Protein AF-0000000080771230 (afdb_homodimer)

Solvent-accessible surface area (backbone atoms only — not comparable to full-atom values): 92214 Å² total; per-residue (Å²): 133,58,67,65,59,54,49,50,52,48,53,62,63,34,52,59,76,93,34,42,39,35,61,44,40,53,95,63,68,58,52,41,72,42,46,32,54,43,35,38,43,35,41,38,23,44,69,48,82,42,45,34,42,36,36,21,38,13,80,60,67,75,70,58,56,34,74,50,22,36,28,39,28,35,34,32,38,38,40,92,87,63,53,63,43,68,47,44,26,26,24,48,29,32,30,40,74,39,69,50,68,79,23,20,32,36,37,37,32,33,28,50,62,64,64,58,30,57,38,18,26,32,54,45,69,45,63,64,40,21,65,70,54,52,50,49,49,55,52,50,52,42,34,72,58,12,65,47,40,45,62,32,48,49,76,47,80,58,57,75,94,69,70,58,34,69,54,45,61,44,69,77,35,24,51,30,58,48,47,51,23,54,32,21,69,72,27,37,23,33,30,69,44,61,43,84,61,100,52,46,20,34,34,41,42,34,32,62,53,42,75,71,53,51,70,25,84,47,40,72,35,41,44,45,65,84,83,59,89,58,89,64,62,27,34,56,41,75,49,77,50,73,49,93,47,61,32,29,25,35,38,31,30,43,34,83,84,87,62,47,70,48,74,43,55,29,65,53,87,72,88,58,54,74,69,46,44,62,64,19,68,78,35,63,48,73,48,76,46,54,67,64,71,44,94,45,72,66,51,41,34,49,54,19,40,40,52,29,38,24,40,48,52,65,27,49,42,33,40,34,31,31,42,53,70,49,70,50,41,48,19,27,30,32,60,38,78,36,82,91,52,64,87,48,53,75,70,74,30,24,31,24,28,42,25,36,38,40,40,38,41,37,70,66,53,68,78,53,50,72,43,33,78,73,61,78,82,80,60,67,51,49,40,34,39,36,31,30,39,58,58,61,53,58,68,31,40,74,26,85,94,45,93,49,36,82,71,62,51,56,44,32,41,58,26,32,29,19,27,56,89,94,55,57,67,48,67,53,100,81,57,22,36,29,35,27,53,65,67,47,43,48,90,77,22,83,85,46,28,39,74,68,29,63,56,22,43,58,80,24,51,61,64,58,98,38,81,52,98,88,46,66,60,86,63,76,74,36,47,68,31,38,31,34,32,37,40,55,93,26,34,64,68,40,56,32,34,68,31,17,32,53,36,54,79,19,36,62,51,28,59,87,78,28,48,41,51,44,51,42,63,49,50,31,40,39,30,52,67,36,85,99,54,86,48,36,38,36,41,41,37,35,17,39,70,95,43,39,18,26,34,45,38,37,49,76,48,58,27,32,42,38,24,4,44,34,52,47,63,45,42,68,61,40,59,54,80,73,51,53,11,37,38,44,35,28,59,33,74,38,67,50,75,28,51,51,31,43,82,50,67,70,68,85,51,71,83,70,70,59,48,74,78,69,49,65,68,47,52,51,50,47,49,51,47,49,51,52,49,50,53,52,22,52,55,28,43,74,69,73,41,76,53,71,77,46,52,62,37,19,89,51,66,88,90,46,90,45,52,69,50,48,80,70,23,61,46,33,53,47,46,36,62,62,4,31,56,18,60,34,67,68,24,63,84,26,79,60,26,78,93,34,67,37,36,52,19,30,35,38,39,29,24,65,83,35,45,77,49,78,45,78,37,48,40,77,50,74,28,86,39,51,36,78,47,72,27,82,45,66,39,78,44,78,37,76,48,64,48,76,47,77,39,67,46,59,47,68,47,77,38,68,52,46,79,92,34,78,46,41,82,45,77,32,71,66,47,71,42,78,48,75,27,73,81,36,59,38,78,47,75,34,69,40,68,40,79,47,75,29,64,77,37,62,43,79,47,78,34,78,60,55,46,77,50,75,62,95,76,24,36,41,38,27,40,79,8,19,38,37,44,37,33,79,44,71,44,73,48,55,34,83,68,85,83,88,75,82,69,42,70,49,79,81,88,75,91,82,66,78,82,67,72,66,59,66,50,52,53,48,30,58,57,59,52,46,60,76,61,66,81,105,132,60,67,65,59,54,50,52,54,49,55,62,64,35,53,60,76,91,34,40,37,36,61,44,42,54,94,63,70,58,59,41,72,42,47,32,53,43,33,37,44,36,42,38,24,44,68,46,81,42,46,34,42,34,34,24,37,17,78,60,72,75,70,58,56,76,77,51,48,64,27,38,28,36,34,32,37,39,40,93,84,63,53,63,42,66,46,43,27,24,24,78,43,64,43,78,76,50,67,49,67,81,24,20,30,36,36,36,33,34,28,48,61,64,62,58,30,57,75,45,67,43,56,44,68,44,64,65,42,21,66,70,54,50,48,49,50,54,52,49,52,43,34,74,75,29,71,63,43,44,61,30,48,47,76,45,80,57,57,76,92,70,71,59,34,69,55,45,62,44,70,81,36,20,52,30,59,48,46,50,24,53,34,21,70,73,28,37,23,33,30,69,43,62,43,86,63,100,52,47,19,33,32,40,42,33,33,63,54,43,76,70,54,50,69,25,84,45,40,72,34,40,44,45,66,82,85,58,87,58,90,64,59,27,32,54,40,64,31,43,38,38,38,76,48,46,34,29,23,34,37,29,29,40,34,54,60,86,59,48,65,48,73,41,52,29,66,54,86,71,84,36,37,73,38,27,44,36,55,20,63,61,18,38,36,38,47,64,45,51,68,65,72,43,94,45,73,65,53,41,34,49,52,20,40,42,54,29,38,23,41,49,52,64,27,51,43,33,39,36,31,30,40,54,71,48,68,51,43,46,18,28,30,32,60,37,76,36,83,88,54,65,88,48,54,76,68,73,30,24,30,25,28,41,27,35,37,39,39,38,42,38,69,64,56,66,77,56,50,72,43,32,77,72,60,80,81,84,59,68,51,48,41,33,38,34,32,31,39,58,57,61,54,58,67,29,39,73,24,84,92,45,93,48,34,81,71,62,50,93,59,73,43,58,27,31,28,20,25,56,89,93,56,57,66,46,56,38,62,74,56,22,35,29,34,26,54,74,78,48,45,47,90,77,22,82,86,45,29,39,75,68,28,62,55,23,42,59,79,25,53,52,47,28,77,30,28,34,70,41,18,24,50,42,76,74,76,36,48,71,41,38,31,35,32,38,30,41,55,8,33,64,69,40,55,33,33,67,46,75,52,75,47,95,90,42,66,79,81,40,60,86,79,28,46,41,79,75,49,41,65,50,53,46,75,50,73,56,60,21,45,99,53,85,48,36,32,36,39,41,39,34,62,40,89,94,45,46,26,42,34,46,32,10,48,46,45,54,10,33,41,38,34,36,44,33,51,48,64,44,41,69,60,40,59,54,64,27,25,66,48,73,48,80,47,44,70,51,44,75,47,80,47,31,57,25,10,36,39,42,32,14,61,70,51,72,88,67,72,60,61,82,79,68,49,66,68,50,51,50,52,48,50,35,45,48,48,42,54,50,36,48,20,52,52,28,44,60,68,75,40,76,50,71,76,48,51,67,46,19,88,44,64,89,93,45,89,34,55,74,50,57,78,46,26,60,47,33,53,50,46,36,62,61,3,33,56,17,61,37,93,91,26,63,83,26,81,59,28,77,94,32,65,37,40,52,68,47,76,46,80,38,35,89,67,37,75,46,82,42,49,79,52,56,75,47,81,47,42,61,62,33,75,44,79,43,40,71,63,43,74,44,79,41,55,62,69,45,79,45,75,50,61,60,69,45,76,37,81,43,57,71,40,49,91,98,51,89,27,72,45,82,48,56,75,21,35,44,75,44,78,46,38,58,63,40,55,73,44,80,50,45,64,48,52,73,45,80,45,41,73,69,56,46,75,46,80,45,48,62,48,26,39,38,39,33,11,49,23,9,34,41,38,42,42,90,91,39,77,45,84,39,20,62,46,61,73,47,79,46,42,74,40,79,46,78,46,63,61,78,88,86,85,80,89,70,77,81,64,83,82,73,72,64,58,66,56,53,51,47,48,56,55,57,67,42,60,74,59,70,77,104

Radius of gyration: 58.77 Å; Cα contacts (8 Å, |Δi|>4): 4065; chains: 2; bounding box: 85×196×103 Å

pLDDT: mean 88.85, std 13.04, range [23.25, 98.5]

InterPro domains:
  IPR006531 Gp5/Type VI secretion system Vgr protein, OB-fold domain [PF04717] (426-502)
  IPR006533 Type VI secretion system, RhsGE-associated Vgr protein [TIGR01646] (37-555)
  IPR017847 Type VI secretion system, RhsGE-associated Vgr family subset [TIGR03361] (29-548)
  IPR018769 Type VI secretion system spike protein VgrG2, domain of unknown function DUF2345 [PF10106] (688-840)
  IPR028244 Putative type VI secretion system, Rhs element associated Vgr domain [PF13296] (529-636)
  IPR037026 Vgr protein, OB-fold domain superfamily [G3DSA:2.40.50.230] (400-505)
  IPR050708 Type VI secretion system VgrG/RHS [PTHR32305] (409-814)

Sequence (1744 aa):
MDLSSLLASFASAFNQDQRLLTLELGSGQVAAEQLLPQSLNGEEGVSQAYRYQLTCLSPDGAIELKTLLGQAARIGIADAQGQETIRCGVVSQARLMGSDGGFAQYGLTIEPPIALLRHRRTSRVFQDLSVPDIVQQIVHEHQAANPVFARAQTVEFKVGPAQPRSYCLQYREDDFSFIVRLLHEEGYAWRFEHVDGDAPQVKLAVFDDAYSLPPAEVERVRFHRSDATEEEDGLTDWSAARQIVPGNVALATFDYQPVSTQHTGDSSQIDQGPGGQALQSSLQDYDPQGLYYAGDAEQLSHYARLRQQAHDLQAKSFEGAGSIRGLTAGQWFRLDDHPAHEADSHEQREFVVTGQTLQVRNNLPTDLQSILPTDDQTDAPFTTRIQAQRHGIPLTPAYAGTEHAKPKSRGVQTATVVGPAGEEVHTDQHGRIKVQFHWQRPDEHPTIGAALDDKSSCWLRVAMPSAGAGWGHQFIPRIGQEVLVDFIEGDIDRPVITGVLYNGSHPTPDFSGAGSLPANKTLSGIKSKEHQGGGYNELLFDDTPGEVRAKLSSEPGKTQLNQGYLAHPRSNGKALPRGDGFELRTDHHGAIRAAHGLLLTTEAQNGASGKQLAREHAQSQLDAALSLSQALAETASGQLADAMETGPDEIGPDNAKAGKKTDGHLQHHVDALKAWEAGSNTDKDGKTAKDQAGQQPLLVLSAPAGIAALTEQSQTVSAGQNLNLVAQRDANHTTGRRWIHNVGQHISLFVAGVKDKVALKLIAAKGKVQVQAQSDAMELTADKDVTITSAKQTIHVNAKQEILLTSGGAYIRLKDGKIELHAPGTISIKGASHNFSGPDQMNPPLPRFPNTVCKQCMAQAFSQANPLVAAKMDLSSLLASFASAFNQDQRLLTLELGSGQVAAEQLLPQSLNGEEGVSQAYRYQLTCLSPDGAIELKTLLGQAARIGIADAQGQETIRCGVVSQARLMGSDGGFAQYGLTIEPPIALLRHRRTSRVFQDLSVPDIVQQIVHEHQAANPVFARAQTVEFKVGPAQPRSYCLQYREDDFSFIVRLLHEEGYAWRFEHVDGDAPQVKLAVFDDAYSLPPAEVERVRFHRSDATEEEDGLTDWSAARQIVPGNVALATFDYQPVSTQHTGDSSQIDQGPGGQALQSSLQDYDPQGLYYAGDAEQLSHYARLRQQAHDLQAKSFEGAGSIRGLTAGQWFRLDDHPAHEADSHEQREFVVTGQTLQVRNNLPTDLQSILPTDDQTDAPFTTRIQAQRHGIPLTPAYAGTEHAKPKSRGVQTATVVGPAGEEVHTDQHGRIKVQFHWQRPDEHPTIGAALDDKSSCWLRVAMPSAGAGWGHQFIPRIGQEVLVDFIEGDIDRPVITGVLYNGSHPTPDFSGAGSLPANKTLSGIKSKEHQGGGYNELLFDDTPGEVRAKLSSEPGKTQLNQGYLAHPRSNGKALPRGDGFELRTDHHGAIRAAHGLLLTTEAQNGASGKQLAREHAQSQLDAALSLSQALAETASGQLADAMETGPDEIGPDNAKAGKKTDGHLQHHVDALKAWEAGSNTDKDGKTAKDQAGQQPLLVLSAPAGIAALTEQSQTVSAGQNLNLVAQRDANHTTGRRWIHNVGQHISLFVAGVKDKVALKLIAAKGKVQVQAQSDAMELTADKDVTITSAKQTIHVNAKQEILLTSGGAYIRLKDGKIELHAPGTISIKGASHNFSGPDQMNPPLPRFPNTVCKQCMAQAFSQANPLVAAK

Secondary structure (DSSP, 8-state):
--HHHHHHHHHHHT--TT-SEEEEETTS-S-TTT-EEEEEEEEEETTEEEEEEEEEEES-TT--GGGTTT-EEEEEEE-TTSPEEEEEEEEEEEEEEEEETTEEEEEEEEE-GGGGGGG-EEEEEE-SB-HHHHHHHHHHHHHHH-HHHHHHEEEEEE----PPBS-EEEEEEEHHHHHHHHHHHTT-EEEEEEEESSSEEEEEEEE--GGGPPEEEEEEEEE--TT---SS-EEEEEEEEE----SEEEEEEEETTTTEEEEEEEE--S--HHHHHHHHTT-EEEEE--TT-SSSHHHHHHHHHHHHHHHHHTTEEEEEEE--TT--TT-EEEEES-GGGTTS-TGGGEEEEEEEEEEEE----HHHHTTS----TTS-SEEEEEEEEETTS--PPP-TTSTTSPPBP-SBEEEEEE-STT-S----TT--BEEEETT--GGG-SSSSSSSSTTSS--B-B--S-B-SS-B---PPPTT-EEEEEEGGGBTT-EEEEEEE--SSSPPP-GGG---TTTTTTEEEEE---TTSS--EEEEEE--TT--EEEEEETGGGEEEEEEEEESPPBTTB--EEEEEEEEEESS-EEEE-TT-EEEE----GGG-S-TT--HHHHHHHHHHHHHHHHHHHHHHHTTPPPP--SSS---STT-------TTSHHHHHHHHHTTTTTSTTSTT-TT-SSS-SS---EEEE-TT-EEEEESS-EEEEESS-EEEEESSEEEEEESSEEEEEESS-EEEEE---TTSEEEEEEESSS-EEEEESSS-EEEEESS-EEEEESSSEEEEEESSEEEEEETTEEEEEETTEEEEE-SSEEEEE-S-----S-----PPPP-------HHHHHHHHHHH-GGGTT-/--HHHHHHHHHHHT--TT-SEEEEETTS-S-GGG-EEEEEEEEEETTEEEEEEEEEEES-TT--HHHHTT-EEEEEEE-TTS-EEEEEEEEEEEEEEEEETTEEEEEEEEE-GGGGGGG-EEEEEE-SB-HHHHHHHHHHHHHHH-HHHHHHEEEEEE----PPBS-EEEEEEEHHHHHHHHHHHTT-EEEEEEEESSSEEEEEEEE--GGGPPEEEEEEEEE--TT---SS-EEEEEEEEEE---SEEEEEEEETTTTEEEEEEEE--S--HHHHHHHHTT-EEEEEE-TT-SSSHHHHHHHHHHHHHHHHTTTEEEEEEE--TT--TT-EEEEES-GGGTTS-TGGGEEEEEEEEEEEE----HHHHTTS----TTS-SEEEEEEEEETTS--PPP-TTSTTSPPBP-S-EEEEEE-STT-S----TT--BEEEETT--GGG-SSSSSSSSTTSS--BEE-BS-B-SS-EEE-PPPTT-EEEEEEBTTBTT-EEEEEEE--SSSPPP-GGG---TTTTTTEEEEE---TTSS--EEEEEE--TT--EEEEEETGGGEEEEEEEEESPPBTTB--EEEEEEEEE-SSEEEEEETT-EEEE----GGG-S-TT--HHHHHHHHHHHHHHHHHHHHHHHTTPPPP--SSS---STT-------SSSHHHHHHHHHTTTTTSTTSTT-TT-SSS-SS---EEEE-TT-EEEE-SS-EEEEESS-EEEEESS-EEEEESSEEEEEESSEEEEEE---TTS--EEEEESSSEEEEEESSS-EEEEESS-EEEEESSS-EEEEESSEEEEEETTEEEEEETTEEEEE-SS-EEEE-SEEEEES-----PPPP---S---HHHHHHHHHHH-TTSTT-

Organism: Chromobacterium violaceum (strain ATCC 12472 / DSM 30191 / JCM 1249 / CCUG 213 / NBRC 12614 / NCIMB 9131 / NCTC 9757 / MK) (NCBI:txid243365)

Nearest PDB structures (foldseek):
  6h3n-assembly1_B  TM=7.154E-01  e=3.822E-54  Pseudomonas aeruginosa PAO1
  7q5p-assembly1_C  TM=7.343E-01  e=1.032E-51  Pseudomonas protegens Pf-5
  4uhv-assembly2_A  TM=6.927E-01  e=1.692E-36  Pseudomonas aeruginosa PAO1
  7b5h-assembly1_AJ  TM=5.189E-01  e=2.537E-31  Nostoc sp. PCC 7120 = FACHB-418
  6sk0-assembly1_A  TM=9.429E-01  e=1.670E-17  Escherichia coli

Structure (mmCIF, N/CA/C/O backbone):
data_AF-0000000080771230-model_v1
#
loop_
_entity.id
_entity.type
_entity.pdbx_description
1 polymer 'Probable vgr related protein'
#
loop_
_atom_site.group_PDB
_atom_site.id
_atom_site.type_symbol
_atom_site.label_atom_id
_atom_site.label_alt_id
_atom_site.label_comp_id
_atom_site.label_asym_id
_atom_site.label_entity_id
_atom_site.label_seq_id
_atom_site.pdbx_PDB_ins_code
_atom_site.Cartn_x
_atom_site.Cartn_y
_atom_site.Cartn_z
_atom_site.occupancy
_atom_site.B_iso_or_equiv
_atom_site.auth_seq_id
_atom_site.auth_comp_id
_atom_site.auth_asym_id
_atom_site.auth_atom_id
_atom_site.pdbx_PDB_model_num
ATOM 1 N N . MET A 1 1 ? -15.328 -72.5 -50.25 1 31.7 1 MET A N 1
ATOM 2 C CA . MET A 1 1 ? -16.016 -71.938 -49.062 1 31.7 1 MET A CA 1
ATOM 3 C C . MET A 1 1 ? -16.438 -70.5 -49.25 1 31.7 1 MET A C 1
ATOM 5 O O . MET A 1 1 ? -15.602 -69.688 -49.562 1 31.7 1 MET A O 1
ATOM 9 N N . ASP A 1 2 ? -17.609 -70.312 -49.562 1 35.34 2 ASP A N 1
ATOM 10 C CA . ASP A 1 2 ? -18.25 -69.062 -50.062 1 35.34 2 ASP A CA 1
ATOM 11 C C . ASP A 1 2 ? -18.078 -67.938 -49.094 1 35.34 2 ASP A C 1
ATOM 13 O O . ASP A 1 2 ? -18.062 -68.125 -47.875 1 35.34 2 ASP A O 1
ATOM 17 N N . LEU A 1 3 ? -17.484 -66.75 -49.594 1 46.69 3 LEU A N 1
ATOM 18 C CA . LEU A 1 3 ? -17.203 -65.5 -48.906 1 46.69 3 LEU A CA 1
ATOM 19 C C . LEU A 1 3 ? -18.375 -65.125 -48 1 46.69 3 LEU A C 1
ATOM 21 O O . LEU A 1 3 ? -18.156 -64.625 -46.875 1 46.69 3 LEU A O 1
ATOM 25 N N . SER A 1 4 ? -19.562 -65.375 -48.531 1 46.81 4 SER A N 1
ATOM 26 C CA . SER A 1 4 ? -20.75 -65 -47.75 1 46.81 4 SER A CA 1
ATOM 27 C C . SER A 1 4 ? -20.859 -65.875 -46.5 1 46.81 4 SER A C 1
ATOM 29 O O . SER A 1 4 ? -21.234 -65.375 -45.438 1 46.81 4 SER A O 1
ATOM 31 N N . SER A 1 5 ? -20.609 -67.125 -46.594 1 49.16 5 SER A N 1
ATOM 32 C CA . SER A 1 5 ? -20.656 -68.062 -45.469 1 49.16 5 SER A CA 1
ATOM 33 C C . SER A 1 5 ? -19.531 -67.75 -44.469 1 49.16 5 SER A C 1
ATOM 35 O O . SER A 1 5 ? -19.688 -67.938 -43.281 1 49.16 5 SER A O 1
ATOM 37 N N . LEU A 1 6 ? -18.328 -67.312 -44.969 1 45.56 6 LEU A N 1
ATOM 38 C CA . LEU A 1 6 ? -17.219 -66.875 -44.125 1 45.56 6 LEU A CA 1
ATOM 39 C C . LEU A 1 6 ? -17.562 -65.562 -43.375 1 45.56 6 LEU A C 1
ATOM 41 O O . LEU A 1 6 ? -17.266 -65.438 -42.188 1 45.56 6 LEU A O 1
ATOM 45 N N . LEU A 1 7 ? -18.297 -64.688 -44.094 1 49.88 7 LEU A N 1
ATOM 46 C CA . LEU A 1 7 ? -18.703 -63.469 -43.469 1 49.88 7 LEU A CA 1
ATOM 47 C C . LEU A 1 7 ? -19.797 -63.719 -42.438 1 49.88 7 LEU A C 1
ATOM 49 O O . LEU A 1 7 ? -19.812 -63.094 -41.375 1 49.88 7 LEU A O 1
ATOM 53 N N . ALA A 1 8 ? -20.766 -64.625 -42.812 1 53.94 8 ALA A N 1
ATOM 54 C CA . ALA A 1 8 ? -21.828 -65 -41.875 1 53.94 8 ALA A CA 1
ATOM 55 C C . ALA A 1 8 ? -21.25 -65.75 -40.688 1 53.94 8 ALA A C 1
ATOM 57 O O . ALA A 1 8 ? -21.719 -65.562 -39.562 1 53.94 8 ALA A O 1
ATOM 58 N N . SER A 1 9 ? -20.297 -66.562 -40.906 1 51.59 9 SER A N 1
ATOM 59 C CA . SER A 1 9 ? -19.594 -67.25 -39.812 1 51.59 9 SER A CA 1
ATOM 60 C C . SER A 1 9 ? -18.828 -66.312 -38.938 1 51.59 9 SER A C 1
ATOM 62 O O . SER A 1 9 ? -18.766 -66.5 -37.719 1 51.59 9 SER A O 1
ATOM 64 N N . PHE A 1 10 ? -18.312 -65.25 -39.562 1 54.38 10 PHE A N 1
ATOM 65 C CA . PHE A 1 10 ? -17.641 -64.188 -38.812 1 54.38 10 PHE A CA 1
ATOM 66 C C . PHE A 1 10 ? -18.641 -63.375 -38.031 1 54.38 10 PHE A C 1
ATOM 68 O O . PHE A 1 10 ? -18.344 -62.938 -36.906 1 54.38 10 PHE A O 1
ATOM 75 N N . ALA A 1 11 ? -19.812 -63.156 -38.625 1 58.59 11 ALA A N 1
ATOM 76 C CA . ALA A 1 11 ? -20.828 -62.406 -37.906 1 58.59 11 ALA A CA 1
ATOM 77 C C . ALA A 1 11 ? -21.25 -63.125 -36.625 1 58.59 11 ALA A C 1
ATOM 79 O O . ALA A 1 11 ? -21.469 -62.5 -35.594 1 58.59 11 ALA A O 1
ATOM 80 N N . SER A 1 12 ? -21.422 -64.438 -36.719 1 60.47 12 SER A N 1
ATOM 81 C CA . SER A 1 12 ? -21.781 -65.25 -35.562 1 60.47 12 SER A CA 1
ATOM 82 C C . SER A 1 12 ? -20.656 -65.312 -34.562 1 60.47 12 SER A C 1
ATOM 84 O O . SER A 1 12 ? -20.906 -65.375 -33.344 1 60.47 12 SER A O 1
ATOM 86 N N . ALA A 1 13 ? -19.484 -65.062 -35.031 1 64.5 13 ALA A N 1
ATOM 87 C CA . ALA A 1 13 ? -18.312 -65.125 -34.156 1 64.5 13 ALA A CA 1
ATOM 88 C C . ALA A 1 13 ? -18.203 -63.875 -33.312 1 64.5 13 ALA A C 1
ATOM 90 O O . ALA A 1 13 ? -17.594 -63.875 -32.25 1 64.5 13 ALA A O 1
ATOM 91 N N . PHE A 1 14 ? -18.891 -62.844 -33.719 1 75.94 14 PHE A N 1
ATOM 92 C CA . PHE A 1 14 ? -18.781 -61.562 -33 1 75.94 14 PHE A CA 1
ATOM 93 C C . PHE A 1 14 ? -20 -61.344 -32.094 1 75.94 14 PHE A C 1
ATOM 95 O O . PHE A 1 14 ? -20.172 -60.25 -31.531 1 75.94 14 PHE A O 1
ATOM 102 N N . ASN A 1 15 ? -20.75 -62.438 -32.062 1 78.19 15 ASN A N 1
ATOM 103 C CA . ASN A 1 15 ? -21.859 -62.406 -31.109 1 78.19 15 ASN A CA 1
ATOM 104 C C . ASN A 1 15 ? -21.359 -62.438 -29.672 1 78.19 15 ASN A C 1
ATOM 106 O O . ASN A 1 15 ? -20.422 -63.156 -29.344 1 78.19 15 ASN A O 1
ATOM 110 N N . GLN A 1 16 ? -21.875 -61.562 -28.781 1 82.25 16 GLN A N 1
ATOM 111 C CA . GLN A 1 16 ? -21.391 -61.438 -27.406 1 82.25 16 GLN A CA 1
ATOM 112 C C . GLN A 1 16 ? -22.234 -62.312 -26.469 1 82.25 16 GLN A C 1
ATOM 114 O O . GLN A 1 16 ? -22.125 -62.156 -25.25 1 82.25 16 GLN A O 1
ATOM 119 N N . ASP A 1 17 ? -22.969 -63.219 -27.094 1 77.44 17 ASP A N 1
ATOM 120 C CA . ASP A 1 17 ? -23.797 -64.062 -26.266 1 77.44 17 ASP A CA 1
ATOM 121 C C . ASP A 1 17 ? -22.953 -65.062 -25.484 1 77.44 17 ASP A C 1
ATOM 123 O O . ASP A 1 17 ? -22.078 -65.75 -26.062 1 77.44 17 ASP A O 1
ATOM 127 N N . GLN A 1 18 ? -23.094 -65.188 -24.203 1 79.75 18 GLN A N 1
ATOM 128 C CA . GLN A 1 18 ? -22.453 -66.188 -23.297 1 79.75 18 GLN A CA 1
ATOM 129 C C . GLN A 1 18 ? -20.953 -65.875 -23.203 1 79.75 18 GLN A C 1
ATOM 131 O O . GLN A 1 18 ? -20.156 -66.812 -23.156 1 79.75 18 GLN A O 1
ATOM 136 N N . ARG A 1 19 ? -20.688 -64.625 -23.359 1 85.69 19 ARG A N 1
ATOM 137 C CA . ARG A 1 19 ? -19.281 -64.25 -23.203 1 85.69 19 ARG A CA 1
ATOM 138 C C . ARG A 1 19 ? -19 -63.75 -21.797 1 85.69 19 ARG A C 1
ATOM 140 O O . ARG A 1 19 ? -19.891 -63.219 -21.125 1 85.69 19 ARG A O 1
ATOM 147 N N . LEU A 1 20 ? -17.812 -63.938 -21.406 1 89 20 LEU A N 1
ATOM 148 C CA . LEU A 1 20 ? -17.375 -63.469 -20.094 1 89 20 LEU A CA 1
ATOM 149 C C . LEU A 1 20 ? -17.359 -61.938 -20.062 1 89 20 LEU A C 1
ATOM 151 O O . LEU A 1 20 ? -17.672 -61.344 -19.031 1 89 20 LEU A O 1
ATOM 155 N N . LEU A 1 21 ? -16.984 -61.344 -21.172 1 91.81 21 LEU A N 1
ATOM 156 C CA . LEU A 1 21 ? -16.891 -59.906 -21.312 1 91.81 21 LEU A CA 1
ATOM 157 C C . LEU A 1 21 ? -17.797 -59.406 -22.438 1 91.81 21 LEU A C 1
ATOM 159 O O . LEU A 1 21 ? -17.75 -59.906 -23.547 1 91.81 21 LEU A O 1
ATOM 163 N N . THR A 1 22 ? -18.625 -58.438 -22.094 1 91.12 22 THR A N 1
ATOM 164 C CA . THR A 1 22 ? -19.5 -57.844 -23.094 1 91.12 22 THR A CA 1
ATOM 165 C C . THR A 1 22 ? -19.344 -56.344 -23.094 1 91.12 22 THR A C 1
ATOM 167 O O . THR A 1 22 ? -18.938 -55.75 -22.094 1 91.12 22 THR A O 1
ATOM 170 N N . LEU A 1 23 ? -19.547 -55.688 -24.25 1 92.88 23 LEU A N 1
ATOM 171 C CA . LEU A 1 23 ? -19.422 -54.219 -24.406 1 92.88 23 LEU A CA 1
ATOM 172 C C . LEU A 1 23 ? -20.625 -53.656 -25.141 1 92.88 23 LEU A C 1
ATOM 174 O O . LEU A 1 23 ? -21.062 -54.219 -26.156 1 92.88 23 LEU A O 1
ATOM 178 N N . GLU A 1 24 ? -21.188 -52.688 -24.562 1 89.94 24 GLU A N 1
ATOM 179 C CA . GLU A 1 24 ? -22.188 -51.844 -25.234 1 89.94 24 GLU A CA 1
ATOM 180 C C . GLU A 1 24 ? -21.719 -50.406 -25.312 1 89.94 24 GLU A C 1
ATOM 182 O O . GLU A 1 24 ? -21.328 -49.781 -24.312 1 89.94 24 GLU A O 1
ATOM 187 N N . LEU A 1 25 ? -21.641 -49.875 -26.578 1 89.31 25 LEU A N 1
ATOM 188 C CA . LEU A 1 25 ? -21.234 -48.5 -26.797 1 89.31 25 LEU A CA 1
ATOM 189 C C . LEU A 1 25 ? -22.391 -47.656 -27.344 1 89.31 25 LEU A C 1
ATOM 191 O O . LEU A 1 25 ? -23.031 -48.062 -28.328 1 89.31 25 LEU A O 1
ATOM 195 N N . GLY A 1 26 ? -22.641 -46.438 -26.766 1 77.94 26 GLY A N 1
ATOM 196 C CA . GLY A 1 26 ? -23.625 -45.469 -27.25 1 77.94 26 GLY A CA 1
ATOM 197 C C . GLY A 1 26 ? -25.031 -46.031 -27.266 1 77.94 26 GLY A C 1
ATOM 198 O O . GLY A 1 26 ? -25.391 -46.875 -26.438 1 77.94 26 GLY A O 1
ATOM 199 N N . SER A 1 27 ? -26.156 -45.281 -27.938 1 63.34 27 SER A N 1
ATOM 200 C CA . SER A 1 27 ? -27.531 -45.75 -28.016 1 63.34 27 SER A CA 1
ATOM 201 C C . SER A 1 27 ? -27.656 -47 -28.891 1 63.34 27 SER A C 1
ATOM 203 O O . SER A 1 27 ? -28.719 -47.25 -29.469 1 63.34 27 SER A O 1
ATOM 205 N N . GLY A 1 28 ? -26.797 -47.75 -28.797 1 55.03 28 GLY A N 1
ATOM 206 C CA . GLY A 1 28 ? -26.938 -49.062 -29.406 1 55.03 28 GLY A CA 1
ATOM 207 C C . GLY A 1 28 ? -26.531 -49.094 -30.859 1 55.03 28 GLY A C 1
ATOM 208 O O . GLY A 1 28 ? -26.562 -50.156 -31.516 1 55.03 28 GLY A O 1
ATOM 209 N N . GLN A 1 29 ? -26.375 -47.781 -31.438 1 47 29 GLN A N 1
ATOM 210 C CA . GLN A 1 29 ? -26.234 -47.844 -32.875 1 47 29 GLN A CA 1
ATOM 211 C C . GLN A 1 29 ? -24.844 -48.281 -33.312 1 47 29 GLN A C 1
ATOM 213 O O . GLN A 1 29 ? -24.641 -48.781 -34.406 1 47 29 GLN A O 1
ATOM 218 N N . VAL A 1 30 ? -23.875 -47.688 -32.656 1 50.78 30 VAL A N 1
ATOM 219 C CA . VAL A 1 30 ? -22.578 -48.125 -33.156 1 50.78 30 VAL A CA 1
ATOM 220 C C . VAL A 1 30 ? -22.359 -49.594 -32.844 1 50.78 30 VAL A C 1
ATOM 222 O O . VAL A 1 30 ? -22.703 -50.062 -31.766 1 50.78 30 VAL A O 1
ATOM 225 N N . ALA A 1 31 ? -22.016 -50.406 -33.875 1 51.59 31 ALA A N 1
ATOM 226 C CA . ALA A 1 31 ? -22.078 -51.844 -34.156 1 51.59 31 ALA A CA 1
ATOM 227 C C . ALA A 1 31 ? -21.422 -52.656 -33 1 51.59 31 ALA A C 1
ATOM 229 O O . ALA A 1 31 ? -20.203 -52.688 -32.906 1 51.59 31 ALA A O 1
ATOM 230 N N . ALA A 1 32 ? -21.891 -52.562 -31.766 1 52 32 ALA A N 1
ATOM 231 C CA . ALA A 1 32 ? -21.594 -53.719 -30.906 1 52 32 ALA A CA 1
ATOM 232 C C . ALA A 1 32 ? -21.125 -54.906 -31.734 1 52 32 ALA A C 1
ATOM 234 O O . ALA A 1 32 ? -20.25 -55.688 -31.328 1 52 32 ALA A O 1
ATOM 235 N N . GLU A 1 33 ? -21.797 -54.844 -32.875 1 60.41 33 GLU A N 1
ATOM 236 C CA . GLU A 1 33 ? -21.547 -56.031 -33.688 1 60.41 33 GLU A CA 1
ATOM 237 C C . GLU A 1 33 ? -20.203 -55.938 -34.406 1 60.41 33 GLU A C 1
ATOM 239 O O . GLU A 1 33 ? -19.719 -56.906 -34.938 1 60.41 33 GLU A O 1
ATOM 244 N N . GLN A 1 34 ? -19.641 -54.625 -34 1 77.31 34 GLN A N 1
ATOM 245 C CA . GLN A 1 34 ? -18.406 -54.562 -34.75 1 77.31 34 GLN A CA 1
ATOM 246 C C . GLN A 1 34 ? -17.188 -54.688 -33.844 1 77.31 34 GLN A C 1
ATOM 248 O O . GLN A 1 34 ? -16.062 -54.938 -34.312 1 77.31 34 GLN A O 1
ATOM 253 N N . LEU A 1 35 ? -17.453 -54.469 -32.469 1 88.31 35 LEU A N 1
ATOM 254 C CA . LEU A 1 35 ? -16.328 -54.594 -31.531 1 88.31 35 LEU A CA 1
ATOM 255 C C . LEU A 1 35 ? -16.562 -55.75 -30.562 1 88.31 35 LEU A C 1
ATOM 257 O O . LEU A 1 35 ? -17.547 -55.75 -29.812 1 88.31 35 LEU A O 1
ATOM 261 N N . LEU A 1 36 ? -15.781 -56.688 -30.594 1 89.44 36 LEU A N 1
ATOM 262 C CA . LEU A 1 36 ? -15.828 -57.812 -29.656 1 89.44 36 LEU A CA 1
ATOM 263 C C . LEU A 1 36 ? -14.734 -57.688 -28.609 1 89.44 36 LEU A C 1
ATOM 265 O O . LEU A 1 36 ? -13.547 -57.719 -28.922 1 89.44 36 LEU A O 1
ATOM 269 N N . PRO A 1 37 ? -15.109 -57.531 -27.312 1 92.5 37 PRO A N 1
ATOM 270 C CA . PRO A 1 37 ? -14.086 -57.375 -26.266 1 92.5 37 PRO A CA 1
ATOM 271 C C . PRO A 1 37 ? -13.18 -58.625 -26.172 1 92.5 37 PRO A C 1
ATOM 273 O O . PRO A 1 37 ? -13.664 -59.75 -26.188 1 92.5 37 PRO A O 1
ATOM 276 N N . GLN A 1 38 ? -11.945 -58.344 -26.141 1 91.19 38 GLN A N 1
ATOM 277 C CA . GLN A 1 38 ? -10.953 -59.406 -26.016 1 91.19 38 GLN A CA 1
ATOM 278 C C . GLN A 1 38 ? -10.383 -59.469 -24.609 1 91.19 38 GLN A C 1
ATOM 280 O O . GLN A 1 38 ? -10.289 -60.562 -24.016 1 91.19 38 GLN A O 1
ATOM 285 N N . SER A 1 39 ? -9.984 -58.406 -24.125 1 93.94 39 SER A N 1
ATOM 286 C CA . SER A 1 39 ? -9.406 -58.344 -22.797 1 93.94 39 SER A CA 1
ATOM 287 C C . SER A 1 39 ? -9.703 -57 -22.109 1 93.94 39 SER A C 1
ATOM 289 O O . SER A 1 39 ? -9.977 -56 -22.781 1 93.94 39 SER A O 1
ATOM 291 N N . LEU A 1 40 ? -9.672 -57.062 -20.734 1 96.06 40 LEU A N 1
ATOM 292 C CA . LEU A 1 40 ? -9.938 -55.875 -19.906 1 96.06 40 LEU A CA 1
ATOM 293 C C . LEU A 1 40 ? -8.945 -55.781 -18.766 1 96.06 40 LEU A C 1
ATOM 295 O O . LEU A 1 40 ? -8.734 -56.781 -18.031 1 96.06 40 LEU A O 1
ATOM 299 N N . ASN A 1 41 ? -8.258 -54.719 -18.672 1 96.62 41 ASN A N 1
ATOM 300 C CA . ASN A 1 41 ? -7.48 -54.344 -17.484 1 96.62 41 ASN A CA 1
ATOM 301 C C . ASN A 1 41 ? -8.094 -53.156 -16.766 1 96.62 41 ASN A C 1
ATOM 303 O O . ASN A 1 41 ? -8.25 -52.062 -17.359 1 96.62 41 ASN A O 1
ATOM 307 N N . GLY A 1 42 ? -8.43 -53.312 -15.5 1 96.88 42 GLY A N 1
ATOM 308 C CA . GLY A 1 42 ? -9.125 -52.25 -14.781 1 96.88 42 GLY A CA 1
ATOM 309 C C . GLY A 1 42 ? -8.508 -51.938 -13.43 1 96.88 42 GLY A C 1
ATOM 310 O O . GLY A 1 42 ? -7.973 -52.844 -12.766 1 96.88 42 GLY A O 1
ATOM 311 N N . GLU A 1 43 ? -8.539 -50.688 -13.086 1 97.31 43 GLU A N 1
ATOM 312 C CA . GLU A 1 43 ? -8.188 -50.219 -11.75 1 97.31 43 GLU A CA 1
ATOM 313 C C . GLU A 1 43 ? -9.305 -49.375 -11.164 1 97.31 43 GLU A C 1
ATOM 315 O O . GLU A 1 43 ? -9.797 -48.438 -11.812 1 97.31 43 GLU A O 1
ATOM 320 N N . GLU A 1 44 ? -9.773 -49.656 -9.969 1 97.12 44 GLU A N 1
ATOM 321 C CA . GLU A 1 44 ? -10.805 -48.875 -9.273 1 97.12 44 GLU A CA 1
ATOM 322 C C . GLU A 1 44 ? -10.539 -48.844 -7.77 1 97.12 44 GLU A C 1
ATOM 324 O O . GLU A 1 44 ? -9.781 -49.656 -7.25 1 97.12 44 GLU A O 1
ATOM 329 N N . GLY A 1 45 ? -11.078 -47.875 -7.09 1 97.38 45 GLY A N 1
ATOM 330 C CA . GLY A 1 45 ? -10.859 -47.719 -5.66 1 97.38 45 GLY A CA 1
ATOM 331 C C . GLY A 1 45 ? -11.766 -46.688 -5.023 1 97.38 45 GLY A C 1
ATOM 332 O O . GLY A 1 45 ? -12.391 -45.906 -5.723 1 97.38 45 GLY A O 1
ATOM 333 N N . VAL A 1 46 ? -11.82 -46.781 -3.676 1 97.69 46 VAL A N 1
ATOM 334 C CA . VAL A 1 46 ? -12.492 -45.75 -2.904 1 97.69 46 VAL A CA 1
ATOM 335 C C . VAL A 1 46 ? -11.656 -44.469 -2.914 1 97.69 46 VAL A C 1
ATOM 337 O O . VAL A 1 46 ? -10.438 -44.531 -2.75 1 97.69 46 VAL A O 1
ATOM 340 N N . SER A 1 47 ? -12.328 -43.312 -3.123 1 97.44 47 SER A N 1
ATOM 341 C CA . SER A 1 47 ? -11.695 -42 -3.197 1 97.44 47 SER A CA 1
ATOM 342 C C . SER A 1 47 ? -10.656 -41.969 -4.312 1 97.44 47 SER A C 1
ATOM 344 O O . SER A 1 47 ? -9.602 -41.344 -4.152 1 97.44 47 SER A O 1
ATOM 346 N N . GLN A 1 48 ? -10.93 -42.688 -5.387 1 96.62 48 GLN A N 1
ATOM 347 C CA . GLN A 1 48 ? -10.094 -42.719 -6.582 1 96.62 48 GLN A CA 1
ATOM 348 C C . GLN A 1 48 ? -10.938 -42.969 -7.832 1 96.62 48 GLN A C 1
ATOM 350 O O . GLN A 1 48 ? -11.859 -43.781 -7.82 1 96.62 48 GLN A O 1
ATOM 355 N N . ALA A 1 49 ? -10.609 -42.219 -8.836 1 97.31 49 ALA A N 1
ATOM 356 C CA . ALA A 1 49 ? -11.297 -42.469 -10.102 1 97.31 49 ALA A CA 1
ATOM 357 C C . ALA A 1 49 ? -10.82 -43.75 -10.758 1 97.31 49 ALA A C 1
ATOM 359 O O . ALA A 1 49 ? -9.633 -44.062 -10.711 1 97.31 49 ALA A O 1
ATOM 360 N N . TYR A 1 50 ? -11.727 -44.531 -11.367 1 97.75 50 TYR A N 1
ATOM 361 C CA . TYR A 1 50 ? -11.344 -45.781 -12.016 1 97.75 50 TYR A CA 1
ATOM 362 C C . TYR A 1 50 ? -10.883 -45.531 -13.445 1 97.75 50 TYR A C 1
ATOM 364 O O . TYR A 1 50 ? -11.133 -44.438 -14.008 1 97.75 50 TYR A O 1
ATOM 372 N N . ARG A 1 51 ? -10.188 -46.469 -13.992 1 97.88 51 ARG A N 1
ATOM 373 C CA . ARG A 1 51 ? -9.703 -46.5 -15.367 1 97.88 51 ARG A CA 1
ATOM 374 C C . ARG A 1 51 ? -9.734 -47.906 -15.922 1 97.88 51 ARG A C 1
ATOM 376 O O . ARG A 1 51 ? -9.07 -48.812 -15.383 1 97.88 51 ARG A O 1
ATOM 383 N N . TYR A 1 52 ? -10.516 -48.156 -17.016 1 97.88 52 TYR A N 1
ATOM 384 C CA . TYR A 1 52 ? -10.625 -49.438 -17.672 1 97.88 52 TYR A CA 1
ATOM 385 C C . TYR A 1 52 ? -10.008 -49.406 -19.062 1 97.88 52 TYR A C 1
ATOM 387 O O . TYR A 1 52 ? -10.391 -48.594 -19.891 1 97.88 52 TYR A O 1
ATOM 395 N N . GLN A 1 53 ? -9.094 -50.25 -19.297 1 97.5 53 GLN A N 1
ATOM 396 C CA . GLN A 1 53 ? -8.508 -50.406 -20.625 1 97.5 53 GLN A CA 1
ATOM 397 C C . GLN A 1 53 ? -9.039 -51.656 -21.297 1 97.5 53 GLN A C 1
ATOM 399 O O . GLN A 1 53 ? -8.734 -52.781 -20.891 1 97.5 53 GLN A O 1
ATOM 404 N N . LEU A 1 54 ? -9.812 -51.469 -22.359 1 96.56 54 LEU A N 1
ATOM 405 C CA . LEU A 1 54 ? -10.492 -52.562 -23.062 1 96.56 54 LEU A CA 1
ATOM 406 C C . LEU A 1 54 ? -9.906 -52.75 -24.453 1 96.56 54 LEU A C 1
ATOM 408 O O . LEU A 1 54 ? -9.797 -51.812 -25.234 1 96.56 54 LEU A O 1
ATOM 412 N N . THR A 1 55 ? -9.461 -53.938 -24.719 1 94.19 55 THR A N 1
ATOM 413 C CA . THR A 1 55 ? -9.016 -54.312 -26.062 1 94.19 55 THR A CA 1
ATOM 414 C C . THR A 1 55 ? -10.117 -55.062 -26.812 1 94.19 55 THR A C 1
ATOM 416 O O . THR A 1 55 ? -10.672 -56.031 -26.297 1 94.19 55 THR A O 1
ATOM 419 N N . CYS A 1 56 ? -10.477 -54.656 -28 1 92.94 56 CYS A N 1
ATOM 420 C CA . CYS A 1 56 ? -11.555 -55.25 -28.781 1 92.94 56 CYS A CA 1
ATOM 421 C C . CYS A 1 56 ? -11.047 -55.719 -30.141 1 92.94 56 CYS A C 1
ATOM 423 O O . CYS A 1 56 ? -10.07 -55.156 -30.672 1 92.94 56 CYS A O 1
ATOM 425 N N . LEU A 1 57 ? -11.734 -56.656 -30.672 1 89.69 57 LEU A N 1
ATOM 426 C CA . LEU A 1 57 ? -11.492 -57.156 -32.031 1 89.69 57 LEU A CA 1
ATOM 427 C C . LEU A 1 57 ? -12.617 -56.719 -32.969 1 89.69 57 LEU A C 1
ATOM 429 O O . LEU A 1 57 ? -13.781 -56.719 -32.562 1 89.69 57 LEU A O 1
ATOM 433 N N . SER A 1 58 ? -12.188 -56.344 -34.094 1 89.06 58 SER A N 1
ATOM 434 C CA . SER A 1 58 ? -13.172 -55.969 -35.125 1 89.06 58 SER A CA 1
ATOM 435 C C . SER A 1 58 ? -12.781 -56.5 -36.5 1 89.06 58 SER A C 1
ATOM 437 O O . SER A 1 58 ? -11.602 -56.5 -36.844 1 89.06 58 SER A O 1
ATOM 439 N N . PRO A 1 59 ? -13.734 -56.938 -37.188 1 82.62 59 PRO A N 1
ATOM 440 C CA . PRO A 1 59 ? -13.445 -57.312 -38.594 1 82.62 59 PRO A CA 1
ATOM 441 C C . PRO A 1 59 ? -13.227 -56.094 -39.5 1 82.62 59 PRO A C 1
ATOM 443 O O . PRO A 1 59 ? -12.648 -56.219 -40.562 1 82.62 59 PRO A O 1
ATOM 446 N N . ASP A 1 60 ? -13.766 -55 -39 1 82.25 60 ASP A N 1
ATOM 447 C CA . ASP A 1 60 ? -13.609 -53.75 -39.75 1 82.25 60 ASP A CA 1
ATOM 448 C C . ASP A 1 60 ? -12.414 -52.969 -39.219 1 82.25 60 ASP A C 1
ATOM 450 O O . ASP A 1 60 ? -12.438 -52.469 -38.094 1 82.25 60 ASP A O 1
ATOM 454 N N . GLY A 1 61 ? -11.469 -52.875 -40 1 80 61 GLY A N 1
ATOM 455 C CA . GLY A 1 61 ? -10.305 -52.062 -39.625 1 80 61 GLY A CA 1
ATOM 456 C C . GLY A 1 61 ? -10.445 -50.594 -39.938 1 80 61 GLY A C 1
ATOM 457 O O . GLY A 1 61 ? -9.531 -49.812 -39.719 1 80 61 GLY A O 1
ATOM 458 N N . ALA A 1 62 ? -11.648 -50.188 -40.375 1 82.19 62 ALA A N 1
ATOM 459 C CA . ALA A 1 62 ? -11.812 -48.812 -40.875 1 82.19 62 ALA A CA 1
ATOM 460 C C . ALA A 1 62 ? -12.703 -48 -39.938 1 82.19 62 ALA A C 1
ATOM 462 O O . ALA A 1 62 ? -13.164 -46.906 -40.312 1 82.19 62 ALA A O 1
ATOM 463 N N . ILE A 1 63 ? -12.906 -48.562 -38.719 1 88.56 63 ILE A N 1
ATOM 464 C CA . ILE A 1 63 ? -13.68 -47.781 -37.75 1 88.56 63 ILE A CA 1
ATOM 465 C C . ILE A 1 63 ? -12.906 -46.531 -37.406 1 88.56 63 ILE A C 1
ATOM 467 O O . ILE A 1 63 ? -11.789 -46.594 -36.875 1 88.56 63 ILE A O 1
ATOM 471 N N . GLU A 1 64 ? -13.5 -45.344 -37.719 1 90.25 64 GLU A N 1
ATOM 472 C CA . GLU A 1 64 ? -12.836 -44.094 -37.375 1 90.25 64 GLU A CA 1
ATOM 473 C C . GLU A 1 64 ? -12.766 -43.875 -35.875 1 90.25 64 GLU A C 1
ATOM 475 O O . GLU A 1 64 ? -13.797 -43.906 -35.188 1 90.25 64 GLU A O 1
ATOM 480 N N . LEU A 1 65 ? -11.602 -43.688 -35.344 1 92.5 65 LEU A N 1
ATOM 481 C CA . LEU A 1 65 ? -11.375 -43.562 -33.906 1 92.5 65 LEU A CA 1
ATOM 482 C C . LEU A 1 65 ? -12.227 -42.438 -33.312 1 92.5 65 LEU A C 1
ATOM 484 O O . LEU A 1 65 ? -12.695 -42.531 -32.156 1 92.5 65 LEU A O 1
ATOM 488 N N . LYS A 1 66 ? -12.484 -41.281 -34 1 92.81 66 LYS A N 1
ATOM 489 C CA . LYS A 1 66 ? -13.234 -40.156 -33.5 1 92.81 66 LYS A CA 1
ATOM 490 C C . LYS A 1 66 ? -14.688 -40.531 -33.25 1 92.81 66 LYS A C 1
ATOM 492 O O . LYS A 1 66 ? -15.375 -39.844 -32.469 1 92.81 66 LYS A O 1
ATOM 497 N N . THR A 1 67 ? -15.195 -41.562 -33.875 1 92.12 67 THR A N 1
ATOM 498 C CA . THR A 1 67 ? -16.578 -42 -33.688 1 92.12 67 THR A CA 1
ATOM 499 C C . THR A 1 67 ? -16.734 -42.75 -32.375 1 92.12 67 THR A C 1
ATOM 501 O O . THR A 1 67 ? -17.844 -42.938 -31.891 1 92.12 67 THR A O 1
ATOM 504 N N . LEU A 1 68 ? -15.578 -43.156 -31.828 1 93.06 68 LEU A N 1
ATOM 505 C CA . LEU A 1 68 ? -15.609 -43.938 -30.578 1 93.06 68 LEU A CA 1
ATOM 506 C C . LEU A 1 68 ? -15.477 -43 -29.375 1 93.06 68 LEU A C 1
ATOM 508 O O . LEU A 1 68 ? -15.938 -43.344 -28.281 1 93.06 68 LEU A O 1
ATOM 512 N N . LEU A 1 69 ? -14.93 -41.875 -29.516 1 94.12 69 LEU A N 1
ATOM 513 C CA . LEU A 1 69 ? -14.68 -40.938 -28.422 1 94.12 69 LEU A CA 1
ATOM 514 C C . LEU A 1 69 ? -15.992 -40.375 -27.875 1 94.12 69 LEU A C 1
ATOM 516 O O . LEU A 1 69 ? -16.891 -40.031 -28.656 1 94.12 69 LEU A O 1
ATOM 520 N N . GLY A 1 70 ? -16.078 -40.344 -26.547 1 93.75 70 GLY A N 1
ATOM 521 C CA . GLY A 1 70 ? -17.219 -39.688 -25.922 1 93.75 70 GLY A CA 1
ATOM 522 C C . GLY A 1 70 ? -18.438 -40.594 -25.797 1 93.75 70 GLY A C 1
ATOM 523 O O . GLY A 1 70 ? -19.438 -40.25 -25.172 1 93.75 70 GLY A O 1
ATOM 524 N N . GLN A 1 71 ? -18.312 -41.781 -26.312 1 93.12 71 GLN A N 1
ATOM 525 C CA . GLN A 1 71 ? -19.438 -42.719 -26.234 1 93.12 71 GLN A CA 1
ATOM 526 C C . GLN A 1 71 ? -19.547 -43.312 -24.844 1 93.12 71 GLN A C 1
ATOM 528 O O . GLN A 1 71 ? -18.547 -43.594 -24.203 1 93.12 71 GLN A O 1
ATOM 533 N N . ALA A 1 72 ? -20.844 -43.344 -24.406 1 93.69 72 ALA A N 1
ATOM 534 C CA . ALA A 1 72 ? -21.094 -44.094 -23.156 1 93.69 72 ALA A CA 1
ATOM 535 C C . ALA A 1 72 ? -20.812 -45.562 -23.328 1 93.69 72 ALA A C 1
ATOM 537 O O . ALA A 1 72 ? -21.172 -46.156 -24.344 1 93.69 72 ALA A O 1
ATOM 538 N N . ALA A 1 73 ? -20.125 -46.125 -22.406 1 94.38 73 ALA A N 1
ATOM 539 C CA . ALA A 1 73 ? -19.734 -47.531 -22.469 1 94.38 73 ALA A CA 1
ATOM 540 C C . ALA A 1 73 ? -20.281 -48.312 -21.281 1 94.38 73 ALA A C 1
ATOM 542 O O . ALA A 1 73 ? -20.297 -47.812 -20.156 1 94.38 73 ALA A O 1
ATOM 543 N N . ARG A 1 74 ? -20.781 -49.469 -21.516 1 94.5 74 ARG A N 1
ATOM 544 C CA . ARG A 1 74 ? -21.203 -50.438 -20.516 1 94.5 74 ARG A CA 1
ATOM 545 C C . ARG A 1 74 ? -20.453 -51.75 -20.688 1 94.5 74 ARG A C 1
ATOM 547 O O . ARG A 1 74 ? -20.562 -52.406 -21.719 1 94.5 74 ARG A O 1
ATOM 554 N N . ILE A 1 75 ? -19.703 -52.125 -19.766 1 94.19 75 ILE A N 1
ATOM 555 C CA . ILE A 1 75 ? -18.969 -53.406 -19.766 1 94.19 75 ILE A CA 1
ATOM 556 C C . ILE A 1 75 ? -19.656 -54.406 -18.828 1 94.19 75 ILE A C 1
ATOM 558 O O . ILE A 1 75 ? -19.969 -54.062 -17.688 1 94.19 75 ILE A O 1
ATOM 562 N N . GLY A 1 76 ? -19.922 -55.469 -19.328 1 92.81 76 GLY A N 1
ATOM 563 C CA . GLY A 1 76 ? -20.453 -56.562 -18.5 1 92.81 76 GLY A CA 1
ATOM 564 C C . GLY A 1 76 ? -19.469 -57.656 -18.25 1 92.81 76 GLY A C 1
ATOM 565 O O . GLY A 1 76 ? -18.766 -58.094 -19.172 1 92.81 76 GLY A O 1
ATOM 566 N N . ILE A 1 77 ? -19.312 -58.062 -17.047 1 92.31 77 ILE A N 1
ATOM 567 C CA . ILE A 1 77 ? -18.484 -59.219 -16.672 1 92.31 77 ILE A CA 1
ATOM 568 C C . ILE A 1 77 ? -19.391 -60.312 -16.109 1 92.31 77 ILE A C 1
ATOM 570 O O . ILE A 1 77 ? -19.969 -60.156 -15.047 1 92.31 77 ILE A O 1
ATOM 574 N N . ALA A 1 78 ? -19.391 -61.375 -16.75 1 89.25 78 ALA A N 1
ATOM 575 C CA . ALA A 1 78 ? -20.297 -62.469 -16.375 1 89.25 78 ALA A CA 1
ATOM 576 C C . ALA A 1 78 ? -19.688 -63.344 -15.289 1 89.25 78 ALA A C 1
ATOM 578 O O . ALA A 1 78 ? -18.484 -63.625 -15.312 1 89.25 78 ALA A O 1
ATOM 579 N N . ASP A 1 79 ? -20.547 -63.625 -14.32 1 79.38 79 ASP A N 1
ATOM 580 C CA . ASP A 1 79 ? -20.109 -64.562 -13.32 1 79.38 79 ASP A CA 1
ATOM 581 C C . ASP A 1 79 ? -20.406 -66 -13.758 1 79.38 79 ASP A C 1
ATOM 583 O O . ASP A 1 79 ? -20.75 -66.25 -14.922 1 79.38 79 ASP A O 1
ATOM 587 N N . ALA A 1 80 ? -20.094 -67 -12.828 1 72.69 80 ALA A N 1
ATOM 588 C CA . ALA A 1 80 ? -20.266 -68.438 -13.148 1 72.69 80 ALA A CA 1
ATOM 589 C C . ALA A 1 80 ? -21.734 -68.75 -13.414 1 72.69 80 ALA A C 1
ATOM 591 O O . ALA A 1 80 ? -22.031 -69.688 -14.172 1 72.69 80 ALA A O 1
ATOM 592 N N . GLN A 1 81 ? -22.656 -68 -12.781 1 74 81 GLN A N 1
ATOM 593 C CA . GLN A 1 81 ? -24.078 -68.25 -12.93 1 74 81 GLN A CA 1
ATOM 594 C C . GLN A 1 81 ? -24.672 -67.438 -14.07 1 74 81 GLN A C 1
ATOM 596 O O . GLN A 1 81 ? -25.891 -67.5 -14.32 1 74 81 GLN A O 1
ATOM 601 N N . GLY A 1 82 ? -23.828 -66.688 -14.766 1 75.56 82 GLY A N 1
ATOM 602 C CA . GLY A 1 82 ? -24.297 -65.875 -15.914 1 75.56 82 GLY A CA 1
ATOM 603 C C . GLY A 1 82 ? -24.734 -64.5 -15.555 1 75.56 82 GLY A C 1
ATOM 604 O O . GLY A 1 82 ? -25.109 -63.719 -16.422 1 75.56 82 GLY A O 1
ATOM 605 N N . GLN A 1 83 ? -24.766 -64.188 -14.32 1 81.38 83 GLN A N 1
ATOM 606 C CA . GLN A 1 83 ? -25.094 -62.844 -13.906 1 81.38 83 GLN A CA 1
ATOM 607 C C . GLN A 1 83 ? -23.922 -61.906 -14.164 1 81.38 83 GLN A C 1
ATOM 609 O O . GLN A 1 83 ? -22.766 -62.25 -13.969 1 81.38 83 GLN A O 1
ATOM 614 N N . GLU A 1 84 ? -24.234 -60.688 -14.641 1 87.69 84 GLU A N 1
ATOM 615 C CA . GLU A 1 84 ? -23.188 -59.75 -15.031 1 87.69 84 GLU A CA 1
ATOM 616 C C . GLU A 1 84 ? -22.984 -58.688 -13.969 1 87.69 84 GLU A C 1
ATOM 618 O O . GLU A 1 84 ? -23.938 -58.156 -13.398 1 87.69 84 GLU A O 1
ATOM 623 N N . THR A 1 85 ? -21.781 -58.5 -13.633 1 90.12 85 THR A N 1
ATOM 624 C CA . THR A 1 85 ? -21.391 -57.281 -12.953 1 90.12 85 THR A CA 1
ATOM 625 C C . THR A 1 85 ? -21.031 -56.188 -13.961 1 90.12 85 THR A C 1
ATOM 627 O O . THR A 1 85 ? -20.234 -56.406 -14.875 1 90.12 85 THR A O 1
ATOM 630 N N . ILE A 1 86 ? -21.578 -55.031 -13.758 1 92.38 86 ILE A N 1
ATOM 631 C CA . ILE A 1 86 ? -21.5 -54 -14.805 1 92.38 86 ILE A CA 1
ATOM 632 C C . ILE A 1 86 ? -20.516 -52.906 -14.398 1 92.38 86 ILE A C 1
ATOM 634 O O . ILE A 1 86 ? -20.406 -52.594 -13.219 1 92.38 86 ILE A O 1
ATOM 638 N N . ARG A 1 87 ? -19.719 -52.438 -15.336 1 95.38 87 ARG A N 1
ATOM 639 C CA . ARG A 1 87 ? -18.906 -51.219 -15.266 1 95.38 87 ARG A CA 1
ATOM 640 C C . ARG A 1 87 ? -19.281 -50.25 -16.359 1 95.38 87 ARG A C 1
ATOM 642 O O . ARG A 1 87 ? -19.375 -50.625 -17.531 1 95.38 87 ARG A O 1
ATOM 649 N N . CYS A 1 88 ? -19.547 -49 -15.953 1 96 88 CYS A N 1
ATOM 650 C CA . CYS A 1 88 ? -19.953 -47.969 -16.906 1 96 88 CYS A CA 1
ATOM 651 C C . CYS A 1 88 ? -18.922 -46.844 -16.969 1 96 88 CYS A C 1
ATOM 653 O O . CYS A 1 88 ? -18.062 -46.75 -16.094 1 96 88 CYS A O 1
ATOM 655 N N . GLY A 1 89 ? -18.938 -46.031 -18 1 96.38 89 GLY A N 1
ATOM 656 C CA . GLY A 1 89 ? -18.094 -44.875 -18.203 1 96.38 89 GLY A CA 1
ATOM 657 C C . GLY A 1 89 ? -18.203 -44.281 -19.594 1 96.38 89 GLY A C 1
ATOM 658 O O . GLY A 1 89 ? -19.203 -44.5 -20.297 1 96.38 89 GLY A O 1
ATOM 659 N N . VAL A 1 90 ? -17.281 -43.469 -19.906 1 96.5 90 VAL A N 1
ATOM 660 C CA . VAL A 1 90 ? -17.203 -42.875 -21.25 1 96.5 90 VAL A CA 1
ATOM 661 C C . VAL A 1 90 ? -15.82 -43.156 -21.844 1 96.5 90 VAL A C 1
ATOM 663 O O . VAL A 1 90 ? -14.828 -43.281 -21.109 1 96.5 90 VAL A O 1
ATOM 666 N N . VAL A 1 91 ? -15.75 -43.312 -23.172 1 96.69 91 VAL A N 1
ATOM 667 C CA . VAL A 1 91 ? -14.484 -43.562 -23.859 1 96.69 91 VAL A CA 1
ATOM 668 C C . VAL A 1 91 ? -13.672 -42.25 -23.922 1 96.69 91 VAL A C 1
ATOM 670 O O . VAL A 1 91 ? -14.047 -41.312 -24.625 1 96.69 91 VAL A O 1
ATOM 673 N N . SER A 1 92 ? -12.586 -42.219 -23.203 1 97.12 92 SER A N 1
ATOM 674 C CA . SER A 1 92 ? -11.75 -41.031 -23.156 1 97.12 92 SER A CA 1
ATOM 675 C C . SER A 1 92 ? -10.57 -41.125 -24.125 1 97.12 92 SER A C 1
ATOM 677 O O . SER A 1 92 ? -9.945 -40.125 -24.453 1 97.12 92 SER A O 1
ATOM 679 N N . GLN A 1 93 ? -10.25 -42.344 -24.5 1 97.44 93 GLN A N 1
ATOM 680 C CA . GLN A 1 93 ? -9.18 -42.625 -25.469 1 97.44 93 GLN A CA 1
ATOM 681 C C . GLN A 1 93 ? -9.523 -43.812 -26.344 1 97.44 93 GLN A C 1
ATOM 683 O O . GLN A 1 93 ? -10.133 -44.781 -25.891 1 97.44 93 GLN A O 1
ATOM 688 N N . ALA A 1 94 ? -9.203 -43.75 -27.609 1 96.44 94 ALA A N 1
ATOM 689 C CA . ALA A 1 94 ? -9.352 -44.812 -28.578 1 96.44 94 ALA A CA 1
ATOM 690 C C . ALA A 1 94 ? -8.07 -45.031 -29.391 1 96.44 94 ALA A C 1
ATOM 692 O O . ALA A 1 94 ? -7.441 -44.031 -29.812 1 96.44 94 ALA A O 1
ATOM 693 N N . ARG A 1 95 ? -7.707 -46.25 -29.547 1 95.31 95 ARG A N 1
ATOM 694 C CA . ARG A 1 95 ? -6.48 -46.594 -30.25 1 95.31 95 ARG A CA 1
ATOM 695 C C . ARG A 1 95 ? -6.715 -47.719 -31.266 1 95.31 95 ARG A C 1
ATOM 697 O O . ARG A 1 95 ? -7.52 -48.594 -31.031 1 95.31 95 ARG A O 1
ATOM 704 N N . LEU A 1 96 ? -6.094 -47.625 -32.375 1 92.69 96 LEU A N 1
ATOM 705 C CA . LEU A 1 96 ? -5.988 -48.719 -33.312 1 92.69 96 LEU A CA 1
ATOM 706 C C . LEU A 1 96 ? -4.633 -49.406 -33.188 1 92.69 96 LEU A C 1
ATOM 708 O O . LEU A 1 96 ? -3.602 -48.812 -33.531 1 92.69 96 LEU A O 1
ATOM 712 N N . MET A 1 97 ? -4.527 -50.625 -32.594 1 83.44 97 MET A N 1
ATOM 713 C CA . MET A 1 97 ? -3.307 -51.312 -32.188 1 83.44 97 MET A CA 1
ATOM 714 C C . MET A 1 97 ? -2.879 -52.312 -33.25 1 83.44 97 MET A C 1
ATOM 716 O O . MET A 1 97 ? -2.141 -53.25 -32.938 1 83.44 97 MET A O 1
ATOM 720 N N . GLY A 1 98 ? -3.301 -52.25 -34.438 1 78 98 GLY A N 1
ATOM 721 C CA . GLY A 1 98 ? -2.852 -53.156 -35.469 1 78 98 GLY A CA 1
ATOM 722 C C . GLY A 1 98 ? -3.881 -54.25 -35.781 1 78 98 GLY A C 1
ATOM 723 O O . GLY A 1 98 ? -5.086 -54 -35.656 1 78 98 GLY A O 1
ATOM 724 N N . SER A 1 99 ? -3.344 -55.281 -36.531 1 75.19 99 SER A N 1
ATOM 725 C CA . SER A 1 99 ? -4.223 -56.375 -36.938 1 75.19 99 SER A CA 1
ATOM 726 C C . SER A 1 99 ? -3.732 -57.719 -36.375 1 75.19 99 SER A C 1
ATOM 728 O O . SER A 1 99 ? -2.525 -57.938 -36.25 1 75.19 99 SER A O 1
ATOM 730 N N . ASP A 1 100 ? -4.555 -58.344 -35.812 1 63.41 100 ASP A N 1
ATOM 731 C CA . ASP A 1 100 ? -4.281 -59.688 -35.312 1 63.41 100 ASP A CA 1
ATOM 732 C C . ASP A 1 100 ? -5.117 -60.75 -36.062 1 63.41 100 ASP A C 1
ATOM 734 O O . ASP A 1 100 ? -6.348 -60.75 -35.969 1 63.41 100 ASP A O 1
ATOM 738 N N . GLY A 1 101 ? -4.438 -61.688 -36.688 1 61.44 101 GLY A N 1
ATOM 739 C CA . GLY A 1 101 ? -5.113 -62.812 -37.344 1 61.44 101 GLY A CA 1
ATOM 740 C C . GLY A 1 101 ? -6.172 -62.344 -38.312 1 61.44 101 GLY A C 1
ATOM 741 O O . GLY A 1 101 ? -7.227 -62.969 -38.438 1 61.44 101 GLY A O 1
ATOM 742 N N . GLY A 1 102 ? -6.016 -61.188 -38.812 1 70.31 102 GLY A N 1
ATOM 743 C CA . GLY A 1 102 ? -6.957 -60.688 -39.812 1 70.31 102 GLY A CA 1
ATOM 744 C C . GLY A 1 102 ? -7.973 -59.719 -39.25 1 70.31 102 GLY A C 1
ATOM 745 O O . GLY A 1 102 ? -8.742 -59.094 -39.969 1 70.31 102 GLY A O 1
ATOM 746 N N . PHE A 1 103 ? -7.973 -59.625 -37.906 1 82.06 103 PHE A N 1
ATOM 747 C CA . PHE A 1 103 ? -8.891 -58.688 -37.281 1 82.06 103 PHE A CA 1
ATOM 748 C C . PHE A 1 103 ? -8.148 -57.469 -36.75 1 82.06 103 PHE A C 1
ATOM 750 O O . PHE A 1 103 ? -7.016 -57.562 -36.281 1 82.06 103 PHE A O 1
ATOM 757 N N . ALA A 1 104 ? -8.875 -56.375 -36.875 1 87.5 104 ALA A N 1
ATOM 758 C CA . ALA A 1 104 ? -8.312 -55.156 -36.344 1 87.5 104 ALA A CA 1
ATOM 759 C C . ALA A 1 104 ? -8.484 -55.094 -34.812 1 87.5 104 ALA A C 1
ATOM 761 O O . ALA A 1 104 ? -9.523 -55.5 -34.281 1 87.5 104 ALA A O 1
ATOM 762 N N . GLN A 1 105 ? -7.492 -54.656 -34.125 1 90.19 105 GLN A N 1
ATOM 763 C CA . GLN A 1 105 ? -7.547 -54.5 -32.688 1 90.19 105 GLN A CA 1
ATOM 764 C C . GLN A 1 105 ? -7.727 -53.031 -32.281 1 90.19 105 GLN A C 1
ATOM 766 O O . GLN A 1 105 ? -6.945 -52.188 -32.688 1 90.19 105 GLN A O 1
ATOM 771 N N . TYR A 1 106 ? -8.797 -52.812 -31.484 1 92.69 106 TYR A N 1
ATOM 772 C CA . TYR A 1 106 ? -9.086 -51.469 -30.969 1 92.69 106 TYR A CA 1
ATOM 773 C C . TYR A 1 106 ? -8.922 -51.438 -29.453 1 92.69 106 TYR A C 1
ATOM 775 O O . TYR A 1 106 ? -9.383 -52.344 -28.75 1 92.69 106 TYR A O 1
ATOM 783 N N . GLY A 1 107 ? -8.109 -50.469 -29 1 95.12 107 GLY A N 1
ATOM 784 C CA . GLY A 1 107 ? -8.023 -50.219 -27.562 1 95.12 107 GLY A CA 1
ATOM 785 C C . GLY A 1 107 ? -8.883 -49.031 -27.125 1 95.12 107 GLY A C 1
ATOM 786 O O . GLY A 1 107 ? -8.82 -47.969 -27.719 1 95.12 107 GLY A O 1
ATOM 787 N N . LEU A 1 108 ? -9.734 -49.219 -26.094 1 96.5 108 LEU A N 1
ATOM 788 C CA . LEU A 1 108 ? -10.586 -48.188 -25.516 1 96.5 108 LEU A CA 1
ATOM 789 C C . LEU A 1 108 ? -10.25 -47.938 -24.047 1 96.5 108 LEU A C 1
ATOM 791 O O . LEU A 1 108 ? -10.094 -48.906 -23.281 1 96.5 108 LEU A O 1
ATOM 795 N N . THR A 1 109 ? -10.031 -46.719 -23.719 1 98 109 THR A N 1
ATOM 796 C CA . THR A 1 109 ? -9.945 -46.344 -22.312 1 98 109 THR A CA 1
ATOM 797 C C . THR A 1 109 ? -11.273 -45.75 -21.812 1 98 109 THR A C 1
ATOM 799 O O . THR A 1 109 ? -11.797 -44.812 -22.391 1 98 109 THR A O 1
ATOM 802 N N . ILE A 1 110 ? -11.844 -46.312 -20.766 1 97.62 110 ILE A N 1
ATOM 803 C CA . ILE A 1 110 ? -13.141 -45.938 -20.219 1 97.62 110 ILE A CA 1
ATOM 804 C C . ILE A 1 110 ? -12.961 -45.406 -18.812 1 97.62 110 ILE A C 1
ATOM 806 O O . ILE A 1 110 ? -12.375 -46.062 -17.953 1 97.62 110 ILE A O 1
ATOM 810 N N . GLU A 1 111 ? -13.43 -44.219 -18.578 1 97.88 111 GLU A N 1
ATOM 811 C CA . GLU A 1 111 ? -13.32 -43.5 -17.297 1 97.88 111 GLU A CA 1
ATOM 812 C C . GLU A 1 111 ? -14.641 -42.844 -16.906 1 97.88 111 GLU A C 1
ATOM 814 O O . GLU A 1 111 ? -15.523 -42.688 -17.75 1 97.88 111 GLU A O 1
ATOM 819 N N . PRO A 1 112 ? -14.773 -42.562 -15.602 1 97.88 112 PRO A N 1
ATOM 820 C CA . PRO A 1 112 ? -15.953 -41.781 -15.266 1 97.88 112 PRO A CA 1
ATOM 821 C C . PRO A 1 112 ? -15.867 -40.344 -15.82 1 97.88 112 PRO A C 1
ATOM 823 O O . PRO A 1 112 ? -14.797 -39.75 -15.797 1 97.88 112 PRO A O 1
ATOM 826 N N . PRO A 1 113 ? -16.969 -39.781 -16.297 1 96.94 113 PRO A N 1
ATOM 827 C CA . PRO A 1 113 ? -16.938 -38.438 -16.875 1 96.94 113 PRO A CA 1
ATOM 828 C C . PRO A 1 113 ? -16.344 -37.375 -15.914 1 96.94 113 PRO A C 1
ATOM 830 O O . PRO A 1 113 ? -15.656 -36.469 -16.344 1 96.94 113 PRO A O 1
ATOM 833 N N . ILE A 1 114 ? -16.547 -37.531 -14.625 1 97.75 114 ILE A N 1
ATOM 834 C CA . ILE A 1 114 ? -16.094 -36.531 -13.648 1 97.75 114 ILE A CA 1
ATOM 835 C C . ILE A 1 114 ? -14.562 -36.469 -13.641 1 97.75 114 ILE A C 1
ATOM 837 O O . ILE A 1 114 ? -13.977 -35.438 -13.383 1 97.75 114 ILE A O 1
ATOM 841 N N . ALA A 1 115 ? -13.891 -37.594 -13.898 1 97.62 115 ALA A N 1
ATOM 842 C CA . ALA A 1 115 ? -12.43 -37.594 -13.953 1 97.62 115 ALA A CA 1
ATOM 843 C C . ALA A 1 115 ? -11.906 -36.75 -15.094 1 97.62 115 ALA A C 1
ATOM 845 O O . ALA A 1 115 ? -10.789 -36.219 -15.031 1 97.62 115 ALA A O 1
ATOM 846 N N . LEU A 1 116 ? -12.648 -36.531 -16.109 1 97.31 116 LEU A N 1
ATOM 847 C CA . LEU A 1 116 ? -12.227 -35.781 -17.281 1 97.31 116 LEU A CA 1
ATOM 848 C C . LEU A 1 116 ? -12.305 -34.281 -17.016 1 97.31 116 LEU A C 1
ATOM 850 O O . LEU A 1 116 ? -11.789 -33.469 -17.797 1 97.31 116 LEU A O 1
ATOM 854 N N . LEU A 1 117 ? -12.898 -33.906 -15.844 1 97.75 117 LEU A N 1
ATOM 855 C CA . LEU A 1 117 ? -12.898 -32.469 -15.469 1 97.75 117 LEU A CA 1
ATOM 856 C C . LEU A 1 117 ? -11.492 -32 -15.133 1 97.75 117 LEU A C 1
ATOM 858 O O . LEU A 1 117 ? -11.281 -30.812 -14.891 1 97.75 117 LEU A O 1
ATOM 862 N N . ARG A 1 118 ? -10.492 -32.938 -15.195 1 96.94 118 ARG A N 1
ATOM 863 C CA . ARG A 1 118 ? -9.094 -32.562 -15.07 1 96.94 118 ARG A CA 1
ATOM 864 C C . ARG A 1 118 ? -8.656 -31.688 -16.234 1 96.94 118 ARG A C 1
ATOM 866 O O . ARG A 1 118 ? -7.648 -30.969 -16.141 1 96.94 118 ARG A O 1
ATOM 873 N N . HIS A 1 119 ? -9.453 -31.672 -17.297 1 96.44 119 HIS A N 1
ATOM 874 C CA . HIS A 1 119 ? -9.117 -30.891 -18.469 1 96.44 119 HIS A CA 1
ATOM 875 C C . HIS A 1 119 ? -9.75 -29.5 -18.406 1 96.44 119 HIS A C 1
ATOM 877 O O . HIS A 1 119 ? -9.531 -28.672 -19.297 1 96.44 119 HIS A O 1
ATOM 883 N N . ARG A 1 120 ? -10.555 -29.219 -17.391 1 97.25 120 ARG A N 1
ATOM 884 C CA . ARG A 1 120 ? -11.133 -27.891 -17.203 1 97.25 120 ARG A CA 1
ATOM 885 C C . ARG A 1 120 ? -10.461 -27.172 -16.031 1 97.25 120 ARG A C 1
ATOM 887 O O . ARG A 1 120 ? -10.805 -27.406 -14.875 1 97.25 120 ARG A O 1
ATOM 894 N N . ARG A 1 121 ? -9.664 -26.219 -16.344 1 96.12 121 ARG A N 1
ATOM 895 C CA . ARG A 1 121 ? -8.977 -25.391 -15.367 1 96.12 121 ARG A CA 1
ATOM 896 C C . ARG A 1 121 ? -9.586 -23.984 -15.289 1 96.12 121 ARG A C 1
ATOM 898 O O . ARG A 1 121 ? -9.938 -23.406 -16.312 1 96.12 121 ARG A O 1
ATOM 905 N N . THR A 1 122 ? -9.742 -23.531 -14.062 1 95.88 122 THR A N 1
ATOM 906 C CA . THR A 1 122 ? -10.344 -22.203 -13.922 1 95.88 122 THR A CA 1
ATOM 907 C C . THR A 1 122 ? -9.969 -21.578 -12.578 1 95.88 122 THR A C 1
ATOM 909 O O . THR A 1 122 ? -9.148 -22.141 -11.844 1 95.88 122 THR A O 1
ATOM 912 N N . SER A 1 123 ? -10.367 -20.344 -12.367 1 94.88 123 SER A N 1
ATOM 913 C CA . SER A 1 123 ? -10.305 -19.609 -11.109 1 94.88 123 SER A CA 1
ATOM 914 C C . SER A 1 123 ? -11.648 -18.969 -10.773 1 94.88 123 SER A C 1
ATOM 916 O O . SER A 1 123 ? -12.234 -18.266 -11.602 1 94.88 123 SER A O 1
ATOM 918 N N . ARG A 1 124 ? -12.156 -19.219 -9.633 1 95.19 124 ARG A N 1
ATOM 919 C CA . ARG A 1 124 ? -13.43 -18.625 -9.242 1 95.19 124 ARG A CA 1
ATOM 920 C C . ARG A 1 124 ? -13.578 -18.609 -7.727 1 95.19 124 ARG A C 1
ATOM 922 O O . ARG A 1 124 ? -12.867 -19.328 -7.02 1 95.19 124 ARG A O 1
ATOM 929 N N . VAL A 1 125 ? -14.461 -17.812 -7.234 1 94.88 125 VAL A N 1
ATOM 930 C CA . VAL A 1 125 ? -14.703 -17.625 -5.809 1 94.88 125 VAL A CA 1
ATOM 931 C C . VAL A 1 125 ? -16.078 -18.172 -5.445 1 94.88 125 VAL A C 1
ATOM 933 O O . VAL A 1 125 ? -17.047 -18 -6.199 1 94.88 125 VAL A O 1
ATOM 936 N N . PHE A 1 126 ? -16.141 -18.922 -4.371 1 95.75 126 PHE A N 1
ATOM 937 C CA . PHE A 1 126 ? -17.375 -19.344 -3.744 1 95.75 126 PHE A CA 1
ATOM 938 C C . PHE A 1 126 ? -17.547 -18.688 -2.377 1 95.75 126 PHE A C 1
ATOM 940 O O . PHE A 1 126 ? -16.578 -18.562 -1.62 1 95.75 126 PHE A O 1
ATOM 947 N N . GLN A 1 127 ? -18.719 -18.25 -2.102 1 93.88 127 GLN A N 1
ATOM 948 C CA . GLN A 1 127 ? -18.969 -17.609 -0.816 1 93.88 127 GLN A CA 1
ATOM 949 C C . GLN A 1 127 ? -20.203 -18.188 -0.142 1 93.88 127 GLN A C 1
ATOM 951 O O . GLN A 1 127 ? -21.219 -18.406 -0.797 1 93.88 127 GLN A O 1
ATOM 956 N N . ASP A 1 128 ? -20.094 -18.5 1.111 1 93.38 128 ASP A N 1
ATOM 957 C CA . ASP A 1 128 ? -21.172 -18.922 1.995 1 93.38 128 ASP A CA 1
ATOM 958 C C . ASP A 1 128 ? -21.844 -20.188 1.479 1 93.38 128 ASP A C 1
ATOM 960 O O . ASP A 1 128 ? -23.078 -20.281 1.442 1 93.38 128 ASP A O 1
ATOM 964 N N . LEU A 1 129 ? -21.062 -21.094 1.014 1 95.19 129 LEU A N 1
ATOM 965 C CA . LEU A 1 129 ? -21.516 -22.391 0.546 1 95.19 129 LEU A CA 1
ATOM 966 C C . LEU A 1 129 ? -20.766 -23.516 1.25 1 95.19 129 LEU A C 1
ATOM 968 O O . LEU A 1 129 ? -19.578 -23.391 1.553 1 95.19 129 LEU A O 1
ATOM 972 N N . SER A 1 130 ? -21.5 -24.547 1.503 1 96.38 130 SER A N 1
ATOM 973 C CA . SER A 1 130 ? -20.859 -25.75 2.033 1 96.38 130 SER A CA 1
ATOM 974 C C . SER A 1 130 ? -20.172 -26.531 0.93 1 96.38 130 SER A C 1
ATOM 976 O O . SER A 1 130 ? -20.406 -26.297 -0.256 1 96.38 130 SER A O 1
ATOM 978 N N . VAL A 1 131 ? -19.328 -27.422 1.312 1 96.94 131 VAL A N 1
ATOM 979 C CA . VAL A 1 131 ? -18.578 -28.219 0.339 1 96.94 131 VAL A CA 1
ATOM 980 C C . VAL A 1 131 ? -19.547 -29.031 -0.523 1 96.94 131 VAL A C 1
ATOM 982 O O . VAL A 1 131 ? -19.438 -29.031 -1.752 1 96.94 131 VAL A O 1
ATOM 985 N N . PRO A 1 132 ? -20.562 -29.719 0.025 1 98.06 132 PRO A N 1
ATOM 986 C CA . PRO A 1 132 ? -21.531 -30.406 -0.833 1 98.06 132 PRO A CA 1
ATOM 987 C C . PRO A 1 132 ? -22.234 -29.469 -1.815 1 98.06 132 PRO A C 1
ATOM 989 O O . PRO A 1 132 ? -22.422 -29.828 -2.982 1 98.06 132 PRO A O 1
ATOM 992 N N . ASP A 1 133 ? -22.531 -28.234 -1.308 1 97.19 133 ASP A N 1
ATOM 993 C CA . ASP A 1 133 ? -23.172 -27.266 -2.188 1 97.19 133 ASP A CA 1
ATOM 994 C C . ASP A 1 133 ? -22.266 -26.875 -3.342 1 97.19 133 ASP A C 1
ATOM 996 O O . ASP A 1 133 ? -22.703 -26.75 -4.484 1 97.19 133 ASP A O 1
ATOM 1000 N N . ILE A 1 134 ? -21 -26.656 -3.086 1 97.38 134 ILE A N 1
ATOM 1001 C CA . ILE A 1 134 ? -20.031 -26.25 -4.098 1 97.38 134 ILE A CA 1
ATOM 1002 C C . ILE A 1 134 ? -19.891 -27.359 -5.141 1 97.38 134 ILE A C 1
ATOM 1004 O O . ILE A 1 134 ? -19.953 -27.094 -6.344 1 97.38 134 ILE A O 1
ATOM 1008 N N . VAL A 1 135 ? -19.719 -28.609 -4.68 1 98.25 135 VAL A N 1
ATOM 1009 C CA . VAL A 1 135 ? -19.516 -29.75 -5.586 1 98.25 135 VAL A CA 1
ATOM 1010 C C . VAL A 1 135 ? -20.75 -29.938 -6.457 1 98.25 135 VAL A C 1
ATOM 1012 O O . VAL A 1 135 ? -20.656 -30.125 -7.668 1 98.25 135 VAL A O 1
ATOM 1015 N N . GLN A 1 136 ? -21.906 -29.844 -5.848 1 97.5 136 GLN A N 1
ATOM 1016 C CA . GLN A 1 136 ? -23.156 -29.984 -6.594 1 97.5 136 GLN A CA 1
ATOM 1017 C C . GLN A 1 136 ? -23.281 -28.875 -7.641 1 97.5 136 GLN A C 1
ATOM 1019 O O . GLN A 1 136 ? -23.734 -29.141 -8.758 1 97.5 136 GLN A O 1
ATOM 1024 N N . GLN A 1 137 ? -22.922 -27.688 -7.227 1 96 137 GLN A N 1
ATOM 1025 C CA . GLN A 1 137 ? -22.969 -26.578 -8.172 1 96 137 GLN A CA 1
ATOM 1026 C C . GLN A 1 137 ? -22.078 -26.859 -9.383 1 96 137 GLN A C 1
ATOM 1028 O O . GLN A 1 137 ? -22.484 -26.625 -10.523 1 96 137 GLN A O 1
ATOM 1033 N N . ILE A 1 138 ? -20.891 -27.312 -9.211 1 97.06 138 ILE A N 1
ATOM 1034 C CA . ILE A 1 138 ? -19.953 -27.609 -10.297 1 97.06 138 ILE A CA 1
ATOM 1035 C C . ILE A 1 138 ? -20.516 -28.703 -11.195 1 97.06 138 ILE A C 1
ATOM 1037 O O . ILE A 1 138 ? -20.5 -28.578 -12.422 1 97.06 138 ILE A O 1
ATOM 1041 N N . VAL A 1 139 ? -21.031 -29.766 -10.586 1 97.44 139 VAL A N 1
ATOM 1042 C CA . VAL A 1 139 ? -21.594 -30.875 -11.336 1 97.44 139 VAL A CA 1
ATOM 1043 C C . VAL A 1 139 ? -22.781 -30.391 -12.164 1 97.44 139 VAL A C 1
ATOM 1045 O O . VAL A 1 139 ? -22.891 -30.734 -13.344 1 97.44 139 VAL A O 1
ATOM 1048 N N . HIS A 1 140 ? -23.609 -29.578 -11.57 1 96.06 140 HIS A N 1
ATOM 1049 C CA . HIS A 1 140 ? -24.781 -29.047 -12.266 1 96.06 140 HIS A CA 1
ATOM 1050 C C . HIS A 1 140 ? -24.375 -28.188 -13.453 1 96.06 140 HIS A C 1
ATOM 1052 O O . HIS A 1 140 ? -25.016 -28.219 -14.508 1 96.06 140 HIS A O 1
ATOM 1058 N N . GLU A 1 141 ? -23.391 -27.406 -13.266 1 95.31 141 GLU A N 1
ATOM 1059 C CA . GLU A 1 141 ? -22.891 -26.562 -14.352 1 95.31 141 GLU A CA 1
ATOM 1060 C C . GLU A 1 141 ? -22.438 -27.406 -15.539 1 95.31 141 GLU A C 1
ATOM 1062 O O . GLU A 1 141 ? -22.734 -27.094 -16.688 1 95.31 141 GLU A O 1
ATOM 1067 N N . HIS A 1 142 ? -21.719 -28.484 -15.281 1 96.06 142 HIS A N 1
ATOM 1068 C CA . HIS A 1 142 ? -21.234 -29.359 -16.359 1 96.06 142 HIS A CA 1
ATOM 1069 C C . HIS A 1 142 ? -22.391 -30.141 -16.969 1 96.06 142 HIS A C 1
ATOM 1071 O O . HIS A 1 142 ? -22.391 -30.391 -18.188 1 96.06 142 HIS A O 1
ATOM 1077 N N . GLN A 1 143 ? -23.359 -30.5 -16.172 1 95.62 143 GLN A N 1
ATOM 1078 C CA . GLN A 1 143 ? -24.547 -31.188 -16.719 1 95.62 143 GLN A CA 1
ATOM 1079 C C . GLN A 1 143 ? -25.312 -30.266 -17.672 1 95.62 143 GLN A C 1
ATOM 1081 O O . GLN A 1 143 ? -25.844 -30.734 -18.688 1 95.62 143 GLN A O 1
ATOM 1086 N N . ALA A 1 144 ? -25.312 -29.031 -17.375 1 94.06 144 ALA A N 1
ATOM 1087 C CA . ALA A 1 144 ? -26.016 -28.062 -18.203 1 94.06 144 ALA A CA 1
ATOM 1088 C C . ALA A 1 144 ? -25.25 -27.781 -19.484 1 94.06 144 ALA A C 1
ATOM 1090 O O . ALA A 1 144 ? -25.859 -27.562 -20.531 1 94.06 144 ALA A O 1
ATOM 1091 N N . ALA A 1 145 ? -23.969 -27.859 -19.469 1 92.38 145 ALA A N 1
ATOM 1092 C CA . ALA A 1 145 ? -23.141 -27.391 -20.594 1 92.38 145 ALA A CA 1
ATOM 1093 C C . ALA A 1 145 ? -22.641 -28.562 -21.438 1 92.38 145 ALA A C 1
ATOM 1095 O O . ALA A 1 145 ? -22.219 -28.375 -22.578 1 92.38 145 ALA A O 1
ATOM 1096 N N . ASN A 1 146 ? -22.656 -29.781 -20.969 1 94.44 146 ASN A N 1
ATOM 1097 C CA . ASN A 1 146 ? -22.078 -30.969 -21.578 1 94.44 146 ASN A CA 1
ATOM 1098 C C . ASN A 1 146 ? -23.078 -32.125 -21.656 1 94.44 146 ASN A C 1
ATOM 1100 O O . ASN A 1 146 ? -23.297 -32.812 -20.672 1 94.44 146 ASN A O 1
ATOM 1104 N N . PRO A 1 147 ? -23.641 -32.406 -22.828 1 93.19 147 PRO A N 1
ATOM 1105 C CA . PRO A 1 147 ? -24.688 -33.438 -22.953 1 93.19 147 PRO A CA 1
ATOM 1106 C C . PRO A 1 147 ? -24.203 -34.812 -22.547 1 93.19 147 PRO A C 1
ATOM 1108 O O . PRO A 1 147 ? -24.984 -35.625 -22.016 1 93.19 147 PRO A O 1
ATOM 1111 N N . VAL A 1 148 ? -22.938 -35.125 -22.844 1 93.56 148 VAL A N 1
ATOM 1112 C CA . VAL A 1 148 ? -22.406 -36.438 -22.469 1 93.56 148 VAL A CA 1
ATOM 1113 C C . VAL A 1 148 ? -22.344 -36.562 -20.938 1 93.56 148 VAL A C 1
ATOM 1115 O O . VAL A 1 148 ? -22.734 -37.562 -20.375 1 93.56 148 VAL A O 1
ATOM 1118 N N . PHE A 1 149 ? -21.844 -35.5 -20.312 1 94.5 149 PHE A N 1
ATOM 1119 C CA . PHE A 1 149 ? -21.766 -35.438 -18.844 1 94.5 149 PHE A CA 1
ATOM 1120 C C . PHE A 1 149 ? -23.172 -35.531 -18.234 1 94.5 149 PHE A C 1
ATOM 1122 O O . PHE A 1 149 ? -23.375 -36.219 -17.234 1 94.5 149 PHE A O 1
ATOM 1129 N N . ALA A 1 150 ? -24.156 -34.781 -18.828 1 94.31 150 ALA A N 1
ATOM 1130 C CA . ALA A 1 150 ? -25.531 -34.75 -18.328 1 94.31 150 ALA A CA 1
ATOM 1131 C C . ALA A 1 150 ? -26.141 -36.156 -18.328 1 94.31 150 ALA A C 1
ATOM 1133 O O . ALA A 1 150 ? -26.875 -36.5 -17.391 1 94.31 150 ALA A O 1
ATOM 1134 N N . ARG A 1 151 ? -25.812 -36.938 -19.266 1 92.06 151 ARG A N 1
ATOM 1135 C CA . ARG A 1 151 ? -26.422 -38.25 -19.422 1 92.06 151 ARG A CA 1
ATOM 1136 C C . ARG A 1 151 ? -25.688 -39.281 -18.594 1 92.06 151 ARG A C 1
ATOM 1138 O O . ARG A 1 151 ? -26.297 -40.25 -18.125 1 92.06 151 ARG A O 1
ATOM 1145 N N . ALA A 1 152 ? -24.438 -39.062 -18.391 1 93.88 152 ALA A N 1
ATOM 1146 C CA . ALA A 1 152 ? -23.609 -40.188 -17.922 1 93.88 152 ALA A CA 1
ATOM 1147 C C . ALA A 1 152 ? -23.203 -40 -16.469 1 93.88 152 ALA A C 1
ATOM 1149 O O . ALA A 1 152 ? -22.734 -40.938 -15.828 1 93.88 152 ALA A O 1
ATOM 1150 N N . GLN A 1 153 ? -23.328 -38.844 -15.898 1 96 153 GLN A N 1
ATOM 1151 C CA . GLN A 1 153 ? -22.75 -38.594 -14.586 1 96 153 GLN A CA 1
ATOM 1152 C C . GLN A 1 153 ? -23.766 -37.969 -13.633 1 96 153 GLN A C 1
ATOM 1154 O O . GLN A 1 153 ? -24.422 -37 -13.953 1 96 153 GLN A O 1
ATOM 1159 N N . THR A 1 154 ? -23.906 -38.531 -12.391 1 95.31 154 THR A N 1
ATOM 1160 C CA . THR A 1 154 ? -24.672 -37.969 -11.289 1 95.31 154 THR A CA 1
ATOM 1161 C C . THR A 1 154 ? -23.875 -38.031 -9.992 1 95.31 154 THR A C 1
ATOM 1163 O O . THR A 1 154 ? -22.812 -38.625 -9.938 1 95.31 154 THR A O 1
ATOM 1166 N N . VAL A 1 155 ? -24.297 -37.281 -9.016 1 97.12 155 VAL A N 1
ATOM 1167 C CA . VAL A 1 155 ? -23.609 -37.25 -7.73 1 97.12 155 VAL A CA 1
ATOM 1168 C C . VAL A 1 155 ? -24.641 -37.312 -6.598 1 97.12 155 VAL A C 1
ATOM 1170 O O . VAL A 1 155 ? -25.734 -36.781 -6.711 1 97.12 155 VAL A O 1
ATOM 1173 N N . GLU A 1 156 ? -24.344 -38.031 -5.562 1 96.69 156 GLU A N 1
ATOM 1174 C CA . GLU A 1 156 ? -25.156 -38.156 -4.363 1 96.69 156 GLU A CA 1
ATOM 1175 C C . GLU A 1 156 ? -24.328 -38 -3.098 1 96.69 156 GLU A C 1
ATOM 1177 O O . GLU A 1 156 ? -23.234 -38.531 -2.996 1 96.69 156 GLU A O 1
ATOM 1182 N N . PHE A 1 157 ? -24.828 -37.219 -2.121 1 96.56 157 PHE A N 1
ATOM 1183 C CA . PHE A 1 157 ? -24.141 -37 -0.848 1 96.56 157 PHE A CA 1
ATOM 1184 C C . PHE A 1 157 ? -24.891 -37.688 0.288 1 96.56 157 PHE A C 1
ATOM 1186 O O . PHE A 1 157 ? -26.062 -37.406 0.533 1 96.56 157 PHE A O 1
ATOM 1193 N N . LYS A 1 158 ? -24.25 -38.562 0.886 1 95.12 158 LYS A N 1
ATOM 1194 C CA . LYS A 1 158 ? -24.719 -39.219 2.111 1 95.12 158 LYS A CA 1
ATOM 1195 C C . LYS A 1 158 ? -23.844 -38.844 3.303 1 95.12 158 LYS A C 1
ATOM 1197 O O . LYS A 1 158 ? -23.172 -39.688 3.881 1 95.12 158 LYS A O 1
ATOM 1202 N N . VAL A 1 159 ? -23.828 -37.625 3.637 1 95.44 159 VAL A N 1
ATOM 1203 C CA . VAL A 1 159 ? -22.953 -37.094 4.68 1 95.44 159 VAL A CA 1
ATOM 1204 C C . VAL A 1 159 ? -23.781 -36.281 5.676 1 95.44 159 VAL A C 1
ATOM 1206 O O . VAL A 1 159 ? -24.922 -35.938 5.398 1 95.44 159 VAL A O 1
ATOM 1209 N N . GLY A 1 160 ? -23.281 -36.062 6.863 1 90.31 160 GLY A N 1
ATOM 1210 C CA . GLY A 1 160 ? -23.938 -35.219 7.855 1 90.31 160 GLY A CA 1
ATOM 1211 C C . GLY A 1 160 ? -23.984 -33.75 7.461 1 90.31 160 GLY A C 1
ATOM 1212 O O . GLY A 1 160 ? -23.547 -33.375 6.367 1 90.31 160 GLY A O 1
ATOM 1213 N N . PRO A 1 161 ? -24.578 -33 8.359 1 90.38 161 PRO A N 1
ATOM 1214 C CA . PRO A 1 161 ? -24.688 -31.562 8.062 1 90.38 161 PRO A CA 1
ATOM 1215 C C . PRO A 1 161 ? -23.312 -30.891 7.887 1 90.38 161 PRO A C 1
ATOM 1217 O O . PRO A 1 161 ? -22.391 -31.172 8.648 1 90.38 161 PRO A O 1
ATOM 1220 N N . ALA A 1 162 ? -23.219 -30.141 6.816 1 91.69 162 ALA A N 1
ATOM 1221 C CA . ALA A 1 162 ? -21.984 -29.422 6.504 1 91.69 162 ALA A CA 1
ATOM 1222 C C . ALA A 1 162 ? -22.141 -27.938 6.773 1 91.69 162 ALA A C 1
ATOM 1224 O O . ALA A 1 162 ? -23.203 -27.359 6.547 1 91.69 162 ALA A O 1
ATOM 1225 N N . GLN A 1 163 ? -21.078 -27.344 7.297 1 90.56 163 GLN A N 1
ATOM 1226 C CA . GLN A 1 163 ? -21.078 -25.906 7.551 1 90.56 163 GLN A CA 1
ATOM 1227 C C . GLN A 1 163 ? -20.641 -25.141 6.312 1 90.56 163 GLN A C 1
ATOM 1229 O O . GLN A 1 163 ? -19.719 -25.547 5.605 1 90.56 163 GLN A O 1
ATOM 1234 N N . PRO A 1 164 ? -21.359 -24 6.043 1 93.38 164 PRO A N 1
ATOM 1235 C CA . PRO A 1 164 ? -20.938 -23.188 4.906 1 93.38 164 PRO A CA 1
ATOM 1236 C C . PRO A 1 164 ? -19.578 -22.5 5.141 1 93.38 164 PRO A C 1
ATOM 1238 O O . PRO A 1 164 ? -19.25 -22.156 6.273 1 93.38 164 PRO A O 1
ATOM 1241 N N . ARG A 1 165 ? -18.844 -22.422 4.09 1 92.5 165 ARG A N 1
ATOM 1242 C CA . ARG A 1 165 ? -17.609 -21.641 4.098 1 92.5 165 ARG A CA 1
ATOM 1243 C C . ARG A 1 165 ? -17.859 -20.203 3.65 1 92.5 165 ARG A C 1
ATOM 1245 O O . ARG A 1 165 ? -18.516 -19.969 2.639 1 92.5 165 ARG A O 1
ATOM 1252 N N . SER A 1 166 ? -17.359 -19.25 4.465 1 90.62 166 SER A N 1
ATOM 1253 C CA . SER A 1 166 ? -17.547 -17.844 4.113 1 90.62 166 SER A CA 1
ATOM 1254 C C . SER A 1 166 ? -16.844 -17.516 2.805 1 90.62 166 SER A C 1
ATOM 1256 O O . SER A 1 166 ? -17.297 -16.641 2.053 1 90.62 166 SER A O 1
ATOM 1258 N N . TYR A 1 167 ? -15.797 -18.141 2.555 1 92.94 167 TYR A N 1
ATOM 1259 C CA . TYR A 1 167 ? -14.984 -17.875 1.368 1 92.94 167 TYR A CA 1
ATOM 1260 C C . TYR A 1 167 ? -14.195 -19.109 0.964 1 92.94 167 TYR A C 1
ATOM 1262 O O . TYR A 1 167 ? -13.547 -19.75 1.803 1 92.94 167 TYR A O 1
ATOM 1270 N N . CYS A 1 168 ? -14.266 -19.516 -0.271 1 95.31 168 CYS A N 1
ATOM 1271 C CA . CYS A 1 168 ? -13.547 -20.656 -0.822 1 95.31 168 CYS A CA 1
ATOM 1272 C C . CYS A 1 168 ? -13.094 -20.375 -2.252 1 95.31 168 CYS A C 1
ATOM 1274 O O . CYS A 1 168 ? -13.922 -20.172 -3.139 1 95.31 168 CYS A O 1
ATOM 1276 N N . LEU A 1 169 ? -11.805 -20.484 -2.473 1 95.06 169 LEU A N 1
ATOM 1277 C CA . LEU A 1 169 ? -11.25 -20.094 -3.77 1 95.06 169 LEU A CA 1
ATOM 1278 C C . LEU A 1 169 ? -10.789 -21.328 -4.543 1 95.06 169 LEU A C 1
ATOM 1280 O O . LEU A 1 169 ? -10.164 -22.219 -3.975 1 95.06 169 LEU A O 1
ATOM 1284 N N . GLN A 1 170 ? -11.266 -21.516 -5.75 1 96.88 170 GLN A N 1
ATOM 1285 C CA . GLN A 1 170 ? -10.602 -22.312 -6.77 1 96.88 170 GLN A CA 1
ATOM 1286 C C . GLN A 1 170 ? -9.617 -21.484 -7.582 1 96.88 170 GLN A C 1
ATOM 1288 O O . GLN A 1 170 ? -10.023 -20.562 -8.297 1 96.88 170 GLN A O 1
ATOM 1293 N N . TYR A 1 171 ? -8.367 -21.797 -7.406 1 95.25 171 TYR A N 1
ATOM 1294 C CA . TYR A 1 171 ? -7.359 -20.938 -8.023 1 95.25 171 TYR A CA 1
ATOM 1295 C C . TYR A 1 171 ? -6.43 -21.75 -8.922 1 95.25 171 TYR A C 1
ATOM 1297 O O . TYR A 1 171 ? -5.559 -22.469 -8.43 1 95.25 171 TYR A O 1
ATOM 1305 N N . ARG A 1 172 ? -6.559 -21.516 -10.289 1 93.56 172 ARG A N 1
ATOM 1306 C CA . ARG A 1 172 ? -5.762 -22.234 -11.281 1 93.56 172 ARG A CA 1
ATOM 1307 C C . ARG A 1 172 ? -5.754 -23.734 -11.008 1 93.56 172 ARG A C 1
ATOM 1309 O O . ARG A 1 172 ? -4.691 -24.359 -10.977 1 93.56 172 ARG A O 1
ATOM 1316 N N . GLU A 1 173 ? -6.879 -24.188 -10.859 1 95.69 173 GLU A N 1
ATOM 1317 C CA . GLU A 1 173 ? -7.129 -25.578 -10.5 1 95.69 173 GLU A CA 1
ATOM 1318 C C . GLU A 1 173 ? -8.211 -26.188 -11.391 1 95.69 173 GLU A C 1
ATOM 1320 O O . GLU A 1 173 ? -9.203 -25.531 -11.703 1 95.69 173 GLU A O 1
ATOM 1325 N N . ASP A 1 174 ? -7.949 -27.406 -11.789 1 96.94 174 ASP A N 1
ATOM 1326 C CA . ASP A 1 174 ? -8.984 -28.078 -12.586 1 96.94 174 ASP A CA 1
ATOM 1327 C C . ASP A 1 174 ? -10.148 -28.531 -11.703 1 96.94 174 ASP A C 1
ATOM 1329 O O . ASP A 1 174 ? -9.977 -28.719 -10.5 1 96.94 174 ASP A O 1
ATOM 1333 N N . ASP A 1 175 ? -11.281 -28.672 -12.258 1 98.12 175 ASP A N 1
ATOM 1334 C CA . ASP A 1 175 ? -12.5 -28.938 -11.5 1 98.12 175 ASP A CA 1
ATOM 1335 C C . ASP A 1 175 ? -12.406 -30.281 -10.773 1 98.12 175 ASP A C 1
ATOM 1337 O O . ASP A 1 175 ? -12.914 -30.422 -9.656 1 98.12 175 ASP A O 1
ATOM 1341 N N . PHE A 1 176 ? -11.812 -31.281 -11.398 1 97.94 176 PHE A N 1
ATOM 1342 C CA . PHE A 1 176 ? -11.711 -32.562 -10.742 1 97.94 176 PHE A CA 1
ATOM 1343 C C . PHE A 1 176 ? -10.852 -32.5 -9.484 1 97.94 176 PHE A C 1
ATOM 1345 O O . PHE A 1 176 ? -11.266 -32.938 -8.414 1 97.94 176 PHE A O 1
ATOM 1352 N N . SER A 1 177 ? -9.633 -31.938 -9.609 1 97.81 177 SER A N 1
ATOM 1353 C CA . SER A 1 177 ? -8.734 -31.781 -8.469 1 97.81 177 SER A CA 1
ATOM 1354 C C . SER A 1 177 ? -9.367 -30.938 -7.371 1 97.81 177 SER A C 1
ATOM 1356 O O . SER A 1 177 ? -9.172 -31.188 -6.184 1 97.81 177 SER A O 1
ATOM 1358 N N . PHE A 1 178 ? -10.117 -29.922 -7.762 1 97.88 178 PHE A N 1
ATOM 1359 C CA . PHE A 1 178 ? -10.797 -29.062 -6.805 1 97.88 178 PHE A CA 1
ATOM 1360 C C . PHE A 1 178 ? -11.844 -29.844 -6.016 1 97.88 178 PHE A C 1
ATOM 1362 O O . PHE A 1 178 ? -11.898 -29.734 -4.789 1 97.88 178 PHE A O 1
ATOM 1369 N N . ILE A 1 179 ? -12.633 -30.562 -6.707 1 98.38 179 ILE A N 1
ATOM 1370 C CA . ILE A 1 179 ? -13.656 -31.375 -6.066 1 98.38 179 ILE A CA 1
ATOM 1371 C C . ILE A 1 179 ? -13 -32.375 -5.102 1 98.38 179 ILE A C 1
ATOM 1373 O O . ILE A 1 179 ? -13.414 -32.469 -3.945 1 98.38 179 ILE A O 1
ATOM 1377 N N . VAL A 1 180 ? -11.969 -33.062 -5.562 1 98 180 VAL A N 1
ATOM 1378 C CA . VAL A 1 180 ? -11.281 -34.062 -4.758 1 98 180 VAL A CA 1
ATOM 1379 C C . VAL A 1 180 ? -10.672 -33.406 -3.521 1 98 180 VAL A C 1
ATOM 1381 O O . VAL A 1 180 ? -10.789 -33.938 -2.41 1 98 180 VAL A O 1
ATOM 1384 N N . ARG A 1 181 ? -10.094 -32.281 -3.693 1 97.25 181 ARG A N 1
ATOM 1385 C CA . ARG A 1 181 ? -9.492 -31.547 -2.58 1 97.25 181 ARG A CA 1
ATOM 1386 C C . ARG A 1 181 ? -10.523 -31.234 -1.51 1 97.25 181 ARG A C 1
ATOM 1388 O O . ARG A 1 181 ? -10.289 -31.438 -0.32 1 97.25 181 ARG A O 1
ATOM 1395 N N . LEU A 1 182 ? -11.641 -30.672 -1.936 1 97.31 182 LEU A N 1
ATOM 1396 C CA . LEU A 1 182 ? -12.688 -30.281 -1.002 1 97.31 182 LEU A CA 1
ATOM 1397 C C . LEU A 1 182 ? -13.219 -31.484 -0.243 1 97.31 182 LEU A C 1
ATOM 1399 O O . LEU A 1 182 ? -13.422 -31.422 0.972 1 97.31 182 LEU A O 1
ATOM 1403 N N . LEU A 1 183 ? -13.422 -32.594 -0.969 1 97.94 183 LEU A N 1
ATOM 1404 C CA . LEU A 1 183 ? -13.93 -33.812 -0.33 1 97.94 183 LEU A CA 1
ATOM 1405 C C . LEU A 1 183 ? -12.922 -34.375 0.672 1 97.94 183 LEU A C 1
ATOM 1407 O O . LEU A 1 183 ? -13.289 -34.75 1.784 1 97.94 183 LEU A O 1
ATOM 1411 N N . HIS A 1 184 ? -11.672 -34.344 0.277 1 97.19 184 HIS A N 1
ATOM 1412 C CA . HIS A 1 184 ? -10.625 -34.844 1.171 1 97.19 184 HIS A CA 1
ATOM 1413 C C . HIS A 1 184 ? -10.492 -33.938 2.4 1 97.19 184 HIS A C 1
ATOM 1415 O O . HIS A 1 184 ? -10.32 -34.438 3.516 1 97.19 184 HIS A O 1
ATOM 1421 N N . GLU A 1 185 ? -10.57 -32.688 2.184 1 94.31 185 GLU A N 1
ATOM 1422 C CA . GLU A 1 185 ? -10.43 -31.734 3.279 1 94.31 185 GLU A CA 1
ATOM 1423 C C . GLU A 1 185 ? -11.516 -31.938 4.328 1 94.31 185 GLU A C 1
ATOM 1425 O O . GLU A 1 185 ? -11.266 -31.797 5.527 1 94.31 185 GLU A O 1
ATOM 1430 N N . GLU A 1 186 ? -12.719 -32.312 3.889 1 95.44 186 GLU A N 1
ATOM 1431 C CA . GLU A 1 186 ? -13.844 -32.5 4.805 1 95.44 186 GLU A CA 1
ATOM 1432 C C . GLU A 1 186 ? -13.93 -33.969 5.273 1 95.44 186 GLU A C 1
ATOM 1434 O O . GLU A 1 186 ? -14.844 -34.312 6.016 1 95.44 186 GLU A O 1
ATOM 1439 N N . GLY A 1 187 ? -13.008 -34.781 4.809 1 95.88 187 GLY A N 1
ATOM 1440 C CA . GLY A 1 187 ? -12.977 -36.156 5.227 1 95.88 187 GLY A CA 1
ATOM 1441 C C . GLY A 1 187 ? -14.07 -37 4.586 1 95.88 187 GLY A C 1
ATOM 1442 O O . GLY A 1 187 ? -14.461 -38.031 5.125 1 95.88 187 GLY A O 1
ATOM 1443 N N . TYR A 1 188 ? -14.602 -36.531 3.49 1 97.5 188 TYR A N 1
ATOM 1444 C CA . TYR A 1 188 ? -15.617 -37.281 2.766 1 97.5 188 TYR A CA 1
ATOM 1445 C C . TYR A 1 188 ? -14.977 -38.312 1.833 1 97.5 188 TYR A C 1
ATOM 1447 O O . TYR A 1 188 ? -14.266 -37.938 0.893 1 97.5 188 TYR A O 1
ATOM 1455 N N . ALA A 1 189 ? -15.234 -39.562 2.055 1 97.81 189 ALA A N 1
ATOM 1456 C CA . ALA A 1 189 ? -14.859 -40.594 1.083 1 97.81 189 ALA A CA 1
ATOM 1457 C C . ALA A 1 189 ? -15.906 -40.688 -0.022 1 97.81 189 ALA A C 1
ATOM 1459 O O . ALA A 1 189 ? -17.031 -40.188 0.117 1 97.81 189 ALA A O 1
ATOM 1460 N N . TRP A 1 190 ? -15.523 -41.219 -1.095 1 97.94 190 TRP A N 1
ATOM 1461 C CA . TRP A 1 190 ? -16.453 -41.344 -2.211 1 97.94 190 TRP A CA 1
ATOM 1462 C C . TRP A 1 190 ? -16.172 -42.625 -3.014 1 97.94 190 TRP A C 1
ATOM 1464 O O . TRP A 1 190 ? -15.062 -43.156 -2.992 1 97.94 190 TRP A O 1
ATOM 1474 N N . ARG A 1 191 ? -17.141 -43.188 -3.609 1 97.44 191 ARG A N 1
ATOM 1475 C CA . ARG A 1 191 ? -17.109 -44.375 -4.469 1 97.44 191 ARG A CA 1
ATOM 1476 C C . ARG A 1 191 ? -18.031 -44.188 -5.676 1 97.44 191 ARG A C 1
ATOM 1478 O O . ARG A 1 191 ? -18.859 -43.281 -5.699 1 97.44 191 ARG A O 1
ATOM 1485 N N . PHE A 1 192 ? -17.828 -45.031 -6.652 1 97.44 192 PHE A N 1
ATOM 1486 C CA . PHE A 1 192 ? -18.672 -44.969 -7.84 1 97.44 192 PHE A CA 1
ATOM 1487 C C . PHE A 1 192 ? -19.688 -46.094 -7.855 1 97.44 192 PHE A C 1
ATOM 1489 O O . PHE A 1 192 ? -19.375 -47.219 -7.465 1 97.44 192 PHE A O 1
ATOM 1496 N N . GLU A 1 193 ? -20.859 -45.781 -8.219 1 95.81 193 GLU A N 1
ATOM 1497 C CA . GLU A 1 193 ? -21.906 -46.75 -8.5 1 95.81 193 GLU A CA 1
ATOM 1498 C C . GLU A 1 193 ? -22.234 -46.781 -9.992 1 95.81 193 GLU A C 1
ATOM 1500 O O . GLU A 1 193 ? -22.453 -45.719 -10.609 1 95.81 193 GLU A O 1
ATOM 1505 N N . HIS A 1 194 ? -22.203 -47.969 -10.516 1 95.5 194 HIS A N 1
ATOM 1506 C CA . HIS A 1 194 ? -22.547 -48.156 -11.922 1 95.5 194 HIS A CA 1
ATOM 1507 C C . HIS A 1 194 ? -24.016 -48.531 -12.094 1 95.5 194 HIS A C 1
ATOM 1509 O O . HIS A 1 194 ? -24.484 -49.5 -11.523 1 95.5 194 HIS A O 1
ATOM 1515 N N . VAL A 1 195 ? -24.703 -47.719 -12.852 1 91.44 195 VAL A N 1
ATOM 1516 C CA . VAL A 1 195 ? -26.156 -47.875 -12.977 1 91.44 195 VAL A CA 1
ATOM 1517 C C . VAL A 1 195 ? -26.516 -48.188 -14.43 1 91.44 195 VAL A C 1
ATOM 1519 O O . VAL A 1 195 ? -26.141 -47.469 -15.344 1 91.44 195 VAL A O 1
ATOM 1522 N N . ASP A 1 196 ? -27.203 -49.281 -14.609 1 86.25 196 ASP A N 1
ATOM 1523 C CA . ASP A 1 196 ? -27.625 -49.75 -15.93 1 86.25 196 ASP A CA 1
ATOM 1524 C C . ASP A 1 196 ? -29.062 -49.344 -16.234 1 86.25 196 ASP A C 1
ATOM 1526 O O . ASP A 1 196 ? -29.984 -50.125 -16.094 1 86.25 196 ASP A O 1
ATOM 1530 N N . GLY A 1 197 ? -29.312 -48.094 -16.484 1 76.81 197 GLY A N 1
ATOM 1531 C CA . GLY A 1 197 ? -30.641 -47.656 -16.891 1 76.81 197 GLY A CA 1
ATOM 1532 C C . GLY A 1 197 ? -30.828 -47.562 -18.391 1 76.81 197 GLY A C 1
ATOM 1533 O O . GLY A 1 197 ? -30.328 -48.438 -19.125 1 76.81 197 GLY A O 1
ATOM 1534 N N . ASP A 1 198 ? -31.625 -46.625 -18.875 1 78.12 198 ASP A N 1
ATOM 1535 C CA . ASP A 1 198 ? -31.828 -46.406 -20.297 1 78.12 198 ASP A CA 1
ATOM 1536 C C . ASP A 1 198 ? -30.5 -46.125 -21 1 78.12 198 ASP A C 1
ATOM 1538 O O . ASP A 1 198 ? -30.266 -46.594 -22.109 1 78.12 198 ASP A O 1
ATOM 1542 N N . ALA A 1 199 ? -29.641 -45.469 -20.297 1 83.81 199 ALA A N 1
ATOM 1543 C CA . ALA A 1 199 ? -28.266 -45.219 -20.703 1 83.81 199 ALA A CA 1
ATOM 1544 C C . ALA A 1 199 ? -27.297 -45.531 -19.547 1 83.81 199 ALA A C 1
ATOM 1546 O O . ALA A 1 199 ? -27.656 -45.312 -18.375 1 83.81 199 ALA A O 1
ATOM 1547 N N . PRO A 1 200 ? -26.125 -46.125 -19.938 1 91.81 200 PRO A N 1
ATOM 1548 C CA . PRO A 1 200 ? -25.156 -46.344 -18.859 1 91.81 200 PRO A CA 1
ATOM 1549 C C . PRO A 1 200 ? -24.828 -45.062 -18.078 1 91.81 200 PRO A C 1
ATOM 1551 O O . PRO A 1 200 ? -24.562 -44.031 -18.672 1 91.81 200 PRO A O 1
ATOM 1554 N N . GLN A 1 201 ? -24.969 -45.156 -16.781 1 93.5 201 GLN A N 1
ATOM 1555 C CA . GLN A 1 201 ? -24.719 -44 -15.914 1 93.5 201 GLN A CA 1
ATOM 1556 C C . GLN A 1 201 ? -23.781 -44.375 -14.766 1 93.5 201 GLN A C 1
ATOM 1558 O O . GLN A 1 201 ? -23.719 -45.531 -14.359 1 93.5 201 GLN A O 1
ATOM 1563 N N . VAL A 1 202 ? -23.031 -43.375 -14.406 1 96.44 202 VAL A N 1
ATOM 1564 C CA . VAL A 1 202 ? -22.156 -43.5 -13.25 1 96.44 202 VAL A CA 1
ATOM 1565 C C . VAL A 1 202 ? -22.562 -42.5 -12.172 1 96.44 202 VAL A C 1
ATOM 1567 O O . VAL A 1 202 ? -22.75 -41.312 -12.445 1 96.44 202 VAL A O 1
ATOM 1570 N N . LYS A 1 203 ? -22.797 -42.938 -10.945 1 96.56 203 LYS A N 1
ATOM 1571 C CA . LYS A 1 203 ? -23.141 -42.094 -9.805 1 96.56 203 LYS A CA 1
ATOM 1572 C C . LYS A 1 203 ? -21.969 -42 -8.82 1 96.56 203 LYS A C 1
ATOM 1574 O O . LYS A 1 203 ? -21.453 -43.031 -8.383 1 96.56 203 LYS A O 1
ATOM 1579 N N . LEU A 1 204 ? -21.484 -40.812 -8.609 1 97.88 204 LEU A N 1
ATOM 1580 C CA . LEU A 1 204 ? -20.531 -40.594 -7.523 1 97.88 204 LEU A CA 1
ATOM 1581 C C . LEU A 1 204 ? -21.25 -40.5 -6.18 1 97.88 204 LEU A C 1
ATOM 1583 O O . LEU A 1 204 ? -22.016 -39.562 -5.938 1 97.88 204 LEU A O 1
ATOM 1587 N N . ALA A 1 205 ? -21.031 -41.469 -5.312 1 97.75 205 ALA A N 1
ATOM 1588 C CA . ALA A 1 205 ? -21.625 -41.5 -3.979 1 97.75 205 ALA A CA 1
ATOM 1589 C C . ALA A 1 205 ? -20.625 -41.062 -2.924 1 97.75 205 ALA A C 1
ATOM 1591 O O . ALA A 1 205 ? -19.625 -41.719 -2.68 1 97.75 205 ALA A O 1
ATOM 1592 N N . VAL A 1 206 ? -20.875 -39.938 -2.293 1 98.25 206 VAL A N 1
ATOM 1593 C CA . VAL A 1 206 ? -20.016 -39.375 -1.257 1 98.25 206 VAL A CA 1
ATOM 1594 C C . VAL A 1 206 ? -20.547 -39.75 0.121 1 98.25 206 VAL A C 1
ATOM 1596 O O . VAL A 1 206 ? -21.75 -39.625 0.378 1 98.25 206 VAL A O 1
ATOM 1599 N N . PHE A 1 207 ? -19.672 -40.25 1.005 1 97.44 207 PHE A N 1
ATOM 1600 C CA . PHE A 1 207 ? -20.125 -40.719 2.305 1 97.44 207 PHE A CA 1
ATOM 1601 C C . PHE A 1 207 ? -19.094 -40.406 3.387 1 97.44 207 PHE A C 1
ATOM 1603 O O . PHE A 1 207 ? -17.906 -40.219 3.088 1 97.44 207 PHE A O 1
ATOM 1610 N N . ASP A 1 208 ? -19.516 -40.344 4.668 1 94.88 208 ASP A N 1
ATOM 1611 C CA . ASP A 1 208 ? -18.609 -40.156 5.797 1 94.88 208 ASP A CA 1
ATOM 1612 C C . ASP A 1 208 ? -18.891 -41.156 6.902 1 94.88 208 ASP A C 1
ATOM 1614 O O . ASP A 1 208 ? -18.219 -41.156 7.938 1 94.88 208 ASP A O 1
ATOM 1618 N N . ASP A 1 209 ? -19.906 -42.031 6.605 1 94 209 ASP A N 1
ATOM 1619 C CA . ASP A 1 209 ? -20.25 -43.094 7.551 1 94 209 ASP A CA 1
ATOM 1620 C C . ASP A 1 209 ? -19.703 -44.438 7.074 1 94 209 ASP A C 1
ATOM 1622 O O . ASP A 1 209 ? -20.094 -44.906 6.008 1 94 209 ASP A O 1
ATOM 1626 N N . ALA A 1 210 ? -18.938 -45.031 7.941 1 91.56 210 ALA A N 1
ATOM 1627 C CA . ALA A 1 210 ? -18.297 -46.312 7.598 1 91.56 210 ALA A CA 1
ATOM 1628 C C . ALA A 1 210 ? -19.328 -47.406 7.426 1 91.56 210 ALA A C 1
ATOM 1630 O O . ALA A 1 210 ? -19.078 -48.406 6.738 1 91.56 210 ALA A O 1
ATOM 1631 N N . TYR A 1 211 ? -20.438 -47.219 7.957 1 92.75 211 TYR A N 1
ATOM 1632 C CA . TYR A 1 211 ? -21.438 -48.281 7.938 1 92.75 211 TYR A CA 1
ATOM 1633 C C . TYR A 1 211 ? -22.469 -48.031 6.828 1 92.75 211 TYR A C 1
ATOM 1635 O O . TYR A 1 211 ? -23.391 -48.844 6.641 1 92.75 211 TYR A O 1
ATOM 1643 N N . SER A 1 212 ? -22.234 -47.031 6.047 1 92.81 212 SER A N 1
ATOM 1644 C CA . SER A 1 212 ? -23.203 -46.719 4.996 1 92.81 212 SER A CA 1
ATOM 1645 C C . SER A 1 212 ? -22.906 -47.5 3.725 1 92.81 212 SER A C 1
ATOM 1647 O O . SER A 1 212 ? -23.703 -47.5 2.783 1 92.81 212 SER A O 1
ATOM 1649 N N . LEU A 1 213 ? -21.891 -48.25 3.676 1 95.12 213 LEU A N 1
ATOM 1650 C CA . LEU A 1 213 ? -21.484 -48.969 2.469 1 95.12 213 LEU A CA 1
ATOM 1651 C C . LEU A 1 213 ? -22.328 -50.219 2.25 1 95.12 213 LEU A C 1
ATOM 1653 O O . LEU A 1 213 ? -22.672 -50.906 3.205 1 95.12 213 LEU A O 1
ATOM 1657 N N . PRO A 1 214 ? -22.734 -50.469 1.06 1 94.75 214 PRO A N 1
ATOM 1658 C CA . PRO A 1 214 ? -23.562 -51.656 0.754 1 94.75 214 PRO A CA 1
ATOM 1659 C C . PRO A 1 214 ? -22.75 -52.938 0.686 1 94.75 214 PRO A C 1
ATOM 1661 O O . PRO A 1 214 ? -21.531 -52.906 0.458 1 94.75 214 PRO A O 1
ATOM 1664 N N . PRO A 1 215 ? -23.391 -54.125 0.897 1 94.44 215 PRO A N 1
ATOM 1665 C CA . PRO A 1 215 ? -22.703 -55.406 0.668 1 94.44 215 PRO A CA 1
ATOM 1666 C C . PRO A 1 215 ? -22.469 -55.688 -0.813 1 94.44 215 PRO A C 1
ATOM 1668 O O . PRO A 1 215 ? -23.234 -55.219 -1.665 1 94.44 215 PRO A O 1
ATOM 1671 N N . ALA A 1 216 ? -21.453 -56.375 -1.103 1 92.06 216 ALA A N 1
ATOM 1672 C CA . ALA A 1 216 ? -21.188 -56.812 -2.469 1 92.06 216 ALA A CA 1
ATOM 1673 C C . ALA A 1 216 ? -22.25 -57.812 -2.938 1 92.06 216 ALA A C 1
ATOM 1675 O O . ALA A 1 216 ? -22.984 -58.344 -2.125 1 92.06 216 ALA A O 1
ATOM 1676 N N . GLU A 1 217 ? -22.312 -57.875 -4.215 1 82.81 217 GLU A N 1
ATOM 1677 C CA . GLU A 1 217 ? -23.219 -58.875 -4.781 1 82.81 217 GLU A CA 1
ATOM 1678 C C . GLU A 1 217 ? -22.891 -60.25 -4.266 1 82.81 217 GLU A C 1
ATOM 1680 O O . GLU A 1 217 ? -23.781 -61.062 -3.986 1 82.81 217 GLU A O 1
ATOM 1685 N N . VAL A 1 218 ? -21.641 -60.5 -4.176 1 85.19 218 VAL A N 1
ATOM 1686 C CA . VAL A 1 218 ? -21.172 -61.719 -3.523 1 85.19 218 VAL A CA 1
ATOM 1687 C C . VAL A 1 218 ? -20.844 -61.406 -2.061 1 85.19 218 VAL A C 1
ATOM 1689 O O . VAL A 1 218 ? -19.703 -61.094 -1.729 1 85.19 218 VAL A O 1
ATOM 1692 N N . GLU A 1 219 ? -21.719 -61.594 -1.262 1 87.44 219 GLU A N 1
ATOM 1693 C CA . GLU A 1 219 ? -21.578 -61.219 0.14 1 87.44 219 GLU A CA 1
ATOM 1694 C C . GLU A 1 219 ? -20.594 -62.125 0.864 1 87.44 219 GLU A C 1
ATOM 1696 O O . GLU A 1 219 ? -19.875 -61.719 1.757 1 87.44 219 GLU A O 1
ATOM 1701 N N . ARG A 1 220 ? -20.703 -63.438 0.422 1 90.06 220 ARG A N 1
ATOM 1702 C CA . ARG A 1 220 ? -19.828 -64.438 1.034 1 90.06 220 ARG A CA 1
ATOM 1703 C C . ARG A 1 220 ? -18.75 -64.875 0.059 1 90.06 220 ARG A C 1
ATOM 1705 O O . ARG A 1 220 ? -19.047 -65.375 -1.025 1 90.06 220 ARG A O 1
ATOM 1712 N N . VAL A 1 221 ? -17.578 -64.625 0.497 1 91.75 221 VAL A N 1
ATOM 1713 C CA . VAL A 1 221 ? -16.422 -65.062 -0.317 1 91.75 221 VAL A CA 1
ATOM 1714 C C . VAL A 1 221 ? -15.617 -66.125 0.418 1 91.75 221 VAL A C 1
ATOM 1716 O O . VAL A 1 221 ? -15.219 -65.875 1.567 1 91.75 221 VAL A O 1
ATOM 1719 N N . ARG A 1 222 ? -15.383 -67.188 -0.239 1 90.12 222 ARG A N 1
ATOM 1720 C CA . ARG A 1 222 ? -14.633 -68.25 0.388 1 90.12 222 ARG A CA 1
ATOM 1721 C C . ARG A 1 222 ? -13.156 -68.188 0.036 1 90.12 222 ARG A C 1
ATOM 1723 O O . ARG A 1 222 ? -12.789 -67.75 -1.063 1 90.12 222 ARG A O 1
ATOM 1730 N N . PHE A 1 223 ? -12.359 -68.562 1.056 1 91.75 223 PHE A N 1
ATOM 1731 C CA . PHE A 1 223 ? -10.93 -68.75 0.812 1 91.75 223 PHE A CA 1
ATOM 1732 C C . PHE A 1 223 ? -10.602 -70.188 0.444 1 91.75 223 PHE A C 1
ATOM 1734 O O . PHE A 1 223 ? -11.047 -71.125 1.114 1 91.75 223 PHE A O 1
ATOM 1741 N N . HIS A 1 224 ? -10.023 -70.312 -0.787 1 83.56 224 HIS A N 1
ATOM 1742 C CA . HIS A 1 224 ? -9.648 -71.688 -1.155 1 83.56 224 HIS A CA 1
ATOM 1743 C C . HIS A 1 224 ? -8.203 -71.75 -1.631 1 83.56 224 HIS A C 1
ATOM 1745 O O . HIS A 1 224 ? -7.652 -70.75 -2.084 1 83.56 224 HIS A O 1
ATOM 1751 N N . ARG A 1 225 ? -7.449 -72.875 -1.371 1 69.88 225 ARG A N 1
ATOM 1752 C CA . ARG A 1 225 ? -6.078 -73.125 -1.82 1 69.88 225 ARG A CA 1
ATOM 1753 C C . ARG A 1 225 ? -6.043 -73.438 -3.309 1 69.88 225 ARG A C 1
ATOM 1755 O O . ARG A 1 225 ? -7.027 -73.938 -3.867 1 69.88 225 ARG A O 1
ATOM 1762 N N . SER A 1 226 ? -5.188 -72.812 -4.145 1 58.69 226 SER A N 1
ATOM 1763 C CA . SER A 1 226 ? -4.988 -72.812 -5.59 1 58.69 226 SER A CA 1
ATOM 1764 C C . SER A 1 226 ? -5.406 -74.188 -6.195 1 58.69 226 SER A C 1
ATOM 1766 O O . SER A 1 226 ? -5.863 -74.188 -7.34 1 58.69 226 SER A O 1
ATOM 1768 N N . ASP A 1 227 ? -5.227 -75.312 -5.516 1 52.28 227 ASP A N 1
ATOM 1769 C CA . ASP A 1 227 ? -5.316 -76.625 -6.168 1 52.28 227 ASP A CA 1
ATOM 1770 C C . ASP A 1 227 ? -6.773 -77.062 -6.305 1 52.28 227 ASP A C 1
ATOM 1772 O O . ASP A 1 227 ? -7.051 -78.125 -6.863 1 52.28 227 ASP A O 1
ATOM 1776 N N . ALA A 1 228 ? -7.766 -76.438 -5.734 1 50.44 228 ALA A N 1
ATOM 1777 C CA . ALA A 1 228 ? -9.102 -77 -5.742 1 50.44 228 ALA A CA 1
ATOM 1778 C C . ALA A 1 228 ? -9.914 -76.5 -6.934 1 50.44 228 ALA A C 1
ATOM 1780 O O . ALA A 1 228 ? -9.977 -75.312 -7.191 1 50.44 228 ALA A O 1
ATOM 1781 N N . THR A 1 229 ? -9.938 -77.188 -8.016 1 50.34 229 THR A N 1
ATOM 1782 C CA . THR A 1 229 ? -10.828 -76.938 -9.141 1 50.34 229 THR A CA 1
ATOM 1783 C C . THR A 1 229 ? -12.234 -76.562 -8.664 1 50.34 229 THR A C 1
ATOM 1785 O O . THR A 1 229 ? -13.078 -77.438 -8.461 1 50.34 229 THR A O 1
ATOM 1788 N N . GLU A 1 230 ? -12.391 -75.75 -7.797 1 56.41 230 GLU A N 1
ATOM 1789 C CA . GLU A 1 230 ? -13.734 -75.438 -7.285 1 56.41 230 GLU A CA 1
ATOM 1790 C C . GLU A 1 230 ? -14.516 -74.562 -8.219 1 56.41 230 GLU A C 1
ATOM 1792 O O . GLU A 1 230 ? -13.938 -73.75 -8.93 1 56.41 230 GLU A O 1
ATOM 1797 N N . GLU A 1 231 ? -15.742 -74.875 -8.57 1 59.91 231 GLU A N 1
ATOM 1798 C CA . GLU A 1 231 ? -16.734 -74.188 -9.422 1 59.91 231 GLU A CA 1
ATOM 1799 C C . GLU A 1 231 ? -17.047 -72.812 -8.938 1 59.91 231 GLU A C 1
ATOM 1801 O O . GLU A 1 231 ? -17.422 -71.938 -9.742 1 59.91 231 GLU A O 1
ATOM 1806 N N . GLU A 1 232 ? -16.703 -72.5 -7.66 1 69.38 232 GLU A N 1
ATOM 1807 C CA . GLU A 1 232 ? -17.156 -71.25 -7.129 1 69.38 232 GLU A CA 1
ATOM 1808 C C . GLU A 1 232 ? -16 -70.25 -7.094 1 69.38 232 GLU A C 1
ATOM 1810 O O . GLU A 1 232 ? -14.852 -70.625 -6.863 1 69.38 232 GLU A O 1
ATOM 1815 N N . ASP A 1 233 ? -16.328 -68.938 -7.391 1 82.06 233 ASP A N 1
ATOM 1816 C CA . ASP A 1 233 ? -15.391 -67.812 -7.289 1 82.06 233 ASP A CA 1
ATOM 1817 C C . ASP A 1 233 ? -14.891 -67.688 -5.855 1 82.06 233 ASP A C 1
ATOM 1819 O O . ASP A 1 233 ? -15.625 -67.938 -4.902 1 82.06 233 ASP A O 1
ATOM 1823 N N . GLY A 1 234 ? -13.594 -67.5 -5.629 1 86.06 234 GLY A N 1
ATOM 1824 C CA . GLY A 1 234 ? -13.047 -67.312 -4.293 1 86.06 234 GLY A CA 1
ATOM 1825 C C . GLY A 1 234 ? -11.695 -66.625 -4.293 1 86.06 234 GLY A C 1
ATOM 1826 O O . GLY A 1 234 ? -11.156 -66.312 -5.355 1 86.06 234 GLY A O 1
ATOM 1827 N N . LEU A 1 235 ? -11.195 -66.438 -3.037 1 92.06 235 LEU A N 1
ATOM 1828 C CA . LEU A 1 235 ? -9.867 -65.812 -2.852 1 92.06 235 LEU A CA 1
ATOM 1829 C C . LEU A 1 235 ? -8.828 -66.938 -2.623 1 92.06 235 LEU A C 1
ATOM 1831 O O . LEU A 1 235 ? -9.102 -67.938 -1.936 1 92.06 235 LEU A O 1
ATOM 1835 N N . THR A 1 236 ? -7.734 -66.75 -3.244 1 92.06 236 THR A N 1
ATOM 1836 C CA . THR A 1 236 ? -6.648 -67.75 -3.086 1 92.06 236 THR A CA 1
ATOM 1837 C C . THR A 1 236 ? -5.508 -67.125 -2.268 1 92.06 236 THR A C 1
ATOM 1839 O O . THR A 1 236 ? -4.625 -67.875 -1.802 1 92.06 236 THR A O 1
ATOM 1842 N N . ASP A 1 237 ? -5.484 -65.938 -2.186 1 93.62 237 ASP A N 1
ATOM 1843 C CA . ASP A 1 237 ? -4.492 -65.188 -1.386 1 93.62 237 ASP A CA 1
ATOM 1844 C C . ASP A 1 237 ? -5.156 -64.125 -0.495 1 93.62 237 ASP A C 1
ATOM 1846 O O . ASP A 1 237 ? -6.098 -63.469 -0.917 1 93.62 237 ASP A O 1
ATOM 1850 N N . TRP A 1 238 ? -4.785 -64.062 0.746 1 94.62 238 TRP A N 1
ATOM 1851 C CA . TRP A 1 238 ? -5.262 -63.094 1.726 1 94.62 238 TRP A CA 1
ATOM 1852 C C . TRP A 1 238 ? -4.176 -62.781 2.748 1 94.62 238 TRP A C 1
ATOM 1854 O O . TRP A 1 238 ? -3.633 -63.688 3.387 1 94.62 238 TRP A O 1
ATOM 1864 N N . SER A 1 239 ? -3.799 -61.594 2.787 1 95.38 239 SER A N 1
ATOM 1865 C CA . SER A 1 239 ? -2.736 -61.188 3.707 1 95.38 239 SER A CA 1
ATOM 1866 C C . SER A 1 239 ? -3.115 -59.938 4.48 1 95.38 239 SER A C 1
ATOM 1868 O O . SER A 1 239 ? -3.99 -59.188 4.055 1 95.38 239 SER A O 1
ATOM 1870 N N . ALA A 1 240 ? -2.607 -59.781 5.664 1 94.69 240 ALA A N 1
ATOM 1871 C CA . ALA A 1 240 ? -2.77 -58.625 6.52 1 94.69 240 ALA A CA 1
ATOM 1872 C C . ALA A 1 240 ? -1.429 -57.938 6.773 1 94.69 240 ALA A C 1
ATOM 1874 O O . ALA A 1 240 ? -0.388 -58.594 6.816 1 94.69 240 ALA A O 1
ATOM 1875 N N . ALA A 1 241 ? -1.464 -56.625 6.863 1 95.81 241 ALA A N 1
ATOM 1876 C CA . ALA A 1 241 ? -0.255 -55.875 7.152 1 95.81 241 ALA A CA 1
ATOM 1877 C C . ALA A 1 241 ? -0.535 -54.75 8.172 1 95.81 241 ALA A C 1
ATOM 1879 O O . ALA A 1 241 ? -1.622 -54.188 8.18 1 95.81 241 ALA A O 1
ATOM 1880 N N . ARG A 1 242 ? 0.375 -54.469 9.086 1 95.81 242 ARG A N 1
ATOM 1881 C CA . ARG A 1 242 ? 0.352 -53.375 10.039 1 95.81 242 ARG A CA 1
ATOM 1882 C C . ARG A 1 242 ? 1.62 -52.531 9.938 1 95.81 242 ARG A C 1
ATOM 1884 O O . ARG A 1 242 ? 2.682 -53.031 9.578 1 95.81 242 ARG A O 1
ATOM 1891 N N . GLN A 1 243 ? 1.551 -51.25 10.125 1 96.38 243 GLN A N 1
ATOM 1892 C CA . GLN A 1 243 ? 2.709 -50.375 10.117 1 96.38 243 GLN A CA 1
ATOM 1893 C C . GLN A 1 243 ? 2.539 -49.25 11.117 1 96.38 243 GLN A C 1
ATOM 1895 O O . GLN A 1 243 ? 1.42 -48.938 11.539 1 96.38 243 GLN A O 1
ATOM 1900 N N . ILE A 1 244 ? 3.684 -48.625 11.508 1 96.56 244 ILE A N 1
ATOM 1901 C CA . ILE A 1 244 ? 3.701 -47.5 12.438 1 96.56 244 ILE A CA 1
ATOM 1902 C C . ILE A 1 244 ? 3.188 -46.25 11.734 1 96.56 244 ILE A C 1
ATOM 1904 O O . ILE A 1 244 ? 3.543 -45.969 10.586 1 96.56 244 ILE A O 1
ATOM 1908 N N . VAL A 1 245 ? 2.305 -45.594 12.359 1 96.88 245 VAL A N 1
ATOM 1909 C CA . VAL A 1 245 ? 1.773 -44.312 11.93 1 96.88 245 VAL A CA 1
ATOM 1910 C C . VAL A 1 245 ? 1.811 -43.312 13.094 1 96.88 245 VAL A C 1
ATOM 1912 O O . VAL A 1 245 ? 2.09 -43.688 14.234 1 96.88 245 VAL A O 1
ATOM 1915 N N . PRO A 1 246 ? 1.575 -42 12.859 1 96.25 246 PRO A N 1
ATOM 1916 C CA . PRO A 1 246 ? 1.515 -41.062 13.984 1 96.25 246 PRO A CA 1
ATOM 1917 C C . PRO A 1 246 ? 0.482 -41.469 15.031 1 96.25 246 PRO A C 1
ATOM 1919 O O . PRO A 1 246 ? -0.632 -41.875 14.688 1 96.25 246 PRO A O 1
ATOM 1922 N N . GLY A 1 247 ? 0.93 -41.375 16.297 1 96.12 247 GLY A N 1
ATOM 1923 C CA . GLY A 1 247 ? 0.055 -41.781 17.391 1 96.12 247 GLY A CA 1
ATOM 1924 C C . GLY A 1 247 ? -0.981 -40.719 17.75 1 96.12 247 GLY A C 1
ATOM 1925 O O . GLY A 1 247 ? -1.996 -41.031 18.375 1 96.12 247 GLY A O 1
ATOM 1926 N N . ASN A 1 248 ? -0.63 -39.531 17.422 1 96.44 248 ASN A N 1
ATOM 1927 C CA . ASN A 1 248 ? -1.577 -38.438 17.672 1 96.44 248 ASN A CA 1
ATOM 1928 C C . ASN A 1 248 ? -1.362 -37.281 16.719 1 96.44 248 ASN A C 1
ATOM 1930 O O . ASN A 1 248 ? -0.284 -37.125 16.141 1 96.44 248 ASN A O 1
ATOM 1934 N N . VAL A 1 249 ? -2.465 -36.469 16.578 1 96.94 249 VAL A N 1
ATOM 1935 C CA . VAL A 1 249 ? -2.457 -35.25 15.742 1 96.94 249 VAL A CA 1
ATOM 1936 C C . VAL A 1 249 ? -2.785 -34.031 16.594 1 96.94 249 VAL A C 1
ATOM 1938 O O . VAL A 1 249 ? -3.58 -34.125 17.531 1 96.94 249 VAL A O 1
ATOM 1941 N N . ALA A 1 250 ? -2.016 -32.906 16.297 1 96.38 250 ALA A N 1
ATOM 1942 C CA . ALA A 1 250 ? -2.309 -31.625 16.922 1 96.38 250 ALA A CA 1
ATOM 1943 C C . ALA A 1 250 ? -2.436 -30.516 15.883 1 96.38 250 ALA A C 1
ATOM 1945 O O . ALA A 1 250 ? -1.601 -30.406 14.977 1 96.38 250 ALA A O 1
ATOM 1946 N N . LEU A 1 251 ? -3.521 -29.797 16 1 95.25 251 LEU A N 1
ATOM 1947 C CA . LEU A 1 251 ? -3.752 -28.656 15.117 1 95.25 251 LEU A CA 1
ATOM 1948 C C . LEU A 1 251 ? -3.867 -27.359 15.906 1 95.25 251 LEU A C 1
ATOM 1950 O O . LEU A 1 251 ? -4.234 -27.375 17.078 1 95.25 251 LEU A O 1
ATOM 1954 N N . ALA A 1 252 ? -3.416 -26.266 15.258 1 93.94 252 ALA A N 1
ATOM 1955 C CA . ALA A 1 252 ? -3.533 -24.938 15.852 1 93.94 252 ALA A CA 1
ATOM 1956 C C . ALA A 1 252 ? -3.977 -23.906 14.812 1 93.94 252 ALA A C 1
ATOM 1958 O O . ALA A 1 252 ? -3.676 -24.047 13.625 1 93.94 252 ALA A O 1
ATOM 1959 N N . THR A 1 253 ? -4.77 -22.953 15.305 1 93.12 253 THR A N 1
ATOM 1960 C CA . THR A 1 253 ? -5.18 -21.859 14.43 1 93.12 253 THR A CA 1
ATOM 1961 C C . THR A 1 253 ? -5.359 -20.562 15.234 1 93.12 253 THR A C 1
ATOM 1963 O O . THR A 1 253 ? -5.91 -20.578 16.328 1 93.12 253 THR A O 1
ATOM 1966 N N . PHE A 1 254 ? -4.773 -19.453 14.672 1 92.81 254 PHE A N 1
ATOM 1967 C CA . PHE A 1 254 ? -4.914 -18.141 15.281 1 92.81 254 PHE A CA 1
ATOM 1968 C C . PHE A 1 254 ? -6.125 -17.406 14.711 1 92.81 254 PHE A C 1
ATOM 1970 O O . PHE A 1 254 ? -6.387 -17.469 13.508 1 92.81 254 PHE A O 1
ATOM 1977 N N . ASP A 1 255 ? -6.824 -16.828 15.609 1 90.5 255 ASP A N 1
ATOM 1978 C CA . ASP A 1 255 ? -7.941 -15.969 15.234 1 90.5 255 ASP A CA 1
ATOM 1979 C C . ASP A 1 255 ? -7.707 -14.539 15.703 1 90.5 255 ASP A C 1
ATOM 1981 O O . ASP A 1 255 ? -7.512 -14.289 16.891 1 90.5 255 ASP A O 1
ATOM 1985 N N . TYR A 1 256 ? -7.805 -13.516 14.773 1 90.44 256 TYR A N 1
ATOM 1986 C CA . TYR A 1 256 ? -7.445 -12.133 15.078 1 90.44 256 TYR A CA 1
ATOM 1987 C C . TYR A 1 256 ? -8.594 -11.406 15.773 1 90.44 256 TYR A C 1
ATOM 1989 O O . TYR A 1 256 ? -8.414 -10.312 16.297 1 90.44 256 TYR A O 1
ATOM 1997 N N . GLN A 1 257 ? -9.805 -11.945 15.828 1 89.38 257 GLN A N 1
ATOM 1998 C CA . GLN A 1 257 ? -10.93 -11.281 16.484 1 89.38 257 GLN A CA 1
ATOM 1999 C C . GLN A 1 257 ? -10.867 -11.461 18 1 89.38 257 GLN A C 1
ATOM 2001 O O . GLN A 1 257 ? -10.695 -10.492 18.734 1 89.38 257 GLN A O 1
ATOM 2006 N N . PRO A 1 258 ? -10.852 -12.734 18.5 1 89.31 258 PRO A N 1
ATOM 2007 C CA . PRO A 1 258 ? -10.609 -12.914 19.938 1 89.31 258 PRO A CA 1
ATOM 2008 C C . PRO A 1 258 ? -9.133 -12.773 20.297 1 89.31 258 PRO A C 1
ATOM 2010 O O . PRO A 1 258 ? -8.789 -12.742 21.484 1 89.31 258 PRO A O 1
ATOM 2013 N N . VAL A 1 259 ? -8.305 -12.734 19.312 1 90.94 259 VAL A N 1
ATOM 2014 C CA . VAL A 1 259 ? -6.863 -12.586 19.469 1 90.94 259 VAL A CA 1
ATOM 2015 C C . VAL A 1 259 ? -6.309 -13.734 20.312 1 90.94 259 VAL A C 1
ATOM 2017 O O . VAL A 1 259 ? -5.652 -13.5 21.344 1 90.94 259 VAL A O 1
ATOM 2020 N N . SER A 1 260 ? -6.492 -14.961 19.844 1 91.94 260 SER A N 1
ATOM 2021 C CA . SER A 1 260 ? -6.035 -16.156 20.547 1 91.94 260 SER A CA 1
ATOM 2022 C C . SER A 1 260 ? -5.77 -17.312 19.594 1 91.94 260 SER A C 1
ATOM 2024 O O . SER A 1 260 ? -6.34 -17.359 18.5 1 91.94 260 SER A O 1
ATOM 2026 N N . THR A 1 261 ? -4.852 -18.125 20 1 91.69 261 THR A N 1
ATOM 2027 C CA . THR A 1 261 ? -4.559 -19.359 19.266 1 91.69 261 THR A CA 1
ATOM 2028 C C . THR A 1 261 ? -5.289 -20.547 19.875 1 91.69 261 THR A C 1
ATOM 2030 O O . THR A 1 261 ? -5.117 -20.844 21.062 1 91.69 261 THR A O 1
ATOM 2033 N N . GLN A 1 262 ? -6.117 -21.172 19.078 1 91.62 262 GLN A N 1
ATOM 2034 C CA . GLN A 1 262 ? -6.797 -22.391 19.516 1 91.62 262 GLN A CA 1
ATOM 2035 C C . GLN A 1 262 ? -5.949 -23.625 19.234 1 91.62 262 GLN A C 1
ATOM 2037 O O . GLN A 1 262 ? -5.312 -23.719 18.172 1 91.62 262 GLN A O 1
ATOM 2042 N N . HIS A 1 263 ? -5.906 -24.484 20.188 1 92.5 263 HIS A N 1
ATOM 2043 C CA . HIS A 1 263 ? -5.188 -25.75 20.078 1 92.5 263 HIS A CA 1
ATOM 2044 C C . HIS A 1 263 ? -6.117 -26.938 20.312 1 92.5 263 HIS A C 1
ATOM 2046 O O . HIS A 1 263 ? -6.992 -26.875 21.188 1 92.5 263 HIS A O 1
ATOM 2052 N N . THR A 1 264 ? -6 -27.922 19.438 1 93.94 264 THR A N 1
ATOM 2053 C CA . THR A 1 264 ? -6.73 -29.156 19.672 1 93.94 264 THR A CA 1
ATOM 2054 C C . THR A 1 264 ? -5.93 -30.359 19.172 1 93.94 264 THR A C 1
ATOM 2056 O O . THR A 1 264 ? -4.848 -30.188 18.594 1 93.94 264 THR A O 1
ATOM 2059 N N . GLY A 1 265 ? -6.453 -31.578 19.531 1 94.12 265 GLY A N 1
ATOM 2060 C CA . GLY A 1 265 ? -5.801 -32.812 19.094 1 94.12 265 GLY A CA 1
ATOM 2061 C C . GLY A 1 265 ? -6.707 -34 19.172 1 94.12 265 GLY A C 1
ATOM 2062 O O . GLY A 1 265 ? -7.852 -33.906 19.609 1 94.12 265 GLY A O 1
ATOM 2063 N N . ASP A 1 266 ? -6.207 -35.062 18.547 1 95.75 266 ASP A N 1
ATOM 2064 C CA . ASP A 1 266 ? -6.848 -36.375 18.594 1 95.75 266 ASP A CA 1
ATOM 2065 C C . ASP A 1 266 ? -5.809 -37.5 18.625 1 95.75 266 ASP A C 1
ATOM 2067 O O . ASP A 1 266 ? -4.691 -37.312 18.125 1 95.75 266 ASP A O 1
ATOM 2071 N N . SER A 1 267 ? -6.195 -38.594 19.266 1 95.69 267 SER A N 1
ATOM 2072 C CA . SER A 1 267 ? -5.281 -39.719 19.375 1 95.69 267 SER A CA 1
ATOM 2073 C C . SER A 1 267 ? -5.785 -40.938 18.578 1 95.69 267 SER A C 1
ATOM 2075 O O . SER A 1 267 ? -6.988 -41.062 18.344 1 95.69 267 SER A O 1
ATOM 2077 N N . SER A 1 268 ? -4.852 -41.719 18.141 1 95.31 268 SER A N 1
ATOM 2078 C CA . SER A 1 268 ? -5.191 -42.938 17.391 1 95.31 268 SER A CA 1
ATOM 2079 C C . SER A 1 268 ? -6.102 -43.844 18.203 1 95.31 268 SER A C 1
ATOM 2081 O O . SER A 1 268 ? -5.938 -43.969 19.406 1 95.31 268 SER A O 1
ATOM 2083 N N . GLN A 1 269 ? -7.023 -44.531 17.5 1 90.88 269 GLN A N 1
ATOM 2084 C CA . GLN A 1 269 ? -7.926 -45.469 18.141 1 90.88 269 GLN A CA 1
ATOM 2085 C C . GLN A 1 269 ? -7.559 -46.906 17.781 1 90.88 269 GLN A C 1
ATOM 2087 O O . GLN A 1 269 ? -8.266 -47.844 18.156 1 90.88 269 GLN A O 1
ATOM 2092 N N . ILE A 1 270 ? -6.508 -47.031 17.094 1 92.75 270 ILE A N 1
ATOM 2093 C CA . ILE A 1 270 ? -6.086 -48.344 16.641 1 92.75 270 ILE A CA 1
ATOM 2094 C C . ILE A 1 270 ? -5.129 -48.938 17.672 1 92.75 270 ILE A C 1
ATOM 2096 O O . ILE A 1 270 ? -4.148 -48.312 18.062 1 92.75 270 ILE A O 1
ATOM 2100 N N . ASP A 1 271 ? -5.43 -50.219 18.094 1 92.81 271 ASP A N 1
ATOM 2101 C CA . ASP A 1 271 ? -4.551 -50.938 19.016 1 92.81 271 ASP A CA 1
ATOM 2102 C C . ASP A 1 271 ? -3.359 -51.531 18.281 1 92.81 271 ASP A C 1
ATOM 2104 O O . ASP A 1 271 ? -3.518 -52.5 17.516 1 92.81 271 ASP A O 1
ATOM 2108 N N . GLN A 1 272 ? -2.178 -51.062 18.531 1 94.62 272 GLN A N 1
ATOM 2109 C CA . GLN A 1 272 ? -0.969 -51.5 17.844 1 94.62 272 GLN A CA 1
ATOM 2110 C C . GLN A 1 272 ? -0.093 -52.344 18.766 1 94.62 272 GLN A C 1
ATOM 2112 O O . GLN A 1 272 ? 1.108 -52.469 18.531 1 94.62 272 GLN A O 1
ATOM 2117 N N . GLY A 1 273 ? -0.677 -52.781 19.906 1 95.62 273 GLY A N 1
ATOM 2118 C CA . GLY A 1 273 ? 0.086 -53.562 20.875 1 95.62 273 GLY A CA 1
ATOM 2119 C C . GLY A 1 273 ? 0.968 -52.688 21.75 1 95.62 273 GLY A C 1
ATOM 2120 O O . GLY A 1 273 ? 1.194 -51.5 21.453 1 95.62 273 GLY A O 1
ATOM 2121 N N . PRO A 1 274 ? 1.473 -53.312 22.859 1 95.19 274 PRO A N 1
ATOM 2122 C CA . PRO A 1 274 ? 2.264 -52.531 23.812 1 95.19 274 PRO A CA 1
ATOM 2123 C C . PRO A 1 274 ? 3.521 -51.938 23.172 1 95.19 274 PRO A C 1
ATOM 2125 O O . PRO A 1 274 ? 3.854 -50.781 23.422 1 95.19 274 PRO A O 1
ATOM 2128 N N . GLY A 1 275 ? 4.219 -52.656 22.391 1 95.69 275 GLY A N 1
ATOM 2129 C CA . GLY A 1 275 ? 5.414 -52.156 21.719 1 95.69 275 GLY A CA 1
ATOM 2130 C C . GLY A 1 275 ? 5.121 -51.094 20.703 1 95.69 275 GLY A C 1
ATOM 2131 O O . GLY A 1 275 ? 5.816 -50.062 20.641 1 95.69 275 GLY A O 1
ATOM 2132 N N . GLY A 1 276 ? 4.066 -51.281 19.844 1 95.62 276 GLY A N 1
ATOM 2133 C CA . GLY A 1 276 ? 3.664 -50.281 18.844 1 95.62 276 GLY A CA 1
ATOM 2134 C C . GLY A 1 276 ? 3.18 -49 19.453 1 95.62 276 GLY A C 1
ATOM 2135 O O . GLY A 1 276 ? 3.531 -47.906 18.984 1 95.62 276 GLY A O 1
ATOM 2136 N N . GLN A 1 277 ? 2.436 -49.156 20.469 1 94.31 277 GLN A N 1
ATOM 2137 C CA . GLN A 1 277 ? 1.931 -47.969 21.172 1 94.31 277 GLN A CA 1
ATOM 2138 C C . GLN A 1 277 ? 3.066 -47.188 21.812 1 94.31 277 GLN A C 1
ATOM 2140 O O . GLN A 1 277 ? 3.072 -45.969 21.781 1 94.31 277 GLN A O 1
ATOM 2145 N N . ALA A 1 278 ? 4.012 -47.906 22.453 1 95.44 278 ALA A N 1
ATOM 2146 C CA . ALA A 1 278 ? 5.164 -47.219 23.062 1 95.44 278 ALA A CA 1
ATOM 2147 C C . ALA A 1 278 ? 5.973 -46.469 22.016 1 95.44 278 ALA A C 1
ATOM 2149 O O . ALA A 1 278 ? 6.387 -45.344 22.266 1 95.44 278 ALA A O 1
ATOM 2150 N N . LEU A 1 279 ? 6.066 -47.031 20.828 1 95.31 279 LEU A N 1
ATOM 2151 C CA . LEU A 1 279 ? 6.84 -46.438 19.75 1 95.31 279 LEU A CA 1
ATOM 2152 C C . LEU A 1 279 ? 6.125 -45.188 19.203 1 95.31 279 LEU A C 1
ATOM 2154 O O . LEU A 1 279 ? 6.766 -44.219 18.844 1 95.31 279 LEU A O 1
ATOM 2158 N N . GLN A 1 280 ? 4.855 -45.281 19.156 1 95.94 280 GLN A N 1
ATOM 2159 C CA . GLN A 1 280 ? 4.062 -44.219 18.578 1 95.94 280 GLN A CA 1
ATOM 2160 C C . GLN A 1 280 ? 3.77 -43.125 19.594 1 95.94 280 GLN A C 1
ATOM 2162 O O . GLN A 1 280 ? 3.236 -42.062 19.25 1 95.94 280 GLN A O 1
ATOM 2167 N N . SER A 1 281 ? 4.184 -43.312 20.828 1 93.81 281 SER A N 1
ATOM 2168 C CA . SER A 1 281 ? 3.764 -42.469 21.922 1 93.81 281 SER A CA 1
ATOM 2169 C C . SER A 1 281 ? 4.32 -41.031 21.766 1 93.81 281 SER A C 1
ATOM 2171 O O . SER A 1 281 ? 3.705 -40.062 22.219 1 93.81 281 SER A O 1
ATOM 2173 N N . SER A 1 282 ? 5.473 -40.906 21.062 1 94.94 282 SER A N 1
ATOM 2174 C CA . SER A 1 282 ? 6.078 -39.594 20.891 1 94.94 282 SER A CA 1
ATOM 2175 C C . SER A 1 282 ? 5.906 -39.062 19.469 1 94.94 282 SER A C 1
ATOM 2177 O O . SER A 1 282 ? 6.402 -38 19.125 1 94.94 282 SER A O 1
ATOM 2179 N N . LEU A 1 283 ? 5.238 -39.844 18.578 1 97.12 283 LEU A N 1
ATOM 2180 C CA . LEU A 1 283 ? 5.125 -39.469 17.172 1 97.12 283 LEU A CA 1
ATOM 2181 C C . LEU A 1 283 ? 3.844 -38.688 16.922 1 97.12 283 LEU A C 1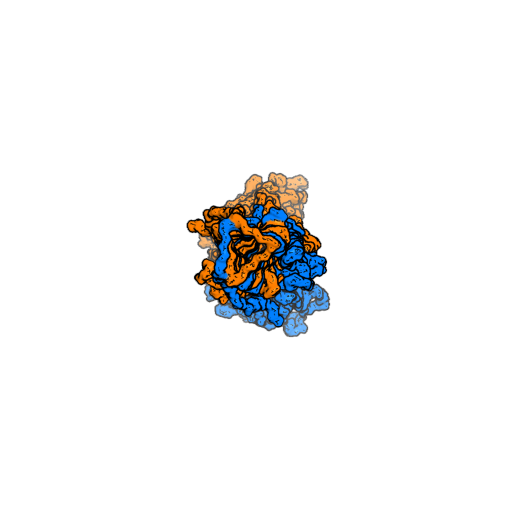
ATOM 2183 O O . LEU A 1 283 ? 2.846 -39.25 16.469 1 97.12 283 LEU A O 1
ATOM 2187 N N . GLN A 1 284 ? 3.994 -37.344 17.172 1 96.12 284 GLN A N 1
ATOM 2188 C CA . GLN A 1 284 ? 2.865 -36.438 16.984 1 96.12 284 GLN A CA 1
ATOM 2189 C C . GLN A 1 284 ? 2.979 -35.688 15.656 1 96.12 284 GLN A C 1
ATOM 2191 O O . GLN A 1 284 ? 4.062 -35.25 15.281 1 96.12 284 GLN A O 1
ATOM 2196 N N . ASP A 1 285 ? 1.912 -35.594 14.977 1 96.44 285 ASP A N 1
ATOM 2197 C CA . ASP A 1 285 ? 1.805 -34.75 13.789 1 96.44 285 ASP A CA 1
ATOM 2198 C C . ASP A 1 285 ? 1.177 -33.406 14.117 1 96.44 285 ASP A C 1
ATOM 2200 O O . ASP A 1 285 ? -0.047 -33.281 14.211 1 96.44 285 ASP A O 1
ATOM 2204 N N . TYR A 1 286 ? 2.096 -32.406 14.297 1 95.5 286 TYR A N 1
ATOM 2205 C CA . TYR A 1 286 ? 1.644 -31.062 14.617 1 95.5 286 TYR A CA 1
ATOM 2206 C C . TYR A 1 286 ? 1.605 -30.203 13.367 1 95.5 286 TYR A C 1
ATOM 2208 O O . TYR A 1 286 ? 2.586 -30.125 12.625 1 95.5 286 TYR A O 1
ATOM 2216 N N . ASP A 1 287 ? 0.502 -29.578 13.133 1 93 287 ASP A N 1
ATOM 2217 C CA . ASP A 1 287 ? 0.35 -28.703 11.977 1 93 287 ASP A CA 1
ATOM 2218 C C . ASP A 1 287 ? -0.407 -27.422 12.344 1 93 287 ASP A C 1
ATOM 2220 O O . ASP A 1 287 ? -1.622 -27.453 12.547 1 93 287 ASP A O 1
ATOM 2224 N N . PRO A 1 288 ? 0.312 -26.312 12.508 1 89.62 288 PRO A N 1
ATOM 2225 C CA . PRO A 1 288 ? -0.384 -25.047 12.688 1 89.62 288 PRO A CA 1
ATOM 2226 C C . PRO A 1 288 ? -1.037 -24.547 11.398 1 89.62 288 PRO A C 1
ATOM 2228 O O . PRO A 1 288 ? -0.347 -24.312 10.406 1 89.62 288 PRO A O 1
ATOM 2231 N N . GLN A 1 289 ? -2.346 -24.5 11.5 1 82.38 289 GLN A N 1
ATOM 2232 C CA . GLN A 1 289 ? -3.1 -24.078 10.32 1 82.38 289 GLN A CA 1
ATOM 2233 C C . GLN A 1 289 ? -3.176 -22.562 10.227 1 82.38 289 GLN A C 1
ATOM 2235 O O . GLN A 1 289 ? -2.881 -21.859 11.195 1 82.38 289 GLN A O 1
ATOM 2240 N N . GLY A 1 290 ? -3.229 -21.953 9.039 1 75.06 290 GLY A N 1
ATOM 2241 C CA . GLY A 1 290 ? -3.357 -20.516 8.844 1 75.06 290 GLY A CA 1
ATOM 2242 C C . GLY A 1 290 ? -4.512 -19.906 9.617 1 75.06 290 GLY A C 1
ATOM 2243 O O . GLY A 1 290 ? -5.105 -20.578 10.477 1 75.06 290 GLY A O 1
ATOM 2244 N N . LEU A 1 291 ? -4.824 -18.672 9.539 1 72.06 291 LEU A N 1
ATOM 2245 C CA . LEU A 1 291 ? -5.855 -17.922 10.242 1 72.06 291 LEU A CA 1
ATOM 2246 C C . LEU A 1 291 ? -7.246 -18.422 9.867 1 72.06 291 LEU A C 1
ATOM 2248 O O . LEU A 1 291 ? -7.508 -18.703 8.695 1 72.06 291 LEU A O 1
ATOM 2252 N N . TYR A 1 292 ? -8.102 -18.547 10.891 1 71.06 292 TYR A N 1
ATOM 2253 C CA . TYR A 1 292 ? -9.523 -18.781 10.695 1 71.06 292 TYR A CA 1
ATOM 2254 C C . TYR A 1 292 ? -9.766 -20.094 9.961 1 71.06 292 TYR A C 1
ATOM 2256 O O . TYR A 1 292 ? -10.602 -20.172 9.055 1 71.06 292 TYR A O 1
ATOM 2264 N N . TYR A 1 293 ? -9.008 -21.031 10.305 1 79.44 293 TYR A N 1
ATOM 2265 C CA . TYR A 1 293 ? -9.125 -22.344 9.664 1 79.44 293 TYR A CA 1
ATOM 2266 C C . TYR A 1 293 ? -10.422 -23.031 10.07 1 79.44 293 TYR A C 1
ATOM 2268 O O . TYR A 1 293 ? -11.055 -23.703 9.258 1 79.44 293 TYR A O 1
ATOM 2276 N N . ALA A 1 294 ? -10.758 -22.828 11.312 1 84.94 294 ALA A N 1
ATOM 2277 C CA . ALA A 1 294 ? -11.992 -23.391 11.852 1 84.94 294 ALA A CA 1
ATOM 2278 C C . ALA A 1 294 ? -12.875 -22.312 12.445 1 84.94 294 ALA A C 1
ATOM 2280 O O . ALA A 1 294 ? -12.375 -21.328 13.016 1 84.94 294 ALA A O 1
ATOM 2281 N N . GLY A 1 295 ? -14.148 -22.5 12.305 1 80.94 295 GLY A N 1
ATOM 2282 C CA . GLY A 1 295 ? -15.086 -21.516 12.828 1 80.94 295 GLY A CA 1
ATOM 2283 C C . GLY A 1 295 ? -15.148 -21.5 14.344 1 80.94 295 GLY A C 1
ATOM 2284 O O . GLY A 1 295 ? -15.453 -20.469 14.945 1 80.94 295 GLY A O 1
ATOM 2285 N N . ASP A 1 296 ? -14.945 -22.688 14.945 1 85.75 296 ASP A N 1
ATOM 2286 C CA . ASP A 1 296 ? -14.945 -22.828 16.406 1 85.75 296 ASP A CA 1
ATOM 2287 C C . ASP A 1 296 ? -14.094 -24.016 16.844 1 85.75 296 ASP A C 1
ATOM 2289 O O . ASP A 1 296 ? -13.469 -24.672 16.016 1 85.75 296 ASP A O 1
ATOM 2293 N N . ALA A 1 297 ? -14.07 -24.172 18.109 1 87.81 297 ALA A N 1
ATOM 2294 C CA . ALA A 1 297 ? -13.234 -25.203 18.703 1 87.81 297 ALA A CA 1
ATOM 2295 C C . ALA A 1 297 ? -13.719 -26.594 18.297 1 87.81 297 ALA A C 1
ATOM 2297 O O . ALA A 1 297 ? -12.922 -27.516 18.109 1 87.81 297 ALA A O 1
ATOM 2298 N N . GLU A 1 298 ? -14.961 -26.734 18.172 1 91.56 298 GLU A N 1
ATOM 2299 C CA . GLU A 1 298 ? -15.531 -28.016 17.797 1 91.56 298 GLU A CA 1
ATOM 2300 C C . GLU A 1 298 ? -15.133 -28.406 16.375 1 91.56 298 GLU A C 1
ATOM 2302 O O . GLU A 1 298 ? -14.812 -29.562 16.109 1 91.56 298 GLU A O 1
ATOM 2307 N N . GLN A 1 299 ? -15.211 -27.422 15.531 1 91.75 299 GLN A N 1
ATOM 2308 C CA . GLN A 1 299 ? -14.828 -27.688 14.148 1 91.75 299 GLN A CA 1
ATOM 2309 C C . GLN A 1 299 ? -13.344 -28.031 14.047 1 91.75 299 GLN A C 1
ATOM 2311 O O . GLN A 1 299 ? -12.953 -28.891 13.258 1 91.75 299 GLN A O 1
ATOM 2316 N N . LEU A 1 300 ? -12.539 -27.391 14.766 1 93.38 300 LEU A N 1
ATOM 2317 C CA . LEU A 1 300 ? -11.109 -27.688 14.766 1 93.38 300 LEU A CA 1
ATOM 2318 C C . LEU A 1 300 ? -10.852 -29.109 15.258 1 93.38 300 LEU A C 1
ATOM 2320 O O . LEU A 1 300 ? -10 -29.812 14.719 1 93.38 300 LEU A O 1
ATOM 2324 N N . SER A 1 301 ? -11.578 -29.453 16.328 1 94.94 301 SER A N 1
ATOM 2325 C CA . SER A 1 301 ? -11.461 -30.812 16.844 1 94.94 301 SER A CA 1
ATOM 2326 C C . SER A 1 301 ? -11.891 -31.844 15.805 1 94.94 301 SER A C 1
ATOM 2328 O O . SER A 1 301 ? -11.312 -32.906 15.719 1 94.94 301 SER A O 1
ATOM 2330 N N . HIS A 1 302 ? -12.922 -31.438 15.109 1 94.75 302 HIS A N 1
ATOM 2331 C CA . HIS A 1 302 ? -13.391 -32.312 14.031 1 94.75 302 HIS A CA 1
ATOM 2332 C C . HIS A 1 302 ? -12.297 -32.531 12.992 1 94.75 302 HIS A C 1
ATOM 2334 O O . HIS A 1 302 ? -12.062 -33.656 12.57 1 94.75 302 HIS A O 1
ATOM 2340 N N . TYR A 1 303 ? -11.602 -31.5 12.578 1 94.38 303 TYR A N 1
ATOM 2341 C CA . TYR A 1 303 ? -10.539 -31.625 11.586 1 94.38 303 TYR A CA 1
ATOM 2342 C C . TYR A 1 303 ? -9.367 -32.438 12.133 1 94.38 303 TYR A C 1
ATOM 2344 O O . TYR A 1 303 ? -8.719 -33.188 11.391 1 94.38 303 TYR A O 1
ATOM 2352 N N . ALA A 1 304 ? -9.07 -32.312 13.391 1 95.88 304 ALA A N 1
ATOM 2353 C CA . ALA A 1 304 ? -8.023 -33.094 14.008 1 95.88 304 ALA A CA 1
ATOM 2354 C C . ALA A 1 304 ? -8.383 -34.594 13.961 1 95.88 304 ALA A C 1
ATOM 2356 O O . ALA A 1 304 ? -7.523 -35.438 13.695 1 95.88 304 ALA A O 1
ATOM 2357 N N . ARG A 1 305 ? -9.625 -34.844 14.281 1 96.19 305 ARG A N 1
ATOM 2358 C CA . ARG A 1 305 ? -10.094 -36.219 14.227 1 96.19 305 ARG A CA 1
ATOM 2359 C C . ARG A 1 305 ? -9.969 -36.781 12.82 1 96.19 305 ARG A C 1
ATOM 2361 O O . ARG A 1 305 ? -9.539 -37.938 12.648 1 96.19 305 ARG A O 1
ATOM 2368 N N . LEU A 1 306 ? -10.375 -36.031 11.852 1 95.56 306 LEU A N 1
ATOM 2369 C CA . LEU A 1 306 ? -10.273 -36.469 10.469 1 95.56 306 LEU A CA 1
ATOM 2370 C C . LEU A 1 306 ? -8.828 -36.781 10.102 1 95.56 306 LEU A C 1
ATOM 2372 O O . LEU A 1 306 ? -8.547 -37.781 9.438 1 95.56 306 LEU A O 1
ATOM 2376 N N . ARG A 1 307 ? -7.945 -36 10.5 1 95.44 307 ARG A N 1
ATOM 2377 C CA . ARG A 1 307 ? -6.531 -36.219 10.203 1 95.44 307 ARG A CA 1
ATOM 2378 C C . ARG A 1 307 ? -6.023 -37.5 10.859 1 95.44 307 ARG A C 1
ATOM 2380 O O . ARG A 1 307 ? -5.273 -38.25 10.242 1 95.44 307 ARG A O 1
ATOM 2387 N N . GLN A 1 308 ? -6.387 -37.656 12.094 1 96.62 308 GLN A N 1
ATOM 2388 C CA . GLN A 1 308 ? -5.961 -38.875 12.789 1 96.62 308 GLN A CA 1
ATOM 2389 C C . GLN A 1 308 ? -6.547 -40.125 12.125 1 96.62 308 GLN A C 1
ATOM 2391 O O . GLN A 1 308 ? -5.871 -41.156 12.016 1 96.62 308 GLN A O 1
ATOM 2396 N N . GLN A 1 309 ? -7.797 -40 11.719 1 96.56 309 GLN A N 1
ATOM 2397 C CA . GLN A 1 309 ? -8.445 -41.125 11.047 1 96.56 309 GLN A CA 1
ATOM 2398 C C . GLN A 1 309 ? -7.715 -41.5 9.758 1 96.56 309 GLN A C 1
ATOM 2400 O O . GLN A 1 309 ? -7.59 -42.688 9.422 1 96.56 309 GLN A O 1
ATOM 2405 N N . ALA A 1 310 ? -7.281 -40.531 9.047 1 96.38 310 ALA A N 1
ATOM 2406 C CA . ALA A 1 310 ? -6.52 -40.781 7.82 1 96.38 310 ALA A CA 1
ATOM 2407 C C . ALA A 1 310 ? -5.227 -41.531 8.125 1 96.38 310 ALA A C 1
ATOM 2409 O O . ALA A 1 310 ? -4.828 -42.438 7.383 1 96.38 310 ALA A O 1
ATOM 2410 N N . HIS A 1 311 ? -4.582 -41.156 9.195 1 96.12 311 HIS A N 1
ATOM 2411 C CA . HIS A 1 311 ? -3.389 -41.875 9.625 1 96.12 311 HIS A CA 1
ATOM 2412 C C . HIS A 1 311 ? -3.729 -43.312 10.047 1 96.12 311 HIS A C 1
ATOM 2414 O O . HIS A 1 311 ? -3.018 -44.25 9.688 1 96.12 311 HIS A O 1
ATOM 2420 N N . ASP A 1 312 ? -4.777 -43.469 10.805 1 96.06 312 ASP A N 1
ATOM 2421 C CA . ASP A 1 312 ? -5.191 -44.75 11.32 1 96.06 312 ASP A CA 1
ATOM 2422 C C . ASP A 1 312 ? -5.504 -45.75 10.188 1 96.06 312 ASP A C 1
ATOM 2424 O O . ASP A 1 312 ? -5.281 -46.938 10.32 1 96.06 312 ASP A O 1
ATOM 2428 N N . LEU A 1 313 ? -6.066 -45.125 9.188 1 95.06 313 LEU A N 1
ATOM 2429 C CA . LEU A 1 313 ? -6.426 -45.969 8.039 1 95.06 313 LEU A CA 1
ATOM 2430 C C . LEU A 1 313 ? -5.199 -46.656 7.461 1 95.06 313 LEU A C 1
ATOM 2432 O O . LEU A 1 313 ? -5.312 -47.719 6.848 1 95.06 313 LEU A O 1
ATOM 2436 N N . GLN A 1 314 ? -4.035 -46.156 7.637 1 94.44 314 GLN A N 1
ATOM 2437 C CA . GLN A 1 314 ? -2.799 -46.719 7.102 1 94.44 314 GLN A CA 1
ATOM 2438 C C . GLN A 1 314 ? -2.184 -47.719 8.078 1 94.44 314 GLN A C 1
ATOM 2440 O O . GLN A 1 314 ? -1.261 -48.438 7.723 1 94.44 314 GLN A O 1
ATOM 2445 N N . ALA A 1 315 ? -2.703 -47.781 9.289 1 95.69 315 ALA A N 1
ATOM 2446 C CA . ALA A 1 315 ? -2.086 -48.562 10.352 1 95.69 315 ALA A CA 1
ATOM 2447 C C . ALA A 1 315 ? -2.26 -50.062 10.094 1 95.69 315 ALA A C 1
ATOM 2449 O O . ALA A 1 315 ? -1.376 -50.875 10.414 1 95.69 315 ALA A O 1
ATOM 2450 N N . LYS A 1 316 ? -3.352 -50.469 9.57 1 94.75 316 LYS A N 1
ATOM 2451 C CA . LYS A 1 316 ? -3.643 -51.875 9.266 1 94.75 316 LYS A CA 1
ATOM 2452 C C . LYS A 1 316 ? -4.395 -52 7.941 1 94.75 316 LYS A C 1
ATOM 2454 O O . LYS A 1 316 ? -5.332 -51.25 7.68 1 94.75 316 LYS A O 1
ATOM 2459 N N . SER A 1 317 ? -3.984 -52.844 7.09 1 94.19 317 SER A N 1
ATOM 2460 C CA . SER A 1 317 ? -4.633 -53.062 5.801 1 94.19 317 SER A CA 1
ATOM 2461 C C . SER A 1 317 ? -4.629 -54.531 5.43 1 94.19 317 SER A C 1
ATOM 2463 O O . SER A 1 317 ? -3.891 -55.312 6.016 1 94.19 317 SER A O 1
ATOM 2465 N N . PHE A 1 318 ? -5.5 -54.938 4.566 1 96.69 318 PHE A N 1
ATOM 2466 C CA . PHE A 1 318 ? -5.605 -56.312 4.055 1 96.69 318 PHE A CA 1
ATOM 2467 C C . PHE A 1 318 ? -5.484 -56.344 2.537 1 96.69 318 PHE A C 1
ATOM 2469 O O . PHE A 1 318 ? -5.863 -55.375 1.866 1 96.69 318 PHE A O 1
ATOM 2476 N N . GLU A 1 319 ? -4.895 -57.281 2.014 1 96.75 319 GLU A N 1
ATOM 2477 C CA . GLU A 1 319 ? -4.793 -57.5 0.575 1 96.75 319 GLU A CA 1
ATOM 2478 C C . GLU A 1 319 ? -5.203 -58.938 0.202 1 96.75 319 GLU A C 1
ATOM 2480 O O . GLU A 1 319 ? -4.965 -59.875 0.962 1 96.75 319 GLU A O 1
ATOM 2485 N N . GLY A 1 320 ? -5.832 -59.094 -0.897 1 95.81 320 GLY A N 1
ATOM 2486 C CA . GLY A 1 320 ? -6.254 -60.375 -1.403 1 95.81 320 GLY A CA 1
ATOM 2487 C C . GLY A 1 320 ? -6.156 -60.5 -2.914 1 95.81 320 GLY A C 1
ATOM 2488 O O . GLY A 1 320 ? -6.09 -59.469 -3.613 1 95.81 320 GLY A O 1
ATOM 2489 N N . ALA A 1 321 ? -6.066 -61.719 -3.354 1 94.88 321 ALA A N 1
ATOM 2490 C CA . ALA A 1 321 ? -6.062 -62 -4.785 1 94.88 321 ALA A CA 1
ATOM 2491 C C . ALA A 1 321 ? -6.82 -63.281 -5.094 1 94.88 321 ALA A C 1
ATOM 2493 O O . ALA A 1 321 ? -6.871 -64.188 -4.266 1 94.88 321 ALA A O 1
ATOM 2494 N N . GLY A 1 322 ? -7.492 -63.312 -6.152 1 92.06 322 GLY A N 1
ATOM 2495 C CA . GLY A 1 322 ? -8.227 -64.5 -6.582 1 92.06 322 GLY A CA 1
ATOM 2496 C C . GLY A 1 322 ? -9.094 -64.25 -7.801 1 92.06 322 GLY A C 1
ATOM 2497 O O . GLY A 1 322 ? -8.789 -63.375 -8.617 1 92.06 322 GLY A O 1
ATOM 2498 N N . SER A 1 323 ? -10.133 -65.125 -7.977 1 89.31 323 SER A N 1
ATOM 2499 C CA . SER A 1 323 ? -11.031 -65.062 -9.125 1 89.31 323 SER A CA 1
ATOM 2500 C C . SER A 1 323 ? -12.461 -64.75 -8.688 1 89.31 323 SER A C 1
ATOM 2502 O O . SER A 1 323 ? -13.359 -65.562 -8.922 1 89.31 323 SER A O 1
ATOM 2504 N N . ILE A 1 324 ? -12.656 -63.719 -8.086 1 88 324 ILE A N 1
ATOM 2505 C CA . ILE A 1 324 ? -13.992 -63.281 -7.668 1 88 324 ILE A CA 1
ATOM 2506 C C . ILE A 1 324 ? -14.5 -62.188 -8.57 1 88 324 ILE A C 1
ATOM 2508 O O . ILE A 1 324 ? -14.055 -61.031 -8.461 1 88 324 ILE A O 1
ATOM 2512 N N . ARG A 1 325 ? -15.523 -62.469 -9.312 1 89 325 ARG A N 1
ATOM 2513 C CA . ARG A 1 325 ? -16 -61.531 -10.32 1 89 325 ARG A CA 1
ATOM 2514 C C . ARG A 1 325 ? -17.031 -60.562 -9.742 1 89 325 ARG A C 1
ATOM 2516 O O . ARG A 1 325 ? -17.281 -59.5 -10.305 1 89 325 ARG A O 1
ATOM 2523 N N . GLY A 1 326 ? -17.516 -60.781 -8.562 1 87.12 326 GLY A N 1
ATOM 2524 C CA . GLY A 1 326 ? -18.641 -60.031 -8.047 1 87.12 326 GLY A CA 1
ATOM 2525 C C . GLY A 1 326 ? -18.25 -59 -7.02 1 87.12 326 GLY A C 1
ATOM 2526 O O . GLY A 1 326 ? -19.109 -58.469 -6.289 1 87.12 326 GLY A O 1
ATOM 2527 N N . LEU A 1 327 ? -16.984 -58.625 -6.926 1 89.69 327 LEU A N 1
ATOM 2528 C CA . LEU A 1 327 ? -16.547 -57.594 -5.996 1 89.69 327 LEU A CA 1
ATOM 2529 C C . LEU A 1 327 ? -16.344 -56.25 -6.715 1 89.69 327 LEU A C 1
ATOM 2531 O O . LEU A 1 327 ? -15.914 -56.219 -7.867 1 89.69 327 LEU A O 1
ATOM 2535 N N . THR A 1 328 ? -16.766 -55.188 -6.047 1 91.69 328 THR A N 1
ATOM 2536 C CA . THR A 1 328 ? -16.547 -53.812 -6.516 1 91.69 328 THR A CA 1
ATOM 2537 C C . THR A 1 328 ? -16.047 -52.938 -5.383 1 91.69 328 THR A C 1
ATOM 2539 O O . THR A 1 328 ? -16.453 -53.094 -4.23 1 91.69 328 THR A O 1
ATOM 2542 N N . ALA A 1 329 ? -15.172 -52.031 -5.742 1 95.5 329 ALA A N 1
ATOM 2543 C CA . ALA A 1 329 ? -14.641 -51.125 -4.742 1 95.5 329 ALA A CA 1
ATOM 2544 C C . ALA A 1 329 ? -15.758 -50.344 -4.047 1 95.5 329 ALA A C 1
ATOM 2546 O O . ALA A 1 329 ? -16.688 -49.844 -4.703 1 95.5 329 ALA A O 1
ATOM 2547 N N . GLY A 1 330 ? -15.711 -50.25 -2.732 1 95.5 330 GLY A N 1
ATOM 2548 C CA . GLY A 1 330 ? -16.703 -49.531 -1.947 1 95.5 330 GLY A CA 1
ATOM 2549 C C . GLY A 1 330 ? -17.812 -50.406 -1.417 1 95.5 330 GLY A C 1
ATOM 2550 O O . GLY A 1 330 ? -18.766 -49.938 -0.809 1 95.5 330 GLY A O 1
ATOM 2551 N N . GLN A 1 331 ? -17.719 -51.656 -1.616 1 95.5 331 GLN A N 1
ATOM 2552 C CA . GLN A 1 331 ? -18.641 -52.625 -1.064 1 95.5 331 GLN A CA 1
ATOM 2553 C C . GLN A 1 331 ? -17.938 -53.562 -0.093 1 95.5 331 GLN A C 1
ATOM 2555 O O . GLN A 1 331 ? -16.719 -53.719 -0.141 1 95.5 331 GLN A O 1
ATOM 2560 N N . TRP A 1 332 ? -18.703 -54.156 0.858 1 96.06 332 TRP A N 1
ATOM 2561 C CA . TRP A 1 332 ? -18.062 -55.062 1.803 1 96.06 332 TRP A CA 1
ATOM 2562 C C . TRP A 1 332 ? -18.484 -56.5 1.55 1 96.06 332 TRP A C 1
ATOM 2564 O O . TRP A 1 332 ? -19.531 -56.75 0.926 1 96.06 332 TRP A O 1
ATOM 2574 N N . PHE A 1 333 ? -17.688 -57.469 1.918 1 95.06 333 PHE A N 1
ATOM 2575 C CA . PHE A 1 333 ? -17.922 -58.906 1.838 1 95.06 333 PHE A CA 1
ATOM 2576 C C . PHE A 1 333 ? -17.453 -59.594 3.115 1 95.06 333 PHE A C 1
ATOM 2578 O O . PHE A 1 333 ? -16.719 -59.031 3.916 1 95.06 333 PHE A O 1
ATOM 2585 N N . ARG A 1 334 ? -18 -60.75 3.26 1 95.31 334 ARG A N 1
ATOM 2586 C CA . ARG A 1 334 ? -17.578 -61.594 4.395 1 95.31 334 ARG A CA 1
ATOM 2587 C C . ARG A 1 334 ? -16.625 -62.688 3.943 1 95.31 334 ARG A C 1
ATOM 2589 O O . ARG A 1 334 ? -16.938 -63.438 3.004 1 95.31 334 ARG A O 1
ATOM 2596 N N . LEU A 1 335 ? -15.523 -62.719 4.512 1 95.12 335 LEU A N 1
ATOM 2597 C CA . LEU A 1 335 ? -14.531 -63.75 4.188 1 95.12 335 LEU A CA 1
ATOM 2598 C C . LEU A 1 335 ? -14.75 -65 5.035 1 95.12 335 LEU A C 1
ATOM 2600 O O . LEU A 1 335 ? -14.703 -64.938 6.266 1 95.12 335 LEU A O 1
ATOM 2604 N N . ASP A 1 336 ? -14.945 -66.125 4.363 1 91.88 336 ASP A N 1
ATOM 2605 C CA . ASP A 1 336 ? -15.164 -67.375 5.066 1 91.88 336 ASP A CA 1
ATOM 2606 C C . ASP A 1 336 ? -14.047 -68.375 4.758 1 91.88 336 ASP A C 1
ATOM 2608 O O . ASP A 1 336 ? -13.406 -68.25 3.707 1 91.88 336 ASP A O 1
ATOM 2612 N N . ASP A 1 337 ? -13.789 -69.188 5.691 1 89.88 337 ASP A N 1
ATOM 2613 C CA . ASP A 1 337 ? -12.938 -70.375 5.555 1 89.88 337 ASP A CA 1
ATOM 2614 C C . ASP A 1 337 ? -11.461 -70 5.484 1 89.88 337 ASP A C 1
ATOM 2616 O O . ASP A 1 337 ? -10.656 -70.75 4.887 1 89.88 337 ASP A O 1
ATOM 2620 N N . HIS A 1 338 ? -11.195 -68.875 5.887 1 91.62 338 HIS A N 1
ATOM 2621 C CA . HIS A 1 338 ? -9.781 -68.562 6.047 1 91.62 338 HIS A CA 1
ATOM 2622 C C . HIS A 1 338 ? -9.281 -68.938 7.441 1 91.62 338 HIS A C 1
ATOM 2624 O O . HIS A 1 338 ? -9.891 -68.562 8.445 1 91.62 338 HIS A O 1
ATOM 2630 N N . PRO A 1 339 ? -8.109 -69.5 7.492 1 89.19 339 PRO A N 1
ATOM 2631 C CA . PRO A 1 339 ? -7.641 -70.062 8.773 1 89.19 339 PRO A CA 1
ATOM 2632 C C . PRO A 1 339 ? -7.387 -68.938 9.797 1 89.19 339 PRO A C 1
ATOM 2634 O O . PRO A 1 339 ? -7.641 -69.125 10.992 1 89.19 339 PRO A O 1
ATOM 2637 N N . ALA A 1 340 ? -6.953 -67.875 9.352 1 89.06 340 ALA A N 1
ATOM 2638 C CA . ALA A 1 340 ? -6.59 -66.75 10.258 1 89.06 340 ALA A CA 1
ATOM 2639 C C . ALA A 1 340 ? -7.832 -66.125 10.844 1 89.06 340 ALA A C 1
ATOM 2641 O O . ALA A 1 340 ? -7.754 -65.438 11.859 1 89.06 340 ALA A O 1
ATOM 2642 N N . HIS A 1 341 ? -9.031 -66.312 10.203 1 91.25 341 HIS A N 1
ATOM 2643 C CA . HIS A 1 341 ? -10.242 -65.625 10.633 1 91.25 341 HIS A CA 1
ATOM 2644 C C . HIS A 1 341 ? -11.289 -66.625 11.133 1 91.25 341 HIS A C 1
ATOM 2646 O O . HIS A 1 341 ? -12.453 -66.25 11.297 1 91.25 341 HIS A O 1
ATOM 2652 N N . GLU A 1 342 ? -10.906 -67.812 11.32 1 86 342 GLU A N 1
ATOM 2653 C CA . GLU A 1 342 ? -11.836 -68.875 11.711 1 86 342 GLU A CA 1
ATOM 2654 C C . GLU A 1 342 ? -12.445 -68.562 13.078 1 86 342 GLU A C 1
ATOM 2656 O O . GLU A 1 342 ? -13.617 -68.875 13.32 1 86 342 GLU A O 1
ATOM 2661 N N . ALA A 1 343 ? -11.641 -68 13.961 1 87.62 343 ALA A N 1
ATOM 2662 C CA . ALA A 1 343 ? -12.086 -67.75 15.328 1 87.62 343 ALA A CA 1
ATOM 2663 C C . ALA A 1 343 ? -12.797 -66.438 15.445 1 87.62 343 ALA A C 1
ATOM 2665 O O . ALA A 1 343 ? -13.367 -66.125 16.484 1 87.62 343 ALA A O 1
ATOM 2666 N N . ASP A 1 344 ? -12.82 -65.75 14.336 1 89.12 344 ASP A N 1
ATOM 2667 C CA . ASP A 1 344 ? -13.391 -64.375 14.375 1 89.12 344 ASP A CA 1
ATOM 2668 C C . ASP A 1 344 ? -14.914 -64.438 14.281 1 89.12 344 ASP A C 1
ATOM 2670 O O . ASP A 1 344 ? -15.477 -65.375 13.719 1 89.12 344 ASP A O 1
ATOM 2674 N N . SER A 1 345 ? -15.555 -63.438 14.891 1 90.81 345 SER A N 1
ATOM 2675 C CA . SER A 1 345 ? -17 -63.281 14.742 1 90.81 345 SER A CA 1
ATOM 2676 C C . SER A 1 345 ? -17.375 -62.906 13.312 1 90.81 345 SER A C 1
ATOM 2678 O O . SER A 1 345 ? -16.516 -62.5 12.523 1 90.81 345 SER A O 1
ATOM 2680 N N . HIS A 1 346 ? -18.625 -63.031 13.016 1 89.69 346 HIS A N 1
ATOM 2681 C CA . HIS A 1 346 ? -19.125 -62.719 11.688 1 89.69 346 HIS A CA 1
ATOM 2682 C C . HIS A 1 346 ? -18.797 -61.281 11.32 1 89.69 346 HIS A C 1
ATOM 2684 O O . HIS A 1 346 ? -18.375 -61 10.195 1 89.69 346 HIS A O 1
ATOM 2690 N N . GLU A 1 347 ? -18.875 -60.5 12.266 1 87.69 347 GLU A N 1
ATOM 2691 C CA . GLU A 1 347 ? -18.641 -59.062 12.039 1 87.69 347 GLU A CA 1
ATOM 2692 C C . GLU A 1 347 ? -17.172 -58.781 11.773 1 87.69 347 GLU A C 1
ATOM 2694 O O . GLU A 1 347 ? -16.844 -57.938 10.953 1 87.69 347 GLU A O 1
ATOM 2699 N N . GLN A 1 348 ? -16.312 -59.5 12.344 1 90.38 348 GLN A N 1
ATOM 2700 C CA . GLN A 1 348 ? -14.875 -59.312 12.219 1 90.38 348 GLN A CA 1
ATOM 2701 C C . GLN A 1 348 ? -14.352 -59.906 10.922 1 90.38 348 GLN A C 1
ATOM 2703 O O . GLN A 1 348 ? -13.195 -59.688 10.547 1 90.38 348 GLN A O 1
ATOM 2708 N N . ARG A 1 349 ? -15.25 -60.625 10.203 1 94.5 349 ARG A N 1
ATOM 2709 C CA . ARG A 1 349 ? -14.859 -61.219 8.938 1 94.5 349 ARG A CA 1
ATOM 2710 C C . ARG A 1 349 ? -15.406 -60.438 7.762 1 94.5 349 ARG A C 1
ATOM 2712 O O . ARG A 1 349 ? -15.312 -60.844 6.609 1 94.5 349 ARG A O 1
ATOM 2719 N N . GLU A 1 350 ? -16.016 -59.25 8.125 1 95.38 350 GLU A N 1
ATOM 2720 C CA . GLU A 1 350 ? -16.5 -58.375 7.082 1 95.38 350 GLU A CA 1
ATOM 2721 C C . GLU A 1 350 ? -15.445 -57.344 6.676 1 95.38 350 GLU A C 1
ATOM 2723 O O . GLU A 1 350 ? -14.898 -56.625 7.523 1 95.38 350 GLU A O 1
ATOM 2728 N N . PHE A 1 351 ? -15.141 -57.344 5.383 1 96.69 351 PHE A N 1
ATOM 2729 C CA . PHE A 1 351 ? -14.109 -56.438 4.852 1 96.69 351 PHE A CA 1
ATOM 2730 C C . PHE A 1 351 ? -14.656 -55.594 3.715 1 96.69 351 PHE A C 1
ATOM 2732 O O . PHE A 1 351 ? -15.461 -56.062 2.908 1 96.69 351 PHE A O 1
ATOM 2739 N N . VAL A 1 352 ? -14.273 -54.312 3.689 1 97.06 352 VAL A N 1
ATOM 2740 C CA . VAL A 1 352 ? -14.633 -53.375 2.609 1 97.06 352 VAL A CA 1
ATOM 2741 C C . VAL A 1 352 ? -13.531 -53.375 1.556 1 97.06 352 VAL A C 1
ATOM 2743 O O . VAL A 1 352 ? -12.344 -53.25 1.888 1 97.06 352 VAL A O 1
ATOM 2746 N N . VAL A 1 353 ? -13.891 -53.531 0.281 1 97.44 353 VAL A N 1
ATOM 2747 C CA . VAL A 1 353 ? -12.93 -53.375 -0.806 1 97.44 353 VAL A CA 1
ATOM 2748 C C . VAL A 1 353 ? -12.586 -51.906 -1.024 1 97.44 353 VAL A C 1
ATOM 2750 O O . VAL A 1 353 ? -13.43 -51.156 -1.495 1 97.44 353 VAL A O 1
ATOM 2753 N N . THR A 1 354 ? -11.336 -51.531 -0.737 1 97.56 354 THR A N 1
ATOM 2754 C CA . THR A 1 354 ? -10.93 -50.125 -0.876 1 97.56 354 THR A CA 1
ATOM 2755 C C . THR A 1 354 ? -10.203 -49.906 -2.197 1 97.56 354 THR A C 1
ATOM 2757 O O . THR A 1 354 ? -10.125 -48.781 -2.689 1 97.56 354 THR A O 1
ATOM 2760 N N . GLY A 1 355 ? -9.633 -50.906 -2.785 1 97.31 355 GLY A N 1
ATOM 2761 C CA . GLY A 1 355 ? -8.984 -50.906 -4.086 1 97.31 355 GLY A CA 1
ATOM 2762 C C . GLY A 1 355 ? -9.07 -52.219 -4.801 1 97.31 355 GLY A C 1
ATOM 2763 O O . GLY A 1 355 ? -9.039 -53.281 -4.16 1 97.31 355 GLY A O 1
ATOM 2764 N N . GLN A 1 356 ? -9.148 -52.188 -6.098 1 96.75 356 GLN A N 1
ATOM 2765 C CA . GLN A 1 356 ? -9.258 -53.406 -6.871 1 96.75 356 GLN A CA 1
ATOM 2766 C C . GLN A 1 356 ? -8.617 -53.25 -8.242 1 96.75 356 GLN A C 1
ATOM 2768 O O . GLN A 1 356 ? -8.797 -52.25 -8.914 1 96.75 356 GLN A O 1
ATOM 2773 N N . THR A 1 357 ? -7.77 -54.188 -8.617 1 96.81 357 THR A N 1
ATOM 2774 C CA . THR A 1 357 ? -7.297 -54.344 -9.992 1 96.81 357 THR A CA 1
ATOM 2775 C C . THR A 1 357 ? -7.879 -55.625 -10.609 1 96.81 357 THR A C 1
ATOM 2777 O O . THR A 1 357 ? -7.984 -56.656 -9.945 1 96.81 357 THR A O 1
ATOM 2780 N N . LEU A 1 358 ? -8.336 -55.562 -11.82 1 94.5 358 LEU A N 1
ATOM 2781 C CA . LEU A 1 358 ? -8.914 -56.719 -12.469 1 94.5 358 LEU A CA 1
ATOM 2782 C C . LEU A 1 358 ? -8.32 -56.938 -13.859 1 94.5 358 LEU A C 1
ATOM 2784 O O . LEU A 1 358 ? -8.039 -55.969 -14.562 1 94.5 358 LEU A O 1
ATOM 2788 N N . GLN A 1 359 ? -8.086 -58.125 -14.211 1 95 359 GLN A N 1
ATOM 2789 C CA . GLN A 1 359 ? -7.68 -58.562 -15.539 1 95 359 GLN A CA 1
ATOM 2790 C C . GLN A 1 359 ? -8.617 -59.656 -16.062 1 95 359 GLN A C 1
ATOM 2792 O O . GLN A 1 359 ? -8.789 -60.688 -15.43 1 95 359 GLN A O 1
ATOM 2797 N N . VAL A 1 360 ? -9.281 -59.375 -17.172 1 94.25 360 VAL A N 1
ATOM 2798 C CA . VAL A 1 360 ? -10.266 -60.281 -17.75 1 94.25 360 VAL A CA 1
ATOM 2799 C C . VAL A 1 360 ? -9.852 -60.656 -19.172 1 94.25 360 VAL A C 1
ATOM 2801 O O . VAL A 1 360 ? -9.43 -59.781 -19.938 1 94.25 360 VAL A O 1
ATOM 2804 N N . ARG A 1 361 ? -9.938 -61.875 -19.484 1 91.38 361 ARG A N 1
ATOM 2805 C CA . ARG A 1 361 ? -9.758 -62.375 -20.844 1 91.38 361 ARG A CA 1
ATOM 2806 C C . ARG A 1 361 ? -11.016 -63.094 -21.328 1 91.38 361 ARG A C 1
ATOM 2808 O O . ARG A 1 361 ? -11.445 -64.062 -20.734 1 91.38 361 ARG A O 1
ATOM 2815 N N . ASN A 1 362 ? -11.508 -62.594 -22.359 1 90.25 362 ASN A N 1
ATOM 2816 C CA . ASN A 1 362 ? -12.781 -63.125 -22.859 1 90.25 362 ASN A CA 1
ATOM 2817 C C . ASN A 1 362 ? -12.641 -64.5 -23.406 1 90.25 362 ASN A C 1
ATOM 2819 O O . ASN A 1 362 ? -11.562 -64.938 -23.844 1 90.25 362 ASN A O 1
ATOM 2823 N N . ASN A 1 363 ? -13.703 -65.312 -23.266 1 84.31 363 ASN A N 1
ATOM 2824 C CA . ASN A 1 363 ? -13.75 -66.688 -23.828 1 84.31 363 ASN A CA 1
ATOM 2825 C C . ASN A 1 363 ? -14.18 -66.688 -25.297 1 84.31 363 ASN A C 1
ATOM 2827 O O . ASN A 1 363 ? -15.305 -67 -25.609 1 84.31 363 ASN A O 1
ATOM 2831 N N . LEU A 1 364 ? -13.18 -66.375 -26.125 1 82 364 LEU A N 1
ATOM 2832 C CA . LEU A 1 364 ? -13.477 -66.188 -27.547 1 82 364 LEU A CA 1
ATOM 2833 C C . LEU A 1 364 ? -13.711 -67.562 -28.188 1 82 364 LEU A C 1
ATOM 2835 O O . LEU A 1 364 ? -13.219 -68.625 -27.703 1 82 364 LEU A O 1
ATOM 2839 N N . PRO A 1 365 ? -14.5 -67.562 -29.219 1 76.44 365 PRO A N 1
ATOM 2840 C CA . PRO A 1 365 ? -14.727 -68.812 -29.922 1 76.44 365 PRO A CA 1
ATOM 2841 C C . PRO A 1 365 ? -13.43 -69.5 -30.422 1 76.44 365 PRO A C 1
ATOM 2843 O O . PRO A 1 365 ? -12.477 -68.75 -30.75 1 76.44 365 PRO A O 1
ATOM 2846 N N . THR A 1 366 ? -13.383 -70.75 -30.422 1 72.19 366 THR A N 1
ATOM 2847 C CA . THR A 1 366 ? -12.211 -71.562 -30.766 1 72.19 366 THR A CA 1
ATOM 2848 C C . THR A 1 366 ? -11.68 -71.125 -32.156 1 72.19 366 THR A C 1
ATOM 2850 O O . THR A 1 366 ? -10.469 -71.125 -32.375 1 72.19 366 THR A O 1
ATOM 2853 N N . ASP A 1 367 ? -12.648 -70.812 -33 1 67.5 367 ASP A N 1
ATOM 2854 C CA . ASP A 1 367 ? -12.258 -70.438 -34.344 1 67.5 367 ASP A CA 1
ATOM 2855 C C . ASP A 1 367 ? -11.453 -69.188 -34.344 1 67.5 367 ASP A C 1
ATOM 2857 O O . ASP A 1 367 ? -10.539 -69 -35.156 1 67.5 367 ASP A O 1
ATOM 2861 N N . LEU A 1 368 ? -11.812 -68.375 -33.438 1 74.19 368 LEU A N 1
ATOM 2862 C CA . LEU A 1 368 ? -11.102 -67.062 -33.375 1 74.19 368 LEU A CA 1
ATOM 2863 C C . LEU A 1 368 ? -9.797 -67.25 -32.594 1 74.19 368 LEU A C 1
ATOM 2865 O O . LEU A 1 368 ? -8.789 -66.625 -32.906 1 74.19 368 LEU A O 1
ATOM 2869 N N . GLN A 1 369 ? -9.797 -68.062 -31.609 1 68.12 369 GLN A N 1
ATOM 2870 C CA . GLN A 1 369 ? -8.617 -68.25 -30.766 1 68.12 369 GLN A CA 1
ATOM 2871 C C . GLN A 1 369 ? -7.465 -68.875 -31.578 1 68.12 369 GLN A C 1
ATOM 2873 O O . GLN A 1 369 ? -6.297 -68.562 -31.281 1 68.12 369 GLN A O 1
ATOM 2878 N N . SER A 1 370 ? -7.898 -69.625 -32.5 1 63.38 370 SER A N 1
ATOM 2879 C CA . SER A 1 370 ? -6.887 -70.312 -33.312 1 63.38 370 SER A CA 1
ATOM 2880 C C . SER A 1 370 ? -6.141 -69.312 -34.188 1 63.38 370 SER A C 1
ATOM 2882 O O . SER A 1 370 ? -5.016 -69.562 -34.625 1 63.38 370 SER A O 1
ATOM 2884 N N . ILE A 1 371 ? -6.805 -68.188 -34.438 1 61.78 371 ILE A N 1
ATOM 2885 C CA . ILE A 1 371 ? -6.219 -67.25 -35.375 1 61.78 371 ILE A CA 1
ATOM 2886 C C . ILE A 1 371 ? -5.422 -66.188 -34.625 1 61.78 371 ILE A C 1
ATOM 2888 O O . ILE A 1 371 ? -4.488 -65.625 -35.156 1 61.78 371 ILE A O 1
ATOM 2892 N N . LEU A 1 372 ? -5.746 -66 -33.406 1 64.88 372 LEU A N 1
ATOM 2893 C CA . LEU A 1 372 ? -5.078 -65 -32.656 1 64.88 372 LEU A CA 1
ATOM 2894 C C . LEU A 1 372 ? -3.762 -65.5 -32.062 1 64.88 372 LEU A C 1
ATOM 2896 O O . LEU A 1 372 ? -3.648 -66.688 -31.734 1 64.88 372 LEU A O 1
ATOM 2900 N N . PRO A 1 373 ? -2.646 -64.688 -32.344 1 55.94 373 PRO A N 1
ATOM 2901 C CA . PRO A 1 373 ? -1.397 -65.125 -31.734 1 55.94 373 PRO A CA 1
ATOM 2902 C C . PRO A 1 373 ? -1.541 -65.5 -30.25 1 55.94 373 PRO A C 1
ATOM 2904 O O . PRO A 1 373 ? -2.297 -64.812 -29.547 1 55.94 373 PRO A O 1
ATOM 2907 N N . THR A 1 374 ? -1.48 -66.812 -30.031 1 50.84 374 THR A N 1
ATOM 2908 C CA . THR A 1 374 ? -1.684 -67.375 -28.719 1 50.84 374 THR A CA 1
ATOM 2909 C C . THR A 1 374 ? -0.922 -66.625 -27.641 1 50.84 374 THR A C 1
ATOM 2911 O O . THR A 1 374 ? 0.31 -66.562 -27.656 1 50.84 374 THR A O 1
ATOM 2914 N N . ASP A 1 375 ? -1.28 -65.5 -27.328 1 50.12 375 ASP A N 1
ATOM 2915 C CA . ASP A 1 375 ? -0.66 -65.25 -26.031 1 50.12 375 ASP A CA 1
ATOM 2916 C C . ASP A 1 375 ? -0.818 -66.438 -25.094 1 50.12 375 ASP A C 1
ATOM 2918 O O . ASP A 1 375 ? -1.646 -67.312 -25.344 1 50.12 375 ASP A O 1
ATOM 2922 N N . ASP A 1 376 ? -0.042 -66.5 -23.922 1 47.19 376 ASP A N 1
ATOM 2923 C CA . ASP A 1 376 ? 0.129 -67.562 -22.969 1 47.19 376 ASP A CA 1
ATOM 2924 C C . ASP A 1 376 ? -1.222 -68.125 -22.516 1 47.19 376 ASP A C 1
ATOM 2926 O O . ASP A 1 376 ? -2.031 -67.438 -21.922 1 47.19 376 ASP A O 1
ATOM 2930 N N . GLN A 1 377 ? -1.819 -69.062 -23.219 1 48.06 377 GLN A N 1
ATOM 2931 C CA . GLN A 1 377 ? -2.949 -69.938 -22.922 1 48.06 377 GLN A CA 1
ATOM 2932 C C . GLN A 1 377 ? -3.102 -70.188 -21.422 1 48.06 377 GLN A C 1
ATOM 2934 O O . GLN A 1 377 ? -4.117 -70.688 -20.969 1 48.06 377 GLN A O 1
ATOM 2939 N N . THR A 1 378 ? -2.094 -69.938 -20.688 1 50.97 378 THR A N 1
ATOM 2940 C CA . THR A 1 378 ? -2.086 -70.375 -19.297 1 50.97 378 THR A CA 1
ATOM 2941 C C . THR A 1 378 ? -2.73 -69.375 -18.391 1 50.97 378 THR A C 1
ATOM 2943 O O . THR A 1 378 ? -2.863 -69.562 -17.188 1 50.97 378 THR A O 1
ATOM 2946 N N . ASP A 1 379 ? -3.279 -68.25 -19.031 1 61 379 ASP A N 1
ATOM 2947 C CA . ASP A 1 379 ? -3.684 -67.188 -18.078 1 61 379 ASP A CA 1
ATOM 2948 C C . ASP A 1 379 ? -5.152 -67.375 -17.703 1 61 379 ASP A C 1
ATOM 2950 O O . ASP A 1 379 ? -5.98 -67.75 -18.531 1 61 379 ASP A O 1
ATOM 2954 N N . ALA A 1 380 ? -5.492 -67.312 -16.484 1 74.75 380 ALA A N 1
ATOM 2955 C CA . ALA A 1 380 ? -6.832 -67.375 -15.914 1 74.75 380 ALA A CA 1
ATOM 2956 C C . ALA A 1 380 ? -7.758 -66.312 -16.562 1 74.75 380 ALA A C 1
ATOM 2958 O O . ALA A 1 380 ? -7.336 -65.188 -16.875 1 74.75 380 ALA A O 1
ATOM 2959 N N . PRO A 1 381 ? -8.992 -66.75 -16.969 1 85.44 381 PRO A N 1
ATOM 2960 C CA . PRO A 1 381 ? -9.961 -65.875 -17.625 1 85.44 381 PRO A CA 1
ATOM 2961 C C . PRO A 1 381 ? -10.258 -64.625 -16.812 1 85.44 381 PRO A C 1
ATOM 2963 O O . PRO A 1 381 ? -10.562 -63.594 -17.375 1 85.44 381 PRO A O 1
ATOM 2966 N N . PHE A 1 382 ? -10.148 -64.812 -15.477 1 91.44 382 PHE A N 1
ATOM 2967 C CA . PHE A 1 382 ? -10.391 -63.656 -14.609 1 91.44 382 PHE A CA 1
ATOM 2968 C C . PHE A 1 382 ? -9.461 -63.688 -13.398 1 91.44 382 PHE A C 1
ATOM 2970 O O . PHE A 1 382 ? -9.352 -64.688 -12.719 1 91.44 382 PHE A O 1
ATOM 2977 N N . THR A 1 383 ? -8.766 -62.594 -13.164 1 92.31 383 THR A N 1
ATOM 2978 C CA . THR A 1 383 ? -7.953 -62.438 -11.969 1 92.31 383 THR A CA 1
ATOM 2979 C C . THR A 1 383 ? -8.148 -61.031 -11.367 1 92.31 383 THR A C 1
ATOM 2981 O O . THR A 1 383 ? -8.305 -60.062 -12.094 1 92.31 383 THR A O 1
ATOM 2984 N N . THR A 1 384 ? -8.195 -60.969 -10.031 1 93.88 384 THR A N 1
ATOM 2985 C CA . THR A 1 384 ? -8.352 -59.688 -9.352 1 93.88 384 THR A CA 1
ATOM 2986 C C . THR A 1 384 ? -7.445 -59.625 -8.125 1 93.88 384 THR A C 1
ATOM 2988 O O . THR A 1 384 ? -7.098 -60.656 -7.543 1 93.88 384 THR A O 1
ATOM 2991 N N . ARG A 1 385 ? -6.957 -58.531 -7.926 1 96.31 385 ARG A N 1
ATOM 2992 C CA . ARG A 1 385 ? -6.289 -58.156 -6.68 1 96.31 385 ARG A CA 1
ATOM 2993 C C . ARG A 1 385 ? -7.039 -57.062 -5.953 1 96.31 385 ARG A C 1
ATOM 2995 O O . ARG A 1 385 ? -7.488 -56.094 -6.578 1 96.31 385 ARG A O 1
ATOM 3002 N N . ILE A 1 386 ? -7.199 -57.219 -4.586 1 96.44 386 ILE A N 1
ATOM 3003 C CA . ILE A 1 386 ? -7.992 -56.25 -3.863 1 96.44 386 ILE A CA 1
ATOM 3004 C C . ILE A 1 386 ? -7.219 -55.75 -2.643 1 96.44 386 ILE A C 1
ATOM 3006 O O . ILE A 1 386 ? -6.383 -56.469 -2.098 1 96.44 386 ILE A O 1
ATOM 3010 N N . GLN A 1 387 ? -7.402 -54.562 -2.361 1 97.12 387 GLN A N 1
ATOM 3011 C CA . GLN A 1 387 ? -7.09 -53.969 -1.063 1 97.12 387 GLN A CA 1
ATOM 3012 C C . GLN A 1 387 ? -8.352 -53.781 -0.222 1 97.12 387 GLN A C 1
ATOM 3014 O O . GLN A 1 387 ? -9.414 -53.469 -0.749 1 97.12 387 GLN A O 1
ATOM 3019 N N . ALA A 1 388 ? -8.234 -54.062 1.067 1 97.06 388 ALA A N 1
ATOM 3020 C CA . ALA A 1 388 ? -9.453 -54.062 1.872 1 97.06 388 ALA A CA 1
ATOM 3021 C C . ALA A 1 388 ? -9.18 -53.5 3.268 1 97.06 388 ALA A C 1
ATOM 3023 O O . ALA A 1 388 ? -8.023 -53.406 3.693 1 97.06 388 ALA A O 1
ATOM 3024 N N . GLN A 1 389 ? -10.258 -53.125 3.846 1 96.38 389 GLN A N 1
ATOM 3025 C CA . GLN A 1 389 ? -10.328 -52.719 5.242 1 96.38 389 GLN A CA 1
ATOM 3026 C C . GLN A 1 389 ? -11.492 -53.375 5.961 1 96.38 389 GLN A C 1
ATOM 3028 O O . GLN A 1 389 ? -12.477 -53.781 5.324 1 96.38 389 GLN A O 1
ATOM 3033 N N . ARG A 1 390 ? -11.312 -53.531 7.297 1 95.06 390 ARG A N 1
ATOM 3034 C CA . ARG A 1 390 ? -12.438 -54.094 8.047 1 95.06 390 ARG A CA 1
ATOM 3035 C C . ARG A 1 390 ? -13.656 -53.188 7.977 1 95.06 390 ARG A C 1
ATOM 3037 O O . ARG A 1 390 ? -13.523 -51.938 8.039 1 95.06 390 ARG A O 1
ATOM 3044 N N . HIS A 1 391 ? -14.773 -53.812 7.84 1 95 391 HIS A N 1
ATOM 3045 C CA . HIS A 1 391 ? -16.031 -53.062 7.828 1 95 391 HIS A CA 1
ATOM 3046 C C . HIS A 1 391 ? -16.219 -52.281 9.125 1 95 391 HIS A C 1
ATOM 3048 O O . HIS A 1 391 ? -15.953 -52.812 10.211 1 95 391 HIS A O 1
ATOM 3054 N N . GLY A 1 392 ? -16.531 -51 9.039 1 92.19 392 GLY A N 1
ATOM 3055 C CA . GLY A 1 392 ? -16.766 -50.188 10.219 1 92.19 392 GLY A CA 1
ATOM 3056 C C . GLY A 1 392 ? -15.656 -49.188 10.484 1 92.19 392 GLY A C 1
ATOM 3057 O O . GLY A 1 392 ? -15.836 -48.219 11.25 1 92.19 392 GLY A O 1
ATOM 3058 N N . ILE A 1 393 ? -14.562 -49.438 9.914 1 93.56 393 ILE A N 1
ATOM 3059 C CA . ILE A 1 393 ? -13.461 -48.469 10.039 1 93.56 393 ILE A CA 1
ATOM 3060 C C . ILE A 1 393 ? -13.703 -47.281 9.109 1 93.56 393 ILE A C 1
ATOM 3062 O O . ILE A 1 393 ? -13.992 -47.469 7.922 1 93.56 393 ILE A O 1
ATOM 3066 N N . PRO A 1 394 ? -13.602 -46.031 9.672 1 94.81 394 PRO A N 1
ATOM 3067 C CA . PRO A 1 394 ? -13.766 -44.875 8.789 1 94.81 394 PRO A CA 1
ATOM 3068 C C . PRO A 1 394 ? -12.75 -44.875 7.648 1 94.81 394 PRO A C 1
ATOM 3070 O O . PRO A 1 394 ? -11.562 -45.125 7.871 1 94.81 394 PRO A O 1
ATOM 3073 N N . LEU A 1 395 ? -13.156 -44.562 6.418 1 97.12 395 LEU A N 1
ATOM 3074 C CA . LEU A 1 395 ? -12.297 -44.531 5.238 1 97.12 395 LEU A CA 1
ATOM 3075 C C . LEU A 1 395 ? -11.953 -43.094 4.879 1 97.12 395 LEU A C 1
ATOM 3077 O O . LEU A 1 395 ? -12.008 -42.688 3.709 1 97.12 395 LEU A O 1
ATOM 3081 N N . THR A 1 396 ? -11.633 -42.312 5.941 1 96.5 396 THR A N 1
ATOM 3082 C CA . THR A 1 396 ? -11.289 -40.906 5.742 1 96.5 396 THR A CA 1
ATOM 3083 C C . THR A 1 396 ? -10.07 -40.781 4.832 1 96.5 396 THR A C 1
ATOM 3085 O O . THR A 1 396 ? -8.992 -41.281 5.141 1 96.5 396 THR A O 1
ATOM 3088 N N . PRO A 1 397 ? -10.211 -40.062 3.67 1 96.69 397 PRO A N 1
ATOM 3089 C CA . PRO A 1 397 ? -9.07 -39.938 2.766 1 96.69 397 PRO A CA 1
ATOM 3090 C C . PRO A 1 397 ? -7.992 -39 3.32 1 96.69 397 PRO A C 1
ATOM 3092 O O . PRO A 1 397 ? -8.305 -38.031 4.043 1 96.69 397 PRO A O 1
ATOM 3095 N N . ALA A 1 398 ? -6.727 -39.25 2.91 1 94.5 398 ALA A N 1
ATOM 3096 C CA . ALA A 1 398 ? -5.629 -38.344 3.289 1 94.5 398 ALA A CA 1
ATOM 3097 C C . ALA A 1 398 ? -5.73 -37 2.572 1 94.5 398 ALA A C 1
ATOM 3099 O O . ALA A 1 398 ? -6.137 -36.969 1.409 1 94.5 398 ALA A O 1
ATOM 3100 N N . TYR A 1 399 ? -5.355 -35.969 3.264 1 93.25 399 TYR A N 1
ATOM 3101 C CA . TYR A 1 399 ? -5.453 -34.625 2.705 1 93.25 399 TYR A CA 1
ATOM 3102 C C . TYR A 1 399 ? -4.148 -33.844 2.889 1 93.25 399 TYR A C 1
ATOM 3104 O O . TYR A 1 399 ? -3.41 -33.625 1.926 1 93.25 399 TYR A O 1
ATOM 3112 N N . ALA A 1 400 ? -3.773 -33.594 4.109 1 87.62 400 ALA A N 1
ATOM 3113 C CA . ALA A 1 400 ? -2.604 -32.781 4.398 1 87.62 400 ALA A CA 1
ATOM 3114 C C . ALA A 1 400 ? -1.319 -33.469 3.947 1 87.62 400 ALA A C 1
ATOM 3116 O O . ALA A 1 400 ? -1.128 -34.656 4.195 1 87.62 400 ALA A O 1
ATOM 3117 N N . GLY A 1 401 ? -0.471 -32.719 3.234 1 86 401 GLY A N 1
ATOM 3118 C CA . GLY A 1 401 ? 0.82 -33.25 2.82 1 86 401 GLY A CA 1
ATOM 3119 C C . GLY A 1 401 ? 0.739 -34.125 1.591 1 86 401 GLY A C 1
ATOM 3120 O O . GLY A 1 401 ? 1.698 -34.812 1.256 1 86 401 GLY A O 1
ATOM 3121 N N . THR A 1 402 ? -0.418 -34.188 0.992 1 92.75 402 THR A N 1
ATOM 3122 C CA . THR A 1 402 ? -0.591 -35 -0.21 1 92.75 402 THR A CA 1
ATOM 3123 C C . THR A 1 402 ? -0.725 -34.094 -1.444 1 92.75 402 THR A C 1
ATOM 3125 O O . THR A 1 402 ? -0.702 -32.875 -1.338 1 92.75 402 THR A O 1
ATOM 3128 N N . GLU A 1 403 ? -0.822 -34.688 -2.594 1 89.5 403 GLU A N 1
ATOM 3129 C CA . GLU A 1 403 ? -1.001 -33.969 -3.85 1 89.5 403 GLU A CA 1
ATOM 3130 C C . GLU A 1 403 ? -2.387 -33.344 -3.928 1 89.5 403 GLU A C 1
ATOM 3132 O O . GLU A 1 403 ? -2.627 -32.469 -4.762 1 89.5 403 GLU A O 1
ATOM 3137 N N . HIS A 1 404 ? -3.264 -33.75 -3.012 1 92.19 404 HIS A N 1
ATOM 3138 C CA . HIS A 1 404 ? -4.633 -33.219 -3.041 1 92.19 404 HIS A CA 1
ATOM 3139 C C . HIS A 1 404 ? -4.793 -32.031 -2.133 1 92.19 404 HIS A C 1
ATOM 3141 O O . HIS A 1 404 ? -5.871 -31.422 -2.07 1 92.19 404 HIS A O 1
ATOM 3147 N N . ALA A 1 405 ? -3.66 -31.609 -1.51 1 92.38 405 ALA A N 1
ATOM 3148 C CA . ALA A 1 405 ? -3.73 -30.453 -0.62 1 92.38 405 ALA A CA 1
ATOM 3149 C C . ALA A 1 405 ? -4 -29.172 -1.403 1 92.38 405 ALA A C 1
ATOM 3151 O O . ALA A 1 405 ? -3.785 -29.125 -2.617 1 92.38 405 ALA A O 1
ATOM 3152 N N . LYS A 1 406 ? -4.555 -28.203 -0.723 1 92.12 406 LYS A N 1
ATOM 3153 C CA . LYS A 1 406 ? -4.902 -26.906 -1.312 1 92.12 406 LYS A CA 1
ATOM 3154 C C . LYS A 1 406 ? -3.68 -26.25 -1.947 1 92.12 406 LYS A C 1
ATOM 3156 O O . LYS A 1 406 ? -2.611 -26.188 -1.335 1 92.12 406 LYS A O 1
ATOM 3161 N N . PRO A 1 407 ? -3.855 -25.891 -3.279 1 93.44 407 PRO A N 1
ATOM 3162 C CA . PRO A 1 407 ? -2.738 -25.172 -3.9 1 93.44 407 PRO A CA 1
ATOM 3163 C C . PRO A 1 407 ? -2.414 -23.859 -3.193 1 93.44 407 PRO A C 1
ATOM 3165 O O . PRO A 1 407 ? -3.309 -23.219 -2.645 1 93.44 407 PRO A O 1
ATOM 3168 N N . LYS A 1 408 ? -1.122 -23.453 -3.229 1 92.31 408 LYS A N 1
ATOM 3169 C CA . LYS A 1 408 ? -0.674 -22.203 -2.605 1 92.31 408 LYS A CA 1
ATOM 3170 C C . LYS A 1 408 ? -0.67 -21.062 -3.609 1 92.31 408 LYS A C 1
ATOM 3172 O O . LYS A 1 408 ? -0.601 -21.281 -4.82 1 92.31 408 LYS A O 1
ATOM 3177 N N . SER A 1 409 ? -0.823 -19.859 -3.039 1 93.19 409 SER A N 1
ATOM 3178 C CA . SER A 1 409 ? -0.664 -18.688 -3.895 1 93.19 409 SER A CA 1
ATOM 3179 C C . SER A 1 409 ? 0.737 -18.641 -4.492 1 93.19 409 SER A C 1
ATOM 3181 O O . SER A 1 409 ? 1.713 -19.016 -3.842 1 93.19 409 SER A O 1
ATOM 3183 N N . ARG A 1 410 ? 0.819 -18.141 -5.68 1 90.5 410 ARG A N 1
ATOM 3184 C CA . ARG A 1 410 ? 2.104 -18.031 -6.367 1 90.5 410 ARG A CA 1
ATOM 3185 C C . ARG A 1 410 ? 2.828 -16.75 -5.984 1 90.5 410 ARG A C 1
ATOM 3187 O O . ARG A 1 410 ? 4.023 -16.609 -6.25 1 90.5 410 ARG A O 1
ATOM 3194 N N . GLY A 1 411 ? 2.209 -15.898 -5.359 1 92.69 411 GLY A N 1
ATOM 3195 C CA . GLY A 1 411 ? 2.717 -14.586 -4.992 1 92.69 411 GLY A CA 1
ATOM 3196 C C . GLY A 1 411 ? 1.619 -13.57 -4.754 1 92.69 411 GLY A C 1
ATOM 3197 O O . GLY A 1 411 ? 0.456 -13.93 -4.57 1 92.69 411 GLY A O 1
ATOM 3198 N N . VAL A 1 412 ? 2.045 -12.336 -4.742 1 95.06 412 VAL A N 1
ATOM 3199 C CA . VAL A 1 412 ? 1.068 -11.281 -4.52 1 95.06 412 VAL A CA 1
ATOM 3200 C C . VAL A 1 412 ? 0.232 -11.07 -5.777 1 95.06 412 VAL A C 1
ATOM 3202 O O . VAL A 1 412 ? 0.689 -11.352 -6.887 1 95.06 412 VAL A O 1
ATOM 3205 N N . GLN A 1 413 ? -0.957 -10.617 -5.582 1 95.69 413 GLN A N 1
ATOM 3206 C CA . GLN A 1 413 ? -1.883 -10.312 -6.664 1 95.69 413 GLN A CA 1
ATOM 3207 C C . GLN A 1 413 ? -2.428 -8.891 -6.535 1 95.69 413 GLN A C 1
ATOM 3209 O O . GLN A 1 413 ? -2.24 -8.242 -5.508 1 95.69 413 GLN A O 1
ATOM 3214 N N . THR A 1 414 ? -2.979 -8.391 -7.605 1 95.94 414 THR A N 1
ATOM 3215 C CA . THR A 1 414 ? -3.648 -7.098 -7.539 1 95.94 414 THR A CA 1
ATOM 3216 C C . THR A 1 414 ? -5.16 -7.266 -7.672 1 95.94 414 THR A C 1
ATOM 3218 O O . THR A 1 414 ? -5.633 -8.273 -8.211 1 95.94 414 THR A O 1
ATOM 3221 N N . ALA A 1 415 ? -5.879 -6.422 -7.133 1 97.31 415 ALA A N 1
ATOM 3222 C CA . ALA A 1 415 ? -7.336 -6.41 -7.148 1 97.31 415 ALA A CA 1
ATOM 3223 C C . ALA A 1 415 ? -7.879 -4.984 -7.078 1 97.31 415 ALA A C 1
ATOM 3225 O O . ALA A 1 415 ? -7.129 -4.047 -6.793 1 97.31 415 ALA A O 1
ATOM 3226 N N . THR A 1 416 ? -9.078 -4.785 -7.379 1 97.56 416 THR A N 1
ATOM 3227 C CA . THR A 1 416 ? -9.758 -3.496 -7.289 1 97.56 416 THR A CA 1
ATOM 3228 C C . THR A 1 416 ? -10.695 -3.461 -6.086 1 97.56 416 THR A C 1
ATOM 3230 O O . THR A 1 416 ? -11.461 -4.398 -5.867 1 97.56 416 THR A O 1
ATOM 3233 N N . VAL A 1 417 ? -10.602 -2.438 -5.316 1 98.25 417 VAL A N 1
ATOM 3234 C CA . VAL A 1 417 ? -11.5 -2.283 -4.18 1 98.25 417 VAL A CA 1
ATOM 3235 C C . VAL A 1 417 ? -12.938 -2.104 -4.68 1 98.25 417 VAL A C 1
ATOM 3237 O O . VAL A 1 417 ? -13.188 -1.308 -5.59 1 98.25 417 VAL A O 1
ATOM 3240 N N . VAL A 1 418 ? -13.867 -2.818 -4.012 1 97.94 418 VAL A N 1
ATOM 3241 C CA . VAL A 1 418 ? -15.25 -2.762 -4.453 1 97.94 418 VAL A CA 1
ATOM 3242 C C . VAL A 1 418 ? -16.172 -2.521 -3.256 1 97.94 418 VAL A C 1
ATOM 3244 O O . VAL A 1 418 ? -15.734 -2.617 -2.105 1 97.94 418 VAL A O 1
ATOM 3247 N N . GLY A 1 419 ? -17.359 -2.162 -3.451 1 96.69 419 GLY A N 1
ATOM 3248 C CA . GLY A 1 419 ? -18.422 -1.886 -2.482 1 96.69 419 GLY A CA 1
ATOM 3249 C C . GLY A 1 419 ? -19.766 -1.637 -3.123 1 96.69 419 GLY A C 1
ATOM 3250 O O . GLY A 1 419 ? -19.922 -1.782 -4.336 1 96.69 419 GLY A O 1
ATOM 3251 N N . PRO A 1 420 ? -20.766 -1.355 -2.295 1 96 420 PRO A N 1
ATOM 3252 C CA . PRO A 1 420 ? -22.109 -1.075 -2.832 1 96 420 PRO A CA 1
ATOM 3253 C C . PRO A 1 420 ? -22.125 0.123 -3.779 1 96 420 PRO A C 1
ATOM 3255 O O . PRO A 1 420 ? -21.297 1.029 -3.646 1 96 420 PRO A O 1
ATOM 3258 N N . ALA A 1 421 ? -23.078 0.127 -4.676 1 93.56 421 ALA A N 1
ATOM 3259 C CA . ALA A 1 421 ? -23.219 1.22 -5.637 1 93.56 421 ALA A CA 1
ATOM 3260 C C . ALA A 1 421 ? -23.438 2.551 -4.922 1 93.56 421 ALA A C 1
ATOM 3262 O O . ALA A 1 421 ? -24.188 2.619 -3.941 1 93.56 421 ALA A O 1
ATOM 3263 N N . GLY A 1 422 ? -22.797 3.555 -5.371 1 92.75 422 GLY A N 1
ATOM 3264 C CA . GLY A 1 422 ? -23 4.895 -4.852 1 92.75 422 GLY A CA 1
ATOM 3265 C C . GLY A 1 422 ? -22.094 5.219 -3.67 1 92.75 422 GLY A C 1
ATOM 3266 O O . GLY A 1 422 ? -22.047 6.367 -3.221 1 92.75 422 GLY A O 1
ATOM 3267 N N . GLU A 1 423 ? -21.406 4.254 -3.182 1 94 423 GLU A N 1
ATOM 3268 C CA . GLU A 1 423 ? -20.531 4.488 -2.043 1 94 423 GLU A CA 1
ATOM 3269 C C . GLU A 1 423 ? -19.094 4.707 -2.496 1 94 423 GLU A C 1
ATOM 3271 O O . GLU A 1 423 ? -18.688 4.223 -3.557 1 94 423 GLU A O 1
ATOM 3276 N N . GLU A 1 424 ? -18.375 5.484 -1.713 1 95.31 424 GLU A N 1
ATOM 3277 C CA . GLU A 1 424 ? -16.969 5.723 -2.006 1 95.31 424 GLU A CA 1
ATOM 3278 C C . GLU A 1 424 ? -16.062 4.945 -1.052 1 95.31 424 GLU A C 1
ATOM 3280 O O . GLU A 1 424 ? -14.938 4.59 -1.403 1 95.31 424 GLU A O 1
ATOM 3285 N N . VAL A 1 425 ? -16.531 4.723 0.114 1 96.19 425 VAL A N 1
ATOM 3286 C CA . VAL A 1 425 ? -15.797 3.939 1.105 1 96.19 425 VAL A CA 1
ATOM 3287 C C . VAL A 1 425 ? -16.703 2.855 1.68 1 96.19 425 VAL A C 1
ATOM 3289 O O . VAL A 1 425 ? -17.844 3.135 2.072 1 96.19 425 VAL A O 1
ATOM 3292 N N . HIS A 1 426 ? -16.297 1.669 1.638 1 96.94 426 HIS A N 1
ATOM 3293 C CA . HIS A 1 426 ? -17 0.527 2.219 1 96.94 426 HIS A CA 1
ATOM 3294 C C . HIS A 1 426 ? -16.094 -0.246 3.17 1 96.94 426 HIS A C 1
ATOM 3296 O O . HIS A 1 426 ? -15.117 -0.868 2.74 1 96.94 426 HIS A O 1
ATOM 3302 N N . THR A 1 427 ? -16.344 -0.138 4.457 1 97.62 427 THR A N 1
ATOM 3303 C CA . THR A 1 427 ? -15.5 -0.756 5.465 1 97.62 427 THR A CA 1
ATOM 3304 C C . THR A 1 427 ? -16.328 -1.257 6.641 1 97.62 427 THR A C 1
ATOM 3306 O O . THR A 1 427 ? -17.547 -1.051 6.684 1 97.62 427 THR A O 1
ATOM 3309 N N . ASP A 1 428 ? -15.742 -2.043 7.508 1 96.5 428 ASP A N 1
ATOM 3310 C CA . ASP A 1 428 ? -16.406 -2.539 8.711 1 96.5 428 ASP A CA 1
ATOM 3311 C C . ASP A 1 428 ? -15.672 -2.068 9.969 1 96.5 428 ASP A C 1
ATOM 3313 O O . ASP A 1 428 ? -14.844 -1.157 9.914 1 96.5 428 ASP A O 1
ATOM 3317 N N . GLN A 1 429 ? -16.047 -2.576 11.164 1 95.62 429 GLN A N 1
ATOM 3318 C CA . GLN A 1 429 ? -15.555 -2.123 12.453 1 95.62 429 GLN A CA 1
ATOM 3319 C C . GLN A 1 429 ? -14.055 -2.383 12.594 1 95.62 429 GLN A C 1
ATOM 3321 O O . GLN A 1 429 ? -13.383 -1.759 13.414 1 95.62 429 GLN A O 1
ATOM 3326 N N . HIS A 1 430 ? -13.492 -3.236 11.742 1 95 430 HIS A N 1
ATOM 3327 C CA . HIS A 1 430 ? -12.086 -3.592 11.812 1 95 430 HIS A CA 1
ATOM 3328 C C . HIS A 1 430 ? -11.289 -2.934 10.695 1 95 430 HIS A C 1
ATOM 3330 O O . HIS A 1 430 ? -10.102 -3.225 10.508 1 95 430 HIS A O 1
ATOM 3336 N N . GLY A 1 431 ? -11.938 -2.012 9.953 1 96.5 431 GLY A N 1
ATOM 3337 C CA . GLY A 1 431 ? -11.25 -1.332 8.867 1 96.5 431 GLY A CA 1
ATOM 3338 C C . GLY A 1 431 ? -10.984 -2.23 7.676 1 96.5 431 GLY A C 1
ATOM 3339 O O . GLY A 1 431 ? -10.047 -1.996 6.91 1 96.5 431 GLY A O 1
ATOM 3340 N N . ARG A 1 432 ? -11.852 -3.359 7.527 1 97.56 432 ARG A N 1
ATOM 3341 C CA . ARG A 1 432 ? -11.68 -4.27 6.402 1 97.56 432 ARG A CA 1
ATOM 3342 C C . ARG A 1 432 ? -12.391 -3.742 5.16 1 97.56 432 ARG A C 1
ATOM 3344 O O . ARG A 1 432 ? -13.25 -2.869 5.254 1 97.56 432 ARG A O 1
ATOM 3351 N N . ILE A 1 433 ? -11.883 -4.27 3.943 1 97.81 433 ILE A N 1
ATOM 3352 C CA . ILE A 1 433 ? -12.508 -3.861 2.689 1 97.81 433 ILE A CA 1
ATOM 3353 C C . ILE A 1 433 ? -12.781 -5.09 1.827 1 97.81 433 ILE A C 1
ATOM 3355 O O . ILE A 1 433 ? -12.398 -6.207 2.182 1 97.81 433 ILE A O 1
ATOM 3359 N N . LYS A 1 434 ? -13.523 -4.965 0.809 1 97.75 434 LYS A N 1
ATOM 3360 C CA . LYS A 1 434 ? -13.789 -6.004 -0.181 1 97.75 434 LYS A CA 1
ATOM 3361 C C . LYS A 1 434 ? -13.141 -5.664 -1.521 1 97.75 434 LYS A C 1
ATOM 3363 O O . LYS A 1 434 ? -12.961 -4.492 -1.852 1 97.75 434 LYS A O 1
ATOM 3368 N N . VAL A 1 435 ? -12.773 -6.676 -2.271 1 98 435 VAL A N 1
ATOM 3369 C CA . VAL A 1 435 ? -12.062 -6.445 -3.525 1 98 435 VAL A CA 1
ATOM 3370 C C . VAL A 1 435 ? -12.578 -7.406 -4.598 1 98 435 VAL A C 1
ATOM 3372 O O . VAL A 1 435 ? -13.328 -8.336 -4.293 1 98 435 VAL A O 1
ATOM 3375 N N . GLN A 1 436 ? -12.336 -7.188 -5.77 1 97 436 GLN A N 1
ATOM 3376 C CA . GLN A 1 436 ? -12.484 -8.102 -6.895 1 97 436 GLN A CA 1
ATOM 3377 C C . GLN A 1 436 ? -11.148 -8.336 -7.598 1 97 436 GLN A C 1
ATOM 3379 O O . GLN A 1 436 ? -10.531 -7.387 -8.102 1 97 436 GLN A O 1
ATOM 3384 N N . PHE A 1 437 ? -10.727 -9.602 -7.586 1 96.12 437 PHE A N 1
ATOM 3385 C CA . PHE A 1 437 ? -9.492 -9.93 -8.289 1 96.12 437 PHE A CA 1
ATOM 3386 C C . PHE A 1 437 ? -9.656 -9.742 -9.789 1 96.12 437 PHE A C 1
ATOM 3388 O O . PHE A 1 437 ? -10.766 -9.875 -10.32 1 96.12 437 PHE A O 1
ATOM 3395 N N . HIS A 1 438 ? -8.594 -9.461 -10.43 1 94.06 438 HIS A N 1
ATOM 3396 C CA . HIS A 1 438 ? -8.656 -9.094 -11.844 1 94.06 438 HIS A CA 1
ATOM 3397 C C . HIS A 1 438 ? -8.883 -10.312 -12.727 1 94.06 438 HIS A C 1
ATOM 3399 O O . HIS A 1 438 ? -9.234 -10.18 -13.898 1 94.06 438 HIS A O 1
ATOM 3405 N N . TRP A 1 439 ? -8.68 -11.484 -12.188 1 93.44 439 TRP A N 1
ATOM 3406 C CA . TRP A 1 439 ? -8.891 -12.703 -12.961 1 93.44 439 TRP A CA 1
ATOM 3407 C C . TRP A 1 439 ? -10.344 -13.148 -12.883 1 93.44 439 TRP A C 1
ATOM 3409 O O . TRP A 1 439 ? -10.758 -14.078 -13.594 1 93.44 439 TRP A O 1
ATOM 3419 N N . GLN A 1 440 ? -11.117 -12.594 -12 1 93.81 440 GLN A N 1
ATOM 3420 C CA . GLN A 1 440 ? -12.531 -12.961 -11.883 1 93.81 440 GLN A CA 1
ATOM 3421 C C . GLN A 1 440 ? -13.305 -12.57 -13.133 1 93.81 440 GLN A C 1
ATOM 3423 O O . GLN A 1 440 ? -13.18 -11.445 -13.625 1 93.81 440 GLN A O 1
ATOM 3428 N N . ARG A 1 441 ? -14.117 -13.492 -13.633 1 91.88 441 ARG A N 1
ATOM 3429 C CA . ARG A 1 441 ? -14.906 -13.242 -14.828 1 91.88 441 ARG A CA 1
ATOM 3430 C C . ARG A 1 441 ? -16.391 -13.492 -14.562 1 91.88 441 ARG A C 1
ATOM 3432 O O . ARG A 1 441 ? -16.75 -14.406 -13.82 1 91.88 441 ARG A O 1
ATOM 3439 N N . PRO A 1 442 ? -17.25 -12.82 -15.211 1 88.94 442 PRO A N 1
ATOM 3440 C CA . PRO A 1 442 ? -18.703 -12.953 -14.977 1 88.94 442 PRO A CA 1
ATOM 3441 C C . PRO A 1 442 ? -19.234 -14.32 -15.391 1 88.94 442 PRO A C 1
ATOM 3443 O O . PRO A 1 442 ? -20.172 -14.836 -14.766 1 88.94 442 PRO A O 1
ATOM 3446 N N . ASP A 1 443 ? -18.641 -14.922 -16.328 1 87.44 443 ASP A N 1
ATOM 3447 C CA . ASP A 1 443 ? -19.141 -16.203 -16.812 1 87.44 443 ASP A CA 1
ATOM 3448 C C . ASP A 1 443 ? -19 -17.297 -15.75 1 87.44 443 ASP A C 1
ATOM 3450 O O . ASP A 1 443 ? -19.766 -18.25 -15.727 1 87.44 443 ASP A O 1
ATOM 3454 N N . GLU A 1 444 ? -18.031 -17.125 -14.93 1 88.88 444 GLU A N 1
ATOM 3455 C CA . GLU A 1 444 ? -17.781 -18.094 -13.867 1 88.88 444 GLU A CA 1
ATOM 3456 C C . GLU A 1 444 ? -18.516 -17.703 -12.586 1 88.88 444 GLU A C 1
ATOM 3458 O O . GLU A 1 444 ? -18.562 -18.484 -11.633 1 88.88 444 GLU A O 1
ATOM 3463 N N . HIS A 1 445 ? -19.016 -16.469 -12.562 1 89.12 445 HIS A N 1
ATOM 3464 C CA . HIS A 1 445 ? -19.656 -15.898 -11.375 1 89.12 445 HIS A CA 1
ATOM 3465 C C . HIS A 1 445 ? -21.016 -15.297 -11.711 1 89.12 445 HIS A C 1
ATOM 3467 O O . HIS A 1 445 ? -21.203 -14.086 -11.594 1 89.12 445 HIS A O 1
ATOM 3473 N N . PRO A 1 446 ? -21.984 -16.109 -12.023 1 82.5 446 PRO A N 1
ATOM 3474 C CA . PRO A 1 446 ? -23.266 -15.586 -12.484 1 82.5 446 PRO A CA 1
ATOM 3475 C C . PRO A 1 446 ? -24.016 -14.828 -11.398 1 82.5 446 PRO A C 1
ATOM 3477 O O . PRO A 1 446 ? -24.812 -13.93 -11.703 1 82.5 446 PRO A O 1
ATOM 3480 N N . THR A 1 447 ? -23.844 -15.18 -10.188 1 83.75 447 THR A N 1
ATOM 3481 C CA . THR A 1 447 ? -24.656 -14.578 -9.133 1 83.75 447 THR A CA 1
ATOM 3482 C C . THR A 1 447 ? -23.812 -13.672 -8.242 1 83.75 447 THR A C 1
ATOM 3484 O O . THR A 1 447 ? -24.25 -12.594 -7.848 1 83.75 447 THR A O 1
ATOM 3487 N N . ILE A 1 448 ? -22.547 -14.094 -7.902 1 85.31 448 ILE A N 1
ATOM 3488 C CA . ILE A 1 448 ? -21.672 -13.328 -7.02 1 85.31 448 ILE A CA 1
ATOM 3489 C C . ILE A 1 448 ? -20.219 -13.477 -7.473 1 85.31 448 ILE A C 1
ATOM 3491 O O . ILE A 1 448 ? -19.859 -14.484 -8.07 1 85.31 448 ILE A O 1
ATOM 3495 N N . GLY A 1 449 ? -19.453 -12.375 -7.32 1 84.88 449 GLY A N 1
ATOM 3496 C CA . GLY A 1 449 ? -18.031 -12.609 -7.41 1 84.88 449 GLY A CA 1
ATOM 3497 C C . GLY A 1 449 ? -17.359 -11.781 -8.492 1 84.88 449 GLY A C 1
ATOM 3498 O O . GLY A 1 449 ? -16.141 -11.594 -8.461 1 84.88 449 GLY A O 1
ATOM 3499 N N . ALA A 1 450 ? -18.078 -11.219 -9.469 1 91.19 450 ALA A N 1
ATOM 3500 C CA . ALA A 1 450 ? -17.375 -10.555 -10.555 1 91.19 450 ALA A CA 1
ATOM 3501 C C . ALA A 1 450 ? -18.172 -9.359 -11.078 1 91.19 450 ALA A C 1
ATOM 3503 O O . ALA A 1 450 ? -18.125 -9.055 -12.273 1 91.19 450 ALA A O 1
ATOM 3504 N N . ALA A 1 451 ? -18.938 -8.688 -10.273 1 91.62 451 ALA A N 1
ATOM 3505 C CA . ALA A 1 451 ? -19.75 -7.555 -10.703 1 91.62 451 ALA A CA 1
ATOM 3506 C C . ALA A 1 451 ? -19.203 -6.238 -10.156 1 91.62 451 ALA A C 1
ATOM 3508 O O . ALA A 1 451 ? -19.906 -5.223 -10.156 1 91.62 451 ALA A O 1
ATOM 3509 N N . LEU A 1 452 ? -18.078 -6.27 -9.664 1 93.5 452 LEU A N 1
ATOM 3510 C CA . LEU A 1 452 ? -17.453 -5.098 -9.062 1 93.5 452 LEU A CA 1
ATOM 3511 C C . LEU A 1 452 ? -18.344 -4.512 -7.969 1 93.5 452 LEU A C 1
ATOM 3513 O O . LEU A 1 452 ? -18.578 -3.299 -7.926 1 93.5 452 LEU A O 1
ATOM 3517 N N . ASP A 1 453 ? -18.953 -5.383 -7.191 1 93.38 453 ASP A N 1
ATOM 3518 C CA . ASP A 1 453 ? -19.828 -4.969 -6.102 1 93.38 453 ASP A CA 1
ATOM 3519 C C . ASP A 1 453 ? -19.391 -5.59 -4.777 1 93.38 453 ASP A C 1
ATOM 3521 O O . ASP A 1 453 ? -18.281 -6.137 -4.676 1 93.38 453 ASP A O 1
ATOM 3525 N N . ASP A 1 454 ? -20.203 -5.434 -3.688 1 93.06 454 ASP A N 1
ATOM 3526 C CA . ASP A 1 454 ? -19.812 -5.82 -2.338 1 93.06 454 ASP A CA 1
ATOM 3527 C C . ASP A 1 454 ? -19.906 -7.332 -2.146 1 93.06 454 ASP A C 1
ATOM 3529 O O . ASP A 1 454 ? -19.703 -7.836 -1.043 1 93.06 454 ASP A O 1
ATOM 3533 N N . LYS A 1 455 ? -20.172 -8.094 -3.227 1 92.88 455 LYS A N 1
ATOM 3534 C CA . LYS A 1 455 ? -20.25 -9.555 -3.133 1 92.88 455 LYS A CA 1
ATOM 3535 C C . LYS A 1 455 ? -19.109 -10.219 -3.914 1 92.88 455 LYS A C 1
ATOM 3537 O O . LYS A 1 455 ? -19.156 -11.422 -4.156 1 92.88 455 LYS A O 1
ATOM 3542 N N . SER A 1 456 ? -18.156 -9.453 -4.297 1 93.5 456 SER A N 1
ATOM 3543 C CA . SER A 1 456 ? -17.094 -9.961 -5.156 1 93.5 456 SER A CA 1
ATOM 3544 C C . SER A 1 456 ? -16.047 -10.711 -4.348 1 93.5 456 SER A C 1
ATOM 3546 O O . SER A 1 456 ? -15.273 -11.5 -4.902 1 93.5 456 SER A O 1
ATOM 3548 N N . SER A 1 457 ? -15.938 -10.445 -3.078 1 92.94 457 SER A N 1
ATOM 3549 C CA . SER A 1 457 ? -14.992 -11.133 -2.205 1 92.94 457 SER A CA 1
ATOM 3550 C C . SER A 1 457 ? -15.453 -11.102 -0.753 1 92.94 457 SER A C 1
ATOM 3552 O O . SER A 1 457 ? -16.5 -10.531 -0.444 1 92.94 457 SER A O 1
ATOM 3554 N N . CYS A 1 458 ? -14.648 -11.773 0.089 1 93.19 458 CYS A N 1
ATOM 3555 C CA . CYS A 1 458 ? -14.789 -11.625 1.533 1 93.19 458 CYS A CA 1
ATOM 3556 C C . CYS A 1 458 ? -14.141 -10.336 2.018 1 93.19 458 CYS A C 1
ATOM 3558 O O . CYS A 1 458 ? -13.594 -9.57 1.217 1 93.19 458 CYS A O 1
ATOM 3560 N N . TRP A 1 459 ? -14.375 -10.055 3.311 1 95.25 459 TRP A N 1
ATOM 3561 C CA . TRP A 1 459 ? -13.711 -8.914 3.936 1 95.25 459 TRP A CA 1
ATOM 3562 C C . TRP A 1 459 ? -12.219 -9.172 4.082 1 95.25 459 TRP A C 1
ATOM 3564 O O . TRP A 1 459 ? -11.805 -10.234 4.551 1 95.25 459 TRP A O 1
ATOM 3574 N N . LEU A 1 460 ? -11.398 -8.281 3.613 1 97.38 460 LEU A N 1
ATOM 3575 C CA . LEU A 1 460 ? -9.953 -8.391 3.713 1 97.38 460 LEU A CA 1
ATOM 3576 C C . LEU A 1 460 ? -9.391 -7.355 4.68 1 97.38 460 LEU A C 1
ATOM 3578 O O . LEU A 1 460 ? -9.773 -6.184 4.637 1 97.38 460 LEU A O 1
ATOM 3582 N N . ARG A 1 461 ? -8.531 -7.746 5.57 1 96.81 461 ARG A N 1
ATOM 3583 C CA . ARG A 1 461 ? -7.816 -6.828 6.453 1 96.81 461 ARG A CA 1
ATOM 3584 C C . ARG A 1 461 ? -6.797 -6 5.672 1 96.81 461 ARG A C 1
ATOM 3586 O O . ARG A 1 461 ? -6.262 -6.461 4.664 1 96.81 461 ARG A O 1
ATOM 3593 N N . VAL A 1 462 ? -6.562 -4.789 6.094 1 97.38 462 VAL A N 1
ATOM 3594 C CA . VAL A 1 462 ? -5.66 -3.865 5.418 1 97.38 462 VAL A CA 1
ATOM 3595 C C . VAL A 1 462 ? -4.457 -3.57 6.309 1 97.38 462 VAL A C 1
ATOM 3597 O O . VAL A 1 462 ? -4.613 -3.139 7.453 1 97.38 462 VAL A O 1
ATOM 3600 N N . ALA A 1 463 ? -3.271 -3.785 5.793 1 96.25 463 ALA A N 1
ATOM 3601 C CA . ALA A 1 463 ? -2.047 -3.477 6.527 1 96.25 463 ALA A CA 1
ATOM 3602 C C . ALA A 1 463 ? -1.801 -1.972 6.574 1 96.25 463 ALA A C 1
ATOM 3604 O O . ALA A 1 463 ? -2.023 -1.268 5.586 1 96.25 463 ALA A O 1
ATOM 3605 N N . MET A 1 464 ? -1.397 -1.542 7.777 1 94.75 464 MET A N 1
ATOM 3606 C CA . MET A 1 464 ? -1.052 -0.144 8.016 1 94.75 464 MET A CA 1
ATOM 3607 C C . MET A 1 464 ? 0.371 -0.018 8.547 1 94.75 464 MET A C 1
ATOM 3609 O O . MET A 1 464 ? 0.907 -0.965 9.125 1 94.75 464 MET A O 1
ATOM 3613 N N . PRO A 1 465 ? 1.025 1.214 8.359 1 90.31 465 PRO A N 1
ATOM 3614 C CA . PRO A 1 465 ? 2.371 1.381 8.906 1 90.31 465 PRO A CA 1
ATOM 3615 C C . PRO A 1 465 ? 2.416 1.183 10.422 1 90.31 465 PRO A C 1
ATOM 3617 O O . PRO A 1 465 ? 3.41 0.684 10.953 1 90.31 465 PRO A O 1
ATOM 3620 N N . SER A 1 466 ? 1.39 1.591 11.109 1 92.69 466 SER A N 1
ATOM 3621 C CA . SER A 1 466 ? 1.229 1.376 12.539 1 92.69 466 SER A CA 1
ATOM 3622 C C . SER A 1 466 ? -0.229 1.111 12.898 1 92.69 466 SER A C 1
ATOM 3624 O O . SER A 1 466 ? -1.137 1.674 12.289 1 92.69 466 SER A O 1
ATOM 3626 N N . ALA A 1 467 ? -0.482 0.2 13.828 1 94.69 467 ALA A N 1
ATOM 3627 C CA . ALA A 1 467 ? -1.814 -0.19 14.281 1 94.69 467 ALA A CA 1
ATOM 3628 C C . ALA A 1 467 ? -1.812 -0.51 15.773 1 94.69 467 ALA A C 1
ATOM 3630 O O . ALA A 1 467 ? -1.642 -1.666 16.172 1 94.69 467 ALA A O 1
ATOM 3631 N N . GLY A 1 468 ? -1.986 0.486 16.641 1 94.88 468 GLY A N 1
ATOM 3632 C CA . GLY A 1 468 ? -2.066 0.306 18.078 1 94.88 468 GLY A CA 1
ATOM 3633 C C . GLY A 1 468 ? -3.492 0.281 18.609 1 94.88 468 GLY A C 1
ATOM 3634 O O . GLY A 1 468 ? -4.441 0.387 17.828 1 94.88 468 GLY A O 1
ATOM 3635 N N . ALA A 1 469 ? -3.682 0.037 19.922 1 95.81 469 ALA A N 1
ATOM 3636 C CA . ALA A 1 469 ? -5.004 0.002 20.531 1 95.81 469 ALA A CA 1
ATOM 3637 C C . ALA A 1 469 ? -5.637 1.392 20.562 1 95.81 469 ALA A C 1
ATOM 3639 O O . ALA A 1 469 ? -5.512 2.119 21.547 1 95.81 469 ALA A O 1
ATOM 3640 N N . GLY A 1 470 ? -6.227 1.712 19.531 1 94.75 470 GLY A N 1
ATOM 3641 C CA . GLY A 1 470 ? -6.902 2.996 19.438 1 94.75 470 GLY A CA 1
ATOM 3642 C C . GLY A 1 470 ? -6.023 4.09 18.859 1 94.75 470 GLY A C 1
ATOM 3643 O O . GLY A 1 470 ? -6.391 5.266 18.875 1 94.75 470 GLY A O 1
ATOM 3644 N N . TRP A 1 471 ? -4.879 3.826 18.484 1 93.81 471 TRP A N 1
ATOM 3645 C CA . TRP A 1 471 ? -3.986 4.785 17.844 1 93.81 471 TRP A CA 1
ATOM 3646 C C . TRP A 1 471 ? -3.23 4.137 16.688 1 93.81 471 TRP A C 1
ATOM 3648 O O . TRP A 1 471 ? -3.182 2.908 16.578 1 93.81 471 TRP A O 1
ATOM 3658 N N . GLY A 1 472 ? -2.684 4.852 15.836 1 95.5 472 GLY A N 1
ATOM 3659 C CA . GLY A 1 472 ? -1.993 4.391 14.641 1 95.5 472 GLY A CA 1
ATOM 3660 C C . GLY A 1 472 ? -2.438 5.113 13.383 1 95.5 472 GLY A C 1
ATOM 3661 O O . GLY A 1 472 ? -2.836 6.281 13.438 1 95.5 472 GLY A O 1
ATOM 3662 N N . HIS A 1 473 ? -2.217 4.449 12.25 1 95.5 473 HIS A N 1
ATOM 3663 C CA . HIS A 1 473 ? -2.578 5.008 10.953 1 95.5 473 HIS A CA 1
ATOM 3664 C C . HIS A 1 473 ? -3.928 4.48 10.484 1 95.5 473 HIS A C 1
ATOM 3666 O O . HIS A 1 473 ? -4.262 3.318 10.727 1 95.5 473 HIS A O 1
ATOM 3672 N N . GLN A 1 474 ? -4.742 5.258 9.898 1 95.12 474 GLN A N 1
ATOM 3673 C CA . GLN A 1 474 ? -5.988 4.848 9.266 1 95.12 474 GLN A CA 1
ATOM 3674 C C . GLN A 1 474 ? -6.168 5.531 7.914 1 95.12 474 GLN A C 1
ATOM 3676 O O . GLN A 1 474 ? -6.574 6.695 7.852 1 95.12 474 GLN A O 1
ATOM 3681 N N . PHE A 1 475 ? -5.871 4.879 6.871 1 96.06 475 PHE A N 1
ATOM 3682 C CA . PHE A 1 475 ? -6.074 5.277 5.484 1 96.06 475 PHE A CA 1
ATOM 3683 C C . PHE A 1 475 ? -6.797 4.18 4.707 1 96.06 475 PHE A C 1
ATOM 3685 O O . PHE A 1 475 ? -6.176 3.451 3.93 1 96.06 475 PHE A O 1
ATOM 3692 N N . ILE A 1 476 ? -8.078 4.051 4.871 1 97 476 ILE A N 1
ATOM 3693 C CA . ILE A 1 476 ? -8.875 2.975 4.293 1 97 476 ILE A CA 1
ATOM 3694 C C . ILE A 1 476 ? -8.945 3.139 2.775 1 97 476 ILE A C 1
ATOM 3696 O O . ILE A 1 476 ? -9.367 4.184 2.277 1 97 476 ILE A O 1
ATOM 3700 N N . PRO A 1 477 ? -8.484 2.148 2.041 1 97.31 477 PRO A N 1
ATOM 3701 C CA . PRO A 1 477 ? -8.602 2.248 0.585 1 97.31 477 PRO A CA 1
ATOM 3702 C C . PRO A 1 477 ? -10.047 2.424 0.12 1 97.31 477 PRO A C 1
ATOM 3704 O O . PRO A 1 477 ? -10.953 1.784 0.658 1 97.31 477 PRO A O 1
ATOM 3707 N N . ARG A 1 478 ? -10.258 3.281 -0.866 1 97.5 478 ARG A N 1
ATOM 3708 C CA . ARG A 1 478 ? -11.594 3.602 -1.352 1 97.5 478 ARG A CA 1
ATOM 3709 C C . ARG A 1 478 ? -11.961 2.742 -2.557 1 97.5 478 ARG A C 1
ATOM 3711 O O . ARG A 1 478 ? -11.086 2.164 -3.203 1 97.5 478 ARG A O 1
ATOM 3718 N N . ILE A 1 479 ? -13.273 2.633 -2.828 1 97.25 479 ILE A N 1
ATOM 3719 C CA . ILE A 1 479 ? -13.789 1.861 -3.951 1 97.25 479 ILE A CA 1
ATOM 3720 C C . ILE A 1 479 ? -13.164 2.357 -5.25 1 97.25 479 ILE A C 1
ATOM 3722 O O . ILE A 1 479 ? -13.07 3.564 -5.48 1 97.25 479 ILE A O 1
ATOM 3726 N N . GLY A 1 480 ? -12.648 1.436 -6.047 1 96.38 480 GLY A N 1
ATOM 3727 C CA . GLY A 1 480 ? -12.031 1.768 -7.324 1 96.38 480 GLY A CA 1
ATOM 3728 C C . GLY A 1 480 ? -10.516 1.705 -7.289 1 96.38 480 GLY A C 1
ATOM 3729 O O . GLY A 1 480 ? -9.875 1.542 -8.328 1 96.38 480 GLY A O 1
ATOM 3730 N N . GLN A 1 481 ? -9.938 1.851 -6.168 1 97.12 481 GLN A N 1
ATOM 3731 C CA . GLN A 1 481 ? -8.484 1.818 -6.047 1 97.12 481 GLN A CA 1
ATOM 3732 C C . GLN A 1 481 ? -7.945 0.409 -6.273 1 97.12 481 GLN A C 1
ATOM 3734 O O . GLN A 1 481 ? -8.625 -0.577 -5.984 1 97.12 481 GLN A O 1
ATOM 3739 N N . GLU A 1 482 ? -6.738 0.337 -6.871 1 97.56 482 GLU A N 1
ATOM 3740 C CA . GLU A 1 482 ? -6.023 -0.924 -7.035 1 97.56 482 GLU A CA 1
ATOM 3741 C C . GLU A 1 482 ? -5.18 -1.245 -5.805 1 97.56 482 GLU A C 1
ATOM 3743 O O . GLU A 1 482 ? -4.387 -0.415 -5.355 1 97.56 482 GLU A O 1
ATOM 3748 N N . VAL A 1 483 ? -5.34 -2.486 -5.273 1 97.94 483 VAL A N 1
ATOM 3749 C CA . VAL A 1 483 ? -4.633 -2.871 -4.059 1 97.94 483 VAL A CA 1
ATOM 3750 C C . VAL A 1 483 ? -3.736 -4.074 -4.34 1 97.94 483 VAL A C 1
ATOM 3752 O O . VAL A 1 483 ? -3.961 -4.812 -5.305 1 97.94 483 VAL A O 1
ATOM 3755 N N . LEU A 1 484 ? -2.693 -4.191 -3.609 1 97.44 484 LEU A N 1
ATOM 3756 C CA . LEU A 1 484 ? -1.82 -5.359 -3.592 1 97.44 484 LEU A CA 1
ATOM 3757 C C . LEU A 1 484 ? -2.279 -6.363 -2.539 1 97.44 484 LEU A C 1
ATOM 3759 O O . LEU A 1 484 ? -2.365 -6.035 -1.354 1 97.44 484 LEU A O 1
ATOM 3763 N N . VAL A 1 485 ? -2.572 -7.594 -2.959 1 97.5 485 VAL A N 1
ATOM 3764 C CA . VAL A 1 485 ? -3.125 -8.625 -2.088 1 97.5 485 VAL A CA 1
ATOM 3765 C C . VAL A 1 485 ? -2.1 -9.742 -1.896 1 97.5 485 VAL A C 1
ATOM 3767 O O . VAL A 1 485 ? -1.616 -10.32 -2.871 1 97.5 485 VAL A O 1
ATOM 3770 N N . ASP A 1 486 ? -1.721 -9.984 -0.67 1 96.56 486 ASP A N 1
ATOM 3771 C CA . ASP A 1 486 ? -0.918 -11.148 -0.291 1 96.56 486 ASP A CA 1
ATOM 3772 C C . ASP A 1 486 ? -1.78 -12.219 0.373 1 96.56 486 ASP A C 1
ATOM 3774 O O . ASP A 1 486 ? -2.984 -12.023 0.558 1 96.56 486 ASP A O 1
ATOM 3778 N N . PHE A 1 487 ? -1.206 -13.359 0.629 1 95.81 487 PHE A N 1
ATOM 3779 C CA . PHE A 1 487 ? -1.929 -14.492 1.202 1 95.81 487 PHE A CA 1
ATOM 3780 C C . PHE A 1 487 ? -1.187 -15.055 2.408 1 95.81 487 PHE A C 1
ATOM 3782 O O . PHE A 1 487 ? -0.023 -15.445 2.299 1 95.81 487 PHE A O 1
ATOM 3789 N N . ILE A 1 488 ? -1.898 -15.133 3.492 1 93.31 488 ILE A N 1
ATOM 3790 C CA . ILE A 1 488 ? -1.289 -15.594 4.734 1 93.31 488 ILE A CA 1
ATOM 3791 C C . ILE A 1 488 ? -0.871 -17.062 4.598 1 93.31 488 ILE A C 1
ATOM 3793 O O . ILE A 1 488 ? -1.705 -17.922 4.324 1 93.31 488 ILE A O 1
ATOM 3797 N N . GLU A 1 489 ? 0.404 -17.391 4.746 1 91.06 489 GLU A N 1
ATOM 3798 C CA . GLU A 1 489 ? 0.993 -18.719 4.621 1 91.06 489 GLU A CA 1
ATOM 3799 C C . GLU A 1 489 ? 0.768 -19.297 3.227 1 91.06 489 GLU A C 1
ATOM 3801 O O . GLU A 1 489 ? 0.771 -20.516 3.045 1 91.06 489 GLU A O 1
ATOM 3806 N N . GLY A 1 490 ? 0.446 -18.438 2.314 1 92.12 490 GLY A N 1
ATOM 3807 C CA . GLY A 1 490 ? 0.184 -18.875 0.955 1 92.12 490 GLY A CA 1
ATOM 3808 C C . GLY A 1 490 ? -1.194 -19.484 0.782 1 92.12 490 GLY A C 1
ATOM 3809 O O . GLY A 1 490 ? -1.501 -20.062 -0.27 1 92.12 490 GLY A O 1
ATOM 3810 N N . ASP A 1 491 ? -1.976 -19.422 1.82 1 94.25 491 ASP A N 1
ATOM 3811 C CA . ASP A 1 491 ? -3.34 -19.938 1.748 1 94.25 491 ASP A CA 1
ATOM 3812 C C . ASP A 1 491 ? -4.219 -19.031 0.881 1 94.25 491 ASP A C 1
ATOM 3814 O O . ASP A 1 491 ? -4.535 -17.906 1.268 1 94.25 491 ASP A O 1
ATOM 3818 N N . ILE A 1 492 ? -4.703 -19.531 -0.258 1 95.25 492 ILE A N 1
ATOM 3819 C CA . ILE A 1 492 ? -5.414 -18.75 -1.269 1 95.25 492 ILE A CA 1
ATOM 3820 C C . ILE A 1 492 ? -6.746 -18.266 -0.703 1 95.25 492 ILE A C 1
ATOM 3822 O O . ILE A 1 492 ? -7.379 -17.375 -1.27 1 95.25 492 ILE A O 1
ATOM 3826 N N . ASP A 1 493 ? -7.219 -18.812 0.433 1 95.19 493 ASP A N 1
ATOM 3827 C CA . ASP A 1 493 ? -8.484 -18.406 1.036 1 95.19 493 ASP A CA 1
ATOM 3828 C C . ASP A 1 493 ? -8.273 -17.312 2.082 1 95.19 493 ASP A C 1
ATOM 3830 O O . ASP A 1 493 ? -9.234 -16.844 2.693 1 95.19 493 ASP A O 1
ATOM 3834 N N . ARG A 1 494 ? -7.051 -16.953 2.332 1 94.69 494 ARG A N 1
ATOM 3835 C CA . ARG A 1 494 ? -6.758 -15.977 3.381 1 94.69 494 ARG A CA 1
ATOM 3836 C C . ARG A 1 494 ? -6.012 -14.773 2.818 1 94.69 494 ARG A C 1
ATOM 3838 O O . ARG A 1 494 ? -4.875 -14.5 3.209 1 94.69 494 ARG A O 1
ATOM 3845 N N . PRO A 1 495 ? -6.715 -14.008 1.994 1 95.88 495 PRO A N 1
ATOM 3846 C CA . PRO A 1 495 ? -6.086 -12.82 1.409 1 95.88 495 PRO A CA 1
ATOM 3847 C C . PRO A 1 495 ? -5.973 -11.664 2.398 1 95.88 495 PRO A C 1
ATOM 3849 O O . PRO A 1 495 ? -6.805 -11.531 3.299 1 95.88 495 PRO A O 1
ATOM 3852 N N . VAL A 1 496 ? -4.914 -10.812 2.266 1 97.12 496 VAL A N 1
ATOM 3853 C CA . VAL A 1 496 ? -4.664 -9.625 3.078 1 97.12 496 VAL A CA 1
ATOM 3854 C C . VAL A 1 496 ? -4.094 -8.508 2.205 1 97.12 496 VAL A C 1
ATOM 3856 O O . VAL A 1 496 ? -3.293 -8.766 1.302 1 97.12 496 VAL A O 1
ATOM 3859 N N . ILE A 1 497 ? -4.582 -7.293 2.432 1 97.88 497 ILE A N 1
ATOM 3860 C CA . ILE A 1 497 ? -4.09 -6.152 1.663 1 97.88 497 ILE A CA 1
ATOM 3861 C C . ILE A 1 497 ? -2.787 -5.645 2.271 1 97.88 497 ILE A C 1
ATOM 3863 O O . ILE A 1 497 ? -2.721 -5.367 3.473 1 97.88 497 ILE A O 1
ATOM 3867 N N . THR A 1 498 ? -1.749 -5.434 1.415 1 96.75 498 THR A N 1
ATOM 3868 C CA . THR A 1 498 ? -0.452 -5.016 1.938 1 96.75 498 THR A CA 1
ATOM 3869 C C . THR A 1 498 ? -0.078 -3.635 1.413 1 96.75 498 THR A C 1
ATOM 3871 O O . THR A 1 498 ? 0.882 -3.023 1.889 1 96.75 498 THR A O 1
ATOM 3874 N N . GLY A 1 499 ? -0.834 -3.135 0.446 1 96.5 499 GLY A N 1
ATOM 3875 C CA . GLY A 1 499 ? -0.554 -1.816 -0.102 1 96.5 499 GLY A CA 1
ATOM 3876 C C . GLY A 1 499 ? -1.536 -1.396 -1.179 1 96.5 499 GLY A C 1
ATOM 3877 O O . GLY A 1 499 ? -2.416 -2.172 -1.562 1 96.5 499 GLY A O 1
ATOM 3878 N N . VAL A 1 500 ? -1.447 -0.177 -1.584 1 97.12 500 VAL A N 1
ATOM 3879 C CA . VAL A 1 500 ? -2.275 0.389 -2.645 1 97.12 500 VAL A CA 1
ATOM 3880 C C . VAL A 1 500 ? -1.388 0.923 -3.766 1 97.12 500 VAL A C 1
ATOM 3882 O O . VAL A 1 500 ? -0.289 1.423 -3.51 1 97.12 500 VAL A O 1
ATOM 3885 N N . LEU A 1 501 ? -1.8 0.789 -5.012 1 97.12 501 LEU A N 1
ATOM 3886 C CA . LEU A 1 501 ? -0.962 1.151 -6.148 1 97.12 501 LEU A CA 1
ATOM 3887 C C . LEU A 1 501 ? -1.631 2.229 -6.996 1 97.12 501 LEU A C 1
ATOM 3889 O O . LEU A 1 501 ? -2.85 2.203 -7.188 1 97.12 501 LEU A O 1
ATOM 3893 N N . TYR A 1 502 ? -0.832 3.146 -7.43 1 96.94 502 TYR A N 1
ATOM 3894 C CA . TYR A 1 502 ? -1.284 4.062 -8.477 1 96.94 502 TYR A CA 1
ATOM 3895 C C . TYR A 1 502 ? -1.36 3.355 -9.82 1 96.94 502 TYR A C 1
ATOM 3897 O O . TYR A 1 502 ? -0.668 2.361 -10.047 1 96.94 502 TYR A O 1
ATOM 3905 N N . ASN A 1 503 ? -2.189 3.805 -10.664 1 95.44 503 ASN A N 1
ATOM 3906 C CA . ASN A 1 503 ? -2.352 3.273 -12.016 1 95.44 503 ASN A CA 1
ATOM 3907 C C . ASN A 1 503 ? -2.848 4.344 -12.984 1 95.44 503 ASN A C 1
ATOM 3909 O O . ASN A 1 503 ? -2.783 5.539 -12.68 1 95.44 503 ASN A O 1
ATOM 3913 N N . GLY A 1 504 ? -3.262 3.953 -14.203 1 94.44 504 GLY A N 1
ATOM 3914 C CA . GLY A 1 504 ? -3.656 4.91 -15.227 1 94.44 504 GLY A CA 1
ATOM 3915 C C . GLY A 1 504 ? -4.891 5.707 -14.852 1 94.44 504 GLY A C 1
ATOM 3916 O O . GLY A 1 504 ? -5.023 6.871 -15.234 1 94.44 504 GLY A O 1
ATOM 3917 N N . SER A 1 505 ? -5.812 5.133 -14.125 1 94.81 505 SER A N 1
ATOM 3918 C CA . SER A 1 505 ? -7.035 5.801 -13.695 1 94.81 505 SER A CA 1
ATOM 3919 C C . SER A 1 505 ? -6.832 6.531 -12.367 1 94.81 505 SER A C 1
ATOM 3921 O O . SER A 1 505 ? -7.574 7.461 -12.047 1 94.81 505 SER A O 1
ATOM 3923 N N . HIS A 1 506 ? -5.906 6.098 -11.664 1 95.38 506 HIS A N 1
ATOM 3924 C CA . HIS A 1 506 ? -5.535 6.707 -10.391 1 95.38 506 HIS A CA 1
ATOM 3925 C C . HIS A 1 506 ? -4.098 7.219 -10.422 1 95.38 506 HIS A C 1
ATOM 3927 O O . HIS A 1 506 ? -3.197 6.586 -9.867 1 95.38 506 HIS A O 1
ATOM 3933 N N . PRO A 1 507 ? -3.92 8.422 -10.984 1 95.62 507 PRO A N 1
ATOM 3934 C CA . PRO A 1 507 ? -2.572 8.992 -11.031 1 95.62 507 PRO A CA 1
ATOM 3935 C C . PRO A 1 507 ? -2.1 9.5 -9.672 1 95.62 507 PRO A C 1
ATOM 3937 O O . PRO A 1 507 ? -2.9 9.617 -8.742 1 95.62 507 PRO A O 1
ATOM 3940 N N . THR A 1 508 ? -0.814 9.805 -9.555 1 95.94 508 THR A N 1
ATOM 3941 C CA . THR A 1 508 ? -0.204 10.305 -8.328 1 95.94 508 THR A CA 1
ATOM 3942 C C . THR A 1 508 ? -0.802 11.648 -7.938 1 95.94 508 THR A C 1
ATOM 3944 O O . THR A 1 508 ? -1.437 12.32 -8.758 1 95.94 508 THR A O 1
ATOM 3947 N N . PRO A 1 509 ? -0.592 12.102 -6.703 1 95.75 509 PRO A N 1
ATOM 3948 C CA . PRO A 1 509 ? -1.235 13.32 -6.203 1 95.75 509 PRO A CA 1
ATOM 3949 C C . PRO A 1 509 ? -0.785 14.57 -6.949 1 95.75 509 PRO A C 1
ATOM 3951 O O . PRO A 1 509 ? 0.41 14.75 -7.199 1 95.75 509 PRO A O 1
ATOM 3954 N N . ASP A 1 510 ? -1.726 15.414 -7.301 1 95.06 510 ASP A N 1
ATOM 3955 C CA . ASP A 1 510 ? -1.453 16.781 -7.754 1 95.06 510 ASP A CA 1
ATOM 3956 C C . ASP A 1 510 ? -1.485 17.766 -6.59 1 95.06 510 ASP A C 1
ATOM 3958 O O . ASP A 1 510 ? -2.445 18.516 -6.438 1 95.06 510 ASP A O 1
ATOM 3962 N N . PHE A 1 511 ? -0.44 17.812 -5.863 1 95.06 511 PHE A N 1
ATOM 3963 C CA . PHE A 1 511 ? -0.374 18.641 -4.668 1 95.06 511 PHE A CA 1
ATOM 3964 C C . PHE A 1 511 ? -0.731 20.094 -4.992 1 95.06 511 PHE A C 1
ATOM 3966 O O . PHE A 1 511 ? -0.23 20.656 -5.969 1 95.06 511 PHE A O 1
ATOM 3973 N N . SER A 1 512 ? -1.608 20.672 -4.133 1 93.94 512 SER A N 1
ATOM 3974 C CA . SER A 1 512 ? -2.082 22.047 -4.246 1 93.94 512 SER A CA 1
ATOM 3975 C C . SER A 1 512 ? -2.781 22.281 -5.578 1 93.94 512 SER A C 1
ATOM 3977 O O . SER A 1 512 ? -2.895 23.422 -6.031 1 93.94 512 SER A O 1
ATOM 3979 N N . GLY A 1 513 ? -3.113 21.219 -6.297 1 91.94 513 GLY A N 1
ATOM 3980 C CA . GLY A 1 513 ? -3.889 21.266 -7.523 1 91.94 513 GLY A CA 1
ATOM 3981 C C . GLY A 1 513 ? -3.059 21.625 -8.742 1 91.94 513 GLY A C 1
ATOM 3982 O O . GLY A 1 513 ? -3.59 22.125 -9.734 1 91.94 513 GLY A O 1
ATOM 3983 N N . ALA A 1 514 ? -1.786 21.359 -8.609 1 91.62 514 ALA A N 1
ATOM 3984 C CA . ALA A 1 514 ? -0.937 21.797 -9.719 1 91.62 514 ALA A CA 1
ATOM 3985 C C . ALA A 1 514 ? 0.174 20.781 -9.984 1 91.62 514 ALA A C 1
ATOM 3987 O O . ALA A 1 514 ? 0.742 20.219 -9.047 1 91.62 514 ALA A O 1
ATOM 3988 N N . GLY A 1 515 ? 0.381 20.578 -11.281 1 89.56 515 GLY A N 1
ATOM 3989 C CA . GLY A 1 515 ? 1.538 19.812 -11.711 1 89.56 515 GLY A CA 1
ATOM 3990 C C . GLY A 1 515 ? 1.341 18.312 -11.586 1 89.56 515 GLY A C 1
ATOM 3991 O O . GLY A 1 515 ? 0.255 17.859 -11.227 1 89.56 515 GLY A O 1
ATOM 3992 N N . SER A 1 516 ? 2.471 17.625 -11.977 1 92.25 516 SER A N 1
ATOM 3993 C CA . SER A 1 516 ? 2.471 16.172 -11.977 1 92.25 516 SER A CA 1
ATOM 3994 C C . SER A 1 516 ? 3.893 15.617 -11.992 1 92.25 516 SER A C 1
ATOM 3996 O O . SER A 1 516 ? 4.855 16.375 -12.141 1 92.25 516 SER A O 1
ATOM 3998 N N . LEU A 1 517 ? 4.02 14.297 -11.656 1 93.94 517 LEU A N 1
ATOM 3999 C CA . LEU A 1 517 ? 5.289 13.609 -11.844 1 93.94 517 LEU A CA 1
ATOM 4000 C C . LEU A 1 517 ? 5.594 13.414 -13.32 1 93.94 517 LEU A C 1
ATOM 4002 O O . LEU A 1 517 ? 4.676 13.32 -14.141 1 93.94 517 LEU A O 1
ATOM 4006 N N . PRO A 1 518 ? 6.785 13.359 -13.789 1 94.81 518 PRO A N 1
ATOM 4007 C CA . PRO A 1 518 ? 7.977 13.359 -12.938 1 94.81 518 PRO A CA 1
ATOM 4008 C C . PRO A 1 518 ? 8.461 14.766 -12.602 1 94.81 518 PRO A C 1
ATOM 4010 O O . PRO A 1 518 ? 9.383 14.93 -11.797 1 94.81 518 PRO A O 1
ATOM 4013 N N . ALA A 1 519 ? 7.875 15.844 -13.133 1 94.69 519 ALA A N 1
ATOM 4014 C CA . ALA A 1 519 ? 8.383 17.203 -12.953 1 94.69 519 ALA A CA 1
ATOM 4015 C C . ALA A 1 519 ? 8.391 17.594 -11.477 1 94.69 519 ALA A C 1
ATOM 4017 O O . ALA A 1 519 ? 9.336 18.234 -11 1 94.69 519 ALA A O 1
ATOM 4018 N N . ASN A 1 520 ? 7.352 17.266 -10.742 1 95.56 520 ASN A N 1
ATOM 4019 C CA . ASN A 1 520 ? 7.227 17.594 -9.328 1 95.56 520 ASN A CA 1
ATOM 4020 C C . ASN A 1 520 ? 7.797 16.484 -8.445 1 95.56 520 ASN A C 1
ATOM 4022 O O . ASN A 1 520 ? 7.215 16.141 -7.418 1 95.56 520 ASN A O 1
ATOM 4026 N N . LYS A 1 521 ? 8.914 15.914 -8.828 1 95.06 521 LYS A N 1
ATOM 4027 C CA . LYS A 1 521 ? 9.516 14.773 -8.148 1 95.06 521 LYS A CA 1
ATOM 4028 C C . LYS A 1 521 ? 10.055 15.172 -6.773 1 95.06 521 LYS A C 1
ATOM 4030 O O . LYS A 1 521 ? 10.32 14.312 -5.934 1 95.06 521 LYS A O 1
ATOM 4035 N N . THR A 1 522 ? 10.219 16.453 -6.488 1 96.25 522 THR A N 1
ATOM 4036 C CA . THR A 1 522 ? 10.789 16.891 -5.219 1 96.25 522 THR A CA 1
ATOM 4037 C C . THR A 1 522 ? 9.695 17.031 -4.156 1 96.25 522 THR A C 1
ATOM 4039 O O . THR A 1 522 ? 9.992 17.281 -2.986 1 96.25 522 THR A O 1
ATOM 4042 N N . LEU A 1 523 ? 8.461 16.875 -4.559 1 96.81 523 LEU A N 1
ATOM 4043 C CA . LEU A 1 523 ? 7.336 17.016 -3.637 1 96.81 523 LEU A CA 1
ATOM 4044 C C . LEU A 1 523 ? 6.996 15.664 -2.998 1 96.81 523 LEU A C 1
ATOM 4046 O O . LEU A 1 523 ? 7.039 14.633 -3.664 1 96.81 523 LEU A O 1
ATOM 4050 N N . SER A 1 524 ? 6.742 15.703 -1.707 1 97.12 524 SER A N 1
ATOM 4051 C CA . SER A 1 524 ? 6.266 14.539 -0.963 1 97.12 524 SER A CA 1
ATOM 4052 C C . SER A 1 524 ? 5.199 14.93 0.053 1 97.12 524 SER A C 1
ATOM 4054 O O . SER A 1 524 ? 5.086 16.109 0.421 1 97.12 524 SER A O 1
ATOM 4056 N N . GLY A 1 525 ? 4.371 13.969 0.391 1 97.56 525 GLY A N 1
ATOM 4057 C CA . GLY A 1 525 ? 3.369 14.266 1.401 1 97.56 525 GLY A CA 1
ATOM 4058 C C . GLY A 1 525 ? 2.107 13.43 1.25 1 97.56 525 GLY A C 1
ATOM 4059 O O . GLY A 1 525 ? 2.16 12.297 0.77 1 97.56 525 GLY A O 1
ATOM 4060 N N . ILE A 1 526 ? 1.05 13.953 1.867 1 97.81 526 ILE A N 1
ATOM 4061 C CA . ILE A 1 526 ? -0.253 13.297 1.902 1 97.81 526 ILE A CA 1
ATOM 4062 C C . ILE A 1 526 ? -1.33 14.266 1.418 1 97.81 526 ILE A C 1
ATOM 4064 O O . ILE A 1 526 ? -1.423 15.398 1.904 1 97.81 526 ILE A O 1
ATOM 4068 N N . LYS A 1 527 ? -2.049 13.914 0.438 1 97.44 527 LYS A N 1
ATOM 4069 C CA . LYS A 1 527 ? -3.223 14.641 -0.032 1 97.44 527 LYS A CA 1
ATOM 4070 C C . LYS A 1 527 ? -4.488 13.805 0.117 1 97.44 527 LYS A C 1
ATOM 4072 O O . LYS A 1 527 ? -4.543 12.664 -0.347 1 97.44 527 LYS A O 1
ATOM 4077 N N . SER A 1 528 ? -5.445 14.32 0.836 1 96.94 528 SER A N 1
ATOM 4078 C CA . SER A 1 528 ? -6.715 13.617 1 1 96.94 528 SER A CA 1
ATOM 4079 C C . SER A 1 528 ? -7.73 14.062 -0.047 1 96.94 528 SER A C 1
ATOM 4081 O O . SER A 1 528 ? -7.406 14.836 -0.948 1 96.94 528 SER A O 1
ATOM 4083 N N . LYS A 1 529 ? -8.898 13.477 0.033 1 95.75 529 LYS A N 1
ATOM 4084 C CA . LYS A 1 529 ? -10.016 13.812 -0.838 1 95.75 529 LYS A CA 1
ATOM 4085 C C . LYS A 1 529 ? -11.336 13.797 -0.071 1 95.75 529 LYS A C 1
ATOM 4087 O O . LYS A 1 529 ? -11.617 12.852 0.667 1 95.75 529 LYS A O 1
ATOM 4092 N N . GLU A 1 530 ? -12.039 14.875 -0.231 1 96.06 530 GLU A N 1
ATOM 4093 C CA . GLU A 1 530 ? -13.375 14.945 0.359 1 96.06 530 GLU A CA 1
ATOM 4094 C C . GLU A 1 530 ? -14.258 13.805 -0.142 1 96.06 530 GLU A C 1
ATOM 4096 O O . GLU A 1 530 ? -14.266 13.5 -1.336 1 96.06 530 GLU A O 1
ATOM 4101 N N . HIS A 1 531 ? -14.938 13.148 0.886 1 93.81 531 HIS A N 1
ATOM 4102 C CA . HIS A 1 531 ? -15.867 12.086 0.512 1 93.81 531 HIS A CA 1
ATOM 4103 C C . HIS A 1 531 ? -16.984 12.617 -0.375 1 93.81 531 HIS A C 1
ATOM 4105 O O . HIS A 1 531 ? -17.734 13.516 0.031 1 93.81 531 HIS A O 1
ATOM 4111 N N . GLN A 1 532 ? -17.078 12.055 -1.58 1 93.62 532 GLN A N 1
ATOM 4112 C CA . GLN A 1 532 ? -18.109 12.406 -2.561 1 93.62 532 GLN A CA 1
ATOM 4113 C C . GLN A 1 532 ? -18.031 13.891 -2.914 1 93.62 532 GLN A C 1
ATOM 4115 O O . GLN A 1 532 ? -19.062 14.523 -3.156 1 93.62 532 GLN A O 1
ATOM 4120 N N . GLY A 1 533 ? -16.891 14.5 -2.783 1 93.25 533 GLY A N 1
ATOM 4121 C CA . GLY A 1 533 ? -16.688 15.898 -3.115 1 93.25 533 GLY A CA 1
ATOM 4122 C C . GLY A 1 533 ? -15.32 16.156 -3.732 1 93.25 533 GLY A C 1
ATOM 4123 O O . GLY A 1 533 ? -14.578 15.227 -4.027 1 93.25 533 GLY A O 1
ATOM 4124 N N . GLY A 1 534 ? -15.07 17.484 -3.947 1 92.12 534 GLY A N 1
ATOM 4125 C CA . GLY A 1 534 ? -13.844 17.844 -4.645 1 92.12 534 GLY A CA 1
ATOM 4126 C C . GLY A 1 534 ? -12.82 18.5 -3.746 1 92.12 534 GLY A C 1
ATOM 4127 O O . GLY A 1 534 ? -11.672 18.719 -4.152 1 92.12 534 GLY A O 1
ATOM 4128 N N . GLY A 1 535 ? -13.195 18.797 -2.488 1 95.44 535 GLY A N 1
ATOM 4129 C CA . GLY A 1 535 ? -12.266 19.406 -1.545 1 95.44 535 GLY A CA 1
ATOM 4130 C C . GLY A 1 535 ? -11.211 18.438 -1.051 1 95.44 535 GLY A C 1
ATOM 4131 O O . GLY A 1 535 ? -11.312 17.234 -1.278 1 95.44 535 GLY A O 1
ATOM 4132 N N . TYR A 1 536 ? -10.133 18.969 -0.45 1 96.75 536 TYR A N 1
ATOM 4133 C CA . TYR A 1 536 ? -9.07 18.109 0.048 1 96.75 536 TYR A CA 1
ATOM 4134 C C . TYR A 1 536 ? -8.273 18.797 1.15 1 96.75 536 TYR A C 1
ATOM 4136 O O . TYR A 1 536 ? -8.43 20 1.379 1 96.75 536 TYR A O 1
ATOM 4144 N N . ASN A 1 537 ? -7.594 18.047 1.951 1 97.69 537 ASN A N 1
ATOM 4145 C CA . ASN A 1 537 ? -6.543 18.469 2.871 1 97.69 537 ASN A CA 1
ATOM 4146 C C . ASN A 1 537 ? -5.168 18.016 2.391 1 97.69 537 ASN A C 1
ATOM 4148 O O . ASN A 1 537 ? -5.055 17.125 1.553 1 97.69 537 ASN A O 1
ATOM 4152 N N . GLU A 1 538 ? -4.207 18.766 2.873 1 96.62 538 GLU A N 1
ATOM 4153 C CA . GLU A 1 538 ? -2.891 18.406 2.35 1 96.62 538 GLU A CA 1
ATOM 4154 C C . GLU A 1 538 ? -1.797 18.672 3.381 1 96.62 538 GLU A C 1
ATOM 4156 O O . GLU A 1 538 ? -1.836 19.672 4.094 1 96.62 538 GLU A O 1
ATOM 4161 N N . LEU A 1 539 ? -0.914 17.75 3.621 1 97.62 539 LEU A N 1
ATOM 4162 C CA . LEU A 1 539 ? 0.408 17.906 4.219 1 97.62 539 LEU A CA 1
ATOM 4163 C C . LEU A 1 539 ? 1.5 17.781 3.162 1 97.62 539 LEU A C 1
ATOM 4165 O O . LEU A 1 539 ? 1.701 16.719 2.588 1 97.62 539 LEU A O 1
ATOM 4169 N N . LEU A 1 540 ? 2.193 18.828 2.846 1 97.69 540 LEU A N 1
ATOM 4170 C CA . LEU A 1 540 ? 3.117 18.875 1.717 1 97.69 540 LEU A CA 1
ATOM 4171 C C . LEU A 1 540 ? 4.527 19.219 2.182 1 97.69 540 LEU A C 1
ATOM 4173 O O . LEU A 1 540 ? 4.711 20.156 2.963 1 97.69 540 LEU A O 1
ATOM 4177 N N . PHE A 1 541 ? 5.512 18.484 1.806 1 98 541 PHE A N 1
ATOM 4178 C CA . PHE A 1 541 ? 6.934 18.781 1.931 1 98 541 PHE A CA 1
ATOM 4179 C C . PHE A 1 541 ? 7.555 19.047 0.564 1 98 541 PHE A C 1
ATOM 4181 O O . PHE A 1 541 ? 7.488 18.203 -0.329 1 98 541 PHE A O 1
ATOM 4188 N N . ASP A 1 542 ? 8.055 20.141 0.363 1 97.62 542 ASP A N 1
ATOM 4189 C CA . ASP A 1 542 ? 8.758 20.516 -0.854 1 97.62 542 ASP A CA 1
ATOM 4190 C C . ASP A 1 542 ? 10.266 20.594 -0.611 1 97.62 542 ASP A C 1
ATOM 4192 O O . ASP A 1 542 ? 10.742 21.484 0.098 1 97.62 542 ASP A O 1
ATOM 4196 N N . ASP A 1 543 ? 10.945 19.734 -1.211 1 97.44 543 ASP A N 1
ATOM 4197 C CA . ASP A 1 543 ? 12.383 19.609 -0.978 1 97.44 543 ASP A CA 1
ATOM 4198 C C . ASP A 1 543 ? 13.18 20.125 -2.176 1 97.44 543 ASP A C 1
ATOM 4200 O O . ASP A 1 543 ? 14.305 19.688 -2.418 1 97.44 543 ASP A O 1
ATOM 4204 N N . THR A 1 544 ? 12.625 20.953 -2.92 1 96.5 544 THR A N 1
ATOM 4205 C CA . THR A 1 544 ? 13.32 21.578 -4.047 1 96.5 544 THR A CA 1
ATOM 4206 C C . THR A 1 544 ? 14.547 22.344 -3.568 1 96.5 544 THR A C 1
ATOM 4208 O O . THR A 1 544 ? 14.492 23.047 -2.562 1 96.5 544 THR A O 1
ATOM 4211 N N . PRO A 1 545 ? 15.672 22.188 -4.309 1 95.19 545 PRO A N 1
ATOM 4212 C CA . PRO A 1 545 ? 16.922 22.844 -3.887 1 95.19 545 PRO A CA 1
ATOM 4213 C C . PRO A 1 545 ? 16.766 24.344 -3.705 1 95.19 545 PRO A C 1
ATOM 4215 O O . PRO A 1 545 ? 16.391 25.047 -4.645 1 95.19 545 PRO A O 1
ATOM 4218 N N . GLY A 1 546 ? 17.016 24.797 -2.5 1 95.31 546 GLY A N 1
ATOM 4219 C CA . GLY A 1 546 ? 16.969 26.219 -2.188 1 95.31 546 GLY A CA 1
ATOM 4220 C C . GLY A 1 546 ? 15.562 26.734 -1.936 1 95.31 546 GLY A C 1
ATOM 4221 O O . GLY A 1 546 ? 15.367 27.906 -1.64 1 95.31 546 GLY A O 1
ATOM 4222 N N . GLU A 1 547 ? 14.617 25.891 -2.102 1 97.12 547 GLU A N 1
ATOM 4223 C CA . GLU A 1 547 ? 13.219 26.281 -1.955 1 97.12 547 GLU A CA 1
ATOM 4224 C C . GLU A 1 547 ? 12.477 25.344 -1.005 1 97.12 547 GLU A C 1
ATOM 4226 O O . GLU A 1 547 ? 11.359 24.922 -1.294 1 97.12 547 GLU A O 1
ATOM 4231 N N . VAL A 1 548 ? 13.109 25.031 0.089 1 97.75 548 VAL A N 1
ATOM 4232 C CA . VAL A 1 548 ? 12.57 24.062 1.032 1 97.75 548 VAL A CA 1
ATOM 4233 C C . VAL A 1 548 ? 11.383 24.656 1.771 1 97.75 548 VAL A C 1
ATOM 4235 O O . VAL A 1 548 ? 11.461 25.781 2.289 1 97.75 548 VAL A O 1
ATOM 4238 N N . ARG A 1 549 ? 10.273 23.875 1.788 1 97.5 549 ARG A N 1
ATOM 4239 C CA . ARG A 1 549 ? 9.102 24.406 2.471 1 97.5 549 ARG A CA 1
ATOM 4240 C C . ARG A 1 549 ? 8.172 23.281 2.92 1 97.5 549 ARG A C 1
ATOM 4242 O O . ARG A 1 549 ? 8.211 22.188 2.363 1 97.5 549 ARG A O 1
ATOM 4249 N N . ALA A 1 550 ? 7.355 23.562 3.951 1 98 550 ALA A N 1
ATOM 4250 C CA . ALA A 1 550 ? 6.309 22.672 4.465 1 98 550 ALA A CA 1
ATOM 4251 C C . ALA A 1 550 ? 4.957 23.391 4.496 1 98 550 ALA A C 1
ATOM 4253 O O . ALA A 1 550 ? 4.887 24.578 4.785 1 98 550 ALA A O 1
ATOM 4254 N N . LYS A 1 551 ? 3.871 22.609 4.188 1 97.69 551 LYS A N 1
ATOM 4255 C CA . LYS A 1 551 ? 2.535 23.188 4.117 1 97.69 551 LYS A CA 1
ATOM 4256 C C . LYS A 1 551 ? 1.493 22.25 4.715 1 97.69 551 LYS A C 1
ATOM 4258 O O . LYS A 1 551 ? 1.507 21.047 4.441 1 97.69 551 LYS A O 1
ATOM 4263 N N . LEU A 1 552 ? 0.709 22.672 5.625 1 98.06 552 LEU A N 1
ATOM 4264 C CA . LEU A 1 552 ? -0.517 22.031 6.09 1 98.06 552 LEU A CA 1
ATOM 4265 C C . LEU A 1 552 ? -1.739 22.875 5.719 1 98.06 552 LEU A C 1
ATOM 4267 O O . LEU A 1 552 ? -1.83 24.047 6.086 1 98.06 552 LEU A O 1
ATOM 4271 N N . SER A 1 553 ? -2.697 22.281 5.004 1 97.62 553 SER A N 1
ATOM 4272 C CA . SER A 1 553 ? -3.775 23.125 4.504 1 97.62 553 SER A CA 1
ATOM 4273 C C . SER A 1 553 ? -5.082 22.359 4.387 1 97.62 553 SER A C 1
ATOM 4275 O O . SER A 1 553 ? -5.078 21.125 4.375 1 97.62 553 SER A O 1
ATOM 4277 N N . SER A 1 554 ? -6.141 23.062 4.387 1 97.5 554 SER A N 1
ATOM 4278 C CA . SER A 1 554 ? -7.5 22.625 4.094 1 97.5 554 SER A CA 1
ATOM 4279 C C . SER A 1 554 ? -8.164 23.531 3.066 1 97.5 554 SER A C 1
ATOM 4281 O O . SER A 1 554 ? -7.98 24.75 3.096 1 97.5 554 SER A O 1
ATOM 4283 N N . GLU A 1 555 ? -8.969 23.016 2.271 1 94.75 555 GLU A N 1
ATOM 4284 C CA . GLU A 1 555 ? -9.477 23.734 1.111 1 94.75 555 GLU A CA 1
ATOM 4285 C C . GLU A 1 555 ? -10.461 24.828 1.53 1 94.75 555 GLU A C 1
ATOM 4287 O O . GLU A 1 555 ? -10.453 25.922 0.972 1 94.75 555 GLU A O 1
ATOM 4292 N N . PRO A 1 556 ? -11.375 24.578 2.463 1 94 556 PRO A N 1
ATOM 4293 C CA . PRO A 1 556 ? -12.305 25.656 2.846 1 94 556 PRO A CA 1
ATOM 4294 C C . PRO A 1 556 ? -11.586 26.922 3.275 1 94 556 PRO A C 1
ATOM 4296 O O . PRO A 1 556 ? -10.742 26.891 4.168 1 94 556 PRO A O 1
ATOM 4299 N N . GLY A 1 557 ? -11.953 28 2.621 1 95.69 557 GLY A N 1
ATOM 4300 C CA . GLY A 1 557 ? -11.367 29.297 2.912 1 95.69 557 GLY A CA 1
ATOM 4301 C C . GLY A 1 557 ? -9.898 29.375 2.564 1 95.69 557 GLY A C 1
ATOM 4302 O O . GLY A 1 557 ? -9.195 30.297 3.006 1 95.69 557 GLY A O 1
ATOM 4303 N N . LYS A 1 558 ? -9.445 28.375 1.818 1 96.25 558 LYS A N 1
ATOM 4304 C CA . LYS A 1 558 ? -8.016 28.297 1.557 1 96.25 558 LYS A CA 1
ATOM 4305 C C . LYS A 1 558 ? -7.207 28.5 2.838 1 96.25 558 LYS A C 1
ATOM 4307 O O . LYS A 1 558 ? -6.297 29.328 2.881 1 96.25 558 LYS A O 1
ATOM 4312 N N . THR A 1 559 ? -7.605 27.781 3.814 1 97.75 559 THR A N 1
ATOM 4313 C CA . THR A 1 559 ? -6.961 27.891 5.121 1 97.75 559 THR A CA 1
ATOM 4314 C C . THR A 1 559 ? -5.633 27.125 5.133 1 97.75 559 THR A C 1
ATOM 4316 O O . THR A 1 559 ? -5.602 25.922 4.902 1 97.75 559 THR A O 1
ATOM 4319 N N . GLN A 1 560 ? -4.57 27.906 5.402 1 98 560 GLN A N 1
ATOM 4320 C CA . GLN A 1 560 ? -3.252 27.328 5.16 1 98 560 GLN A CA 1
ATOM 4321 C C . GLN A 1 560 ? -2.248 27.797 6.211 1 98 560 GLN A C 1
ATOM 4323 O O . GLN A 1 560 ? -2.283 28.953 6.645 1 98 560 GLN A O 1
ATOM 4328 N N . LEU A 1 561 ? -1.414 26.875 6.668 1 98.19 561 LEU A N 1
ATOM 4329 C CA . LEU A 1 561 ? -0.141 27.156 7.316 1 98.19 561 LEU A CA 1
ATOM 4330 C C . LEU A 1 561 ? 1.025 26.875 6.379 1 98.19 561 LEU A C 1
ATOM 4332 O O . LEU A 1 561 ? 1.256 25.719 6 1 98.19 561 LEU A O 1
ATOM 4336 N N . ASN A 1 562 ? 1.674 27.875 5.906 1 98 562 ASN A N 1
ATOM 4337 C CA . ASN A 1 562 ? 2.848 27.781 5.047 1 98 562 ASN A CA 1
ATOM 4338 C C . ASN A 1 562 ? 4.129 28.125 5.805 1 98 562 ASN A C 1
ATOM 4340 O O . ASN A 1 562 ? 4.168 29.094 6.559 1 98 562 ASN A O 1
ATOM 4344 N N . GLN A 1 563 ? 5.164 27.344 5.668 1 98.38 563 GLN A N 1
ATOM 4345 C CA . GLN A 1 563 ? 6.414 27.547 6.395 1 98.38 563 GLN A CA 1
ATOM 4346 C C . GLN A 1 563 ? 7.617 27.406 5.469 1 98.38 563 GLN A C 1
ATOM 4348 O O . GLN A 1 563 ? 7.645 26.531 4.602 1 98.38 563 GLN A O 1
ATOM 4353 N N . GLY A 1 564 ? 8.602 28.281 5.629 1 97.62 564 GLY A N 1
ATOM 4354 C CA . GLY A 1 564 ? 9.82 28.25 4.848 1 97.62 564 GLY A CA 1
ATOM 4355 C C . GLY A 1 564 ? 9.781 29.125 3.619 1 97.62 564 GLY A C 1
ATOM 4356 O O . GLY A 1 564 ? 9.516 30.328 3.725 1 97.62 564 GLY A O 1
ATOM 4357 N N . TYR A 1 565 ? 10.117 28.484 2.49 1 96.94 565 TYR A N 1
ATOM 4358 C CA . TYR A 1 565 ? 10.023 29.172 1.211 1 96.94 565 TYR A CA 1
ATOM 4359 C C . TYR A 1 565 ? 8.578 29.25 0.732 1 96.94 565 TYR A C 1
ATOM 4361 O O . TYR A 1 565 ? 8.055 28.281 0.167 1 96.94 565 TYR A O 1
ATOM 4369 N N . LEU A 1 566 ? 7.973 30.344 0.911 1 97.19 566 LEU A N 1
ATOM 4370 C CA . LEU A 1 566 ? 6.574 30.484 0.518 1 97.19 566 LEU A CA 1
ATOM 4371 C C . LEU A 1 566 ? 6.449 30.672 -0.99 1 97.19 566 LEU A C 1
ATOM 4373 O O . LEU A 1 566 ? 7.117 31.531 -1.57 1 97.19 566 LEU A O 1
ATOM 4377 N N . ALA A 1 567 ? 5.629 29.891 -1.594 1 95.94 567 ALA A N 1
ATOM 4378 C CA . ALA A 1 567 ? 5.48 29.969 -3.045 1 95.94 567 ALA A CA 1
ATOM 4379 C C . ALA A 1 567 ? 4.062 29.578 -3.471 1 95.94 567 ALA A C 1
ATOM 4381 O O . ALA A 1 567 ? 3.322 28.969 -2.703 1 95.94 567 ALA A O 1
ATOM 4382 N N . HIS A 1 568 ? 3.738 30.016 -4.703 1 95.19 568 HIS A N 1
ATOM 4383 C CA . HIS A 1 568 ? 2.557 29.469 -5.355 1 95.19 568 HIS A CA 1
ATOM 4384 C C . HIS A 1 568 ? 2.742 27.984 -5.66 1 95.19 568 HIS A C 1
ATOM 4386 O O . HIS A 1 568 ? 3.865 27.469 -5.645 1 95.19 568 HIS A O 1
ATOM 4392 N N . PRO A 1 569 ? 1.585 27.312 -5.863 1 94.88 569 PRO A N 1
ATOM 4393 C CA . PRO A 1 569 ? 1.701 25.875 -6.137 1 94.88 569 PRO A CA 1
ATOM 4394 C C . PRO A 1 569 ? 2.701 25.562 -7.25 1 94.88 569 PRO A C 1
ATOM 4396 O O . PRO A 1 569 ? 2.729 26.266 -8.273 1 94.88 569 PRO A O 1
ATOM 4399 N N . ARG A 1 570 ? 3.527 24.625 -6.996 1 94.5 570 ARG A N 1
ATOM 4400 C CA . ARG A 1 570 ? 4.551 24.25 -7.961 1 94.5 570 ARG A CA 1
ATOM 4401 C C . ARG A 1 570 ? 3.93 23.516 -9.156 1 94.5 570 ARG A C 1
ATOM 4403 O O . ARG A 1 570 ? 3.139 22.594 -8.984 1 94.5 570 ARG A O 1
ATOM 4410 N N . SER A 1 571 ? 4.297 23.984 -10.32 1 91.12 571 SER A N 1
ATOM 4411 C CA . SER A 1 571 ? 3.842 23.406 -11.578 1 91.12 571 SER A CA 1
ATOM 4412 C C . SER A 1 571 ? 5.012 23.141 -12.523 1 91.12 571 SER A C 1
ATOM 4414 O O . SER A 1 571 ? 5.797 24.031 -12.812 1 91.12 571 SER A O 1
ATOM 4416 N N . ASN A 1 572 ? 5.137 21.859 -12.922 1 88.75 572 ASN A N 1
ATOM 4417 C CA . ASN A 1 572 ? 6.195 21.422 -13.82 1 88.75 572 ASN A CA 1
ATOM 4418 C C . ASN A 1 572 ? 7.582 21.703 -13.25 1 88.75 572 ASN A C 1
ATOM 4420 O O . ASN A 1 572 ? 8.453 22.219 -13.953 1 88.75 572 ASN A O 1
ATOM 4424 N N . GLY A 1 573 ? 7.672 21.625 -12.047 1 92.56 573 GLY A N 1
ATOM 4425 C CA . GLY A 1 573 ? 8.953 21.75 -11.375 1 92.56 573 GLY A CA 1
ATOM 4426 C C . GLY A 1 573 ? 9.297 23.172 -10.984 1 92.56 573 GLY A C 1
ATOM 4427 O O . GLY A 1 573 ? 10.328 23.422 -10.367 1 92.56 573 GLY A O 1
ATOM 4428 N N . LYS A 1 574 ? 8.414 24.078 -11.25 1 94.5 574 LYS A N 1
ATOM 4429 C CA . LYS A 1 574 ? 8.695 25.469 -10.969 1 94.5 574 LYS A CA 1
ATOM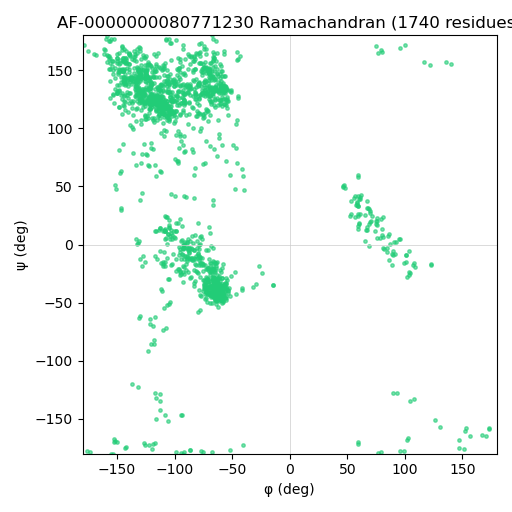 4430 C C . LYS A 1 574 ? 7.617 26.078 -10.07 1 94.5 574 LYS A C 1
ATOM 4432 O O . LYS A 1 574 ? 6.453 25.688 -10.133 1 94.5 574 LYS A O 1
ATOM 4437 N N . ALA A 1 575 ? 8.07 27 -9.211 1 94.94 575 ALA A N 1
ATOM 4438 C CA . ALA A 1 575 ? 7.145 27.688 -8.328 1 94.94 575 ALA A CA 1
ATOM 4439 C C . ALA A 1 575 ? 7.484 29.172 -8.242 1 94.94 575 ALA A C 1
ATOM 4441 O O . ALA A 1 575 ? 8.656 29.547 -8.188 1 94.94 575 ALA A O 1
ATOM 4442 N N . LEU A 1 576 ? 6.445 30.047 -8.273 1 95.81 576 LEU A N 1
ATOM 4443 C CA . LEU A 1 576 ? 6.613 31.484 -8.117 1 95.81 576 LEU A CA 1
ATOM 4444 C C . LEU A 1 576 ? 6.699 31.859 -6.641 1 95.81 576 LEU A C 1
ATOM 4446 O O . LEU A 1 576 ? 5.812 31.531 -5.855 1 95.81 576 LEU A O 1
ATOM 4450 N N . PRO A 1 577 ? 7.758 32.625 -6.281 1 95.69 577 PRO A N 1
ATOM 4451 C CA . PRO A 1 577 ? 7.93 32.969 -4.871 1 95.69 577 PRO A CA 1
ATOM 4452 C C . PRO A 1 577 ? 6.859 33.938 -4.363 1 95.69 577 PRO A C 1
ATOM 4454 O O . PRO A 1 577 ? 6.438 34.844 -5.098 1 95.69 577 PRO A O 1
ATOM 4457 N N . ARG A 1 578 ? 6.551 33.812 -3.047 1 96.12 578 ARG A N 1
ATOM 4458 C CA . ARG A 1 578 ? 5.57 34.656 -2.375 1 96.12 578 ARG A CA 1
ATOM 4459 C C . ARG A 1 578 ? 6.137 35.25 -1.087 1 96.12 578 ARG A C 1
ATOM 4461 O O . ARG A 1 578 ? 5.535 36.156 -0.484 1 96.12 578 ARG A O 1
ATOM 4468 N N . GLY A 1 579 ? 7.207 34.812 -0.628 1 96.12 579 GLY A N 1
ATOM 4469 C CA . GLY A 1 579 ? 7.801 35.281 0.613 1 96.12 579 GLY A CA 1
ATOM 4470 C C . GLY A 1 579 ? 8.625 34.25 1.319 1 96.12 579 GLY A C 1
ATOM 4471 O O . GLY A 1 579 ? 8.852 33.156 0.778 1 96.12 579 GLY A O 1
ATOM 4472 N N . ASP A 1 580 ? 9.156 34.625 2.564 1 96.44 580 ASP A N 1
ATOM 4473 C CA . ASP A 1 580 ? 9.945 33.719 3.408 1 96.44 580 ASP A CA 1
ATOM 4474 C C . ASP A 1 580 ? 9.5 33.812 4.867 1 96.44 580 ASP A C 1
ATOM 4476 O O . ASP A 1 580 ? 9.164 34.906 5.352 1 96.44 580 ASP A O 1
ATOM 4480 N N . GLY A 1 581 ? 9.609 32.688 5.551 1 97.69 581 GLY A N 1
ATOM 4481 C CA . GLY A 1 581 ? 9.133 32.594 6.926 1 97.69 581 GLY A CA 1
ATOM 4482 C C . GLY A 1 581 ? 7.832 31.828 7.066 1 97.69 581 GLY A C 1
ATOM 4483 O O . GLY A 1 581 ? 7.727 30.688 6.609 1 97.69 581 GLY A O 1
ATOM 4484 N N . PHE A 1 582 ? 6.84 32.375 7.871 1 97.69 582 PHE A N 1
ATOM 4485 C CA . PHE A 1 582 ? 5.59 31.641 7.98 1 97.69 582 PHE A CA 1
ATOM 4486 C C . PHE A 1 582 ? 4.402 32.5 7.598 1 97.69 582 PHE A C 1
ATOM 4488 O O . PHE A 1 582 ? 4.477 33.75 7.684 1 97.69 582 PHE A O 1
ATOM 4495 N N . GLU A 1 583 ? 3.396 31.875 7.062 1 98.06 583 GLU A N 1
ATOM 4496 C CA . GLU A 1 583 ? 2.09 32.5 6.832 1 98.06 583 GLU A CA 1
ATOM 4497 C C . GLU A 1 583 ? 0.963 31.594 7.324 1 98.06 583 GLU A C 1
ATOM 4499 O O . GLU A 1 583 ? 0.862 30.438 6.91 1 98.06 583 GLU A O 1
ATOM 4504 N N . LEU A 1 584 ? 0.219 32.031 8.266 1 97.94 584 LEU A N 1
ATOM 4505 C CA . LEU A 1 584 ? -1.059 31.438 8.656 1 97.94 584 LEU A CA 1
ATOM 4506 C C . LEU A 1 584 ? -2.223 32.25 8.078 1 97.94 584 LEU A C 1
ATOM 4508 O O . LEU A 1 584 ? -2.455 33.375 8.484 1 97.94 584 LEU A O 1
ATOM 4512 N N . ARG A 1 585 ? -3.006 31.641 7.102 1 97.5 585 ARG A N 1
ATOM 4513 C CA . ARG A 1 585 ? -3.965 32.469 6.383 1 97.5 585 ARG A CA 1
ATOM 4514 C C . ARG A 1 585 ? -5.277 31.734 6.156 1 97.5 585 ARG A C 1
ATOM 4516 O O . ARG A 1 585 ? -5.285 30.5 6.02 1 97.5 585 ARG A O 1
ATOM 4523 N N . THR A 1 586 ? -6.395 32.469 6.082 1 97.88 586 THR A N 1
ATOM 4524 C CA . THR A 1 586 ? -7.719 31.953 5.738 1 97.88 586 THR A CA 1
ATOM 4525 C C . THR A 1 586 ? -8.578 33.062 5.121 1 97.88 586 THR A C 1
ATOM 4527 O O . THR A 1 586 ? -8.391 34.219 5.418 1 97.88 586 THR A O 1
ATOM 4530 N N . ASP A 1 587 ? -9.383 32.719 4.254 1 96.81 587 ASP A N 1
ATOM 4531 C CA . ASP A 1 587 ? -10.375 33.656 3.725 1 96.81 587 ASP A CA 1
ATOM 4532 C C . ASP A 1 587 ? -11.57 33.781 4.66 1 96.81 587 ASP A C 1
ATOM 4534 O O . ASP A 1 587 ? -12.484 34.562 4.41 1 96.81 587 ASP A O 1
ATOM 4538 N N . HIS A 1 588 ? -11.547 33.125 5.793 1 96.62 588 HIS A N 1
ATOM 4539 C CA . HIS A 1 588 ? -12.602 33.156 6.801 1 96.62 588 HIS A CA 1
ATOM 4540 C C . HIS A 1 588 ? -12.094 33.781 8.102 1 96.62 588 HIS A C 1
ATOM 4542 O O . HIS A 1 588 ? -11.281 34.688 8.086 1 96.62 588 HIS A O 1
ATOM 4548 N N . HIS A 1 589 ? -12.695 33.312 9.234 1 96.06 589 HIS A N 1
ATOM 4549 C CA . HIS A 1 589 ? -12.289 33.875 10.516 1 96.06 589 HIS A CA 1
ATOM 4550 C C . HIS A 1 589 ? -11.055 33.188 11.062 1 96.06 589 HIS A C 1
ATOM 4552 O O . HIS A 1 589 ? -10.875 31.969 10.844 1 96.06 589 HIS A O 1
ATOM 4558 N N . GLY A 1 590 ? -10.195 34 11.656 1 96.69 590 GLY A N 1
ATOM 4559 C CA . GLY A 1 590 ? -9.086 33.438 12.414 1 96.69 590 GLY A CA 1
ATOM 4560 C C . GLY A 1 590 ? -9.164 33.719 13.898 1 96.69 590 GLY A C 1
ATOM 4561 O O . GLY A 1 590 ? -9.664 34.781 14.297 1 96.69 590 GLY A O 1
ATOM 4562 N N . ALA A 1 591 ? -8.75 32.781 14.688 1 96.94 591 ALA A N 1
ATOM 4563 C CA . ALA A 1 591 ? -8.656 33.031 16.125 1 96.94 591 ALA A CA 1
ATOM 4564 C C . ALA A 1 591 ? -7.387 32.406 16.703 1 96.94 591 ALA A C 1
ATOM 4566 O O . ALA A 1 591 ? -7.039 31.266 16.375 1 96.94 591 ALA A O 1
ATOM 4567 N N . ILE A 1 592 ? -6.602 33.188 17.484 1 96.5 592 ILE A N 1
ATOM 4568 C CA . ILE A 1 592 ? -5.496 32.688 18.297 1 96.5 592 ILE A CA 1
ATOM 4569 C C . ILE A 1 592 ? -5.812 32.875 19.781 1 96.5 592 ILE A C 1
ATOM 4571 O O . ILE A 1 592 ? -6.039 34 20.234 1 96.5 592 ILE A O 1
ATOM 4575 N N . ARG A 1 593 ? -5.84 31.812 20.562 1 96.44 593 ARG A N 1
ATOM 4576 C CA . ARG A 1 593 ? -6.258 31.828 21.969 1 96.44 593 ARG A CA 1
ATOM 4577 C C . ARG A 1 593 ? -5.215 31.172 22.859 1 96.44 593 ARG A C 1
ATOM 4579 O O . ARG A 1 593 ? -4.719 30.094 22.531 1 96.44 593 ARG A O 1
ATOM 4586 N N . ALA A 1 594 ? -4.836 31.812 23.906 1 96.5 594 ALA A N 1
ATOM 4587 C CA . ALA A 1 594 ? -3.916 31.281 24.906 1 96.5 594 ALA A CA 1
ATOM 4588 C C . ALA A 1 594 ? -4.344 31.672 26.312 1 96.5 594 ALA A C 1
ATOM 4590 O O . ALA A 1 594 ? -4.191 32.812 26.719 1 96.5 594 ALA A O 1
ATOM 4591 N N . ALA A 1 595 ? -4.727 30.734 27.125 1 94.81 595 ALA A N 1
ATOM 4592 C CA . ALA A 1 595 ? -5.371 30.984 28.422 1 94.81 595 ALA A CA 1
ATOM 4593 C C . ALA A 1 595 ? -4.383 31.578 29.422 1 94.81 595 ALA A C 1
ATOM 4595 O O . ALA A 1 595 ? -4.766 32.344 30.297 1 94.81 595 ALA A O 1
ATOM 4596 N N . HIS A 1 596 ? -3.094 31.281 29.328 1 95.12 596 HIS A N 1
ATOM 4597 C CA . HIS A 1 596 ? -2.109 31.75 30.312 1 95.12 596 HIS A CA 1
ATOM 4598 C C . HIS A 1 596 ? -1.295 32.906 29.766 1 95.12 596 HIS A C 1
ATOM 4600 O O . HIS A 1 596 ? -0.247 33.25 30.312 1 95.12 596 HIS A O 1
ATOM 4606 N N . GLY A 1 597 ? -1.776 33.438 28.641 1 96.38 597 GLY A N 1
ATOM 4607 C CA . GLY A 1 597 ? -1.135 34.625 28.094 1 96.38 597 GLY A CA 1
ATOM 4608 C C . GLY A 1 597 ? -0.625 34.438 26.688 1 96.38 597 GLY A C 1
ATOM 4609 O O . GLY A 1 597 ? -0.32 33.312 26.281 1 96.38 597 GLY A O 1
ATOM 4610 N N . LEU A 1 598 ? -0.49 35.5 25.891 1 97.25 598 LEU A N 1
ATOM 4611 C CA . LEU A 1 598 ? -0.067 35.5 24.5 1 97.25 598 LEU A CA 1
ATOM 4612 C C . LEU A 1 598 ? 1.025 36.531 24.266 1 97.25 598 LEU A C 1
ATOM 4614 O O . LEU A 1 598 ? 0.868 37.719 24.625 1 97.25 598 LEU A O 1
ATOM 4618 N N . LEU A 1 599 ? 2.115 36.062 23.797 1 97.19 599 LEU A N 1
ATOM 4619 C CA . LEU A 1 599 ? 3.223 36.938 23.438 1 97.19 599 LEU A CA 1
ATOM 4620 C C . LEU A 1 599 ? 3.342 37.094 21.922 1 97.19 599 LEU A C 1
ATOM 4622 O O . LEU A 1 599 ? 3.512 36.094 21.219 1 97.19 599 LEU A O 1
ATOM 4626 N N . LEU A 1 600 ? 3.104 38.219 21.359 1 96.94 600 LEU A N 1
ATOM 4627 C CA . LEU A 1 600 ? 3.408 38.594 19.984 1 96.94 600 LEU A CA 1
ATOM 4628 C C . LEU A 1 600 ? 4.66 39.438 19.906 1 96.94 600 LEU A C 1
ATOM 4630 O O . LEU A 1 600 ? 4.66 40.594 20.359 1 96.94 600 LEU A O 1
ATOM 4634 N N . THR A 1 601 ? 5.805 38.906 19.312 1 97.12 601 THR A N 1
ATOM 4635 C CA . THR A 1 601 ? 7.055 39.656 19.406 1 97.12 601 THR A CA 1
ATOM 4636 C C . THR A 1 601 ? 7.879 39.5 18.141 1 97.12 601 THR A C 1
ATOM 4638 O O . THR A 1 601 ? 7.746 38.469 17.438 1 97.12 601 THR A O 1
ATOM 4641 N N . THR A 1 602 ? 8.672 40.5 17.766 1 95.06 602 THR A N 1
ATOM 4642 C CA . THR A 1 602 ? 9.641 40.438 16.672 1 95.06 602 THR A CA 1
ATOM 4643 C C . THR A 1 602 ? 11.062 40.406 17.203 1 95.06 602 THR A C 1
ATOM 4645 O O . THR A 1 602 ? 12.016 40.688 16.469 1 95.06 602 THR A O 1
ATOM 4648 N N . GLU A 1 603 ? 11.109 40.188 18.578 1 93.44 603 GLU A N 1
ATOM 4649 C CA . GLU A 1 603 ? 12.43 40.031 19.172 1 93.44 603 GLU A CA 1
ATOM 4650 C C . GLU A 1 603 ? 13.102 38.75 18.688 1 93.44 603 GLU A C 1
ATOM 4652 O O . GLU A 1 603 ? 12.523 37.688 18.781 1 93.44 603 GLU A O 1
ATOM 4657 N N . ALA A 1 604 ? 14.312 38.906 18.25 1 92.31 604 ALA A N 1
ATOM 4658 C CA . ALA A 1 604 ? 14.984 37.75 17.625 1 92.31 604 ALA A CA 1
ATOM 4659 C C . ALA A 1 604 ? 15.414 36.719 18.672 1 92.31 604 ALA A C 1
ATOM 4661 O O . ALA A 1 604 ? 15.883 37.094 19.75 1 92.31 604 ALA A O 1
ATOM 4662 N N . GLN A 1 605 ? 15.133 35.5 18.422 1 91.06 605 GLN A N 1
ATOM 4663 C CA . GLN A 1 605 ? 15.703 34.312 19.062 1 91.06 605 GLN A CA 1
ATOM 4664 C C . GLN A 1 605 ? 16.281 33.375 18.016 1 91.06 605 GLN A C 1
ATOM 4666 O O . GLN A 1 605 ? 15.734 32.312 17.781 1 91.06 605 GLN A O 1
ATOM 4671 N N . ASN A 1 606 ? 17.422 33.719 17.547 1 90.19 606 ASN A N 1
ATOM 4672 C CA . ASN A 1 606 ? 17.984 33.062 16.375 1 90.19 606 ASN A CA 1
ATOM 4673 C C . ASN A 1 606 ? 18.234 31.578 16.656 1 90.19 606 ASN A C 1
ATOM 4675 O O . ASN A 1 606 ? 18.719 31.219 17.734 1 90.19 606 ASN A O 1
ATOM 4679 N N . GLY A 1 607 ? 17.797 30.797 15.734 1 89.56 607 GLY A N 1
ATOM 4680 C CA . GLY A 1 607 ? 17.984 29.359 15.805 1 89.56 607 GLY A CA 1
ATOM 4681 C C . GLY A 1 607 ? 17.078 28.688 16.812 1 89.56 607 GLY A C 1
ATOM 4682 O O . GLY A 1 607 ? 17.328 27.547 17.234 1 89.56 607 GLY A O 1
ATOM 4683 N N . ALA A 1 608 ? 16.156 29.391 17.266 1 87.62 608 ALA A N 1
ATOM 4684 C CA . ALA A 1 608 ? 15.219 28.891 18.266 1 87.62 608 ALA A CA 1
ATOM 4685 C C . ALA A 1 608 ? 15.953 28.516 19.562 1 87.62 608 ALA A C 1
ATOM 4687 O O . ALA A 1 608 ? 15.625 27.5 20.188 1 87.62 608 ALA A O 1
ATOM 4688 N N . SER A 1 609 ? 16.797 29.219 20 1 87.5 609 SER A N 1
ATOM 4689 C CA . SER A 1 609 ? 17.688 28.859 21.109 1 87.5 609 SER A CA 1
ATOM 4690 C C . SER A 1 609 ? 17.109 29.312 22.438 1 87.5 609 SER A C 1
ATOM 4692 O O . SER A 1 609 ? 17.516 28.812 23.5 1 87.5 609 SER A O 1
ATOM 4694 N N . GLY A 1 610 ? 16.25 30.172 22.516 1 90.94 610 GLY A N 1
ATOM 4695 C CA . GLY A 1 610 ? 15.758 30.703 23.781 1 90.94 610 GLY A CA 1
ATOM 4696 C C . GLY A 1 610 ? 14.453 30.062 24.219 1 90.94 610 GLY A C 1
ATOM 4697 O O . GLY A 1 610 ? 13.977 29.109 23.609 1 90.94 610 GLY A O 1
ATOM 4698 N N . LYS A 1 611 ? 13.977 30.594 25.406 1 93.75 611 LYS A N 1
ATOM 4699 C CA . LYS A 1 611 ? 12.695 30.141 25.953 1 93.75 611 LYS A CA 1
ATOM 4700 C C . LYS A 1 611 ? 11.523 30.703 25.141 1 93.75 611 LYS A C 1
ATOM 4702 O O . LYS A 1 611 ? 11.672 31.719 24.453 1 93.75 611 LYS A O 1
ATOM 4707 N N . GLN A 1 612 ? 10.422 30.047 25.219 1 94.06 612 GLN A N 1
ATOM 4708 C CA . GLN A 1 612 ? 9.195 30.453 24.547 1 94.06 612 GLN A CA 1
ATOM 4709 C C . GLN A 1 612 ? 8.828 31.906 24.891 1 94.06 612 GLN A C 1
ATOM 4711 O O . GLN A 1 612 ? 8.336 32.656 24.031 1 94.06 612 GLN A O 1
ATOM 4716 N N . LEU A 1 613 ? 9.008 32.188 26.156 1 94.44 613 LEU A N 1
ATOM 4717 C CA . LEU A 1 613 ? 8.539 33.469 26.625 1 94.44 613 LEU A CA 1
ATOM 4718 C C . LEU A 1 613 ? 9.703 34.438 26.891 1 94.44 613 LEU A C 1
ATOM 4720 O O . LEU A 1 613 ? 9.617 35.312 27.734 1 94.44 613 LEU A O 1
ATOM 4724 N N . ALA A 1 614 ? 10.812 34.156 26.219 1 93.44 614 ALA A N 1
ATOM 4725 C CA . ALA A 1 614 ? 11.891 35.156 26.281 1 93.44 614 ALA A CA 1
ATOM 4726 C C . ALA A 1 614 ? 11.398 36.531 25.844 1 93.44 614 ALA A C 1
ATOM 4728 O O . ALA A 1 614 ? 10.844 36.688 24.75 1 93.44 614 ALA A O 1
ATOM 4729 N N . ARG A 1 615 ? 11.586 37.531 26.766 1 94.06 615 ARG A N 1
ATOM 4730 C CA . ARG A 1 615 ? 11.008 38.844 26.547 1 94.06 615 ARG A CA 1
ATOM 4731 C C . ARG A 1 615 ? 11.828 39.938 27.234 1 94.06 615 ARG A C 1
ATOM 4733 O O . ARG A 1 615 ? 11.281 40.781 27.938 1 94.06 615 ARG A O 1
ATOM 4740 N N . GLU A 1 616 ? 12.984 39.938 27.016 1 92.38 616 GLU A N 1
ATOM 4741 C CA . GLU A 1 616 ? 13.875 40.875 27.719 1 92.38 616 GLU A CA 1
ATOM 4742 C C . GLU A 1 616 ? 13.617 42.312 27.281 1 92.38 616 GLU A C 1
ATOM 4744 O O . GLU A 1 616 ? 13.617 43.219 28.109 1 92.38 616 GLU A O 1
ATOM 4749 N N . HIS A 1 617 ? 13.445 42.5 26.016 1 93.12 617 HIS A N 1
ATOM 4750 C CA . HIS A 1 617 ? 13.195 43.844 25.516 1 93.12 617 HIS A CA 1
ATOM 4751 C C . HIS A 1 617 ? 11.867 44.375 26.031 1 93.12 617 HIS A C 1
ATOM 4753 O O . HIS A 1 617 ? 11.781 45.531 26.438 1 93.12 617 HIS A O 1
ATOM 4759 N N . ALA A 1 618 ? 10.883 43.562 26.016 1 95.19 618 ALA A N 1
ATOM 4760 C CA . ALA A 1 618 ? 9.578 43.969 26.531 1 95.19 618 ALA A CA 1
ATOM 4761 C C . ALA A 1 618 ? 9.656 44.375 28 1 95.19 618 ALA A C 1
ATOM 4763 O O . ALA A 1 618 ? 9.094 45.406 28.406 1 95.19 618 ALA A O 1
ATOM 4764 N N . GLN A 1 619 ? 10.312 43.531 28.797 1 94.62 619 GLN A N 1
ATOM 4765 C CA . GLN A 1 619 ? 10.453 43.812 30.219 1 94.62 619 GLN A CA 1
ATOM 4766 C C . GLN A 1 619 ? 11.203 45.125 30.453 1 94.62 619 GLN A C 1
ATOM 4768 O O . GLN A 1 619 ? 10.805 45.906 31.297 1 94.62 619 GLN A O 1
ATOM 4773 N N . SER A 1 620 ? 12.242 45.281 29.734 1 95.56 620 SER A N 1
ATOM 4774 C CA . SER A 1 620 ? 13.047 46.5 29.875 1 95.56 620 SER A CA 1
ATOM 4775 C C . SER A 1 620 ? 12.227 47.75 29.547 1 95.56 620 SER A C 1
ATOM 4777 O O . SER A 1 620 ? 12.344 48.75 30.219 1 95.56 620 SER A O 1
ATOM 4779 N N . GLN A 1 621 ? 11.484 47.656 28.484 1 94.81 621 GLN A N 1
ATOM 4780 C CA . GLN A 1 621 ? 10.664 48.812 28.078 1 94.81 621 GLN A CA 1
ATOM 4781 C C . GLN A 1 621 ? 9.594 49.125 29.125 1 94.81 621 GLN A C 1
ATOM 4783 O O . GLN A 1 621 ? 9.281 50.281 29.391 1 94.81 621 GLN A O 1
ATOM 4788 N N . LEU A 1 622 ? 8.977 48.188 29.656 1 94.75 622 LEU A N 1
ATOM 4789 C CA . LEU A 1 622 ? 7.953 48.375 30.672 1 94.75 622 LEU A CA 1
ATOM 4790 C C . LEU A 1 622 ? 8.562 48.938 31.953 1 94.75 622 LEU A C 1
ATOM 4792 O O . LEU A 1 622 ? 7.957 49.781 32.625 1 94.75 622 LEU A O 1
ATOM 4796 N N . ASP A 1 623 ? 9.781 48.469 32.312 1 94.19 623 ASP A N 1
ATOM 4797 C CA . ASP A 1 623 ? 10.516 49.031 33.469 1 94.19 623 ASP A CA 1
ATOM 4798 C C . ASP A 1 623 ? 10.82 50.5 33.25 1 94.19 623 ASP A C 1
ATOM 4800 O O . ASP A 1 623 ? 10.695 51.312 34.156 1 94.19 623 ASP A O 1
ATOM 4804 N N . ALA A 1 624 ? 11.273 50.781 32.094 1 94.81 624 ALA A N 1
ATOM 4805 C CA . ALA A 1 624 ? 11.586 52.156 31.781 1 94.81 624 ALA A CA 1
ATOM 4806 C C . ALA A 1 624 ? 10.336 53.031 31.859 1 94.81 624 ALA A C 1
ATOM 4808 O O . ALA A 1 624 ? 10.398 54.188 32.312 1 94.81 624 ALA A O 1
ATOM 4809 N N . ALA A 1 625 ? 9.258 52.562 31.359 1 95.19 625 ALA A N 1
ATOM 4810 C CA . ALA A 1 625 ? 8 53.281 31.422 1 95.19 625 ALA A CA 1
ATOM 4811 C C . ALA A 1 625 ? 7.59 53.562 32.875 1 95.19 625 ALA A C 1
ATOM 4813 O O . ALA A 1 625 ? 7.137 54.656 33.188 1 95.19 625 ALA A O 1
ATOM 4814 N N . LEU A 1 626 ? 7.703 52.562 33.719 1 93.38 626 LEU A N 1
ATOM 4815 C CA . LEU A 1 626 ? 7.375 52.688 35.125 1 93.38 626 LEU A CA 1
ATOM 4816 C C . LEU A 1 626 ? 8.273 53.75 35.781 1 93.38 626 LEU A C 1
ATOM 4818 O O . LEU A 1 626 ? 7.797 54.594 36.531 1 93.38 626 LEU A O 1
ATOM 4822 N N . SER A 1 627 ? 9.531 53.656 35.531 1 94.31 627 SER A N 1
ATOM 4823 C CA . SER A 1 627 ? 10.492 54.594 36.094 1 94.31 627 SER A CA 1
ATOM 4824 C C . SER A 1 627 ? 10.18 56.031 35.719 1 94.31 627 SER A C 1
ATOM 4826 O O . SER A 1 627 ? 10.219 56.938 36.562 1 94.31 627 SER A O 1
ATOM 4828 N N . LEU A 1 628 ? 9.953 56.25 34.469 1 93.25 628 LEU A N 1
ATOM 4829 C CA . LEU A 1 628 ? 9.633 57.594 34.031 1 93.25 628 LEU A CA 1
ATOM 4830 C C . LEU A 1 628 ? 8.344 58.094 34.656 1 93.25 628 LEU A C 1
ATOM 4832 O O . LEU A 1 628 ? 8.266 59.25 35.094 1 93.25 628 LEU A O 1
ATOM 4836 N N . SER A 1 629 ? 7.328 57.281 34.656 1 92.38 629 SER A N 1
ATOM 4837 C CA . SER A 1 629 ? 6.043 57.656 35.25 1 92.38 629 SER A CA 1
ATOM 4838 C C . SER A 1 629 ? 6.188 58 36.719 1 92.38 629 SER A C 1
ATOM 4840 O O . SER A 1 629 ? 5.578 58.969 37.188 1 92.38 629 SER A O 1
ATOM 4842 N N . GLN A 1 630 ? 7.012 57.219 37.438 1 89.5 630 GLN A N 1
ATOM 4843 C CA . GLN A 1 630 ? 7.234 57.5 38.844 1 89.5 630 GLN A CA 1
ATOM 4844 C C . GLN A 1 630 ? 8 58.781 39.062 1 89.5 630 GLN A C 1
ATOM 4846 O O . GLN A 1 630 ? 7.676 59.562 39.938 1 89.5 630 GLN A O 1
ATOM 4851 N N . ALA A 1 631 ? 9 59.031 38.281 1 91.06 631 ALA A N 1
ATOM 4852 C CA . ALA A 1 631 ? 9.805 60.25 38.406 1 91.06 631 ALA A CA 1
ATOM 4853 C C . ALA A 1 631 ? 8.945 61.469 38.188 1 91.06 631 ALA A C 1
ATOM 4855 O O . ALA A 1 631 ? 9.039 62.438 38.969 1 91.06 631 ALA A O 1
ATOM 4856 N N . LEU A 1 632 ? 8.172 61.469 37.219 1 90.31 632 LEU A N 1
ATOM 4857 C CA . LEU A 1 632 ? 7.355 62.656 36.906 1 90.31 632 LEU A CA 1
ATOM 4858 C C . LEU A 1 632 ? 6.215 62.781 37.906 1 90.31 632 LEU A C 1
ATOM 4860 O O . LEU A 1 632 ? 5.801 63.906 38.25 1 90.31 632 LEU A O 1
ATOM 4864 N N . ALA A 1 633 ? 5.691 61.656 38.375 1 87.12 633 ALA A N 1
ATOM 4865 C CA . ALA A 1 633 ? 4.66 61.688 39.406 1 87.12 633 ALA A CA 1
ATOM 4866 C C . ALA A 1 633 ? 5.188 62.312 40.688 1 87.12 633 ALA A C 1
ATOM 4868 O O . ALA A 1 633 ? 4.465 63.062 41.375 1 87.12 633 ALA A O 1
ATOM 4869 N N . GLU A 1 634 ? 6.359 62 41.031 1 86 634 GLU A N 1
ATOM 4870 C CA . GLU A 1 634 ? 6.98 62.594 42.188 1 86 634 GLU A CA 1
ATOM 4871 C C . GLU A 1 634 ? 7.141 64.125 42.031 1 86 634 GLU A C 1
ATOM 4873 O O . GLU A 1 634 ? 6.859 64.875 42.969 1 86 634 GLU A O 1
ATOM 4878 N N . THR A 1 635 ? 7.617 64.5 40.906 1 89.56 635 THR A N 1
ATOM 4879 C CA . THR A 1 635 ? 7.766 65.938 40.656 1 89.56 635 THR A CA 1
ATOM 4880 C C . THR A 1 635 ? 6.41 66.625 40.688 1 89.56 635 THR A C 1
ATOM 4882 O O . THR A 1 635 ? 6.301 67.75 41.25 1 89.56 635 THR A O 1
ATOM 4885 N N . ALA A 1 636 ? 5.434 66 40.125 1 89.75 636 ALA A N 1
ATOM 4886 C CA . ALA A 1 636 ? 4.09 66.562 40.125 1 89.75 636 ALA A CA 1
ATOM 4887 C C . ALA A 1 636 ? 3.545 66.688 41.562 1 89.75 636 ALA A C 1
ATOM 4889 O O . ALA A 1 636 ? 2.945 67.75 41.906 1 89.75 636 ALA A O 1
ATOM 4890 N N . SER A 1 637 ? 3.732 65.688 42.312 1 84.5 637 SER A N 1
ATOM 4891 C CA . SER A 1 637 ? 3.275 65.688 43.688 1 84.5 637 SER A CA 1
ATOM 4892 C C . SER A 1 637 ? 3.965 66.812 44.469 1 84.5 637 SER A C 1
ATOM 4894 O O . SER A 1 637 ? 3.34 67.438 45.312 1 84.5 637 SER A O 1
ATOM 4896 N N . GLY A 1 638 ? 5.164 66.938 44.312 1 85.56 638 GLY A N 1
ATOM 4897 C CA . GLY A 1 638 ? 5.91 68 44.969 1 85.56 638 GLY A CA 1
ATOM 4898 C C . GLY A 1 638 ? 5.414 69.438 44.625 1 85.56 638 GLY A C 1
ATOM 4899 O O . GLY A 1 638 ? 5.535 70.375 45.406 1 85.56 638 GLY A O 1
ATOM 4900 N N . GLN A 1 639 ? 4.883 69.562 43.469 1 89.38 639 GLN A N 1
ATOM 4901 C CA . GLN A 1 639 ? 4.391 70.875 43 1 89.38 639 GLN A CA 1
ATOM 4902 C C . GLN A 1 639 ? 2.881 71 43.188 1 89.38 639 GLN A C 1
ATOM 4904 O O . GLN A 1 639 ? 2.236 71.812 42.562 1 89.38 639 GLN A O 1
ATOM 4909 N N . LEU A 1 640 ? 2.225 70.062 43.938 1 83.94 640 LEU A N 1
ATOM 4910 C CA . LEU A 1 640 ? 0.824 70.062 44.344 1 83.94 640 LEU A CA 1
ATOM 4911 C C . LEU A 1 640 ? -0.088 69.812 43.156 1 83.94 640 LEU A C 1
ATOM 4913 O O . LEU A 1 640 ? -1.219 70.312 43.125 1 83.94 640 LEU A O 1
ATOM 4917 N N . ALA A 1 641 ? 0.456 69.25 42.125 1 88.19 641 ALA A N 1
ATOM 4918 C CA . ALA A 1 641 ? -0.381 68.688 41.062 1 88.19 641 ALA A CA 1
ATOM 4919 C C . ALA A 1 641 ? -0.881 67.312 41.406 1 88.19 641 ALA A C 1
ATOM 4921 O O . ALA A 1 641 ? -0.455 66.688 42.406 1 88.19 641 ALA A O 1
ATOM 4922 N N . ASP A 1 642 ? -1.885 66.812 40.688 1 85.56 642 ASP A N 1
ATOM 4923 C CA . ASP A 1 642 ? -2.354 65.5 40.938 1 85.56 642 ASP A CA 1
ATOM 4924 C C . ASP A 1 642 ? -1.308 64.438 40.5 1 85.56 642 ASP A C 1
ATOM 4926 O O . ASP A 1 642 ? -0.648 64.625 39.469 1 85.56 642 ASP A O 1
ATOM 4930 N N . ALA A 1 643 ? -1.104 63.5 41.312 1 78.5 643 ALA A N 1
ATOM 4931 C CA . ALA A 1 643 ? -0.081 62.5 41.031 1 78.5 643 ALA A CA 1
ATOM 4932 C C . ALA A 1 643 ? -0.702 61.219 40.438 1 78.5 643 ALA A C 1
ATOM 4934 O O . ALA A 1 643 ? -1.774 60.812 40.875 1 78.5 643 ALA A O 1
ATOM 4935 N N . MET A 1 644 ? -0.047 60.688 39.438 1 81.62 644 MET A N 1
ATOM 4936 C CA . MET A 1 644 ? -0.419 59.406 38.906 1 81.62 644 MET A CA 1
ATOM 4937 C C . MET A 1 644 ? -0.152 58.281 39.906 1 81.62 644 MET A C 1
ATOM 4939 O O . MET A 1 644 ? 0.875 58.281 40.594 1 81.62 644 MET A O 1
ATOM 4943 N N . GLU A 1 645 ? -1.138 57.406 40.031 1 78.94 645 GLU A N 1
ATOM 4944 C CA . GLU A 1 645 ? -0.955 56.25 40.906 1 78.94 645 GLU A CA 1
ATOM 4945 C C . GLU A 1 645 ? -0.316 55.094 40.125 1 78.94 645 GLU A C 1
ATOM 4947 O O . GLU A 1 645 ? -0.993 54.375 39.406 1 78.94 645 GLU A O 1
ATOM 4952 N N . THR A 1 646 ? 0.924 54.938 40.375 1 79.5 646 THR A N 1
ATOM 4953 C CA . THR A 1 646 ? 1.643 53.906 39.656 1 79.5 646 THR A CA 1
ATOM 4954 C C . THR A 1 646 ? 1.702 52.625 40.5 1 79.5 646 THR A C 1
ATOM 4956 O O . THR A 1 646 ? 2.09 51.562 40 1 79.5 646 THR A O 1
ATOM 4959 N N . GLY A 1 647 ? 1.183 52.5 41.781 1 74.31 647 GLY A N 1
ATOM 4960 C CA . GLY A 1 647 ? 1.267 51.375 42.688 1 74.31 647 GLY A CA 1
ATOM 4961 C C . GLY A 1 647 ? 2.408 51.5 43.688 1 74.31 647 GLY A C 1
ATOM 4962 O O . GLY A 1 647 ? 3.102 52.5 43.719 1 74.31 647 GLY A O 1
ATOM 4963 N N . PRO A 1 648 ? 2.66 50.438 44.625 1 71.88 648 PRO A N 1
ATOM 4964 C CA . PRO A 1 648 ? 1.828 49.25 44.844 1 71.88 648 PRO A CA 1
ATOM 4965 C C . PRO A 1 648 ? 0.599 49.531 45.688 1 71.88 648 PRO A C 1
ATOM 4967 O O . PRO A 1 648 ? -0.133 48.594 46.062 1 71.88 648 PRO A O 1
ATOM 4970 N N . ASP A 1 649 ? 0.535 50.75 46.031 1 63.5 649 ASP A N 1
ATOM 4971 C CA . ASP A 1 649 ? -0.516 51.062 47 1 63.5 649 ASP A CA 1
ATOM 4972 C C . ASP A 1 649 ? -1.886 51.094 46.312 1 63.5 649 ASP A C 1
ATOM 4974 O O . ASP A 1 649 ? -1.977 51.188 45.094 1 63.5 649 ASP A O 1
ATOM 4978 N N . GLU A 1 650 ? -2.992 50.75 47.156 1 59.97 650 GLU A N 1
ATOM 4979 C CA . GLU A 1 650 ? -4.371 50.75 46.656 1 59.97 650 GLU A CA 1
ATOM 4980 C C . GLU A 1 650 ? -4.734 52.125 46.062 1 59.97 650 GLU A C 1
ATOM 4982 O O . GLU A 1 650 ? -4.273 53.156 46.531 1 59.97 650 GLU A O 1
ATOM 4987 N N . ILE A 1 651 ? -5.363 52 44.812 1 56.59 651 ILE A N 1
ATOM 4988 C CA . ILE A 1 651 ? -5.871 53.188 44.156 1 56.59 651 ILE A CA 1
ATOM 4989 C C . ILE A 1 651 ? -6.953 53.844 45.031 1 56.59 651 ILE A C 1
ATOM 4991 O O . ILE A 1 651 ? -7.965 53.188 45.312 1 56.59 651 ILE A O 1
ATOM 4995 N N . GLY A 1 652 ? -6.637 54.75 45.875 1 55.97 652 GLY A N 1
ATOM 4996 C CA . GLY A 1 652 ? -7.566 55.469 46.719 1 55.97 652 GLY A CA 1
ATOM 4997 C C . GLY A 1 652 ? -8.07 56.781 46.125 1 55.97 652 GLY A C 1
ATOM 4998 O O . GLY A 1 652 ? -7.793 57.062 44.969 1 55.97 652 GLY A O 1
ATOM 4999 N N . PRO A 1 653 ? -9.047 57.375 46.781 1 53.34 653 PRO A N 1
ATOM 5000 C CA . PRO A 1 653 ? -9.453 58.688 46.312 1 53.34 653 PRO A CA 1
ATOM 5001 C C . PRO A 1 653 ? -8.273 59.625 46.031 1 53.34 653 PRO A C 1
ATOM 5003 O O . PRO A 1 653 ? -7.164 59.375 46.531 1 53.34 653 PRO A O 1
ATOM 5006 N N . ASP A 1 654 ? -8.344 60.625 45.281 1 49.69 654 ASP A N 1
ATOM 5007 C CA . ASP A 1 654 ? -7.305 61.594 44.938 1 49.69 654 ASP A CA 1
ATOM 5008 C C . ASP A 1 654 ? -6.539 62.031 46.188 1 49.69 654 ASP A C 1
ATOM 5010 O O . ASP A 1 654 ? -7.145 62.375 47.219 1 49.69 654 ASP A O 1
ATOM 5014 N N . ASN A 1 655 ? -5.254 62 46.312 1 47.5 655 ASN A N 1
ATOM 5015 C CA . ASN A 1 655 ? -4.328 62.438 47.344 1 47.5 655 ASN A CA 1
ATOM 5016 C C . ASN A 1 655 ? -4.465 61.562 48.594 1 47.5 655 ASN A C 1
ATOM 5018 O O . ASN A 1 655 ? -4.09 62 49.688 1 47.5 655 ASN A O 1
ATOM 5022 N N . ALA A 1 656 ? -5.312 60.656 48.594 1 50.16 656 ALA A N 1
ATOM 5023 C CA . ALA A 1 656 ? -5.496 59.875 49.812 1 50.16 656 ALA A CA 1
ATOM 5024 C C . ALA A 1 656 ? -4.293 58.969 50.094 1 50.16 656 ALA A C 1
ATOM 5026 O O . ALA A 1 656 ? -3.578 58.594 49.156 1 50.16 656 ALA A O 1
ATOM 5027 N N . LYS A 1 657 ? -3.959 58.875 51.406 1 47.31 657 LYS A N 1
ATOM 5028 C CA . LYS A 1 657 ? -2.906 58 51.875 1 47.31 657 LYS A CA 1
ATOM 5029 C C . LYS A 1 657 ? -3.199 56.562 51.5 1 47.31 657 LYS A C 1
ATOM 5031 O O . LYS A 1 657 ? -4.23 56 51.875 1 47.31 657 LYS A O 1
ATOM 5036 N N . ALA A 1 658 ? -2.932 55.969 50.438 1 46.56 658 ALA A N 1
ATOM 5037 C CA . ALA A 1 658 ? -3.307 54.844 49.594 1 46.56 658 ALA A CA 1
ATOM 5038 C C . ALA A 1 658 ? -2.908 53.5 50.25 1 46.56 658 ALA A C 1
ATOM 5040 O O . ALA A 1 658 ? -1.84 53.406 50.875 1 46.56 658 ALA A O 1
ATOM 5041 N N . GLY A 1 659 ? -3.936 52.812 50.75 1 46.12 659 GLY A N 1
ATOM 5042 C CA . GLY A 1 659 ? -3.678 51.438 51.156 1 46.12 659 GLY A CA 1
ATOM 5043 C C . GLY A 1 659 ? -3.113 50.562 50.031 1 46.12 659 GLY A C 1
ATOM 5044 O O . GLY A 1 659 ? -3.113 50.969 48.875 1 46.12 659 GLY A O 1
ATOM 5045 N N . LYS A 1 660 ? -2.543 49.406 50.281 1 46.34 660 LYS A N 1
ATOM 5046 C CA . LYS A 1 660 ? -1.668 48.562 49.5 1 46.34 660 LYS A CA 1
ATOM 5047 C C . LYS A 1 660 ? -2.471 47.75 48.5 1 46.34 660 LYS A C 1
ATOM 5049 O O . LYS A 1 660 ? -2.684 46.531 48.719 1 46.34 660 LYS A O 1
ATOM 5054 N N . LYS A 1 661 ? -3.652 47.938 48.062 1 53.34 661 LYS A N 1
ATOM 5055 C CA . LYS A 1 661 ? -4.188 46.938 47.188 1 53.34 661 LYS A CA 1
ATOM 5056 C C . LYS A 1 661 ? -3.641 47.094 45.75 1 53.34 661 LYS A C 1
ATOM 5058 O O . LYS A 1 661 ? -3.65 48.188 45.219 1 53.34 661 LYS A O 1
ATOM 5063 N N . THR A 1 662 ? -2.98 46 44.969 1 56.62 662 THR A N 1
ATOM 5064 C CA . THR A 1 662 ? -1.85 46 44.062 1 56.62 662 THR A CA 1
ATOM 5065 C C . THR A 1 662 ? -2.326 45.844 42.625 1 56.62 662 THR A C 1
ATOM 5067 O O . THR A 1 662 ? -1.527 45.938 41.688 1 56.62 662 THR A O 1
ATOM 5070 N N . ASP A 1 663 ? -3.711 45.469 42.156 1 63.53 663 ASP A N 1
ATOM 5071 C CA . ASP A 1 663 ? -3.844 45.094 40.75 1 63.53 663 ASP A CA 1
ATOM 5072 C C . ASP A 1 663 ? -4.273 46.281 39.906 1 63.53 663 ASP A C 1
ATOM 5074 O O . ASP A 1 663 ? -4.918 47.219 40.375 1 63.53 663 ASP A O 1
ATOM 5078 N N . GLY A 1 664 ? -3.875 46.344 38.688 1 65.12 664 GLY A N 1
ATOM 5079 C CA . GLY A 1 664 ? -4.402 47.281 37.719 1 65.12 664 GLY A CA 1
ATOM 5080 C C . GLY A 1 664 ? -3.488 48.5 37.5 1 65.12 664 GLY A C 1
ATOM 5081 O O . GLY A 1 664 ? -3.727 49.281 36.594 1 65.12 664 GLY A O 1
ATOM 5082 N N . HIS A 1 665 ? -2.447 48.531 38.438 1 80.06 665 HIS A N 1
ATOM 5083 C CA . HIS A 1 665 ? -1.509 49.625 38.25 1 80.06 665 HIS A CA 1
ATOM 5084 C C . HIS A 1 665 ? -0.382 49.219 37.281 1 80.06 665 HIS A C 1
ATOM 5086 O O . HIS A 1 665 ? -0.238 48.062 36.938 1 80.06 665 HIS A O 1
ATOM 5092 N N . LEU A 1 666 ? 0.302 50.312 36.812 1 87.94 666 LEU A N 1
ATOM 5093 C CA . LEU A 1 666 ? 1.453 50.094 35.938 1 87.94 666 LEU A CA 1
ATOM 5094 C C . LEU A 1 666 ? 2.484 49.219 36.625 1 87.94 666 LEU A C 1
ATOM 5096 O O . LEU A 1 666 ? 3.111 48.375 35.969 1 87.94 666 LEU A O 1
ATOM 5100 N N . GLN A 1 667 ? 2.676 49.344 37.906 1 88.31 667 GLN A N 1
ATOM 5101 C CA . GLN A 1 667 ? 3.609 48.5 38.625 1 88.31 667 GLN A CA 1
ATOM 5102 C C . GLN A 1 667 ? 3.145 47.031 38.625 1 88.31 667 GLN A C 1
ATOM 5104 O O . GLN A 1 667 ? 3.961 46.125 38.531 1 88.31 667 GLN A O 1
ATOM 5109 N N . HIS A 1 668 ? 1.896 46.875 38.844 1 87.38 668 HIS A N 1
ATOM 5110 C CA . HIS A 1 668 ? 1.352 45.5 38.75 1 87.38 668 HIS A CA 1
ATOM 5111 C C . HIS A 1 668 ? 1.682 44.875 37.375 1 87.38 668 HIS A C 1
ATOM 5113 O O . HIS A 1 668 ? 2.039 43.719 37.312 1 87.38 668 HIS A O 1
ATOM 5119 N N . HIS A 1 669 ? 1.472 45.625 36.344 1 90.81 669 HIS A N 1
ATOM 5120 C CA . HIS A 1 669 ? 1.771 45.156 35 1 90.81 669 HIS A CA 1
ATOM 5121 C C . HIS A 1 669 ? 3.232 44.719 34.906 1 90.81 669 HIS A C 1
ATOM 5123 O O . HIS A 1 669 ? 3.537 43.688 34.312 1 90.81 669 HIS A O 1
ATOM 5129 N N . VAL A 1 670 ? 4.145 45.469 35.406 1 92 670 VAL A N 1
ATOM 5130 C CA . VAL A 1 670 ? 5.582 45.219 35.375 1 92 670 VAL A CA 1
ATOM 5131 C C . VAL A 1 670 ? 5.879 43.906 36.156 1 92 670 VAL A C 1
ATOM 5133 O O . VAL A 1 670 ? 6.617 43.062 35.656 1 92 670 VAL A O 1
ATOM 5136 N N . ASP A 1 671 ? 5.328 43.781 37.281 1 91.06 671 ASP A N 1
ATOM 5137 C CA . ASP A 1 671 ? 5.578 42.625 38.125 1 91.06 671 ASP A CA 1
ATOM 5138 C C . ASP A 1 671 ? 4.945 41.344 37.531 1 91.06 671 ASP A C 1
ATOM 5140 O O . ASP A 1 671 ? 5.5 40.25 37.656 1 91.06 671 ASP A O 1
ATOM 5144 N N . ALA A 1 672 ? 3.732 41.5 37.031 1 92 672 ALA A N 1
ATOM 5145 C CA . ALA A 1 672 ? 3.064 40.375 36.375 1 92 672 ALA A CA 1
ATOM 5146 C C . ALA A 1 672 ? 3.887 39.844 35.219 1 92 672 ALA A C 1
ATOM 5148 O O . ALA A 1 672 ? 3.963 38.625 35 1 92 672 ALA A O 1
ATOM 5149 N N . LEU A 1 673 ? 4.438 40.719 34.438 1 94.19 673 LEU A N 1
ATOM 5150 C CA . LEU A 1 673 ? 5.262 40.312 33.281 1 94.19 673 LEU A CA 1
ATOM 5151 C C . LEU A 1 673 ? 6.52 39.594 33.781 1 94.19 673 LEU A C 1
ATOM 5153 O O . LEU A 1 673 ? 6.957 38.594 33.156 1 94.19 673 LEU A O 1
ATOM 5157 N N . LYS A 1 674 ? 7.086 40 34.781 1 92.19 674 LYS A N 1
ATOM 5158 C CA . LYS A 1 674 ? 8.281 39.375 35.344 1 92.19 674 LYS A CA 1
ATOM 5159 C C . LYS A 1 674 ? 7.977 37.969 35.844 1 92.19 674 LYS A C 1
ATOM 5161 O O . LYS A 1 674 ? 8.805 37.062 35.688 1 92.19 674 LYS A O 1
ATOM 5166 N N . ALA A 1 675 ? 6.867 37.781 36.375 1 92.94 675 ALA A N 1
ATOM 5167 C CA . ALA A 1 675 ? 6.488 36.5 36.969 1 92.94 675 ALA A CA 1
ATOM 5168 C C . ALA A 1 675 ? 5.836 35.594 35.938 1 92.94 675 ALA A C 1
ATOM 5170 O O . ALA A 1 675 ? 5.469 34.438 36.25 1 92.94 675 ALA A O 1
ATOM 5171 N N . TRP A 1 676 ? 5.746 36 34.844 1 93.44 676 TRP A N 1
ATOM 5172 C CA . TRP A 1 676 ? 4.867 35.406 33.844 1 93.44 676 TRP A CA 1
ATOM 5173 C C . TRP A 1 676 ? 5.172 33.938 33.625 1 93.44 676 TRP A C 1
ATOM 5175 O O . TRP A 1 676 ? 4.266 33.156 33.375 1 93.44 676 TRP A O 1
ATOM 5185 N N . GLU A 1 677 ? 6.363 33.5 33.688 1 91.94 677 GLU A N 1
ATOM 5186 C CA . GLU A 1 677 ? 6.805 32.125 33.406 1 91.94 677 GLU A CA 1
ATOM 5187 C C . GLU A 1 677 ? 6.609 31.219 34.594 1 91.94 677 GLU A C 1
ATOM 5189 O O . GLU A 1 677 ? 6.684 30 34.469 1 91.94 677 GLU A O 1
ATOM 5194 N N . ALA A 1 678 ? 6.352 31.766 35.688 1 92.81 678 ALA A N 1
ATOM 5195 C CA . ALA A 1 678 ? 6.215 30.969 36.906 1 92.81 678 ALA A CA 1
ATOM 5196 C C . ALA A 1 678 ? 5.094 29.953 36.781 1 92.81 678 ALA A C 1
ATOM 5198 O O . ALA A 1 678 ? 3.975 30.297 36.375 1 92.81 678 ALA A O 1
ATOM 5199 N N . GLY A 1 679 ? 5.457 28.656 37 1 90.69 679 GLY A N 1
ATOM 5200 C CA . GLY A 1 679 ? 4.488 27.578 36.906 1 90.69 679 GLY A CA 1
ATOM 5201 C C . GLY A 1 679 ? 4.586 26.828 35.594 1 90.69 679 GLY A C 1
ATOM 5202 O O . GLY A 1 679 ? 4.008 25.75 35.438 1 90.69 679 GLY A O 1
ATOM 5203 N N . SER A 1 680 ? 5.25 27.375 34.625 1 92.69 680 SER A N 1
ATOM 5204 C CA . SER A 1 680 ? 5.5 26.672 33.375 1 92.69 680 SER A CA 1
ATOM 5205 C C . SER A 1 680 ? 6.605 25.641 33.531 1 92.69 680 SER A C 1
ATOM 5207 O O . SER A 1 680 ? 7.152 25.469 34.625 1 92.69 680 SER A O 1
ATOM 5209 N N . ASN A 1 681 ? 6.941 24.984 32.469 1 92.62 681 ASN A N 1
ATOM 5210 C CA . ASN A 1 681 ? 7.934 23.922 32.531 1 92.62 681 ASN A CA 1
ATOM 5211 C C . ASN A 1 681 ? 9.352 24.484 32.656 1 92.62 681 ASN A C 1
ATOM 5213 O O . ASN A 1 681 ? 10.289 23.766 33 1 92.62 681 ASN A O 1
ATOM 5217 N N . THR A 1 682 ? 9.508 25.734 32.344 1 92.75 682 THR A N 1
ATOM 5218 C CA . THR A 1 682 ? 10.82 26.359 32.5 1 92.75 682 THR A CA 1
ATOM 5219 C C . THR A 1 682 ? 11 26.953 33.875 1 92.75 682 THR A C 1
ATOM 5221 O O . THR A 1 682 ? 12.117 27.297 34.281 1 92.75 682 THR A O 1
ATOM 5224 N N . ASP A 1 683 ? 9.969 27.062 34.625 1 92.81 683 ASP A N 1
ATOM 5225 C CA . ASP A 1 683 ? 9.984 27.594 35.969 1 92.81 683 ASP A CA 1
ATOM 5226 C C . ASP A 1 683 ? 8.93 26.906 36.844 1 92.81 683 ASP A C 1
ATOM 5228 O O . ASP A 1 683 ? 8.07 27.578 37.438 1 92.81 683 ASP A O 1
ATOM 5232 N N . LYS A 1 684 ? 9.078 25.625 37 1 89.5 684 LYS A N 1
ATOM 5233 C CA . LYS A 1 684 ? 8.086 24.797 37.656 1 89.5 684 LYS A CA 1
ATOM 5234 C C . LYS A 1 684 ? 7.934 25.188 39.125 1 89.5 684 LYS A C 1
ATOM 5236 O O . LYS A 1 684 ? 6.832 25.125 39.688 1 89.5 684 LYS A O 1
ATOM 5241 N N . ASP A 1 685 ? 9.008 25.672 39.75 1 88.44 685 ASP A N 1
ATOM 5242 C CA . ASP A 1 685 ? 9.016 26 41.188 1 88.44 685 ASP A CA 1
ATOM 5243 C C . ASP A 1 685 ? 8.586 27.438 41.406 1 88.44 685 ASP A C 1
ATOM 5245 O O . ASP A 1 685 ? 8.445 27.859 42.562 1 88.44 685 ASP A O 1
ATOM 5249 N N . GLY A 1 686 ? 8.336 28.172 40.344 1 87.56 686 GLY A N 1
ATOM 5250 C CA . GLY A 1 686 ? 7.859 29.547 40.469 1 87.56 686 GLY A CA 1
ATOM 5251 C C . GLY A 1 686 ? 8.883 30.484 41.062 1 87.56 686 GLY A C 1
ATOM 5252 O O . GLY A 1 686 ? 8.547 31.328 41.906 1 87.56 686 GLY A O 1
ATOM 5253 N N . LYS A 1 687 ? 10.156 30.312 40.719 1 87.25 687 LYS A N 1
ATOM 5254 C CA . LYS A 1 687 ? 11.25 31.094 41.312 1 87.25 687 LYS A CA 1
ATOM 5255 C C . LYS A 1 687 ? 11.141 32.562 40.906 1 87.25 687 LYS A C 1
ATOM 5257 O O . LYS A 1 687 ? 11.602 33.438 41.625 1 87.25 687 LYS A O 1
ATOM 5262 N N . THR A 1 688 ? 10.578 32.781 39.719 1 81.75 688 THR A N 1
ATOM 5263 C CA . THR A 1 688 ? 10.492 34.156 39.219 1 81.75 688 THR A CA 1
ATOM 5264 C C . THR A 1 688 ? 9.305 34.875 39.844 1 81.75 688 THR A C 1
ATOM 5266 O O . THR A 1 688 ? 9.203 36.094 39.75 1 81.75 688 THR A O 1
ATOM 5269 N N . ALA A 1 689 ? 8.375 34.062 40.406 1 80.94 689 ALA A N 1
ATOM 5270 C CA . ALA A 1 689 ? 7.18 34.656 41 1 80.94 689 ALA A CA 1
ATOM 5271 C C . ALA A 1 689 ? 7.465 35.156 42.406 1 80.94 689 ALA A C 1
ATOM 5273 O O . ALA A 1 689 ? 7.934 34.406 43.25 1 80.94 689 ALA A O 1
ATOM 5274 N N . LYS A 1 690 ? 7.516 36.344 42.75 1 79.38 690 LYS A N 1
ATOM 5275 C CA . LYS A 1 690 ? 7.684 36.875 44.094 1 79.38 690 LYS A CA 1
ATOM 5276 C C . LYS A 1 690 ? 6.371 37.469 44.594 1 79.38 690 LYS A C 1
ATOM 5278 O O . LYS A 1 690 ? 5.652 36.781 45.344 1 79.38 690 LYS A O 1
ATOM 5283 N N . ASP A 1 691 ? 5.984 38.531 44.094 1 72.12 691 ASP A N 1
ATOM 5284 C CA . ASP A 1 691 ? 4.824 39.25 44.594 1 72.12 691 ASP A CA 1
ATOM 5285 C C . ASP A 1 691 ? 3.598 39.031 43.719 1 72.12 691 ASP A C 1
ATOM 5287 O O . ASP A 1 691 ? 2.484 39.406 44.094 1 72.12 691 ASP A O 1
ATOM 5291 N N . GLN A 1 692 ? 3.746 38.375 42.531 1 81.44 692 GLN A N 1
ATOM 5292 C CA . GLN A 1 692 ? 2.646 38.156 41.625 1 81.44 692 GLN A CA 1
ATOM 5293 C C . GLN A 1 692 ? 2.584 36.688 41.156 1 81.44 692 GLN A C 1
ATOM 5295 O O . GLN A 1 692 ? 3.611 36.031 41.094 1 81.44 692 GLN A O 1
ATOM 5300 N N . ALA A 1 693 ? 1.323 36.344 40.906 1 85.94 693 ALA A N 1
ATOM 5301 C CA . ALA A 1 693 ? 1.117 35 40.406 1 85.94 693 ALA A CA 1
ATOM 5302 C C . ALA A 1 693 ? 1.646 34.844 38.969 1 85.94 693 ALA A C 1
ATOM 5304 O O . ALA A 1 693 ? 1.627 35.812 38.188 1 85.94 693 ALA A O 1
ATOM 5305 N N . GLY A 1 694 ? 2.061 33.719 38.656 1 89.94 694 GLY A N 1
ATOM 5306 C CA . GLY A 1 694 ? 2.496 33.438 37.312 1 89.94 694 GLY A CA 1
ATOM 5307 C C . GLY A 1 694 ? 1.349 33.094 36.375 1 89.94 694 GLY A C 1
ATOM 5308 O O . GLY A 1 694 ? 0.208 32.938 36.812 1 89.94 694 GLY A O 1
ATOM 5309 N N . GLN A 1 695 ? 1.659 33.219 35.125 1 91.88 695 GLN A N 1
ATOM 5310 C CA . GLN A 1 695 ? 0.772 32.75 34.062 1 91.88 695 GLN A CA 1
ATOM 5311 C C . GLN A 1 695 ? -0.51 33.562 34 1 91.88 695 GLN A C 1
ATOM 5313 O O . GLN A 1 695 ? -1.598 33.031 33.812 1 91.88 695 GLN A O 1
ATOM 5318 N N . GLN A 1 696 ? -0.404 34.75 34.344 1 92.75 696 GLN A N 1
ATOM 5319 C CA . GLN A 1 696 ? -1.556 35.625 34.188 1 92.75 696 GLN A CA 1
ATOM 5320 C C . GLN A 1 696 ? -1.899 35.844 32.719 1 92.75 696 GLN A C 1
ATOM 5322 O O . GLN A 1 696 ? -1.011 35.844 31.859 1 92.75 696 GLN A O 1
ATOM 5327 N N . PRO A 1 697 ? -3.176 35.969 32.375 1 95.31 697 PRO A N 1
ATOM 5328 C CA . PRO A 1 697 ? -3.605 36.062 30.984 1 95.31 697 PRO A CA 1
ATOM 5329 C C . PRO A 1 697 ? -3.318 37.438 30.375 1 95.31 697 PRO A C 1
ATOM 5331 O O . PRO A 1 697 ? -4.246 38.156 29.984 1 95.31 697 PRO A O 1
ATOM 5334 N N . LEU A 1 698 ? -2.105 37.719 30.188 1 96.38 698 LEU A N 1
ATOM 5335 C CA . LEU A 1 698 ? -1.632 38.969 29.594 1 96.38 698 LEU A CA 1
ATOM 5336 C C . LEU A 1 698 ? -1.483 38.844 28.094 1 96.38 698 LEU A C 1
ATOM 5338 O O . LEU A 1 698 ? -1.253 37.719 27.578 1 96.38 698 LEU A O 1
ATOM 5342 N N . LEU A 1 699 ? -1.73 39.875 27.422 1 97.25 699 LEU A N 1
ATOM 5343 C CA . LEU A 1 699 ? -1.378 40 26 1 97.25 699 LEU A CA 1
ATOM 5344 C C . LEU A 1 699 ? -0.284 41.031 25.797 1 97.25 699 LEU A C 1
ATOM 5346 O O . LEU A 1 699 ? -0.483 42.219 26.094 1 97.25 699 LEU A O 1
ATOM 5350 N N . VAL A 1 700 ? 0.84 40.594 25.359 1 97.31 700 VAL A N 1
ATOM 5351 C CA . VAL A 1 700 ? 1.989 41.469 25.234 1 97.31 700 VAL A CA 1
ATOM 5352 C C . VAL A 1 700 ? 2.42 41.562 23.781 1 97.31 700 VAL A C 1
ATOM 5354 O O . VAL A 1 700 ? 2.652 40.562 23.125 1 97.31 700 VAL A O 1
ATOM 5357 N N . LEU A 1 701 ? 2.438 42.781 23.25 1 97.25 701 LEU A N 1
ATOM 5358 C CA . LEU A 1 701 ? 3.033 43.094 21.953 1 97.25 701 LEU A CA 1
ATOM 5359 C C . LEU A 1 701 ? 4.398 43.75 22.125 1 97.25 701 LEU A C 1
ATOM 5361 O O . LEU A 1 701 ? 4.527 44.719 22.875 1 97.25 701 LEU A O 1
ATOM 5365 N N . SER A 1 702 ? 5.434 43.25 21.531 1 97 702 SER A N 1
ATOM 5366 C CA . SER A 1 702 ? 6.777 43.812 21.672 1 97 702 SER A CA 1
ATOM 5367 C C . SER A 1 702 ? 7.504 43.844 20.328 1 97 702 SER A C 1
ATOM 5369 O O . SER A 1 702 ? 7.613 42.812 19.656 1 97 702 SER A O 1
ATOM 5371 N N . ALA A 1 703 ? 7.965 45 19.891 1 96.75 703 ALA A N 1
ATOM 5372 C CA . ALA A 1 703 ? 8.703 45.156 18.641 1 96.75 703 ALA A CA 1
ATOM 5373 C C . ALA A 1 703 ? 9.773 46.25 18.766 1 96.75 703 ALA A C 1
ATOM 5375 O O . ALA A 1 703 ? 9.461 47.438 18.812 1 96.75 703 ALA A O 1
ATOM 5376 N N . PRO A 1 704 ? 11.023 45.844 18.719 1 94.12 704 PRO A N 1
ATOM 5377 C CA . PRO A 1 704 ? 12.109 46.812 18.953 1 94.12 704 PRO A CA 1
ATOM 5378 C C . PRO A 1 704 ? 12.133 47.938 17.922 1 94.12 704 PRO A C 1
ATOM 5380 O O . PRO A 1 704 ? 12.547 49.062 18.234 1 94.12 704 PRO A O 1
ATOM 5383 N N . ALA A 1 705 ? 11.672 47.656 16.734 1 95.69 705 ALA A N 1
ATOM 5384 C CA . ALA A 1 705 ? 11.828 48.656 15.656 1 95.69 705 ALA A CA 1
ATOM 5385 C C . ALA A 1 705 ? 10.57 49.5 15.5 1 95.69 705 ALA A C 1
ATOM 5387 O O . ALA A 1 705 ? 10.555 50.438 14.727 1 95.69 705 ALA A O 1
ATOM 5388 N N . GLY A 1 706 ? 9.531 49.125 16.172 1 96.06 706 GLY A N 1
ATOM 5389 C CA . GLY A 1 706 ? 8.32 49.938 16.094 1 96.06 706 GLY A CA 1
ATOM 5390 C C . GLY A 1 706 ? 7.051 49.125 16.016 1 96.06 706 GLY A C 1
ATOM 5391 O O . GLY A 1 706 ? 7.094 47.938 15.664 1 96.06 706 GLY A O 1
ATOM 5392 N N . ILE A 1 707 ? 5.898 49.75 16.453 1 96.81 707 ILE A N 1
ATOM 5393 C CA . ILE A 1 707 ? 4.574 49.125 16.344 1 96.81 707 ILE A CA 1
ATOM 5394 C C . ILE A 1 707 ? 3.625 50.094 15.617 1 96.81 707 ILE A C 1
ATOM 5396 O O . ILE A 1 707 ? 3.617 51.281 15.883 1 96.81 707 ILE A O 1
ATOM 5400 N N . ALA A 1 708 ? 2.91 49.562 14.578 1 96 708 ALA A N 1
ATOM 5401 C CA . ALA A 1 708 ? 1.883 50.344 13.906 1 96 708 ALA A CA 1
ATOM 5402 C C . ALA A 1 708 ? 0.542 49.625 13.914 1 96 708 ALA A C 1
ATOM 5404 O O . ALA A 1 708 ? 0.466 48.438 13.555 1 96 708 ALA A O 1
ATOM 5405 N N . ALA A 1 709 ? -0.503 50.281 14.484 1 95.88 709 ALA A N 1
ATOM 5406 C CA . ALA A 1 709 ? -1.89 49.812 14.391 1 95.88 709 ALA A CA 1
ATOM 5407 C C . ALA A 1 709 ? -2.715 50.75 13.516 1 95.88 709 ALA A C 1
ATOM 5409 O O . ALA A 1 709 ? -2.914 51.906 13.852 1 95.88 709 ALA A O 1
ATOM 5410 N N . LEU A 1 710 ? -3.176 50.25 12.32 1 95.25 710 LEU A N 1
ATOM 5411 C CA . LEU A 1 710 ? -3.754 51.094 11.281 1 95.25 710 LEU A CA 1
ATOM 5412 C C . LEU A 1 710 ? -5.113 50.562 10.844 1 95.25 710 LEU A C 1
ATOM 5414 O O . LEU A 1 710 ? -5.293 49.344 10.695 1 95.25 710 LEU A O 1
ATOM 5418 N N . THR A 1 711 ? -6.113 51.438 10.727 1 94.38 711 THR A N 1
ATOM 5419 C CA . THR A 1 711 ? -7.422 51.062 10.203 1 94.38 711 THR A CA 1
ATOM 5420 C C . THR A 1 711 ? -8.023 52.219 9.383 1 94.38 711 THR A C 1
ATOM 5422 O O . THR A 1 711 ? -7.711 53.375 9.617 1 94.38 711 THR A O 1
ATOM 5425 N N . GLU A 1 712 ? -8.828 51.875 8.359 1 90.31 712 GLU A N 1
ATOM 5426 C CA . GLU A 1 712 ? -9.539 52.875 7.562 1 90.31 712 GLU A CA 1
ATOM 5427 C C . GLU A 1 712 ? -10.773 53.375 8.297 1 90.31 712 GLU A C 1
ATOM 5429 O O . GLU A 1 712 ? -11.32 54.438 7.941 1 90.31 712 GLU A O 1
ATOM 5434 N N . GLN A 1 713 ? -11.078 52.719 9.336 1 89.38 713 GLN A N 1
ATOM 5435 C CA . GLN A 1 713 ? -12.273 53.094 10.07 1 89.38 713 GLN A CA 1
ATOM 5436 C C . GLN A 1 713 ? -11.93 53.594 11.477 1 89.38 713 GLN A C 1
ATOM 5438 O O . GLN A 1 713 ? -11.031 54.406 11.648 1 89.38 713 GLN A O 1
ATOM 5443 N N . SER A 1 714 ? -12.625 53.094 12.492 1 91 714 SER A N 1
ATOM 5444 C CA . SER A 1 714 ? -12.383 53.562 13.844 1 91 714 SER A CA 1
ATOM 5445 C C . SER A 1 714 ? -11.586 52.562 14.664 1 91 714 SER A C 1
ATOM 5447 O O . SER A 1 714 ? -11.641 51.375 14.406 1 91 714 SER A O 1
ATOM 5449 N N . GLN A 1 715 ? -10.805 53.094 15.508 1 94.25 715 GLN A N 1
ATOM 5450 C CA . GLN A 1 715 ? -10.047 52.312 16.484 1 94.25 715 GLN A CA 1
ATOM 5451 C C . GLN A 1 715 ? -10.469 52.656 17.906 1 94.25 715 GLN A C 1
ATOM 5453 O O . GLN A 1 715 ? -10.594 53.812 18.266 1 94.25 715 GLN A O 1
ATOM 5458 N N . THR A 1 716 ? -10.789 51.531 18.594 1 94.38 716 THR A N 1
ATOM 5459 C CA . THR A 1 716 ? -11.18 51.719 19.984 1 94.38 716 THR A CA 1
ATOM 5460 C C . THR A 1 716 ? -10.195 51.031 20.922 1 94.38 716 THR A C 1
ATOM 5462 O O . THR A 1 716 ? -9.906 49.844 20.75 1 94.38 716 THR A O 1
ATOM 5465 N N . VAL A 1 717 ? -9.625 51.812 21.812 1 94.94 717 VAL A N 1
ATOM 5466 C CA . VAL A 1 717 ? -8.812 51.281 22.906 1 94.94 717 VAL A CA 1
ATOM 5467 C C . VAL A 1 717 ? -9.555 51.469 24.234 1 94.94 717 VAL A C 1
ATOM 5469 O O . VAL A 1 717 ? -9.852 52.594 24.641 1 94.94 717 VAL A O 1
ATOM 5472 N N . SER A 1 718 ? -9.93 50.344 24.812 1 95 718 SER A N 1
ATOM 5473 C CA . SER A 1 718 ? -10.711 50.406 26.031 1 95 718 SER A CA 1
ATOM 5474 C C . SER A 1 718 ? -10.023 49.625 27.156 1 95 718 SER A C 1
ATOM 5476 O O . SER A 1 718 ? -9.516 48.531 26.922 1 95 718 SER A O 1
ATOM 5478 N N . ALA A 1 719 ? -9.938 50.219 28.344 1 93.5 719 ALA A N 1
ATOM 5479 C CA . ALA A 1 719 ? -9.383 49.562 29.531 1 93.5 719 ALA A CA 1
ATOM 5480 C C . ALA A 1 719 ? -10.391 49.562 30.672 1 93.5 719 ALA A C 1
ATOM 5482 O O . ALA A 1 719 ? -11.039 50.594 30.938 1 93.5 719 ALA A O 1
ATOM 5483 N N . GLY A 1 720 ? -10.555 48.438 31.281 1 89.56 720 GLY A N 1
ATOM 5484 C CA . GLY A 1 720 ? -11.469 48.312 32.406 1 89.56 720 GLY A CA 1
ATOM 5485 C C . GLY A 1 720 ? -10.992 49.062 33.656 1 89.56 720 GLY A C 1
ATOM 5486 O O . GLY A 1 720 ? -11.789 49.344 34.531 1 89.56 720 GLY A O 1
ATOM 5487 N N . GLN A 1 721 ? -9.758 49.312 33.75 1 89.19 721 GLN A N 1
ATOM 5488 C CA . GLN A 1 721 ? -9.195 50.125 34.844 1 89.19 721 GLN A CA 1
ATOM 5489 C C . GLN A 1 721 ? -8.43 51.312 34.312 1 89.19 721 GLN A C 1
ATOM 5491 O O . GLN A 1 721 ? -9.031 52.312 33.844 1 89.19 721 GLN A O 1
ATOM 5496 N N . ASN A 1 722 ? -7.059 51.125 34.094 1 90.88 722 ASN A N 1
ATOM 5497 C CA . ASN A 1 722 ? -6.266 52.281 33.719 1 90.88 722 ASN A CA 1
ATOM 5498 C C . ASN A 1 722 ? -5.758 52.156 32.281 1 90.88 722 ASN A C 1
ATOM 5500 O O . ASN A 1 722 ? -5.406 51.062 31.828 1 90.88 722 ASN A O 1
ATOM 5504 N N . LEU A 1 723 ? -5.828 53.25 31.562 1 93.69 723 LEU A N 1
ATOM 5505 C CA . LEU A 1 723 ? -5.145 53.406 30.281 1 93.69 723 LEU A CA 1
ATOM 5506 C C . LEU A 1 723 ? -3.893 54.25 30.438 1 93.69 723 LEU A C 1
ATOM 5508 O O . LEU A 1 723 ? -3.984 55.438 30.781 1 93.69 723 LEU A O 1
ATOM 5512 N N . ASN A 1 724 ? -2.791 53.625 30.297 1 93.38 724 ASN A N 1
ATOM 5513 C CA . ASN A 1 724 ? -1.521 54.312 30.453 1 93.38 724 ASN A CA 1
ATOM 5514 C C . ASN A 1 724 ? -0.826 54.531 29.109 1 93.38 724 ASN A C 1
ATOM 5516 O O . ASN A 1 724 ? -0.548 53.562 28.406 1 93.38 724 ASN A O 1
ATOM 5520 N N . LEU A 1 725 ? -0.62 55.75 28.719 1 94.88 725 LEU A N 1
ATOM 5521 C CA . LEU A 1 725 ? 0.164 56.094 27.531 1 94.88 725 LEU A CA 1
ATOM 5522 C C . LEU A 1 725 ? 1.489 56.719 27.938 1 94.88 725 LEU A C 1
ATOM 5524 O O . LEU A 1 725 ? 1.508 57.812 28.516 1 94.88 725 LEU A O 1
ATOM 5528 N N . VAL A 1 726 ? 2.578 56.031 27.688 1 95.19 726 VAL A N 1
ATOM 5529 C CA . VAL A 1 726 ? 3.881 56.5 28.141 1 95.19 726 VAL A CA 1
ATOM 5530 C C . VAL A 1 726 ? 4.824 56.656 26.953 1 95.19 726 VAL A C 1
ATOM 5532 O O . VAL A 1 726 ? 5.004 55.719 26.172 1 95.19 726 VAL A O 1
ATOM 5535 N N . ALA A 1 727 ? 5.383 57.812 26.703 1 95.81 727 ALA A N 1
ATOM 5536 C CA . ALA A 1 727 ? 6.418 58.094 25.703 1 95.81 727 ALA A CA 1
ATOM 5537 C C . ALA A 1 727 ? 7.699 58.594 26.375 1 95.81 727 ALA A C 1
ATOM 5539 O O . ALA A 1 727 ? 7.688 59.594 27.094 1 95.81 727 ALA A O 1
ATOM 5540 N N . GLN A 1 728 ? 8.773 57.906 26.125 1 93.81 728 GLN A N 1
ATOM 5541 C CA . GLN A 1 728 ? 10.047 58.281 26.734 1 93.81 728 GLN A CA 1
ATOM 5542 C C . GLN A 1 728 ? 10.508 59.656 26.203 1 93.81 728 GLN A C 1
ATOM 5544 O O . GLN A 1 728 ? 11.203 60.375 26.906 1 93.81 728 GLN A O 1
ATOM 5549 N N . ARG A 1 729 ? 10.094 59.906 25.016 1 94.81 729 ARG A N 1
ATOM 5550 C CA . ARG A 1 729 ? 10.523 61.156 24.438 1 94.81 729 ARG A CA 1
ATOM 5551 C C . ARG A 1 729 ? 9.336 62.062 24.141 1 94.81 729 ARG A C 1
ATOM 5553 O O . ARG A 1 729 ? 8.922 62.844 25.016 1 94.81 729 ARG A O 1
ATOM 5560 N N . ASP A 1 730 ? 8.648 61.938 22.953 1 94.44 730 ASP A N 1
ATOM 5561 C CA . ASP A 1 730 ? 7.59 62.875 22.562 1 94.44 730 ASP A CA 1
ATOM 5562 C C . ASP A 1 730 ? 6.27 62.125 22.344 1 94.44 730 ASP A C 1
ATOM 5564 O O . ASP A 1 730 ? 6.25 61 21.828 1 94.44 730 ASP A O 1
ATOM 5568 N N . ALA A 1 731 ? 5.184 62.688 22.859 1 95.12 731 ALA A N 1
ATOM 5569 C CA . ALA A 1 731 ? 3.826 62.281 22.516 1 95.12 731 ALA A CA 1
ATOM 5570 C C . ALA A 1 731 ? 3.184 63.25 21.547 1 95.12 731 ALA A C 1
ATOM 5572 O O . ALA A 1 731 ? 3.016 64.438 21.859 1 95.12 731 ALA A O 1
ATOM 5573 N N . ASN A 1 732 ? 2.896 62.812 20.344 1 94.38 732 ASN A N 1
ATOM 5574 C CA . ASN A 1 732 ? 2.314 63.656 19.297 1 94.38 732 ASN A CA 1
ATOM 5575 C C . ASN A 1 732 ? 0.9 63.188 18.938 1 94.38 732 ASN A C 1
ATOM 5577 O O . ASN A 1 732 ? 0.677 62.031 18.625 1 94.38 732 ASN A O 1
ATOM 5581 N N . HIS A 1 733 ? -0.043 64.125 19.109 1 94.75 733 HIS A N 1
ATOM 5582 C CA . HIS A 1 733 ? -1.428 63.844 18.734 1 94.75 733 HIS A CA 1
ATOM 5583 C C . HIS A 1 733 ? -1.866 64.75 17.594 1 94.75 733 HIS A C 1
ATOM 5585 O O . HIS A 1 733 ? -1.595 65.938 17.625 1 94.75 733 HIS A O 1
ATOM 5591 N N . THR A 1 734 ? -2.396 64.125 16.562 1 93.88 734 THR A N 1
ATOM 5592 C CA . THR A 1 734 ? -2.957 64.875 15.438 1 93.88 734 THR A CA 1
ATOM 5593 C C . THR A 1 734 ? -4.395 64.438 15.164 1 93.88 734 THR A C 1
ATOM 5595 O O . THR A 1 734 ? -4.664 63.25 15 1 93.88 734 THR A O 1
ATOM 5598 N N . THR A 1 735 ? -5.305 65.375 15.211 1 92.88 735 THR A N 1
ATOM 5599 C CA . THR A 1 735 ? -6.715 65.062 14.977 1 92.88 735 THR A CA 1
ATOM 5600 C C . THR A 1 735 ? -7.277 66 13.883 1 92.88 735 THR A C 1
ATOM 5602 O O . THR A 1 735 ? -7.148 67.188 13.953 1 92.88 735 THR A O 1
ATOM 5605 N N . GLY A 1 736 ? -7.934 65.438 12.93 1 86.94 736 GLY A N 1
ATOM 5606 C CA . GLY A 1 736 ? -8.43 66.188 11.781 1 86.94 736 GLY A CA 1
ATOM 5607 C C . GLY A 1 736 ? -9.555 67.125 12.133 1 86.94 736 GLY A C 1
ATOM 5608 O O . GLY A 1 736 ? -9.578 68.25 11.656 1 86.94 736 GLY A O 1
ATOM 5609 N N . ARG A 1 737 ? -10.5 66.688 13.008 1 87.25 737 ARG A N 1
ATOM 5610 C CA . ARG A 1 737 ? -11.68 67.5 13.227 1 87.25 737 ARG A CA 1
ATOM 5611 C C . ARG A 1 737 ? -11.773 67.938 14.68 1 87.25 737 ARG A C 1
ATOM 5613 O O . ARG A 1 737 ? -11.5 69.125 15 1 87.25 737 ARG A O 1
ATOM 5620 N N . ARG A 1 738 ? -12.047 67.062 15.648 1 89.69 738 ARG A N 1
ATOM 5621 C CA . ARG A 1 738 ? -12.289 67.438 17.031 1 89.69 738 ARG A CA 1
ATOM 5622 C C . ARG A 1 738 ? -11.539 66.5 18 1 89.69 738 ARG A C 1
ATOM 5624 O O . ARG A 1 738 ? -11.422 65.312 17.75 1 89.69 738 ARG A O 1
ATOM 5631 N N . TRP A 1 739 ? -11.094 67.188 19.031 1 93.31 739 TRP A N 1
ATOM 5632 C CA . TRP A 1 739 ? -10.594 66.438 20.188 1 93.31 739 TRP A CA 1
ATOM 5633 C C . TRP A 1 739 ? -11.469 66.688 21.406 1 93.31 739 TRP A C 1
ATOM 5635 O O . TRP A 1 739 ? -11.477 67.812 21.953 1 93.31 739 TRP A O 1
ATOM 5645 N N . ILE A 1 740 ? -12.242 65.688 21.75 1 91.94 740 ILE A N 1
ATOM 5646 C CA . ILE A 1 740 ? -13.18 65.812 22.859 1 91.94 740 ILE A CA 1
ATOM 5647 C C . ILE A 1 740 ? -12.734 64.875 24 1 91.94 740 ILE A C 1
ATOM 5649 O O . ILE A 1 740 ? -12.492 63.688 23.797 1 91.94 740 ILE A O 1
ATOM 5653 N N . HIS A 1 741 ? -12.523 65.438 25.141 1 93.12 741 HIS A N 1
ATOM 5654 C CA . HIS A 1 741 ? -12.195 64.625 26.328 1 93.12 741 HIS A CA 1
ATOM 5655 C C . HIS A 1 741 ? -13.172 64.938 27.453 1 93.12 741 HIS A C 1
ATOM 5657 O O . HIS A 1 741 ? -13.195 66.062 28 1 93.12 741 HIS A O 1
ATOM 5663 N N . ASN A 1 742 ? -14.031 64 27.703 1 92.31 742 ASN A N 1
ATOM 5664 C CA . ASN A 1 742 ? -14.977 64.062 28.797 1 92.31 742 ASN A CA 1
ATOM 5665 C C . ASN A 1 742 ? -14.516 63.25 30 1 92.31 742 ASN A C 1
ATOM 5667 O O . ASN A 1 742 ? -14.25 62.062 29.875 1 92.31 742 ASN A O 1
ATOM 5671 N N . VAL A 1 743 ? -14.398 63.875 31.156 1 93 743 VAL A N 1
ATOM 5672 C CA . VAL A 1 743 ? -13.828 63.25 32.344 1 93 743 VAL A CA 1
ATOM 5673 C C . VAL A 1 743 ? -14.812 63.344 33.5 1 93 743 VAL A C 1
ATOM 5675 O O . VAL A 1 743 ? -15.523 64.312 33.625 1 93 743 VAL A O 1
ATOM 5678 N N . GLY A 1 744 ? -14.875 62.344 34.312 1 89.06 744 GLY A N 1
ATOM 5679 C CA . GLY A 1 744 ? -15.812 62.281 35.438 1 89.06 744 GLY A CA 1
ATOM 5680 C C . GLY A 1 744 ? -15.43 63.188 36.594 1 89.06 744 GLY A C 1
ATOM 5681 O O . GLY A 1 744 ? -16.234 64 37.031 1 89.06 744 GLY A O 1
ATOM 5682 N N . GLN A 1 745 ? -14.141 63.188 37.031 1 86.88 745 GLN A N 1
ATOM 5683 C CA . GLN A 1 745 ? -13.805 63.844 38.281 1 86.88 745 GLN A CA 1
ATOM 5684 C C . GLN A 1 745 ? -12.844 65 38.062 1 86.88 745 GLN A C 1
ATOM 5686 O O . GLN A 1 745 ? -13.172 66.125 38.375 1 86.88 745 GLN A O 1
ATOM 5691 N N . HIS A 1 746 ? -11.688 64.812 37.594 1 89.5 746 HIS A N 1
ATOM 5692 C CA . HIS A 1 746 ? -10.75 65.938 37.469 1 89.5 746 HIS A CA 1
ATOM 5693 C C . HIS A 1 746 ? -9.812 65.75 36.281 1 89.5 746 HIS A C 1
ATOM 5695 O O . HIS A 1 746 ? -9.516 64.625 35.906 1 89.5 746 HIS A O 1
ATOM 5701 N N . ILE A 1 747 ? -9.344 66.75 35.688 1 92.94 747 ILE A N 1
ATOM 5702 C CA . ILE A 1 747 ? -8.266 66.875 34.719 1 92.94 747 ILE A CA 1
ATOM 5703 C C . ILE A 1 747 ? -7.07 67.562 35.344 1 92.94 747 ILE A C 1
ATOM 5705 O O . ILE A 1 747 ? -7.227 68.625 35.938 1 92.94 747 ILE A O 1
ATOM 5709 N N . SER A 1 748 ? -5.961 66.938 35.375 1 92.44 748 SER A N 1
ATOM 5710 C CA . SER A 1 748 ? -4.727 67.562 35.812 1 92.44 748 SER A CA 1
ATOM 5711 C C . SER A 1 748 ? -3.662 67.562 34.719 1 92.44 748 SER A C 1
ATOM 5713 O O . SER A 1 748 ? -3.244 66.438 34.281 1 92.44 748 SER A O 1
ATOM 5715 N N . LEU A 1 749 ? -3.326 68.688 34.125 1 93.31 749 LEU A N 1
ATOM 5716 C CA . LEU A 1 749 ? -2.221 68.812 33.188 1 93.31 749 LEU A CA 1
ATOM 5717 C C . LEU A 1 749 ? -1.024 69.5 33.844 1 93.31 749 LEU A C 1
ATOM 5719 O O . LEU A 1 749 ? -1.114 70.625 34.281 1 93.31 749 LEU A O 1
ATOM 5723 N N . PHE A 1 750 ? 0.084 68.75 33.938 1 92.62 750 PHE A N 1
ATOM 5724 C CA . PHE A 1 750 ? 1.273 69.25 34.625 1 92.62 750 PHE A CA 1
ATOM 5725 C C . PHE A 1 750 ? 2.488 69.188 33.719 1 92.62 750 PHE A C 1
ATOM 5727 O O . PHE A 1 750 ? 2.695 68.188 33 1 92.62 750 PHE A O 1
ATOM 5734 N N . VAL A 1 751 ? 3.277 70.25 33.719 1 94.25 751 VAL A N 1
ATOM 5735 C CA . VAL A 1 751 ? 4.547 70.25 32.969 1 94.25 751 VAL A CA 1
ATOM 5736 C C . VAL A 1 751 ? 5.668 70.688 33.938 1 94.25 751 VAL A C 1
ATOM 5738 O O . VAL A 1 751 ? 5.559 71.75 34.594 1 94.25 751 VAL A O 1
ATOM 5741 N N . ALA A 1 752 ? 6.68 69.938 34.125 1 92.31 752 ALA A N 1
ATOM 5742 C CA . ALA A 1 752 ? 7.848 70.312 34.906 1 92.31 752 ALA A CA 1
ATOM 5743 C C . ALA A 1 752 ? 8.484 71.562 34.344 1 92.31 752 ALA A C 1
ATOM 5745 O O . ALA A 1 752 ? 8.82 72.5 35.094 1 92.31 752 ALA A O 1
ATOM 5746 N N . GLY A 1 753 ? 8.625 71.688 33.156 1 90.69 753 GLY A N 1
ATOM 5747 C CA . GLY A 1 753 ? 9.008 72.875 32.406 1 90.69 753 GLY A CA 1
ATOM 5748 C C . GLY A 1 753 ? 10.484 73.188 32.531 1 90.69 753 GLY A C 1
ATOM 5749 O O . GLY A 1 753 ? 11.219 72.562 33.25 1 90.69 753 GLY A O 1
ATOM 5750 N N . VAL A 1 754 ? 10.875 74.125 31.734 1 89.44 754 VAL A N 1
ATOM 5751 C CA . VAL A 1 754 ? 12.227 74.688 31.719 1 89.44 754 VAL A CA 1
ATOM 5752 C C . VAL A 1 754 ? 12.164 76.188 32.062 1 89.44 754 VAL A C 1
ATOM 5754 O O . VAL A 1 754 ? 11.312 76.875 31.531 1 89.44 754 VAL A O 1
ATOM 5757 N N . LYS A 1 755 ? 13.156 76.688 32.906 1 86.62 755 LYS A N 1
ATOM 5758 C CA . LYS A 1 755 ? 13.18 78.062 33.344 1 86.62 755 LYS A CA 1
ATOM 5759 C C . LYS A 1 755 ? 13.266 79 32.188 1 86.62 755 LYS A C 1
ATOM 5761 O O . LYS A 1 755 ? 14.023 78.812 31.234 1 86.62 755 LYS A O 1
ATOM 5766 N N . ASP A 1 756 ? 12.57 80 32.125 1 84 756 ASP A N 1
ATOM 5767 C CA . ASP A 1 756 ? 12.562 81.188 31.234 1 84 756 ASP A CA 1
ATOM 5768 C C . ASP A 1 756 ? 12.094 80.75 29.828 1 84 756 ASP A C 1
ATOM 5770 O O . ASP A 1 756 ? 12.312 81.5 28.859 1 84 756 ASP A O 1
ATOM 5774 N N . LYS A 1 757 ? 11.438 79.625 29.75 1 90.38 757 LYS A N 1
ATOM 5775 C CA . LYS A 1 757 ? 10.812 79.188 28.5 1 90.38 757 LYS A CA 1
ATOM 5776 C C . LYS A 1 757 ? 9.297 79.062 28.656 1 90.38 757 LYS A C 1
ATOM 5778 O O . LYS A 1 757 ? 8.789 79 29.781 1 90.38 757 LYS A O 1
ATOM 5783 N N . VAL A 1 758 ? 8.609 79 27.469 1 88.88 758 VAL A N 1
ATOM 5784 C CA . VAL A 1 758 ? 7.176 78.75 27.547 1 88.88 758 VAL A CA 1
ATOM 5785 C C . VAL A 1 758 ? 6.934 77.25 27.75 1 88.88 758 VAL A C 1
ATOM 5787 O O . VAL A 1 758 ? 7.352 76.438 26.938 1 88.88 758 VAL A O 1
ATOM 5790 N N . ALA A 1 759 ? 6.406 76.938 28.844 1 91.62 759 ALA A N 1
ATOM 5791 C CA . ALA A 1 759 ? 6.207 75.5 29.219 1 91.62 759 ALA A CA 1
ATOM 5792 C C . ALA A 1 759 ? 4.828 75 28.797 1 91.62 759 ALA A C 1
ATOM 5794 O O . ALA A 1 759 ? 4.652 73.812 28.484 1 91.62 759 ALA A O 1
ATOM 5795 N N . LEU A 1 760 ? 3.738 75.812 28.781 1 93 760 LEU A N 1
ATOM 5796 C CA . LEU A 1 760 ? 2.373 75.5 28.375 1 93 760 LEU A CA 1
ATOM 5797 C C . LEU A 1 760 ? 1.835 76.5 27.391 1 93 760 LEU A C 1
ATOM 5799 O O . LEU A 1 760 ? 1.758 77.688 27.688 1 93 760 LEU A O 1
ATOM 5803 N N . LYS A 1 761 ? 1.573 76 26.234 1 92.94 761 LYS A N 1
ATOM 5804 C CA . LYS A 1 761 ? 1.046 76.875 25.188 1 92.94 761 LYS A CA 1
ATOM 5805 C C . LYS A 1 761 ? -0.312 76.375 24.703 1 92.94 761 LYS A C 1
ATOM 5807 O O . LYS A 1 761 ? -0.436 75.188 24.25 1 92.94 761 LYS A O 1
ATOM 5812 N N . LEU A 1 762 ? -1.424 77.188 24.812 1 93.88 762 LEU A N 1
ATOM 5813 C CA . LEU A 1 762 ? -2.756 76.938 24.281 1 93.88 762 LEU A CA 1
ATOM 5814 C C . LEU A 1 762 ? -3.15 78 23.281 1 93.88 762 LEU A C 1
ATOM 5816 O O . LEU A 1 762 ? -3.48 79.125 23.656 1 93.88 762 LEU A O 1
ATOM 5820 N N . ILE A 1 763 ? -3.17 77.688 22 1 92.62 763 ILE A N 1
ATOM 5821 C CA . ILE A 1 763 ? -3.352 78.688 20.953 1 92.62 763 ILE A CA 1
ATOM 5822 C C . ILE A 1 763 ? -4.527 78.312 20.062 1 92.62 763 ILE A C 1
ATOM 5824 O O . ILE A 1 763 ? -4.574 77.188 19.531 1 92.62 763 ILE A O 1
ATOM 5828 N N . ALA A 1 764 ? -5.527 79.125 19.922 1 93.12 764 ALA A N 1
ATOM 5829 C CA . ALA A 1 764 ? -6.555 79.062 18.891 1 93.12 764 ALA A CA 1
ATOM 5830 C C . ALA A 1 764 ? -6.281 80 17.766 1 93.12 764 ALA A C 1
ATOM 5832 O O . ALA A 1 764 ? -6.355 81.25 17.984 1 93.12 764 ALA A O 1
ATOM 5833 N N . ALA A 1 765 ? -5.957 79.5 16.703 1 90.06 765 ALA A N 1
ATOM 5834 C CA . ALA A 1 765 ? -5.664 80.375 15.57 1 90.06 765 ALA A CA 1
ATOM 5835 C C . ALA A 1 765 ? -6.906 81.188 15.133 1 90.06 765 ALA A C 1
ATOM 5837 O O . ALA A 1 765 ? -6.844 82.375 14.867 1 90.06 765 ALA A O 1
ATOM 5838 N N . LYS A 1 766 ? -7.918 80.375 15.031 1 88.81 766 LYS A N 1
ATOM 5839 C CA . LYS A 1 766 ? -9.227 80.938 14.75 1 88.81 766 LYS A CA 1
ATOM 5840 C C . LYS A 1 766 ? -10.258 80.5 15.773 1 88.81 766 LYS A C 1
ATOM 5842 O O . LYS A 1 766 ? -10.203 79.375 16.266 1 88.81 766 LYS A O 1
ATOM 5847 N N . GLY A 1 767 ? -11.156 81.375 16.047 1 88.38 767 GLY A N 1
ATOM 5848 C CA . GLY A 1 767 ? -12.25 81.062 16.953 1 88.38 767 GLY A CA 1
ATOM 5849 C C . GLY A 1 767 ? -12.016 81.5 18.375 1 88.38 767 GLY A C 1
ATOM 5850 O O . GLY A 1 767 ? -10.914 81.938 18.719 1 88.38 767 GLY A O 1
ATOM 5851 N N . LYS A 1 768 ? -13.094 81.438 19.234 1 92.12 768 LYS A N 1
ATOM 5852 C CA . LYS A 1 768 ? -13.078 81.938 20.609 1 92.12 768 LYS A CA 1
ATOM 5853 C C . LYS A 1 768 ? -12.477 80.875 21.547 1 92.12 768 LYS A C 1
ATOM 5855 O O . LYS A 1 768 ? -12.453 79.688 21.234 1 92.12 768 LYS A O 1
ATOM 5860 N N . VAL A 1 769 ? -11.844 81.375 22.625 1 93.44 769 VAL A N 1
ATOM 5861 C CA . VAL A 1 769 ? -11.422 80.5 23.75 1 93.44 769 VAL A CA 1
ATOM 5862 C C . VAL A 1 769 ? -12.344 80.75 24.938 1 93.44 769 VAL A C 1
ATOM 5864 O O . VAL A 1 769 ? -12.562 81.875 25.344 1 93.44 769 VAL A O 1
ATOM 5867 N N . GLN A 1 770 ? -12.906 79.688 25.328 1 92.94 770 GLN A N 1
ATOM 5868 C CA . GLN A 1 770 ? -13.82 79.75 26.453 1 92.94 770 GLN A CA 1
ATOM 5869 C C . GLN A 1 770 ? -13.383 78.875 27.594 1 92.94 770 GLN A C 1
ATOM 5871 O O . GLN A 1 770 ? -13.117 77.688 27.391 1 92.94 770 GLN A O 1
ATOM 5876 N N . VAL A 1 771 ? -13.234 79.438 28.812 1 93.38 771 VAL A N 1
ATOM 5877 C CA . VAL A 1 771 ? -12.961 78.688 30.031 1 93.38 771 VAL A CA 1
ATOM 5878 C C . VAL A 1 771 ? -14.031 78.938 31.078 1 93.38 771 VAL A C 1
ATOM 5880 O O . VAL A 1 771 ? -14.289 80.125 31.391 1 93.38 771 VAL A O 1
ATOM 5883 N N . GLN A 1 772 ? -14.625 77.938 31.625 1 92.81 772 GLN A N 1
ATOM 5884 C CA . GLN A 1 772 ? -15.75 78.125 32.531 1 92.81 772 GLN A CA 1
ATOM 5885 C C . GLN A 1 772 ? -15.625 77.312 33.781 1 92.81 772 GLN A C 1
ATOM 5887 O O . GLN A 1 772 ? -15.203 76.125 33.719 1 92.81 772 GLN A O 1
ATOM 5892 N N . ALA A 1 773 ? -15.898 77.812 35 1 93.38 773 ALA A N 1
ATOM 5893 C CA . ALA A 1 773 ? -16.234 77.125 36.219 1 93.38 773 ALA A CA 1
ATOM 5894 C C . ALA A 1 773 ? -17.703 77.375 36.594 1 93.38 773 ALA A C 1
ATOM 5896 O O . ALA A 1 773 ? -18.062 78.375 37.219 1 93.38 773 ALA A O 1
ATOM 5897 N N . GLN A 1 774 ? -18.422 76.438 36.375 1 90 774 GLN A N 1
ATOM 5898 C CA . GLN A 1 774 ? -19.859 76.688 36.281 1 90 774 GLN A CA 1
ATOM 5899 C C . GLN A 1 774 ? -20.531 76.562 37.656 1 90 774 GLN A C 1
ATOM 5901 O O . GLN A 1 774 ? -21.688 76.938 37.812 1 90 774 GLN A O 1
ATOM 5906 N N . SER A 1 775 ? -19.828 76 38.562 1 88.62 775 SER A N 1
ATOM 5907 C CA . SER A 1 775 ? -20.453 75.875 39.875 1 88.62 775 SER A CA 1
ATOM 5908 C C . SER A 1 775 ? -19.5 76.312 41 1 88.62 775 SER A C 1
ATOM 5910 O O . SER A 1 775 ? -19.797 76.188 42.156 1 88.62 775 SER A O 1
ATOM 5912 N N . ASP A 1 776 ? -18.359 76.812 40.625 1 90.69 776 ASP A N 1
ATOM 5913 C CA . ASP A 1 776 ? -17.359 77.125 41.656 1 90.69 776 ASP A CA 1
ATOM 5914 C C . ASP A 1 776 ? -16.453 78.25 41.156 1 90.69 776 ASP A C 1
ATOM 5916 O O . ASP A 1 776 ? -16.797 79 40.219 1 90.69 776 ASP A O 1
ATOM 5920 N N . ALA A 1 777 ? -15.289 78.5 41.875 1 93.44 777 ALA A N 1
ATOM 5921 C CA . ALA A 1 777 ? -14.406 79.625 41.656 1 93.44 777 ALA A CA 1
ATOM 5922 C C . ALA A 1 777 ? -13.312 79.312 40.656 1 93.44 777 ALA A C 1
ATOM 5924 O O . ALA A 1 777 ? -13.117 78.125 40.312 1 93.44 777 ALA A O 1
ATOM 5925 N N . MET A 1 778 ? -12.711 80.312 40.062 1 93.25 778 MET A N 1
ATOM 5926 C CA . MET A 1 778 ? -11.562 80.25 39.156 1 93.25 778 MET A CA 1
ATOM 5927 C C . MET A 1 778 ? -10.375 81 39.719 1 93.25 778 MET A C 1
ATOM 5929 O O . MET A 1 778 ? -10.531 82.062 40.25 1 93.25 778 MET A O 1
ATOM 5933 N N . GLU A 1 779 ? -9.289 80.312 39.719 1 93.31 779 GLU A N 1
ATOM 5934 C CA . GLU A 1 779 ? -8.062 80.938 40.188 1 93.31 779 GLU A CA 1
ATOM 5935 C C . GLU A 1 779 ? -6.969 80.875 39.125 1 93.31 779 GLU A C 1
ATOM 5937 O O . GLU A 1 779 ? -6.656 79.875 38.562 1 93.31 779 GLU A O 1
ATOM 5942 N N . LEU A 1 780 ? -6.402 82.062 38.781 1 94.5 780 LEU A N 1
ATOM 5943 C CA . LEU A 1 780 ? -5.23 82.25 37.938 1 94.5 780 LEU A CA 1
ATOM 5944 C C . LEU A 1 780 ? -4.066 82.812 38.688 1 94.5 780 LEU A C 1
ATOM 5946 O O . LEU A 1 780 ? -4.141 84 39.125 1 94.5 780 LEU A O 1
ATOM 5950 N N . THR A 1 781 ? -3.021 82.125 38.906 1 93.75 781 THR A N 1
ATOM 5951 C CA . THR A 1 781 ? -1.916 82.562 39.75 1 93.75 781 THR A CA 1
ATOM 5952 C C . THR A 1 781 ? -0.582 82.375 39.031 1 93.75 781 THR A C 1
ATOM 5954 O O . THR A 1 781 ? -0.347 81.312 38.438 1 93.75 781 THR A O 1
ATOM 5957 N N . ALA A 1 782 ? 0.327 83.375 39 1 94.5 782 ALA A N 1
ATOM 5958 C CA . ALA A 1 782 ? 1.695 83.312 38.5 1 94.5 782 ALA A CA 1
ATOM 5959 C C . ALA A 1 782 ? 2.697 83.75 39.562 1 94.5 782 ALA A C 1
ATOM 5961 O O . ALA A 1 782 ? 2.398 84.688 40.344 1 94.5 782 ALA A O 1
ATOM 5962 N N . ASP A 1 783 ? 3.844 83.125 39.594 1 92.62 783 ASP A N 1
ATOM 5963 C CA . ASP A 1 783 ? 4.91 83.625 40.5 1 92.62 783 ASP A CA 1
ATOM 5964 C C . ASP A 1 783 ? 5.461 84.938 40.062 1 92.62 783 ASP A C 1
ATOM 5966 O O . ASP A 1 783 ? 5.914 85.75 40.875 1 92.62 783 ASP A O 1
ATOM 5970 N N . LYS A 1 784 ? 5.48 85.188 38.781 1 93.94 784 LYS A N 1
ATOM 5971 C CA . LYS A 1 784 ? 5.938 86.438 38.219 1 93.94 784 LYS A CA 1
ATOM 5972 C C . LYS A 1 784 ? 4.781 87.188 37.594 1 93.94 784 LYS A C 1
ATOM 5974 O O . LYS A 1 784 ? 3.715 87.312 38.219 1 93.94 784 LYS A O 1
ATOM 5979 N N . ASP A 1 785 ? 4.953 87.75 36.344 1 91.75 785 ASP A N 1
ATOM 5980 C CA . ASP A 1 785 ? 3.984 88.688 35.781 1 91.75 785 ASP A CA 1
ATOM 5981 C C . ASP A 1 785 ? 2.773 87.938 35.219 1 91.75 785 ASP A C 1
ATOM 5983 O O . ASP A 1 785 ? 2.906 86.875 34.656 1 91.75 785 ASP A O 1
ATOM 5987 N N . VAL A 1 786 ? 1.578 88.562 35.469 1 93.56 786 VAL A N 1
ATOM 5988 C CA . VAL A 1 786 ? 0.368 88.188 34.719 1 93.56 786 VAL A CA 1
ATOM 5989 C C . VAL A 1 786 ? 0.027 89.25 33.719 1 93.56 786 VAL A C 1
ATOM 5991 O O . VAL A 1 786 ? -0.149 90.438 34.125 1 93.56 786 VAL A O 1
ATOM 5994 N N . THR A 1 787 ? 0.021 88.875 32.469 1 92.25 787 THR A N 1
ATOM 5995 C CA . THR A 1 787 ? -0.324 89.875 31.453 1 92.25 787 THR A CA 1
ATOM 5996 C C . THR A 1 787 ? -1.608 89.438 30.734 1 92.25 787 THR A C 1
ATOM 5998 O O . THR A 1 787 ? -1.713 88.312 30.219 1 92.25 787 THR A O 1
ATOM 6001 N N . ILE A 1 788 ? -2.645 90.312 30.812 1 93.62 788 ILE A N 1
ATOM 6002 C CA . ILE A 1 788 ? -3.895 90.188 30.078 1 93.62 788 ILE A CA 1
ATOM 6003 C C . ILE A 1 788 ? -4.02 91.25 29.016 1 93.62 788 ILE A C 1
ATOM 6005 O O . ILE A 1 788 ? -4.059 92.438 29.344 1 93.62 788 ILE A O 1
ATOM 6009 N N . THR A 1 789 ? -4.059 90.812 27.781 1 91.81 789 THR A N 1
ATOM 6010 C CA . THR A 1 789 ? -4.023 91.812 26.719 1 91.81 789 THR A CA 1
ATOM 6011 C C . THR A 1 789 ? -5.121 91.562 25.688 1 91.81 789 THR A C 1
ATOM 6013 O O . THR A 1 789 ? -5.316 90.438 25.266 1 91.81 789 THR A O 1
ATOM 6016 N N . SER A 1 790 ? -5.93 92.625 25.344 1 92.75 790 SER A N 1
ATOM 6017 C CA . SER A 1 790 ? -6.762 92.625 24.141 1 92.75 790 SER A CA 1
ATOM 6018 C C . SER A 1 790 ? -6.109 93.375 23.016 1 92.75 790 SER A C 1
ATOM 6020 O O . SER A 1 790 ? -6.023 94.625 23.094 1 92.75 790 SER A O 1
ATOM 6022 N N . ALA A 1 791 ? -5.789 92.812 22.062 1 88.06 791 ALA A N 1
ATOM 6023 C CA . ALA A 1 791 ? -4.926 93.375 21.062 1 88.06 791 ALA A CA 1
ATOM 6024 C C . ALA A 1 791 ? -5.719 94.375 20.156 1 88.06 791 ALA A C 1
ATOM 6026 O O . ALA A 1 791 ? -5.176 95.312 19.672 1 88.06 791 ALA A O 1
ATOM 6027 N N . LYS A 1 792 ? -7.012 94.125 20.047 1 88.75 792 LYS A N 1
ATOM 6028 C CA . LYS A 1 792 ? -7.711 94.875 19.047 1 88.75 792 LYS A CA 1
ATOM 6029 C C . LYS A 1 792 ? -8.969 95.562 19.625 1 88.75 792 LYS A C 1
ATOM 6031 O O . LYS A 1 792 ? -9.492 96.5 19.078 1 88.75 792 LYS A O 1
ATOM 6036 N N . GLN A 1 793 ? -9.406 95 20.844 1 92.44 793 GLN A N 1
ATOM 6037 C CA . GLN A 1 793 ? -10.727 95.5 21.25 1 92.44 793 GLN A CA 1
ATOM 6038 C C . GLN A 1 793 ? -10.758 95.812 22.734 1 92.44 793 GLN A C 1
ATOM 6040 O O . GLN A 1 793 ? -9.992 96.625 23.203 1 92.44 793 GLN A O 1
ATOM 6045 N N . THR A 1 794 ? -11.672 95.125 23.516 1 93.12 794 THR A N 1
ATOM 6046 C CA . THR A 1 794 ? -11.969 95.625 24.844 1 93.12 794 THR A CA 1
ATOM 6047 C C . THR A 1 794 ? -11.75 94.5 25.891 1 93.12 794 THR A C 1
ATOM 6049 O O . THR A 1 794 ? -11.68 93.312 25.547 1 93.12 794 THR A O 1
ATOM 6052 N N . ILE A 1 795 ? -11.477 94.812 27.094 1 93.44 795 ILE A N 1
ATOM 6053 C CA . ILE A 1 795 ? -11.484 93.938 28.266 1 93.44 795 ILE A CA 1
ATOM 6054 C C . ILE A 1 795 ? -12.641 94.312 29.188 1 93.44 795 ILE A C 1
ATOM 6056 O O . ILE A 1 795 ? -12.727 95.5 29.641 1 93.44 795 ILE A O 1
ATOM 6060 N N . HIS A 1 796 ? -13.477 93.375 29.312 1 92.88 796 HIS A N 1
ATOM 6061 C CA . HIS A 1 796 ? -14.594 93.562 30.219 1 92.88 796 HIS A CA 1
ATOM 6062 C C . HIS A 1 796 ? -14.445 92.75 31.469 1 92.88 796 HIS A C 1
ATOM 6064 O O . HIS A 1 796 ? -14.273 91.5 31.375 1 92.88 796 HIS A O 1
ATOM 6070 N N . VAL A 1 797 ? -14.43 93.375 32.625 1 93.88 797 VAL A N 1
ATOM 6071 C CA . VAL A 1 797 ? -14.445 92.688 33.906 1 93.88 797 VAL A CA 1
ATOM 6072 C C . VAL A 1 797 ? -15.742 92.938 34.656 1 93.88 797 VAL A C 1
ATOM 6074 O O . VAL A 1 797 ? -15.984 94.125 35.062 1 93.88 797 VAL A O 1
ATOM 6077 N N . ASN A 1 798 ? -16.531 92 34.75 1 91.81 798 ASN A N 1
ATOM 6078 C CA . ASN A 1 798 ? -17.844 92.125 35.406 1 91.81 798 ASN A CA 1
ATOM 6079 C C . ASN A 1 798 ? -17.984 91.188 36.594 1 91.81 798 ASN A C 1
ATOM 6081 O O . ASN A 1 798 ? -17.625 90 36.531 1 91.81 798 ASN A O 1
ATOM 6085 N N . ALA A 1 799 ? -18.375 91.75 37.781 1 92.88 799 ALA A N 1
ATOM 6086 C CA . ALA A 1 799 ? -18.625 90.938 38.969 1 92.88 799 ALA A CA 1
ATOM 6087 C C . ALA A 1 799 ? -19.953 91.312 39.625 1 92.88 799 ALA A C 1
ATOM 6089 O O . ALA A 1 799 ? -20.312 92.5 39.656 1 92.88 799 ALA A O 1
ATOM 6090 N N . LYS A 1 800 ? -20.641 90.438 40.125 1 89.5 800 LYS A N 1
ATOM 6091 C CA . LYS A 1 800 ? -21.938 90.688 40.719 1 89.5 800 LYS A CA 1
ATOM 6092 C C . LYS A 1 800 ? -21.797 91.375 42.062 1 89.5 800 LYS A C 1
ATOM 6094 O O . LYS A 1 800 ? -22.547 92.312 42.344 1 89.5 800 LYS A O 1
ATOM 6099 N N . GLN A 1 801 ? -20.797 91 42.781 1 91.06 801 GLN A N 1
ATOM 6100 C CA . GLN A 1 801 ? -20.734 91.5 44.156 1 91.06 801 GLN A CA 1
ATOM 6101 C C . GLN A 1 801 ? -19.656 92.562 44.312 1 91.06 801 GLN A C 1
ATOM 6103 O O . GLN A 1 801 ? -19.906 93.625 44.875 1 91.06 801 GLN A O 1
ATOM 6108 N N . GLU A 1 802 ? -18.469 92.125 43.844 1 93.06 802 GLU A N 1
ATOM 6109 C CA . GLU A 1 802 ? -17.344 93 44.156 1 93.06 802 GLU A CA 1
ATOM 6110 C C . GLU A 1 802 ? -16.203 92.812 43.188 1 93.06 802 GLU A C 1
ATOM 6112 O O . GLU A 1 802 ? -15.953 91.688 42.719 1 93.06 802 GLU A O 1
ATOM 6117 N N . ILE A 1 803 ? -15.508 94 42.781 1 93.88 803 ILE A N 1
ATOM 6118 C CA . ILE A 1 803 ? -14.188 93.938 42.156 1 93.88 803 ILE A CA 1
ATOM 6119 C C . ILE A 1 803 ? -13.172 94.625 43.094 1 93.88 803 ILE A C 1
ATOM 6121 O O . ILE A 1 803 ? -13.328 95.812 43.438 1 93.88 803 ILE A O 1
ATOM 6125 N N . LEU A 1 804 ? -12.227 93.812 43.438 1 93.38 804 LEU A N 1
ATOM 6126 C CA . LEU A 1 804 ? -11.188 94.375 44.312 1 93.38 804 LEU A CA 1
ATOM 6127 C C . LEU A 1 804 ? -9.812 94.25 43.688 1 93.38 804 LEU A C 1
ATOM 6129 O O . LEU A 1 804 ? -9.383 93.125 43.312 1 93.38 804 LEU A O 1
ATOM 6133 N N . LEU A 1 805 ? -9.195 95.312 43.406 1 92.62 805 LEU A N 1
ATOM 6134 C CA . LEU A 1 805 ? -7.82 95.438 42.906 1 92.62 805 LEU A CA 1
ATOM 6135 C C . LEU A 1 805 ? -6.883 95.875 44.031 1 92.62 805 LEU A C 1
ATOM 6137 O O . LEU A 1 805 ? -7.066 96.938 44.594 1 92.62 805 LEU A O 1
ATOM 6141 N N . THR A 1 806 ? -5.918 95.125 44.375 1 93.12 806 THR A N 1
ATOM 6142 C CA . THR A 1 806 ? -5.035 95.438 45.469 1 93.12 806 THR A CA 1
ATOM 6143 C C . THR A 1 806 ? -3.574 95.25 45.094 1 93.12 806 THR A C 1
ATOM 6145 O O . THR A 1 806 ? -3.234 94.312 44.375 1 93.12 806 THR A O 1
ATOM 6148 N N . SER A 1 807 ? -2.789 96.312 45.469 1 91.56 807 SER A N 1
ATOM 6149 C CA . SER A 1 807 ? -1.342 96.188 45.312 1 91.56 807 SER A CA 1
ATOM 6150 C C . SER A 1 807 ? -0.613 97.062 46.312 1 91.56 807 SER A C 1
ATOM 6152 O O . SER A 1 807 ? -0.881 98.312 46.406 1 91.56 807 SER A O 1
ATOM 6154 N N . GLY A 1 808 ? 0.275 96.625 47.219 1 88.06 808 GLY A N 1
ATOM 6155 C CA . GLY A 1 808 ? 1.089 97.375 48.156 1 88.06 808 GLY A CA 1
ATOM 6156 C C . GLY A 1 808 ? 0.268 98.188 49.156 1 88.06 808 GLY A C 1
ATOM 6157 O O . GLY A 1 808 ? 0.634 99.25 49.562 1 88.06 808 GLY A O 1
ATOM 6158 N N . GLY A 1 809 ? -0.816 97.812 49.406 1 84.06 809 GLY A N 1
ATOM 6159 C CA . GLY A 1 809 ? -1.65 98.438 50.406 1 84.06 809 GLY A CA 1
ATOM 6160 C C . GLY A 1 809 ? -2.727 99.312 49.812 1 84.06 809 GLY A C 1
ATOM 6161 O O . GLY A 1 809 ? -3.721 99.625 50.469 1 84.06 809 GLY A O 1
ATOM 6162 N N . ALA A 1 810 ? -2.531 99.812 48.688 1 90.94 810 ALA A N 1
ATOM 6163 C CA . ALA A 1 810 ? -3.555 100.562 47.969 1 90.94 810 ALA A CA 1
ATOM 6164 C C . ALA A 1 810 ? -4.613 99.625 47.375 1 90.94 810 ALA A C 1
ATOM 6166 O O . ALA A 1 810 ? -4.328 98.5 47.031 1 90.94 810 ALA A O 1
ATOM 6167 N N . TYR A 1 811 ? -5.883 100.188 47.312 1 92.69 811 TYR A N 1
ATOM 6168 C CA . TYR A 1 811 ? -6.895 99.312 46.688 1 92.69 811 TYR A CA 1
ATOM 6169 C C . TYR A 1 811 ? -7.965 100.188 46 1 92.69 811 TYR A C 1
ATOM 6171 O O . TYR A 1 811 ? -8.172 101.312 46.344 1 92.69 811 TYR A O 1
ATOM 6179 N N . ILE A 1 812 ? -8.57 99.5 45.031 1 93.38 812 ILE A N 1
ATOM 6180 C CA . ILE A 1 812 ? -9.789 100 44.375 1 93.38 812 ILE A CA 1
ATOM 6181 C C . ILE A 1 812 ? -10.898 99 44.562 1 93.38 812 ILE A C 1
ATOM 6183 O O . ILE A 1 812 ? -10.734 97.812 44.219 1 93.38 812 ILE A O 1
ATOM 6187 N N . ARG A 1 813 ? -11.938 99.5 45.156 1 94 813 ARG A N 1
ATOM 6188 C CA . ARG A 1 813 ? -13.047 98.562 45.438 1 94 813 ARG A CA 1
ATOM 6189 C C . ARG A 1 813 ? -14.344 99.062 44.812 1 94 813 ARG A C 1
ATOM 6191 O O . ARG A 1 813 ? -14.734 100.25 45.031 1 94 813 ARG A O 1
ATOM 6198 N N . LEU A 1 814 ? -14.883 98.25 44.031 1 94.19 814 LEU A N 1
ATOM 6199 C CA . LEU A 1 814 ? -16.234 98.438 43.5 1 94.19 814 LEU A CA 1
ATOM 6200 C C . LEU A 1 814 ? -17.234 97.5 44.188 1 94.19 814 LEU A C 1
ATOM 6202 O O . LEU A 1 814 ? -17.219 96.312 43.906 1 94.19 814 LEU A O 1
ATOM 6206 N N . LYS A 1 815 ? -18.016 98.188 45 1 92.69 815 LYS A N 1
ATOM 6207 C CA . LYS A 1 815 ? -18.953 97.375 45.75 1 92.69 815 LYS A CA 1
ATOM 6208 C C . LYS A 1 815 ? -20.234 98.125 46.062 1 92.69 815 LYS A C 1
ATOM 6210 O O . LYS A 1 815 ? -20.188 99.312 46.5 1 92.69 815 LYS A O 1
ATOM 6215 N N . ASP A 1 816 ? -21.375 97.5 45.812 1 87.38 816 ASP A N 1
ATOM 6216 C CA . ASP A 1 816 ? -22.688 98 46.156 1 87.38 816 ASP A CA 1
ATOM 6217 C C . ASP A 1 816 ? -22.891 99.438 45.594 1 87.38 816 ASP A C 1
ATOM 6219 O O . ASP A 1 816 ? -23.391 100.312 46.312 1 87.38 816 ASP A O 1
ATOM 6223 N N . GLY A 1 817 ? -22.344 99.562 44.438 1 87.56 817 GLY A N 1
ATOM 6224 C CA . GLY A 1 817 ? -22.547 100.875 43.75 1 87.56 817 GLY A CA 1
ATOM 6225 C C . GLY A 1 817 ? -21.625 101.938 44.25 1 87.56 817 GLY A C 1
ATOM 6226 O O . GLY A 1 817 ? -21.844 103.125 43.969 1 87.56 817 GLY A O 1
ATOM 6227 N N . LYS A 1 818 ? -20.688 101.562 44.938 1 93.56 818 LYS A N 1
ATOM 6228 C CA . LYS A 1 818 ? -19.703 102.562 45.469 1 93.56 818 LYS A CA 1
ATOM 6229 C C . LYS A 1 818 ? -18.312 102.25 44.969 1 93.56 818 LYS A C 1
ATOM 6231 O O . LYS A 1 818 ? -18.016 101.125 44.562 1 93.56 818 LYS A O 1
ATOM 6236 N N . ILE A 1 819 ? -17.5 103.312 44.906 1 94.81 819 ILE A N 1
ATOM 6237 C CA . ILE A 1 819 ? -16.094 103.125 44.531 1 94.81 819 ILE A CA 1
ATOM 6238 C C . ILE A 1 819 ? -15.188 103.688 45.625 1 94.81 819 ILE A C 1
ATOM 6240 O O . ILE A 1 819 ? -15.359 104.812 46.094 1 94.81 819 ILE A O 1
ATOM 6244 N N . GLU A 1 820 ? -14.32 102.812 46.031 1 93.56 820 GLU A N 1
ATOM 6245 C CA . GLU A 1 820 ? -13.305 103.25 47 1 93.56 820 GLU A CA 1
ATOM 6246 C C . GLU A 1 820 ? -11.922 103.25 46.375 1 93.56 820 GLU A C 1
ATOM 6248 O O . GLU A 1 820 ? -11.453 102.25 45.844 1 93.56 820 GLU A O 1
ATOM 6253 N N . LEU A 1 821 ? -11.328 104.438 46.312 1 94.94 821 LEU A N 1
ATOM 6254 C CA . LEU A 1 821 ? -9.938 104.562 45.906 1 94.94 821 LEU A CA 1
ATOM 6255 C C . LEU A 1 821 ? -9.07 105 47.062 1 94.94 821 LEU A C 1
ATOM 6257 O O . LEU A 1 821 ? -8.938 106.188 47.344 1 94.94 821 LEU A O 1
ATOM 6261 N N . HIS A 1 822 ? -8.477 104 47.688 1 94.25 822 HIS A N 1
ATOM 6262 C CA . HIS A 1 822 ? -7.758 104.312 48.938 1 94.25 822 HIS A CA 1
ATOM 6263 C C . HIS A 1 822 ? -6.289 103.875 48.812 1 94.25 822 HIS A C 1
ATOM 6265 O O . HIS A 1 822 ? -5.969 102.875 48.188 1 94.25 822 HIS A O 1
ATOM 6271 N N . ALA A 1 823 ? -5.398 104.75 49.25 1 92.81 823 ALA A N 1
ATOM 6272 C CA . ALA A 1 823 ? -3.969 104.5 49.25 1 92.81 823 ALA A CA 1
ATOM 6273 C C . ALA A 1 823 ? -3.291 105.062 50.5 1 92.81 823 ALA A C 1
ATOM 6275 O O . ALA A 1 823 ? -3.674 106.125 50.969 1 92.81 823 ALA A O 1
ATOM 6276 N N . PRO A 1 824 ? -2.348 104.375 51.031 1 91 824 PRO A N 1
ATOM 6277 C CA . PRO A 1 824 ? -1.571 104.938 52.125 1 91 824 PRO A CA 1
ATOM 6278 C C . PRO A 1 824 ? -0.707 106.125 51.688 1 91 824 PRO A C 1
ATOM 6280 O O . PRO A 1 824 ? -0.41 107 52.469 1 91 824 PRO A O 1
ATOM 6283 N N . GLY A 1 825 ? -0.522 106.125 50.5 1 91.75 825 GLY A N 1
ATOM 6284 C CA . GLY A 1 825 ? 0.307 107.188 49.969 1 91.75 825 GLY A CA 1
ATOM 6285 C C . GLY A 1 825 ? -0.491 108.25 49.219 1 91.75 825 GLY A C 1
ATOM 6286 O O . GLY A 1 825 ? -1.623 108.562 49.594 1 91.75 825 GLY A O 1
ATOM 6287 N N . THR A 1 826 ? 0.145 108.875 48.281 1 91.81 826 THR A N 1
ATOM 6288 C CA . THR A 1 826 ? -0.451 109.938 47.531 1 91.81 826 THR A CA 1
ATOM 6289 C C . THR A 1 826 ? -1.335 109.438 46.406 1 91.81 826 THR A C 1
ATOM 6291 O O . THR A 1 826 ? -0.976 108.438 45.719 1 91.81 826 THR A O 1
ATOM 6294 N N . ILE A 1 827 ? -2.527 109.938 46.344 1 90.44 827 ILE A N 1
ATOM 6295 C CA . ILE A 1 827 ? -3.377 109.75 45.156 1 90.44 827 ILE A CA 1
ATOM 6296 C C . ILE A 1 827 ? -3.215 110.875 44.188 1 90.44 827 ILE A C 1
ATOM 6298 O O . ILE A 1 827 ? -3.564 112.062 44.5 1 90.44 827 ILE A O 1
ATOM 6302 N N . SER A 1 828 ? -2.746 110.562 43.125 1 90.25 828 SER A N 1
ATOM 6303 C CA . SER A 1 828 ? -2.527 111.562 42.094 1 90.25 828 SER A CA 1
ATOM 6304 C C . SER A 1 828 ? -3.451 111.375 40.906 1 90.25 828 SER A C 1
ATOM 6306 O O . SER A 1 828 ? -3.461 110.25 40.312 1 90.25 828 SER A O 1
ATOM 6308 N N . ILE A 1 829 ? -4.289 112.375 40.562 1 88.94 829 ILE A N 1
ATOM 6309 C CA . ILE A 1 829 ? -5.191 112.312 39.406 1 88.94 829 ILE A CA 1
ATOM 6310 C C . ILE A 1 829 ? -4.812 113.375 38.406 1 88.94 829 ILE A C 1
ATOM 6312 O O . ILE A 1 829 ? -4.98 114.562 38.688 1 88.94 829 ILE A O 1
ATOM 6316 N N . LYS A 1 830 ? -4.449 113 37.406 1 88.19 830 LYS A N 1
ATOM 6317 C CA . LYS A 1 830 ? -4.016 113.938 36.375 1 88.19 830 LYS A CA 1
ATOM 6318 C C . LYS A 1 830 ? -4.941 113.875 35.156 1 88.19 830 LYS A C 1
ATOM 6320 O O . LYS A 1 830 ? -5.18 112.812 34.594 1 88.19 830 LYS A O 1
ATOM 6325 N N . GLY A 1 831 ? -5.504 115 34.812 1 87.25 831 GLY A N 1
ATOM 6326 C CA . GLY A 1 831 ? -6.395 115.125 33.656 1 87.25 831 GLY A CA 1
ATOM 6327 C C . GLY A 1 831 ? -6.477 116.562 33.094 1 87.25 831 GLY A C 1
ATOM 6328 O O . GLY A 1 831 ? -6.145 117.5 33.781 1 87.25 831 GLY A O 1
ATOM 6329 N N . ALA A 1 832 ? -6.734 116.562 31.797 1 86.38 832 ALA A N 1
ATOM 6330 C CA . ALA A 1 832 ? -6.914 117.875 31.156 1 86.38 832 ALA A CA 1
ATOM 6331 C C . ALA A 1 832 ? -8.039 118.625 31.828 1 86.38 832 ALA A C 1
ATOM 6333 O O . ALA A 1 832 ? -7.988 119.875 31.906 1 86.38 832 ALA A O 1
ATOM 6334 N N . SER A 1 833 ? -8.992 117.875 32.188 1 86.06 833 SER A N 1
ATOM 6335 C CA . SER A 1 833 ? -10.109 118.5 32.938 1 86.06 833 SER A CA 1
ATOM 6336 C C . SER A 1 833 ? -10.633 117.5 33.969 1 86.06 833 SER A C 1
ATOM 6338 O O . SER A 1 833 ? -10.5 116.25 33.812 1 86.06 833 SER A O 1
ATOM 6340 N N . HIS A 1 834 ? -11.148 117.938 35.094 1 86.56 834 HIS A N 1
ATOM 6341 C CA . HIS A 1 834 ? -11.773 117.125 36.156 1 86.56 834 HIS A CA 1
ATOM 6342 C C . HIS A 1 834 ? -13.242 117.5 36.344 1 86.56 834 HIS A C 1
ATOM 6344 O O . HIS A 1 834 ? -13.555 118.625 36.75 1 86.56 834 HIS A O 1
ATOM 6350 N N . ASN A 1 835 ? -14.031 116.75 36 1 86.38 835 ASN A N 1
ATOM 6351 C CA . ASN A 1 835 ? -15.469 117 36.125 1 86.38 835 ASN A CA 1
ATOM 6352 C C . ASN A 1 835 ? -16.109 116.188 37.25 1 86.38 835 ASN A C 1
ATOM 6354 O O . ASN A 1 835 ? -16.062 115 37.219 1 86.38 835 ASN A O 1
ATOM 6358 N N . PHE A 1 836 ? -16.703 116.75 38.281 1 86.44 836 PHE A N 1
ATOM 6359 C CA . PHE A 1 836 ? -17.438 116.125 39.375 1 86.44 836 PHE A CA 1
ATOM 6360 C C . PHE A 1 836 ? -18.922 116.375 39.25 1 86.44 836 PHE A C 1
ATOM 6362 O O . PHE A 1 836 ? -19.375 117.5 39.469 1 86.44 836 PHE A O 1
ATOM 6369 N N . SER A 1 837 ? -19.547 115.5 38.75 1 87.5 837 SER A N 1
ATOM 6370 C CA . SER A 1 837 ? -20.969 115.688 38.5 1 87.5 837 SER A CA 1
ATOM 6371 C C . SER A 1 837 ? -21.781 114.625 39.281 1 87.5 837 SER A C 1
ATOM 6373 O O . SER A 1 837 ? -21.234 113.875 40.094 1 87.5 837 SER A O 1
ATOM 6375 N N . GLY A 1 838 ? -23.203 114.625 39.062 1 83.44 838 GLY A N 1
ATOM 6376 C CA . GLY A 1 838 ? -24.109 113.75 39.812 1 83.44 838 GLY A CA 1
ATOM 6377 C C . GLY A 1 838 ? -23.906 112.25 39.5 1 83.44 838 GLY A C 1
ATOM 6378 O O . GLY A 1 838 ? -23.047 111.938 38.688 1 83.44 838 GLY A O 1
ATOM 6379 N N . PRO A 1 839 ? -24.688 111.375 40.219 1 86.19 839 PRO A N 1
ATOM 6380 C CA . PRO A 1 839 ? -24.5 109.938 40.156 1 86.19 839 PRO A CA 1
ATOM 6381 C C . PRO A 1 839 ? -24.828 109.375 38.781 1 86.19 839 PRO A C 1
ATOM 6383 O O . PRO A 1 839 ? -25.703 109.875 38.094 1 86.19 839 PRO A O 1
ATOM 6386 N N . ASP A 1 840 ? -24.203 108.25 38.25 1 88.44 840 ASP A N 1
ATOM 6387 C CA . ASP A 1 840 ? -24.438 107.438 37.062 1 88.44 840 ASP A CA 1
ATOM 6388 C C . ASP A 1 840 ? -24.219 106 37.344 1 88.44 840 ASP A C 1
ATOM 6390 O O . ASP A 1 840 ? -23.656 105.625 38.375 1 88.44 840 ASP A O 1
ATOM 6394 N N . GLN A 1 841 ? -24.953 105 36.562 1 86.94 841 GLN A N 1
ATOM 6395 C CA . GLN A 1 841 ? -24.859 103.562 36.812 1 86.94 841 GLN A CA 1
ATOM 6396 C C . GLN A 1 841 ? -24.812 102.812 35.5 1 86.94 841 GLN A C 1
ATOM 6398 O O . GLN A 1 841 ? -25.328 103.25 34.469 1 86.94 841 GLN A O 1
ATOM 6403 N N . MET A 1 842 ? -24.109 101.688 35.5 1 88.44 842 MET A N 1
ATOM 6404 C CA . MET A 1 842 ? -24.078 100.688 34.406 1 88.44 842 MET A CA 1
ATOM 6405 C C . MET A 1 842 ? -24.203 99.312 34.938 1 88.44 842 MET A C 1
ATOM 6407 O O . MET A 1 842 ? -23.5 98.875 35.844 1 88.44 842 MET A O 1
ATOM 6411 N N . ASN A 1 843 ? -25.219 98.5 34.344 1 85 843 ASN A N 1
ATOM 6412 C CA . ASN A 1 843 ? -25.438 97.125 34.75 1 85 843 ASN A CA 1
ATOM 6413 C C . ASN A 1 843 ? -25.406 96.188 33.562 1 85 843 ASN A C 1
ATOM 6415 O O . ASN A 1 843 ? -26.453 95.875 32.969 1 85 843 ASN A O 1
ATOM 6419 N N . PRO A 1 844 ? -24.172 95.688 33.156 1 86.19 844 PRO A N 1
ATOM 6420 C CA . PRO A 1 844 ? -24.125 94.75 32.062 1 86.19 844 PRO A CA 1
ATOM 6421 C C . PRO A 1 844 ? -24.719 93.375 32.469 1 86.19 844 PRO A C 1
ATOM 6423 O O . PRO A 1 844 ? -24.656 93 33.625 1 86.19 844 PRO A O 1
ATOM 6426 N N . PRO A 1 845 ? -25.281 92.625 31.453 1 84.19 845 PRO A N 1
ATOM 6427 C CA . PRO A 1 845 ? -25.844 91.312 31.766 1 84.19 845 PRO A CA 1
ATOM 6428 C C . PRO A 1 845 ? -24.766 90.25 32.094 1 84.19 845 PRO A C 1
ATOM 6430 O O . PRO A 1 845 ? -23.688 90.25 31.5 1 84.19 845 PRO A O 1
ATOM 6433 N N . LEU A 1 846 ? -25.031 89.562 33.188 1 85.81 846 LEU A N 1
ATOM 6434 C CA . LEU A 1 846 ? -24.125 88.5 33.594 1 85.81 846 LEU A CA 1
ATOM 6435 C C . LEU A 1 846 ? -24.594 87.125 33.031 1 85.81 846 LEU A C 1
ATOM 6437 O O . LEU A 1 846 ? -25.797 86.875 33 1 85.81 846 LEU A O 1
ATOM 6441 N N . PRO A 1 847 ? -23.656 86.312 32.531 1 83.5 847 PRO A N 1
ATOM 6442 C CA . PRO A 1 847 ? -24.031 85 32 1 83.5 847 PRO A CA 1
ATOM 6443 C C . PRO A 1 847 ? -24.656 84.062 33.062 1 83.5 847 PRO A C 1
ATOM 6445 O O . PRO A 1 847 ? -24.328 84.188 34.25 1 83.5 847 PRO A O 1
ATOM 6448 N N . ARG A 1 848 ? -25.781 83.062 32.719 1 83.31 848 ARG A N 1
ATOM 6449 C CA . ARG A 1 848 ? -26.422 82.125 33.594 1 83.31 848 ARG A CA 1
ATOM 6450 C C . ARG A 1 848 ? -25.984 80.688 33.219 1 83.31 848 ARG A C 1
ATOM 6452 O O . ARG A 1 848 ? -25.891 80.375 32.031 1 83.31 848 ARG A O 1
ATOM 6459 N N . PHE A 1 849 ? -25.391 80.125 34.219 1 84.88 849 PHE A N 1
ATOM 6460 C CA . PHE A 1 849 ? -25 78.75 34 1 84.88 849 PHE A CA 1
ATOM 6461 C C . PHE A 1 849 ? -26.172 77.812 34.219 1 84.88 849 PHE A C 1
ATOM 6463 O O . PHE A 1 849 ? -27.094 78.125 34.969 1 84.88 849 PHE A O 1
ATOM 6470 N N . PRO A 1 850 ? -26.312 76.688 33.375 1 77.19 850 PRO A N 1
ATOM 6471 C CA . PRO A 1 850 ? -27.406 75.688 33.531 1 77.19 850 PRO A CA 1
ATOM 6472 C C . PRO A 1 850 ? -27.422 75.062 34.906 1 77.19 850 PRO A C 1
ATOM 6474 O O . PRO A 1 850 ? -26.375 74.812 35.5 1 77.19 850 PRO A O 1
ATOM 6477 N N . ASN A 1 851 ? -28.5 75.125 35.75 1 66.31 851 ASN A N 1
ATOM 6478 C CA . ASN A 1 851 ? -28.594 74.562 37.094 1 66.31 851 ASN A CA 1
ATOM 6479 C C . ASN A 1 851 ? -28.656 73.062 37.094 1 66.31 851 ASN A C 1
ATOM 6481 O O . ASN A 1 851 ? -28.688 72.438 38.156 1 66.31 851 ASN A O 1
ATOM 6485 N N . THR A 1 852 ? -28.969 72.438 36.094 1 55.47 852 THR A N 1
ATOM 6486 C CA . THR A 1 852 ? -29.391 71 36.25 1 55.47 852 THR A CA 1
ATOM 6487 C C . THR A 1 852 ? -28.25 70.062 35.969 1 55.47 852 THR A C 1
ATOM 6489 O O . THR A 1 852 ? -27.812 69.938 34.844 1 55.47 852 THR A O 1
ATOM 6492 N N . VAL A 1 853 ? -27.281 69.938 36.719 1 54.22 853 VAL A N 1
ATOM 6493 C CA . VAL A 1 853 ? -26.406 68.75 36.531 1 54.22 853 VAL A CA 1
ATOM 6494 C C . VAL A 1 853 ? -27.172 67.5 36.781 1 54.22 853 VAL A C 1
ATOM 6496 O O . VAL A 1 853 ? -27.781 67.312 37.844 1 54.22 853 VAL A O 1
ATOM 6499 N N . CYS A 1 854 ? -27.5 66.75 35.844 1 49.75 854 CYS A N 1
ATOM 6500 C CA . CYS A 1 854 ? -28.203 65.5 36.062 1 49.75 854 CYS A CA 1
ATOM 6501 C C . CYS A 1 854 ? -27.328 64.5 36.812 1 49.75 854 CYS A C 1
ATOM 6503 O O . CYS A 1 854 ? -26.594 63.719 36.219 1 49.75 854 CYS A O 1
ATOM 6505 N N . LYS A 1 855 ? -27.234 64.562 38.125 1 49.94 855 LYS A N 1
ATOM 6506 C CA . LYS A 1 855 ? -26.516 63.719 39.062 1 49.94 855 LYS A CA 1
ATOM 6507 C C . LYS A 1 855 ? -26.859 62.25 38.844 1 49.94 855 LYS A C 1
ATOM 6509 O O . LYS A 1 855 ? -26 61.375 38.969 1 49.94 855 LYS A O 1
ATOM 6514 N N . GLN A 1 856 ? -28.109 62.062 38.688 1 48.31 856 GLN A N 1
ATOM 6515 C CA . GLN A 1 856 ? -28.562 60.688 38.531 1 48.31 856 GLN A CA 1
ATOM 6516 C C . GLN A 1 856 ? -27.953 60.031 37.312 1 48.31 856 GLN A C 1
ATOM 6518 O O . GLN A 1 856 ? -27.625 58.844 37.312 1 48.31 856 GLN A O 1
ATOM 6523 N N . CYS A 1 857 ? -27.703 60.688 36.375 1 47.38 857 CYS A N 1
ATOM 6524 C CA . CYS A 1 857 ? -27.141 60.156 35.125 1 47.38 857 CYS A CA 1
ATOM 6525 C C . CYS A 1 857 ? -25.688 59.75 35.344 1 47.38 857 CYS A C 1
ATOM 6527 O O . CYS A 1 857 ? -25.234 58.719 34.844 1 47.38 857 CYS A O 1
ATOM 6529 N N . MET A 1 858 ? -24.969 60.5 36.031 1 51 858 MET A N 1
ATOM 6530 C CA . MET A 1 858 ? -23.562 60.219 36.312 1 51 858 MET A CA 1
ATOM 6531 C C . MET A 1 858 ? -23.422 59 37.25 1 51 858 MET A C 1
ATOM 6533 O O . MET A 1 858 ? -22.578 58.156 37.031 1 51 858 MET A O 1
ATOM 6537 N N . ALA A 1 859 ? -24.188 59.094 38.312 1 51.03 859 ALA A N 1
ATOM 6538 C CA . ALA A 1 859 ? -24.172 57.969 39.25 1 51.03 859 ALA A CA 1
ATOM 6539 C C . ALA A 1 859 ? -24.562 56.656 38.562 1 51.03 859 ALA A C 1
ATOM 6541 O O . ALA A 1 859 ? -23.969 55.625 38.844 1 51.03 859 ALA A O 1
ATOM 6542 N N . GLN A 1 860 ? -25.516 56.688 37.812 1 47.03 860 GLN A N 1
ATOM 6543 C CA . GLN A 1 860 ? -25.953 55.5 37.125 1 47.03 860 GLN A CA 1
ATOM 6544 C C . GLN A 1 860 ? -24.906 55 36.125 1 47.03 860 GLN A C 1
ATOM 6546 O O . GLN A 1 860 ? -24.688 53.812 35.969 1 47.03 860 GLN A O 1
ATOM 6551 N N . ALA A 1 861 ? -24.25 55.844 35.531 1 47.66 861 ALA A N 1
ATOM 6552 C CA . ALA A 1 861 ? -23.219 55.5 34.531 1 47.66 861 ALA A CA 1
ATOM 6553 C C . ALA A 1 861 ? -22.016 54.844 35.219 1 47.66 861 ALA A C 1
ATOM 6555 O O . ALA A 1 861 ? -21.469 53.875 34.719 1 47.66 861 ALA A O 1
ATOM 6556 N N . PHE A 1 862 ? -21.594 55.438 36.406 1 48.22 862 PHE A N 1
ATOM 6557 C CA . PHE A 1 862 ? -20.5 54.844 37.156 1 48.22 862 PHE A CA 1
ATOM 6558 C C . PHE A 1 862 ? -20.891 53.469 37.719 1 48.22 862 PHE A C 1
ATOM 6560 O O . PHE A 1 862 ? -20.078 52.562 37.781 1 48.22 862 PHE A O 1
ATOM 6567 N N . SER A 1 863 ? -22.125 53.469 38.281 1 47.28 863 SER A N 1
ATOM 6568 C CA . SER A 1 863 ? -22.578 52.188 38.844 1 47.28 863 SER A CA 1
ATOM 6569 C C . SER A 1 863 ? -22.719 51.125 37.75 1 47.28 863 SER A C 1
ATOM 6571 O O . SER A 1 863 ? -22.484 49.938 38.031 1 47.28 863 SER A O 1
ATOM 6573 N N . GLN A 1 864 ? -23.172 51.438 36.594 1 42.81 864 GLN A N 1
ATOM 6574 C CA . GLN A 1 864 ? -23.328 50.469 35.5 1 42.81 864 GLN A CA 1
ATOM 6575 C C . GLN A 1 864 ? -21.984 50.094 34.875 1 42.81 864 GLN A C 1
ATOM 6577 O O . GLN A 1 864 ? -21.875 49.125 34.156 1 42.81 864 GLN A O 1
ATOM 6582 N N . ALA A 1 865 ? -21.188 50.906 34.906 1 41.34 865 ALA A N 1
ATOM 6583 C CA . ALA A 1 865 ? -19.844 50.625 34.375 1 41.34 865 ALA A CA 1
ATOM 6584 C C . ALA A 1 865 ? -19.188 49.469 35.156 1 41.34 865 ALA A C 1
ATOM 6586 O O . ALA A 1 865 ? -18.188 48.906 34.719 1 41.34 865 ALA A O 1
ATOM 6587 N N . ASN A 1 866 ? -19.422 49.469 36.562 1 35.53 866 ASN A N 1
ATOM 6588 C CA . ASN A 1 866 ? -18.828 48.375 37.281 1 35.53 866 ASN A CA 1
ATOM 6589 C C . ASN A 1 866 ? -19.703 47.125 37.219 1 35.53 866 ASN A C 1
ATOM 6591 O O . ASN A 1 866 ? -20.547 46.906 38.094 1 35.53 866 ASN A O 1
ATOM 6595 N N . PRO A 1 867 ? -19.953 46.656 36.094 1 35.44 867 PRO A N 1
ATOM 6596 C CA . PRO A 1 867 ? -20.781 45.438 36.094 1 35.44 867 PRO A CA 1
ATOM 6597 C C . PRO A 1 867 ? -20.25 44.375 37.031 1 35.44 867 PRO A C 1
ATOM 6599 O O . PRO A 1 867 ? -20.906 43.344 37.25 1 35.44 867 PRO A O 1
ATOM 6602 N N . LEU A 1 868 ? -19 44.312 37.312 1 33.31 868 LEU A N 1
ATOM 6603 C CA . LEU A 1 868 ? -18.656 43.094 38.094 1 33.31 868 LEU A CA 1
ATOM 6604 C C . LEU A 1 868 ? -19.156 43.219 39.5 1 33.31 868 LEU A C 1
ATOM 6606 O O . LEU A 1 868 ? -18.828 42.375 40.344 1 33.31 868 LEU A O 1
ATOM 6610 N N . VAL A 1 869 ? -19.75 44.344 40.031 1 29.42 869 VAL A N 1
ATOM 6611 C CA . VAL A 1 869 ? -20.156 44.156 41.406 1 29.42 869 VAL A CA 1
ATOM 6612 C C . VAL A 1 869 ? -21.391 43.25 41.469 1 29.42 869 VAL A C 1
ATOM 6614 O O . VAL A 1 869 ? -21.734 42.75 42.562 1 29.42 869 VAL A O 1
ATOM 6617 N N . ALA A 1 870 ? -22.375 43.25 40.625 1 30.23 870 ALA A N 1
ATOM 6618 C CA . ALA A 1 870 ? -23.547 42.438 40.969 1 30.23 870 ALA A CA 1
ATOM 6619 C C . ALA A 1 870 ? -23.219 40.969 40.938 1 30.23 870 ALA A C 1
ATOM 6621 O O . ALA A 1 870 ? -24.078 40.125 41.156 1 30.23 870 ALA A O 1
ATOM 6622 N N . ALA A 1 871 ? -22.266 40.531 40.25 1 28.8 871 ALA A N 1
ATOM 6623 C CA . ALA A 1 871 ? -22.234 39.062 40.406 1 28.8 871 ALA A CA 1
ATOM 6624 C C . ALA A 1 871 ? -21.781 38.688 41.812 1 28.8 871 ALA A C 1
ATOM 6626 O O . ALA A 1 871 ? -21.453 37.531 42.094 1 28.8 871 ALA A O 1
ATOM 6627 N N . LYS A 1 872 ? -21.75 39.594 42.844 1 24.36 872 LYS A N 1
ATOM 6628 C CA . LYS A 1 872 ? -21.984 38.906 44.125 1 24.36 872 LYS A CA 1
ATOM 6629 C C . LYS A 1 872 ? -23.453 38.938 44.531 1 24.36 872 LYS A C 1
ATOM 6631 O O . LYS A 1 872 ? -24.094 40 44.438 1 24.36 872 LYS A O 1
ATOM 6636 N N . MET B 1 1 ? 51.75 -69.812 -32.719 1 32.38 1 MET B N 1
ATOM 6637 C CA . MET B 1 1 ? 51 -68.75 -33.375 1 32.38 1 MET B CA 1
ATOM 6638 C C . MET B 1 1 ? 51.438 -67.375 -32.844 1 32.38 1 MET B C 1
ATOM 6640 O O . MET B 1 1 ? 51.406 -67.125 -31.641 1 32.38 1 MET B O 1
ATOM 6644 N N . ASP B 1 2 ? 52.281 -66.75 -33.562 1 37 2 ASP B N 1
ATOM 6645 C CA . ASP B 1 2 ? 53.125 -65.625 -33.188 1 37 2 ASP B CA 1
ATOM 6646 C C . ASP B 1 2 ? 52.281 -64.438 -32.781 1 37 2 ASP B C 1
ATOM 6648 O O . ASP B 1 2 ? 51.188 -64.188 -33.312 1 37 2 ASP B O 1
ATOM 6652 N N . LEU B 1 3 ? 52.5 -63.906 -31.562 1 48.16 3 LEU B N 1
ATOM 6653 C CA . LEU B 1 3 ? 51.875 -62.75 -30.891 1 48.16 3 LEU B CA 1
ATOM 6654 C C . LEU B 1 3 ? 51.688 -61.594 -31.859 1 48.16 3 LEU B C 1
ATOM 6656 O O . LEU B 1 3 ? 50.656 -60.938 -31.828 1 48.16 3 LEU B O 1
ATOM 6660 N N . SER B 1 4 ? 52.656 -61.438 -32.719 1 47.88 4 SER B N 1
ATOM 6661 C CA . SER B 1 4 ? 52.562 -60.344 -33.656 1 47.88 4 SER B CA 1
ATOM 6662 C C . SER B 1 4 ? 51.406 -60.562 -34.656 1 47.88 4 SER B C 1
ATOM 6664 O O . SER B 1 4 ? 50.688 -59.625 -35.031 1 47.88 4 SER B O 1
ATOM 6666 N N . SER B 1 5 ? 51.25 -61.719 -35.188 1 50.16 5 SER B N 1
ATOM 6667 C CA . SER B 1 5 ? 50.188 -62.062 -36.094 1 50.16 5 SER B CA 1
ATOM 6668 C C . SER B 1 5 ? 48.812 -62 -35.438 1 50.16 5 SER B C 1
ATOM 6670 O O . SER B 1 5 ? 47.812 -61.656 -36.062 1 50.16 5 SER B O 1
ATOM 6672 N N . LEU B 1 6 ? 48.75 -62.312 -34.094 1 46.44 6 LEU B N 1
ATOM 6673 C CA . LEU B 1 6 ? 47.562 -62.188 -33.312 1 46.44 6 LEU B CA 1
ATOM 6674 C C . LEU B 1 6 ? 47.188 -60.719 -33.125 1 46.44 6 LEU B C 1
ATOM 6676 O O . LEU B 1 6 ? 46 -60.344 -33.219 1 46.44 6 LEU B O 1
ATOM 6680 N N . LEU B 1 7 ? 48.25 -59.906 -32.938 1 50.16 7 LEU B N 1
ATOM 6681 C CA . LEU B 1 7 ? 48 -58.469 -32.781 1 50.16 7 LEU B CA 1
ATOM 6682 C C . LEU B 1 7 ? 47.562 -57.844 -34.094 1 50.16 7 LEU B C 1
ATOM 6684 O O . LEU B 1 7 ? 46.688 -56.969 -34.125 1 50.16 7 LEU B O 1
ATOM 6688 N N . ALA B 1 8 ? 48.25 -58.25 -35.219 1 54.28 8 ALA B N 1
ATOM 6689 C CA . ALA B 1 8 ? 47.875 -57.781 -36.562 1 54.28 8 ALA B CA 1
ATOM 6690 C C . ALA B 1 8 ? 46.469 -58.25 -36.938 1 54.28 8 ALA B C 1
ATOM 6692 O O . ALA B 1 8 ? 45.719 -57.5 -37.562 1 54.28 8 ALA B O 1
ATOM 6693 N N . SER B 1 9 ? 46.125 -59.406 -36.594 1 51.88 9 SER B N 1
ATOM 6694 C CA . SER B 1 9 ? 44.781 -59.938 -36.812 1 51.88 9 SER B CA 1
ATOM 6695 C C . SER B 1 9 ? 43.75 -59.188 -36 1 51.88 9 SER B C 1
ATOM 6697 O O . SER B 1 9 ? 42.625 -58.969 -36.469 1 51.88 9 SER B O 1
ATOM 6699 N N . PHE B 1 10 ? 44.156 -58.75 -34.812 1 54.28 10 PHE B N 1
ATOM 6700 C CA . PHE B 1 10 ? 43.281 -57.938 -34 1 54.28 10 PHE B CA 1
ATOM 6701 C C . PHE B 1 10 ? 43.156 -56.531 -34.562 1 54.28 10 PHE B C 1
ATOM 6703 O O . PHE B 1 10 ? 42.062 -55.938 -34.5 1 54.28 10 PHE B O 1
ATOM 6710 N N . ALA B 1 11 ? 44.25 -56.031 -35.156 1 58.22 11 ALA B N 1
ATOM 6711 C CA . ALA B 1 11 ? 44.156 -54.688 -35.75 1 58.22 11 ALA B CA 1
ATOM 6712 C C . ALA B 1 11 ? 43.156 -54.688 -36.906 1 58.22 11 ALA B C 1
ATOM 6714 O O . ALA B 1 11 ? 42.438 -53.688 -37.094 1 58.22 11 ALA B O 1
ATOM 6715 N N . SER B 1 12 ? 43.156 -55.688 -37.688 1 59.75 12 SER B N 1
ATOM 6716 C CA . SER B 1 12 ? 42.219 -55.812 -38.812 1 59.75 12 SER B CA 1
ATOM 6717 C C . SER B 1 12 ? 40.781 -55.969 -38.312 1 59.75 12 SER B C 1
ATOM 6719 O O . SER B 1 12 ? 39.844 -55.531 -38.969 1 59.75 12 SER B O 1
ATOM 6721 N N . ALA B 1 13 ? 40.688 -56.5 -37.188 1 63.53 13 ALA B N 1
ATOM 6722 C CA . ALA B 1 13 ? 39.344 -56.75 -36.594 1 63.53 13 ALA B CA 1
ATOM 6723 C C . ALA B 1 13 ? 38.719 -55.469 -36.125 1 63.53 13 ALA B C 1
ATOM 6725 O O . ALA B 1 13 ? 37.469 -55.375 -36.031 1 63.53 13 ALA B O 1
ATOM 6726 N N . PHE B 1 14 ? 39.5 -54.469 -35.969 1 74.44 14 PHE B N 1
ATOM 6727 C CA . PHE B 1 14 ? 38.969 -53.219 -35.438 1 74.44 14 PHE B CA 1
ATOM 6728 C C . PHE B 1 14 ? 38.781 -52.188 -36.531 1 74.44 14 PHE B C 1
ATOM 6730 O O . PHE B 1 14 ? 38.469 -51.031 -36.25 1 74.44 14 PHE B O 1
ATOM 6737 N N . ASN B 1 15 ? 38.938 -52.75 -37.719 1 78.19 15 ASN B N 1
ATOM 6738 C CA . ASN B 1 15 ? 38.594 -51.906 -38.844 1 78.19 15 ASN B CA 1
ATOM 6739 C C . ASN B 1 15 ? 37.094 -51.656 -38.938 1 78.19 15 ASN B C 1
ATOM 6741 O O . ASN B 1 15 ? 36.281 -52.562 -38.75 1 78.19 15 ASN B O 1
ATOM 6745 N N . GLN B 1 16 ? 36.656 -50.375 -39.219 1 81.81 16 GLN B N 1
ATOM 6746 C CA . GLN B 1 16 ? 35.219 -50 -39.219 1 81.81 16 GLN B CA 1
ATOM 6747 C C . GLN B 1 16 ? 34.688 -50 -40.656 1 81.81 16 GLN B C 1
ATOM 6749 O O . GLN B 1 16 ? 33.594 -49.531 -40.906 1 81.81 16 GLN B O 1
ATOM 6754 N N . ASP B 1 17 ? 35.469 -50.688 -41.5 1 77.19 17 ASP B N 1
ATOM 6755 C CA . ASP B 1 17 ? 35.031 -50.75 -42.875 1 77.19 17 ASP B CA 1
ATOM 6756 C C . ASP B 1 17 ? 33.844 -51.688 -43.031 1 77.19 17 ASP B C 1
ATOM 6758 O O . ASP B 1 17 ? 33.844 -52.812 -42.531 1 77.19 17 ASP B O 1
ATOM 6762 N N . GLN B 1 18 ? 32.75 -51.281 -43.625 1 79.5 18 GLN B N 1
ATOM 6763 C CA . GLN B 1 18 ? 31.562 -52.031 -43.969 1 79.5 18 GLN B CA 1
ATOM 6764 C C . GLN B 1 18 ? 30.797 -52.469 -42.719 1 79.5 18 GLN B C 1
ATOM 6766 O O . GLN B 1 18 ? 30.297 -53.562 -42.625 1 79.5 18 GLN B O 1
ATOM 6771 N N . ARG B 1 19 ? 30.938 -51.594 -41.75 1 85.75 19 ARG B N 1
ATOM 6772 C CA . ARG B 1 19 ? 30.203 -51.844 -40.5 1 85.75 19 ARG B CA 1
ATOM 6773 C C . ARG B 1 19 ? 28.891 -51.062 -40.469 1 85.75 19 ARG B C 1
ATOM 6775 O O . ARG B 1 19 ? 28.781 -50 -41.094 1 85.75 19 ARG B O 1
ATOM 6782 N N . LEU B 1 20 ? 27.984 -51.594 -39.812 1 89.06 20 LEU B N 1
ATOM 6783 C CA . LEU B 1 20 ? 26.688 -50.938 -39.656 1 89.06 20 LEU B CA 1
ATOM 6784 C C . LEU B 1 20 ? 26.828 -49.688 -38.812 1 89.06 20 LEU B C 1
ATOM 6786 O O . LEU B 1 20 ? 26.141 -48.688 -39.062 1 89.06 20 LEU B O 1
ATOM 6790 N N . LEU B 1 21 ? 27.688 -49.781 -37.844 1 91.94 21 LEU B N 1
ATOM 6791 C CA . LEU B 1 21 ? 27.938 -48.656 -36.938 1 91.94 21 LEU B CA 1
ATOM 6792 C C . LEU B 1 21 ? 29.406 -48.25 -37 1 91.94 21 LEU B C 1
ATOM 6794 O O . LEU B 1 21 ? 30.297 -49.094 -36.875 1 91.94 21 LEU B O 1
ATOM 6798 N N . THR B 1 22 ? 29.594 -47 -37.188 1 91.31 22 THR B N 1
ATOM 6799 C CA . THR B 1 22 ? 30.938 -46.438 -37.188 1 91.31 22 THR B CA 1
ATOM 6800 C C . THR B 1 22 ? 31.062 -45.25 -36.219 1 91.31 22 THR B C 1
ATOM 6802 O O . THR B 1 22 ? 30.062 -44.625 -35.906 1 91.31 22 THR B O 1
ATOM 6805 N N . LEU B 1 23 ? 32.25 -45.031 -35.688 1 92.75 23 LEU B N 1
ATOM 6806 C CA . LEU B 1 23 ? 32.5 -43.969 -34.75 1 92.75 23 LEU B CA 1
ATOM 6807 C C . LEU B 1 23 ? 33.781 -43.188 -35.094 1 92.75 23 LEU B C 1
ATOM 6809 O O . LEU B 1 23 ? 34.812 -43.812 -35.406 1 92.75 23 LEU B O 1
ATOM 6813 N N . GLU B 1 24 ? 33.625 -41.938 -35.156 1 89.88 24 GLU B N 1
ATOM 6814 C CA . GLU B 1 24 ? 34.781 -41.062 -35.25 1 89.88 24 GLU B CA 1
ATOM 6815 C C . GLU B 1 24 ? 34.812 -40.094 -34.062 1 89.88 24 GLU B C 1
ATOM 6817 O O . GLU B 1 24 ? 33.844 -39.438 -33.75 1 89.88 24 GLU B O 1
ATOM 6822 N N . LEU B 1 25 ? 35.969 -40.125 -33.344 1 89.44 25 LEU B N 1
ATOM 6823 C CA . LEU B 1 25 ? 36.156 -39.219 -32.188 1 89.44 25 LEU B CA 1
ATOM 6824 C C . LEU B 1 25 ? 37.281 -38.219 -32.469 1 89.44 25 LEU B C 1
ATOM 6826 O O . LEU B 1 25 ? 38.375 -38.594 -32.875 1 89.44 25 LEU B O 1
ATOM 6830 N N . GLY B 1 26 ? 37.031 -36.906 -32.156 1 78 26 GLY B N 1
ATOM 6831 C CA . GLY B 1 26 ? 38.031 -35.844 -32.219 1 78 26 GLY B CA 1
ATOM 6832 C C . GLY B 1 26 ? 38.625 -35.688 -33.625 1 78 26 GLY B C 1
ATOM 6833 O O . GLY B 1 26 ? 37.938 -35.938 -34.625 1 78 26 GLY B O 1
ATOM 6834 N N . SER B 1 27 ? 39.781 -34.781 -33.844 1 65.12 27 SER B N 1
ATOM 6835 C CA . SER B 1 27 ? 40.469 -34.562 -35.125 1 65.12 27 SER B CA 1
ATOM 6836 C C . SER B 1 27 ? 41.188 -35.812 -35.594 1 65.12 27 SER B C 1
ATOM 6838 O O . SER B 1 27 ? 42.156 -35.719 -36.375 1 65.12 27 SER B O 1
ATOM 6840 N N . GLY B 1 28 ? 40.688 -36.812 -35.344 1 56.03 28 GLY B N 1
ATOM 6841 C CA . GLY B 1 28 ? 41.219 -38.031 -35.938 1 56.03 28 GLY B CA 1
ATOM 6842 C C . GLY B 1 28 ? 42.312 -38.688 -35.125 1 56.03 28 GLY B C 1
ATOM 6843 O O . GLY B 1 28 ? 42.844 -39.719 -35.5 1 56.03 28 GLY B O 1
ATOM 6844 N N . GLN B 1 29 ? 42.938 -37.812 -34.125 1 47.44 29 GLN B N 1
ATOM 6845 C CA . GLN B 1 29 ? 44.125 -38.344 -33.531 1 47.44 29 GLN B CA 1
ATOM 6846 C C . GLN B 1 29 ? 43.812 -39.5 -32.562 1 47.44 29 GLN B C 1
ATOM 6848 O O . GLN B 1 29 ? 44.656 -40.312 -32.25 1 47.44 29 GLN B O 1
ATOM 6853 N N . VAL B 1 30 ? 42.875 -39.25 -31.703 1 50.09 30 VAL B N 1
ATOM 6854 C CA . VAL B 1 30 ? 42.688 -40.344 -30.766 1 50.09 30 VAL B CA 1
ATOM 6855 C C . VAL B 1 30 ? 42.219 -41.594 -31.516 1 50.09 30 VAL B C 1
ATOM 6857 O O . VAL B 1 30 ? 41.438 -41.5 -32.469 1 50.09 30 VAL B O 1
ATOM 6860 N N . ALA B 1 31 ? 42.906 -42.75 -31.359 1 49.66 31 ALA B N 1
ATOM 6861 C CA . ALA B 1 31 ? 42.969 -44.031 -32.031 1 49.66 31 ALA B CA 1
ATOM 6862 C C . ALA B 1 31 ? 41.562 -44.594 -32.281 1 49.66 31 ALA B C 1
ATOM 6864 O O . ALA B 1 31 ? 40.969 -45.188 -31.406 1 49.66 31 ALA B O 1
ATOM 6865 N N . ALA B 1 32 ? 40.594 -43.844 -32.812 1 50.66 32 ALA B N 1
ATOM 6866 C CA . ALA B 1 32 ? 39.469 -44.469 -33.469 1 50.66 32 ALA B CA 1
ATOM 6867 C C . ALA B 1 32 ? 39.75 -45.938 -33.75 1 50.66 32 ALA B C 1
ATOM 6869 O O . ALA B 1 32 ? 38.844 -46.781 -33.656 1 50.66 32 ALA B O 1
ATOM 6870 N N . GLU B 1 33 ? 41.031 -46.062 -34.031 1 58.69 33 GLU B N 1
ATOM 6871 C CA . GLU B 1 33 ? 41.375 -47.438 -34.406 1 58.69 33 GLU B CA 1
ATOM 6872 C C . GLU B 1 33 ? 41.438 -48.344 -33.188 1 58.69 33 GLU B C 1
ATOM 6874 O O . GLU B 1 33 ? 41.562 -49.562 -33.344 1 58.69 33 GLU B O 1
ATOM 6879 N N . GLN B 1 34 ? 41 -47.5 -32.062 1 76.12 34 GLN B N 1
ATOM 6880 C CA . GLN B 1 34 ? 41.094 -48.375 -30.906 1 76.12 34 GLN B CA 1
ATOM 6881 C C . GLN B 1 34 ? 39.719 -48.719 -30.344 1 76.12 34 GLN B C 1
ATOM 6883 O O . GLN B 1 34 ? 39.594 -49.625 -29.516 1 76.12 34 GLN B O 1
ATOM 6888 N N . LEU B 1 35 ? 38.688 -47.844 -30.828 1 87.69 35 LEU B N 1
ATOM 6889 C CA . LEU B 1 35 ? 37.344 -48.156 -30.328 1 87.69 35 LEU B CA 1
ATOM 6890 C C . LEU B 1 35 ? 36.438 -48.625 -31.453 1 87.69 35 LEU B C 1
ATOM 6892 O O . LEU B 1 35 ? 36.219 -47.938 -32.438 1 87.69 35 LEU B O 1
ATOM 6896 N N . LEU B 1 36 ? 36 -49.812 -31.297 1 88.75 36 LEU B N 1
ATOM 6897 C CA . LEU B 1 36 ? 35.031 -50.375 -32.25 1 88.75 36 LEU B CA 1
ATOM 6898 C C . LEU B 1 36 ? 33.625 -50.375 -31.688 1 88.75 36 LEU B C 1
ATOM 6900 O O . LEU B 1 36 ? 33.344 -51.031 -30.688 1 88.75 36 LEU B O 1
ATOM 6904 N N . PRO B 1 37 ? 32.656 -49.594 -32.312 1 92.5 37 PRO B N 1
ATOM 6905 C CA . PRO B 1 37 ? 31.281 -49.594 -31.781 1 92.5 37 PRO B CA 1
ATOM 6906 C C . PRO B 1 37 ? 30.641 -50.969 -31.797 1 92.5 37 PRO B C 1
ATOM 6908 O O . PRO B 1 37 ? 30.719 -51.688 -32.781 1 92.5 37 PRO B O 1
ATOM 6911 N N . GLN B 1 38 ? 30.047 -51.312 -30.719 1 90.56 38 GLN B N 1
ATOM 6912 C CA . GLN B 1 38 ? 29.359 -52.562 -30.594 1 90.56 38 GLN B CA 1
ATOM 6913 C C . GLN B 1 38 ? 27.844 -52.375 -30.656 1 90.56 38 GLN B C 1
ATOM 6915 O O . GLN B 1 38 ? 27.156 -53.125 -31.375 1 90.56 38 GLN B O 1
ATOM 6920 N N . SER B 1 39 ? 27.375 -51.531 -29.906 1 93.56 39 SER B N 1
ATOM 6921 C CA . SER B 1 39 ? 25.938 -51.281 -29.875 1 93.56 39 SER B CA 1
ATOM 6922 C C . SER B 1 39 ? 25.641 -49.812 -29.578 1 93.56 39 SER B C 1
ATOM 6924 O O . SER B 1 39 ? 26.469 -49.094 -29.016 1 93.56 39 SER B O 1
ATOM 6926 N N . LEU B 1 40 ? 24.406 -49.406 -30.031 1 96.25 40 LEU B N 1
ATOM 6927 C CA . LEU B 1 40 ? 23.938 -48.031 -29.859 1 96.25 40 LEU B CA 1
ATOM 6928 C C . LEU B 1 40 ? 22.484 -48 -29.422 1 96.25 40 LEU B C 1
ATOM 6930 O O . LEU B 1 40 ? 21.625 -48.625 -30.047 1 96.25 40 LEU B O 1
ATOM 6934 N N . ASN B 1 41 ? 22.188 -47.406 -28.297 1 96.88 41 ASN B N 1
ATOM 6935 C CA . ASN B 1 41 ? 20.828 -47.031 -27.891 1 96.88 41 ASN B CA 1
ATOM 6936 C C . ASN B 1 41 ? 20.625 -45.5 -27.938 1 96.88 41 ASN B C 1
ATOM 6938 O O . ASN B 1 41 ? 21.344 -44.75 -27.266 1 96.88 41 ASN B O 1
ATOM 6942 N N . GLY B 1 42 ? 19.672 -45.094 -28.703 1 97.12 42 GLY B N 1
ATOM 6943 C CA . GLY B 1 42 ? 19.5 -43.656 -28.875 1 97.12 42 GLY B CA 1
ATOM 6944 C C . GLY B 1 42 ? 18.062 -43.219 -28.672 1 97.12 42 GLY B C 1
ATOM 6945 O O . GLY B 1 42 ? 17.125 -43.969 -28.969 1 97.12 42 GLY B O 1
ATOM 6946 N N . GLU B 1 43 ? 17.859 -42.062 -28.109 1 97.38 43 GLU B N 1
ATOM 6947 C CA . GLU B 1 43 ? 16.594 -41.344 -28 1 97.38 43 GLU B CA 1
ATOM 6948 C C . GLU B 1 43 ? 16.688 -39.938 -28.562 1 97.38 43 GLU B C 1
ATOM 6950 O O . GLU B 1 43 ? 17.609 -39.188 -28.219 1 97.38 43 GLU B O 1
ATOM 6955 N N . GLU B 1 44 ? 15.859 -39.562 -29.484 1 97.19 44 GLU B N 1
ATOM 6956 C CA . GLU B 1 44 ? 15.812 -38.25 -30.062 1 97.19 44 GLU B CA 1
ATOM 6957 C C . GLU B 1 44 ? 14.375 -37.812 -30.328 1 97.19 44 GLU B C 1
ATOM 6959 O O . GLU B 1 44 ? 13.469 -38.625 -30.375 1 97.19 44 GLU B O 1
ATOM 6964 N N . GLY B 1 45 ? 14.133 -36.531 -30.391 1 97.44 45 GLY B N 1
ATOM 6965 C CA . GLY B 1 45 ? 12.789 -36 -30.609 1 97.44 45 GLY B CA 1
ATOM 6966 C C . GLY B 1 45 ? 12.773 -34.5 -30.938 1 97.44 45 GLY B C 1
ATOM 6967 O O . GLY B 1 45 ? 13.781 -33.812 -30.75 1 97.44 45 GLY B O 1
ATOM 6968 N N . VAL B 1 46 ? 11.625 -34.062 -31.484 1 97.75 46 VAL B N 1
ATOM 6969 C CA . VAL B 1 46 ? 11.383 -32.625 -31.672 1 97.75 46 VAL B CA 1
ATOM 6970 C C . VAL B 1 46 ? 11.172 -31.969 -30.312 1 97.75 46 VAL B C 1
ATOM 6972 O O . VAL B 1 46 ? 10.461 -32.5 -29.453 1 97.75 46 VAL B O 1
ATOM 6975 N N . SER B 1 47 ? 11.805 -30.797 -30.109 1 97.5 47 SER B N 1
ATOM 6976 C CA . SER B 1 47 ? 11.742 -30.031 -28.859 1 97.5 47 SER B CA 1
ATOM 6977 C C . SER B 1 47 ? 12.25 -30.844 -27.688 1 97.5 47 SER B C 1
ATOM 6979 O O . SER B 1 47 ? 11.695 -30.766 -26.578 1 97.5 47 SER B O 1
ATOM 6981 N N . GLN B 1 48 ? 13.219 -31.688 -27.969 1 96.75 48 GLN B N 1
ATOM 6982 C CA . GLN B 1 48 ? 13.875 -32.531 -26.969 1 96.75 48 GLN B CA 1
ATOM 6983 C C . GLN B 1 48 ? 15.336 -32.781 -27.344 1 96.75 48 GLN B C 1
ATOM 6985 O O . GLN B 1 48 ? 15.656 -33.031 -28.5 1 96.75 48 GLN B O 1
ATOM 6990 N N . ALA B 1 49 ? 16.172 -32.688 -26.328 1 97.62 49 ALA B N 1
ATOM 6991 C CA . ALA B 1 49 ? 17.578 -33 -26.562 1 97.62 49 ALA B CA 1
ATOM 6992 C C . ALA B 1 49 ? 17.781 -34.531 -26.703 1 97.62 49 ALA B C 1
ATOM 6994 O O . ALA B 1 49 ? 17.156 -35.312 -25.984 1 97.62 49 ALA B O 1
ATOM 6995 N N . TYR B 1 50 ? 18.641 -34.938 -27.641 1 97.88 50 TYR B N 1
ATOM 6996 C CA . TYR B 1 50 ? 18.875 -36.344 -27.828 1 97.88 50 TYR B CA 1
ATOM 6997 C C . TYR B 1 50 ? 19.953 -36.875 -26.875 1 97.88 50 TYR B C 1
ATOM 6999 O O . TYR B 1 50 ? 20.688 -36.062 -26.281 1 97.88 50 TYR B O 1
ATOM 7007 N N . ARG B 1 51 ? 19.969 -38.156 -26.734 1 98 51 ARG B N 1
ATOM 7008 C CA . ARG B 1 51 ? 20.953 -38.875 -25.938 1 98 51 ARG B CA 1
ATOM 7009 C C . ARG B 1 51 ? 21.281 -40.219 -26.578 1 98 51 ARG B C 1
ATOM 7011 O O . ARG B 1 51 ? 20.391 -41.062 -26.734 1 98 51 ARG B O 1
ATOM 7018 N N . TYR B 1 52 ? 22.609 -40.438 -26.938 1 98 52 TYR B N 1
ATOM 7019 C CA . TYR B 1 52 ? 23.078 -41.688 -27.516 1 98 52 TYR B CA 1
ATOM 7020 C C . TYR B 1 52 ? 24.016 -42.438 -26.562 1 98 52 TYR B C 1
ATOM 7022 O O . TYR B 1 52 ? 25.016 -41.844 -26.125 1 98 52 TYR B O 1
ATOM 7030 N N . GLN B 1 53 ? 23.672 -43.594 -26.312 1 97.81 53 GLN B N 1
ATOM 7031 C CA . GLN B 1 53 ? 24.547 -44.469 -25.531 1 97.81 53 GLN B CA 1
ATOM 7032 C C . GLN B 1 53 ? 25.234 -45.469 -26.422 1 97.81 53 GLN B C 1
ATOM 7034 O O . GLN B 1 53 ? 24.609 -46.406 -26.922 1 97.81 53 GLN B O 1
ATOM 7039 N N . LEU B 1 54 ? 26.562 -45.344 -26.531 1 96.75 54 LEU B N 1
ATOM 7040 C CA . LEU B 1 54 ? 27.359 -46.156 -27.422 1 96.75 54 LEU B CA 1
ATOM 7041 C C . LEU B 1 54 ? 28.281 -47.062 -26.625 1 96.75 54 LEU B C 1
ATOM 7043 O O . LEU B 1 54 ? 29.031 -46.594 -25.766 1 96.75 54 LEU B O 1
ATOM 7047 N N . THR B 1 55 ? 28.188 -48.312 -26.922 1 93.81 55 THR B N 1
ATOM 7048 C CA . THR B 1 55 ? 29.109 -49.281 -26.359 1 93.81 55 THR B CA 1
ATOM 7049 C C . THR B 1 55 ? 30.188 -49.656 -27.375 1 93.81 55 THR B C 1
ATOM 7051 O O . THR B 1 55 ? 29.875 -50.031 -28.5 1 93.81 55 THR B O 1
ATOM 7054 N N . CYS B 1 56 ? 31.453 -49.562 -26.984 1 92.38 56 CYS B N 1
ATOM 7055 C CA . CYS B 1 56 ? 32.562 -49.812 -27.875 1 92.38 56 CYS B CA 1
ATOM 7056 C C . CYS B 1 56 ? 33.469 -50.906 -27.281 1 92.38 56 CYS B C 1
ATOM 7058 O O . CYS B 1 56 ? 33.531 -51.062 -26.062 1 92.38 56 CYS B O 1
ATOM 7060 N N . LEU B 1 57 ? 34.125 -51.531 -28.203 1 88.75 57 LEU B N 1
ATOM 7061 C CA . LEU B 1 57 ? 35.156 -52.5 -27.828 1 88.75 57 LEU B CA 1
ATOM 7062 C C . LEU B 1 57 ? 36.562 -51.969 -28.156 1 88.75 57 LEU B C 1
ATOM 7064 O O . LEU B 1 57 ? 36.75 -51.312 -29.172 1 88.75 57 LEU B O 1
ATOM 7068 N N . SER B 1 58 ? 37.438 -52.281 -27.219 1 88.5 58 SER B N 1
ATOM 7069 C CA . SER B 1 58 ? 38.812 -51.906 -27.438 1 88.5 58 SER B CA 1
ATOM 7070 C C . SER B 1 58 ? 39.781 -53 -26.953 1 88.5 58 SER B C 1
ATOM 7072 O O . SER B 1 58 ? 39.531 -53.625 -25.922 1 88.5 58 SER B O 1
ATOM 7074 N N . PRO B 1 59 ? 40.844 -53.156 -27.688 1 82.31 59 PRO B N 1
ATOM 7075 C CA . PRO B 1 59 ? 41.875 -54.062 -27.188 1 82.31 59 PRO B CA 1
ATOM 7076 C C . PRO B 1 59 ? 42.688 -53.438 -26.062 1 82.31 59 PRO B C 1
ATOM 7078 O O . PRO B 1 59 ? 43.344 -54.188 -25.312 1 82.31 59 PRO B O 1
ATOM 7081 N N . ASP B 1 60 ? 42.656 -52.188 -26.062 1 82.94 60 ASP B N 1
ATOM 7082 C CA . ASP B 1 60 ? 43.375 -51.469 -25.016 1 82.94 60 ASP B CA 1
ATOM 7083 C C . ASP B 1 60 ? 42.469 -51.156 -23.828 1 82.94 60 ASP B C 1
ATOM 7085 O O . ASP B 1 60 ? 41.562 -50.312 -23.938 1 82.94 60 ASP B O 1
ATOM 7089 N N . GLY B 1 61 ? 42.75 -51.719 -22.797 1 83 61 GLY B N 1
ATOM 7090 C CA . GLY B 1 61 ? 41.969 -51.469 -21.594 1 83 61 GLY B CA 1
ATOM 7091 C C . GLY B 1 61 ? 42.5 -50.281 -20.781 1 83 61 GLY B C 1
ATOM 7092 O O . GLY B 1 61 ? 41.938 -49.969 -19.734 1 83 61 GLY B O 1
ATOM 7093 N N . ALA B 1 62 ? 43.469 -49.625 -21.281 1 86.38 62 ALA B N 1
ATOM 7094 C CA . ALA B 1 62 ? 44.125 -48.594 -20.484 1 86.38 62 ALA B CA 1
ATOM 7095 C C . ALA B 1 62 ? 43.812 -47.188 -21.016 1 86.38 62 ALA B C 1
ATOM 7097 O O . ALA B 1 62 ? 44.469 -46.219 -20.641 1 86.38 62 ALA B O 1
ATOM 7098 N N . ILE B 1 63 ? 42.812 -47.188 -21.922 1 89.5 63 ILE B N 1
ATOM 7099 C CA . ILE B 1 63 ? 42.438 -45.875 -22.391 1 89.5 63 ILE B CA 1
ATOM 7100 C C . ILE B 1 63 ? 41.906 -45.031 -21.219 1 89.5 63 ILE B C 1
ATOM 7102 O O . ILE B 1 63 ? 40.906 -45.406 -20.578 1 89.5 63 ILE B O 1
ATOM 7106 N N . GLU B 1 64 ? 42.531 -43.875 -20.891 1 92.38 64 GLU B N 1
ATOM 7107 C CA . GLU B 1 64 ? 42.094 -43.031 -19.797 1 92.38 64 GLU B CA 1
ATOM 7108 C C . GLU B 1 64 ? 40.75 -42.375 -20.125 1 92.38 64 GLU B C 1
ATOM 7110 O O . GLU B 1 64 ? 40.625 -41.656 -21.125 1 92.38 64 GLU B O 1
ATOM 7115 N N . LEU B 1 65 ? 39.781 -42.562 -19.312 1 93.56 65 LEU B N 1
ATOM 7116 C CA . LEU B 1 65 ? 38.406 -42.094 -19.547 1 93.56 65 LEU B CA 1
ATOM 7117 C C . LEU B 1 65 ? 38.406 -40.562 -19.781 1 93.56 65 LEU B C 1
ATOM 7119 O O . LEU B 1 65 ? 37.625 -40.062 -20.578 1 93.56 65 LEU B O 1
ATOM 7123 N N . LYS B 1 66 ? 39.281 -39.75 -19.172 1 94.75 66 LYS B N 1
ATOM 7124 C CA . LYS B 1 66 ? 39.344 -38.281 -19.281 1 94.75 66 LYS B CA 1
ATOM 7125 C C . LYS B 1 66 ? 39.719 -37.844 -20.688 1 94.75 66 LYS B C 1
ATOM 7127 O O . LYS B 1 66 ? 39.438 -36.719 -21.094 1 94.75 66 LYS B O 1
ATOM 7132 N N . THR B 1 67 ? 40.406 -38.75 -21.438 1 92.12 67 THR B N 1
ATOM 7133 C CA . THR B 1 67 ? 40.844 -38.406 -22.781 1 92.12 67 THR B CA 1
ATOM 7134 C C . THR B 1 67 ? 39.656 -38.5 -23.766 1 92.12 67 THR B C 1
ATOM 7136 O O . THR B 1 67 ? 39.719 -37.969 -24.875 1 92.12 67 THR B O 1
ATOM 7139 N N . LEU B 1 68 ? 38.594 -39.188 -23.281 1 92.94 68 LEU B N 1
ATOM 7140 C CA . LEU B 1 68 ? 37.438 -39.375 -24.141 1 92.94 68 LEU B CA 1
ATOM 7141 C C . LEU B 1 68 ? 36.438 -38.25 -23.938 1 92.94 68 LEU B C 1
ATOM 7143 O O . LEU B 1 68 ? 35.656 -37.938 -24.844 1 92.94 68 LEU B O 1
ATOM 7147 N N . LEU B 1 69 ? 36.438 -37.625 -22.797 1 94.88 69 LEU B N 1
ATOM 7148 C CA . LEU B 1 69 ? 35.469 -36.594 -22.453 1 94.88 69 LEU B CA 1
ATOM 7149 C C . LEU B 1 69 ? 35.656 -35.344 -23.312 1 94.88 69 LEU B C 1
ATOM 7151 O O . LEU B 1 69 ? 36.781 -34.938 -23.547 1 94.88 69 LEU B O 1
ATOM 7155 N N . GLY B 1 70 ? 34.469 -34.812 -23.812 1 94.19 70 GLY B N 1
ATOM 7156 C CA . GLY B 1 70 ? 34.531 -33.562 -24.531 1 94.19 70 GLY B CA 1
ATOM 7157 C C . GLY B 1 70 ? 34.875 -33.719 -26 1 94.19 70 GLY B C 1
ATOM 7158 O O . GLY B 1 70 ? 34.781 -32.75 -26.766 1 94.19 70 GLY B O 1
ATOM 7159 N N . GLN B 1 71 ? 35.188 -34.875 -26.375 1 92.75 71 GLN B N 1
ATOM 7160 C CA . GLN B 1 71 ? 35.5 -35.094 -27.766 1 92.75 71 GLN B CA 1
ATOM 7161 C C . GLN B 1 71 ? 34.281 -35.062 -28.656 1 92.75 71 GLN B C 1
ATOM 7163 O O . GLN B 1 71 ? 33.188 -35.531 -28.25 1 92.75 71 GLN B O 1
ATOM 7168 N N . ALA B 1 72 ? 34.469 -34.344 -29.812 1 93.88 72 ALA B N 1
ATOM 7169 C CA . ALA B 1 72 ? 33.406 -34.406 -30.812 1 93.88 72 ALA B CA 1
ATOM 7170 C C . ALA B 1 72 ? 33.25 -35.812 -31.375 1 93.88 72 ALA B C 1
ATOM 7172 O O . ALA B 1 72 ? 34.25 -36.5 -31.625 1 93.88 72 ALA B O 1
ATOM 7173 N N . ALA B 1 73 ? 32.062 -36.25 -31.453 1 94.12 73 ALA B N 1
ATOM 7174 C CA . ALA B 1 73 ? 31.766 -37.594 -31.906 1 94.12 73 ALA B CA 1
ATOM 7175 C C . ALA B 1 73 ? 30.875 -37.594 -33.156 1 94.12 73 ALA B C 1
ATOM 7177 O O . ALA B 1 73 ? 29.953 -36.781 -33.25 1 94.12 73 ALA B O 1
ATOM 7178 N N . ARG B 1 74 ? 31.188 -38.406 -34.062 1 94.31 74 ARG B N 1
ATOM 7179 C CA . ARG B 1 74 ? 30.375 -38.688 -35.25 1 94.31 74 ARG B CA 1
ATOM 7180 C C . ARG B 1 74 ? 30.016 -40.156 -35.344 1 94.31 74 ARG B C 1
ATOM 7182 O O . ARG B 1 74 ? 30.906 -41.031 -35.469 1 94.31 74 ARG B O 1
ATOM 7189 N N . ILE B 1 75 ? 28.797 -40.469 -35.281 1 94 75 ILE B N 1
ATOM 7190 C CA . ILE B 1 75 ? 28.312 -41.844 -35.438 1 94 75 ILE B CA 1
ATOM 7191 C C . ILE B 1 75 ? 27.688 -42.031 -36.812 1 94 75 ILE B C 1
ATOM 7193 O O . ILE B 1 75 ? 26.844 -41.219 -37.25 1 94 75 ILE B O 1
ATOM 7197 N N . GLY B 1 76 ? 28.109 -43 -37.406 1 92.5 76 GLY B N 1
ATOM 7198 C CA . GLY B 1 76 ? 27.5 -43.344 -38.688 1 92.5 76 GLY B CA 1
ATOM 7199 C C . GLY B 1 76 ? 26.703 -44.656 -38.625 1 92.5 76 GLY B C 1
ATOM 7200 O O . GLY B 1 76 ? 27.141 -45.625 -38.031 1 92.5 76 GLY B O 1
ATOM 7201 N N . ILE B 1 77 ? 25.531 -44.594 -39.125 1 92.19 77 ILE B N 1
ATOM 7202 C CA . ILE B 1 77 ? 24.672 -45.781 -39.25 1 92.19 77 ILE B CA 1
ATOM 7203 C C . ILE B 1 77 ? 24.469 -46.094 -40.75 1 92.19 77 ILE B C 1
ATOM 7205 O O . ILE B 1 77 ? 23.797 -45.344 -41.438 1 92.19 77 ILE B O 1
ATOM 7209 N N . ALA B 1 78 ? 24.875 -47.188 -41.125 1 89.31 78 ALA B N 1
ATOM 7210 C CA . ALA B 1 78 ? 24.844 -47.531 -42.531 1 89.31 78 ALA B CA 1
ATOM 7211 C C . ALA B 1 78 ? 23.5 -48.156 -42.906 1 89.31 78 ALA B C 1
ATOM 7213 O O . ALA B 1 78 ? 22.922 -48.938 -42.156 1 89.31 78 ALA B O 1
ATOM 7214 N N . ASP B 1 79 ? 23.016 -47.656 -44.031 1 79 79 ASP B N 1
ATOM 7215 C CA . ASP B 1 79 ? 21.812 -48.312 -44.562 1 79 79 ASP B CA 1
ATOM 7216 C C . ASP B 1 79 ? 22.172 -49.5 -45.438 1 79 79 ASP B C 1
ATOM 7218 O O . ASP B 1 79 ? 23.328 -49.938 -45.469 1 79 79 ASP B O 1
ATOM 7222 N N . ALA B 1 80 ? 21.094 -50.125 -46.031 1 72.12 80 ALA B N 1
ATOM 7223 C CA . ALA B 1 80 ? 21.281 -51.344 -46.844 1 72.12 80 ALA B CA 1
ATOM 7224 C C . ALA B 1 80 ? 22.156 -51.031 -48.062 1 72.12 80 ALA B C 1
ATOM 7226 O O . ALA B 1 80 ? 22.844 -51.938 -48.562 1 72.12 80 ALA B O 1
ATOM 7227 N N . GLN B 1 81 ? 22.109 -49.781 -48.531 1 73.88 81 GLN B N 1
ATOM 7228 C CA . GLN B 1 81 ? 22.859 -49.438 -49.719 1 73.88 81 GLN B CA 1
ATOM 7229 C C . GLN B 1 81 ? 24.234 -48.875 -49.375 1 73.88 81 GLN B C 1
ATOM 7231 O O . GLN B 1 81 ? 25 -48.5 -50.25 1 73.88 81 GLN B O 1
ATOM 7236 N N . GLY B 1 82 ? 24.547 -48.875 -48.094 1 74.94 82 GLY B N 1
ATOM 7237 C CA . GLY B 1 82 ? 25.859 -48.406 -47.656 1 74.94 82 GLY B CA 1
ATOM 7238 C C . GLY B 1 82 ? 25.906 -46.938 -47.312 1 74.94 82 GLY B C 1
ATOM 7239 O O . GLY B 1 82 ? 26.953 -46.438 -46.906 1 74.94 82 GLY B O 1
ATOM 7240 N N . GLN B 1 83 ? 24.875 -46.25 -47.594 1 81.06 83 GLN B N 1
ATOM 7241 C CA . GLN B 1 83 ? 24.828 -44.844 -47.219 1 81.06 83 GLN B CA 1
ATOM 7242 C C . GLN B 1 83 ? 24.625 -44.688 -45.719 1 81.06 83 GLN B C 1
ATOM 7244 O O . GLN B 1 83 ? 23.875 -45.438 -45.094 1 81.06 83 GLN B O 1
ATOM 7249 N N . GLU B 1 84 ? 25.312 -43.688 -45.156 1 87.38 84 GLU B N 1
ATOM 7250 C CA . GLU B 1 84 ? 25.281 -43.531 -43.719 1 87.38 84 GLU B CA 1
ATOM 7251 C C . GLU B 1 84 ? 24.375 -42.375 -43.281 1 87.38 84 GLU B C 1
ATOM 7253 O O . GLU B 1 84 ? 24.375 -41.344 -43.938 1 87.38 84 GLU B O 1
ATOM 7258 N N . THR B 1 85 ? 23.562 -42.656 -42.375 1 89.94 85 THR B N 1
ATOM 7259 C CA . THR B 1 85 ? 22.922 -41.562 -41.625 1 89.94 85 THR B CA 1
ATOM 7260 C C . THR B 1 85 ? 23.781 -41.188 -40.406 1 89.94 85 THR B C 1
ATOM 7262 O O . THR B 1 85 ? 24.188 -42.062 -39.625 1 89.94 85 THR B O 1
ATOM 7265 N N . ILE B 1 86 ? 24 -39.938 -40.281 1 92.25 86 ILE B N 1
ATOM 7266 C CA . ILE B 1 86 ? 25 -39.5 -39.312 1 92.25 86 ILE B CA 1
ATOM 7267 C C . ILE B 1 86 ? 24.328 -38.906 -38.094 1 92.25 86 ILE B C 1
ATOM 7269 O O . ILE B 1 86 ? 23.266 -38.281 -38.188 1 92.25 86 ILE B O 1
ATOM 7273 N N . ARG B 1 87 ? 24.859 -39.188 -36.906 1 95.38 87 ARG B N 1
ATOM 7274 C CA . ARG B 1 87 ? 24.562 -38.531 -35.625 1 95.38 87 ARG B CA 1
ATOM 7275 C C . ARG B 1 87 ? 25.828 -37.938 -35 1 95.38 87 ARG B C 1
ATOM 7277 O O . ARG B 1 87 ? 26.844 -38.625 -34.906 1 95.38 87 ARG B O 1
ATOM 7284 N N . CYS B 1 88 ? 25.734 -36.688 -34.688 1 96 88 CYS B N 1
ATOM 7285 C CA . CYS B 1 88 ? 26.875 -36 -34.125 1 96 88 CYS B CA 1
ATOM 7286 C C . CYS B 1 88 ? 26.609 -35.562 -32.688 1 96 88 CYS B C 1
ATOM 7288 O O . CYS B 1 88 ? 25.453 -35.562 -32.25 1 96 88 CYS B O 1
ATOM 7290 N N . GLY B 1 89 ? 27.641 -35.188 -31.906 1 96.62 89 GLY B N 1
ATOM 7291 C CA . GLY B 1 89 ? 27.578 -34.688 -30.547 1 96.62 89 GLY B CA 1
ATOM 7292 C C . GLY B 1 89 ? 28.922 -34.656 -29.844 1 96.62 89 GLY B C 1
ATOM 7293 O O . GLY B 1 89 ? 29.969 -34.594 -30.5 1 96.62 89 GLY B O 1
ATOM 7294 N N . VAL B 1 90 ? 28.828 -34.531 -28.594 1 96.94 90 VAL B N 1
ATOM 7295 C CA . VAL B 1 90 ? 30.047 -34.562 -27.781 1 96.94 90 VAL B CA 1
ATOM 7296 C C . VAL B 1 90 ? 29.906 -35.625 -26.688 1 96.94 90 VAL B C 1
ATOM 7298 O O . VAL B 1 90 ? 28.797 -35.906 -26.234 1 96.94 90 VAL B O 1
ATOM 7301 N N . VAL B 1 91 ? 31.031 -36.188 -26.328 1 96.88 91 VAL B N 1
ATOM 7302 C CA . VAL B 1 91 ? 31.016 -37.219 -25.266 1 96.88 91 VAL B CA 1
ATOM 7303 C C . VAL B 1 91 ? 30.844 -36.531 -23.906 1 96.88 91 VAL B C 1
ATOM 7305 O O . VAL B 1 91 ? 31.75 -35.844 -23.438 1 96.88 91 VAL B O 1
ATOM 7308 N N . SER B 1 92 ? 29.734 -36.719 -23.266 1 97.81 92 SER B N 1
ATOM 7309 C CA . SER B 1 92 ? 29.453 -36.125 -21.984 1 97.81 92 SER B CA 1
ATOM 7310 C C . SER B 1 92 ? 29.75 -37.062 -20.828 1 97.81 92 SER B C 1
ATOM 7312 O O . SER B 1 92 ? 29.906 -36.656 -19.688 1 97.81 92 SER B O 1
ATOM 7314 N N . GLN B 1 93 ? 29.781 -38.375 -21.156 1 97.94 93 GLN B N 1
ATOM 7315 C CA . GLN B 1 93 ? 30.094 -39.406 -20.172 1 97.94 93 GLN B CA 1
ATOM 7316 C C . GLN B 1 93 ? 30.891 -40.562 -20.797 1 97.94 93 GLN B C 1
ATOM 7318 O O . GLN B 1 93 ? 30.609 -40.938 -21.938 1 97.94 93 GLN B O 1
ATOM 7323 N N . ALA B 1 94 ? 31.906 -41.062 -20.109 1 96.44 94 ALA B N 1
ATOM 7324 C CA . ALA B 1 94 ? 32.688 -42.219 -20.5 1 96.44 94 ALA B CA 1
ATOM 7325 C C . ALA B 1 94 ? 32.781 -43.25 -19.359 1 96.44 94 ALA B C 1
ATOM 7327 O O . ALA B 1 94 ? 32.969 -42.844 -18.203 1 96.44 94 ALA B O 1
ATOM 7328 N N . ARG B 1 95 ? 32.531 -44.438 -19.688 1 95.88 95 ARG B N 1
ATOM 7329 C CA . ARG B 1 95 ? 32.594 -45.5 -18.688 1 95.88 95 ARG B CA 1
ATOM 7330 C C . ARG B 1 95 ? 33.438 -46.688 -19.188 1 95.88 95 ARG B C 1
ATOM 7332 O O . ARG B 1 95 ? 33.438 -47 -20.375 1 95.88 95 ARG B O 1
ATOM 7339 N N . LEU B 1 96 ? 34.125 -47.312 -18.297 1 93.56 96 LEU B N 1
ATOM 7340 C CA . LEU B 1 96 ? 34.75 -48.594 -18.531 1 93.56 96 LEU B CA 1
ATOM 7341 C C . LEU B 1 96 ? 33.906 -49.719 -17.938 1 93.56 96 LEU B C 1
ATOM 7343 O O . LEU B 1 96 ? 33.75 -49.812 -16.719 1 93.56 96 LEU B O 1
ATOM 7347 N N . MET B 1 97 ? 33.188 -50.5 -18.703 1 88.25 97 MET B N 1
ATOM 7348 C CA . MET B 1 97 ? 32.156 -51.469 -18.297 1 88.25 97 MET B CA 1
ATOM 7349 C C . MET B 1 97 ? 32.75 -52.875 -18.172 1 88.25 97 MET B C 1
ATOM 7351 O O . MET B 1 97 ? 32 -53.844 -18.25 1 88.25 97 MET B O 1
ATOM 7355 N N . GLY B 1 98 ? 34 -53.031 -18 1 81.81 98 GLY B N 1
ATOM 7356 C CA . GLY B 1 98 ? 34.562 -54.375 -17.812 1 81.81 98 GLY B CA 1
ATOM 7357 C C . GLY B 1 98 ? 35.219 -54.906 -19.062 1 81.81 98 GLY B C 1
ATOM 7358 O O . GLY B 1 98 ? 35.656 -54.156 -19.938 1 81.81 98 GLY B O 1
ATOM 7359 N N . SER B 1 99 ? 35.531 -56.188 -19.047 1 77.75 99 SER B N 1
ATOM 7360 C CA . SER B 1 99 ? 36.188 -56.875 -20.172 1 77.75 99 SER B CA 1
ATOM 7361 C C . SER B 1 99 ? 35.312 -58 -20.719 1 77.75 99 SER B C 1
ATOM 7363 O O . SER B 1 99 ? 34.625 -58.656 -19.969 1 77.75 99 SER B O 1
ATOM 7365 N N . ASP B 1 100 ? 35.094 -57.875 -21.953 1 66.69 100 ASP B N 1
ATOM 7366 C CA . ASP B 1 100 ? 34.375 -58.969 -22.625 1 66.69 100 ASP B CA 1
ATOM 7367 C C . ASP B 1 100 ? 35.312 -59.719 -23.578 1 66.69 100 ASP B C 1
ATOM 7369 O O . ASP B 1 100 ? 35.781 -59.188 -24.562 1 66.69 100 ASP B O 1
ATOM 7373 N N . GLY B 1 101 ? 35.469 -61.031 -23.406 1 66.19 101 GLY B N 1
ATOM 7374 C CA . GLY B 1 101 ? 36.25 -61.906 -24.281 1 66.19 101 GLY B CA 1
ATOM 7375 C C . GLY B 1 101 ? 37.656 -61.406 -24.516 1 66.19 101 GLY B C 1
ATOM 7376 O O . GLY B 1 101 ? 38.188 -61.531 -25.625 1 66.19 101 GLY B O 1
ATOM 7377 N N . GLY B 1 102 ? 38.219 -60.594 -23.594 1 73.31 102 GLY B N 1
ATOM 7378 C CA . GLY B 1 102 ? 39.594 -60.125 -23.703 1 73.31 102 GLY B CA 1
ATOM 7379 C C . GLY B 1 102 ? 39.688 -58.688 -24.172 1 73.31 102 GLY B C 1
ATOM 7380 O O . GLY B 1 102 ? 40.75 -58.094 -24.203 1 73.31 102 GLY B O 1
ATOM 7381 N N . PHE B 1 103 ? 38.469 -58.156 -24.516 1 83.81 103 PHE B N 1
ATOM 7382 C CA . PHE B 1 103 ? 38.469 -56.75 -24.922 1 83.81 103 PHE B CA 1
ATOM 7383 C C . PHE B 1 103 ? 37.812 -55.906 -23.859 1 83.81 103 PHE B C 1
ATOM 7385 O O . PHE B 1 103 ? 36.844 -56.312 -23.203 1 83.81 103 PHE B O 1
ATOM 7392 N N . ALA B 1 104 ? 38.312 -54.75 -23.734 1 89.06 104 ALA B N 1
ATOM 7393 C CA . ALA B 1 104 ? 37.719 -53.812 -22.828 1 89.06 104 ALA B CA 1
ATOM 7394 C C . ALA B 1 104 ? 36.5 -53.156 -23.438 1 89.06 104 ALA B C 1
ATOM 7396 O O . ALA B 1 104 ? 36.469 -52.844 -24.641 1 89.06 104 ALA B O 1
ATOM 7397 N N . GLN B 1 105 ? 35.469 -53.031 -22.672 1 91.5 105 GLN B N 1
ATOM 7398 C CA . GLN B 1 105 ? 34.25 -52.375 -23.125 1 91.5 105 GLN B CA 1
ATOM 7399 C C . GLN B 1 105 ? 34.156 -50.938 -22.594 1 91.5 105 GLN B C 1
ATOM 7401 O O . GLN B 1 105 ? 34.25 -50.719 -21.375 1 91.5 105 GLN B O 1
ATOM 7406 N N . TYR B 1 106 ? 34 -50.031 -23.547 1 93.06 106 TYR B N 1
ATOM 7407 C CA . TYR B 1 106 ? 33.844 -48.625 -23.188 1 93.06 106 TYR B CA 1
ATOM 7408 C C . TYR B 1 106 ? 32.438 -48.125 -23.547 1 93.06 106 TYR B C 1
ATOM 7410 O O . TYR B 1 106 ? 31.938 -48.406 -24.641 1 93.06 106 TYR B O 1
ATOM 7418 N N . GLY B 1 107 ? 31.734 -47.562 -22.562 1 95.44 107 GLY B N 1
ATOM 7419 C CA . GLY B 1 107 ? 30.469 -46.875 -22.812 1 95.44 107 GLY B CA 1
ATOM 7420 C C . GLY B 1 107 ? 30.609 -45.375 -22.953 1 95.44 107 GLY B C 1
ATOM 7421 O O . GLY B 1 107 ? 31.219 -44.719 -22.109 1 95.44 107 GLY B O 1
ATOM 7422 N N . LEU B 1 108 ? 30.109 -44.812 -24.062 1 96.88 108 LEU B N 1
ATOM 7423 C CA . LEU B 1 108 ? 30.125 -43.375 -24.297 1 96.88 108 LEU B CA 1
ATOM 7424 C C . LEU B 1 108 ? 28.719 -42.812 -24.406 1 96.88 108 LEU B C 1
ATOM 7426 O O . LEU B 1 108 ? 27.859 -43.406 -25.078 1 96.88 108 LEU B O 1
ATOM 7430 N N . THR B 1 109 ? 28.422 -41.781 -23.625 1 98.31 109 THR B N 1
ATOM 7431 C CA . THR B 1 109 ? 27.203 -41 -23.828 1 98.31 109 THR B CA 1
ATOM 7432 C C . THR B 1 109 ? 27.453 -39.781 -24.688 1 98.31 109 THR B C 1
ATOM 7434 O O . THR B 1 109 ? 28.312 -38.969 -24.359 1 98.31 109 THR B O 1
ATOM 7437 N N . ILE B 1 110 ? 26.781 -39.656 -25.781 1 97.88 110 ILE B N 1
ATOM 7438 C CA . ILE B 1 110 ? 26.938 -38.562 -26.734 1 97.88 110 ILE B CA 1
ATOM 7439 C C . ILE B 1 110 ? 25.688 -37.688 -26.75 1 97.88 110 ILE B C 1
ATOM 7441 O O . ILE B 1 110 ? 24.578 -38.188 -26.969 1 97.88 110 ILE B O 1
ATOM 7445 N N . GLU B 1 111 ? 25.797 -36.406 -26.484 1 98.19 111 GLU B N 1
ATOM 7446 C CA . GLU B 1 111 ? 24.703 -35.438 -26.422 1 98.19 111 GLU B CA 1
ATOM 7447 C C . GLU B 1 111 ? 25.047 -34.156 -27.188 1 98.19 111 GLU B C 1
ATOM 7449 O O . GLU B 1 111 ? 26.219 -33.938 -27.5 1 98.19 111 GLU B O 1
ATOM 7454 N N . PRO B 1 112 ? 24 -33.438 -27.578 1 98.06 112 PRO B N 1
ATOM 7455 C CA . PRO B 1 112 ? 24.344 -32.125 -28.141 1 98.06 112 PRO B CA 1
ATOM 7456 C C . PRO B 1 112 ? 24.984 -31.188 -27.109 1 98.06 112 PRO B C 1
ATOM 7458 O O . PRO B 1 112 ? 24.547 -31.156 -25.953 1 98.06 112 PRO B O 1
ATOM 7461 N N . PRO B 1 113 ? 25.969 -30.391 -27.5 1 97.62 113 PRO B N 1
ATOM 7462 C CA . PRO B 1 113 ? 26.625 -29.516 -26.547 1 97.62 113 PRO B CA 1
ATOM 7463 C C . PRO B 1 113 ? 25.656 -28.594 -25.812 1 97.62 113 PRO B C 1
ATOM 7465 O O . PRO B 1 113 ? 25.844 -28.281 -24.641 1 97.62 113 PRO B O 1
ATOM 7468 N N . ILE B 1 114 ? 24.594 -28.141 -26.453 1 98.19 114 ILE B N 1
ATOM 7469 C CA . ILE B 1 114 ? 23.641 -27.188 -25.859 1 98.19 114 ILE B CA 1
ATOM 7470 C C . ILE B 1 114 ? 22.953 -27.828 -24.672 1 98.19 114 ILE B C 1
ATOM 7472 O O . ILE B 1 114 ? 22.578 -27.141 -23.719 1 98.19 114 ILE B O 1
ATOM 7476 N N . ALA B 1 115 ? 22.703 -29.125 -24.656 1 98 115 ALA B N 1
ATOM 7477 C CA . ALA B 1 115 ? 22.078 -29.828 -23.547 1 98 115 ALA B CA 1
ATOM 7478 C C . ALA B 1 115 ? 22.953 -29.75 -22.281 1 98 115 ALA B C 1
ATOM 7480 O O . ALA B 1 115 ? 22.438 -29.797 -21.172 1 98 115 ALA B O 1
ATOM 7481 N N . LEU B 1 116 ? 24.203 -29.594 -22.406 1 97.88 116 LEU B N 1
ATOM 7482 C CA . LEU B 1 116 ? 25.141 -29.562 -21.297 1 97.88 116 LEU B CA 1
ATOM 7483 C C . LEU B 1 116 ? 25.094 -28.203 -20.594 1 97.88 116 LEU B C 1
ATOM 7485 O O . LEU B 1 116 ? 25.594 -28.062 -19.484 1 97.88 116 LEU B O 1
ATOM 7489 N N . LEU B 1 117 ? 24.422 -27.266 -21.25 1 98.12 117 LEU B N 1
ATOM 7490 C CA . LEU B 1 117 ? 24.266 -25.969 -20.594 1 98.12 117 LEU B CA 1
ATOM 7491 C C . LEU B 1 117 ? 23.375 -26.094 -19.359 1 98.12 117 LEU B C 1
ATOM 7493 O O . LEU B 1 117 ? 23.219 -25.125 -18.594 1 98.12 117 LEU B O 1
ATOM 7497 N N . ARG B 1 118 ? 22.828 -27.297 -19.078 1 97.69 118 ARG B N 1
ATOM 7498 C CA . ARG B 1 118 ? 22.109 -27.578 -17.844 1 97.69 118 ARG B CA 1
ATOM 7499 C C . ARG B 1 118 ? 23.016 -27.453 -16.641 1 97.69 118 ARG B C 1
ATOM 7501 O O . ARG B 1 118 ? 22.531 -27.281 -15.508 1 97.69 118 ARG B O 1
ATOM 7508 N N . HIS B 1 119 ? 24.312 -27.422 -16.891 1 97.5 119 HIS B N 1
ATOM 7509 C CA . HIS B 1 119 ? 25.281 -27.359 -15.797 1 97.5 119 HIS B CA 1
ATOM 7510 C C . HIS B 1 119 ? 25.672 -25.906 -15.492 1 97.5 119 HIS B C 1
ATOM 7512 O O . HIS B 1 119 ? 26.391 -25.656 -14.516 1 97.5 119 HIS B O 1
ATOM 7518 N N . ARG B 1 120 ? 25.25 -24.984 -16.297 1 97.31 120 ARG B N 1
ATOM 7519 C CA . ARG B 1 120 ? 25.516 -23.578 -16.016 1 97.31 120 ARG B CA 1
ATOM 7520 C C . ARG B 1 120 ? 24.266 -22.875 -15.5 1 97.31 120 ARG B C 1
ATOM 7522 O O . ARG B 1 120 ? 23.391 -22.5 -16.281 1 97.31 120 ARG B O 1
ATOM 7529 N N . ARG B 1 121 ? 24.297 -22.609 -14.195 1 96.75 121 ARG B N 1
ATOM 7530 C CA . ARG B 1 121 ? 23.203 -21.922 -13.531 1 96.75 121 ARG B CA 1
ATOM 7531 C C . ARG B 1 121 ? 23.594 -20.484 -13.188 1 96.75 121 ARG B C 1
ATOM 7533 O O . ARG B 1 121 ? 24.719 -20.234 -12.758 1 96.75 121 ARG B O 1
ATOM 7540 N N . THR B 1 122 ? 22.688 -19.547 -13.531 1 96.56 122 THR B N 1
ATOM 7541 C CA . THR B 1 122 ? 22.984 -18.141 -13.273 1 96.56 122 THR B CA 1
ATOM 7542 C C . THR B 1 122 ? 21.703 -17.344 -13.086 1 96.56 122 THR B C 1
ATOM 7544 O O . THR B 1 122 ? 20.609 -17.906 -13.047 1 96.56 122 THR B O 1
ATOM 7547 N N . SER B 1 123 ? 21.859 -16.078 -12.781 1 95.69 123 SER B N 1
ATOM 7548 C CA . SER B 1 123 ? 20.797 -15.07 -12.734 1 95.69 123 SER B CA 1
ATOM 7549 C C . SER B 1 123 ? 21.203 -13.812 -13.5 1 95.69 123 SER B C 1
ATOM 7551 O O . SER B 1 123 ? 22.281 -13.273 -13.289 1 95.69 123 SER B O 1
ATOM 7553 N N . ARG B 1 124 ? 20.406 -13.398 -14.422 1 95.38 124 ARG B N 1
ATOM 7554 C CA . ARG B 1 124 ? 20.719 -12.195 -15.188 1 95.38 124 ARG B CA 1
ATOM 7555 C C . ARG B 1 124 ? 19.453 -11.586 -15.789 1 95.38 124 ARG B C 1
ATOM 7557 O O . ARG B 1 124 ? 18.422 -12.258 -15.875 1 95.38 124 ARG B O 1
ATOM 7564 N N . VAL B 1 125 ? 19.531 -10.336 -16.188 1 94.94 125 VAL B N 1
ATOM 7565 C CA . VAL B 1 125 ? 18.406 -9.578 -16.734 1 94.94 125 VAL B CA 1
ATOM 7566 C C . VAL B 1 125 ? 18.656 -9.258 -18.203 1 94.94 125 VAL B C 1
ATOM 7568 O O . VAL B 1 125 ? 19.766 -8.93 -18.594 1 94.94 125 VAL B O 1
ATOM 7571 N N . PHE B 1 126 ? 17.625 -9.5 -19 1 95.69 126 PHE B N 1
ATOM 7572 C CA . PHE B 1 126 ? 17.594 -9.062 -20.391 1 95.69 126 PHE B CA 1
ATOM 7573 C C . PHE B 1 126 ? 16.547 -7.977 -20.594 1 95.69 126 PHE B C 1
ATOM 7575 O O . PHE B 1 126 ? 15.453 -8.055 -20.016 1 95.69 126 PHE B O 1
ATOM 7582 N N . GLN B 1 127 ? 16.844 -6.957 -21.344 1 94 127 GLN B N 1
ATOM 7583 C CA . GLN B 1 127 ? 15.891 -5.871 -21.578 1 94 127 GLN B CA 1
ATOM 7584 C C . GLN B 1 127 ? 15.805 -5.539 -23.062 1 94 127 GLN B C 1
ATOM 7586 O O . GLN B 1 127 ? 16.828 -5.484 -23.766 1 94 127 GLN B O 1
ATOM 7591 N N . ASP B 1 128 ? 14.602 -5.434 -23.562 1 93.56 128 ASP B N 1
ATOM 7592 C CA . ASP B 1 128 ? 14.266 -4.969 -24.906 1 93.56 128 ASP B CA 1
ATOM 7593 C C . ASP B 1 128 ? 14.883 -5.879 -25.969 1 93.56 128 ASP B C 1
ATOM 7595 O O . ASP B 1 128 ? 15.453 -5.398 -26.953 1 93.56 128 ASP B O 1
ATOM 7599 N N . LEU B 1 129 ? 14.828 -7.141 -25.719 1 95.31 129 LEU B N 1
ATOM 7600 C CA . LEU B 1 129 ? 15.297 -8.164 -26.656 1 95.31 129 LEU B CA 1
ATOM 7601 C C . LEU B 1 129 ? 14.203 -9.188 -26.938 1 95.31 129 LEU B C 1
ATOM 7603 O O . LEU B 1 129 ? 13.406 -9.516 -26.062 1 95.31 129 LEU B O 1
ATOM 7607 N N . SER B 1 130 ? 14.203 -9.602 -28.172 1 96.5 130 SER B N 1
ATOM 7608 C CA . SER B 1 130 ? 13.305 -10.695 -28.516 1 96.5 130 SER B CA 1
ATOM 7609 C C . SER B 1 130 ? 13.859 -12.039 -28.062 1 96.5 130 SER B C 1
ATOM 7611 O O . SER B 1 130 ? 15.047 -12.148 -27.734 1 96.5 130 SER B O 1
ATOM 7613 N N . VAL B 1 131 ? 13.039 -13.039 -28.047 1 97.12 131 VAL B N 1
ATOM 7614 C CA . VAL B 1 131 ? 13.461 -14.359 -27.609 1 97.12 131 VAL B CA 1
ATOM 7615 C C . VAL B 1 131 ? 14.57 -14.883 -28.531 1 97.12 131 VAL B C 1
ATOM 7617 O O . VAL B 1 131 ? 15.602 -15.367 -28.047 1 97.12 131 VAL B O 1
ATOM 7620 N N . PRO B 1 132 ? 14.477 -14.789 -29.844 1 98.25 132 PRO B N 1
ATOM 7621 C CA . PRO B 1 132 ? 15.594 -15.219 -30.688 1 98.25 132 PRO B CA 1
ATOM 7622 C C . PRO B 1 132 ? 16.891 -14.469 -30.391 1 98.25 132 PRO B C 1
ATOM 7624 O O . PRO B 1 132 ? 17.969 -15.078 -30.344 1 98.25 132 PRO B O 1
ATOM 7627 N N . ASP B 1 133 ? 16.734 -13.148 -30.094 1 97.25 133 ASP B N 1
ATOM 7628 C CA . ASP B 1 133 ? 17.922 -12.367 -29.766 1 97.25 133 ASP B CA 1
ATOM 7629 C C . ASP B 1 133 ? 18.562 -12.859 -28.469 1 97.25 133 ASP B C 1
ATOM 7631 O O . ASP B 1 133 ? 19.781 -12.938 -28.375 1 97.25 133 ASP B O 1
ATOM 7635 N N . ILE B 1 134 ? 17.766 -13.18 -27.484 1 97.5 134 ILE B N 1
ATOM 7636 C CA . ILE B 1 134 ? 18.266 -13.641 -26.188 1 97.5 134 ILE B CA 1
ATOM 7637 C C . ILE B 1 134 ? 18.984 -14.977 -26.359 1 97.5 134 ILE B C 1
ATOM 7639 O O . ILE B 1 134 ? 20.094 -15.148 -25.875 1 97.5 134 ILE B O 1
ATOM 7643 N N . VAL B 1 135 ? 18.359 -15.922 -27.062 1 98.38 135 VAL B N 1
ATOM 7644 C CA . VAL B 1 135 ? 18.938 -17.25 -27.25 1 98.38 135 VAL B CA 1
ATOM 7645 C C . VAL B 1 135 ? 20.25 -17.141 -28.031 1 98.38 135 VAL B C 1
ATOM 7647 O O . VAL B 1 135 ? 21.25 -17.781 -27.672 1 98.38 135 VAL B O 1
ATOM 7650 N N . GLN B 1 136 ? 20.266 -16.359 -29.047 1 97.62 136 GLN B N 1
ATOM 7651 C CA . GLN B 1 136 ? 21.484 -16.156 -29.828 1 97.62 136 GLN B CA 1
ATOM 7652 C C . GLN B 1 136 ? 22.594 -15.555 -28.984 1 97.62 136 GLN B C 1
ATOM 7654 O O . GLN B 1 136 ? 23.766 -15.938 -29.109 1 97.62 136 GLN B O 1
ATOM 7659 N N . GLN B 1 137 ? 22.156 -14.57 -28.188 1 96.06 137 GLN B N 1
ATOM 7660 C CA . GLN B 1 137 ? 23.156 -13.961 -27.297 1 96.06 137 GLN B CA 1
ATOM 7661 C C . GLN B 1 137 ? 23.781 -15.008 -26.391 1 96.06 137 GLN B C 1
ATOM 7663 O O . GLN B 1 137 ? 25 -15.016 -26.203 1 96.06 137 GLN B O 1
ATOM 7668 N N . ILE B 1 138 ? 23.047 -15.891 -25.797 1 97.06 138 ILE B N 1
ATOM 7669 C CA . ILE B 1 138 ? 23.547 -16.922 -24.891 1 97.06 138 ILE B CA 1
ATOM 7670 C C . ILE B 1 138 ? 24.469 -17.875 -25.656 1 97.06 138 ILE B C 1
ATOM 7672 O O . ILE B 1 138 ? 25.547 -18.203 -25.188 1 97.06 138 ILE B O 1
ATOM 7676 N N . VAL B 1 139 ? 24.047 -18.281 -26.828 1 97.69 139 VAL B N 1
ATOM 7677 C CA . VAL B 1 139 ? 24.828 -19.203 -27.641 1 97.69 139 VAL B CA 1
ATOM 7678 C C . VAL B 1 139 ? 26.156 -18.562 -28.031 1 97.69 139 VAL B C 1
ATOM 7680 O O . VAL B 1 139 ? 27.219 -19.188 -27.938 1 97.69 139 VAL B O 1
ATOM 7683 N N . HIS B 1 140 ? 26.125 -17.297 -28.391 1 96.38 140 HIS B N 1
ATOM 7684 C CA . HIS B 1 140 ? 27.344 -16.578 -28.766 1 96.38 140 HIS B CA 1
ATOM 7685 C C . HIS B 1 140 ? 28.297 -16.469 -27.594 1 96.38 140 HIS B C 1
ATOM 7687 O O . HIS B 1 140 ? 29.516 -16.562 -27.766 1 96.38 140 HIS B O 1
ATOM 7693 N N . GLU B 1 141 ? 27.766 -16.203 -26.469 1 95.56 141 GLU B N 1
ATOM 7694 C CA . GLU B 1 141 ? 28.594 -16.125 -25.281 1 95.56 141 GLU B CA 1
ATOM 7695 C C . GLU B 1 141 ? 29.328 -17.438 -25.016 1 95.56 141 GLU B C 1
ATOM 7697 O O . GLU B 1 141 ? 30.516 -17.438 -24.719 1 95.56 141 GLU B O 1
ATOM 7702 N N . HIS B 1 142 ? 28.641 -18.516 -25.141 1 96.94 142 HIS B N 1
ATOM 7703 C CA . HIS B 1 142 ? 29.266 -19.812 -24.938 1 96.94 142 HIS B CA 1
ATOM 7704 C C . HIS B 1 142 ? 30.25 -20.156 -26.062 1 96.94 142 HIS B C 1
ATOM 7706 O O . HIS B 1 142 ? 31.281 -20.781 -25.812 1 96.94 142 HIS B O 1
ATOM 7712 N N . GLN B 1 143 ? 29.938 -19.781 -27.25 1 96.5 143 GLN B N 1
ATOM 7713 C CA . GLN B 1 143 ? 30.875 -20 -28.359 1 96.5 143 GLN B CA 1
ATOM 7714 C C . GLN B 1 143 ? 32.156 -19.219 -28.141 1 96.5 143 GLN B C 1
ATOM 7716 O O . GLN B 1 143 ? 33.25 -19.719 -28.469 1 96.5 143 GLN B O 1
ATOM 7721 N N . ALA B 1 144 ? 32.031 -18.078 -27.578 1 95.06 144 ALA B N 1
ATOM 7722 C CA . ALA B 1 144 ? 33.188 -17.25 -27.328 1 95.06 144 ALA B CA 1
ATOM 7723 C C . ALA B 1 144 ? 34.031 -17.797 -26.172 1 95.06 144 ALA B C 1
ATOM 7725 O O . ALA B 1 144 ? 35.25 -17.719 -26.203 1 95.06 144 ALA B O 1
ATOM 7726 N N . ALA B 1 145 ? 33.438 -18.422 -25.234 1 94.5 145 ALA B N 1
ATOM 7727 C CA . ALA B 1 145 ? 34.125 -18.797 -24 1 94.5 145 ALA B CA 1
ATOM 7728 C C . ALA B 1 145 ? 34.5 -20.266 -24.016 1 94.5 145 ALA B C 1
ATOM 7730 O O . ALA B 1 145 ? 35.375 -20.703 -23.234 1 94.5 145 ALA B O 1
ATOM 7731 N N . ASN B 1 146 ? 33.938 -21.062 -24.859 1 96.06 146 ASN B N 1
ATOM 7732 C CA . ASN B 1 146 ? 34.094 -22.516 -24.875 1 96.06 146 ASN B CA 1
ATOM 7733 C C . ASN B 1 146 ? 34.469 -23.031 -26.266 1 96.06 146 ASN B C 1
ATOM 7735 O O . ASN B 1 146 ? 33.594 -23.188 -27.125 1 96.06 146 ASN B O 1
ATOM 7739 N N . PRO B 1 147 ? 35.688 -23.453 -26.469 1 94.94 147 PRO B N 1
ATOM 7740 C CA . PRO B 1 147 ? 36.156 -23.875 -27.797 1 94.94 147 PRO B CA 1
ATOM 7741 C C . PRO B 1 147 ? 35.406 -25.109 -28.312 1 94.94 147 PRO B C 1
ATOM 7743 O O . PRO B 1 147 ? 35.188 -25.234 -29.516 1 94.94 147 PRO B O 1
ATOM 7746 N N . VAL B 1 148 ? 35.094 -26.062 -27.438 1 94.44 148 VAL B N 1
ATOM 7747 C CA . VAL B 1 148 ? 34.344 -27.25 -27.844 1 94.44 148 VAL B CA 1
ATOM 7748 C C . VAL B 1 148 ? 32.969 -26.844 -28.344 1 94.44 148 VAL B C 1
ATOM 7750 O O . VAL B 1 148 ? 32.531 -27.312 -29.391 1 94.44 148 VAL B O 1
ATOM 7753 N N . PHE B 1 149 ? 32.281 -25.953 -27.578 1 95.88 149 PHE B N 1
ATOM 7754 C CA . PHE B 1 149 ? 30.969 -25.469 -27.953 1 95.88 149 PHE B CA 1
ATOM 7755 C C . PHE B 1 149 ? 31.031 -24.688 -29.266 1 95.88 149 PHE B C 1
ATOM 7757 O O . PHE B 1 149 ? 30.156 -24.828 -30.125 1 95.88 149 PHE B O 1
ATOM 7764 N N . ALA B 1 150 ? 32.094 -23.891 -29.453 1 95.25 150 ALA B N 1
ATOM 7765 C CA . ALA B 1 150 ? 32.25 -23.078 -30.641 1 95.25 150 ALA B CA 1
ATOM 7766 C C . ALA B 1 150 ? 32.375 -23.938 -31.891 1 95.25 150 ALA B C 1
ATOM 7768 O O . ALA B 1 150 ? 31.844 -23.594 -32.938 1 95.25 150 ALA B O 1
ATOM 7769 N N . ARG B 1 151 ? 33 -25.047 -31.734 1 92.25 151 ARG B N 1
ATOM 7770 C CA . ARG B 1 151 ? 33.25 -25.906 -32.875 1 92.25 151 ARG B CA 1
ATOM 7771 C C . ARG B 1 151 ? 32.062 -26.828 -33.156 1 92.25 151 ARG B C 1
ATOM 7773 O O . ARG B 1 151 ? 31.812 -27.188 -34.312 1 92.25 151 ARG B O 1
ATOM 7780 N N . ALA B 1 152 ? 31.344 -27.125 -32.156 1 93.94 152 ALA B N 1
ATOM 7781 C CA . ALA B 1 152 ? 30.438 -28.25 -32.281 1 93.94 152 ALA B CA 1
ATOM 7782 C C . ALA B 1 152 ? 28.984 -27.781 -32.312 1 93.94 152 ALA B C 1
ATOM 7784 O O . ALA B 1 152 ? 28.078 -28.547 -32.688 1 93.94 152 ALA B O 1
ATOM 7785 N N . GLN B 1 153 ? 28.688 -26.547 -31.938 1 96.12 153 GLN B N 1
ATOM 7786 C CA . GLN B 1 153 ? 27.281 -26.156 -31.766 1 96.12 153 GLN B CA 1
ATOM 7787 C C . GLN B 1 153 ? 26.984 -24.859 -32.531 1 96.12 153 GLN B C 1
ATOM 7789 O O . GLN B 1 153 ? 27.688 -23.859 -32.344 1 96.12 153 GLN B O 1
ATOM 7794 N N . THR B 1 154 ? 25.875 -24.859 -33.344 1 95.44 154 THR B N 1
ATOM 7795 C CA . THR B 1 154 ? 25.328 -23.672 -33.969 1 95.44 154 THR B CA 1
ATOM 7796 C C . THR B 1 154 ? 23.812 -23.609 -33.812 1 95.44 154 THR B C 1
ATOM 7798 O O . THR B 1 154 ? 23.203 -24.594 -33.344 1 95.44 154 THR B O 1
ATOM 7801 N N . VAL B 1 155 ? 23.219 -22.469 -34 1 97.19 155 VAL B N 1
ATOM 7802 C CA . VAL B 1 155 ? 21.781 -22.297 -33.875 1 97.19 155 VAL B CA 1
ATOM 7803 C C . VAL B 1 155 ? 21.234 -21.5 -35.062 1 97.19 155 VAL B C 1
ATOM 7805 O O . VAL B 1 155 ? 21.906 -20.594 -35.562 1 97.19 155 VAL B O 1
ATOM 7808 N N . GLU B 1 156 ? 20.109 -21.891 -35.562 1 96.88 156 GLU B N 1
ATOM 7809 C CA . GLU B 1 156 ? 19.422 -21.203 -36.656 1 96.88 156 GLU B CA 1
ATOM 7810 C C . GLU B 1 156 ? 17.938 -21 -36.344 1 96.88 156 GLU B C 1
ATOM 7812 O O . GLU B 1 156 ? 17.281 -21.906 -35.844 1 96.88 156 GLU B O 1
ATOM 7817 N N . PHE B 1 157 ? 17.391 -19.766 -36.594 1 96.75 157 PHE B N 1
ATOM 7818 C CA . PHE B 1 157 ? 15.992 -19.453 -36.344 1 96.75 157 PHE B CA 1
ATOM 7819 C C . PHE B 1 157 ? 15.25 -19.297 -37.688 1 96.75 157 PHE B C 1
ATOM 7821 O O . PHE B 1 157 ? 15.602 -18.422 -38.5 1 96.75 157 PHE B O 1
ATOM 7828 N N . LYS B 1 158 ? 14.328 -20.109 -37.906 1 95.25 158 LYS B N 1
ATOM 7829 C CA . LYS B 1 158 ? 13.391 -19.984 -39.031 1 95.25 158 LYS B CA 1
ATOM 7830 C C . LYS B 1 158 ? 11.984 -19.656 -38.531 1 95.25 158 LYS B C 1
ATOM 7832 O O . LYS B 1 158 ? 11.07 -20.469 -38.656 1 95.25 158 LYS B O 1
ATOM 7837 N N . VAL B 1 159 ? 11.797 -18.578 -37.906 1 95.62 159 VAL B N 1
ATOM 7838 C CA . VAL B 1 159 ? 10.547 -18.156 -37.281 1 95.62 159 VAL B CA 1
ATOM 7839 C C . VAL B 1 159 ? 10.141 -16.781 -37.781 1 95.62 159 VAL B C 1
ATOM 7841 O O . VAL B 1 159 ? 10.953 -16.062 -38.375 1 95.62 159 VAL B O 1
ATOM 7844 N N . GLY B 1 160 ? 8.914 -16.391 -37.656 1 90.44 160 GLY B N 1
ATOM 7845 C CA . GLY B 1 160 ? 8.438 -15.062 -38 1 90.44 160 GLY B CA 1
ATOM 7846 C C . GLY B 1 160 ? 8.984 -13.977 -37.094 1 90.44 160 GLY B C 1
ATOM 7847 O O . GLY B 1 160 ? 9.781 -14.25 -36.219 1 90.44 160 GLY B O 1
ATOM 7848 N N . PRO B 1 161 ? 8.523 -12.789 -37.406 1 90.62 161 PRO B N 1
ATOM 7849 C CA . PRO B 1 161 ? 9 -11.664 -36.594 1 90.62 161 PRO B CA 1
ATOM 7850 C C . PRO B 1 161 ? 8.617 -11.805 -35.125 1 90.62 161 PRO B C 1
ATOM 7852 O O . PRO B 1 161 ? 7.492 -12.195 -34.812 1 90.62 161 PRO B O 1
ATOM 7855 N N . ALA B 1 162 ? 9.609 -11.57 -34.312 1 92.19 162 ALA B N 1
ATOM 7856 C CA . ALA B 1 162 ? 9.414 -11.656 -32.844 1 92.19 162 ALA B CA 1
ATOM 7857 C C . ALA B 1 162 ? 9.414 -10.266 -32.219 1 92.19 162 ALA B C 1
ATOM 7859 O O . ALA B 1 162 ? 10.156 -9.383 -32.656 1 92.19 162 ALA B O 1
ATOM 7860 N N . GLN B 1 163 ? 8.562 -10.086 -31.266 1 90.75 163 GLN B N 1
ATOM 7861 C CA . GLN B 1 163 ? 8.5 -8.82 -30.531 1 90.75 163 GLN B CA 1
ATOM 7862 C C . GLN B 1 163 ? 9.484 -8.805 -29.359 1 90.75 163 GLN B C 1
ATOM 7864 O O . GLN B 1 163 ? 9.641 -9.812 -28.672 1 90.75 163 GLN B O 1
ATOM 7869 N N . PRO B 1 164 ? 10.18 -7.656 -29.219 1 93.69 164 PRO B N 1
ATOM 7870 C CA . PRO B 1 164 ? 11.086 -7.57 -28.062 1 93.69 164 PRO B CA 1
ATOM 7871 C C . PRO B 1 164 ? 10.336 -7.547 -26.734 1 93.69 164 PRO B C 1
ATOM 7873 O O . PRO B 1 164 ? 9.227 -7.02 -26.641 1 93.69 164 PRO B O 1
ATOM 7876 N N . ARG B 1 165 ? 10.93 -8.18 -25.766 1 92.75 165 ARG B N 1
ATOM 7877 C CA . ARG B 1 165 ? 10.445 -8.109 -24.391 1 92.75 165 ARG B CA 1
ATOM 7878 C C . ARG B 1 165 ? 11.125 -6.977 -23.625 1 92.75 165 ARG B C 1
ATOM 7880 O O . ARG B 1 165 ? 12.344 -6.828 -23.672 1 92.75 165 ARG B O 1
ATOM 7887 N N . SER B 1 166 ? 10.344 -6.133 -22.969 1 90.75 166 SER B N 1
ATOM 7888 C CA . SER B 1 166 ? 10.898 -5.016 -22.219 1 90.75 166 SER B CA 1
ATOM 7889 C C . SER B 1 166 ? 11.773 -5.508 -21.062 1 90.75 166 SER B C 1
ATOM 7891 O O . SER B 1 166 ? 12.742 -4.844 -20.688 1 90.75 166 SER B O 1
ATOM 7893 N N . TYR B 1 167 ? 11.414 -6.598 -20.531 1 93.06 167 TYR B N 1
ATOM 7894 C CA . TYR B 1 167 ? 12.125 -7.16 -19.391 1 93.06 167 TYR B CA 1
ATOM 7895 C C . TYR B 1 167 ? 11.977 -8.68 -19.344 1 93.06 167 TYR B C 1
ATOM 7897 O O . TYR B 1 167 ? 10.875 -9.203 -19.5 1 93.06 167 TYR B O 1
ATOM 7905 N N . CYS B 1 168 ? 13.047 -9.391 -19.219 1 95.56 168 CYS B N 1
ATOM 7906 C CA . CYS B 1 168 ? 13.07 -10.852 -19.141 1 95.56 168 CYS B CA 1
ATOM 7907 C C . CYS B 1 168 ? 14.164 -11.32 -18.172 1 95.56 168 CYS B C 1
ATOM 7909 O O . CYS B 1 168 ? 15.344 -11.047 -18.391 1 95.56 168 CYS B O 1
ATOM 7911 N N . LEU B 1 169 ? 13.758 -12.109 -17.156 1 95.25 169 LEU B N 1
ATOM 7912 C CA . LEU B 1 169 ? 14.703 -12.5 -16.109 1 95.25 169 LEU B CA 1
ATOM 7913 C C . LEU B 1 169 ? 15.031 -13.984 -16.203 1 95.25 169 LEU B C 1
ATOM 7915 O O . LEU B 1 169 ? 14.141 -14.812 -16.406 1 95.25 169 LEU B O 1
ATOM 7919 N N . GLN B 1 170 ? 16.266 -14.32 -16.25 1 97.12 170 GLN B N 1
ATOM 7920 C CA . GLN B 1 170 ? 16.781 -15.641 -15.883 1 97.12 170 GLN B CA 1
ATOM 7921 C C . GLN B 1 170 ? 17.141 -15.688 -14.406 1 97.12 170 GLN B C 1
ATOM 7923 O O . GLN B 1 170 ? 18.078 -15.016 -13.969 1 97.12 170 GLN B O 1
ATOM 7928 N N . TYR B 1 171 ? 16.406 -16.438 -13.656 1 96.25 171 TYR B N 1
ATOM 7929 C CA . TYR B 1 171 ? 16.609 -16.406 -12.211 1 96.25 171 TYR B CA 1
ATOM 7930 C C . TYR B 1 171 ? 16.859 -17.812 -11.664 1 96.25 171 TYR B C 1
ATOM 7932 O O . TYR B 1 171 ? 15.922 -18.609 -11.547 1 96.25 171 TYR B O 1
ATOM 7940 N N . ARG B 1 172 ? 18.078 -18.062 -11.203 1 96.12 172 ARG B N 1
ATOM 7941 C CA . ARG B 1 172 ? 18.5 -19.344 -10.664 1 96.12 172 ARG B CA 1
ATOM 7942 C C . ARG B 1 172 ? 18.094 -20.484 -11.602 1 96.12 172 ARG B C 1
ATOM 7944 O O . ARG B 1 172 ? 17.531 -21.5 -11.156 1 96.12 172 ARG B O 1
ATOM 7951 N N . GLU B 1 173 ? 18.391 -20.312 -12.773 1 97.06 173 GLU B N 1
ATOM 7952 C CA . GLU B 1 173 ? 18.031 -21.219 -13.859 1 97.06 173 GLU B CA 1
ATOM 7953 C C . GLU B 1 173 ? 19.234 -21.531 -14.734 1 97.06 173 GLU B C 1
ATOM 7955 O O . GLU B 1 173 ? 20.062 -20.656 -15 1 97.06 173 GLU B O 1
ATOM 7960 N N . ASP B 1 174 ? 19.344 -22.719 -15.117 1 97.81 174 ASP B N 1
ATOM 7961 C CA . ASP B 1 174 ? 20.453 -23.062 -16.016 1 97.81 174 ASP B CA 1
ATOM 7962 C C . ASP B 1 174 ? 20.156 -22.609 -17.438 1 97.81 174 ASP B C 1
ATOM 7964 O O . ASP B 1 174 ? 18.984 -22.453 -17.812 1 97.81 174 ASP B O 1
ATOM 7968 N N . ASP B 1 175 ? 21.156 -22.422 -18.188 1 98.31 175 ASP B N 1
ATOM 7969 C CA . ASP B 1 175 ? 21.016 -21.828 -19.516 1 98.31 175 ASP B CA 1
ATOM 7970 C C . ASP B 1 175 ? 20.172 -22.703 -20.422 1 98.31 175 ASP B C 1
ATOM 7972 O O . ASP B 1 175 ? 19.406 -22.203 -21.25 1 98.31 175 ASP B O 1
ATOM 7976 N N . PHE B 1 176 ? 20.344 -24.016 -20.359 1 98.12 176 PHE B N 1
ATOM 7977 C CA . PHE B 1 176 ? 19.562 -24.891 -21.219 1 98.12 176 PHE B CA 1
ATOM 7978 C C . PHE B 1 176 ? 18.078 -24.781 -20.922 1 98.12 176 PHE B C 1
ATOM 7980 O O . PHE B 1 176 ? 17.266 -24.594 -21.828 1 98.12 176 PHE B O 1
ATOM 7987 N N . SER B 1 177 ? 17.656 -24.953 -19.672 1 98.06 177 SER B N 1
ATOM 7988 C CA . SER B 1 177 ? 16.266 -24.844 -19.25 1 98.06 177 SER B CA 1
ATOM 7989 C C . SER B 1 177 ? 15.688 -23.484 -19.625 1 98.06 177 SER B C 1
ATOM 7991 O O . SER B 1 177 ? 14.523 -23.375 -20 1 98.06 177 SER B O 1
ATOM 7993 N N . PHE B 1 178 ? 16.562 -22.453 -19.469 1 97.94 178 PHE B N 1
ATOM 7994 C CA . PHE B 1 178 ? 16.125 -21.094 -19.812 1 97.94 178 PHE B CA 1
ATOM 7995 C C . PHE B 1 178 ? 15.82 -20.984 -21.297 1 97.94 178 PHE B C 1
ATOM 7997 O O . PHE B 1 178 ? 14.781 -20.438 -21.688 1 97.94 178 PHE B O 1
ATOM 8004 N N . ILE B 1 179 ? 16.688 -21.469 -22.078 1 98.44 179 ILE B N 1
ATOM 8005 C CA . ILE B 1 179 ? 16.484 -21.453 -23.531 1 98.44 179 ILE B CA 1
ATOM 8006 C C . ILE B 1 179 ? 15.227 -22.219 -23.891 1 98.44 179 ILE B C 1
ATOM 8008 O O . ILE B 1 179 ? 14.383 -21.719 -24.641 1 98.44 179 ILE B O 1
ATOM 8012 N N . VAL B 1 180 ? 15.062 -23.391 -23.359 1 98.12 180 VAL B N 1
ATOM 8013 C CA . VAL B 1 180 ? 13.914 -24.25 -23.656 1 98.12 180 VAL B CA 1
ATOM 8014 C C . VAL B 1 180 ? 12.633 -23.547 -23.219 1 98.12 180 VAL B C 1
ATOM 8016 O O . VAL B 1 180 ? 11.648 -23.531 -23.969 1 98.12 180 VAL B O 1
ATOM 8019 N N . ARG B 1 181 ? 12.641 -22.969 -22.078 1 97.31 181 ARG B N 1
ATOM 8020 C CA . ARG B 1 181 ? 11.469 -22.25 -21.562 1 97.31 181 ARG B CA 1
ATOM 8021 C C . ARG B 1 181 ? 11.047 -21.141 -22.516 1 97.31 181 ARG B C 1
ATOM 8023 O O . ARG B 1 181 ? 9.859 -21 -22.844 1 97.31 181 ARG B O 1
ATOM 8030 N N . LEU B 1 182 ? 11.992 -20.328 -22.938 1 97.44 182 LEU B N 1
ATOM 8031 C CA . LEU B 1 182 ? 11.703 -19.203 -23.812 1 97.44 182 LEU B CA 1
ATOM 8032 C C . LEU B 1 182 ? 11.133 -19.688 -25.141 1 97.44 182 LEU B C 1
ATOM 8034 O O . LEU B 1 182 ? 10.164 -19.109 -25.656 1 97.44 182 LEU B O 1
ATOM 8038 N N . LEU B 1 183 ? 11.758 -20.75 -25.688 1 98.06 183 LEU B N 1
ATOM 8039 C CA . LEU B 1 183 ? 11.281 -21.281 -26.953 1 98.06 183 LEU B CA 1
ATOM 8040 C C . LEU B 1 183 ? 9.867 -21.844 -26.812 1 98.06 183 LEU B C 1
ATOM 8042 O O . LEU B 1 183 ? 9.016 -21.609 -27.672 1 98.06 183 LEU B O 1
ATOM 8046 N N . HIS B 1 184 ? 9.617 -22.547 -25.719 1 97.31 184 HIS B N 1
ATOM 8047 C CA . HIS B 1 184 ? 8.289 -23.094 -25.469 1 97.31 184 HIS B CA 1
ATOM 8048 C C . HIS B 1 184 ? 7.258 -21.984 -25.281 1 97.31 184 HIS B C 1
ATOM 8050 O O . HIS B 1 184 ? 6.137 -22.078 -25.781 1 97.31 184 HIS B O 1
ATOM 8056 N N . GLU B 1 185 ? 7.613 -20.984 -24.578 1 94.56 185 GLU B N 1
ATOM 8057 C CA . GLU B 1 185 ? 6.699 -19.891 -24.281 1 94.56 185 GLU B CA 1
ATOM 8058 C C . GLU B 1 185 ? 6.254 -19.188 -25.562 1 94.56 185 GLU B C 1
ATOM 8060 O O . GLU B 1 185 ? 5.102 -18.766 -25.688 1 94.56 185 GLU B O 1
ATOM 8065 N N . GLU B 1 186 ? 7.168 -19.125 -26.547 1 95.56 186 GLU B N 1
ATOM 8066 C CA . GLU B 1 186 ? 6.855 -18.453 -27.812 1 95.56 186 GLU B CA 1
ATOM 8067 C C . GLU B 1 186 ? 6.305 -19.453 -28.844 1 95.56 186 GLU B C 1
ATOM 8069 O O . GLU B 1 186 ? 6.008 -19.078 -29.969 1 95.56 186 GLU B O 1
ATOM 8074 N N . GLY B 1 187 ? 6.211 -20.688 -28.438 1 95.81 187 GLY B N 1
ATOM 8075 C CA . GLY B 1 187 ? 5.656 -21.703 -29.328 1 95.81 187 GLY B CA 1
ATOM 8076 C C . GLY B 1 187 ? 6.621 -22.125 -30.406 1 95.81 187 GLY B C 1
ATOM 8077 O O . GLY B 1 187 ? 6.199 -22.609 -31.469 1 95.81 187 GLY B O 1
ATOM 8078 N N . TYR B 1 188 ? 7.875 -21.891 -30.203 1 97.62 188 TYR B N 1
ATOM 8079 C CA . TYR B 1 188 ? 8.883 -22.312 -31.172 1 97.62 188 TYR B CA 1
ATOM 8080 C C . TYR B 1 188 ? 9.297 -23.766 -30.938 1 97.62 188 TYR B C 1
ATOM 8082 O O . TYR B 1 188 ? 9.844 -24.109 -29.891 1 97.62 188 TYR B O 1
ATOM 8090 N N . ALA B 1 189 ? 9.055 -24.594 -31.922 1 97.88 189 ALA B N 1
ATOM 8091 C CA . ALA B 1 189 ? 9.609 -25.953 -31.891 1 97.88 189 ALA B CA 1
ATOM 8092 C C . ALA B 1 189 ? 11.047 -25.953 -32.406 1 97.88 189 ALA B C 1
ATOM 8094 O O . ALA B 1 189 ? 11.5 -24.984 -33.031 1 97.88 189 ALA B O 1
ATOM 8095 N N . TRP B 1 190 ? 11.758 -26.922 -32.031 1 98 190 TRP B N 1
ATOM 8096 C CA . TRP B 1 190 ? 13.148 -27 -32.469 1 98 190 TRP B CA 1
ATOM 8097 C C . TRP B 1 190 ? 13.578 -28.438 -32.688 1 98 190 TRP B C 1
ATOM 8099 O O . TRP B 1 190 ? 12.984 -29.375 -32.125 1 98 190 TRP B O 1
ATOM 8109 N N . ARG B 1 191 ? 14.484 -28.672 -33.562 1 97.44 191 ARG B N 1
ATOM 8110 C CA . ARG B 1 191 ? 15.078 -29.953 -33.938 1 97.44 191 ARG B CA 1
ATOM 8111 C C . ARG B 1 191 ? 16.578 -29.812 -34.125 1 97.44 191 ARG B C 1
ATOM 8113 O O . ARG B 1 191 ? 17.109 -28.703 -34.281 1 97.44 191 ARG B O 1
ATOM 8120 N N . PHE B 1 192 ? 17.25 -30.938 -34.125 1 97.44 192 PHE B N 1
ATOM 8121 C CA . PHE B 1 192 ? 18.703 -30.906 -34.344 1 97.44 192 PHE B CA 1
ATOM 8122 C C . PHE B 1 192 ? 19.031 -31.391 -35.75 1 97.44 192 PHE B C 1
ATOM 8124 O O . PHE B 1 192 ? 18.406 -32.312 -36.281 1 97.44 192 PHE B O 1
ATOM 8131 N N . GLU B 1 193 ? 19.938 -30.734 -36.344 1 95.88 193 GLU B N 1
ATOM 8132 C CA . GLU B 1 193 ? 20.547 -31.156 -37.594 1 95.88 193 GLU B CA 1
ATOM 8133 C C . GLU B 1 193 ? 22 -31.547 -37.406 1 95.88 193 GLU B C 1
ATOM 8135 O O . GLU B 1 193 ? 22.781 -30.812 -36.781 1 95.88 193 GLU B O 1
ATOM 8140 N N . HIS B 1 194 ? 22.312 -32.719 -37.875 1 95.38 194 HIS B N 1
ATOM 8141 C CA . HIS B 1 194 ? 23.672 -33.219 -37.781 1 95.38 194 HIS B CA 1
ATOM 8142 C C . HIS B 1 194 ? 24.453 -32.875 -39.062 1 95.38 194 HIS B C 1
ATOM 8144 O O . HIS B 1 194 ? 24.062 -33.281 -40.156 1 95.38 194 HIS B O 1
ATOM 8150 N N . VAL B 1 195 ? 25.516 -32.188 -38.906 1 91.38 195 VAL B N 1
ATOM 8151 C CA . VAL B 1 195 ? 26.281 -31.719 -40.062 1 91.38 195 VAL B CA 1
ATOM 8152 C C . VAL B 1 195 ? 27.688 -32.344 -40.062 1 91.38 195 VAL B C 1
ATOM 8154 O O . VAL B 1 195 ? 28.406 -32.219 -39.062 1 91.38 195 VAL B O 1
ATOM 8157 N N . ASP B 1 196 ? 28.031 -32.969 -41.156 1 85.81 196 ASP B N 1
ATOM 8158 C CA . ASP B 1 196 ? 29.328 -33.625 -41.312 1 85.81 196 ASP B CA 1
ATOM 8159 C C . ASP B 1 196 ? 30.312 -32.719 -42.062 1 85.81 196 ASP B C 1
ATOM 8161 O O . ASP B 1 196 ? 30.5 -32.875 -43.281 1 85.81 196 ASP B O 1
ATOM 8165 N N . GLY B 1 197 ? 30.797 -31.703 -41.531 1 76.44 197 GLY B N 1
ATOM 8166 C CA . GLY B 1 197 ? 31.828 -30.875 -42.156 1 76.44 197 GLY B CA 1
ATOM 8167 C C . GLY B 1 197 ? 33.219 -31.266 -41.75 1 76.44 197 GLY B C 1
ATOM 8168 O O . GLY B 1 197 ? 33.531 -32.438 -41.656 1 76.44 197 GLY B O 1
ATOM 8169 N N . ASP B 1 198 ? 34.125 -30.25 -41.656 1 76.94 198 ASP B N 1
ATOM 8170 C CA . ASP B 1 198 ? 35.5 -30.5 -41.219 1 76.94 198 ASP B CA 1
ATOM 8171 C C . ASP B 1 198 ? 35.531 -31.125 -39.844 1 76.94 198 ASP B C 1
ATOM 8173 O O . ASP B 1 198 ? 36.375 -32 -39.562 1 76.94 198 ASP B O 1
ATOM 8177 N N . ALA B 1 199 ? 34.625 -30.703 -39.031 1 82.88 199 ALA B N 1
ATOM 8178 C CA . ALA B 1 199 ? 34.375 -31.281 -37.719 1 82.88 199 ALA B CA 1
ATOM 8179 C C . ALA B 1 199 ? 32.875 -31.547 -37.531 1 82.88 199 ALA B C 1
ATOM 8181 O O . ALA B 1 199 ? 32.031 -30.828 -38.062 1 82.88 199 ALA B O 1
ATOM 8182 N N . PRO B 1 200 ? 32.625 -32.656 -36.781 1 91.56 200 PRO B N 1
ATOM 8183 C CA . PRO B 1 200 ? 31.219 -32.906 -36.531 1 91.56 200 PRO B CA 1
ATOM 8184 C C . PRO B 1 200 ? 30.531 -31.75 -35.812 1 91.56 200 PRO B C 1
ATOM 8186 O O . PRO B 1 200 ? 31.062 -31.219 -34.844 1 91.56 200 PRO B O 1
ATOM 8189 N N . GLN B 1 201 ? 29.422 -31.312 -36.438 1 93.19 201 GLN B N 1
ATOM 8190 C CA . GLN B 1 201 ? 28.688 -30.172 -35.875 1 93.19 201 GLN B CA 1
ATOM 8191 C C . GLN B 1 201 ? 27.203 -30.5 -35.75 1 93.19 201 GLN B C 1
ATOM 8193 O O . GLN B 1 201 ? 26.672 -31.328 -36.469 1 93.19 201 GLN B O 1
ATOM 8198 N N . VAL B 1 202 ? 26.688 -29.906 -34.719 1 96.25 202 VAL B N 1
ATOM 8199 C CA . VAL B 1 202 ? 25.25 -30.016 -34.469 1 96.25 202 VAL B CA 1
ATOM 8200 C C . VAL B 1 202 ? 24.609 -28.625 -34.594 1 96.25 202 VAL B C 1
ATOM 8202 O O . VAL B 1 202 ? 25.078 -27.672 -33.969 1 96.25 202 VAL B O 1
ATOM 8205 N N . LYS B 1 203 ? 23.578 -28.453 -35.375 1 96.75 203 LYS B N 1
ATOM 8206 C CA . LYS B 1 203 ? 22.844 -27.203 -35.531 1 96.75 203 LYS B CA 1
ATOM 8207 C C . LYS B 1 203 ? 21.453 -27.312 -34.906 1 96.75 203 LYS B C 1
ATOM 8209 O O . LYS B 1 203 ? 20.703 -28.25 -35.219 1 96.75 203 LYS B O 1
ATOM 8214 N N . LEU B 1 204 ? 21.156 -26.5 -33.938 1 97.88 204 LEU B N 1
ATOM 8215 C CA . LEU B 1 204 ? 19.797 -26.375 -33.438 1 97.88 204 LEU B CA 1
ATOM 8216 C C . LEU B 1 204 ? 18.953 -25.516 -34.375 1 97.88 204 LEU B C 1
ATOM 8218 O O . LEU B 1 204 ? 19.203 -24.312 -34.5 1 97.88 204 LEU B O 1
ATOM 8222 N N . ALA B 1 205 ? 17.984 -26.109 -35.031 1 97.75 205 ALA B N 1
ATOM 8223 C CA . ALA B 1 205 ? 17.078 -25.406 -35.938 1 97.75 205 ALA B CA 1
ATOM 8224 C C . ALA B 1 205 ? 15.75 -25.125 -35.25 1 97.75 205 ALA B C 1
ATOM 8226 O O . ALA B 1 205 ? 15 -26.047 -34.938 1 97.75 205 ALA B O 1
ATOM 8227 N N . VAL B 1 206 ? 15.414 -23.859 -35 1 98.25 206 VAL B N 1
ATOM 8228 C CA . VAL B 1 206 ? 14.172 -23.438 -34.375 1 98.25 206 VAL B CA 1
ATOM 8229 C C . VAL B 1 206 ? 13.164 -23.031 -35.438 1 98.25 206 VAL B C 1
ATOM 8231 O O . VAL B 1 206 ? 13.492 -22.297 -36.375 1 98.25 206 VAL B O 1
ATOM 8234 N N . PHE B 1 207 ? 11.922 -23.516 -35.344 1 97.5 207 PHE B N 1
ATOM 8235 C CA . PHE B 1 207 ? 10.938 -23.25 -36.375 1 97.5 207 PHE B CA 1
ATOM 8236 C C . PHE B 1 207 ? 9.547 -23.094 -35.75 1 97.5 207 PHE B C 1
ATOM 8238 O O . PHE B 1 207 ? 9.289 -23.578 -34.656 1 97.5 207 PHE B O 1
ATOM 8245 N N . ASP B 1 208 ? 8.594 -22.422 -36.438 1 94.88 208 ASP B N 1
ATOM 8246 C CA . ASP B 1 208 ? 7.207 -22.281 -36 1 94.88 208 ASP B CA 1
ATOM 8247 C C . ASP B 1 208 ? 6.242 -22.594 -37.156 1 94.88 208 ASP B C 1
ATOM 8249 O O . ASP B 1 208 ? 5.023 -22.5 -37 1 94.88 208 ASP B O 1
ATOM 8253 N N . ASP B 1 209 ? 6.852 -22.938 -38.312 1 94.06 209 ASP B N 1
ATOM 8254 C CA . ASP B 1 209 ? 6.051 -23.328 -39.469 1 94.06 209 ASP B CA 1
ATOM 8255 C C . ASP B 1 209 ? 6.07 -24.844 -39.656 1 94.06 209 ASP B C 1
ATOM 8257 O O . ASP B 1 209 ? 7.129 -25.438 -39.875 1 94.06 209 ASP B O 1
ATOM 8261 N N . ALA B 1 210 ? 4.867 -25.391 -39.656 1 91.44 210 ALA B N 1
ATOM 8262 C CA . ALA B 1 210 ? 4.727 -26.844 -39.781 1 91.44 210 ALA B CA 1
ATOM 8263 C C . ALA B 1 210 ? 5.223 -27.359 -41.125 1 91.44 210 ALA B C 1
ATOM 8265 O O . ALA B 1 210 ? 5.598 -28.531 -41.25 1 91.44 210 ALA B O 1
ATOM 8266 N N . TYR B 1 211 ? 5.309 -26.516 -42.062 1 92.94 211 TYR B N 1
ATOM 8267 C CA . TYR B 1 211 ? 5.668 -26.953 -43.406 1 92.94 211 TYR B CA 1
ATOM 8268 C C . TYR B 1 211 ? 7.141 -26.672 -43.688 1 92.94 211 TYR B C 1
ATOM 8270 O O . TYR B 1 211 ? 7.633 -26.984 -44.781 1 92.94 211 TYR B O 1
ATOM 8278 N N . SER B 1 212 ? 7.836 -26.234 -42.688 1 93.38 212 SER B N 1
ATOM 8279 C CA . SER B 1 212 ? 9.242 -25.891 -42.906 1 93.38 212 SER B CA 1
ATOM 8280 C C . SER B 1 212 ? 10.133 -27.125 -42.719 1 93.38 212 SER B C 1
ATOM 8282 O O . SER B 1 212 ? 11.328 -27.078 -43 1 93.38 212 SER B O 1
ATOM 8284 N N . LEU B 1 213 ? 9.609 -28.203 -42.344 1 95.38 213 LEU B N 1
ATOM 8285 C CA . LEU B 1 213 ? 10.398 -29.391 -42 1 95.38 213 LEU B CA 1
ATOM 8286 C C . LEU B 1 213 ? 10.828 -30.109 -43.281 1 95.38 213 LEU B C 1
ATOM 8288 O O . LEU B 1 213 ? 10.055 -30.203 -44.25 1 95.38 213 LEU B O 1
ATOM 8292 N N . PRO B 1 214 ? 12.031 -30.578 -43.375 1 95.06 214 PRO B N 1
ATOM 8293 C CA . PRO B 1 214 ? 12.539 -31.266 -44.562 1 95.06 214 PRO B CA 1
ATOM 8294 C C . PRO B 1 214 ? 12.07 -32.719 -44.625 1 95.06 214 PRO B C 1
ATOM 8296 O O . PRO B 1 214 ? 11.727 -33.312 -43.625 1 95.06 214 PRO B O 1
ATOM 8299 N N . PRO B 1 215 ? 12.031 -33.344 -45.844 1 94.88 215 PRO B N 1
ATOM 8300 C CA . PRO B 1 215 ? 11.773 -34.781 -45.969 1 94.88 215 PRO B CA 1
ATOM 8301 C C . PRO B 1 215 ? 12.93 -35.625 -45.469 1 94.88 215 PRO B C 1
ATOM 8303 O O . PRO B 1 215 ? 14.086 -35.188 -45.5 1 94.88 215 PRO B O 1
ATOM 8306 N N . ALA B 1 216 ? 12.625 -36.75 -44.938 1 92.44 216 ALA B N 1
ATOM 8307 C CA . ALA B 1 216 ? 13.648 -37.719 -44.531 1 92.44 216 ALA B CA 1
ATOM 8308 C C . ALA B 1 216 ? 14.43 -38.219 -45.75 1 92.44 216 ALA B C 1
ATOM 8310 O O . ALA B 1 216 ? 13.992 -38.031 -46.906 1 92.44 216 ALA B O 1
ATOM 8311 N N . GLU B 1 217 ? 15.578 -38.688 -45.406 1 83.12 217 GLU B N 1
ATOM 8312 C CA . GLU B 1 217 ? 16.375 -39.281 -46.469 1 83.12 217 GLU B CA 1
ATOM 8313 C C . GLU B 1 217 ? 15.602 -40.406 -47.188 1 83.12 217 GLU B C 1
ATOM 8315 O O . GLU B 1 217 ? 15.68 -40.531 -48.406 1 83.12 217 GLU B O 1
ATOM 8320 N N . VAL B 1 218 ? 14.945 -41.094 -46.375 1 85.88 218 VAL B N 1
ATOM 8321 C CA . VAL B 1 218 ? 14 -42.094 -46.906 1 85.88 218 VAL B CA 1
ATOM 8322 C C . VAL B 1 218 ? 12.602 -41.469 -46.969 1 85.88 218 VAL B C 1
ATOM 8324 O O . VAL B 1 218 ? 11.82 -41.625 -46.031 1 85.88 218 VAL B O 1
ATOM 8327 N N . GLU B 1 219 ? 12.25 -40.969 -48.031 1 87.88 219 GLU B N 1
ATOM 8328 C CA . GLU B 1 219 ? 10.992 -40.219 -48.156 1 87.88 219 GLU B CA 1
ATOM 8329 C C . GLU B 1 219 ? 9.797 -41.188 -48.156 1 87.88 219 GLU B C 1
ATOM 8331 O O . GLU B 1 219 ? 8.719 -40.844 -47.656 1 87.88 219 GLU B O 1
ATOM 8336 N N . ARG B 1 220 ? 10.094 -42.344 -48.781 1 91.06 220 ARG B N 1
ATOM 8337 C CA . ARG B 1 220 ? 9.031 -43.344 -48.875 1 91.06 220 ARG B CA 1
ATOM 8338 C C . ARG B 1 220 ? 9.344 -44.562 -47.969 1 91.06 220 ARG B C 1
ATOM 8340 O O . ARG B 1 220 ? 10.383 -45.188 -48.125 1 91.06 220 ARG B O 1
ATOM 8347 N N . VAL B 1 221 ? 8.5 -44.75 -47.062 1 92.06 221 VAL B N 1
ATOM 8348 C CA . VAL B 1 221 ? 8.641 -45.875 -46.156 1 92.06 221 VAL B CA 1
ATOM 8349 C C . VAL B 1 221 ? 7.492 -46.875 -46.375 1 92.06 221 VAL B C 1
ATOM 8351 O O . VAL B 1 221 ? 6.32 -46.5 -46.344 1 92.06 221 VAL B O 1
ATOM 8354 N N . ARG B 1 222 ? 7.805 -48.094 -46.594 1 90.25 222 ARG B N 1
ATOM 8355 C CA . ARG B 1 222 ? 6.781 -49.094 -46.812 1 90.25 222 ARG B CA 1
ATOM 8356 C C . ARG B 1 222 ? 6.434 -49.844 -45.531 1 90.25 222 ARG B C 1
ATOM 8358 O O . ARG B 1 222 ? 7.293 -50.031 -44.656 1 90.25 222 ARG B O 1
ATOM 8365 N N . PHE B 1 223 ? 5.137 -50.125 -45.438 1 90.06 223 PHE B N 1
ATOM 8366 C CA . PHE B 1 223 ? 4.688 -50.969 -44.344 1 90.06 223 PHE B CA 1
ATOM 8367 C C . PHE B 1 223 ? 4.695 -52.438 -44.781 1 90.06 223 PHE B C 1
ATOM 8369 O O . PHE B 1 223 ? 4.219 -52.781 -45.875 1 90.06 223 PHE B O 1
ATOM 8376 N N . HIS B 1 224 ? 5.461 -53.281 -44 1 81.94 224 HIS B N 1
ATOM 8377 C CA . HIS B 1 224 ? 5.453 -54.688 -44.344 1 81.94 224 HIS B CA 1
ATOM 8378 C C . HIS B 1 224 ? 5.215 -55.562 -43.125 1 81.94 224 HIS B C 1
ATOM 8380 O O . HIS B 1 224 ? 5.496 -55.156 -42 1 81.94 224 HIS B O 1
ATOM 8386 N N . ARG B 1 225 ? 4.594 -56.75 -43.25 1 69.25 225 ARG B N 1
ATOM 8387 C CA . ARG B 1 225 ? 4.336 -57.719 -42.188 1 69.25 225 ARG B CA 1
ATOM 8388 C C . ARG B 1 225 ? 5.598 -58.469 -41.844 1 69.25 225 ARG B C 1
ATOM 8390 O O . ARG B 1 225 ? 6.492 -58.625 -42.656 1 69.25 225 ARG B O 1
ATOM 8397 N N . SER B 1 226 ? 6.004 -58.594 -40.562 1 58.03 226 SER B N 1
ATOM 8398 C CA . SER B 1 226 ? 7.211 -59.156 -39.969 1 58.03 226 SER B CA 1
ATOM 8399 C C . SER B 1 226 ? 7.754 -60.312 -40.812 1 58.03 226 SER B C 1
ATOM 8401 O O . SER B 1 226 ? 8.961 -60.562 -40.844 1 58.03 226 SER B O 1
ATOM 8403 N N . ASP B 1 227 ? 6.906 -61.156 -41.438 1 51.09 227 ASP B N 1
ATOM 8404 C CA . ASP B 1 227 ? 7.383 -62.406 -42 1 51.09 227 ASP B CA 1
ATOM 8405 C C . ASP B 1 227 ? 8.086 -62.188 -43.344 1 51.09 227 ASP B C 1
ATOM 8407 O O . ASP B 1 227 ? 8.594 -63.125 -43.969 1 51.09 227 ASP B O 1
ATOM 8411 N N . ALA B 1 228 ? 8.094 -60.969 -43.844 1 48.88 228 ALA B N 1
ATOM 8412 C CA . ALA B 1 228 ? 8.633 -60.844 -45.219 1 48.88 228 ALA B CA 1
ATOM 8413 C C . ALA B 1 228 ? 10.117 -60.469 -45.188 1 48.88 228 ALA B C 1
ATOM 8415 O O . ALA B 1 228 ? 10.523 -59.531 -44.469 1 48.88 228 ALA B O 1
ATOM 8416 N N . THR B 1 229 ? 10.992 -61.438 -45.156 1 50.03 229 THR B N 1
ATOM 8417 C CA . THR B 1 229 ? 12.414 -61.188 -45.344 1 50.03 229 THR B CA 1
ATOM 8418 C C . THR B 1 229 ? 12.656 -60.156 -46.438 1 50.03 229 THR B C 1
ATOM 8420 O O . THR B 1 229 ? 12.656 -60.469 -47.625 1 50.03 229 THR B O 1
ATOM 8423 N N . GLU B 1 230 ? 12.172 -59.031 -46.312 1 56.44 230 GLU B N 1
ATOM 8424 C CA . GLU B 1 230 ? 12.352 -58.062 -47.406 1 56.44 230 GLU B CA 1
ATOM 8425 C C . GLU B 1 230 ? 13.664 -57.312 -47.25 1 56.44 230 GLU B C 1
ATOM 8427 O O . GLU B 1 230 ? 14.164 -57.125 -46.125 1 56.44 230 GLU B O 1
ATOM 8432 N N . GLU B 1 231 ? 14.453 -57.156 -48.281 1 60 231 GLU B N 1
ATOM 8433 C CA . GLU B 1 231 ? 15.727 -56.469 -48.438 1 60 231 GLU B CA 1
ATOM 8434 C C . GLU B 1 231 ? 15.617 -55 -48.094 1 60 231 GLU B C 1
ATOM 8436 O O . GLU B 1 231 ? 16.594 -54.375 -47.656 1 60 231 GLU B O 1
ATOM 8441 N N . GLU B 1 232 ? 14.328 -54.469 -48.125 1 70 232 GLU B N 1
ATOM 8442 C CA . GLU B 1 232 ? 14.195 -53.031 -47.906 1 70 232 GLU B CA 1
ATOM 8443 C C . GLU B 1 232 ? 13.742 -52.719 -46.469 1 70 232 GLU B C 1
ATOM 8445 O O . GLU B 1 232 ? 12.969 -53.469 -45.875 1 70 232 GLU B O 1
ATOM 8450 N N . ASP B 1 233 ? 14.328 -51.625 -45.938 1 82.25 233 ASP B N 1
ATOM 8451 C CA . ASP B 1 233 ? 13.93 -51.094 -44.625 1 82.25 233 ASP B CA 1
ATOM 8452 C C . ASP B 1 233 ? 12.453 -50.688 -44.625 1 82.25 233 ASP B C 1
ATOM 8454 O O . ASP B 1 233 ? 11.93 -50.25 -45.656 1 82.25 233 ASP B O 1
ATOM 8458 N N . GLY B 1 234 ? 11.664 -51.031 -43.625 1 86.25 234 GLY B N 1
ATOM 8459 C CA . GLY B 1 234 ? 10.258 -50.656 -43.562 1 86.25 234 GLY B CA 1
ATOM 8460 C C . GLY B 1 234 ? 9.703 -50.719 -42.156 1 86.25 234 GLY B C 1
ATOM 8461 O O . GLY B 1 234 ? 10.43 -51.062 -41.188 1 86.25 234 GLY B O 1
ATOM 8462 N N . LEU B 1 235 ? 8.406 -50.312 -42.031 1 91.19 235 LEU B N 1
ATOM 8463 C CA . LEU B 1 235 ? 7.699 -50.375 -40.75 1 91.19 235 LEU B CA 1
ATOM 8464 C C . LEU B 1 235 ? 6.883 -51.656 -40.625 1 91.19 235 LEU B C 1
ATOM 8466 O O . LEU B 1 235 ? 6.285 -52.094 -41.625 1 91.19 235 LEU B O 1
ATOM 8470 N N . THR B 1 236 ? 6.938 -52.25 -39.469 1 89.62 236 THR B N 1
ATOM 8471 C CA . THR B 1 236 ? 6.184 -53.469 -39.219 1 89.62 236 THR B CA 1
ATOM 8472 C C . THR B 1 236 ? 5.008 -53.188 -38.281 1 89.62 236 THR B C 1
ATOM 8474 O O . THR B 1 236 ? 4.105 -54.031 -38.156 1 89.62 236 THR B O 1
ATOM 8477 N N . ASP B 1 237 ? 5.066 -52.156 -37.625 1 90.94 237 ASP B N 1
ATOM 8478 C CA . ASP B 1 237 ? 3.994 -51.719 -36.75 1 90.94 237 ASP B CA 1
ATOM 8479 C C . ASP B 1 237 ? 3.635 -50.25 -36.969 1 90.94 237 ASP B C 1
ATOM 8481 O O . ASP B 1 237 ? 4.516 -49.438 -37.156 1 90.94 237 ASP B O 1
ATOM 8485 N N . TRP B 1 238 ? 2.402 -49.938 -37.031 1 91.06 238 TRP B N 1
ATOM 8486 C CA . TRP B 1 238 ? 1.88 -48.594 -37.188 1 91.06 238 TRP B CA 1
ATOM 8487 C C . TRP B 1 238 ? 0.527 -48.469 -36.469 1 91.06 238 TRP B C 1
ATOM 8489 O O . TRP B 1 238 ? -0.397 -49.219 -36.75 1 91.06 238 TRP B O 1
ATOM 8499 N N . SER B 1 239 ? 0.433 -47.625 -35.5 1 92.56 239 SER B N 1
ATOM 8500 C CA . SER B 1 239 ? -0.797 -47.469 -34.75 1 92.56 239 SER B CA 1
ATOM 8501 C C . SER B 1 239 ? -1.166 -45.969 -34.625 1 92.56 239 SER B C 1
ATOM 8503 O O . SER B 1 239 ? -0.309 -45.094 -34.781 1 92.56 239 SER B O 1
ATOM 8505 N N . ALA B 1 240 ? -2.48 -45.75 -34.5 1 93.44 240 ALA B N 1
ATOM 8506 C CA . ALA B 1 240 ? -3.023 -44.406 -34.281 1 93.44 240 ALA B CA 1
ATOM 8507 C C . ALA B 1 240 ? -3.775 -44.312 -32.938 1 93.44 240 ALA B C 1
ATOM 8509 O O . ALA B 1 240 ? -4.395 -45.312 -32.531 1 93.44 240 ALA B O 1
ATOM 8510 N N . ALA B 1 241 ? -3.701 -43.219 -32.312 1 95.12 241 ALA B N 1
ATOM 8511 C CA . ALA B 1 241 ? -4.395 -43 -31.031 1 95.12 241 ALA B CA 1
ATOM 8512 C C . ALA B 1 241 ? -5.039 -41.625 -30.984 1 95.12 241 ALA B C 1
ATOM 8514 O O . ALA B 1 241 ? -4.496 -40.656 -31.516 1 95.12 241 ALA B O 1
ATOM 8515 N N . ARG B 1 242 ? -6.215 -41.531 -30.391 1 96.06 242 ARG B N 1
ATOM 8516 C CA . ARG B 1 242 ? -6.922 -40.281 -30.125 1 96.06 242 ARG B CA 1
ATOM 8517 C C . ARG B 1 242 ? -7.332 -40.219 -28.656 1 96.06 242 ARG B C 1
ATOM 8519 O O . ARG B 1 242 ? -7.637 -41.219 -28.031 1 96.06 242 ARG B O 1
ATOM 8526 N N . GLN B 1 243 ? -7.281 -39.031 -28.094 1 96.31 243 GLN B N 1
ATOM 8527 C CA . GLN B 1 243 ? -7.695 -38.844 -26.703 1 96.31 243 GLN B CA 1
ATOM 8528 C C . GLN B 1 243 ? -8.367 -37.5 -26.5 1 96.31 243 GLN B C 1
ATOM 8530 O O . GLN B 1 243 ? -8.164 -36.562 -27.297 1 96.31 243 GLN B O 1
ATOM 8535 N N . ILE B 1 244 ? -9.117 -37.406 -25.422 1 96 244 ILE B N 1
ATOM 8536 C CA . ILE B 1 244 ? -9.805 -36.156 -25.062 1 96 244 ILE B CA 1
ATOM 8537 C C . ILE B 1 244 ? -8.797 -35.156 -24.531 1 96 244 ILE B C 1
ATOM 8539 O O . ILE B 1 244 ? -7.906 -35.5 -23.75 1 96 244 ILE B O 1
ATOM 8543 N N . VAL B 1 245 ? -8.852 -33.938 -25 1 96.06 245 VAL B N 1
ATOM 8544 C CA . VAL B 1 245 ? -8.07 -32.781 -24.562 1 96.06 245 VAL B CA 1
ATOM 8545 C C . VAL B 1 245 ? -8.992 -31.594 -24.312 1 96.06 245 VAL B C 1
ATOM 8547 O O . VAL B 1 245 ? -10.188 -31.656 -24.625 1 96.06 245 VAL B O 1
ATOM 8550 N N . PRO B 1 246 ? -8.5 -30.484 -23.703 1 95.81 246 PRO B N 1
ATOM 8551 C CA . PRO B 1 246 ? -9.352 -29.297 -23.594 1 95.81 246 PRO B CA 1
ATOM 8552 C C . PRO B 1 246 ? -9.867 -28.797 -24.938 1 95.81 246 PRO B C 1
ATOM 8554 O O . PRO B 1 246 ? -9.117 -28.781 -25.922 1 95.81 246 PRO B O 1
ATOM 8557 N N . GLY B 1 247 ? -11.125 -28.453 -24.953 1 95.5 247 GLY B N 1
ATOM 8558 C CA . GLY B 1 247 ? -11.742 -28.016 -26.188 1 95.5 247 GLY B CA 1
ATOM 8559 C C . GLY B 1 247 ? -11.453 -26.562 -26.531 1 95.5 247 GLY B C 1
ATOM 8560 O O . GLY B 1 247 ? -11.586 -26.141 -27.688 1 95.5 247 GLY B O 1
ATOM 8561 N N . ASN B 1 248 ? -11.148 -25.828 -25.516 1 96 248 ASN B N 1
ATOM 8562 C CA . ASN B 1 248 ? -10.82 -24.422 -25.734 1 96 248 ASN B CA 1
ATOM 8563 C C . ASN B 1 248 ? -9.922 -23.875 -24.625 1 96 248 ASN B C 1
ATOM 8565 O O . ASN B 1 248 ? -9.875 -24.438 -23.531 1 96 248 ASN B O 1
ATOM 8569 N N . VAL B 1 249 ? -9.219 -22.781 -25.016 1 96.5 249 VAL B N 1
ATOM 8570 C CA . VAL B 1 249 ? -8.328 -22.094 -24.094 1 96.5 249 VAL B CA 1
ATOM 8571 C C . VAL B 1 249 ? -8.789 -20.641 -23.922 1 96.5 249 VAL B C 1
ATOM 8573 O O . VAL B 1 249 ? -9.289 -20.031 -24.875 1 96.5 249 VAL B O 1
ATOM 8576 N N . ALA B 1 250 ? -8.773 -20.109 -22.688 1 95.62 250 ALA B N 1
ATOM 8577 C CA . ALA B 1 250 ? -9.031 -18.703 -22.391 1 95.62 250 ALA B CA 1
ATOM 8578 C C . ALA B 1 250 ? -7.91 -18.094 -21.562 1 95.62 250 ALA B C 1
ATOM 8580 O O . ALA B 1 250 ? -7.473 -18.703 -20.562 1 95.62 250 ALA B O 1
ATOM 8581 N N . LEU B 1 251 ? -7.387 -16.984 -22 1 94.75 251 LEU B N 1
ATOM 8582 C CA . LEU B 1 251 ? -6.355 -16.25 -21.266 1 94.75 251 LEU B CA 1
ATOM 8583 C C . LEU B 1 251 ? -6.84 -14.859 -20.875 1 94.75 251 LEU B C 1
ATOM 8585 O O . LEU B 1 251 ? -7.707 -14.289 -21.531 1 94.75 251 LEU B O 1
ATOM 8589 N N . ALA B 1 252 ? -6.367 -14.383 -19.781 1 93.06 252 ALA B N 1
ATOM 8590 C CA . ALA B 1 252 ? -6.672 -13.039 -19.312 1 93.06 252 ALA B CA 1
ATOM 8591 C C . ALA B 1 252 ? -5.422 -12.359 -18.75 1 93.06 252 ALA B C 1
ATOM 8593 O O . ALA B 1 252 ? -4.531 -13.023 -18.219 1 93.06 252 ALA B O 1
ATOM 8594 N N . THR B 1 253 ? -5.348 -11.062 -18.984 1 93.44 253 THR B N 1
ATOM 8595 C CA . THR B 1 253 ? -4.242 -10.281 -18.438 1 93.44 253 THR B CA 1
ATOM 8596 C C . THR B 1 253 ? -4.703 -8.875 -18.078 1 93.44 253 THR B C 1
ATOM 8598 O O . THR B 1 253 ? -5.41 -8.227 -18.859 1 93.44 253 THR B O 1
ATOM 8601 N N . PHE B 1 254 ? -4.367 -8.469 -16.875 1 92.19 254 PHE B N 1
ATOM 8602 C CA . PHE B 1 254 ? -4.672 -7.121 -16.422 1 92.19 254 PHE B CA 1
ATOM 8603 C C . PHE B 1 254 ? -3.533 -6.168 -16.75 1 92.19 254 PHE B C 1
ATOM 8605 O O . PHE B 1 254 ? -2.359 -6.52 -16.594 1 92.19 254 PHE B O 1
ATOM 8612 N N . ASP B 1 255 ? -3.941 -5 -17.234 1 92.25 255 ASP B N 1
ATOM 8613 C CA . ASP B 1 255 ? -3.006 -3.91 -17.484 1 92.25 255 ASP B CA 1
ATOM 8614 C C . ASP B 1 255 ? -3.361 -2.678 -16.656 1 92.25 255 ASP B C 1
ATOM 8616 O O . ASP B 1 255 ? -4.461 -2.137 -16.781 1 92.25 255 ASP B O 1
ATOM 8620 N N . TYR B 1 256 ? -2.406 -2.18 -15.836 1 91.88 256 TYR B N 1
ATOM 8621 C CA . TYR B 1 256 ? -2.686 -1.104 -14.891 1 91.88 256 TYR B CA 1
ATOM 8622 C C . TYR B 1 256 ? -2.703 0.249 -15.594 1 91.88 256 TYR B C 1
ATOM 8624 O O . TYR B 1 256 ? -3.137 1.249 -15.016 1 91.88 256 TYR B O 1
ATOM 8632 N N . GLN B 1 257 ? -2.232 0.366 -16.828 1 91.31 257 GLN B N 1
ATOM 8633 C CA . GLN B 1 257 ? -2.223 1.647 -17.531 1 91.31 257 GLN B CA 1
ATOM 8634 C C . GLN B 1 257 ? -3.607 1.986 -18.062 1 91.31 257 GLN B C 1
ATOM 8636 O O . GLN B 1 257 ? -4.223 2.971 -17.656 1 91.31 257 GLN B O 1
ATOM 8641 N N . PRO B 1 258 ? -4.223 1.113 -18.875 1 90.69 258 PRO B N 1
ATOM 8642 C CA . PRO B 1 258 ? -5.621 1.346 -19.25 1 90.69 258 PRO B CA 1
ATOM 8643 C C . PRO B 1 258 ? -6.598 0.915 -18.156 1 90.69 258 PRO B C 1
ATOM 8645 O O . PRO B 1 258 ? -7.789 1.217 -18.234 1 90.69 258 PRO B O 1
ATOM 8648 N N . VAL B 1 259 ? -6.078 0.193 -17.172 1 91.31 259 VAL B N 1
ATOM 8649 C CA . VAL B 1 259 ? -6.836 -0.285 -16.016 1 91.31 259 VAL B CA 1
ATOM 8650 C C . VAL B 1 259 ? -7.984 -1.175 -16.484 1 91.31 259 VAL B C 1
ATOM 8652 O O . VAL B 1 259 ? -9.148 -0.928 -16.156 1 91.31 259 VAL B 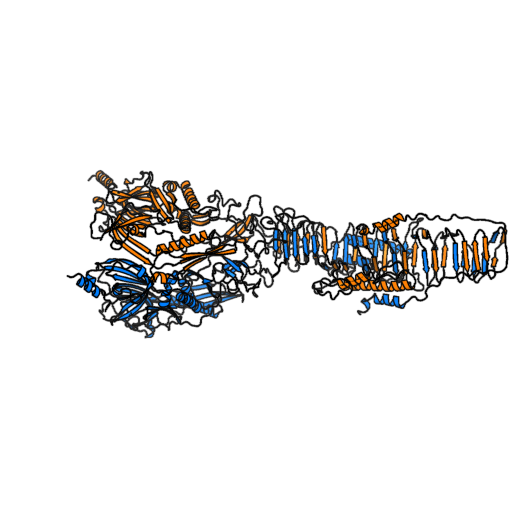O 1
ATOM 8655 N N . SER B 1 260 ? -7.633 -2.184 -17.172 1 91.44 260 SER B N 1
ATOM 8656 C CA . SER B 1 260 ? -8.609 -3.133 -17.688 1 91.44 260 SER B CA 1
ATOM 8657 C C . SER B 1 260 ? -8.008 -4.52 -17.844 1 91.44 260 SER B C 1
ATOM 8659 O O . SER B 1 260 ? -6.793 -4.656 -18.031 1 91.44 260 SER B O 1
ATOM 8661 N N . THR B 1 261 ? -8.898 -5.508 -17.734 1 90.75 261 THR B N 1
ATOM 8662 C CA . THR B 1 261 ? -8.5 -6.887 -18 1 90.75 261 THR B CA 1
ATOM 8663 C C . THR B 1 261 ? -8.875 -7.305 -19.406 1 90.75 261 THR B C 1
ATOM 8665 O O . THR B 1 261 ? -10.047 -7.242 -19.797 1 90.75 261 THR B O 1
ATOM 8668 N N . GLN B 1 262 ? -7.902 -7.711 -20.141 1 91.31 262 GLN B N 1
ATOM 8669 C CA . GLN B 1 262 ? -8.141 -8.25 -21.484 1 91.31 262 GLN B CA 1
ATOM 8670 C C . GLN B 1 262 ? -8.414 -9.75 -21.422 1 91.31 262 GLN B C 1
ATOM 8672 O O . GLN B 1 262 ? -7.758 -10.484 -20.688 1 91.31 262 GLN B O 1
ATOM 8677 N N . HIS B 1 263 ? -9.414 -10.164 -22.141 1 91.5 263 HIS B N 1
ATOM 8678 C CA . HIS B 1 263 ? -9.773 -11.57 -22.25 1 91.5 263 HIS B CA 1
ATOM 8679 C C . HIS B 1 263 ? -9.719 -12.031 -23.703 1 91.5 263 HIS B C 1
ATOM 8681 O O . HIS B 1 263 ? -10.094 -11.281 -24.609 1 91.5 263 HIS B O 1
ATOM 8687 N N . THR B 1 264 ? -9.117 -13.203 -23.891 1 93 264 THR B N 1
ATOM 8688 C CA . THR B 1 264 ? -9.141 -13.812 -25.219 1 93 264 THR B CA 1
ATOM 8689 C C . THR B 1 264 ? -9.203 -15.336 -25.109 1 93 264 THR B C 1
ATOM 8691 O O . THR B 1 264 ? -9.156 -15.891 -24 1 93 264 THR B O 1
ATOM 8694 N N . GLY B 1 265 ? -9.445 -16 -26.266 1 93.56 265 GLY B N 1
ATOM 8695 C CA . GLY B 1 265 ? -9.508 -17.453 -26.312 1 93.56 265 GLY B CA 1
ATOM 8696 C C . GLY B 1 265 ? -9.312 -18.016 -27.703 1 93.56 265 GLY B C 1
ATOM 8697 O O . GLY B 1 265 ? -9.156 -17.266 -28.656 1 93.56 265 GLY B O 1
ATOM 8698 N N . ASP B 1 266 ? -9.125 -19.25 -27.672 1 95.06 266 ASP B N 1
ATOM 8699 C CA . ASP B 1 266 ? -9.031 -20.031 -28.906 1 95.06 266 ASP B CA 1
ATOM 8700 C C . ASP B 1 266 ? -9.656 -21.406 -28.734 1 95.06 266 ASP B C 1
ATOM 8702 O O . ASP B 1 266 ? -9.719 -21.938 -27.625 1 95.06 266 ASP B O 1
ATOM 8706 N N . SER B 1 267 ? -10.188 -21.984 -29.828 1 95.31 267 SER B N 1
ATOM 8707 C CA . SER B 1 267 ? -10.836 -23.281 -29.781 1 95.31 267 SER B CA 1
ATOM 8708 C C . SER B 1 267 ? -10.055 -24.328 -30.578 1 95.31 267 SER B C 1
ATOM 8710 O O . SER B 1 267 ? -9.328 -23.969 -31.516 1 95.31 267 SER B O 1
ATOM 8712 N N . SER B 1 268 ? -10.203 -25.547 -30.172 1 94.62 268 SER B N 1
ATOM 8713 C CA . SER B 1 268 ? -9.539 -26.641 -30.859 1 94.62 268 SER B CA 1
ATOM 8714 C C . SER B 1 268 ? -9.961 -26.703 -32.312 1 94.62 268 SER B C 1
ATOM 8716 O O . SER B 1 268 ? -11.125 -26.469 -32.656 1 94.62 268 SER B O 1
ATOM 8718 N N . GLN B 1 269 ? -8.984 -27.094 -33.219 1 90.94 269 GLN B N 1
ATOM 8719 C CA . GLN B 1 269 ? -9.273 -27.25 -34.625 1 90.94 269 GLN B CA 1
ATOM 8720 C C . GLN B 1 269 ? -9.305 -28.719 -35.031 1 90.94 269 GLN B C 1
ATOM 8722 O O . GLN B 1 269 ? -9.453 -29.047 -36.219 1 90.94 269 GLN B O 1
ATOM 8727 N N . ILE B 1 270 ? -9.188 -29.516 -34.031 1 92.19 270 ILE B N 1
ATOM 8728 C CA . ILE B 1 270 ? -9.156 -30.953 -34.312 1 92.19 270 ILE B CA 1
ATOM 8729 C C . ILE B 1 270 ? -10.57 -31.516 -34.219 1 92.19 270 ILE B C 1
ATOM 8731 O O . ILE B 1 270 ? -11.289 -31.297 -33.25 1 92.19 270 ILE B O 1
ATOM 8735 N N . ASP B 1 271 ? -10.969 -32.188 -35.281 1 92.25 271 ASP B N 1
ATOM 8736 C CA . ASP B 1 271 ? -12.266 -32.875 -35.312 1 92.25 271 ASP B CA 1
ATOM 8737 C C . ASP B 1 271 ? -12.219 -34.156 -34.5 1 92.25 271 ASP B C 1
ATOM 8739 O O . ASP B 1 271 ? -11.594 -35.156 -34.906 1 92.25 271 ASP B O 1
ATOM 8743 N N . GLN B 1 272 ? -12.859 -34.188 -33.406 1 93.81 272 GLN B N 1
ATOM 8744 C CA . GLN B 1 272 ? -12.844 -35.344 -32.5 1 93.81 272 GLN B CA 1
ATOM 8745 C C . GLN B 1 272 ? -14.164 -36.125 -32.594 1 93.81 272 GLN B C 1
ATOM 8747 O O . GLN B 1 272 ? -14.5 -36.875 -31.672 1 93.81 272 GLN B O 1
ATOM 8752 N N . GLY B 1 273 ? -15 -35.875 -33.625 1 94 273 GLY B N 1
ATOM 8753 C CA . GLY B 1 273 ? -16.281 -36.531 -33.75 1 94 273 GLY B CA 1
ATOM 8754 C C . GLY B 1 273 ? -17.359 -35.938 -32.875 1 94 273 GLY B C 1
ATOM 8755 O O . GLY B 1 273 ? -17.062 -35.156 -31.969 1 94 273 GLY B O 1
ATOM 8756 N N . PRO B 1 274 ? -18.609 -36.281 -33.094 1 92.38 274 PRO B N 1
ATOM 8757 C CA . PRO B 1 274 ? -19.703 -35.656 -32.312 1 92.38 274 PRO B CA 1
ATOM 8758 C C . PRO B 1 274 ? -19.609 -35.969 -30.828 1 92.38 274 PRO B C 1
ATOM 8760 O O . PRO B 1 274 ? -19.828 -35.094 -30 1 92.38 274 PRO B O 1
ATOM 8763 N N . GLY B 1 275 ? -19.312 -37.219 -30.516 1 91.94 275 GLY B N 1
ATOM 8764 C CA . GLY B 1 275 ? -19.188 -37.594 -29.125 1 91.94 275 GLY B CA 1
ATOM 8765 C C . GLY B 1 275 ? -18.016 -36.906 -28.438 1 91.94 275 GLY B C 1
ATOM 8766 O O . GLY B 1 275 ? -18.156 -36.406 -27.312 1 91.94 275 GLY B O 1
ATOM 8767 N N . GLY B 1 276 ? -16.844 -36.938 -29.109 1 93.75 276 GLY B N 1
ATOM 8768 C CA . GLY B 1 276 ? -15.672 -36.281 -28.562 1 93.75 276 GLY B CA 1
ATOM 8769 C C . GLY B 1 276 ? -15.844 -34.781 -28.406 1 93.75 276 GLY B C 1
ATOM 8770 O O . GLY B 1 276 ? -15.438 -34.219 -27.406 1 93.75 276 GLY B O 1
ATOM 8771 N N . GLN B 1 277 ? -16.484 -34.188 -29.375 1 93.75 277 GLN B N 1
ATOM 8772 C CA . GLN B 1 277 ? -16.734 -32.75 -29.328 1 93.75 277 GLN B CA 1
ATOM 8773 C C . GLN B 1 277 ? -17.703 -32.406 -28.203 1 93.75 277 GLN B C 1
ATOM 8775 O O . GLN B 1 277 ? -17.516 -31.406 -27.5 1 93.75 277 GLN B O 1
ATOM 8780 N N . ALA B 1 278 ? -18.734 -33.188 -28.062 1 93.69 278 ALA B N 1
ATOM 8781 C CA . ALA B 1 278 ? -19.688 -32.969 -26.984 1 93.69 278 ALA B CA 1
ATOM 8782 C C . ALA B 1 278 ? -19.031 -33.094 -25.625 1 93.69 278 ALA B C 1
ATOM 8784 O O . ALA B 1 278 ? -19.266 -32.281 -24.734 1 93.69 278 ALA B O 1
ATOM 8785 N N . LEU B 1 279 ? -18.172 -34.062 -25.469 1 93.62 279 LEU B N 1
ATOM 8786 C CA . LEU B 1 279 ? -17.5 -34.281 -24.203 1 93.62 279 LEU B CA 1
ATOM 8787 C C . LEU B 1 279 ? -16.531 -33.156 -23.891 1 93.62 279 LEU B C 1
ATOM 8789 O O . LEU B 1 279 ? -16.359 -32.781 -22.719 1 93.62 279 LEU B O 1
ATOM 8793 N N . GLN B 1 280 ? -15.938 -32.594 -24.906 1 94.56 280 GLN B N 1
ATOM 8794 C CA . GLN B 1 280 ? -14.93 -31.547 -24.719 1 94.56 280 GLN B CA 1
ATOM 8795 C C . GLN B 1 280 ? -15.578 -30.172 -24.625 1 94.56 280 GLN B C 1
ATOM 8797 O O . GLN B 1 280 ? -14.898 -29.172 -24.344 1 94.56 280 GLN B O 1
ATOM 8802 N N . SER B 1 281 ? -16.844 -30 -24.766 1 92.62 281 SER B N 1
ATOM 8803 C CA . SER B 1 281 ? -17.531 -28.719 -24.922 1 92.62 281 SER B CA 1
ATOM 8804 C C . SER B 1 281 ? -17.422 -27.875 -23.656 1 92.62 281 SER B C 1
ATOM 8806 O O . SER B 1 281 ? -17.375 -26.641 -23.719 1 92.62 281 SER B O 1
ATOM 8808 N N . SER B 1 282 ? -17.344 -28.516 -22.5 1 93.19 282 SER B N 1
ATOM 8809 C CA . SER B 1 282 ? -17.281 -27.766 -21.266 1 93.19 282 SER B CA 1
ATOM 8810 C C . SER B 1 282 ? -15.859 -27.75 -20.703 1 93.19 282 SER B C 1
ATOM 8812 O O . SER B 1 282 ? -15.625 -27.234 -19.594 1 93.19 282 SER B O 1
ATOM 8814 N N . LEU B 1 283 ? -14.891 -28.312 -21.422 1 96.31 283 LEU B N 1
ATOM 8815 C CA . LEU B 1 283 ? -13.539 -28.453 -20.906 1 96.31 283 LEU B CA 1
ATOM 8816 C C . LEU B 1 283 ? -12.656 -27.297 -21.391 1 96.31 283 LEU B C 1
ATOM 8818 O O . LEU B 1 283 ? -11.875 -27.469 -22.328 1 96.31 283 LEU B O 1
ATOM 8822 N N . GLN B 1 284 ? -12.766 -26.188 -20.656 1 95.56 284 GLN B N 1
ATOM 8823 C CA . GLN B 1 284 ? -11.992 -24.984 -20.984 1 95.56 284 GLN B CA 1
ATOM 8824 C C . GLN B 1 284 ? -10.773 -24.859 -20.062 1 95.56 284 GLN B C 1
ATOM 8826 O O . GLN B 1 284 ? -10.867 -25.094 -18.859 1 95.56 284 GLN B O 1
ATOM 8831 N N . ASP B 1 285 ? -9.664 -24.531 -20.641 1 96.5 285 ASP B N 1
ATOM 8832 C CA . ASP B 1 285 ? -8.453 -24.219 -19.891 1 96.5 285 ASP B CA 1
ATOM 8833 C C . ASP B 1 285 ? -8.273 -22.719 -19.75 1 96.5 285 ASP B C 1
ATOM 8835 O O . ASP B 1 285 ? -7.688 -22.062 -20.625 1 96.5 285 ASP B O 1
ATOM 8839 N N . TYR B 1 286 ? -8.734 -22.156 -18.672 1 95.12 286 TYR B N 1
ATOM 8840 C CA . TYR B 1 286 ? -8.617 -20.734 -18.359 1 95.12 286 TYR B CA 1
ATOM 8841 C C . TYR B 1 286 ? -7.387 -20.469 -17.5 1 95.12 286 TYR B C 1
ATOM 8843 O O . TYR B 1 286 ? -7.207 -21.078 -16.453 1 95.12 286 TYR B O 1
ATOM 8851 N N . ASP B 1 287 ? -6.602 -19.578 -17.953 1 92.56 287 ASP B N 1
ATOM 8852 C CA . ASP B 1 287 ? -5.395 -19.203 -17.219 1 92.56 287 ASP B CA 1
ATOM 8853 C C . ASP B 1 287 ? -5.207 -17.688 -17.203 1 92.56 287 ASP B C 1
ATOM 8855 O O . ASP B 1 287 ? -4.848 -17.094 -18.219 1 92.56 287 ASP B O 1
ATOM 8859 N N . PRO B 1 288 ? -5.551 -17.031 -16.094 1 90 288 PRO B N 1
ATOM 8860 C CA . PRO B 1 288 ? -5.238 -15.602 -15.977 1 90 288 PRO B CA 1
ATOM 8861 C C . PRO B 1 288 ? -3.742 -15.336 -15.852 1 90 288 PRO B C 1
ATOM 8863 O O . PRO B 1 288 ? -3.137 -15.672 -14.828 1 90 288 PRO B O 1
ATOM 8866 N N . GLN B 1 289 ? -3.299 -14.758 -16.875 1 82.19 289 GLN B N 1
ATOM 8867 C CA . GLN B 1 289 ? -1.866 -14.484 -16.891 1 82.19 289 GLN B CA 1
ATOM 8868 C C . GLN B 1 289 ? -1.537 -13.242 -16.062 1 82.19 289 GLN B C 1
ATOM 8870 O O . GLN B 1 289 ? -2.424 -12.445 -15.75 1 82.19 289 GLN B O 1
ATOM 8875 N N . GLY B 1 290 ? -0.546 -13.117 -15.266 1 73.75 290 GLY B N 1
ATOM 8876 C CA . GLY B 1 290 ? -0.115 -11.945 -14.508 1 73.75 290 GLY B CA 1
ATOM 8877 C C . GLY B 1 290 ? -0.223 -10.656 -15.305 1 73.75 290 GLY B C 1
ATOM 8878 O O . GLY B 1 290 ? -0.934 -10.594 -16.312 1 73.75 290 GLY B O 1
ATOM 8879 N N . LEU B 1 291 ? 0.236 -9.602 -14.844 1 71.56 291 LEU B N 1
ATOM 8880 C CA . LEU B 1 291 ? 0.179 -8.273 -15.445 1 71.56 291 LEU B CA 1
ATOM 8881 C C . LEU B 1 291 ? 1.097 -8.18 -16.656 1 71.56 291 LEU B C 1
ATOM 8883 O O . LEU B 1 291 ? 2.207 -8.719 -16.641 1 71.56 291 LEU B O 1
ATOM 8887 N N . TYR B 1 292 ? 0.588 -7.516 -17.688 1 71.19 292 TYR B N 1
ATOM 8888 C CA . TYR B 1 292 ? 1.38 -7.121 -18.859 1 71.19 292 TYR B CA 1
ATOM 8889 C C . TYR B 1 292 ? 1.972 -8.344 -19.547 1 71.19 292 TYR B C 1
ATOM 8891 O O . TYR B 1 292 ? 3.146 -8.344 -19.922 1 71.19 292 TYR B O 1
ATOM 8899 N N . TYR B 1 293 ? 1.157 -9.367 -19.578 1 77.75 293 TYR B N 1
ATOM 8900 C CA . TYR B 1 293 ? 1.627 -10.602 -20.203 1 77.75 293 TYR B CA 1
ATOM 8901 C C . TYR B 1 293 ? 1.761 -10.43 -21.703 1 77.75 293 TYR B C 1
ATOM 8903 O O . TYR B 1 293 ? 2.691 -10.953 -22.328 1 77.75 293 TYR B O 1
ATOM 8911 N N . ALA B 1 294 ? 0.829 -9.648 -22.234 1 84.31 294 ALA B N 1
ATOM 8912 C CA . ALA B 1 294 ? 0.843 -9.344 -23.656 1 84.31 294 ALA B CA 1
ATOM 8913 C C . ALA B 1 294 ? 0.839 -7.836 -23.891 1 84.31 294 ALA B C 1
ATOM 8915 O O . ALA B 1 294 ? 0.212 -7.086 -23.141 1 84.31 294 ALA B O 1
ATOM 8916 N N . GLY B 1 295 ? 1.51 -7.449 -24.922 1 80.44 295 GLY B N 1
ATOM 8917 C CA . GLY B 1 295 ? 1.575 -6.031 -25.219 1 80.44 295 GLY B CA 1
ATOM 8918 C C . GLY B 1 295 ? 0.261 -5.469 -25.734 1 80.44 295 GLY B C 1
ATOM 8919 O O . GLY B 1 295 ? -0.021 -4.281 -25.562 1 80.44 295 GLY B O 1
ATOM 8920 N N . ASP B 1 296 ? -0.509 -6.363 -26.406 1 85.38 296 ASP B N 1
ATOM 8921 C CA . ASP B 1 296 ? -1.811 -5.969 -26.938 1 85.38 296 ASP B CA 1
ATOM 8922 C C . ASP B 1 296 ? -2.73 -7.176 -27.094 1 85.38 296 ASP B C 1
ATOM 8924 O O . ASP B 1 296 ? -2.365 -8.297 -26.734 1 85.38 296 ASP B O 1
ATOM 8928 N N . ALA B 1 297 ? -3.896 -6.906 -27.562 1 88.19 297 ALA B N 1
ATOM 8929 C CA . ALA B 1 297 ? -4.918 -7.945 -27.688 1 88.19 297 ALA B CA 1
ATOM 8930 C C . ALA B 1 297 ? -4.5 -8.992 -28.719 1 88.19 297 ALA B C 1
ATOM 8932 O O . ALA B 1 297 ? -4.809 -10.18 -28.562 1 88.19 297 ALA B O 1
ATOM 8933 N N . GLU B 1 298 ? -3.809 -8.57 -29.688 1 91.19 298 GLU B N 1
ATOM 8934 C CA . GLU B 1 298 ? -3.369 -9.484 -30.734 1 91.19 298 GLU B CA 1
ATOM 8935 C C . GLU B 1 298 ? -2.334 -10.477 -30.203 1 91.19 298 GLU B C 1
ATOM 8937 O O . GLU B 1 298 ? -2.379 -11.664 -30.516 1 91.19 298 GLU B O 1
ATOM 8942 N 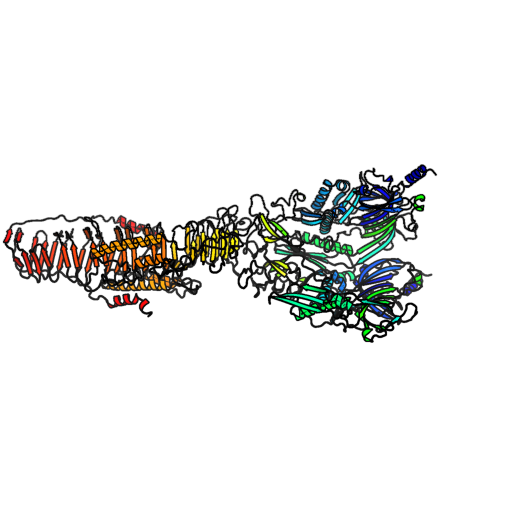N . GLN B 1 299 ? -1.423 -9.922 -29.469 1 91.75 299 GLN B N 1
ATOM 8943 C CA . GLN B 1 299 ? -0.406 -10.797 -28.891 1 91.75 299 GLN B CA 1
ATOM 8944 C C . GLN B 1 299 ? -1.023 -11.789 -27.906 1 91.75 299 GLN B C 1
ATOM 8946 O O . GLN B 1 299 ? -0.604 -12.945 -27.844 1 91.75 299 GLN B O 1
ATOM 8951 N N . LEU B 1 300 ? -1.962 -11.359 -27.141 1 93.25 300 LEU B N 1
ATOM 8952 C CA . LEU B 1 300 ? -2.639 -12.266 -26.219 1 93.25 300 LEU B CA 1
ATOM 8953 C C . LEU B 1 300 ? -3.357 -13.383 -26.984 1 93.25 300 LEU B C 1
ATOM 8955 O O . LEU B 1 300 ? -3.346 -14.531 -26.547 1 93.25 300 LEU B O 1
ATOM 8959 N N . SER B 1 301 ? -4.004 -13 -28.047 1 94.94 301 SER B N 1
ATOM 8960 C CA . SER B 1 301 ? -4.68 -13.984 -28.891 1 94.94 301 SER B CA 1
ATOM 8961 C C . SER B 1 301 ? -3.688 -14.984 -29.469 1 94.94 301 SER B C 1
ATOM 8963 O O . SER B 1 301 ? -4.004 -16.172 -29.609 1 94.94 301 SER B O 1
ATOM 8965 N N . HIS B 1 302 ? -2.574 -14.414 -29.812 1 94.69 302 HIS B N 1
ATOM 8966 C CA . HIS B 1 302 ? -1.519 -15.281 -30.312 1 94.69 302 HIS B CA 1
ATOM 8967 C C . HIS B 1 302 ? -1.118 -16.328 -29.281 1 94.69 302 HIS B C 1
ATOM 8969 O O . HIS B 1 302 ? -1.003 -17.516 -29.594 1 94.69 302 HIS B O 1
ATOM 8975 N N . TYR B 1 303 ? -0.923 -15.93 -28.047 1 94.19 303 TYR B N 1
ATOM 8976 C CA . TYR B 1 303 ? -0.544 -16.859 -26.984 1 94.19 303 TYR B CA 1
ATOM 8977 C C . TYR B 1 303 ? -1.656 -17.859 -26.719 1 94.19 303 TYR B C 1
ATOM 8979 O O . TYR B 1 303 ? -1.389 -19.031 -26.391 1 94.19 303 TYR B O 1
ATOM 8987 N N . ALA B 1 304 ? -2.902 -17.453 -26.781 1 95.75 304 ALA B N 1
ATOM 8988 C CA . ALA B 1 304 ? -4.023 -18.375 -26.625 1 95.75 304 ALA B CA 1
ATOM 8989 C C . ALA B 1 304 ? -4.012 -19.438 -27.703 1 95.75 304 ALA B C 1
ATOM 8991 O O . ALA B 1 304 ? -4.266 -20.625 -27.422 1 95.75 304 ALA B O 1
ATOM 8992 N N . ARG B 1 305 ? -3.73 -19.016 -28.891 1 96.06 305 ARG B N 1
ATOM 8993 C CA . ARG B 1 305 ? -3.643 -19.953 -30 1 96.06 305 ARG B CA 1
ATOM 8994 C C . ARG B 1 305 ? -2.525 -20.969 -29.781 1 96.06 305 ARG B C 1
ATOM 8996 O O . ARG B 1 305 ? -2.705 -22.156 -30.016 1 96.06 305 ARG B O 1
ATOM 9003 N N . LEU B 1 306 ? -1.402 -20.484 -29.359 1 95.25 306 LEU B N 1
ATOM 9004 C CA . LEU B 1 306 ? -0.281 -21.375 -29.094 1 95.25 306 LEU B CA 1
ATOM 9005 C C . LEU B 1 306 ? -0.65 -22.406 -28.031 1 95.25 306 LEU B C 1
ATOM 9007 O O . LEU B 1 306 ? -0.312 -23.594 -28.156 1 95.25 306 LEU B O 1
ATOM 9011 N N . ARG B 1 307 ? -1.325 -22.016 -27.062 1 95.25 307 ARG B N 1
ATOM 9012 C CA . ARG B 1 307 ? -1.73 -22.938 -25.984 1 95.25 307 ARG B CA 1
ATOM 9013 C C . ARG B 1 307 ? -2.695 -24 -26.516 1 95.25 307 ARG B C 1
ATOM 9015 O O . ARG B 1 307 ? -2.582 -25.172 -26.172 1 95.25 307 ARG B O 1
ATOM 9022 N N . GLN B 1 308 ? -3.613 -23.516 -27.266 1 96.38 308 GLN B N 1
ATOM 9023 C CA . GLN B 1 308 ? -4.57 -24.469 -27.828 1 96.38 308 GLN B CA 1
ATOM 9024 C C . GLN B 1 308 ? -3.885 -25.453 -28.766 1 96.38 308 GLN B C 1
ATOM 9026 O O . GLN B 1 308 ? -4.215 -26.641 -28.781 1 96.38 308 GLN B O 1
ATOM 9031 N N . GLN B 1 309 ? -2.93 -24.969 -29.5 1 96.19 309 GLN B N 1
ATOM 9032 C CA . GLN B 1 309 ? -2.191 -25.828 -30.422 1 96.19 309 GLN B CA 1
ATOM 9033 C C . GLN B 1 309 ? -1.432 -26.906 -29.641 1 96.19 309 GLN B C 1
ATOM 9035 O O . GLN B 1 309 ? -1.345 -28.062 -30.094 1 96.19 309 GLN B O 1
ATOM 9040 N N . ALA B 1 310 ? -0.888 -26.547 -28.578 1 96 310 ALA B N 1
ATOM 9041 C CA . ALA B 1 310 ? -0.193 -27.531 -27.75 1 96 310 ALA B CA 1
ATOM 9042 C C . ALA B 1 310 ? -1.149 -28.625 -27.266 1 96 310 ALA B C 1
ATOM 9044 O O . ALA B 1 310 ? -0.79 -29.797 -27.219 1 96 310 ALA B O 1
ATOM 9045 N N . HIS B 1 311 ? -2.34 -28.234 -26.875 1 95.75 311 HIS B N 1
ATOM 9046 C CA . HIS B 1 311 ? -3.354 -29.203 -26.5 1 95.75 311 HIS B CA 1
ATOM 9047 C C . HIS B 1 311 ? -3.75 -30.078 -27.688 1 95.75 311 HIS B C 1
ATOM 9049 O O . HIS B 1 311 ? -3.885 -31.297 -27.547 1 95.75 311 HIS B O 1
ATOM 9055 N N . ASP B 1 312 ? -3.93 -29.469 -28.828 1 95.69 312 ASP B N 1
ATOM 9056 C CA . ASP B 1 312 ? -4.359 -30.172 -30.031 1 95.69 312 ASP B CA 1
ATOM 9057 C C . ASP B 1 312 ? -3.336 -31.219 -30.453 1 95.69 312 ASP B C 1
ATOM 9059 O O . ASP B 1 312 ? -3.701 -32.281 -30.984 1 95.69 312 ASP B O 1
ATOM 9063 N N . LEU B 1 313 ? -2.123 -30.859 -30.219 1 94.69 313 LEU B N 1
ATOM 9064 C CA . LEU B 1 313 ? -1.049 -31.781 -30.578 1 94.69 313 LEU B CA 1
ATOM 9065 C C . LEU B 1 313 ? -1.192 -33.094 -29.828 1 94.69 313 LEU B C 1
ATOM 9067 O O . LEU B 1 313 ? -0.721 -34.125 -30.312 1 94.69 313 LEU B O 1
ATOM 9071 N N . GLN B 1 314 ? -1.86 -33.125 -28.75 1 93.88 314 GLN B N 1
ATOM 9072 C CA . GLN B 1 314 ? -2.027 -34.344 -27.938 1 93.88 314 GLN B CA 1
ATOM 9073 C C . GLN B 1 314 ? -3.297 -35.094 -28.328 1 93.88 314 GLN B C 1
ATOM 9075 O O . GLN B 1 314 ? -3.496 -36.25 -27.922 1 93.88 314 GLN B O 1
ATOM 9080 N N . ALA B 1 315 ? -4.125 -34.531 -29.125 1 95.44 315 ALA B N 1
ATOM 9081 C CA . ALA B 1 315 ? -5.441 -35.094 -29.422 1 95.44 315 ALA B CA 1
ATOM 9082 C C . ALA B 1 315 ? -5.324 -36.312 -30.328 1 95.44 315 ALA B C 1
ATOM 9084 O O . ALA B 1 315 ? -6.102 -37.25 -30.188 1 95.44 315 ALA B O 1
ATOM 9085 N N . LYS B 1 316 ? -4.41 -36.312 -31.25 1 94.56 316 LYS B N 1
ATOM 9086 C CA . LYS B 1 316 ? -4.18 -37.406 -32.156 1 94.56 316 LYS B CA 1
ATOM 9087 C C . LYS B 1 316 ? -2.688 -37.656 -32.375 1 94.56 316 LYS B C 1
ATOM 9089 O O . LYS B 1 316 ? -1.931 -36.688 -32.594 1 94.56 316 LYS B O 1
ATOM 9094 N N . SER B 1 317 ? -2.27 -38.875 -32.25 1 93.81 317 SER B N 1
ATOM 9095 C CA . SER B 1 317 ? -0.863 -39.219 -32.469 1 93.81 317 SER B CA 1
ATOM 9096 C C . SER B 1 317 ? -0.71 -40.562 -33.156 1 93.81 317 SER B C 1
ATOM 9098 O O . SER B 1 317 ? -1.663 -41.344 -33.219 1 93.81 317 SER B O 1
ATOM 9100 N N . PHE B 1 318 ? 0.452 -40.781 -33.75 1 95.56 318 PHE B N 1
ATOM 9101 C CA . PHE B 1 318 ? 0.794 -42.031 -34.406 1 95.56 318 PHE B CA 1
ATOM 9102 C C . PHE B 1 318 ? 2.064 -42.625 -33.844 1 95.56 318 PHE B C 1
ATOM 9104 O O . PHE B 1 318 ? 2.934 -41.906 -33.344 1 95.56 318 PHE B O 1
ATOM 9111 N N . GLU B 1 319 ? 2.104 -43.906 -33.781 1 95.5 319 GLU B N 1
ATOM 9112 C CA . GLU B 1 319 ? 3.291 -44.625 -33.375 1 95.5 319 GLU B CA 1
ATOM 9113 C C . GLU B 1 319 ? 3.635 -45.75 -34.344 1 95.5 319 GLU B C 1
ATOM 9115 O O . GLU B 1 319 ? 2.744 -46.344 -34.938 1 95.5 319 GLU B O 1
ATOM 9120 N N . GLY B 1 320 ? 4.945 -45.938 -34.531 1 94.06 320 GLY B N 1
ATOM 9121 C CA . GLY B 1 320 ? 5.426 -47 -35.406 1 94.06 320 GLY B CA 1
ATOM 9122 C C . GLY B 1 320 ? 6.691 -47.656 -34.906 1 94.06 320 GLY B C 1
ATOM 9123 O O . GLY B 1 320 ? 7.402 -47.125 -34.062 1 94.06 320 GLY B O 1
ATOM 9124 N N . ALA B 1 321 ? 6.84 -48.875 -35.375 1 93.69 321 ALA B N 1
ATOM 9125 C CA . ALA B 1 321 ? 8.062 -49.625 -35.062 1 93.69 321 ALA B CA 1
ATOM 9126 C C . ALA B 1 321 ? 8.531 -50.438 -36.281 1 93.69 321 ALA B C 1
ATOM 9128 O O . ALA B 1 321 ? 7.715 -50.875 -37.094 1 93.69 321 ALA B O 1
ATOM 9129 N N . GLY B 1 322 ? 9.805 -50.531 -36.469 1 91.81 322 GLY B N 1
ATOM 9130 C CA . GLY B 1 322 ? 10.391 -51.312 -37.531 1 91.81 322 GLY B CA 1
ATOM 9131 C C . GLY B 1 322 ? 11.891 -51.125 -37.656 1 91.81 322 GLY B C 1
ATOM 9132 O O . GLY B 1 322 ? 12.57 -50.844 -36.688 1 91.81 322 GLY B O 1
ATOM 9133 N N . SER B 1 323 ? 12.375 -51.469 -38.906 1 89.56 323 SER B N 1
ATOM 9134 C CA . SER B 1 323 ? 13.805 -51.375 -39.156 1 89.56 323 SER B CA 1
ATOM 9135 C C . SER B 1 323 ? 14.094 -50.344 -40.25 1 89.56 323 SER B C 1
ATOM 9137 O O . SER B 1 323 ? 14.547 -50.688 -41.344 1 89.56 323 SER B O 1
ATOM 9139 N N . ILE B 1 324 ? 13.883 -49.156 -40 1 88.44 324 ILE B N 1
ATOM 9140 C CA . ILE B 1 324 ? 14.164 -48.062 -40.938 1 88.44 324 ILE B CA 1
ATOM 9141 C C . ILE B 1 324 ? 15.328 -47.219 -40.438 1 88.44 324 ILE B C 1
ATOM 9143 O O . ILE B 1 324 ? 15.172 -46.469 -39.469 1 88.44 324 ILE B O 1
ATOM 9147 N N . ARG B 1 325 ? 16.391 -47.281 -41.125 1 89.19 325 ARG B N 1
ATOM 9148 C CA . ARG B 1 325 ? 17.609 -46.656 -40.656 1 89.19 325 ARG B CA 1
ATOM 9149 C C . ARG B 1 325 ? 17.688 -45.188 -41.094 1 89.19 325 ARG B C 1
ATOM 9151 O O . ARG B 1 325 ? 18.453 -44.406 -40.531 1 89.19 325 ARG B O 1
ATOM 9158 N N . GLY B 1 326 ? 16.859 -44.719 -41.969 1 87.69 326 GLY B N 1
ATOM 9159 C CA . GLY B 1 326 ? 17.016 -43.406 -42.594 1 87.69 326 GLY B CA 1
ATOM 9160 C C . GLY B 1 326 ? 16.062 -42.375 -42.062 1 87.69 326 GLY B C 1
ATOM 9161 O O . GLY B 1 326 ? 15.852 -41.344 -42.656 1 87.69 326 GLY B O 1
ATOM 9162 N N . LEU B 1 327 ? 15.414 -42.625 -40.906 1 90.25 327 LEU B N 1
ATOM 9163 C CA . LEU B 1 327 ? 14.516 -41.625 -40.312 1 90.25 327 LEU B CA 1
ATOM 9164 C C . LEU B 1 327 ? 15.219 -40.875 -39.188 1 90.25 327 LEU B C 1
ATOM 9166 O O . LEU B 1 327 ? 16.047 -41.438 -38.469 1 90.25 327 LEU B O 1
ATOM 9170 N N . THR B 1 328 ? 14.961 -39.562 -39.125 1 91.88 328 THR B N 1
ATOM 9171 C CA . THR B 1 328 ? 15.445 -38.719 -38.031 1 91.88 328 THR B CA 1
ATOM 9172 C C . THR B 1 328 ? 14.328 -37.812 -37.531 1 91.88 328 THR B C 1
ATOM 9174 O O . THR B 1 328 ? 13.477 -37.375 -38.281 1 91.88 328 THR B O 1
ATOM 9177 N N . ALA B 1 329 ? 14.359 -37.594 -36.219 1 95.56 329 ALA B N 1
ATOM 9178 C CA . ALA B 1 329 ? 13.344 -36.719 -35.625 1 95.56 329 ALA B CA 1
ATOM 9179 C C . ALA B 1 329 ? 13.336 -35.344 -36.281 1 95.56 329 ALA B C 1
ATOM 9181 O O . ALA B 1 329 ? 14.398 -34.75 -36.5 1 95.56 329 ALA B O 1
ATOM 9182 N N . GLY B 1 330 ? 12.18 -34.844 -36.625 1 95.75 330 GLY B N 1
ATOM 9183 C CA . GLY B 1 330 ? 12.031 -33.531 -37.25 1 95.75 330 GLY B CA 1
ATOM 9184 C C . GLY B 1 330 ? 11.961 -33.594 -38.75 1 95.75 330 GLY B C 1
ATOM 9185 O O . GLY B 1 330 ? 11.922 -32.562 -39.438 1 95.75 330 GLY B O 1
ATOM 9186 N N . GLN B 1 331 ? 11.945 -34.719 -39.312 1 95.81 331 GLN B N 1
ATOM 9187 C CA . GLN B 1 331 ? 11.766 -34.906 -40.75 1 95.81 331 GLN B CA 1
ATOM 9188 C C . GLN B 1 331 ? 10.477 -35.656 -41.062 1 95.81 331 GLN B C 1
ATOM 9190 O O . GLN B 1 331 ? 9.938 -36.344 -40.188 1 95.81 331 GLN B O 1
ATOM 9195 N N . TRP B 1 332 ? 9.914 -35.438 -42.25 1 96.38 332 TRP B N 1
ATOM 9196 C CA . TRP B 1 332 ? 8.68 -36.156 -42.562 1 96.38 332 TRP B CA 1
ATOM 9197 C C . TRP B 1 332 ? 8.922 -37.219 -43.625 1 96.38 332 TRP B C 1
ATOM 9199 O O . TRP B 1 332 ? 9.914 -37.188 -44.344 1 96.38 332 TRP B O 1
ATOM 9209 N N . PHE B 1 333 ? 8.133 -38.281 -43.656 1 95.56 333 PHE B N 1
ATOM 9210 C CA . PHE B 1 333 ? 8.133 -39.375 -44.625 1 95.56 333 PHE B CA 1
ATOM 9211 C C . PHE B 1 333 ? 6.719 -39.719 -45.062 1 95.56 333 PHE B C 1
ATOM 9213 O O . PHE B 1 333 ? 5.746 -39.312 -44.438 1 95.56 333 PHE B O 1
ATOM 9220 N N . ARG B 1 334 ? 6.672 -40.375 -46.156 1 95.69 334 ARG B N 1
ATOM 9221 C CA . ARG B 1 334 ? 5.387 -40.875 -46.656 1 95.69 334 ARG B CA 1
ATOM 9222 C C . ARG B 1 334 ? 5.223 -42.344 -46.375 1 95.69 334 ARG B C 1
ATOM 9224 O O . ARG B 1 334 ? 6.105 -43.156 -46.719 1 95.69 334 ARG B O 1
ATOM 9231 N N . LEU B 1 335 ? 4.211 -42.688 -45.719 1 94.81 335 LEU B N 1
ATOM 9232 C CA . LEU B 1 335 ? 3.926 -44.094 -45.438 1 94.81 335 LEU B CA 1
ATOM 9233 C C . LEU B 1 335 ? 3.127 -44.75 -46.562 1 94.81 335 LEU B C 1
ATOM 9235 O O . LEU B 1 335 ? 2.033 -44.281 -46.875 1 94.81 335 LEU B O 1
ATOM 9239 N N . ASP B 1 336 ? 3.664 -45.781 -47.125 1 91.56 336 ASP B N 1
ATOM 9240 C CA . ASP B 1 336 ? 2.988 -46.469 -48.219 1 91.56 336 ASP B CA 1
ATOM 9241 C C . ASP B 1 336 ? 2.639 -47.906 -47.812 1 91.56 336 ASP B C 1
ATOM 9243 O O . ASP B 1 336 ? 3.287 -48.5 -46.969 1 91.56 336 ASP B O 1
ATOM 9247 N N . ASP B 1 337 ? 1.58 -48.406 -48.344 1 88.44 337 ASP B N 1
ATOM 9248 C CA . ASP B 1 337 ? 1.175 -49.812 -48.312 1 88.44 337 ASP B CA 1
ATOM 9249 C C . ASP B 1 337 ? 0.607 -50.188 -46.938 1 88.44 337 ASP B C 1
ATOM 9251 O O . ASP B 1 337 ? 0.647 -51.344 -46.562 1 88.44 337 ASP B O 1
ATOM 9255 N N . HIS B 1 338 ? 0.284 -49.219 -46.219 1 88.25 338 HIS B N 1
ATOM 9256 C CA . HIS B 1 338 ? -0.452 -49.562 -45.031 1 88.25 338 HIS B CA 1
ATOM 9257 C C . HIS B 1 338 ? -1.952 -49.625 -45.281 1 88.25 338 HIS B C 1
ATOM 9259 O O . HIS B 1 338 ? -2.525 -48.688 -45.844 1 88.25 338 HIS B O 1
ATOM 9265 N N . PRO B 1 339 ? -2.576 -50.625 -44.75 1 81.31 339 PRO B N 1
ATOM 9266 C CA . PRO B 1 339 ? -3.986 -50.844 -45.094 1 81.31 339 PRO B CA 1
ATOM 9267 C C . PRO B 1 339 ? -4.883 -49.688 -44.594 1 81.31 339 PRO B C 1
ATOM 9269 O O . PRO B 1 339 ? -5.848 -49.344 -45.281 1 81.31 339 PRO B O 1
ATOM 9272 N N . ALA B 1 340 ? -4.59 -49.094 -43.531 1 81.06 340 ALA B N 1
ATOM 9273 C CA . ALA B 1 340 ? -5.438 -48.062 -42.969 1 81.06 340 ALA B CA 1
ATOM 9274 C C . ALA B 1 340 ? -5.312 -46.75 -43.75 1 81.06 340 ALA B C 1
ATOM 9276 O O . ALA B 1 340 ? -6.16 -45.875 -43.625 1 81.06 340 ALA B O 1
ATOM 9277 N N . HIS B 1 341 ? -4.254 -46.625 -44.562 1 86.75 341 HIS B N 1
ATOM 9278 C CA . HIS B 1 341 ? -4.008 -45.375 -45.25 1 86.75 341 HIS B CA 1
ATOM 9279 C C . HIS B 1 341 ? -4.082 -45.562 -46.75 1 86.75 341 HIS B C 1
ATOM 9281 O O . HIS B 1 341 ? -3.684 -44.656 -47.5 1 86.75 341 HIS B O 1
ATOM 9287 N N . GLU B 1 342 ? -4.531 -46.594 -47.188 1 81.62 342 GLU B N 1
ATOM 9288 C CA . GLU B 1 342 ? -4.559 -46.906 -48.625 1 81.62 342 GLU B CA 1
ATOM 9289 C C . GLU B 1 342 ? -5.465 -45.938 -49.375 1 81.62 342 GLU B C 1
ATOM 9291 O O . GLU B 1 342 ? -5.172 -45.594 -50.5 1 81.62 342 GLU B O 1
ATOM 9296 N N . ALA B 1 343 ? -6.504 -45.531 -48.688 1 82.19 343 ALA B N 1
ATOM 9297 C CA . ALA B 1 343 ? -7.477 -44.688 -49.344 1 82.19 343 ALA B CA 1
ATOM 9298 C C . ALA B 1 343 ? -7.098 -43.219 -49.188 1 82.19 343 ALA B C 1
ATOM 9300 O O . ALA B 1 343 ? -7.711 -42.312 -49.812 1 82.19 343 ALA B O 1
ATOM 9301 N N . ASP B 1 344 ? -6.039 -43 -48.469 1 87.19 344 ASP B N 1
ATOM 9302 C CA . ASP B 1 344 ? -5.668 -41.625 -48.188 1 87.19 344 ASP B CA 1
ATOM 9303 C C . ASP B 1 344 ? -4.898 -41 -49.344 1 87.19 344 ASP B C 1
ATOM 9305 O O . ASP B 1 344 ? -4.258 -41.719 -50.125 1 87.19 344 ASP B O 1
ATOM 9309 N N . SER B 1 345 ? -5.023 -39.656 -49.5 1 90.06 345 SER B N 1
ATOM 9310 C CA . SER B 1 345 ? -4.215 -38.938 -50.469 1 90.06 345 SER B CA 1
ATOM 9311 C C . SER B 1 345 ? -2.738 -38.969 -50.094 1 90.06 345 SER B C 1
ATOM 9313 O O . SER B 1 345 ? -2.389 -39.312 -48.969 1 90.06 345 SER B O 1
ATOM 9315 N N . HIS B 1 346 ? -1.939 -38.656 -51 1 89.75 346 HIS B N 1
ATOM 9316 C CA . HIS B 1 346 ? -0.498 -38.594 -50.781 1 89.75 346 HIS B CA 1
ATOM 9317 C C . HIS B 1 346 ? -0.149 -37.688 -49.625 1 89.75 346 HIS B C 1
ATOM 9319 O O . HIS B 1 346 ? 0.685 -38.031 -48.781 1 89.75 346 HIS B O 1
ATOM 9325 N N . GLU B 1 347 ? -0.846 -36.656 -49.531 1 87.88 347 GLU B N 1
ATOM 9326 C CA . GLU B 1 347 ? -0.577 -35.688 -48.5 1 87.88 347 GLU B CA 1
ATOM 9327 C C . GLU B 1 347 ? -0.982 -36.188 -47.125 1 87.88 347 GLU B C 1
ATOM 9329 O O . GLU B 1 347 ? -0.31 -35.938 -46.125 1 87.88 347 GLU B O 1
ATOM 9334 N N . GLN B 1 348 ? -1.957 -37 -47.094 1 90.44 348 GLN B N 1
ATOM 9335 C CA . GLN B 1 348 ? -2.48 -37.5 -45.844 1 90.44 348 GLN B CA 1
ATOM 9336 C C . GLN B 1 348 ? -1.648 -38.688 -45.344 1 90.44 348 GLN B C 1
ATOM 9338 O O . GLN B 1 348 ? -1.816 -39.156 -44.219 1 90.44 348 GLN B O 1
ATOM 9343 N N . ARG B 1 349 ? -0.658 -39.125 -46.188 1 94.62 349 ARG B N 1
ATOM 9344 C CA . ARG B 1 349 ? 0.213 -40.219 -45.781 1 94.62 349 ARG B CA 1
ATOM 9345 C C . ARG B 1 349 ? 1.597 -39.719 -45.406 1 94.62 349 ARG B C 1
ATOM 9347 O O . ARG B 1 349 ? 2.516 -40.531 -45.188 1 94.62 349 ARG B O 1
ATOM 9354 N N . GLU B 1 350 ? 1.666 -38.375 -45.344 1 95.56 350 GLU B N 1
ATOM 9355 C CA . GLU B 1 350 ? 2.92 -37.781 -44.906 1 95.56 350 GLU B CA 1
ATOM 9356 C C . GLU B 1 350 ? 2.916 -37.562 -43.375 1 95.56 350 GLU B C 1
ATOM 9358 O O . GLU B 1 350 ? 2.006 -36.938 -42.844 1 95.56 350 GLU B O 1
ATOM 9363 N N . PHE B 1 351 ? 3.92 -38.125 -42.75 1 96.94 351 PHE B N 1
ATOM 9364 C CA . PHE B 1 351 ? 4.023 -38.031 -41.281 1 96.94 351 PHE B CA 1
ATOM 9365 C C . PHE B 1 351 ? 5.383 -37.469 -40.875 1 96.94 351 PHE B C 1
ATOM 9367 O O . PHE B 1 351 ? 6.402 -37.781 -41.5 1 96.94 351 PHE B O 1
ATOM 9374 N N . VAL B 1 352 ? 5.371 -36.625 -39.875 1 97.19 352 VAL B N 1
ATOM 9375 C CA . VAL B 1 352 ? 6.598 -36.094 -39.281 1 97.19 352 VAL B CA 1
ATOM 9376 C C . VAL B 1 352 ? 7.016 -36.938 -38.094 1 97.19 352 VAL B C 1
ATOM 9378 O O . VAL B 1 352 ? 6.195 -37.25 -37.219 1 97.19 352 VAL B O 1
ATOM 9381 N N . VAL B 1 353 ? 8.289 -37.344 -38.031 1 97.5 353 VAL B N 1
ATOM 9382 C CA . VAL B 1 353 ? 8.812 -38.031 -36.875 1 97.5 353 VAL B CA 1
ATOM 9383 C C . VAL B 1 353 ? 9.031 -37.062 -35.719 1 97.5 353 VAL B C 1
ATOM 9385 O O . VAL B 1 353 ? 9.93 -36.219 -35.781 1 97.5 353 VAL B O 1
ATOM 9388 N N . THR B 1 354 ? 8.227 -37.156 -34.688 1 97.62 354 THR B N 1
ATOM 9389 C CA . THR B 1 354 ? 8.336 -36.25 -33.531 1 97.62 354 THR B CA 1
ATOM 9390 C C . THR B 1 354 ? 9.188 -36.875 -32.438 1 97.62 354 THR B C 1
ATOM 9392 O O . THR B 1 354 ? 9.727 -36.156 -31.594 1 97.62 354 THR B O 1
ATOM 9395 N N . GLY B 1 355 ? 9.297 -38.156 -32.344 1 97.31 355 GLY B N 1
ATOM 9396 C CA . GLY B 1 355 ? 10.148 -38.875 -31.438 1 97.31 355 GLY B CA 1
ATOM 9397 C C . GLY B 1 355 ? 10.656 -40.188 -32 1 97.31 355 GLY B C 1
ATOM 9398 O O . GLY B 1 355 ? 9.953 -40.844 -32.781 1 97.31 355 GLY B O 1
ATOM 9399 N N . GLN B 1 356 ? 11.859 -40.594 -31.609 1 96.75 356 GLN B N 1
ATOM 9400 C CA . GLN B 1 356 ? 12.445 -41.812 -32.125 1 96.75 356 GLN B CA 1
ATOM 9401 C C . GLN B 1 356 ? 13.375 -42.469 -31.109 1 96.75 356 GLN B C 1
ATOM 9403 O O . GLN B 1 356 ? 14.164 -41.781 -30.453 1 96.75 356 GLN B O 1
ATOM 9408 N N . THR B 1 357 ? 13.18 -43.719 -30.906 1 96.94 357 THR B N 1
ATOM 9409 C CA . THR B 1 357 ? 14.148 -44.531 -30.188 1 96.94 357 THR B CA 1
ATOM 9410 C C . THR B 1 357 ? 14.82 -45.531 -31.141 1 96.94 357 THR B C 1
ATOM 9412 O O . THR B 1 357 ? 14.164 -46.094 -32.031 1 96.94 357 THR B O 1
ATOM 9415 N N . LEU B 1 358 ? 16.125 -45.719 -31.047 1 94.5 358 LEU B N 1
ATOM 9416 C CA . LEU B 1 358 ? 16.828 -46.625 -31.922 1 94.5 358 LEU B CA 1
ATOM 9417 C C . LEU B 1 358 ? 17.734 -47.531 -31.125 1 94.5 358 LEU B C 1
ATOM 9419 O O . LEU B 1 358 ? 18.344 -47.125 -30.141 1 94.5 358 LEU B O 1
ATOM 9423 N N . GLN B 1 359 ? 17.781 -48.719 -31.531 1 95.19 359 GLN B N 1
ATOM 9424 C CA . GLN B 1 359 ? 18.703 -49.75 -31.031 1 95.19 359 GLN B CA 1
ATOM 9425 C C . GLN B 1 359 ? 19.469 -50.406 -32.188 1 95.19 359 GLN B C 1
ATOM 9427 O O . GLN B 1 359 ? 18.859 -50.969 -33.094 1 95.19 359 GLN B O 1
ATOM 9432 N N . VAL B 1 360 ? 20.797 -50.25 -32.156 1 94.31 360 VAL B N 1
ATOM 9433 C CA . VAL B 1 360 ? 21.656 -50.75 -33.219 1 94.31 360 VAL B CA 1
ATOM 9434 C C . VAL B 1 360 ? 22.672 -51.719 -32.656 1 94.31 360 VAL B C 1
ATOM 9436 O O . VAL B 1 360 ? 23.25 -51.469 -31.578 1 94.31 360 VAL B O 1
ATOM 9439 N N . ARG B 1 361 ? 22.828 -52.781 -33.312 1 91.19 361 ARG B N 1
ATOM 9440 C CA . ARG B 1 361 ? 23.891 -53.75 -33 1 91.19 361 ARG B CA 1
ATOM 9441 C C . ARG B 1 361 ? 24.812 -53.938 -34.219 1 91.19 361 ARG B C 1
ATOM 9443 O O . ARG B 1 361 ? 24.359 -54.375 -35.281 1 91.19 361 ARG B O 1
ATOM 9450 N N . ASN B 1 362 ? 26.031 -53.688 -34 1 90.25 362 ASN B N 1
ATOM 9451 C CA . ASN B 1 362 ? 26.984 -53.688 -35.094 1 90.25 362 ASN B CA 1
ATOM 9452 C C . ASN B 1 362 ? 27.25 -55.125 -35.594 1 90.25 362 ASN B C 1
ATOM 9454 O O . ASN B 1 362 ? 27.047 -56.094 -34.844 1 90.25 362 ASN B O 1
ATOM 9458 N N . ASN B 1 363 ? 27.547 -55.25 -36.875 1 84.19 363 ASN B N 1
ATOM 9459 C CA . ASN B 1 363 ? 27.906 -56.531 -37.469 1 84.19 363 ASN B CA 1
ATOM 9460 C C . ASN B 1 363 ? 29.391 -56.812 -37.281 1 84.19 363 ASN B C 1
ATOM 9462 O O . ASN B 1 363 ? 30.172 -56.719 -38.219 1 84.19 363 ASN B O 1
ATOM 9466 N N . LEU B 1 364 ? 29.688 -57.312 -36.094 1 81.25 364 LEU B N 1
ATOM 9467 C CA . LEU B 1 364 ? 31.078 -57.562 -35.781 1 81.25 364 LEU B CA 1
ATOM 9468 C C . LEU B 1 364 ? 31.594 -58.812 -36.5 1 81.25 364 LEU B C 1
ATOM 9470 O O . LEU B 1 364 ? 30.812 -59.719 -36.844 1 81.25 364 LEU B O 1
ATOM 9474 N N . PRO B 1 365 ? 32.875 -58.844 -36.781 1 75.56 365 PRO B N 1
ATOM 9475 C CA . PRO B 1 365 ? 33.438 -60.031 -37.438 1 75.56 365 PRO B CA 1
ATOM 9476 C C . PRO B 1 365 ? 33.219 -61.312 -36.594 1 75.56 365 PRO B C 1
ATOM 9478 O O . PRO B 1 365 ? 33.156 -61.25 -35.375 1 75.56 365 PRO B O 1
ATOM 9481 N N . THR B 1 366 ? 33.094 -62.375 -37.281 1 71.31 366 THR B N 1
ATOM 9482 C CA . THR B 1 366 ? 32.75 -63.656 -36.688 1 71.31 366 THR B CA 1
ATOM 9483 C C . THR B 1 366 ? 33.75 -64 -35.594 1 71.31 366 THR B C 1
ATOM 9485 O O . THR B 1 366 ? 33.375 -64.562 -34.562 1 71.31 366 THR B O 1
ATOM 9488 N N . ASP B 1 367 ? 35 -63.625 -35.875 1 65.94 367 ASP B N 1
ATOM 9489 C CA . ASP B 1 367 ? 36.031 -63.969 -34.906 1 65.94 367 ASP B CA 1
ATOM 9490 C C . ASP B 1 367 ? 35.812 -63.25 -33.594 1 65.94 367 ASP B C 1
ATOM 9492 O O . ASP B 1 367 ? 36.125 -63.781 -32.531 1 65.94 367 ASP B O 1
ATOM 9496 N N . LEU B 1 368 ? 35.312 -62.125 -33.719 1 73.44 368 LEU B N 1
ATOM 9497 C CA . LEU B 1 368 ? 35.062 -61.344 -32.5 1 73.44 368 LEU B CA 1
ATOM 9498 C C . LEU B 1 368 ? 33.75 -61.75 -31.859 1 73.44 368 LEU B C 1
ATOM 9500 O O . LEU B 1 368 ? 33.625 -61.781 -30.625 1 73.44 368 LEU B O 1
ATOM 9504 N N . GLN B 1 369 ? 32.781 -62.125 -32.625 1 67.62 369 GLN B N 1
ATOM 9505 C CA . GLN B 1 369 ? 31.469 -62.531 -32.125 1 67.62 369 GLN B CA 1
ATOM 9506 C C . GLN B 1 369 ? 31.547 -63.781 -31.281 1 67.62 369 GLN B C 1
ATOM 9508 O O . GLN B 1 369 ? 30.781 -63.969 -30.344 1 67.62 369 GLN B O 1
ATOM 9513 N N . SER B 1 370 ? 32.5 -64.562 -31.734 1 63.88 370 SER B N 1
ATOM 9514 C CA . SER B 1 370 ? 32.656 -65.875 -31.047 1 63.88 370 SER B CA 1
ATOM 9515 C C . SER B 1 370 ? 33.219 -65.688 -29.641 1 63.88 370 SER B C 1
ATOM 9517 O O . SER B 1 370 ? 33.031 -66.5 -28.781 1 63.88 370 SER B O 1
ATOM 9519 N N . ILE B 1 371 ? 33.875 -64.562 -29.469 1 62.06 371 ILE B N 1
ATOM 9520 C CA . ILE B 1 371 ? 34.5 -64.375 -28.172 1 62.06 371 ILE B CA 1
ATOM 9521 C C . ILE B 1 371 ? 33.594 -63.562 -27.25 1 62.06 371 ILE B C 1
ATOM 9523 O O . ILE B 1 371 ? 33.719 -63.625 -26.031 1 62.06 371 ILE B O 1
ATOM 9527 N N . LEU B 1 372 ? 32.75 -62.812 -27.797 1 65.25 372 LEU B N 1
ATOM 9528 C CA . LEU B 1 372 ? 31.875 -61.969 -26.984 1 65.25 372 LEU B CA 1
ATOM 9529 C C . LEU B 1 372 ? 30.688 -62.781 -26.453 1 65.25 372 LEU B C 1
ATOM 9531 O O . LEU B 1 372 ? 30.203 -63.688 -27.125 1 65.25 372 LEU B O 1
ATOM 9535 N N . PRO B 1 373 ? 30.516 -62.75 -25.078 1 56.53 373 PRO B N 1
ATOM 9536 C CA . PRO B 1 373 ? 29.344 -63.469 -24.594 1 56.53 373 PRO B CA 1
ATOM 9537 C C . PRO B 1 373 ? 28.078 -63.156 -25.391 1 56.53 373 PRO B C 1
ATOM 9539 O O . PRO B 1 373 ? 27.875 -62.031 -25.828 1 56.53 373 PRO B O 1
ATOM 9542 N N . THR B 1 374 ? 27.766 -64.125 -26.203 1 51.16 374 THR B N 1
ATOM 9543 C CA . THR B 1 374 ? 26.625 -64.062 -27.109 1 51.16 374 THR B CA 1
ATOM 9544 C C . THR B 1 374 ? 25.422 -63.438 -26.406 1 51.16 374 THR B C 1
ATOM 9546 O O . THR B 1 374 ? 24.875 -64 -25.453 1 51.16 374 THR B O 1
ATOM 9549 N N . ASP B 1 375 ? 25.516 -62.281 -26.062 1 49.94 375 ASP B N 1
ATOM 9550 C CA . ASP B 1 375 ? 24.125 -61.906 -25.812 1 49.94 375 ASP B CA 1
ATOM 9551 C C . ASP B 1 375 ? 23.203 -62.438 -26.906 1 49.94 375 ASP B C 1
ATOM 9553 O O . ASP B 1 375 ? 23.672 -62.812 -27.984 1 49.94 375 ASP B O 1
ATOM 9557 N N . ASP B 1 376 ? 21.828 -62.531 -26.719 1 46.94 376 ASP B N 1
ATOM 9558 C CA . ASP B 1 376 ? 20.75 -63.156 -27.469 1 46.94 376 ASP B CA 1
ATOM 9559 C C . ASP B 1 376 ? 20.844 -62.844 -28.953 1 46.94 376 ASP B C 1
ATOM 9561 O O . ASP B 1 376 ? 20.734 -61.688 -29.359 1 46.94 376 ASP B O 1
ATOM 9565 N N . GLN B 1 377 ? 21.625 -63.531 -29.797 1 47.56 377 GLN B N 1
ATOM 9566 C CA . GLN B 1 377 ? 21.766 -63.656 -31.25 1 47.56 377 GLN B CA 1
ATOM 9567 C C . GLN B 1 377 ? 20.469 -63.281 -31.953 1 47.56 377 GLN B C 1
ATOM 9569 O O . GLN B 1 377 ? 20.453 -63.094 -33.188 1 47.56 377 GLN B O 1
ATOM 9574 N N . THR B 1 378 ? 19.359 -63.375 -31.344 1 50.19 378 THR B N 1
ATOM 9575 C CA . THR B 1 378 ? 18.062 -63.281 -32 1 50.19 378 THR B CA 1
ATOM 9576 C C . THR B 1 378 ? 17.672 -61.812 -32.188 1 50.19 378 THR B C 1
ATOM 9578 O O . THR B 1 378 ? 16.625 -61.531 -32.781 1 50.19 378 THR B O 1
ATOM 9581 N N . ASP B 1 379 ? 18.625 -60.844 -31.891 1 60.19 379 ASP B N 1
ATOM 9582 C CA . ASP B 1 379 ? 18.109 -59.469 -31.922 1 60.19 379 ASP B CA 1
ATOM 9583 C C . ASP B 1 379 ? 18.406 -58.812 -33.281 1 60.19 379 ASP B C 1
ATOM 9585 O O . ASP B 1 379 ? 19.469 -59.031 -33.844 1 60.19 379 ASP B O 1
ATOM 9589 N N . ALA B 1 380 ? 17.484 -58.219 -33.875 1 74.25 380 ALA B N 1
ATOM 9590 C CA . ALA B 1 380 ? 17.578 -57.469 -35.125 1 74.25 380 ALA B CA 1
ATOM 9591 C C . ALA B 1 380 ? 18.703 -56.438 -35.062 1 74.25 380 ALA B C 1
ATOM 9593 O O . ALA B 1 380 ? 18.922 -55.812 -34 1 74.25 380 ALA B O 1
ATOM 9594 N N . PRO B 1 381 ? 19.578 -56.375 -36.125 1 85.5 381 PRO B N 1
ATOM 9595 C CA . PRO B 1 381 ? 20.703 -55.469 -36.156 1 85.5 381 PRO B CA 1
ATOM 9596 C C . PRO B 1 381 ? 20.281 -54 -35.938 1 85.5 381 PRO B C 1
ATOM 9598 O O . PRO B 1 381 ? 21.047 -53.219 -35.406 1 85.5 381 PRO B O 1
ATOM 9601 N N . PHE B 1 382 ? 19.047 -53.719 -36.344 1 91.5 382 PHE B N 1
ATOM 9602 C CA . PHE B 1 382 ? 18.531 -52.344 -36.188 1 91.5 382 PHE B CA 1
ATOM 9603 C C . PHE B 1 382 ? 17.031 -52.375 -35.875 1 91.5 382 PHE B C 1
ATOM 9605 O O . PHE B 1 382 ? 16.266 -53.031 -36.594 1 91.5 382 PHE B O 1
ATOM 9612 N N . THR B 1 383 ? 16.625 -51.75 -34.812 1 92.44 383 THR B N 1
ATOM 9613 C CA . THR B 1 383 ? 15.211 -51.562 -34.469 1 92.44 383 THR B CA 1
ATOM 9614 C C . THR B 1 383 ? 14.938 -50.125 -34.062 1 92.44 383 THR B C 1
ATOM 9616 O O . THR B 1 383 ? 15.766 -49.5 -33.406 1 92.44 383 THR B O 1
ATOM 9619 N N . THR B 1 384 ? 13.812 -49.594 -34.5 1 93.94 384 THR B N 1
ATOM 9620 C CA . THR B 1 384 ? 13.43 -48.219 -34.125 1 93.94 384 THR B CA 1
ATOM 9621 C C . THR B 1 384 ? 11.945 -48.156 -33.781 1 93.94 384 THR B C 1
ATOM 9623 O O . THR B 1 384 ? 11.148 -48.969 -34.281 1 93.94 384 THR B O 1
ATOM 9626 N N . ARG B 1 385 ? 11.633 -47.406 -32.844 1 96 385 ARG B N 1
ATOM 9627 C CA . ARG B 1 385 ? 10.273 -46.969 -32.531 1 96 385 ARG B CA 1
ATOM 9628 C C . ARG B 1 385 ? 10.109 -45.469 -32.75 1 96 385 ARG B C 1
ATOM 9630 O O . ARG B 1 385 ? 10.984 -44.688 -32.344 1 96 385 ARG B O 1
ATOM 9637 N N . ILE B 1 386 ? 8.992 -45.094 -33.406 1 96.25 386 ILE B N 1
ATOM 9638 C CA . ILE B 1 386 ? 8.844 -43.688 -33.688 1 96.25 386 ILE B CA 1
ATOM 9639 C C . ILE B 1 386 ? 7.473 -43.188 -33.219 1 96.25 386 ILE B C 1
ATOM 9641 O O . ILE B 1 386 ? 6.52 -43.969 -33.156 1 96.25 386 ILE B O 1
ATOM 9645 N N . GLN B 1 387 ? 7.426 -42.031 -32.781 1 97 387 GLN B N 1
ATOM 9646 C CA . GLN B 1 387 ? 6.215 -41.219 -32.625 1 97 387 GLN B CA 1
ATOM 9647 C C . GLN B 1 387 ? 6.078 -40.219 -33.781 1 97 387 GLN B C 1
ATOM 9649 O O . GLN B 1 387 ? 7.07 -39.656 -34.219 1 97 387 GLN B O 1
ATOM 9654 N N . ALA B 1 388 ? 4.875 -40.062 -34.25 1 97.06 388 ALA B N 1
ATOM 9655 C CA . ALA B 1 388 ? 4.738 -39.219 -35.438 1 97.06 388 ALA B CA 1
ATOM 9656 C C . ALA B 1 388 ? 3.453 -38.406 -35.406 1 97.06 388 ALA B C 1
ATOM 9658 O O . ALA B 1 388 ? 2.551 -38.719 -34.625 1 97.06 388 ALA B O 1
ATOM 9659 N N . GLN B 1 389 ? 3.477 -37.375 -36.156 1 96.38 389 GLN B N 1
ATOM 9660 C CA . GLN B 1 389 ? 2.33 -36.531 -36.438 1 96.38 389 GLN B CA 1
ATOM 9661 C C . GLN B 1 389 ? 2.162 -36.312 -37.938 1 96.38 389 GLN B C 1
ATOM 9663 O O . GLN B 1 389 ? 3.125 -36.406 -38.688 1 96.38 389 GLN B O 1
ATOM 9668 N N . ARG B 1 390 ? 0.936 -36.031 -38.312 1 95.19 390 ARG B N 1
ATOM 9669 C CA . ARG B 1 390 ? 0.729 -35.75 -39.75 1 95.19 390 ARG B CA 1
ATOM 9670 C C . ARG B 1 390 ? 1.458 -34.469 -40.156 1 95.19 390 ARG B C 1
ATOM 9672 O O . ARG B 1 390 ? 1.495 -33.5 -39.375 1 95.19 390 ARG B O 1
ATOM 9679 N N . HIS B 1 391 ? 1.996 -34.531 -41.312 1 95.06 391 HIS B N 1
ATOM 9680 C CA . HIS B 1 391 ? 2.67 -33.344 -41.844 1 95.06 391 HIS B CA 1
ATOM 9681 C C . HIS B 1 391 ? 1.708 -32.188 -42 1 95.06 391 HIS B C 1
ATOM 9683 O O . HIS B 1 391 ? 0.573 -32.344 -42.438 1 95.06 391 HIS B O 1
ATOM 9689 N N . GLY B 1 392 ? 2.084 -31.031 -41.5 1 92.44 392 GLY B N 1
ATOM 9690 C CA . GLY B 1 392 ? 1.255 -29.844 -41.594 1 92.44 392 GLY B CA 1
ATOM 9691 C C . GLY B 1 392 ? 0.625 -29.438 -40.281 1 92.44 392 GLY B C 1
ATOM 9692 O O . GLY B 1 392 ? 0.143 -28.312 -40.156 1 92.44 392 GLY B O 1
ATOM 9693 N N . ILE B 1 393 ? 0.615 -30.328 -39.344 1 93.62 393 ILE B N 1
ATOM 9694 C CA . ILE B 1 393 ? 0.116 -30 -38.031 1 93.62 393 ILE B CA 1
ATOM 9695 C C . ILE B 1 393 ? 1.187 -29.234 -37.25 1 93.62 393 ILE B C 1
ATOM 9697 O O . ILE B 1 393 ? 2.338 -29.672 -37.156 1 93.62 393 ILE B O 1
ATOM 9701 N N . PRO B 1 394 ? 0.791 -28.031 -36.688 1 94.81 394 PRO B N 1
ATOM 9702 C CA . PRO B 1 394 ? 1.779 -27.312 -35.875 1 94.81 394 PRO B CA 1
ATOM 9703 C C . PRO B 1 394 ? 2.324 -28.141 -34.719 1 94.81 394 PRO B C 1
ATOM 9705 O O . PRO B 1 394 ? 1.56 -28.828 -34.031 1 94.81 394 PRO B O 1
ATOM 9708 N N . LEU B 1 395 ? 3.627 -28.156 -34.5 1 97 395 LEU B N 1
ATOM 9709 C CA . LEU B 1 395 ? 4.281 -28.906 -33.438 1 97 395 LEU B CA 1
ATOM 9710 C C . LEU B 1 395 ? 4.617 -28 -32.25 1 97 395 LEU B C 1
ATOM 9712 O O . LEU B 1 395 ? 5.719 -28.078 -31.703 1 97 395 LEU B O 1
ATOM 9716 N N . THR B 1 396 ? 3.639 -27.109 -31.906 1 96.31 396 THR B N 1
ATOM 9717 C CA . THR B 1 396 ? 3.824 -26.188 -30.797 1 96.31 396 THR B CA 1
ATOM 9718 C C . THR B 1 396 ? 4.09 -26.938 -29.5 1 96.31 396 THR B C 1
ATOM 9720 O O . THR B 1 396 ? 3.264 -27.75 -29.062 1 96.31 396 THR B O 1
ATOM 9723 N N . PRO B 1 397 ? 5.258 -26.719 -28.859 1 96.5 397 PRO B N 1
ATOM 9724 C CA . PRO B 1 397 ? 5.547 -27.438 -27.609 1 96.5 397 PRO B CA 1
ATOM 9725 C C . PRO B 1 397 ? 4.68 -26.969 -26.453 1 96.5 397 PRO B C 1
ATOM 9727 O O . PRO B 1 397 ? 4.309 -25.797 -26.391 1 96.5 397 PRO B O 1
ATOM 9730 N N . ALA B 1 398 ? 4.418 -27.859 -25.516 1 93.81 398 ALA B N 1
ATOM 9731 C CA . ALA B 1 398 ? 3.688 -27.5 -24.297 1 93.81 398 ALA B CA 1
ATOM 9732 C C . ALA B 1 398 ? 4.523 -26.594 -23.406 1 93.81 398 ALA B C 1
ATOM 9734 O O . ALA B 1 398 ? 5.746 -26.75 -23.312 1 93.81 398 ALA B O 1
ATOM 9735 N N . TYR B 1 399 ? 3.863 -25.625 -22.75 1 93 399 TYR B N 1
ATOM 9736 C CA . TYR B 1 399 ? 4.562 -24.656 -21.922 1 93 399 TYR B CA 1
ATOM 9737 C C . TYR B 1 399 ? 3.906 -24.547 -20.547 1 93 399 TYR B C 1
ATOM 9739 O O . TYR B 1 399 ? 4.445 -25.047 -19.547 1 93 399 TYR B O 1
ATOM 9747 N N . ALA B 1 400 ? 2.693 -24.156 -20.531 1 85.81 400 ALA B N 1
ATOM 9748 C CA . ALA B 1 400 ? 2.01 -23.875 -19.266 1 85.81 400 ALA B CA 1
ATOM 9749 C C . ALA B 1 400 ? 1.737 -25.172 -18.5 1 85.81 400 ALA B C 1
ATOM 9751 O O . ALA B 1 400 ? 1.253 -26.141 -19.078 1 85.81 400 ALA B O 1
ATOM 9752 N N . GLY B 1 401 ? 2.059 -25.203 -17.234 1 82.94 401 GLY B N 1
ATOM 9753 C CA . GLY B 1 401 ? 1.777 -26.344 -16.391 1 82.94 401 GLY B CA 1
ATOM 9754 C C . GLY B 1 401 ? 2.783 -27.469 -16.547 1 82.94 401 GLY B C 1
ATOM 9755 O O . GLY B 1 401 ? 2.551 -28.578 -16.078 1 82.94 401 GLY B O 1
ATOM 9756 N N . THR B 1 402 ? 3.811 -27.172 -17.266 1 91.06 402 THR B N 1
ATOM 9757 C CA . THR B 1 402 ? 4.844 -28.172 -17.469 1 91.06 402 THR B CA 1
ATOM 9758 C C . THR B 1 402 ? 6.102 -27.828 -16.672 1 91.06 402 THR B C 1
ATOM 9760 O O . THR B 1 402 ? 6.16 -26.781 -16.016 1 91.06 402 THR B O 1
ATOM 9763 N N . GLU B 1 403 ? 7.035 -28.672 -16.719 1 88.19 403 GLU B N 1
ATOM 9764 C CA . GLU B 1 403 ? 8.312 -28.438 -16.062 1 88.19 403 GLU B CA 1
ATOM 9765 C C . GLU B 1 403 ? 9.094 -27.312 -16.75 1 88.19 403 GLU B C 1
ATOM 9767 O O . GLU B 1 403 ? 10.047 -26.781 -16.188 1 88.19 403 GLU B O 1
ATOM 9772 N N . HIS B 1 404 ? 8.688 -26.969 -17.938 1 91.75 404 HIS B N 1
ATOM 9773 C CA . HIS B 1 404 ? 9.406 -25.953 -18.703 1 91.75 404 HIS B CA 1
ATOM 9774 C C . HIS B 1 404 ? 8.828 -24.562 -18.453 1 91.75 404 HIS B C 1
ATOM 9776 O O . HIS B 1 404 ? 9.336 -23.578 -18.984 1 91.75 404 HIS B O 1
ATOM 9782 N N . ALA B 1 405 ? 7.793 -24.547 -17.609 1 91.38 405 ALA B N 1
ATOM 9783 C CA . ALA B 1 405 ? 7.191 -23.234 -17.312 1 91.38 405 ALA B CA 1
ATOM 9784 C C . ALA B 1 405 ? 8.156 -22.344 -16.531 1 91.38 405 ALA B C 1
ATOM 9786 O O . ALA B 1 405 ? 9.125 -22.844 -15.945 1 91.38 405 ALA B O 1
ATOM 9787 N N . LYS B 1 406 ? 7.938 -21.125 -16.594 1 93.38 406 LYS B N 1
ATOM 9788 C CA . LYS B 1 406 ? 8.781 -20.141 -15.945 1 93.38 406 LYS B CA 1
ATOM 9789 C C . LYS B 1 406 ? 8.852 -20.391 -14.438 1 93.38 406 LYS B C 1
ATOM 9791 O O . LYS B 1 406 ? 7.824 -20.609 -13.797 1 93.38 406 LYS B O 1
ATOM 9796 N N . PRO B 1 407 ? 10.109 -20.406 -13.93 1 93.12 407 PRO B N 1
ATOM 9797 C CA . PRO B 1 407 ? 10.227 -20.547 -12.477 1 93.12 407 PRO B CA 1
ATOM 9798 C C . PRO B 1 407 ? 9.602 -19.375 -11.727 1 93.12 407 PRO B C 1
ATOM 9800 O O . PRO B 1 407 ? 9.609 -18.25 -12.219 1 93.12 407 PRO B O 1
ATOM 9803 N N . LYS B 1 408 ? 9.125 -19.656 -10.531 1 92.06 408 LYS B N 1
ATOM 9804 C CA . LYS B 1 408 ? 8.5 -18.625 -9.695 1 92.06 408 LYS B CA 1
ATOM 9805 C C . LYS B 1 408 ? 9.5 -18.031 -8.711 1 92.06 408 LYS B C 1
ATOM 9807 O O . LYS B 1 408 ? 10.516 -18.656 -8.391 1 92.06 408 LYS B O 1
ATOM 9812 N N . SER B 1 409 ? 9.203 -16.812 -8.266 1 94 409 SER B N 1
ATOM 9813 C CA . SER B 1 409 ? 10.039 -16.203 -7.234 1 94 409 SER B CA 1
ATOM 9814 C C . SER B 1 409 ? 9.992 -17 -5.938 1 94 409 SER B C 1
ATOM 9816 O O . SER B 1 409 ? 8.953 -17.578 -5.594 1 94 409 SER B O 1
ATOM 9818 N N . ARG B 1 410 ? 11.047 -17.031 -5.215 1 91.31 410 ARG B N 1
ATOM 9819 C CA . ARG B 1 410 ? 11.125 -17.75 -3.953 1 91.31 410 ARG B CA 1
ATOM 9820 C C . ARG B 1 410 ? 10.672 -16.875 -2.789 1 91.31 410 ARG B C 1
ATOM 9822 O O . ARG B 1 410 ? 10.625 -17.328 -1.645 1 91.31 410 ARG B O 1
ATOM 9829 N N . GLY B 1 411 ? 10.398 -15.711 -3.059 1 92.75 411 GLY B N 1
ATOM 9830 C CA . GLY B 1 411 ? 10.008 -14.742 -2.043 1 92.75 411 GLY B CA 1
ATOM 9831 C C . GLY B 1 411 ? 10.461 -13.336 -2.354 1 92.75 411 GLY B C 1
ATOM 9832 O O . GLY B 1 411 ? 10.883 -13.047 -3.475 1 92.75 411 GLY B O 1
ATOM 9833 N N . VAL B 1 412 ? 10.336 -12.539 -1.375 1 95.44 412 VAL B N 1
ATOM 9834 C CA . VAL B 1 412 ? 10.727 -11.141 -1.544 1 95.44 412 VAL B CA 1
ATOM 9835 C C . VAL B 1 412 ? 12.242 -11.031 -1.644 1 95.44 412 VAL B C 1
ATOM 9837 O O . VAL B 1 412 ? 12.969 -11.852 -1.074 1 95.44 412 VAL B O 1
ATOM 9840 N N . GLN B 1 413 ? 12.625 -10 -2.404 1 97.12 413 GLN B N 1
ATOM 9841 C CA . GLN B 1 413 ? 14.047 -9.695 -2.566 1 97.12 413 GLN B CA 1
ATOM 9842 C C . GLN B 1 413 ? 14.336 -8.234 -2.225 1 97.12 413 GLN B C 1
ATOM 9844 O O . GLN B 1 413 ? 13.414 -7.43 -2.084 1 97.12 413 GLN B O 1
ATOM 9849 N N . THR B 1 414 ? 15.578 -7.949 -1.969 1 97.62 414 THR B N 1
ATOM 9850 C CA . THR B 1 414 ? 15.984 -6.562 -1.781 1 97.62 414 THR B CA 1
ATOM 9851 C C . THR B 1 414 ? 16.781 -6.062 -2.988 1 97.62 414 THR B C 1
ATOM 9853 O O . THR B 1 414 ? 17.344 -6.855 -3.74 1 97.62 414 THR B O 1
ATOM 9856 N N . ALA B 1 415 ? 16.688 -4.805 -3.238 1 98.25 415 ALA B N 1
ATOM 9857 C CA . ALA B 1 415 ? 17.375 -4.141 -4.34 1 98.25 415 ALA B CA 1
ATOM 9858 C C . ALA B 1 415 ? 17.734 -2.701 -3.98 1 98.25 415 ALA B C 1
ATOM 9860 O O . ALA B 1 415 ? 17.25 -2.172 -2.973 1 98.25 415 ALA B O 1
ATOM 9861 N N . THR B 1 416 ? 18.578 -2.104 -4.715 1 98.38 416 THR B N 1
ATOM 9862 C CA . THR B 1 416 ? 18.969 -0.708 -4.539 1 98.38 416 THR B CA 1
ATOM 9863 C C . THR B 1 416 ? 18.344 0.163 -5.633 1 98.38 416 THR B C 1
ATOM 9865 O O . THR B 1 416 ? 18.422 -0.178 -6.816 1 98.38 416 THR B O 1
ATOM 9868 N N . VAL B 1 417 ? 17.734 1.246 -5.238 1 98.5 417 VAL B N 1
ATOM 9869 C CA . VAL B 1 417 ? 17.172 2.18 -6.215 1 98.5 417 VAL B CA 1
ATOM 9870 C C . VAL B 1 417 ? 18.297 2.797 -7.039 1 98.5 417 VAL B C 1
ATOM 9872 O O . VAL B 1 417 ? 19.312 3.236 -6.488 1 98.5 417 VAL B O 1
ATOM 9875 N N . VAL B 1 418 ? 18.094 2.848 -8.367 1 98.06 418 VAL B N 1
ATOM 9876 C CA . VAL B 1 418 ? 19.125 3.371 -9.258 1 98.06 418 VAL B CA 1
ATOM 9877 C C . VAL B 1 418 ? 18.516 4.402 -10.203 1 98.06 418 VAL B C 1
ATOM 9879 O O . VAL B 1 418 ? 17.281 4.531 -10.289 1 98.06 418 VAL B O 1
ATOM 9882 N N . GLY B 1 419 ? 19.297 5.141 -10.867 1 96.75 419 GLY B N 1
ATOM 9883 C CA . GLY B 1 419 ? 18.953 6.18 -11.82 1 96.75 419 GLY B CA 1
ATOM 9884 C C . GLY B 1 419 ? 20.172 6.789 -12.5 1 96.75 419 GLY B C 1
ATOM 9885 O O . GLY B 1 419 ? 21.297 6.32 -12.312 1 96.75 419 GLY B O 1
ATOM 9886 N N . PRO B 1 420 ? 19.938 7.75 -13.32 1 95.75 420 PRO B N 1
ATOM 9887 C CA . PRO B 1 420 ? 21.062 8.406 -14 1 95.75 420 PRO B CA 1
ATOM 9888 C C . PRO B 1 420 ? 22.047 9.055 -13.023 1 95.75 420 PRO B C 1
ATOM 9890 O O . PRO B 1 420 ? 21.641 9.469 -11.93 1 95.75 420 PRO B O 1
ATOM 9893 N N . ALA B 1 421 ? 23.281 9.188 -13.523 1 93.12 421 ALA B N 1
ATOM 9894 C CA . ALA B 1 421 ? 24.312 9.797 -12.695 1 93.12 421 ALA B CA 1
ATOM 9895 C C . ALA B 1 421 ? 23.953 11.242 -12.344 1 93.12 421 ALA B C 1
ATOM 9897 O O . ALA B 1 421 ? 23.469 11.992 -13.195 1 93.12 421 ALA B O 1
ATOM 9898 N N . GLY B 1 422 ? 24.156 11.594 -11.133 1 92.31 422 GLY B N 1
ATOM 9899 C CA . GLY B 1 422 ? 23.953 12.961 -10.695 1 92.31 422 GLY B CA 1
ATOM 9900 C C . GLY B 1 422 ? 22.547 13.234 -10.219 1 92.31 422 GLY B C 1
ATOM 9901 O O . GLY B 1 422 ? 22.266 14.305 -9.672 1 92.31 422 GLY B O 1
ATOM 9902 N N . GLU B 1 423 ? 21.656 12.32 -10.414 1 93.5 423 GLU B N 1
ATOM 9903 C CA . GLU B 1 423 ? 20.281 12.508 -9.977 1 93.5 423 GLU B CA 1
ATOM 9904 C C . GLU B 1 423 ? 20.031 11.875 -8.609 1 93.5 423 GLU B C 1
ATOM 9906 O O . GLU B 1 423 ? 20.734 10.938 -8.227 1 93.5 423 GLU B O 1
ATOM 9911 N N . GLU B 1 424 ? 19.078 12.453 -7.883 1 95.31 424 GLU B N 1
ATOM 9912 C CA . GLU B 1 424 ? 18.719 11.898 -6.578 1 95.31 424 GLU B CA 1
ATOM 9913 C C . GLU B 1 424 ? 17.375 11.172 -6.637 1 95.31 424 GLU B C 1
ATOM 9915 O O . GLU B 1 424 ? 17.141 10.234 -5.871 1 95.31 424 GLU B O 1
ATOM 9920 N N . VAL B 1 425 ? 16.547 11.617 -7.488 1 95.38 425 VAL B N 1
ATOM 9921 C CA . VAL B 1 425 ? 15.258 10.977 -7.691 1 95.38 425 VAL B CA 1
ATOM 9922 C C . VAL B 1 425 ? 15.047 10.703 -9.18 1 95.38 425 VAL B C 1
ATOM 9924 O O . VAL B 1 425 ? 15.203 11.602 -10.016 1 95.38 425 VAL B O 1
ATOM 9927 N N . HIS B 1 426 ? 14.812 9.555 -9.492 1 96.75 426 HIS B N 1
ATOM 9928 C CA . HIS B 1 426 ? 14.484 9.141 -10.852 1 96.75 426 HIS B CA 1
ATOM 9929 C C . HIS B 1 426 ? 13.141 8.414 -10.898 1 96.75 426 HIS B C 1
ATOM 9931 O O . HIS B 1 426 ? 13.008 7.32 -10.352 1 96.75 426 HIS B O 1
ATOM 9937 N N . THR B 1 427 ? 12.109 9.023 -11.453 1 97.25 427 THR B N 1
ATOM 9938 C CA . THR B 1 427 ? 10.758 8.477 -11.492 1 97.25 427 THR B CA 1
ATOM 9939 C C . THR B 1 427 ? 10.055 8.867 -12.789 1 97.25 427 THR B C 1
ATOM 9941 O O . THR B 1 427 ? 10.609 9.617 -13.602 1 97.25 427 THR B O 1
ATOM 9944 N N . ASP B 1 428 ? 8.984 8.289 -13.086 1 96.44 428 ASP B N 1
ATOM 9945 C CA . ASP B 1 428 ? 8.188 8.617 -14.266 1 96.44 428 ASP B CA 1
ATOM 9946 C C . ASP B 1 428 ? 6.812 9.141 -13.867 1 96.44 428 ASP B C 1
ATOM 9948 O O . ASP B 1 428 ? 6.594 9.508 -12.711 1 96.44 428 ASP B O 1
ATOM 9952 N N . GLN B 1 429 ? 5.891 9.312 -14.812 1 93.94 429 GLN B N 1
ATOM 9953 C CA . GLN B 1 429 ? 4.582 9.922 -14.602 1 93.94 429 GLN B CA 1
ATOM 9954 C C . GLN B 1 429 ? 3.729 9.086 -13.656 1 93.94 429 GLN B C 1
ATOM 9956 O O . GLN B 1 429 ? 2.785 9.594 -13.047 1 93.94 429 GLN B O 1
ATOM 9961 N N . HIS B 1 430 ? 4.094 7.801 -13.469 1 94.06 430 HIS B N 1
ATOM 9962 C CA . HIS B 1 430 ? 3.314 6.906 -12.625 1 94.06 430 HIS B CA 1
ATOM 9963 C C . HIS B 1 430 ? 3.98 6.715 -11.266 1 94.06 430 HIS B C 1
ATOM 9965 O O . HIS B 1 430 ? 3.514 5.918 -10.445 1 94.06 430 HIS B O 1
ATOM 9971 N N . GLY B 1 431 ? 5.059 7.453 -11.047 1 96.25 431 GLY B N 1
ATOM 9972 C CA . GLY B 1 431 ? 5.758 7.336 -9.781 1 96.25 431 GLY B CA 1
ATOM 9973 C C . GLY B 1 431 ? 6.586 6.07 -9.672 1 96.25 431 GLY B C 1
ATOM 9974 O O . GLY B 1 431 ? 6.852 5.59 -8.562 1 96.25 431 GLY B O 1
ATOM 9975 N N . ARG B 1 432 ? 6.941 5.52 -10.789 1 97.81 432 ARG B N 1
ATOM 9976 C CA . ARG B 1 432 ? 7.738 4.297 -10.773 1 97.81 432 ARG B CA 1
ATOM 9977 C C . ARG B 1 432 ? 9.219 4.613 -10.609 1 97.81 432 ARG B C 1
ATOM 9979 O O . ARG B 1 432 ? 9.648 5.75 -10.828 1 97.81 432 ARG B O 1
ATOM 9986 N N . ILE B 1 433 ? 9.984 3.488 -10.195 1 97.94 433 ILE B N 1
ATOM 9987 C CA . ILE B 1 433 ? 11.422 3.666 -10.031 1 97.94 433 ILE B CA 1
ATOM 9988 C C . ILE B 1 433 ? 12.164 2.49 -10.656 1 97.94 433 ILE B C 1
ATOM 9990 O O . ILE B 1 433 ? 11.547 1.518 -11.094 1 97.94 433 ILE B O 1
ATOM 9994 N N . LYS B 1 434 ? 13.414 2.615 -10.828 1 97.88 434 LYS B N 1
ATOM 9995 C CA . LYS B 1 434 ? 14.289 1.545 -11.297 1 97.88 434 LYS B CA 1
ATOM 9996 C C . LYS B 1 434 ? 15.211 1.061 -10.18 1 97.88 434 LYS B C 1
ATOM 9998 O O . LYS B 1 434 ? 15.547 1.822 -9.273 1 97.88 434 LYS B O 1
ATOM 10003 N N . VAL B 1 435 ? 15.609 -0.221 -10.227 1 98 435 VAL B N 1
ATOM 10004 C CA . VAL B 1 435 ? 16.406 -0.792 -9.148 1 98 435 VAL B CA 1
ATOM 10005 C C . VAL B 1 435 ? 17.484 -1.703 -9.742 1 98 435 VAL B C 1
ATOM 10007 O O . VAL B 1 435 ? 17.453 -2.023 -10.93 1 98 435 VAL B O 1
ATOM 10010 N N . GLN B 1 436 ? 18.422 -2.041 -9.023 1 97.62 436 GLN B N 1
ATOM 10011 C CA . GLN B 1 436 ? 19.375 -3.111 -9.289 1 97.62 436 GLN B CA 1
ATOM 10012 C C . GLN B 1 436 ? 19.359 -4.16 -8.18 1 97.62 436 GLN B C 1
ATOM 10014 O O . GLN B 1 436 ? 19.625 -3.846 -7.02 1 97.62 436 GLN B O 1
ATOM 10019 N N . PHE B 1 437 ? 18.984 -5.387 -8.609 1 97.31 437 PHE B N 1
ATOM 10020 C CA . PHE B 1 437 ? 19.016 -6.465 -7.629 1 97.31 437 PHE B CA 1
ATOM 10021 C C . PHE B 1 437 ? 20.438 -6.746 -7.176 1 97.31 437 PHE B C 1
ATOM 10023 O O . PHE B 1 437 ? 21.391 -6.531 -7.93 1 97.31 437 PHE B O 1
ATOM 10030 N N . HIS B 1 438 ? 20.562 -7.262 -5.988 1 96.19 438 HIS B N 1
ATOM 10031 C CA . HIS B 1 438 ? 21.875 -7.398 -5.387 1 96.19 438 HIS B CA 1
ATOM 10032 C C . HIS B 1 438 ? 22.641 -8.586 -5.98 1 96.19 438 HIS B C 1
ATOM 10034 O O . HIS B 1 438 ? 23.859 -8.695 -5.816 1 96.19 438 HIS B O 1
ATOM 10040 N N . TRP B 1 439 ? 21.969 -9.492 -6.633 1 95.31 439 TRP B N 1
ATOM 10041 C CA . TRP B 1 439 ? 22.625 -10.648 -7.246 1 95.31 439 TRP B CA 1
ATOM 10042 C C . TRP B 1 439 ? 23.156 -10.297 -8.633 1 95.31 439 TRP B C 1
ATOM 10044 O O . TRP B 1 439 ? 23.922 -11.07 -9.219 1 95.31 439 TRP B O 1
ATOM 10054 N N . GLN B 1 440 ? 22.766 -9.211 -9.18 1 94.81 440 GLN B N 1
ATOM 10055 C CA . GLN B 1 440 ? 23.25 -8.82 -10.5 1 94.81 440 GLN B CA 1
ATOM 10056 C C . GLN B 1 440 ? 24.75 -8.562 -10.484 1 94.81 440 GLN B C 1
ATOM 10058 O O . GLN B 1 440 ? 25.25 -7.816 -9.641 1 94.81 440 GLN B O 1
ATOM 10063 N N . ARG B 1 441 ? 25.438 -9.117 -11.453 1 93.94 441 ARG B N 1
ATOM 10064 C CA . ARG B 1 441 ? 26.891 -8.961 -11.531 1 93.94 441 ARG B CA 1
ATOM 10065 C C . ARG B 1 441 ? 27.297 -8.414 -12.898 1 93.94 441 ARG B C 1
ATOM 10067 O O . ARG B 1 441 ? 26.719 -8.773 -13.914 1 93.94 441 ARG B O 1
ATOM 10074 N N . PRO B 1 442 ? 28.344 -7.656 -12.953 1 90.62 442 PRO B N 1
ATOM 10075 C CA . PRO B 1 442 ? 28.781 -7.027 -14.195 1 90.62 442 PRO B CA 1
ATOM 10076 C C . PRO B 1 442 ? 29.234 -8.047 -15.242 1 90.62 442 PRO B C 1
ATOM 10078 O O . PRO B 1 442 ? 29.047 -7.828 -16.438 1 90.62 442 PRO B O 1
ATOM 10081 N N . ASP B 1 443 ? 29.75 -9.164 -14.844 1 89.88 443 ASP B N 1
ATOM 10082 C CA . ASP B 1 443 ? 30.25 -10.156 -15.781 1 89.88 443 ASP B CA 1
ATOM 10083 C C . ASP B 1 443 ? 29.125 -10.75 -16.625 1 89.88 443 ASP B C 1
ATOM 10085 O O . ASP B 1 443 ? 29.344 -11.156 -17.766 1 89.88 443 ASP B O 1
ATOM 10089 N N . GLU B 1 444 ? 27.953 -10.781 -16.047 1 88.81 444 GLU B N 1
ATOM 10090 C CA . GLU B 1 444 ? 26.781 -11.32 -16.734 1 88.81 444 GLU B CA 1
ATOM 10091 C C . GLU B 1 444 ? 26.031 -10.227 -17.484 1 88.81 444 GLU B C 1
ATOM 10093 O O . GLU B 1 444 ? 25.125 -10.508 -18.266 1 88.81 444 GLU B O 1
ATOM 10098 N N . HIS B 1 445 ? 26.406 -8.977 -17.25 1 88.19 445 H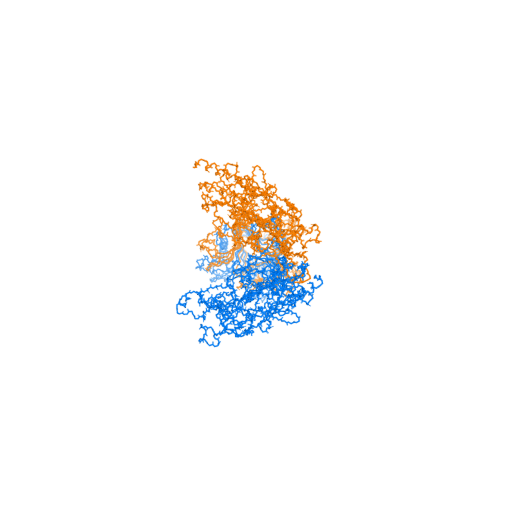IS B N 1
ATOM 10099 C CA . HIS B 1 445 ? 25.703 -7.809 -17.797 1 88.19 445 HIS B CA 1
ATOM 10100 C C . HIS B 1 445 ? 26.703 -6.809 -18.391 1 88.19 445 HIS B C 1
ATOM 10102 O O . HIS B 1 445 ? 26.812 -5.684 -17.891 1 88.19 445 HIS B O 1
ATOM 10108 N N . PRO B 1 446 ? 27.344 -7.148 -19.453 1 80.75 446 PRO B N 1
ATOM 10109 C CA . PRO B 1 446 ? 28.406 -6.293 -19.984 1 80.75 446 PRO B CA 1
ATOM 10110 C C . PRO B 1 446 ? 27.891 -4.949 -20.484 1 80.75 446 PRO B C 1
ATOM 10112 O O . PRO B 1 446 ? 28.609 -3.955 -20.469 1 80.75 446 PRO B O 1
ATOM 10115 N N . THR B 1 447 ? 26.672 -4.863 -20.938 1 83.56 447 THR B N 1
ATOM 10116 C CA . THR B 1 447 ? 26.188 -3.633 -21.547 1 83.56 447 THR B CA 1
ATOM 10117 C C . THR B 1 447 ? 25.125 -2.973 -20.688 1 83.56 447 THR B C 1
ATOM 10119 O O . THR B 1 447 ? 25.078 -1.745 -20.562 1 83.56 447 THR B O 1
ATOM 10122 N N . ILE B 1 448 ? 24.234 -3.76 -20.062 1 85.44 448 ILE B N 1
ATOM 10123 C CA . ILE B 1 448 ? 23.156 -3.217 -19.266 1 85.44 448 ILE B CA 1
ATOM 10124 C C . ILE B 1 448 ? 22.859 -4.16 -18.094 1 85.44 448 ILE B C 1
ATOM 10126 O O . ILE B 1 448 ? 23.078 -5.367 -18.203 1 85.44 448 ILE B O 1
ATOM 10130 N N . GLY B 1 449 ? 22.484 -3.559 -16.891 1 84.81 449 GLY B N 1
ATOM 10131 C CA . GLY B 1 449 ? 21.875 -4.43 -15.906 1 84.81 449 GLY B CA 1
ATOM 10132 C C . GLY B 1 449 ? 22.609 -4.441 -14.586 1 84.81 449 GLY B C 1
ATOM 10133 O O . GLY B 1 449 ? 22.047 -4.828 -13.555 1 84.81 449 GLY B O 1
ATOM 10134 N N . ALA B 1 450 ? 23.844 -3.982 -14.539 1 91.44 450 ALA B N 1
ATOM 10135 C CA . ALA B 1 450 ? 24.562 -4.145 -13.273 1 91.44 450 ALA B CA 1
ATOM 10136 C C . ALA B 1 450 ? 25.516 -2.984 -13.031 1 91.44 450 ALA B C 1
ATOM 10138 O O . ALA B 1 450 ? 26.578 -3.166 -12.43 1 91.44 450 ALA B O 1
ATOM 10139 N N . ALA B 1 451 ? 25.281 -1.842 -13.484 1 91.81 451 ALA B N 1
ATOM 10140 C CA . ALA B 1 451 ? 26.172 -0.693 -13.328 1 91.81 451 ALA B CA 1
ATOM 10141 C C . ALA B 1 451 ? 25.594 0.318 -12.344 1 91.81 451 ALA B C 1
ATOM 10143 O O . ALA B 1 451 ? 26.031 1.471 -12.297 1 91.81 451 ALA B O 1
ATOM 10144 N N . LEU B 1 452 ? 24.609 -0.044 -11.664 1 93.81 452 LEU B N 1
ATOM 10145 C CA . LEU B 1 452 ? 23.922 0.842 -10.727 1 93.81 452 LEU B CA 1
ATOM 10146 C C . LEU B 1 452 ? 23.438 2.105 -11.43 1 93.81 452 LEU B C 1
ATOM 10148 O O . LEU B 1 452 ? 23.641 3.215 -10.938 1 93.81 452 LEU B O 1
ATOM 10152 N N . ASP B 1 453 ? 22.922 1.915 -12.609 1 93.06 453 ASP B N 1
ATOM 10153 C CA . ASP B 1 453 ? 22.406 3.035 -13.391 1 93.06 453 ASP B CA 1
ATOM 10154 C C . ASP B 1 453 ? 20.969 2.779 -13.844 1 93.06 453 ASP B C 1
ATOM 10156 O O . ASP B 1 453 ? 20.312 1.865 -13.352 1 93.06 453 ASP B O 1
ATOM 10160 N N . ASP B 1 454 ? 20.422 3.666 -14.766 1 93.25 454 ASP B N 1
ATOM 10161 C CA . ASP B 1 454 ? 19.016 3.639 -15.117 1 93.25 454 ASP B CA 1
ATOM 10162 C C . ASP B 1 454 ? 18.703 2.514 -16.094 1 93.25 454 ASP B C 1
ATOM 10164 O O . ASP B 1 454 ? 17.578 2.395 -16.594 1 93.25 454 ASP B O 1
ATOM 10168 N N . LYS B 1 455 ? 19.703 1.669 -16.359 1 92.69 455 LYS B N 1
ATOM 10169 C CA . LYS B 1 455 ? 19.484 0.551 -17.266 1 92.69 455 LYS B CA 1
ATOM 10170 C C . LYS B 1 455 ? 19.562 -0.784 -16.531 1 92.69 455 LYS B C 1
ATOM 10172 O O . LYS B 1 455 ? 19.656 -1.84 -17.156 1 92.69 455 LYS B O 1
ATOM 10177 N N . SER B 1 456 ? 19.516 -0.755 -15.25 1 93.5 456 SER B N 1
ATOM 10178 C CA . SER B 1 456 ? 19.734 -1.954 -14.445 1 93.5 456 SER B CA 1
ATOM 10179 C C . SER B 1 456 ? 18.453 -2.77 -14.32 1 93.5 456 SER B C 1
ATOM 10181 O O . SER B 1 456 ? 18.484 -3.963 -14.023 1 93.5 456 SER B O 1
ATOM 10183 N N . SER B 1 457 ? 17.344 -2.141 -14.516 1 92.94 457 SER B N 1
ATOM 10184 C CA . SER B 1 457 ? 16.062 -2.834 -14.453 1 92.94 457 SER B CA 1
ATOM 10185 C C . SER B 1 457 ? 14.992 -2.096 -15.25 1 92.94 457 SER B C 1
ATOM 10187 O O . SER B 1 457 ? 15.258 -1.041 -15.828 1 92.94 457 SER B O 1
ATOM 10189 N N . CYS B 1 458 ? 13.82 -2.721 -15.328 1 93.06 458 CYS B N 1
ATOM 10190 C CA . CYS B 1 458 ? 12.625 -2.035 -15.812 1 93.06 458 CYS B CA 1
ATOM 10191 C C . CYS B 1 458 ? 12.055 -1.109 -14.742 1 93.06 458 CYS B C 1
ATOM 10193 O O . CYS B 1 458 ? 12.602 -1.013 -13.641 1 93.06 458 CYS B O 1
ATOM 10195 N N . TRP B 1 459 ? 11.047 -0.336 -15.156 1 95.44 459 TRP B N 1
ATOM 10196 C CA . TRP B 1 459 ? 10.336 0.511 -14.203 1 95.44 459 TRP B CA 1
ATOM 10197 C C . TRP B 1 459 ? 9.492 -0.331 -13.25 1 95.44 459 TRP B C 1
ATOM 10199 O O . TRP B 1 459 ? 8.766 -1.226 -13.68 1 95.44 459 TRP B O 1
ATOM 10209 N N . LEU B 1 460 ? 9.633 -0.135 -12.008 1 97.19 460 LEU B N 1
ATOM 10210 C CA . LEU B 1 460 ? 8.867 -0.853 -11 1 97.19 460 LEU B CA 1
ATOM 10211 C C . LEU B 1 460 ? 7.871 0.074 -10.312 1 97.19 460 LEU B C 1
ATOM 10213 O O . LEU B 1 460 ? 8.211 1.2 -9.945 1 97.19 460 LEU B O 1
ATOM 10217 N N . ARG B 1 461 ? 6.637 -0.36 -10.195 1 96.94 461 ARG B N 1
ATOM 10218 C CA . ARG B 1 461 ? 5.633 0.38 -9.438 1 96.94 461 ARG B CA 1
ATOM 10219 C C . ARG B 1 461 ? 5.93 0.333 -7.945 1 96.94 461 ARG B C 1
ATOM 10221 O O . ARG B 1 461 ? 6.535 -0.623 -7.453 1 96.94 461 ARG B O 1
ATOM 10228 N N . VAL B 1 462 ? 5.562 1.339 -7.227 1 97.62 462 VAL B N 1
ATOM 10229 C CA . VAL B 1 462 ? 5.832 1.458 -5.797 1 97.62 462 VAL B CA 1
ATOM 10230 C C . VAL B 1 462 ? 4.516 1.469 -5.023 1 97.62 462 VAL B C 1
ATOM 10232 O O . VAL B 1 462 ? 3.654 2.318 -5.266 1 97.62 462 VAL B O 1
ATOM 10235 N N . ALA B 1 463 ? 4.344 0.533 -4.105 1 97 463 ALA B N 1
ATOM 10236 C CA . ALA B 1 463 ? 3.152 0.488 -3.264 1 97 463 ALA B CA 1
ATOM 10237 C C . ALA B 1 463 ? 3.18 1.597 -2.215 1 97 463 ALA B C 1
ATOM 10239 O O . ALA B 1 463 ? 4.234 1.912 -1.662 1 97 463 ALA B O 1
ATOM 10240 N N . MET B 1 464 ? 1.987 2.178 -2.008 1 95.75 464 MET B N 1
ATOM 10241 C CA . MET B 1 464 ? 1.802 3.262 -1.045 1 95.75 464 MET B CA 1
ATOM 10242 C C . MET B 1 464 ? 0.7 2.92 -0.047 1 95.75 464 MET B C 1
ATOM 10244 O O . MET B 1 464 ? -0.105 2.018 -0.289 1 95.75 464 MET B O 1
ATOM 10248 N N . PRO B 1 465 ? 0.657 3.648 1.125 1 92.56 465 PRO B N 1
ATOM 10249 C CA . PRO B 1 465 ? -0.472 3.441 2.035 1 92.56 465 PRO B CA 1
ATOM 10250 C C . PRO B 1 465 ? -1.814 3.801 1.402 1 92.56 465 PRO B C 1
ATOM 10252 O O . PRO B 1 465 ? -2.83 3.168 1.7 1 92.56 465 PRO B O 1
ATOM 10255 N N . SER B 1 466 ? -1.83 4.793 0.607 1 93.56 466 SER B N 1
ATOM 10256 C CA . SER B 1 466 ? -3.006 5.18 -0.165 1 93.56 466 SER B CA 1
ATOM 10257 C C . SER B 1 466 ? -2.617 5.695 -1.546 1 93.56 466 SER B C 1
ATOM 10259 O O . SER B 1 466 ? -1.577 6.336 -1.704 1 93.56 466 SER B O 1
ATOM 10261 N N . ALA B 1 467 ? -3.426 5.41 -2.52 1 95.75 467 ALA B N 1
ATOM 10262 C CA . ALA B 1 467 ? -3.178 5.809 -3.902 1 95.75 467 ALA B CA 1
ATOM 10263 C C . ALA B 1 467 ? -4.488 6.059 -4.645 1 95.75 467 ALA B C 1
ATOM 10265 O O . ALA B 1 467 ? -4.977 5.184 -5.367 1 95.75 467 ALA B O 1
ATOM 10266 N N . GLY B 1 468 ? -5.031 7.211 -4.449 1 94.75 468 GLY B N 1
ATOM 10267 C CA . GLY B 1 468 ? -6.258 7.586 -5.133 1 94.75 468 GLY B CA 1
ATOM 10268 C C . GLY B 1 468 ? -6.016 8.367 -6.41 1 94.75 468 GLY B C 1
ATOM 10269 O O . GLY B 1 468 ? -4.871 8.547 -6.824 1 94.75 468 GLY B O 1
ATOM 10270 N N . ALA B 1 469 ? -7.09 8.75 -7.074 1 95.44 469 ALA B N 1
ATOM 10271 C CA . ALA B 1 469 ? -6.992 9.508 -8.32 1 95.44 469 ALA B CA 1
ATOM 10272 C C . ALA B 1 469 ? -6.562 10.945 -8.055 1 95.44 469 ALA B C 1
ATOM 10274 O O . ALA B 1 469 ? -7.402 11.836 -7.898 1 95.44 469 ALA B O 1
ATOM 10275 N N . GLY B 1 470 ? -5.32 11.172 -8.047 1 95.5 470 GLY B N 1
ATOM 10276 C CA . GLY B 1 470 ? -4.797 12.508 -7.824 1 95.5 470 GLY B CA 1
ATOM 10277 C C . GLY B 1 470 ? -4.645 12.852 -6.355 1 95.5 470 GLY B C 1
ATOM 10278 O O . GLY B 1 470 ? -4.488 14.016 -5.996 1 95.5 470 GLY B O 1
ATOM 10279 N N . TRP B 1 471 ? -4.844 11.945 -5.512 1 95.81 471 TRP B N 1
ATOM 10280 C CA . TRP B 1 471 ? -4.684 12.117 -4.074 1 95.81 471 TRP B CA 1
ATOM 10281 C C . TRP B 1 471 ? -4.082 10.867 -3.439 1 95.81 471 TRP B C 1
ATOM 10283 O O . TRP B 1 471 ? -4.012 9.812 -4.078 1 95.81 471 TRP B O 1
ATOM 10293 N N . GLY B 1 472 ? -3.633 10.953 -2.24 1 96.75 472 GLY B N 1
ATOM 10294 C CA . GLY B 1 472 ? -2.98 9.859 -1.536 1 96.75 472 GLY B CA 1
ATOM 10295 C C . GLY B 1 472 ? -1.612 10.234 -0.995 1 96.75 472 GLY B C 1
ATOM 10296 O O . GLY B 1 472 ? -1.396 11.367 -0.564 1 96.75 472 GLY B O 1
ATOM 10297 N N . HIS B 1 473 ? -0.745 9.18 -0.916 1 97.06 473 HIS B N 1
ATOM 10298 C CA . HIS B 1 473 ? 0.613 9.344 -0.408 1 97.06 473 HIS B CA 1
ATOM 10299 C C . HIS B 1 473 ? 1.623 9.406 -1.549 1 97.06 473 HIS B C 1
ATOM 10301 O O . HIS B 1 473 ? 1.472 8.711 -2.555 1 97.06 473 HIS B O 1
ATOM 10307 N N . GLN B 1 474 ? 2.543 10.195 -1.486 1 96.25 474 GLN B N 1
ATOM 10308 C CA . GLN B 1 474 ? 3.67 10.203 -2.412 1 96.25 474 GLN B CA 1
ATOM 10309 C C . GLN B 1 474 ? 4.996 10.328 -1.664 1 96.25 474 GLN B C 1
ATOM 10311 O O . GLN B 1 474 ? 5.293 11.375 -1.087 1 96.25 474 GLN B O 1
ATOM 10316 N N . PHE B 1 475 ? 5.758 9.367 -1.543 1 96.12 475 PHE B N 1
ATOM 10317 C CA . PHE B 1 475 ? 7.113 9.281 -1.008 1 96.12 475 PHE B CA 1
ATOM 10318 C C . PHE B 1 475 ? 7.992 8.414 -1.899 1 96.12 475 PHE B C 1
ATOM 10320 O O . PHE B 1 475 ? 8.242 7.246 -1.583 1 96.12 475 PHE B O 1
ATOM 10327 N N . ILE B 1 476 ? 8.445 8.953 -2.98 1 96.94 476 ILE B N 1
ATOM 10328 C CA . ILE B 1 476 ? 9.188 8.195 -3.988 1 96.94 476 ILE B CA 1
ATOM 10329 C C . ILE B 1 476 ? 10.562 7.828 -3.447 1 96.94 476 ILE B C 1
ATOM 10331 O O . ILE B 1 476 ? 11.328 8.695 -3.018 1 96.94 476 ILE B O 1
ATOM 10335 N N . PRO B 1 477 ? 10.891 6.586 -3.455 1 97.56 477 PRO B N 1
ATOM 10336 C CA . PRO B 1 477 ? 12.242 6.203 -3.029 1 97.56 477 PRO B CA 1
ATOM 10337 C C . PRO B 1 477 ? 13.336 6.836 -3.883 1 97.56 477 PRO B C 1
ATOM 10339 O O . PRO B 1 477 ? 13.195 6.93 -5.105 1 97.56 477 PRO B O 1
ATOM 10342 N N . ARG B 1 478 ? 14.359 7.23 -3.238 1 97.62 478 ARG B N 1
ATOM 10343 C CA . ARG B 1 478 ? 15.438 7.941 -3.914 1 97.62 478 ARG B CA 1
ATOM 10344 C C . ARG B 1 478 ? 16.578 6.988 -4.281 1 97.62 478 ARG B C 1
ATOM 10346 O O . ARG B 1 478 ? 16.672 5.891 -3.73 1 97.62 478 ARG B O 1
ATOM 10353 N N . ILE B 1 479 ? 17.422 7.441 -5.27 1 97.75 479 ILE B N 1
ATOM 10354 C CA . ILE B 1 479 ? 18.562 6.66 -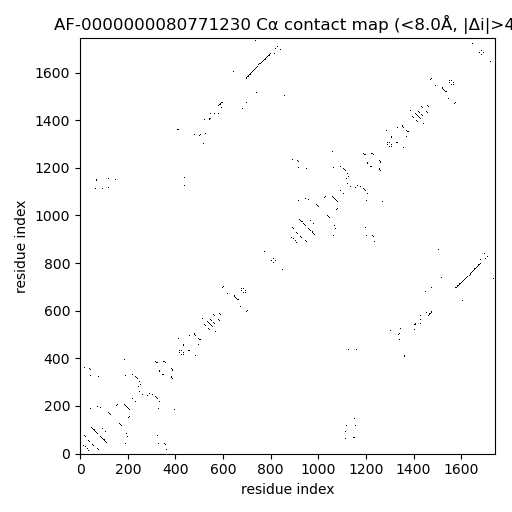5.727 1 97.75 479 ILE B CA 1
ATOM 10355 C C . ILE B 1 479 ? 19.469 6.34 -4.547 1 97.75 479 ILE B C 1
ATOM 10357 O O . ILE B 1 479 ? 19.766 7.215 -3.73 1 97.75 479 ILE B O 1
ATOM 10361 N N . GLY B 1 480 ? 19.859 5.074 -4.395 1 97.44 480 GLY B N 1
ATOM 10362 C CA . GLY B 1 480 ? 20.734 4.637 -3.32 1 97.44 480 GLY B CA 1
ATOM 10363 C C . GLY B 1 480 ? 20 3.906 -2.211 1 97.44 480 GLY B C 1
ATOM 10364 O O . GLY B 1 480 ? 20.594 3.129 -1.469 1 97.44 480 GLY B O 1
ATOM 10365 N N . GLN B 1 481 ? 18.75 4.113 -2.049 1 97.69 481 GLN B N 1
ATOM 10366 C CA . GLN B 1 481 ? 17.969 3.48 -0.991 1 97.69 481 GLN B CA 1
ATOM 10367 C C . GLN B 1 481 ? 17.734 2.002 -1.286 1 97.69 481 GLN B C 1
ATOM 10369 O O . GLN B 1 481 ? 17.672 1.599 -2.449 1 97.69 481 GLN B O 1
ATOM 10374 N N . GLU B 1 482 ? 17.672 1.222 -0.203 1 98.44 482 GLU B N 1
ATOM 10375 C CA . GLU B 1 482 ? 17.328 -0.197 -0.299 1 98.44 482 GLU B CA 1
ATOM 10376 C C . GLU B 1 482 ? 15.828 -0.415 -0.228 1 98.44 482 GLU B C 1
ATOM 10378 O O . GLU B 1 482 ? 15.156 0.118 0.661 1 98.44 482 GLU B O 1
ATOM 10383 N N . VAL B 1 483 ? 15.32 -1.2 -1.201 1 98.25 483 VAL B N 1
ATOM 10384 C CA . VAL B 1 483 ? 13.883 -1.411 -1.284 1 98.25 483 VAL B CA 1
ATOM 10385 C C . VAL B 1 483 ? 13.57 -2.902 -1.181 1 98.25 483 VAL B C 1
ATOM 10387 O O . VAL B 1 483 ? 14.445 -3.742 -1.405 1 98.25 483 VAL B O 1
ATOM 10390 N N . LEU B 1 484 ? 12.383 -3.189 -0.73 1 97.88 484 LEU B N 1
ATOM 10391 C CA . LEU B 1 484 ? 11.812 -4.535 -0.725 1 97.88 484 LEU B CA 1
ATOM 10392 C C . LEU B 1 484 ? 11.008 -4.785 -1.992 1 97.88 484 LEU B C 1
ATOM 10394 O O . LEU B 1 484 ? 10.047 -4.062 -2.275 1 97.88 484 LEU B O 1
ATOM 10398 N N . VAL B 1 485 ? 11.406 -5.852 -2.756 1 97.62 485 VAL B N 1
ATOM 10399 C CA . VAL B 1 485 ? 10.781 -6.141 -4.043 1 97.62 485 VAL B CA 1
ATOM 10400 C C . VAL B 1 485 ? 10.023 -7.461 -3.963 1 97.62 485 VAL B C 1
ATOM 10402 O O . VAL B 1 485 ? 10.602 -8.5 -3.635 1 97.62 485 VAL B O 1
ATOM 10405 N N . ASP B 1 486 ? 8.711 -7.43 -4.219 1 97 486 ASP B N 1
ATOM 10406 C CA . ASP B 1 486 ? 7.887 -8.625 -4.383 1 97 486 ASP B CA 1
ATOM 10407 C C . ASP B 1 486 ? 7.559 -8.867 -5.855 1 97 486 ASP B C 1
ATOM 10409 O O . ASP B 1 486 ? 7.977 -8.102 -6.723 1 97 486 ASP B O 1
ATOM 10413 N N . PHE B 1 487 ? 6.93 -9.984 -6.184 1 96 487 PHE B N 1
ATOM 10414 C CA . PHE B 1 487 ? 6.656 -10.375 -7.562 1 96 487 PHE B CA 1
ATOM 10415 C C . PHE B 1 487 ? 5.191 -10.75 -7.738 1 96 487 PHE B C 1
ATOM 10417 O O . PHE B 1 487 ? 4.691 -11.648 -7.051 1 96 487 PHE B O 1
ATOM 10424 N N . ILE B 1 488 ? 4.504 -10.156 -8.672 1 94.44 488 ILE B N 1
ATOM 10425 C CA . ILE B 1 488 ? 3.086 -10.383 -8.914 1 94.44 488 ILE B CA 1
ATOM 10426 C C . ILE B 1 488 ? 2.879 -11.797 -9.461 1 94.44 488 ILE B C 1
ATOM 10428 O O . ILE B 1 488 ? 3.473 -12.172 -10.477 1 94.44 488 ILE B O 1
ATOM 10432 N N . GLU B 1 489 ? 2.074 -12.617 -8.797 1 93.12 489 GLU B N 1
ATOM 10433 C CA . GLU B 1 489 ? 1.785 -14 -9.141 1 93.12 489 GLU B CA 1
ATOM 10434 C C . GLU B 1 489 ? 3.057 -14.844 -9.141 1 93.12 489 GLU B C 1
ATOM 10436 O O . GLU B 1 489 ? 3.154 -15.828 -9.883 1 93.12 489 GLU B O 1
ATOM 10441 N N . GLY B 1 490 ? 4.074 -14.328 -8.5 1 92.88 490 GLY B N 1
ATOM 10442 C CA . GLY B 1 490 ? 5.344 -15.047 -8.461 1 92.88 490 GLY B CA 1
ATOM 10443 C C . GLY B 1 490 ? 6.113 -14.961 -9.766 1 92.88 490 GLY B C 1
ATOM 10444 O O . GLY B 1 490 ? 7.117 -15.648 -9.945 1 92.88 490 GLY B O 1
ATOM 10445 N N . ASP B 1 491 ? 5.613 -14.195 -10.641 1 94.56 491 ASP B N 1
ATOM 10446 C CA . ASP B 1 491 ? 6.277 -14.008 -11.93 1 94.56 491 ASP B CA 1
ATOM 10447 C C . ASP B 1 491 ? 7.551 -13.18 -11.773 1 94.56 491 ASP B C 1
ATOM 10449 O O . ASP B 1 491 ? 7.492 -11.984 -11.484 1 94.56 491 ASP B O 1
ATOM 10453 N N . ILE B 1 492 ? 8.656 -13.734 -12.023 1 95.38 492 ILE B N 1
ATOM 10454 C CA . ILE B 1 492 ? 9.953 -13.125 -11.781 1 95.38 492 ILE B CA 1
ATOM 10455 C C . ILE B 1 492 ? 10.133 -11.914 -12.688 1 95.38 492 ILE B C 1
ATOM 10457 O O . ILE B 1 492 ? 11.016 -11.086 -12.461 1 95.38 492 ILE B O 1
ATOM 10461 N N . ASP B 1 493 ? 9.32 -11.766 -13.703 1 95.25 493 ASP B N 1
ATOM 10462 C CA . ASP B 1 493 ? 9.422 -10.648 -14.625 1 95.25 493 ASP B CA 1
ATOM 10463 C C . ASP B 1 493 ? 8.523 -9.492 -14.188 1 95.25 493 ASP B C 1
ATOM 10465 O O . ASP B 1 493 ? 8.477 -8.445 -14.852 1 95.25 493 ASP B O 1
ATOM 10469 N N . ARG B 1 494 ? 7.773 -9.641 -13.141 1 95.06 494 ARG B N 1
ATOM 10470 C CA . ARG B 1 494 ? 6.82 -8.617 -12.719 1 95.06 494 ARG B CA 1
ATOM 10471 C C . ARG B 1 494 ? 7.098 -8.172 -11.281 1 95.06 494 ARG B C 1
ATOM 10473 O O . ARG B 1 494 ? 6.25 -8.336 -10.406 1 95.06 494 ARG B O 1
ATOM 10480 N N . PRO B 1 495 ? 8.195 -7.504 -11.078 1 95.81 495 PRO B N 1
ATOM 10481 C CA . PRO B 1 495 ? 8.547 -7.02 -9.742 1 95.81 495 PRO B CA 1
ATOM 10482 C C . PRO B 1 495 ? 7.754 -5.781 -9.328 1 95.81 495 PRO B C 1
ATOM 10484 O O . PRO B 1 495 ? 7.355 -4.988 -10.188 1 95.81 495 PRO B O 1
ATOM 10487 N N . VAL B 1 496 ? 7.496 -5.617 -8.047 1 97.25 496 VAL B N 1
ATOM 10488 C CA . VAL B 1 496 ? 6.797 -4.477 -7.469 1 97.25 496 VAL B CA 1
ATOM 10489 C C . VAL B 1 496 ? 7.414 -4.125 -6.113 1 97.25 496 VAL B C 1
ATOM 10491 O O . VAL B 1 496 ? 7.809 -5.016 -5.355 1 97.25 496 VAL B O 1
ATOM 10494 N N . ILE B 1 497 ? 7.594 -2.859 -5.875 1 98.06 497 ILE B N 1
ATOM 10495 C CA . ILE B 1 497 ? 8.188 -2.418 -4.617 1 98.06 497 ILE B CA 1
ATOM 10496 C C . ILE B 1 497 ? 7.117 -2.377 -3.527 1 98.06 497 ILE B C 1
ATOM 10498 O O . ILE B 1 497 ? 6.062 -1.763 -3.707 1 98.06 497 ILE B O 1
ATOM 10502 N N . THR B 1 498 ? 7.398 -2.988 -2.324 1 96.88 498 THR B N 1
ATOM 10503 C CA . THR B 1 498 ? 6.41 -3.051 -1.256 1 96.88 498 THR B CA 1
ATOM 10504 C C . THR B 1 498 ? 6.871 -2.252 -0.042 1 96.88 498 THR B C 1
ATOM 10506 O O . THR B 1 498 ? 6.094 -2.002 0.88 1 96.88 498 THR B O 1
ATOM 10509 N N . GLY B 1 499 ? 8.164 -1.861 -0.034 1 96.25 499 GLY B N 1
ATOM 10510 C CA . GLY B 1 499 ? 8.664 -1.106 1.102 1 96.25 499 GLY B CA 1
ATOM 10511 C C . GLY B 1 499 ? 10.094 -0.632 0.915 1 96.25 499 GLY B C 1
ATOM 10512 O O . GLY B 1 499 ? 10.75 -0.987 -0.068 1 96.25 499 GLY B O 1
ATOM 10513 N N . VAL B 1 500 ? 10.492 0.244 1.75 1 96.94 500 VAL B N 1
ATOM 10514 C CA . VAL B 1 500 ? 11.852 0.772 1.797 1 96.94 500 VAL B CA 1
ATOM 10515 C C . VAL B 1 500 ? 12.492 0.436 3.143 1 96.94 500 VAL B C 1
ATOM 10517 O O . VAL B 1 500 ? 11.82 0.457 4.176 1 96.94 500 VAL B O 1
ATOM 10520 N N . LEU B 1 501 ? 13.828 0.144 3.166 1 97.25 501 LEU B N 1
ATOM 10521 C CA . LEU B 1 501 ? 14.477 -0.341 4.379 1 97.25 501 LEU B CA 1
ATOM 10522 C C . LEU B 1 501 ? 15.633 0.569 4.781 1 97.25 501 LEU B C 1
ATOM 10524 O O . LEU B 1 501 ? 16.375 1.054 3.92 1 97.25 501 LEU B O 1
ATOM 10528 N N . TYR B 1 502 ? 15.719 0.804 6.066 1 97.12 502 TYR B N 1
ATOM 10529 C CA . TYR B 1 502 ? 16.938 1.401 6.602 1 97.12 502 TYR B CA 1
ATOM 10530 C C . TYR B 1 502 ? 18.078 0.393 6.609 1 97.12 502 TYR B C 1
ATOM 10532 O O . TYR B 1 502 ? 17.844 -0.818 6.625 1 97.12 502 TYR B O 1
ATOM 10540 N N . ASN B 1 503 ? 19.281 0.862 6.516 1 97 503 ASN B N 1
ATOM 10541 C CA . ASN B 1 503 ? 20.469 0.02 6.57 1 97 503 ASN B CA 1
ATOM 10542 C C . ASN B 1 503 ? 21.672 0.789 7.102 1 97 503 ASN B C 1
ATOM 10544 O O . ASN B 1 503 ? 21.531 1.855 7.699 1 97 503 ASN B O 1
ATOM 10548 N N . GLY B 1 504 ? 22.922 0.246 7.035 1 96.31 504 GLY B N 1
ATOM 10549 C CA . GLY B 1 504 ? 24.125 0.868 7.578 1 96.31 504 GLY B CA 1
ATOM 10550 C C . GLY B 1 504 ? 24.438 2.205 6.938 1 96.31 504 GLY B C 1
ATOM 10551 O O . GLY B 1 504 ? 24.984 3.098 7.594 1 96.31 504 GLY B O 1
ATOM 10552 N N . SER B 1 505 ? 24.125 2.359 5.664 1 95.81 505 SER B N 1
ATOM 10553 C CA . SER B 1 505 ? 24.391 3.598 4.938 1 95.81 505 SER B CA 1
ATOM 10554 C C . SER B 1 505 ? 23.203 4.555 5.039 1 95.81 505 SER B C 1
ATOM 10556 O O . SER B 1 505 ? 23.359 5.762 4.852 1 95.81 505 SER B O 1
ATOM 10558 N N . HIS B 1 506 ? 22.078 4.02 5.316 1 95.81 506 HIS B N 1
ATOM 10559 C CA . HIS B 1 506 ? 20.844 4.781 5.496 1 95.81 506 HIS B CA 1
ATOM 10560 C C . HIS B 1 506 ? 20.266 4.566 6.887 1 95.81 506 HIS B C 1
ATOM 10562 O O . HIS B 1 506 ? 19.312 3.811 7.055 1 95.81 506 HIS B O 1
ATOM 10568 N N . PRO B 1 507 ? 20.812 5.34 7.871 1 96 507 PRO B N 1
ATOM 10569 C CA . PRO B 1 507 ? 20.312 5.188 9.234 1 96 507 PRO B CA 1
ATOM 10570 C C . PRO B 1 507 ? 18.922 5.82 9.43 1 96 507 PRO B C 1
ATOM 10572 O O . PRO B 1 507 ? 18.438 6.516 8.539 1 96 507 PRO B O 1
ATOM 10575 N N . THR B 1 508 ? 18.312 5.57 10.594 1 95.62 508 THR B N 1
ATOM 10576 C CA . THR B 1 508 ? 17 6.109 10.938 1 95.62 508 THR B CA 1
ATOM 10577 C C . THR B 1 508 ? 17.062 7.625 11.094 1 95.62 508 THR B C 1
ATOM 10579 O O . THR B 1 508 ? 18.156 8.195 11.258 1 95.62 508 THR B O 1
ATOM 10582 N N . PRO B 1 509 ? 15.906 8.336 11.031 1 94.81 509 PRO B N 1
ATOM 10583 C CA . PRO B 1 509 ? 15.898 9.797 11.062 1 94.81 509 PRO B CA 1
ATOM 10584 C C . PRO B 1 509 ? 16.453 10.367 12.367 1 94.81 509 PRO B C 1
ATOM 10586 O O . PRO B 1 509 ? 16.125 9.883 13.453 1 94.81 509 PRO B O 1
ATOM 10589 N N . ASP B 1 510 ? 17.312 11.336 12.242 1 94.81 510 ASP B N 1
ATOM 10590 C CA . ASP B 1 510 ? 17.734 12.18 13.352 1 94.81 510 ASP B CA 1
ATOM 10591 C C . ASP B 1 510 ? 16.828 13.414 13.469 1 94.81 510 ASP B C 1
ATOM 10593 O O . ASP B 1 510 ? 17.25 14.523 13.125 1 94.81 510 ASP B O 1
ATOM 10597 N N . PHE B 1 511 ? 15.695 13.234 14.055 1 94.81 511 PHE B N 1
ATOM 10598 C CA . PHE B 1 511 ? 14.703 14.305 14.133 1 94.81 511 PHE B CA 1
ATOM 10599 C C . PHE B 1 511 ? 15.305 15.555 14.773 1 94.81 511 PHE B C 1
ATOM 10601 O O . PHE B 1 511 ? 15.961 15.469 15.812 1 94.81 511 PHE B O 1
ATOM 10608 N N . SER B 1 512 ? 15.023 16.734 14.094 1 93.44 512 SER B N 1
ATOM 10609 C CA . SER B 1 512 ? 15.5 18.047 14.523 1 93.44 512 SER B CA 1
ATOM 10610 C C . SER B 1 512 ? 17.031 18.078 14.586 1 93.44 512 SER B C 1
ATOM 10612 O O . SER B 1 512 ? 17.594 18.906 15.297 1 93.44 512 SER B O 1
ATOM 10614 N N . GLY B 1 513 ? 17.703 17.125 13.969 1 91.5 513 GLY B N 1
ATOM 10615 C CA . GLY B 1 513 ? 19.141 17.094 13.828 1 91.5 513 GLY B CA 1
ATOM 10616 C C . GLY B 1 513 ? 19.859 16.609 15.07 1 91.5 513 GLY B C 1
ATOM 10617 O O . GLY B 1 513 ? 21.031 16.938 15.289 1 91.5 513 GLY B O 1
ATOM 10618 N N . ALA B 1 514 ? 19.094 15.898 15.836 1 92.5 514 ALA B N 1
ATOM 10619 C CA . ALA B 1 514 ? 19.719 15.516 17.094 1 92.5 514 ALA B CA 1
ATOM 10620 C C . ALA B 1 514 ? 19.344 14.094 17.484 1 92.5 514 ALA B C 1
ATOM 10622 O O . ALA B 1 514 ? 18.203 13.672 17.297 1 92.5 514 ALA B O 1
ATOM 10623 N N . GLY B 1 515 ? 20.328 13.375 18 1 89.62 515 GLY B N 1
ATOM 10624 C CA . GLY B 1 515 ? 20.109 12.078 18.609 1 89.62 515 GLY B CA 1
ATOM 10625 C C . GLY B 1 515 ? 19.891 10.969 17.609 1 89.62 515 GLY B C 1
ATOM 10626 O O . GLY B 1 515 ? 20 11.188 16.391 1 89.62 515 GLY B O 1
ATOM 10627 N N . SER B 1 516 ? 19.688 9.781 18.281 1 92.31 516 SER B N 1
ATOM 10628 C CA . SER B 1 516 ? 19.516 8.578 17.484 1 92.31 516 SER B CA 1
ATOM 10629 C C . SER B 1 516 ? 18.797 7.488 18.266 1 92.31 516 SER B C 1
ATOM 10631 O O . SER B 1 516 ? 18.578 7.621 19.469 1 92.31 516 SER B O 1
ATOM 10633 N N . LEU B 1 517 ? 18.297 6.527 17.547 1 93.44 517 LEU B N 1
ATOM 10634 C CA . LEU B 1 517 ? 17.797 5.32 18.188 1 93.44 517 LEU B CA 1
ATOM 10635 C C . LEU B 1 517 ? 18.938 4.496 18.766 1 93.44 517 LEU B C 1
ATOM 10637 O O . LEU B 1 517 ? 20.047 4.512 18.234 1 93.44 517 LEU B O 1
ATOM 10641 N N . PRO B 1 518 ? 18.75 3.746 19.875 1 94.94 518 PRO B N 1
ATOM 10642 C CA . PRO B 1 518 ? 17.453 3.508 20.5 1 94.94 518 PRO B CA 1
ATOM 10643 C C . PRO B 1 518 ? 17.078 4.586 21.516 1 94.94 518 PRO B C 1
ATOM 10645 O O . PRO B 1 518 ? 15.969 4.57 22.062 1 94.94 518 PRO B O 1
ATOM 10648 N N . ALA B 1 519 ? 17.953 5.57 21.891 1 94.75 519 ALA B N 1
ATOM 10649 C CA . ALA B 1 519 ? 17.672 6.539 22.953 1 94.75 519 ALA B CA 1
ATOM 10650 C C . ALA B 1 519 ? 16.422 7.348 22.641 1 94.75 519 ALA B C 1
ATOM 10652 O O . ALA B 1 519 ? 15.625 7.629 23.531 1 94.75 519 ALA B O 1
ATOM 10653 N N . ASN B 1 520 ? 16.234 7.75 21.406 1 96.25 520 ASN B N 1
ATOM 10654 C CA . ASN B 1 520 ? 15.094 8.555 20.984 1 96.25 520 ASN B CA 1
ATOM 10655 C C . ASN B 1 520 ? 13.945 7.672 20.516 1 96.25 520 ASN B C 1
ATOM 10657 O O . ASN B 1 520 ? 13.297 7.98 19.5 1 96.25 520 ASN B O 1
ATOM 10661 N N . LYS B 1 521 ? 13.625 6.582 21.172 1 95.88 521 LYS B N 1
ATOM 10662 C CA . LYS B 1 521 ? 12.633 5.59 20.766 1 95.88 521 LYS B CA 1
ATOM 10663 C C . LYS B 1 521 ? 11.211 6.145 20.891 1 95.88 521 LYS B C 1
ATOM 10665 O O . LYS B 1 521 ? 10.273 5.602 20.312 1 95.88 521 LYS B O 1
ATOM 10670 N N . THR B 1 522 ? 11.023 7.18 21.672 1 96.56 522 THR B N 1
ATOM 10671 C CA . THR B 1 522 ? 9.688 7.727 21.891 1 96.56 522 THR B CA 1
ATOM 10672 C C . THR B 1 522 ? 9.297 8.68 20.766 1 96.56 522 THR B C 1
ATOM 10674 O O . THR B 1 522 ? 8.172 9.18 20.734 1 96.56 522 THR B O 1
ATOM 10677 N N . LEU B 1 523 ? 10.203 8.961 19.844 1 96.88 523 LEU B N 1
ATOM 10678 C CA . LEU B 1 523 ? 9.961 9.891 18.75 1 96.88 523 LEU B CA 1
ATOM 10679 C C . LEU B 1 523 ? 9.445 9.156 17.516 1 96.88 523 LEU B C 1
ATOM 10681 O O . LEU B 1 523 ? 9.883 8.047 17.219 1 96.88 523 LEU B O 1
ATOM 10685 N N . SER B 1 524 ? 8.461 9.75 16.875 1 96.31 524 SER B N 1
ATOM 10686 C CA . SER B 1 524 ? 7.934 9.273 15.594 1 96.31 524 SER B CA 1
ATOM 10687 C C . SER B 1 524 ? 7.586 10.438 14.672 1 96.31 524 SER B C 1
ATOM 10689 O O . SER B 1 524 ? 7.461 11.578 15.117 1 96.31 524 SER B O 1
ATOM 10691 N N . GLY B 1 525 ? 7.578 10.133 13.398 1 96.88 525 GLY B N 1
ATOM 10692 C CA . GLY B 1 525 ? 7.188 11.18 12.469 1 96.88 525 GLY B CA 1
ATOM 10693 C C . GLY B 1 525 ? 7.797 11.008 11.086 1 96.88 525 GLY B C 1
ATOM 10694 O O . GLY B 1 525 ? 8.016 9.883 10.641 1 96.88 525 GLY B O 1
ATOM 10695 N N . ILE B 1 526 ? 7.871 12.164 10.297 1 97.25 526 ILE B N 1
ATOM 10696 C CA . ILE B 1 526 ? 8.414 12.219 8.938 1 97.25 526 ILE B CA 1
ATOM 10697 C C . ILE B 1 526 ? 9.461 13.328 8.844 1 97.25 526 ILE B C 1
ATOM 10699 O O . ILE B 1 526 ? 9.203 14.469 9.234 1 97.25 526 ILE B O 1
ATOM 10703 N N . LYS B 1 527 ? 10.609 12.953 8.484 1 97.44 527 LYS B N 1
ATOM 10704 C CA . LYS B 1 527 ? 11.656 13.914 8.172 1 97.44 527 LYS B CA 1
ATOM 10705 C C . LYS B 1 527 ? 12.062 13.82 6.699 1 97.44 527 LYS B C 1
ATOM 10707 O O . LYS B 1 527 ? 12.414 12.742 6.219 1 97.44 527 LYS B O 1
ATOM 10712 N N . SER B 1 528 ? 11.922 14.945 5.965 1 97 528 SER B N 1
ATOM 10713 C CA . SER B 1 528 ? 12.312 14.953 4.559 1 97 528 SER B CA 1
ATOM 10714 C C . SER B 1 528 ? 13.758 15.406 4.387 1 97 528 SER B C 1
ATOM 10716 O O . SER B 1 528 ? 14.469 15.609 5.371 1 97 528 SER B O 1
ATOM 10718 N N . LYS B 1 529 ? 14.211 15.477 3.127 1 96.19 529 LYS B N 1
ATOM 10719 C CA . LYS B 1 529 ? 15.562 15.938 2.793 1 96.19 529 LYS B CA 1
ATOM 10720 C C . LYS B 1 529 ? 15.562 16.75 1.502 1 96.19 529 LYS B C 1
ATOM 10722 O O . LYS B 1 529 ? 15.031 16.297 0.48 1 96.19 529 LYS B O 1
ATOM 10727 N N . GLU B 1 530 ? 16.141 17.875 1.63 1 96.25 530 GLU B N 1
ATOM 10728 C CA . GLU B 1 530 ? 16.297 18.719 0.453 1 96.25 530 GLU B CA 1
ATOM 10729 C C . GLU B 1 530 ? 17.047 18 -0.656 1 96.25 530 GLU B C 1
ATOM 10731 O O . GLU B 1 530 ? 18.047 17.328 -0.396 1 96.25 530 GLU B O 1
ATOM 10736 N N . HIS B 1 531 ? 16.469 18.156 -1.87 1 93.94 531 HIS B N 1
ATOM 10737 C CA . HIS B 1 531 ? 17.141 17.547 -3.012 1 93.94 531 HIS B CA 1
ATOM 10738 C C . HIS B 1 531 ? 18.5 18.203 -3.252 1 93.94 531 HIS B C 1
ATOM 10740 O O . HIS B 1 531 ? 18.594 19.422 -3.406 1 93.94 531 HIS B O 1
ATOM 10746 N N . GLN B 1 532 ? 19.562 17.344 -3.271 1 93 532 GLN B N 1
ATOM 10747 C CA . GLN B 1 532 ? 20.938 17.781 -3.5 1 93 532 GLN B CA 1
ATOM 10748 C C . GLN B 1 532 ? 21.359 18.844 -2.492 1 93 532 GLN B C 1
ATOM 10750 O O . GLN B 1 532 ? 22.109 19.75 -2.824 1 93 532 GLN B O 1
ATOM 10755 N N . GLY B 1 533 ? 20.734 18.875 -1.369 1 93 533 GLY B N 1
ATOM 10756 C CA . GLY B 1 533 ? 21.031 19.812 -0.299 1 93 533 GLY B CA 1
ATOM 10757 C C . GLY B 1 533 ? 20.922 19.188 1.083 1 93 533 GLY B C 1
ATOM 10758 O O . GLY B 1 533 ? 20.734 17.984 1.214 1 93 533 GLY B O 1
ATOM 10759 N N . GLY B 1 534 ? 21.078 20.109 2.1 1 92.69 534 GLY B N 1
ATOM 10760 C CA . GLY B 1 534 ? 21.125 19.594 3.457 1 92.69 534 GLY B CA 1
ATOM 10761 C C . GLY B 1 534 ? 19.922 20 4.285 1 92.69 534 GLY B C 1
ATOM 10762 O O . GLY B 1 534 ? 19.75 19.516 5.41 1 92.69 534 GLY B O 1
ATOM 10763 N N . GLY B 1 535 ? 19.062 20.828 3.744 1 95.19 535 GLY B N 1
ATOM 10764 C CA . GLY B 1 535 ? 17.859 21.219 4.469 1 95.19 535 GLY B CA 1
ATOM 10765 C C . GLY B 1 535 ? 16.828 20.125 4.562 1 95.19 535 GLY B C 1
ATOM 10766 O O . GLY B 1 535 ? 16.953 19.078 3.918 1 95.19 535 GLY B O 1
ATOM 10767 N N . TYR B 1 536 ? 15.805 20.375 5.449 1 96.94 536 TYR B N 1
ATOM 10768 C CA . TYR B 1 536 ? 14.766 19.359 5.59 1 96.94 536 TYR B CA 1
ATOM 10769 C C . TYR B 1 536 ? 13.492 19.969 6.164 1 96.94 536 TYR B C 1
ATOM 10771 O O . TYR B 1 536 ? 13.5 21.094 6.668 1 96.94 536 TYR B O 1
ATOM 10779 N N . ASN B 1 537 ? 12.414 19.359 5.938 1 97.81 537 ASN B N 1
ATOM 10780 C CA . ASN B 1 537 ? 11.148 19.531 6.637 1 97.81 537 ASN B CA 1
ATOM 10781 C C . ASN B 1 537 ? 10.875 18.391 7.617 1 97.81 537 ASN B C 1
ATOM 10783 O O . ASN B 1 537 ? 11.469 17.312 7.5 1 97.81 537 ASN B O 1
ATOM 10787 N N . GLU B 1 538 ? 9.984 18.734 8.57 1 96.88 538 GLU B N 1
ATOM 10788 C CA . GLU B 1 538 ? 9.797 17.688 9.578 1 96.88 538 GLU B CA 1
ATOM 10789 C C . GLU B 1 538 ? 8.398 17.766 10.188 1 96.88 538 GLU B C 1
ATOM 10791 O O . GLU B 1 538 ? 7.883 18.859 10.445 1 96.88 538 GLU B O 1
ATOM 10796 N N . LEU B 1 539 ? 7.742 16.672 10.305 1 97.5 539 LEU B N 1
ATOM 10797 C CA . LEU B 1 539 ? 6.617 16.406 11.195 1 97.5 539 LEU B CA 1
ATOM 10798 C C . LEU B 1 539 ? 7.02 15.461 12.32 1 97.5 539 LEU B C 1
ATOM 10800 O O . LEU B 1 539 ? 7.352 14.297 12.062 1 97.5 539 LEU B O 1
ATOM 10804 N N . LEU B 1 540 ? 6.977 15.891 13.562 1 97.69 540 LEU B N 1
ATOM 10805 C CA . LEU B 1 540 ? 7.52 15.133 14.68 1 97.69 540 LEU B CA 1
ATOM 10806 C C . LEU B 1 540 ? 6.473 14.945 15.773 1 97.69 540 LEU B C 1
ATOM 10808 O O . LEU B 1 540 ? 5.762 15.891 16.125 1 97.69 540 LEU B O 1
ATOM 10812 N N . PHE B 1 541 ? 6.324 13.742 16.25 1 97.56 541 PHE B N 1
ATOM 10813 C CA . PHE B 1 541 ? 5.559 13.391 17.438 1 97.56 541 PHE B CA 1
ATOM 10814 C C . PHE B 1 541 ? 6.473 12.867 18.531 1 97.56 541 PHE B C 1
ATOM 10816 O O . PHE B 1 541 ? 7.23 11.922 18.312 1 97.56 541 PHE B O 1
ATOM 10823 N N . ASP B 1 542 ? 6.453 13.461 19.594 1 97.5 542 ASP B N 1
ATOM 10824 C CA . ASP B 1 542 ? 7.215 13.055 20.781 1 97.5 542 ASP B CA 1
ATOM 10825 C C . ASP B 1 542 ? 6.293 12.531 21.875 1 97.5 542 ASP B C 1
ATOM 10827 O O . ASP B 1 542 ? 5.523 13.289 22.469 1 97.5 542 ASP B O 1
ATOM 10831 N N . ASP B 1 543 ? 6.406 11.32 22.156 1 97.19 543 ASP B N 1
ATOM 10832 C CA . ASP B 1 543 ? 5.516 10.672 23.125 1 97.19 543 ASP B CA 1
ATOM 10833 C C . ASP B 1 543 ? 6.25 10.352 24.422 1 97.19 543 ASP B C 1
ATOM 10835 O O . ASP B 1 543 ? 5.898 9.391 25.109 1 97.19 543 ASP B O 1
ATOM 10839 N N . THR B 1 544 ? 7.25 11.031 24.719 1 96.81 544 THR B N 1
ATOM 10840 C CA . THR B 1 544 ? 7.969 10.852 25.969 1 96.81 544 THR B CA 1
ATOM 10841 C C . THR B 1 544 ? 7.051 11.102 27.172 1 96.81 544 THR B C 1
ATOM 10843 O O . THR B 1 544 ? 6.273 12.055 27.172 1 96.81 544 THR B O 1
ATOM 10846 N N . PRO B 1 545 ? 7.133 10.242 28.234 1 96.19 545 PRO B N 1
ATOM 10847 C CA . PRO B 1 545 ? 6.234 10.383 29.375 1 96.19 545 PRO B CA 1
ATOM 10848 C C . PRO B 1 545 ? 6.309 11.773 30.016 1 96.19 545 PRO B C 1
ATOM 10850 O O . PRO B 1 545 ? 7.387 12.195 30.453 1 96.19 545 PRO B O 1
ATOM 10853 N N . GLY B 1 546 ? 5.211 12.477 30.062 1 95.88 546 GLY B N 1
ATOM 10854 C CA . GLY B 1 546 ? 5.098 13.789 30.688 1 95.88 546 GLY B CA 1
ATOM 10855 C C . GLY B 1 546 ? 5.59 14.914 29.797 1 95.88 546 GLY B C 1
ATOM 10856 O O . GLY B 1 546 ? 5.523 16.078 30.172 1 95.88 546 GLY B O 1
ATOM 10857 N N . GLU B 1 547 ? 6.102 14.641 28.625 1 97.25 547 GLU B N 1
ATOM 10858 C CA . GLU B 1 547 ? 6.68 15.641 27.734 1 97.25 547 GLU B CA 1
ATOM 10859 C C . GLU B 1 547 ? 6.105 15.516 26.328 1 97.25 547 GLU B C 1
ATOM 10861 O O . GLU B 1 547 ? 6.844 15.57 25.344 1 97.25 547 GLU B O 1
ATOM 10866 N N . VAL B 1 548 ? 4.82 15.234 26.203 1 97.62 548 VAL B N 1
ATOM 10867 C CA . VAL B 1 548 ? 4.16 14.984 24.922 1 97.62 548 VAL B CA 1
ATOM 10868 C C . VAL B 1 548 ? 4.141 16.266 24.109 1 97.62 548 VAL B C 1
ATOM 10870 O O . VAL B 1 548 ? 3.752 17.328 24.609 1 97.62 548 VAL B O 1
ATOM 10873 N N . ARG B 1 549 ? 4.578 16.172 22.859 1 97.38 549 ARG B N 1
ATOM 10874 C CA . ARG B 1 549 ? 4.602 17.359 22.016 1 97.38 549 ARG B CA 1
ATOM 10875 C C . ARG B 1 549 ? 4.547 16.984 20.531 1 97.38 549 ARG B C 1
ATOM 10877 O O . ARG B 1 549 ? 4.82 15.844 20.172 1 97.38 549 ARG B O 1
ATOM 10884 N N . ALA B 1 550 ? 4.172 17.922 19.703 1 97.81 550 ALA B N 1
ATOM 10885 C CA . ALA B 1 550 ? 4.16 17.828 18.25 1 97.81 550 ALA B CA 1
ATOM 10886 C C . ALA B 1 550 ? 4.852 19.031 17.609 1 97.81 550 ALA B C 1
ATOM 10888 O O . ALA B 1 550 ? 4.84 20.125 18.172 1 97.81 550 ALA B O 1
ATOM 10889 N N . LYS B 1 551 ? 5.43 18.797 16.438 1 97.62 551 LYS B N 1
ATOM 10890 C CA . LYS B 1 551 ? 6.168 19.844 15.758 1 97.62 551 LYS B CA 1
ATOM 10891 C C . LYS B 1 551 ? 6.043 19.719 14.242 1 97.62 551 LYS B C 1
ATOM 10893 O O . LYS B 1 551 ? 6.156 18.609 13.703 1 97.62 551 LYS B O 1
ATOM 10898 N N . LEU B 1 552 ? 5.676 20.75 13.523 1 98.12 552 LEU B N 1
ATOM 10899 C CA . LEU B 1 552 ? 5.805 20.906 12.078 1 98.12 552 LEU B CA 1
ATOM 10900 C C . LEU B 1 552 ? 6.805 22.016 11.734 1 98.12 552 LEU B C 1
ATOM 10902 O O . LEU B 1 552 ? 6.668 23.141 12.195 1 98.12 552 LEU B O 1
ATOM 10906 N N . SER B 1 553 ? 7.816 21.672 10.961 1 97.56 553 SER B N 1
ATOM 10907 C CA . SER B 1 553 ? 8.852 22.688 10.773 1 97.56 553 SER B CA 1
ATOM 10908 C C . SER B 1 553 ? 9.477 22.594 9.391 1 97.56 553 SER B C 1
ATOM 10910 O O . SER B 1 553 ? 9.352 21.562 8.711 1 97.56 553 SER B O 1
ATOM 10912 N N . SER B 1 554 ? 10.078 23.625 8.938 1 97.62 554 SER B N 1
ATOM 10913 C CA . SER B 1 554 ? 10.938 23.766 7.77 1 97.62 554 SER B CA 1
ATOM 10914 C C . SER B 1 554 ? 12.25 24.453 8.125 1 97.62 554 SER B C 1
ATOM 10916 O O . SER B 1 554 ? 12.266 25.406 8.906 1 97.62 554 SER B O 1
ATOM 10918 N N . GLU B 1 555 ? 13.281 24.094 7.598 1 94.62 555 GLU B N 1
ATOM 10919 C CA . GLU B 1 555 ? 14.609 24.516 8.016 1 94.62 555 GLU B CA 1
ATOM 10920 C C . GLU B 1 555 ? 14.852 25.984 7.684 1 94.62 555 GLU B C 1
ATOM 10922 O O . GLU B 1 555 ? 15.477 26.719 8.461 1 94.62 555 GLU B O 1
ATOM 10927 N N . PRO B 1 556 ? 14.422 26.453 6.531 1 93.69 556 PRO B N 1
ATOM 10928 C CA . PRO B 1 556 ? 14.664 27.859 6.262 1 93.69 556 PRO B CA 1
ATOM 10929 C C . PRO B 1 556 ? 14.117 28.781 7.355 1 93.69 556 PRO B C 1
ATOM 10931 O O . PRO B 1 556 ? 12.93 28.703 7.684 1 93.69 556 PRO B O 1
ATOM 10934 N N . GLY B 1 557 ? 15.031 29.578 7.875 1 94.62 557 GLY B N 1
ATOM 10935 C CA . GLY B 1 557 ? 14.656 30.5 8.938 1 94.62 557 GLY B CA 1
ATOM 10936 C C . GLY B 1 557 ? 14.281 29.812 10.227 1 94.62 557 GLY B C 1
ATOM 10937 O O . GLY B 1 557 ? 13.703 30.422 11.125 1 94.62 557 GLY B O 1
ATOM 10938 N N . LYS B 1 558 ? 14.602 28.516 10.281 1 96 558 LYS B N 1
ATOM 10939 C CA . LYS B 1 558 ? 14.133 27.75 11.422 1 96 558 LYS B CA 1
ATOM 10940 C C . LYS B 1 558 ? 12.656 28.016 11.711 1 96 558 LYS B C 1
ATOM 10942 O O . LYS B 1 558 ? 12.289 28.328 12.836 1 96 558 LYS B O 1
ATOM 10947 N N . THR B 1 559 ? 11.914 27.906 10.672 1 97.5 559 THR B N 1
ATOM 10948 C CA . THR B 1 559 ? 10.484 28.172 10.766 1 97.5 559 THR B CA 1
ATOM 10949 C C . THR B 1 559 ? 9.742 26.969 11.344 1 97.5 559 THR B C 1
ATOM 10951 O O . THR B 1 559 ? 9.789 25.875 10.781 1 97.5 559 THR B O 1
ATOM 10954 N N . GLN B 1 560 ? 9.016 27.234 12.516 1 97.56 560 GLN B N 1
ATOM 10955 C CA . GLN B 1 560 ? 8.516 26.078 13.273 1 97.56 560 GLN B CA 1
ATOM 10956 C C . GLN B 1 560 ? 7.172 26.406 13.93 1 97.56 560 GLN B C 1
ATOM 10958 O O . GLN B 1 560 ? 6.953 27.531 14.391 1 97.56 560 GLN B O 1
ATOM 10963 N N . LEU B 1 561 ? 6.297 25.453 13.906 1 97.94 561 LEU B N 1
ATOM 10964 C CA . LEU B 1 561 ? 5.168 25.391 14.828 1 97.94 561 LEU B CA 1
ATOM 10965 C C . LEU B 1 561 ? 5.391 24.312 15.883 1 97.94 561 LEU B C 1
ATOM 10967 O O . LEU B 1 561 ? 5.406 23.109 15.562 1 97.94 561 LEU B O 1
ATOM 10971 N N . ASN B 1 562 ? 5.609 24.719 17.078 1 97.62 562 ASN B N 1
ATOM 10972 C CA . ASN B 1 562 ? 5.781 23.828 18.219 1 97.62 562 ASN B CA 1
ATOM 10973 C C . ASN B 1 562 ? 4.543 23.812 19.109 1 97.62 562 ASN B C 1
ATOM 10975 O O . ASN B 1 562 ? 3.951 24.859 19.375 1 97.62 562 ASN B O 1
ATOM 10979 N N . GLN B 1 563 ? 4.156 22.641 19.547 1 97.69 563 GLN B N 1
ATOM 10980 C CA . GLN B 1 563 ? 2.945 22.516 20.359 1 97.69 563 GLN B CA 1
ATOM 10981 C C . GLN B 1 563 ? 3.16 21.562 21.531 1 97.69 563 GLN B C 1
ATOM 10983 O O . GLN B 1 563 ? 3.838 20.547 21.391 1 97.69 563 GLN B O 1
ATOM 10988 N N . GLY B 1 564 ? 2.533 21.922 22.703 1 97.12 564 GLY B N 1
ATOM 10989 C CA . GLY B 1 564 ? 2.607 21.078 23.875 1 97.12 564 GLY B CA 1
ATOM 10990 C C . GLY B 1 564 ? 3.789 21.391 24.766 1 97.12 564 GLY B C 1
ATOM 10991 O O . GLY B 1 564 ? 3.961 22.531 25.203 1 97.12 564 GLY B O 1
ATOM 10992 N N . TYR B 1 565 ? 4.539 20.344 25.062 1 96.69 565 TYR B N 1
ATOM 10993 C CA . TYR B 1 565 ? 5.777 20.5 25.828 1 96.69 565 TYR B CA 1
ATOM 10994 C C . TYR B 1 565 ? 6.895 21.031 24.938 1 96.69 565 TYR B C 1
ATOM 10996 O O . TYR B 1 565 ? 7.52 20.266 24.188 1 96.69 565 TYR B O 1
ATOM 11004 N N . LEU B 1 566 ? 7.105 22.266 24.984 1 96.75 566 LEU B N 1
ATOM 11005 C CA . LEU B 1 566 ? 8.133 22.859 24.141 1 96.75 566 LEU B CA 1
ATOM 11006 C C . LEU B 1 566 ? 9.523 22.562 24.688 1 96.75 566 LEU B C 1
ATOM 11008 O O . LEU B 1 566 ? 9.773 22.75 25.875 1 96.75 566 LEU B O 1
ATOM 11012 N N . ALA B 1 567 ? 10.383 22.062 23.828 1 95.56 567 ALA B N 1
ATOM 11013 C CA . ALA B 1 567 ? 11.734 21.703 24.25 1 95.56 567 ALA B CA 1
ATOM 11014 C C . ALA B 1 567 ? 12.734 21.859 23.109 1 95.56 567 ALA B C 1
ATOM 11016 O O . ALA B 1 567 ? 12.344 21.953 21.953 1 95.56 567 ALA B O 1
ATOM 11017 N N . HIS B 1 568 ? 14 21.953 23.531 1 95.31 568 HIS B N 1
ATOM 11018 C CA . HIS B 1 568 ? 15.07 21.797 22.547 1 95.31 568 HIS B CA 1
ATOM 11019 C C . HIS B 1 568 ? 15.094 20.375 21.984 1 95.31 568 HIS B C 1
ATOM 11021 O O . HIS B 1 568 ? 14.492 19.469 22.547 1 95.31 568 HIS B O 1
ATOM 11027 N N . PRO B 1 569 ? 15.781 20.297 20.781 1 95.06 569 PRO B N 1
ATOM 11028 C CA . PRO B 1 569 ? 15.812 18.953 20.172 1 95.06 569 PRO B CA 1
ATOM 11029 C C . PRO B 1 569 ? 16.281 17.875 21.141 1 95.06 569 PRO B C 1
ATOM 11031 O O . PRO B 1 569 ? 17.25 18.078 21.875 1 95.06 569 PRO B O 1
ATOM 11034 N N . ARG B 1 570 ? 15.523 16.797 21.188 1 94.56 570 ARG B N 1
ATOM 11035 C CA . ARG B 1 570 ? 15.844 15.695 22.078 1 94.56 570 ARG B CA 1
ATOM 11036 C C . ARG B 1 570 ? 17.109 14.977 21.625 1 94.56 570 ARG B C 1
ATOM 11038 O O . ARG B 1 570 ? 17.25 14.609 20.469 1 94.56 570 ARG B O 1
ATOM 11045 N N . SER B 1 571 ? 18 14.82 22.531 1 91.88 571 SER B N 1
ATOM 11046 C CA . SER B 1 571 ? 19.25 14.109 22.297 1 91.88 571 SER B CA 1
ATOM 11047 C C . SER B 1 571 ? 19.5 13.07 23.391 1 91.88 571 SER B C 1
ATOM 11049 O O . SER B 1 571 ? 19.484 13.391 24.578 1 91.88 571 SER B O 1
ATOM 11051 N N . ASN B 1 572 ? 19.703 11.781 22.969 1 90.44 572 ASN B N 1
ATOM 11052 C CA . ASN B 1 572 ? 19.953 10.672 23.875 1 90.44 572 ASN B CA 1
ATOM 11053 C C . ASN B 1 572 ? 18.828 10.5 24.875 1 90.44 572 ASN B C 1
ATOM 11055 O O . ASN B 1 572 ? 19.078 10.32 26.078 1 90.44 572 ASN B O 1
ATOM 11059 N N . GLY B 1 573 ? 17.688 10.727 24.453 1 93.25 573 GLY B N 1
ATOM 11060 C CA . GLY B 1 573 ? 16.516 10.477 25.266 1 93.25 573 GLY B CA 1
ATOM 11061 C C . GLY B 1 573 ? 16.141 11.648 26.156 1 93.25 573 GLY B C 1
ATOM 11062 O O . GLY B 1 573 ? 15.133 11.602 26.859 1 93.25 573 GLY B O 1
ATOM 11063 N N . LYS B 1 574 ? 16.875 12.695 26.094 1 94.81 574 LYS B N 1
ATOM 11064 C CA . LYS B 1 574 ? 16.625 13.828 26.984 1 94.81 574 LYS B CA 1
ATOM 11065 C C . LYS B 1 574 ? 16.422 15.117 26.188 1 94.81 574 LYS B C 1
ATOM 11067 O O . LYS B 1 574 ? 17 15.273 25.094 1 94.81 574 LYS B O 1
ATOM 11072 N N . ALA B 1 575 ? 15.594 16 26.703 1 94.75 575 ALA B N 1
ATOM 11073 C CA . ALA B 1 575 ? 15.328 17.297 26.078 1 94.75 575 ALA B CA 1
ATOM 11074 C C . ALA B 1 575 ? 15.219 18.406 27.125 1 94.75 575 ALA B C 1
ATOM 11076 O O . ALA B 1 575 ? 14.641 18.203 28.188 1 94.75 575 ALA B O 1
ATOM 11077 N N . LEU B 1 576 ? 15.859 19.547 26.828 1 94.81 576 LEU B N 1
ATOM 11078 C CA . LEU B 1 576 ? 15.781 20.703 27.719 1 94.81 576 LEU B CA 1
ATOM 11079 C C . LEU B 1 576 ? 14.492 21.484 27.469 1 94.81 576 LEU B C 1
ATOM 11081 O O . LEU B 1 576 ? 14.203 21.875 26.344 1 94.81 576 LEU B O 1
ATOM 11085 N N . PRO B 1 577 ? 13.727 21.688 28.547 1 94.88 577 PRO B N 1
ATOM 11086 C CA . PRO B 1 577 ? 12.453 22.406 28.391 1 94.88 577 PRO B CA 1
ATOM 11087 C C . PRO B 1 577 ? 12.641 23.844 27.922 1 94.88 577 PRO B C 1
ATOM 11089 O O . PRO B 1 577 ? 13.586 24.516 28.344 1 94.88 577 PRO B O 1
ATOM 11092 N N . ARG B 1 578 ? 11.688 24.344 27.156 1 95.44 578 ARG B N 1
ATOM 11093 C CA . ARG B 1 578 ? 11.68 25.703 26.641 1 95.44 578 ARG B CA 1
ATOM 11094 C C . ARG B 1 578 ? 10.359 26.406 26.969 1 95.44 578 ARG B C 1
ATOM 11096 O O . ARG B 1 578 ? 10.227 27.609 26.766 1 95.44 578 ARG B O 1
ATOM 11103 N N . GLY B 1 579 ? 9.383 25.734 27.438 1 94.88 579 GLY B N 1
ATOM 11104 C CA . GLY B 1 579 ? 8.07 26.281 27.75 1 94.88 579 GLY B CA 1
ATOM 11105 C C . GLY B 1 579 ? 6.941 25.297 27.516 1 94.88 579 GLY B C 1
ATOM 11106 O O . GLY B 1 579 ? 7.188 24.125 27.25 1 94.88 579 GLY B O 1
ATOM 11107 N N . ASP B 1 580 ? 5.676 25.797 27.703 1 95.31 580 ASP B N 1
ATOM 11108 C CA . ASP B 1 580 ? 4.465 25.016 27.469 1 95.31 580 ASP B CA 1
ATOM 11109 C C . ASP B 1 580 ? 3.459 25.812 26.625 1 95.31 580 ASP B C 1
ATOM 11111 O O . ASP B 1 580 ? 3.357 27.031 26.75 1 95.31 580 ASP B O 1
ATOM 11115 N N . GLY B 1 581 ? 2.674 25.109 25.844 1 96.31 581 GLY B N 1
ATOM 11116 C CA . GLY B 1 581 ? 1.709 25.734 24.953 1 96.31 581 GLY B CA 1
ATOM 11117 C C . GLY B 1 581 ? 2.096 25.641 23.484 1 96.31 581 GLY B C 1
ATOM 11118 O O . GLY B 1 581 ? 2.375 24.562 22.984 1 96.31 581 GLY B O 1
ATOM 11119 N N . PHE B 1 582 ? 1.996 26.844 22.75 1 97.31 582 PHE B N 1
ATOM 11120 C CA . PHE B 1 582 ? 2.416 26.812 21.344 1 97.31 582 PHE B CA 1
ATOM 11121 C C . PHE B 1 582 ? 3.396 27.938 21.047 1 97.31 582 PHE B C 1
ATOM 11123 O O . PHE B 1 582 ? 3.428 28.938 21.766 1 97.31 582 PHE B O 1
ATOM 11130 N N . GLU B 1 583 ? 4.207 27.688 20.141 1 97.38 583 GLU B N 1
ATOM 11131 C CA . GLU B 1 583 ? 5.098 28.688 19.578 1 97.38 583 GLU B CA 1
ATOM 11132 C C . GLU B 1 583 ? 5.145 28.594 18.047 1 97.38 583 GLU B C 1
ATOM 11134 O O . GLU B 1 583 ? 5.527 27.562 17.5 1 97.38 583 GLU B O 1
ATOM 11139 N N . LEU B 1 584 ? 4.621 29.562 17.359 1 97.31 584 LEU B N 1
ATOM 11140 C CA . LEU B 1 584 ? 4.848 29.75 15.93 1 97.31 584 LEU B CA 1
ATOM 11141 C C . LEU B 1 584 ? 5.984 30.734 15.688 1 97.31 584 LEU B C 1
ATOM 11143 O O . LEU B 1 584 ? 5.859 31.922 15.984 1 97.31 584 LEU B O 1
ATOM 11147 N N . ARG B 1 585 ? 7.105 30.297 15.172 1 96.88 585 ARG B N 1
ATOM 11148 C CA . ARG B 1 585 ? 8.289 31.156 15.164 1 96.88 585 ARG B CA 1
ATOM 11149 C C . ARG B 1 585 ? 9.047 31.031 13.852 1 96.88 585 ARG B C 1
ATOM 11151 O O . ARG B 1 585 ? 8.961 30 13.172 1 96.88 585 ARG B O 1
ATOM 11158 N N . THR B 1 586 ? 9.836 32.031 13.43 1 97.38 586 THR B N 1
ATOM 11159 C CA . THR B 1 586 ? 10.75 32.062 12.297 1 97.38 586 THR B CA 1
ATOM 11160 C C . THR B 1 586 ? 11.828 33.125 12.508 1 97.38 586 THR B C 1
ATOM 11162 O O . THR B 1 586 ? 11.641 34.062 13.281 1 97.38 586 THR B O 1
ATOM 11165 N N . ASP B 1 587 ? 12.93 32.938 11.984 1 96.5 587 ASP B N 1
ATOM 11166 C CA . ASP B 1 587 ? 13.969 33.969 11.969 1 96.5 587 ASP B CA 1
ATOM 11167 C C . ASP B 1 587 ? 13.766 34.938 10.797 1 96.5 587 ASP B C 1
ATOM 11169 O O . ASP B 1 587 ? 14.539 35.875 10.625 1 96.5 587 ASP B O 1
ATOM 11173 N N . HIS B 1 588 ? 12.711 34.688 10.047 1 96.44 588 HIS B N 1
ATOM 11174 C CA . HIS B 1 588 ? 12.359 35.531 8.914 1 96.44 588 HIS B CA 1
ATOM 11175 C C . HIS B 1 588 ? 11.047 36.281 9.164 1 96.44 588 HIS B C 1
ATOM 11177 O O . HIS B 1 588 ? 10.805 36.75 10.266 1 96.44 588 HIS B O 1
ATOM 11183 N N . HIS B 1 589 ? 10.227 36.438 8.109 1 96.12 589 HIS B N 1
ATOM 11184 C CA . HIS B 1 589 ? 8.992 37.219 8.266 1 96.12 589 HIS B CA 1
ATOM 11185 C C . HIS B 1 589 ? 7.828 36.281 8.633 1 96.12 589 HIS B C 1
ATOM 11187 O O . HIS B 1 589 ? 7.844 35.094 8.297 1 96.12 589 HIS B O 1
ATOM 11193 N N . GLY B 1 590 ? 6.918 36.812 9.43 1 96.69 590 GLY B N 1
ATOM 11194 C CA . GLY B 1 590 ? 5.68 36.125 9.719 1 96.69 590 GLY B CA 1
ATOM 11195 C C . GLY B 1 590 ? 4.441 36.906 9.359 1 96.69 590 GLY B C 1
ATOM 11196 O O . GLY B 1 590 ? 4.438 38.125 9.461 1 96.69 590 GLY B O 1
ATOM 11197 N N . ALA B 1 591 ? 3.469 36.188 8.852 1 97.31 591 ALA B N 1
ATOM 11198 C CA . ALA B 1 591 ? 2.201 36.844 8.539 1 97.31 591 ALA B CA 1
ATOM 11199 C C . ALA B 1 591 ? 1.02 36.031 9.047 1 97.31 591 ALA B C 1
ATOM 11201 O O . ALA B 1 591 ? 0.972 34.812 8.852 1 97.31 591 ALA B O 1
ATOM 11202 N N . ILE B 1 592 ? 0.071 36.688 9.758 1 97.31 592 ILE B N 1
ATOM 11203 C CA . ILE B 1 592 ? -1.223 36.125 10.109 1 97.31 592 ILE B CA 1
ATOM 11204 C C . ILE B 1 592 ? -2.34 36.875 9.414 1 97.31 592 ILE B C 1
ATOM 11206 O O . ILE B 1 592 ? -2.465 38.094 9.594 1 97.31 592 ILE B O 1
ATOM 11210 N N . ARG B 1 593 ? -3.172 36.156 8.57 1 97.19 593 ARG B N 1
ATOM 11211 C CA . ARG B 1 593 ? -4.184 36.812 7.746 1 97.19 593 ARG B CA 1
ATOM 11212 C C . ARG B 1 593 ? -5.523 36.094 7.844 1 97.19 593 ARG B C 1
ATOM 11214 O O . ARG B 1 593 ? -5.586 34.875 7.656 1 97.19 593 ARG B O 1
ATOM 11221 N N . ALA B 1 594 ? -6.586 36.781 8.164 1 97.44 594 ALA B N 1
ATOM 11222 C CA . ALA B 1 594 ? -7.953 36.281 8.172 1 97.44 594 ALA B CA 1
ATOM 11223 C C . ALA B 1 594 ? -8.914 37.281 7.559 1 97.44 594 ALA B C 1
ATOM 11225 O O . ALA B 1 594 ? -9.133 38.344 8.109 1 97.44 594 ALA B O 1
ATOM 11226 N N . ALA B 1 595 ? -9.555 36.938 6.492 1 96 595 ALA B N 1
ATOM 11227 C CA . ALA B 1 595 ? -10.328 37.906 5.691 1 96 595 ALA B CA 1
ATOM 11228 C C . ALA B 1 595 ? -11.602 38.312 6.418 1 96 595 ALA B C 1
ATOM 11230 O O . ALA B 1 595 ? -12.07 39.438 6.258 1 96 595 ALA B O 1
ATOM 11231 N N . HIS B 1 596 ? -12.195 37.5 7.285 1 95.75 596 HIS B N 1
ATOM 11232 C CA . HIS B 1 596 ? -13.445 37.812 7.973 1 95.75 596 HIS B CA 1
ATOM 11233 C C . HIS B 1 596 ? -13.188 38.281 9.398 1 95.75 596 HIS B C 1
ATOM 11235 O O . HIS B 1 596 ? -14.125 38.375 10.203 1 95.75 596 HIS B O 1
ATOM 11241 N N . GLY B 1 597 ? -11.906 38.531 9.617 1 96.38 597 GLY B N 1
ATOM 11242 C CA . GLY B 1 597 ? -11.57 39.062 10.922 1 96.38 597 GLY B CA 1
ATOM 11243 C C . GLY B 1 597 ? -10.68 38.156 11.734 1 96.38 597 GLY B C 1
ATOM 11244 O O . GLY B 1 597 ? -10.648 36.938 11.5 1 96.38 597 GLY B O 1
ATOM 11245 N N . LEU B 1 598 ? -9.945 38.688 12.703 1 97.38 598 LEU B N 1
ATOM 11246 C CA . LEU B 1 598 ? -8.953 37.969 13.508 1 97.38 598 LEU B CA 1
ATOM 11247 C C . LEU B 1 598 ? -9.141 38.281 14.992 1 97.38 598 LEU B C 1
ATOM 11249 O O . LEU B 1 598 ? -9.211 39.438 15.383 1 97.38 598 LEU B O 1
ATOM 11253 N N . LEU B 1 599 ? -9.328 37.25 15.766 1 97.25 599 LEU B N 1
ATOM 11254 C CA . LEU B 1 599 ? -9.445 37.375 17.219 1 97.25 599 LEU B CA 1
ATOM 11255 C C . LEU B 1 599 ? -8.156 36.906 17.906 1 97.25 599 LEU B C 1
ATOM 11257 O O . LEU B 1 599 ? -7.723 35.781 17.734 1 97.25 599 LEU B O 1
ATOM 11261 N N . LEU B 1 600 ? -7.453 37.812 18.578 1 97.5 600 LEU B N 1
ATOM 11262 C CA . LEU B 1 600 ? -6.355 37.469 19.484 1 97.5 600 LEU B CA 1
ATOM 11263 C C . LEU B 1 600 ? -6.793 37.625 20.938 1 97.5 600 LEU B C 1
ATOM 11265 O O . LEU B 1 600 ? -7.113 38.719 21.391 1 97.5 600 LEU B O 1
ATOM 11269 N N . THR B 1 601 ? -6.801 36.469 21.734 1 97.12 601 THR B N 1
ATOM 11270 C CA . THR B 1 601 ? -7.41 36.594 23.047 1 97.12 601 THR B CA 1
ATOM 11271 C C . THR B 1 601 ? -6.699 35.688 24.047 1 97.12 601 THR B C 1
ATOM 11273 O O . THR B 1 601 ? -6.105 34.656 23.656 1 97.12 601 THR B O 1
ATOM 11276 N N . THR B 1 602 ? -6.668 36.094 25.281 1 96.94 602 THR B N 1
ATOM 11277 C CA . THR B 1 602 ? -6.16 35.25 26.375 1 96.94 602 THR B CA 1
ATOM 11278 C C . THR B 1 602 ? -7.301 34.781 27.266 1 96.94 602 THR B C 1
ATOM 11280 O O . THR B 1 602 ? -7.062 34.312 28.391 1 96.94 602 THR B O 1
ATOM 11283 N N . GLU B 1 603 ? -8.492 35 26.766 1 94.12 603 GLU B N 1
ATOM 11284 C CA . GLU B 1 603 ? -9.656 34.469 27.469 1 94.12 603 GLU B CA 1
ATOM 11285 C C . GLU B 1 603 ? -9.68 32.938 27.391 1 94.12 603 GLU B C 1
ATOM 11287 O O . GLU B 1 603 ? -9.625 32.375 26.297 1 94.12 603 GLU B O 1
ATOM 11292 N N . ALA B 1 604 ? -9.875 32.344 28.547 1 93.25 604 ALA B N 1
ATOM 11293 C CA . ALA B 1 604 ? -9.789 30.906 28.609 1 93.25 604 ALA B CA 1
ATOM 11294 C C . ALA B 1 604 ? -11.039 30.25 28.016 1 93.25 604 ALA B C 1
ATOM 11296 O O . ALA B 1 604 ? -12.148 30.734 28.219 1 93.25 604 ALA B O 1
ATOM 11297 N N . GLN B 1 605 ? -10.914 29.328 27.234 1 92.19 605 GLN B N 1
ATOM 11298 C CA . GLN B 1 605 ? -11.891 28.328 26.797 1 92.19 605 GLN B CA 1
ATOM 11299 C C . GLN B 1 605 ? -11.367 26.906 27.047 1 92.19 605 GLN B C 1
ATOM 11301 O O . GLN B 1 605 ? -11.039 26.203 26.094 1 92.19 605 GLN B O 1
ATOM 11306 N N . ASN B 1 606 ? -11.445 26.547 28.234 1 90.44 606 ASN B N 1
ATOM 11307 C CA . ASN B 1 606 ? -10.789 25.312 28.656 1 90.44 606 ASN B CA 1
ATOM 11308 C C . ASN B 1 606 ? -11.352 24.109 27.906 1 90.44 606 ASN B C 1
ATOM 11310 O O . ASN B 1 606 ? -12.555 24.016 27.688 1 90.44 606 ASN B O 1
ATOM 11314 N N . GLY B 1 607 ? -10.492 23.328 27.578 1 90.5 607 GLY B N 1
ATOM 11315 C CA . GLY B 1 607 ? -10.836 22.094 26.875 1 90.5 607 GLY B CA 1
ATOM 11316 C C . GLY B 1 607 ? -11.383 22.344 25.484 1 90.5 607 GLY B C 1
ATOM 11317 O O . GLY B 1 607 ? -12.055 21.484 24.922 1 90.5 607 GLY B O 1
ATOM 11318 N N . ALA B 1 608 ? -11.203 23.5 24.984 1 88.12 608 ALA B N 1
ATOM 11319 C CA . ALA B 1 608 ? -11.695 23.875 23.656 1 88.12 608 ALA B CA 1
ATOM 11320 C C . ALA B 1 608 ? -13.211 23.703 23.578 1 88.12 608 ALA B C 1
ATOM 11322 O O . ALA B 1 608 ? -13.727 23.219 22.562 1 88.12 608 ALA B O 1
ATOM 11323 N N . SER B 1 609 ? -13.883 23.938 24.547 1 88.25 609 SER B N 1
ATOM 11324 C CA . SER B 1 609 ? -15.305 23.656 24.656 1 88.25 609 SER B CA 1
ATOM 11325 C C . SER B 1 609 ? -16.141 24.766 24.047 1 88.25 609 SER B C 1
ATOM 11327 O O . SER B 1 609 ? -17.312 24.562 23.719 1 88.25 609 SER B O 1
ATOM 11329 N N . GLY B 1 610 ? -15.648 25.859 23.75 1 89.19 610 GLY B N 1
ATOM 11330 C CA . GLY B 1 610 ? -16.438 26.969 23.219 1 89.19 610 GLY B CA 1
ATOM 11331 C C . GLY B 1 610 ? -16.234 27.172 21.719 1 89.19 610 GLY B C 1
ATOM 11332 O O . GLY B 1 610 ? -15.516 26.406 21.078 1 89.19 610 GLY B O 1
ATOM 11333 N N . LYS B 1 611 ? -17.016 28.156 21.203 1 93.69 611 LYS B N 1
ATOM 11334 C CA . LYS B 1 611 ? -16.922 28.516 19.781 1 93.69 611 LYS B CA 1
ATOM 11335 C C . LYS B 1 611 ? -15.602 29.203 19.484 1 93.69 611 LYS B C 1
ATOM 11337 O O . LYS B 1 611 ? -14.961 29.766 20.375 1 93.69 611 LYS B O 1
ATOM 11342 N N . GLN B 1 612 ? -15.195 29.141 18.281 1 93.56 612 GLN B N 1
ATOM 11343 C CA . GLN B 1 612 ? -13.953 29.766 17.828 1 93.56 612 GLN B CA 1
ATOM 11344 C C . GLN B 1 612 ? -13.914 31.25 18.188 1 93.56 612 GLN B C 1
ATOM 11346 O O . GLN B 1 612 ? -12.859 31.781 18.562 1 93.56 612 GLN B O 1
ATOM 11351 N N . LEU B 1 613 ? -15.047 31.891 18.047 1 94.56 613 LEU B N 1
ATOM 11352 C CA . LEU B 1 613 ? -15.094 33.344 18.219 1 94.56 613 LEU B CA 1
ATOM 11353 C C . LEU B 1 613 ? -15.727 33.719 19.562 1 94.56 613 LEU B C 1
ATOM 11355 O O . LEU B 1 613 ? -16.281 34.781 19.703 1 94.56 613 LEU B O 1
ATOM 11359 N N . ALA B 1 614 ? -15.719 32.75 20.5 1 93.69 614 ALA B N 1
ATOM 11360 C CA . ALA B 1 614 ? -16.172 33.125 21.844 1 93.69 614 ALA B CA 1
ATOM 11361 C C . ALA B 1 614 ? -15.398 34.344 22.359 1 93.69 614 ALA B C 1
ATOM 11363 O O . ALA B 1 614 ? -14.164 34.312 22.406 1 93.69 614 ALA B O 1
ATOM 11364 N N . ARG B 1 615 ? -16.141 35.406 22.719 1 94 615 ARG B N 1
ATOM 11365 C CA . ARG B 1 615 ? -15.531 36.688 23.062 1 94 615 ARG B CA 1
ATOM 11366 C C . ARG B 1 615 ? -16.391 37.438 24.062 1 94 615 ARG B C 1
ATOM 11368 O O . ARG B 1 615 ? -16.641 38.625 23.891 1 94 615 ARG B O 1
ATOM 11375 N N . GLU B 1 616 ? -16.766 36.812 24.984 1 92.25 616 GLU B N 1
ATOM 11376 C CA . GLU B 1 616 ? -17.688 37.438 25.938 1 92.25 616 GLU B CA 1
ATOM 11377 C C . GLU B 1 616 ? -17.031 38.594 26.672 1 92.25 616 GLU B C 1
ATOM 11379 O O . GLU B 1 616 ? -17.641 39.625 26.891 1 92.25 616 GLU B O 1
ATOM 11384 N N . HIS B 1 617 ? -15.867 38.406 27.094 1 92.44 617 HIS B N 1
ATOM 11385 C CA . HIS B 1 617 ? -15.148 39.438 27.812 1 92.44 617 HIS B CA 1
ATOM 11386 C C . HIS B 1 617 ? -14.922 40.656 26.938 1 92.44 617 HIS B C 1
ATOM 11388 O O . HIS B 1 617 ? -15.07 41.812 27.375 1 92.44 617 HIS B O 1
ATOM 11394 N N . ALA B 1 618 ? -14.516 40.438 25.75 1 94.69 618 ALA B N 1
ATOM 11395 C CA . ALA B 1 618 ? -14.297 41.531 24.812 1 94.69 618 ALA B CA 1
ATOM 11396 C C . ALA B 1 618 ? -15.578 42.344 24.578 1 94.69 618 ALA B C 1
ATOM 11398 O O . ALA B 1 618 ? -15.555 43.562 24.547 1 94.69 618 ALA B O 1
ATOM 11399 N N . GLN B 1 619 ? -16.656 41.625 24.359 1 93.75 619 GLN B N 1
ATOM 11400 C CA . GLN B 1 619 ? -17.938 42.281 24.125 1 93.75 619 GLN B CA 1
ATOM 11401 C C . GLN B 1 619 ? -18.359 43.094 25.328 1 93.75 619 GLN B C 1
ATOM 11403 O O . GLN B 1 619 ? -18.828 44.219 25.188 1 93.75 619 GLN B O 1
ATOM 11408 N N . SER B 1 620 ? -18.219 42.531 26.438 1 94.81 620 SER B N 1
ATOM 11409 C CA . SER B 1 620 ? -18.609 43.219 27.672 1 94.81 620 SER B CA 1
ATOM 11410 C C . SER B 1 620 ? -17.812 44.5 27.859 1 94.81 620 SER B C 1
ATOM 11412 O O . SER B 1 620 ? -18.344 45.531 28.297 1 94.81 620 SER B O 1
ATOM 11414 N N . GLN B 1 621 ? -16.531 44.438 27.656 1 94.06 621 GLN B N 1
ATOM 11415 C CA . GLN B 1 621 ? -15.672 45.594 27.812 1 94.06 621 GLN B CA 1
ATOM 11416 C C . GLN B 1 621 ? -16.062 46.688 26.812 1 94.06 621 GLN B C 1
ATOM 11418 O O . GLN B 1 621 ? -16.031 47.875 27.141 1 94.06 621 GLN B O 1
ATOM 11423 N N . LEU B 1 622 ? -16.359 46.344 25.641 1 94.38 622 LEU B N 1
ATOM 11424 C CA . LEU B 1 622 ? -16.75 47.312 24.641 1 94.38 622 LEU B CA 1
ATOM 11425 C C . LEU B 1 622 ? -18.109 47.906 24.969 1 94.38 622 LEU B C 1
ATOM 11427 O O . LEU B 1 622 ? -18.328 49.125 24.75 1 94.38 622 LEU B O 1
ATOM 11431 N N . ASP B 1 623 ? -19.031 47.094 25.516 1 93.38 623 ASP B N 1
ATOM 11432 C CA . ASP B 1 623 ? -20.312 47.625 25.984 1 93.38 623 ASP B CA 1
ATOM 11433 C C . ASP B 1 623 ? -20.141 48.625 27.109 1 93.38 623 ASP B C 1
ATOM 11435 O O . ASP B 1 623 ? -20.812 49.656 27.141 1 93.38 623 ASP B O 1
ATOM 11439 N N . ALA B 1 624 ? -19.312 48.281 28 1 93.69 624 ALA B N 1
ATOM 11440 C CA . ALA B 1 624 ? -19.031 49.188 29.109 1 93.69 624 ALA B CA 1
ATOM 11441 C C . ALA B 1 624 ? -18.438 50.5 28.609 1 93.69 624 ALA B C 1
ATOM 11443 O O . ALA B 1 624 ? -18.766 51.562 29.141 1 93.69 624 ALA B O 1
ATOM 11444 N N . ALA B 1 625 ? -17.578 50.406 27.688 1 94.38 625 ALA B N 1
ATOM 11445 C CA . ALA B 1 625 ? -16.969 51.625 27.109 1 94.38 625 ALA B CA 1
ATOM 11446 C C . ALA B 1 625 ? -18.031 52.5 26.469 1 94.38 625 ALA B C 1
ATOM 11448 O O . ALA B 1 625 ? -17.984 53.719 26.609 1 94.38 625 ALA B O 1
ATOM 11449 N N . LEU B 1 626 ? -18.906 51.906 25.734 1 92.56 626 LEU B N 1
ATOM 11450 C CA . LEU B 1 626 ? -19.984 52.656 25.078 1 92.56 626 LEU B CA 1
ATOM 11451 C C . LEU B 1 626 ? -20.891 53.312 26.125 1 92.56 626 LEU B C 1
ATOM 11453 O O . LEU B 1 626 ? -21.25 54.5 25.969 1 92.56 626 LEU B O 1
ATOM 11457 N N . SER B 1 627 ? -21.25 52.594 27.109 1 92.38 627 SER B N 1
ATOM 11458 C CA . SER B 1 627 ? -22.125 53.125 28.156 1 92.38 627 SER B CA 1
ATOM 11459 C C . SER B 1 627 ? -21.484 54.312 28.859 1 92.38 627 SER B C 1
ATOM 11461 O O . SER B 1 627 ? -22.172 55.312 29.109 1 92.38 627 SER B O 1
ATOM 11463 N N . LEU B 1 628 ? -20.266 54.219 29.234 1 91.56 628 LEU B N 1
ATOM 11464 C CA . LEU B 1 628 ? -19.562 55.312 29.891 1 91.56 628 LEU B CA 1
ATOM 11465 C C . LEU B 1 628 ? -19.5 56.531 28.969 1 91.56 628 LEU B C 1
ATOM 11467 O O . LEU B 1 628 ? -19.75 57.656 29.406 1 91.56 628 LEU B O 1
ATOM 11471 N N . SER B 1 629 ? -19.109 56.344 27.75 1 91.44 629 SER B N 1
ATOM 11472 C CA . SER B 1 629 ? -19 57.406 26.766 1 91.44 629 SER B CA 1
ATOM 11473 C C . SER B 1 629 ? -20.344 58.125 26.594 1 91.44 629 SER B C 1
ATOM 11475 O O . SER B 1 629 ? -20.391 59.344 26.5 1 91.44 629 SER B O 1
ATOM 11477 N N . GLN B 1 630 ? -21.406 57.344 26.547 1 87.75 630 GLN B N 1
ATOM 11478 C CA . GLN B 1 630 ? -22.734 57.938 26.375 1 87.75 630 GLN B CA 1
ATOM 11479 C C . GLN B 1 630 ? -23.156 58.719 27.609 1 87.75 630 GLN B C 1
ATOM 11481 O O . GLN B 1 630 ? -23.734 59.812 27.5 1 87.75 630 GLN B O 1
ATOM 11486 N N . ALA B 1 631 ? -22.938 58.188 28.766 1 88.31 631 ALA B N 1
ATOM 11487 C CA . ALA B 1 631 ? -23.312 58.875 30.016 1 88.31 631 ALA B CA 1
ATOM 11488 C C . ALA B 1 631 ? -22.609 60.219 30.141 1 88.31 631 ALA B C 1
ATOM 11490 O O . ALA B 1 631 ? -23.234 61.219 30.484 1 88.31 631 ALA B O 1
ATOM 11491 N N . LEU B 1 632 ? -21.375 60.25 29.906 1 89.19 632 LEU B N 1
ATOM 11492 C CA . LEU B 1 632 ? -20.609 61.469 30.016 1 89.19 632 LEU B CA 1
ATOM 11493 C C . LEU B 1 632 ? -20.984 62.438 28.891 1 89.19 632 LEU B C 1
ATOM 11495 O O . LEU B 1 632 ? -20.984 63.656 29.094 1 89.19 632 LEU B O 1
ATOM 11499 N N . ALA B 1 633 ? -21.25 61.875 27.734 1 85.62 633 ALA B N 1
ATOM 11500 C CA . ALA B 1 633 ? -21.688 62.719 26.625 1 85.62 633 ALA B CA 1
ATOM 11501 C C . ALA B 1 633 ? -22.984 63.438 26.969 1 85.62 633 ALA B C 1
ATOM 11503 O O . ALA B 1 633 ? -23.172 64.625 26.609 1 85.62 633 ALA B O 1
ATOM 11504 N N . GLU B 1 634 ? -23.875 6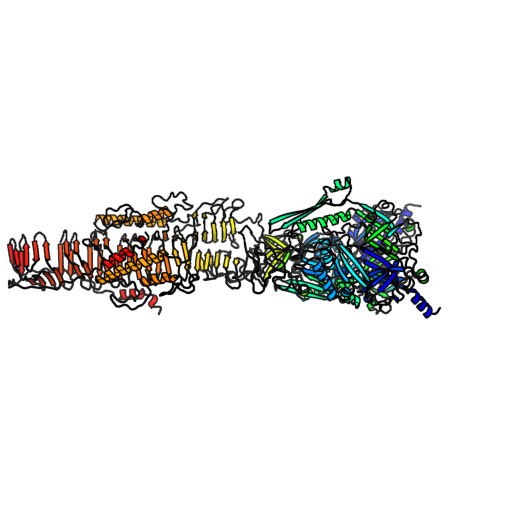2.781 27.547 1 83.31 634 GLU B N 1
ATOM 11505 C CA . GLU B 1 634 ? -25.141 63.375 27.969 1 83.31 634 GLU B CA 1
ATOM 11506 C C . GLU B 1 634 ? -24.922 64.5 29 1 83.31 634 GLU B C 1
ATOM 11508 O O . GLU B 1 634 ? -25.531 65.562 28.906 1 83.31 634 GLU B O 1
ATOM 11513 N N . THR B 1 635 ? -24.062 64.25 29.969 1 85.62 635 THR B N 1
ATOM 11514 C CA . THR B 1 635 ? -23.734 65.25 30.969 1 85.62 635 THR B CA 1
ATOM 11515 C C . THR B 1 635 ? -23.109 66.438 30.312 1 85.62 635 THR B C 1
ATOM 11517 O O . THR B 1 635 ? -23.438 67.625 30.656 1 85.62 635 THR B O 1
ATOM 11520 N N . ALA B 1 636 ? -22.188 66.188 29.438 1 87.5 636 ALA B N 1
ATOM 11521 C CA . ALA B 1 636 ? -21.5 67.25 28.734 1 87.5 636 ALA B CA 1
ATOM 11522 C C . ALA B 1 636 ? -22.5 68.125 27.922 1 87.5 636 ALA B C 1
ATOM 11524 O O . ALA B 1 636 ? -22.422 69.312 27.906 1 87.5 636 ALA B O 1
ATOM 11525 N N . SER B 1 637 ? -23.359 67.438 27.25 1 83 637 SER B N 1
ATOM 11526 C CA . SER B 1 637 ? -24.375 68.125 26.453 1 83 637 SER B CA 1
ATOM 11527 C C . SER B 1 637 ? -25.266 68.938 27.328 1 83 637 SER B C 1
ATOM 11529 O O . SER B 1 637 ? -25.656 70.062 26.953 1 83 637 SER B O 1
ATOM 11531 N N . GLY B 1 638 ? -25.641 68.5 28.438 1 81.88 638 GLY B N 1
ATOM 11532 C CA . GLY B 1 638 ? -26.453 69.25 29.375 1 81.88 638 GLY B CA 1
ATOM 11533 C C . GLY B 1 638 ? -25.75 70.5 29.891 1 81.88 638 GLY B C 1
ATOM 11534 O O . GLY B 1 638 ? -26.406 71.5 30.234 1 81.88 638 GLY B O 1
ATOM 11535 N N . GLN B 1 639 ? -24.5 70.5 29.969 1 86.12 639 GLN B N 1
ATOM 11536 C CA . GLN B 1 639 ? -23.703 71.625 30.484 1 86.12 639 GLN B CA 1
ATOM 11537 C C . GLN B 1 639 ? -23.172 72.438 29.328 1 86.12 639 GLN B C 1
ATOM 11539 O O . GLN B 1 639 ? -22.25 73.25 29.516 1 86.12 639 GLN B O 1
ATOM 11544 N N . LEU B 1 640 ? -23.625 72.25 28.094 1 82.75 640 LEU B N 1
ATOM 11545 C CA . LEU B 1 640 ? -23.344 73 26.875 1 82.75 640 LEU B CA 1
ATOM 11546 C C . LEU B 1 640 ? -21.891 72.875 26.453 1 82.75 640 LEU B C 1
ATOM 11548 O O . LEU B 1 640 ? -21.297 73.75 25.859 1 82.75 640 LEU B O 1
ATOM 11552 N N . ALA B 1 641 ? -21.312 71.75 26.891 1 87 641 ALA B N 1
ATOM 11553 C CA . ALA B 1 641 ? -20.047 71.312 26.312 1 87 641 ALA B CA 1
ATOM 11554 C C . ALA B 1 641 ? -20.25 70.438 25.062 1 87 641 ALA B C 1
ATOM 11556 O O . ALA B 1 641 ? -21.375 70.062 24.766 1 87 641 ALA B O 1
ATOM 11557 N N . ASP B 1 642 ? -19.203 70.312 24.281 1 84.38 642 ASP B N 1
ATOM 11558 C CA . ASP B 1 642 ? -19.312 69.438 23.109 1 84.38 642 ASP B CA 1
ATOM 11559 C C . ASP B 1 642 ? -19.469 68 23.531 1 84.38 642 ASP B C 1
ATOM 11561 O O . ASP B 1 642 ? -18.781 67.5 24.453 1 84.38 642 ASP B O 1
ATOM 11565 N N . ALA B 1 643 ? -20.406 67.375 22.953 1 78 643 ALA B N 1
ATOM 11566 C CA . ALA B 1 643 ? -20.641 65.938 23.281 1 78 643 ALA B CA 1
ATOM 11567 C C . ALA B 1 643 ? -20.047 65 22.219 1 78 643 ALA B C 1
ATOM 11569 O O . ALA B 1 643 ? -20.078 65.375 21.031 1 78 643 ALA B O 1
ATOM 11570 N N . MET B 1 644 ? -19.531 63.938 22.688 1 81.56 644 MET B N 1
ATOM 11571 C CA . MET B 1 644 ? -19.016 62.875 21.797 1 81.56 644 MET B CA 1
ATOM 11572 C C . MET B 1 644 ? -20.141 62.219 21.031 1 81.56 644 MET B C 1
ATOM 11574 O O . MET B 1 644 ? -21.219 61.969 21.578 1 81.56 644 MET B O 1
ATOM 11578 N N . GLU B 1 645 ? -19.922 62.094 19.75 1 77.94 645 GLU B N 1
ATOM 11579 C CA . GLU B 1 645 ? -20.875 61.375 18.906 1 77.94 645 GLU B CA 1
ATOM 11580 C C . GLU B 1 645 ? -20.625 59.844 18.938 1 77.94 645 GLU B C 1
ATOM 11582 O O . GLU B 1 645 ? -19.734 59.344 18.266 1 77.94 645 GLU B O 1
ATOM 11587 N N . THR B 1 646 ? -21.422 59.188 19.719 1 79.38 646 THR B N 1
ATOM 11588 C CA . THR B 1 646 ? -21.203 57.75 19.906 1 79.38 646 THR B CA 1
ATOM 11589 C C . THR B 1 646 ? -22.078 56.969 18.953 1 79.38 646 THR B C 1
ATOM 11591 O O . THR B 1 646 ? -21.906 55.75 18.812 1 79.38 646 THR B O 1
ATOM 11594 N N . GLY B 1 647 ? -22.938 57.5 18.156 1 75.31 647 GLY B N 1
ATOM 11595 C CA . GLY B 1 647 ? -23.891 56.875 17.266 1 75.31 647 GLY B CA 1
ATOM 11596 C C . GLY B 1 647 ? -25.297 56.812 17.828 1 75.31 647 GLY B C 1
ATOM 11597 O O . GLY B 1 647 ? -25.578 57.406 18.875 1 75.31 647 GLY B O 1
ATOM 11598 N N . PRO B 1 648 ? -26.344 56.188 17.125 1 72 648 PRO B N 1
ATOM 11599 C CA . PRO B 1 648 ? -26.188 55.625 15.773 1 72 648 PRO B CA 1
ATOM 11600 C C . PRO B 1 648 ? -26.266 56.719 14.688 1 72 648 PRO B C 1
ATOM 11602 O O . PRO B 1 648 ? -26.141 56.406 13.5 1 72 648 PRO B O 1
ATOM 11605 N N . ASP B 1 649 ? -26.5 57.875 15.164 1 63.69 649 ASP B N 1
ATOM 11606 C CA . ASP B 1 649 ? -26.734 58.969 14.195 1 63.69 649 ASP B CA 1
ATOM 11607 C C . ASP B 1 649 ? -25.438 59.406 13.523 1 63.69 649 ASP B C 1
ATOM 11609 O O . ASP B 1 649 ? -24.344 59.156 14.047 1 63.69 649 ASP B O 1
ATOM 11613 N N . GLU B 1 650 ? -25.516 59.938 12.211 1 60.25 650 GLU B N 1
ATOM 11614 C CA . GLU B 1 650 ? -24.375 60.438 11.438 1 60.25 650 GLU B CA 1
ATOM 11615 C C . GLU B 1 650 ? -23.625 61.531 12.195 1 60.25 650 GLU B C 1
ATOM 11617 O O . GLU B 1 650 ? -24.219 62.281 12.945 1 60.25 650 GLU B O 1
ATOM 11622 N N . ILE B 1 651 ? -22.234 61.406 12.141 1 57.91 651 ILE B N 1
ATOM 11623 C CA . ILE B 1 651 ? -21.391 62.469 12.68 1 57.91 651 ILE B CA 1
ATOM 11624 C C . ILE B 1 651 ? -21.641 63.75 11.914 1 57.91 651 ILE B C 1
ATOM 11626 O O . ILE B 1 651 ? -21.422 63.812 10.703 1 57.91 651 ILE B O 1
ATOM 11630 N N . GLY B 1 652 ? -22.5 64.625 12.367 1 56.59 652 GLY B N 1
ATOM 11631 C CA . GLY B 1 652 ? -22.812 65.875 11.727 1 56.59 652 GLY B CA 1
ATOM 11632 C C . GLY B 1 652 ? -21.969 67 12.25 1 56.59 652 GLY B C 1
ATOM 11633 O O . GLY B 1 652 ? -21.078 66.812 13.062 1 56.59 652 GLY B O 1
ATOM 11634 N N . PRO B 1 653 ? -22.031 68.125 11.539 1 53.31 653 PRO B N 1
ATOM 11635 C CA . PRO B 1 653 ? -21.375 69.312 12.102 1 53.31 653 PRO B CA 1
ATOM 11636 C C . PRO B 1 653 ? -21.672 69.5 13.586 1 53.31 653 PRO B C 1
ATOM 11638 O O . PRO B 1 653 ? -22.609 68.938 14.109 1 53.31 653 PRO B O 1
ATOM 11641 N N . ASP B 1 654 ? -20.891 70.25 14.359 1 48.31 654 ASP B N 1
ATOM 11642 C CA . ASP B 1 654 ? -21.078 70.5 15.789 1 48.31 654 ASP B CA 1
ATOM 11643 C C . ASP B 1 654 ? -22.531 70.812 16.094 1 48.31 654 ASP B C 1
ATOM 11645 O O . ASP B 1 654 ? -23.125 71.688 15.43 1 48.31 654 ASP B O 1
ATOM 11649 N N . ASN B 1 655 ? -23.234 70.188 16.984 1 46.34 655 ASN B N 1
ATOM 11650 C CA . ASN B 1 655 ? -24.594 70.375 17.5 1 46.34 655 ASN B CA 1
ATOM 11651 C C . ASN B 1 655 ? -25.641 70.125 16.406 1 46.34 655 ASN B C 1
ATOM 11653 O O . ASN B 1 655 ? -26.781 70.562 16.531 1 46.34 655 ASN B O 1
ATOM 11657 N N . ALA B 1 656 ? -25.188 69.75 15.289 1 48.97 656 ALA B N 1
ATOM 11658 C CA . ALA B 1 656 ? -26.172 69.625 14.227 1 48.97 656 ALA B CA 1
ATOM 11659 C C . ALA B 1 656 ? -26.938 68.312 14.391 1 48.97 656 ALA B C 1
ATOM 11661 O O . ALA B 1 656 ? -26.406 67.312 14.984 1 48.97 656 ALA B O 1
ATOM 11662 N N . LYS B 1 657 ? -28.219 68.312 14.188 1 46.84 657 LYS B N 1
ATOM 11663 C CA . LYS B 1 657 ? -29.125 67.188 14.172 1 46.84 657 LYS B CA 1
ATOM 11664 C C . LYS B 1 657 ? -28.672 66.125 13.156 1 46.84 657 LYS B C 1
ATOM 11666 O O . LYS B 1 657 ? -28.656 66.438 11.953 1 46.84 657 LYS B O 1
ATOM 11671 N N . ALA B 1 658 ? -27.703 65.375 13.266 1 47.03 658 ALA B N 1
ATOM 11672 C CA . ALA B 1 658 ? -26.922 64.5 12.367 1 47.03 658 ALA B CA 1
ATOM 11673 C C . ALA B 1 658 ? -27.766 63.344 11.836 1 47.03 658 ALA B C 1
ATOM 11675 O O . ALA B 1 658 ? -28.688 62.906 12.508 1 47.03 658 ALA B O 1
ATOM 11676 N N . GLY B 1 659 ? -27.781 63.25 10.539 1 46.78 659 GLY B N 1
ATOM 11677 C CA . GLY B 1 659 ? -28.375 62.156 9.812 1 46.78 659 GLY B CA 1
ATOM 11678 C C . GLY B 1 659 ? -27.797 60.812 10.188 1 46.78 659 GLY B C 1
ATOM 11679 O O . GLY B 1 659 ? -26.766 60.75 10.883 1 46.78 659 GLY B O 1
ATOM 11680 N N . LYS B 1 660 ? -28.344 59.688 9.859 1 45.88 660 LYS B N 1
ATOM 11681 C CA . LYS B 1 660 ? -28.156 58.312 10.305 1 45.88 660 LYS B CA 1
ATOM 11682 C C . LYS B 1 660 ? -26.984 57.656 9.594 1 45.88 660 LYS B C 1
ATOM 11684 O O . LYS B 1 660 ? -27.125 57.125 8.484 1 45.88 660 LYS B O 1
ATOM 11689 N N . LYS B 1 661 ? -25.844 58.188 9.305 1 52.56 661 LYS B N 1
ATOM 11690 C CA . LYS B 1 661 ? -24.844 57.25 8.766 1 52.56 661 LYS B CA 1
ATOM 11691 C C . LYS B 1 661 ? -24.203 56.438 9.883 1 52.56 661 LYS B C 1
ATOM 11693 O O . LYS B 1 661 ? -23.75 57 10.883 1 52.56 661 LYS B O 1
ATOM 11698 N N . THR B 1 662 ? -24.219 55.125 9.836 1 56.5 662 THR B N 1
ATOM 11699 C CA . THR B 1 662 ? -24.125 54.125 10.906 1 56.5 662 THR B CA 1
ATOM 11700 C C . THR B 1 662 ? -22.672 53.688 11.117 1 56.5 662 THR B C 1
ATOM 11702 O O . THR B 1 662 ? -22.359 53 12.094 1 56.5 662 THR B O 1
ATOM 11705 N N . ASP B 1 663 ? -21.562 53.875 10.133 1 63.16 663 ASP B N 1
ATOM 11706 C CA . ASP B 1 663 ? -20.297 53.188 10.375 1 63.16 663 ASP B CA 1
ATOM 11707 C C . ASP B 1 663 ? -19.281 54.125 11.047 1 63.16 663 ASP B C 1
ATOM 11709 O O . ASP B 1 663 ? -19.359 55.344 10.914 1 63.16 663 ASP B O 1
ATOM 11713 N N . GLY B 1 664 ? -18.438 53.656 11.898 1 64.88 664 GLY B N 1
ATOM 11714 C CA . GLY B 1 664 ? -17.266 54.375 12.391 1 64.88 664 GLY B CA 1
ATOM 11715 C C . GLY B 1 664 ? -17.406 54.844 13.82 1 64.88 664 GLY B C 1
ATOM 11716 O O . GLY B 1 664 ? -16.422 55.219 14.453 1 64.88 664 GLY B O 1
ATOM 11717 N N . HIS B 1 665 ? -18.719 54.844 14.211 1 80.12 665 HIS B N 1
ATOM 11718 C CA . HIS B 1 665 ? -18.906 55.25 15.602 1 80.12 665 HIS B CA 1
ATOM 11719 C C . HIS B 1 665 ? -18.625 54.094 16.562 1 80.12 665 HIS B C 1
ATOM 11721 O O . HIS B 1 665 ? -18.516 52.938 16.125 1 80.12 665 HIS B O 1
ATOM 11727 N N . LEU B 1 666 ? -18.438 54.469 17.844 1 88.44 666 LEU B N 1
ATOM 11728 C CA . LEU B 1 666 ? -18.219 53.469 18.891 1 88.44 666 LEU B CA 1
ATOM 11729 C C . LEU B 1 666 ? -19.375 52.469 18.938 1 88.44 666 LEU B C 1
ATOM 11731 O O . LEU B 1 666 ? -19.172 51.281 19.172 1 88.44 666 LEU B O 1
ATOM 11735 N N . GLN B 1 667 ? -20.594 52.938 18.734 1 88.38 667 GLN B N 1
ATOM 11736 C CA . GLN B 1 667 ? -21.75 52.062 18.703 1 88.38 667 GLN B CA 1
ATOM 11737 C C . GLN B 1 667 ? -21.641 51.062 17.562 1 88.38 667 GLN B C 1
ATOM 11739 O O . GLN B 1 667 ? -22.047 49.906 17.703 1 88.38 667 GLN B O 1
ATOM 11744 N N . HIS B 1 668 ? -21.219 51.5 16.438 1 87.62 668 HIS B N 1
ATOM 11745 C CA . HIS B 1 668 ? -21 50.594 15.312 1 87.62 668 HIS B CA 1
ATOM 11746 C C . HIS B 1 668 ? -20.047 49.469 15.695 1 87.62 668 HIS B C 1
ATOM 11748 O O . HIS B 1 668 ? -20.281 48.312 15.344 1 87.62 668 HIS B O 1
ATOM 11754 N N . HIS B 1 669 ? -18.953 49.781 16.312 1 90.69 669 HIS B N 1
ATOM 11755 C CA . HIS B 1 669 ? -18.016 48.781 16.766 1 90.69 669 HIS B CA 1
ATOM 11756 C C . HIS B 1 669 ? -18.672 47.75 17.656 1 90.69 669 HIS B C 1
ATOM 11758 O O . HIS B 1 669 ? -18.422 46.531 17.531 1 90.69 669 HIS B O 1
ATOM 11764 N N . VAL B 1 670 ? -19.453 48.188 18.531 1 91.5 670 VAL B N 1
ATOM 11765 C CA . VAL B 1 670 ? -20.156 47.312 19.469 1 91.5 670 VAL B CA 1
ATOM 11766 C C . VAL B 1 670 ? -21.094 46.375 18.719 1 91.5 670 VAL B C 1
ATOM 11768 O O . VAL B 1 670 ? -21.125 45.188 18.969 1 91.5 670 VAL B O 1
ATOM 11771 N N . ASP B 1 671 ? -21.828 46.875 17.797 1 90.88 671 ASP B N 1
ATOM 11772 C CA . ASP B 1 671 ? -22.797 46.094 17.047 1 90.88 671 ASP B CA 1
ATOM 11773 C C . ASP B 1 671 ? -22.109 45.156 16.078 1 90.88 671 ASP B C 1
ATOM 11775 O O . ASP B 1 671 ? -22.594 44.031 15.852 1 90.88 671 ASP B O 1
ATOM 11779 N N . ALA B 1 672 ? -21.078 45.625 15.445 1 92 672 ALA B N 1
ATOM 11780 C CA . ALA B 1 672 ? -20.312 44.781 14.539 1 92 672 ALA B CA 1
ATOM 11781 C C . ALA B 1 672 ? -19.75 43.562 15.281 1 92 672 ALA B C 1
ATOM 11783 O O . ALA B 1 672 ? -19.719 42.469 14.75 1 92 672 ALA B O 1
ATOM 11784 N N . LEU B 1 673 ? -19.188 43.75 16.453 1 94.25 673 LEU B N 1
ATOM 11785 C CA . LEU B 1 673 ? -18.641 42.656 17.25 1 94.25 673 LEU B CA 1
ATOM 11786 C C . LEU B 1 673 ? -19.734 41.656 17.641 1 94.25 673 LEU B C 1
ATOM 11788 O O . LEU B 1 673 ? -19.484 40.469 17.672 1 94.25 673 LEU B O 1
ATOM 11792 N N . LYS B 1 674 ? -20.859 42.094 17.922 1 92.56 674 LYS B N 1
ATOM 11793 C CA . LYS B 1 674 ? -21.969 41.219 18.281 1 92.56 674 LYS B CA 1
ATOM 11794 C C . LYS B 1 674 ? -22.391 40.344 17.094 1 92.56 674 LYS B C 1
ATOM 11796 O O . LYS B 1 674 ? -22.75 39.188 17.281 1 92.56 674 LYS B O 1
ATOM 11801 N N . ALA B 1 675 ? -22.344 40.875 15.953 1 93.5 675 ALA B N 1
ATOM 11802 C CA . ALA B 1 675 ? -22.812 40.188 14.75 1 93.5 675 ALA B CA 1
ATOM 11803 C C . ALA B 1 675 ? -21.688 39.375 14.117 1 93.5 675 ALA B C 1
ATOM 11805 O O . ALA B 1 675 ? -21.906 38.688 13.109 1 93.5 675 ALA B O 1
ATOM 11806 N N . TRP B 1 676 ? -20.688 39.375 14.664 1 93.69 676 TRP B N 1
ATOM 11807 C CA . TRP B 1 676 ? -19.453 38.969 14.031 1 93.69 676 TRP B CA 1
ATOM 11808 C C . TRP B 1 676 ? -19.562 37.531 13.531 1 93.69 676 TRP B C 1
ATOM 11810 O O . TRP B 1 676 ? -19 37.188 12.492 1 93.69 676 TRP B O 1
ATOM 11820 N N . GLU B 1 677 ? -20.25 36.625 14.148 1 92.56 677 GLU B N 1
ATOM 11821 C CA . GLU B 1 677 ? -20.328 35.219 13.852 1 92.56 677 GLU B CA 1
ATOM 11822 C C . GLU B 1 677 ? -21.375 34.906 12.781 1 92.56 677 GLU B C 1
ATOM 11824 O O . GLU B 1 677 ? -21.406 33.844 12.211 1 92.56 677 GLU B O 1
ATOM 11829 N N . ALA B 1 678 ? -22.125 35.781 12.477 1 93 678 ALA B N 1
ATOM 11830 C CA . ALA B 1 678 ? -23.203 35.594 11.508 1 93 678 ALA B CA 1
ATOM 11831 C C . ALA B 1 678 ? -22.641 35.188 10.148 1 93 678 ALA B C 1
ATOM 11833 O O . ALA B 1 678 ? -21.734 35.844 9.625 1 93 678 ALA B O 1
ATOM 11834 N N . GLY B 1 679 ? -23.141 34.031 9.625 1 91.06 679 GLY B N 1
ATOM 11835 C CA . GLY B 1 679 ? -22.688 33.531 8.344 1 91.06 679 GLY B CA 1
ATOM 11836 C C . GLY B 1 679 ? -21.641 32.438 8.461 1 91.06 679 GLY B C 1
ATOM 11837 O O . GLY B 1 679 ? -21.344 31.75 7.484 1 91.06 679 GLY B O 1
ATOM 11838 N N . SER B 1 680 ? -21.078 32.312 9.578 1 93.56 680 SER B N 1
ATOM 11839 C CA . SER B 1 680 ? -20.156 31.203 9.828 1 93.56 680 SER B CA 1
ATOM 11840 C C . SER B 1 680 ? -20.891 29.891 10.031 1 93.56 680 SER B C 1
ATOM 11842 O O . SER B 1 680 ? -22.125 29.844 9.93 1 93.56 680 SER B O 1
ATOM 11844 N N . ASN B 1 681 ? -20.125 28.828 10.289 1 92.19 681 ASN B N 1
ATOM 11845 C CA . ASN B 1 681 ? -20.766 27.531 10.43 1 92.19 681 ASN B CA 1
ATOM 11846 C C . ASN B 1 681 ? -21.453 27.391 11.781 1 92.19 681 ASN B C 1
ATOM 11848 O O . ASN B 1 681 ? -22.281 26.484 11.969 1 92.19 681 ASN B O 1
ATOM 11852 N N . THR B 1 682 ? -21.188 28.344 12.727 1 92.81 682 THR B N 1
ATOM 11853 C CA . THR B 1 682 ? -21.844 28.312 14.031 1 92.81 682 THR B CA 1
ATOM 11854 C C . THR B 1 682 ? -23.094 29.188 14.031 1 92.81 682 THR B C 1
ATOM 11856 O O . THR B 1 682 ? -23.891 29.141 14.969 1 92.81 682 THR B O 1
ATOM 11859 N N . ASP B 1 683 ? -23.25 29.969 13.07 1 92.31 683 ASP B N 1
ATOM 11860 C CA . ASP B 1 683 ? -24.422 30.828 12.883 1 92.31 683 ASP B CA 1
ATOM 11861 C C . ASP B 1 683 ? -24.75 31.016 11.406 1 92.31 683 ASP B C 1
ATOM 11863 O O . ASP B 1 683 ? -24.797 32.125 10.906 1 92.31 683 ASP B O 1
ATOM 11867 N N . LYS B 1 684 ? -25.094 29.969 10.734 1 89.62 684 LYS B N 1
ATOM 11868 C CA . LYS B 1 684 ? -25.281 29.922 9.289 1 89.62 684 LYS B CA 1
ATOM 11869 C C . LYS B 1 684 ? -26.438 30.797 8.844 1 89.62 684 LYS B C 1
ATOM 11871 O O . LYS B 1 684 ? -26.391 31.406 7.77 1 89.62 684 LYS B O 1
ATOM 11876 N N . ASP B 1 685 ? -27.422 30.969 9.703 1 89.69 685 ASP B N 1
ATOM 11877 C CA . ASP B 1 685 ? -28.625 31.703 9.359 1 89.69 685 ASP B CA 1
ATOM 11878 C C . ASP B 1 685 ? -28.5 33.188 9.727 1 89.69 685 ASP B C 1
ATOM 11880 O O . ASP B 1 685 ? -29.391 34 9.422 1 89.69 685 ASP B O 1
ATOM 11884 N N . GLY B 1 686 ? -27.375 33.562 10.344 1 87.69 686 GLY B N 1
ATOM 11885 C CA . GLY B 1 686 ? -27.109 34.938 10.688 1 87.69 686 GLY B CA 1
ATOM 11886 C C . GLY B 1 686 ? -28.016 35.469 11.773 1 87.69 686 GLY B C 1
ATOM 11887 O O . GLY B 1 686 ? -28.453 36.625 11.719 1 87.69 686 GLY B O 1
ATOM 11888 N N . LYS B 1 687 ? -28.469 34.656 12.68 1 81.75 687 LYS B N 1
ATOM 11889 C CA . LYS B 1 687 ? -29.422 35.031 13.719 1 81.75 687 LYS B CA 1
ATOM 11890 C C . LYS B 1 687 ? -28.906 36.156 14.586 1 81.75 687 LYS B C 1
ATOM 11892 O O . LYS B 1 687 ? -29.672 36.906 15.195 1 81.75 687 LYS B O 1
ATOM 11897 N N . THR B 1 688 ? -27.469 36.25 14.727 1 82.06 688 THR B N 1
ATOM 11898 C CA . THR B 1 688 ? -26.859 37.25 15.594 1 82.06 688 THR B CA 1
ATOM 11899 C C . THR B 1 688 ? -26.766 38.594 14.883 1 82.06 688 THR B C 1
ATOM 11901 O O . THR B 1 688 ? -26.516 39.625 15.516 1 82.06 688 THR B O 1
ATOM 11904 N N . ALA B 1 689 ? -26.906 38.531 13.586 1 82 689 ALA B N 1
ATOM 11905 C CA . ALA B 1 689 ? -26.812 39.75 12.797 1 82 689 ALA B CA 1
ATOM 11906 C C . ALA B 1 689 ? -28.109 40.531 12.836 1 82 689 ALA B C 1
ATOM 11908 O O . ALA B 1 689 ? -29.172 40 12.484 1 82 689 ALA B O 1
ATOM 11909 N N . LYS B 1 690 ? -28.25 41.594 13.398 1 81 690 LYS B N 1
ATOM 11910 C CA . LYS B 1 690 ? -29.438 42.438 13.398 1 81 690 LYS B CA 1
ATOM 11911 C C . LYS B 1 690 ? -29.188 43.719 12.586 1 81 690 LYS B C 1
ATOM 11913 O O . LYS B 1 690 ? -29.5 43.781 11.391 1 81 690 LYS B O 1
ATOM 11918 N N . ASP B 1 691 ? -28.469 44.562 13.094 1 71.88 691 ASP B N 1
ATOM 11919 C CA . ASP B 1 691 ? -28.266 45.875 12.492 1 71.88 691 ASP B CA 1
ATOM 11920 C C . ASP B 1 691 ? -26.953 45.906 11.703 1 71.88 691 ASP B C 1
ATOM 11922 O O . ASP B 1 691 ? -26.703 46.875 10.969 1 71.88 691 ASP B O 1
ATOM 11926 N N . GLN B 1 692 ? -26.125 44.938 11.875 1 81.81 692 GLN B N 1
ATOM 11927 C CA . GLN B 1 692 ? -24.828 44.906 11.203 1 81.81 692 GLN B CA 1
ATOM 11928 C C . GLN B 1 692 ? -24.594 43.562 10.508 1 81.81 692 GLN B C 1
ATOM 11930 O O . GLN B 1 692 ? -25.078 42.531 10.969 1 81.81 692 GLN B O 1
ATOM 11935 N N . ALA B 1 693 ? -23.859 43.688 9.438 1 86.5 693 ALA B N 1
ATOM 11936 C CA . ALA B 1 693 ? -23.5 42.5 8.703 1 86.5 693 ALA B CA 1
ATOM 11937 C C . ALA B 1 693 ? -22.516 41.625 9.492 1 86.5 693 ALA B C 1
ATOM 11939 O O . ALA B 1 693 ? -21.703 42.188 10.266 1 86.5 693 ALA B O 1
ATOM 11940 N N . GLY B 1 694 ? -22.594 40.406 9.344 1 89.44 694 GLY B N 1
ATOM 11941 C CA . GLY B 1 694 ? -21.609 39.5 9.945 1 89.44 694 GLY B CA 1
ATOM 11942 C C . GLY B 1 694 ? -20.312 39.438 9.18 1 89.44 694 GLY B C 1
ATOM 11943 O O . GLY B 1 694 ? -20.203 39.969 8.078 1 89.44 694 GLY B O 1
ATOM 11944 N N . GLN B 1 695 ? -19.312 38.938 9.883 1 90.69 695 GLN B N 1
ATOM 11945 C CA . GLN B 1 695 ? -18.047 38.594 9.258 1 90.69 695 GLN B CA 1
ATOM 11946 C C . GLN B 1 695 ? -17.281 39.844 8.805 1 90.69 695 GLN B C 1
ATOM 11948 O O . GLN B 1 695 ? -16.656 39.844 7.746 1 90.69 695 GLN B O 1
ATOM 11953 N N . GLN B 1 696 ? -17.516 40.906 9.445 1 92.31 696 GLN B N 1
ATOM 11954 C CA . GLN B 1 696 ? -16.734 42.125 9.156 1 92.31 696 GLN B CA 1
ATOM 11955 C C . GLN B 1 696 ? -15.266 41.938 9.523 1 92.31 696 GLN B C 1
ATOM 11957 O O . GLN B 1 696 ? -14.945 41.219 10.492 1 92.31 696 GLN B O 1
ATOM 11962 N N . PRO B 1 697 ? -14.32 42.469 8.75 1 95.19 697 PRO B N 1
ATOM 11963 C CA . PRO B 1 697 ? -12.891 42.281 8.977 1 95.19 697 PRO B CA 1
ATOM 11964 C C . PRO B 1 697 ? -12.359 43.062 10.164 1 95.19 697 PRO B C 1
ATOM 11966 O O . PRO B 1 697 ? -11.547 43.969 9.984 1 95.19 697 PRO B O 1
ATOM 11969 N N . LEU B 1 698 ? -12.711 42.688 11.312 1 95.31 698 LEU B N 1
ATOM 11970 C CA . LEU B 1 698 ? -12.273 43.312 12.562 1 95.31 698 LEU B CA 1
ATOM 11971 C C . LEU B 1 698 ? -11.023 42.625 13.094 1 95.31 698 LEU B C 1
ATOM 11973 O O . LEU B 1 698 ? -10.805 41.438 12.836 1 95.31 698 LEU B O 1
ATOM 11977 N N . LEU B 1 699 ? -10.195 43.344 13.719 1 96.56 699 LEU B N 1
ATOM 11978 C CA . LEU B 1 699 ? -9.117 42.812 14.547 1 96.56 699 LEU B CA 1
ATOM 11979 C C . LEU B 1 699 ? -9.359 43.125 16.016 1 96.56 699 LEU B C 1
ATOM 11981 O O . LEU B 1 699 ? -9.484 44.281 16.406 1 96.56 699 LEU B O 1
ATOM 11985 N N . VAL B 1 700 ? -9.523 42.125 16.812 1 96.88 700 VAL B N 1
ATOM 11986 C CA . VAL B 1 700 ? -9.883 42.312 18.219 1 96.88 700 VAL B CA 1
ATOM 11987 C C . VAL B 1 700 ? -8.789 41.75 19.109 1 96.88 700 VAL B C 1
ATOM 11989 O O . VAL B 1 700 ? -8.383 40.594 18.953 1 96.88 700 VAL B O 1
ATOM 11992 N N . LEU B 1 701 ? -8.242 42.531 19.984 1 96.88 701 LEU B N 1
ATOM 11993 C CA . LEU B 1 701 ? -7.363 42.094 21.062 1 96.88 701 LEU B CA 1
ATOM 11994 C C . LEU B 1 701 ? -8.102 42.094 22.391 1 96.88 701 LEU B C 1
ATOM 11996 O O . LEU B 1 701 ? -8.734 43.062 22.766 1 96.88 701 LEU B O 1
ATOM 12000 N N . SER B 1 702 ? -8.086 41.031 23.078 1 96.69 702 SER B N 1
ATOM 12001 C CA . SER B 1 702 ? -8.781 40.938 24.359 1 96.69 702 SER B CA 1
ATOM 12002 C C . SER B 1 702 ? -7.953 40.156 25.391 1 96.69 702 SER B C 1
ATOM 12004 O O . SER B 1 702 ? -7.531 39.031 25.125 1 96.69 702 SER B O 1
ATOM 12006 N N . ALA B 1 703 ? -7.648 40.781 26.516 1 96.5 703 ALA B N 1
ATOM 12007 C CA . ALA B 1 703 ? -6.891 40.156 27.594 1 96.5 703 ALA B CA 1
ATOM 12008 C C . ALA B 1 703 ? -7.406 40.594 28.969 1 96.5 703 ALA B C 1
ATOM 12010 O O . ALA B 1 703 ? -7.25 41.75 29.344 1 96.5 703 ALA B O 1
ATOM 12011 N N . PRO B 1 704 ? -7.934 39.688 29.734 1 92.25 704 PRO B N 1
ATOM 12012 C CA . PRO B 1 704 ? -8.531 40.062 31.016 1 92.25 704 PRO B CA 1
ATOM 12013 C C . PRO B 1 704 ? -7.512 40.625 32 1 92.25 704 PRO B C 1
ATOM 12015 O O . PRO B 1 704 ? -7.863 41.469 32.844 1 92.25 704 PRO B O 1
ATOM 12018 N N . ALA B 1 705 ? -6.25 40.188 31.906 1 92.94 705 ALA B N 1
ATOM 12019 C CA . ALA B 1 705 ? -5.27 40.594 32.906 1 92.94 705 ALA B CA 1
ATOM 12020 C C . ALA B 1 705 ? -4.465 41.812 32.469 1 92.94 705 ALA B C 1
ATOM 12022 O O . ALA B 1 705 ? -3.666 42.344 33.219 1 92.94 705 ALA B O 1
ATOM 12023 N N . GLY B 1 706 ? -4.648 42.219 31.281 1 94.06 706 GLY B N 1
ATOM 12024 C CA . GLY B 1 706 ? -3.965 43.438 30.812 1 94.06 706 GLY B CA 1
ATOM 12025 C C . GLY B 1 706 ? -3.377 43.281 29.422 1 94.06 706 GLY B C 1
ATOM 12026 O O . GLY B 1 706 ? -3.121 42.156 28.969 1 94.06 706 GLY B O 1
ATOM 12027 N N . ILE B 1 707 ? -3.15 44.406 28.703 1 95.88 707 ILE B N 1
ATOM 12028 C CA . ILE B 1 707 ? -2.523 44.469 27.391 1 95.88 707 ILE B CA 1
ATOM 12029 C C . ILE B 1 707 ? -1.367 45.469 27.422 1 95.88 707 ILE B C 1
ATOM 12031 O O . ILE B 1 707 ? -1.501 46.562 27.969 1 95.88 707 ILE B O 1
ATOM 12035 N N . ALA B 1 708 ? -0.238 45.031 26.984 1 95.62 708 ALA B N 1
ATOM 12036 C CA . ALA B 1 708 ? 0.907 45.938 26.875 1 95.62 708 ALA B CA 1
ATOM 12037 C C . ALA B 1 708 ? 1.45 45.969 25.453 1 95.62 708 ALA B C 1
ATOM 12039 O O . ALA B 1 708 ? 1.717 44.906 24.859 1 95.62 708 ALA B O 1
ATOM 12040 N N . ALA B 1 709 ? 1.522 47.125 24.828 1 96.12 709 ALA B N 1
ATOM 12041 C CA . ALA B 1 709 ? 2.201 47.312 23.562 1 96.12 709 ALA B CA 1
ATOM 12042 C C . ALA B 1 709 ? 3.48 48.125 23.734 1 96.12 709 ALA B C 1
ATOM 12044 O O . ALA B 1 709 ? 3.432 49.281 24.172 1 96.12 709 ALA B O 1
ATOM 12045 N N . LEU B 1 710 ? 4.59 47.531 23.438 1 96.31 710 LEU B N 1
ATOM 12046 C CA . LEU B 1 710 ? 5.871 48.094 23.859 1 96.31 710 LEU B CA 1
ATOM 12047 C C . LEU B 1 710 ? 6.852 48.125 22.703 1 96.31 710 LEU B C 1
ATOM 12049 O O . LEU B 1 710 ? 6.957 47.188 21.922 1 96.31 710 LEU B O 1
ATOM 12053 N N . THR B 1 711 ? 7.578 49.281 22.5 1 96.25 711 THR B N 1
ATOM 12054 C CA . THR B 1 711 ? 8.617 49.406 21.484 1 96.25 711 THR B CA 1
ATOM 12055 C C . THR B 1 711 ? 9.703 50.375 21.938 1 96.25 711 THR B C 1
ATOM 12057 O O . THR B 1 711 ? 9.438 51.312 22.719 1 96.25 711 THR B O 1
ATOM 12060 N N . GLU B 1 712 ? 10.922 50.156 21.531 1 93.94 712 GLU B N 1
ATOM 12061 C CA . GLU B 1 712 ? 12.039 51.031 21.844 1 93.94 712 GLU B CA 1
ATOM 12062 C C . GLU B 1 712 ? 12.039 52.25 20.922 1 93.94 712 GLU B C 1
ATOM 12064 O O . GLU B 1 712 ? 12.703 53.25 21.219 1 93.94 712 GLU B O 1
ATOM 12069 N N . GLN B 1 713 ? 11.211 52.188 19.953 1 95.69 713 GLN B N 1
ATOM 12070 C CA . GLN B 1 713 ? 11.148 53.281 19 1 95.69 713 GLN B CA 1
ATOM 12071 C C . GLN B 1 713 ? 9.781 53.938 19.031 1 95.69 713 GLN B C 1
ATOM 12073 O O . GLN B 1 713 ? 9.297 54.312 20.094 1 95.69 713 GLN B O 1
ATOM 12078 N N . SER B 1 714 ? 9.148 54.062 17.797 1 95 714 SER B N 1
ATOM 12079 C CA . SER B 1 714 ? 7.887 54.781 17.766 1 95 714 SER B CA 1
ATOM 12080 C C . SER B 1 714 ? 6.703 53.844 17.609 1 95 714 SER B C 1
ATOM 12082 O O . SER B 1 714 ? 6.84 52.75 17.031 1 95 714 SER B O 1
ATOM 12084 N N . GLN B 1 715 ? 5.664 54.281 18.281 1 95.56 715 GLN B N 1
ATOM 12085 C CA . GLN B 1 715 ? 4.383 53.625 18.109 1 95.56 715 GLN B CA 1
ATOM 12086 C C . GLN B 1 715 ? 3.367 54.531 17.438 1 95.56 715 GLN B C 1
ATOM 12088 O O . GLN B 1 715 ? 3.266 55.719 17.781 1 95.56 715 GLN B O 1
ATOM 12093 N N . THR B 1 716 ? 2.764 53.969 16.359 1 95.06 716 THR B N 1
ATOM 12094 C CA . THR B 1 716 ? 1.757 54.75 15.641 1 95.06 716 THR B CA 1
ATOM 12095 C C . THR B 1 716 ? 0.387 54.062 15.75 1 95.06 716 THR B C 1
ATOM 12097 O O . THR B 1 716 ? 0.245 52.875 15.469 1 95.06 716 THR B O 1
ATOM 12100 N N . VAL B 1 717 ? -0.571 54.812 16.234 1 94.88 717 VAL B N 1
ATOM 12101 C CA . VAL B 1 717 ? -1.977 54.438 16.203 1 94.88 717 VAL B CA 1
ATOM 12102 C C . VAL B 1 717 ? -2.758 55.375 15.289 1 94.88 717 VAL B C 1
ATOM 12104 O O . VAL B 1 717 ? -2.785 56.594 15.508 1 94.88 717 VAL B O 1
ATOM 12107 N N . SER B 1 718 ? -3.295 54.812 14.188 1 94.38 718 SER B N 1
ATOM 12108 C CA . SER B 1 718 ? -3.992 55.656 13.211 1 94.38 718 SER B CA 1
ATOM 12109 C C . SER B 1 718 ? -5.379 55.094 12.906 1 94.38 718 SER B C 1
ATOM 12111 O O . SER B 1 718 ? -5.547 53.875 12.758 1 94.38 718 SER B O 1
ATOM 12113 N N . ALA B 1 719 ? -6.395 56 12.898 1 93.5 719 ALA B N 1
ATOM 12114 C CA . ALA B 1 719 ? -7.766 55.656 12.516 1 93.5 719 ALA B CA 1
ATOM 12115 C C . ALA B 1 719 ? -8.266 56.594 11.406 1 93.5 719 ALA B C 1
ATOM 12117 O O . ALA B 1 719 ? -8.062 57.781 11.461 1 93.5 719 ALA B O 1
ATOM 12118 N N . GLY B 1 720 ? -8.883 56.062 10.367 1 87.56 720 GLY B N 1
ATOM 12119 C CA . GLY B 1 720 ? -9.438 56.875 9.281 1 87.56 720 GLY B CA 1
ATOM 12120 C C . GLY B 1 720 ? -10.656 57.656 9.688 1 87.56 720 GLY B C 1
ATOM 12121 O O . GLY B 1 720 ? -10.984 58.688 9.055 1 87.56 720 GLY B O 1
ATOM 12122 N N . GLN B 1 721 ? -11.32 57.25 10.742 1 88.38 721 GLN B N 1
ATOM 12123 C CA . GLN B 1 721 ? -12.492 57.969 11.227 1 88.38 721 GLN B CA 1
ATOM 12124 C C . GLN B 1 721 ? -12.281 58.438 12.664 1 88.38 721 GLN B C 1
ATOM 12126 O O . GLN B 1 721 ? -11.672 59.5 12.883 1 88.38 721 GLN B O 1
ATOM 12131 N N . ASN B 1 722 ? -12.578 57.531 13.641 1 89.62 722 ASN B N 1
ATOM 12132 C CA . ASN B 1 722 ? -12.469 57.969 15.031 1 89.62 722 ASN B CA 1
ATOM 12133 C C . ASN B 1 722 ? -11.438 57.156 15.797 1 89.62 722 ASN B C 1
ATOM 12135 O O . ASN B 1 722 ? -11.273 55.938 15.539 1 89.62 722 ASN B O 1
ATOM 12139 N N . LEU B 1 723 ? -10.766 57.844 16.672 1 93.19 723 LEU B N 1
ATOM 12140 C CA . LEU B 1 723 ? -9.953 57.188 17.688 1 93.19 723 LEU B CA 1
ATOM 12141 C C . LEU B 1 723 ? -10.594 57.344 19.062 1 93.19 723 LEU B C 1
ATOM 12143 O O . LEU B 1 723 ? -10.68 58.469 19.594 1 93.19 723 LEU B O 1
ATOM 12147 N N . ASN B 1 724 ? -11.07 56.25 19.516 1 92.94 724 ASN B N 1
ATOM 12148 C CA . ASN B 1 724 ? -11.727 56.25 20.828 1 92.94 724 ASN B CA 1
ATOM 12149 C C . ASN B 1 724 ? -10.812 55.719 21.906 1 92.94 724 ASN B C 1
ATOM 12151 O O . ASN B 1 724 ? -10.406 54.562 21.859 1 92.94 724 ASN B O 1
ATOM 12155 N N . LEU B 1 725 ? -10.453 56.531 22.828 1 94.56 725 LEU B N 1
ATOM 12156 C CA . LEU B 1 725 ? -9.703 56.125 24.016 1 94.56 725 LEU B CA 1
ATOM 12157 C C . LEU B 1 725 ? -10.578 56.188 25.266 1 94.56 725 LEU B C 1
ATOM 12159 O O . LEU B 1 725 ? -10.977 57.25 25.688 1 94.56 725 LEU B O 1
ATOM 12163 N N . VAL B 1 726 ? -10.875 55.031 25.828 1 94.25 726 VAL B N 1
ATOM 12164 C CA . VAL B 1 726 ? -11.82 55 26.938 1 94.25 726 VAL B CA 1
ATOM 12165 C C . VAL B 1 726 ? -11.18 54.281 28.125 1 94.25 726 VAL B C 1
ATOM 12167 O O . VAL B 1 726 ? -10.695 53.156 28 1 94.25 726 VAL B O 1
ATOM 12170 N N . ALA B 1 727 ? -11.047 54.875 29.281 1 93.88 727 ALA B N 1
ATOM 12171 C CA . ALA B 1 727 ? -10.633 54.281 30.547 1 93.88 727 ALA B CA 1
ATOM 12172 C C . ALA B 1 727 ? -11.758 54.344 31.578 1 93.88 727 ALA B C 1
ATOM 12174 O O . ALA B 1 727 ? -12.312 55.406 31.844 1 93.88 727 ALA B O 1
ATOM 12175 N N . GLN B 1 728 ? -12.078 53.219 32.156 1 90.12 728 GLN B N 1
ATOM 12176 C CA . GLN B 1 728 ? -13.156 53.188 33.156 1 90.12 728 GLN B CA 1
ATOM 12177 C C . GLN B 1 728 ? -12.742 53.906 34.438 1 90.12 728 GLN B C 1
ATOM 12179 O O . GLN B 1 728 ? -13.586 54.438 35.156 1 90.12 728 GLN B O 1
ATOM 12184 N N . ARG B 1 729 ? -11.469 53.938 34.656 1 88.94 729 ARG B N 1
ATOM 12185 C CA . ARG B 1 729 ? -11.016 54.594 35.844 1 88.94 729 ARG B CA 1
ATOM 12186 C C . ARG B 1 729 ? -10.125 55.812 35.531 1 88.94 729 ARG B C 1
ATOM 12188 O O . ARG B 1 729 ? -10.617 56.906 35.344 1 88.94 729 ARG B O 1
ATOM 12195 N N . ASP B 1 730 ? -8.766 55.5 35.25 1 89.88 730 ASP B N 1
ATOM 12196 C CA . ASP B 1 730 ? -7.867 56.625 35.031 1 89.88 730 ASP B CA 1
ATOM 12197 C C . ASP B 1 730 ? -7.219 56.531 33.625 1 89.88 730 ASP B C 1
ATOM 12199 O O . ASP B 1 730 ? -6.902 55.438 33.156 1 89.88 730 ASP B O 1
ATOM 12203 N N . ALA B 1 731 ? -7.078 57.688 32.969 1 92.38 731 ALA B N 1
ATOM 12204 C CA . ALA B 1 731 ? -6.223 57.812 31.797 1 92.38 731 ALA B CA 1
ATOM 12205 C C . ALA B 1 731 ? -4.957 58.594 32.125 1 92.38 731 ALA B C 1
ATOM 12207 O O . ALA B 1 731 ? -5.023 59.75 32.531 1 92.38 731 ALA B O 1
ATOM 12208 N N . ASN B 1 732 ? -3.887 57.906 32.031 1 92.25 732 ASN B N 1
ATOM 12209 C CA . ASN B 1 732 ? -2.605 58.531 32.375 1 92.25 732 ASN B CA 1
ATOM 12210 C C . ASN B 1 732 ? -1.721 58.719 31.156 1 92.25 732 ASN B C 1
ATOM 12212 O O . ASN B 1 732 ? -1.461 57.781 30.406 1 92.25 732 ASN B O 1
ATOM 12216 N N . HIS B 1 733 ? -1.332 59.969 30.938 1 93.25 733 HIS B N 1
ATOM 12217 C CA . HIS B 1 733 ? -0.395 60.281 29.859 1 93.25 733 HIS B CA 1
ATOM 12218 C C . HIS B 1 733 ? 0.927 60.812 30.422 1 93.25 733 HIS B C 1
ATOM 12220 O O . HIS B 1 733 ? 0.947 61.781 31.156 1 93.25 733 HIS B O 1
ATOM 12226 N N . THR B 1 734 ? 1.931 60.094 30.219 1 93.5 734 THR B N 1
ATOM 12227 C CA . THR B 1 734 ? 3.264 60.5 30.656 1 93.5 734 THR B CA 1
ATOM 12228 C C . THR B 1 734 ? 4.195 60.688 29.469 1 93.5 734 THR B C 1
ATOM 12230 O O . THR B 1 734 ? 4.371 59.781 28.656 1 93.5 734 THR B O 1
ATOM 12233 N N . THR B 1 735 ? 4.809 61.875 29.312 1 94.81 735 THR B N 1
ATOM 12234 C CA . THR B 1 735 ? 5.703 62.219 28.203 1 94.81 735 THR B CA 1
ATOM 12235 C C . THR B 1 735 ? 7.008 62.812 28.719 1 94.81 735 THR B C 1
ATOM 12237 O O . THR B 1 735 ? 6.988 63.75 29.531 1 94.81 735 THR B O 1
ATOM 12240 N N . GLY B 1 736 ? 8.133 62.375 28.266 1 91.94 736 GLY B N 1
ATOM 12241 C CA . GLY B 1 736 ? 9.438 62.781 28.766 1 91.94 736 GLY B CA 1
ATOM 12242 C C . GLY B 1 736 ? 9.805 64.188 28.359 1 91.94 736 GLY B C 1
ATOM 12243 O O . GLY B 1 736 ? 10.352 64.938 29.172 1 91.94 736 GLY B O 1
ATOM 12244 N N . ARG B 1 737 ? 9.445 64.562 27.094 1 92.56 737 ARG B N 1
ATOM 12245 C CA . ARG B 1 737 ? 9.938 65.812 26.641 1 92.56 737 ARG B CA 1
ATOM 12246 C C . ARG B 1 737 ? 8.789 66.75 26.25 1 92.56 737 ARG B C 1
ATOM 12248 O O . ARG B 1 737 ? 8.578 67.812 26.875 1 92.56 737 ARG B O 1
ATOM 12255 N N . ARG B 1 738 ? 8.062 66.5 25.234 1 93.19 738 ARG B N 1
ATOM 12256 C CA . ARG B 1 738 ? 7 67.375 24.797 1 93.19 738 ARG B CA 1
ATOM 12257 C C . ARG B 1 738 ? 5.75 66.625 24.406 1 93.19 738 ARG B C 1
ATOM 12259 O O . ARG B 1 738 ? 5.84 65.5 23.875 1 93.19 738 ARG B O 1
ATOM 12266 N N . TRP B 1 739 ? 4.59 67.188 24.703 1 94.62 739 TRP B N 1
ATOM 12267 C CA . TRP B 1 739 ? 3.279 66.75 24.234 1 94.62 739 TRP B CA 1
ATOM 12268 C C . TRP B 1 739 ? 2.68 67.75 23.266 1 94.62 739 TRP B C 1
ATOM 12270 O O . TRP B 1 739 ? 2.41 68.875 23.641 1 94.62 739 TRP B O 1
ATOM 12280 N N . ILE B 1 740 ? 2.545 67.375 22.047 1 93.5 740 ILE B N 1
ATOM 12281 C CA . ILE B 1 740 ? 1.985 68.25 21.016 1 93.5 740 ILE B CA 1
ATOM 12282 C C . ILE B 1 740 ? 0.646 67.688 20.547 1 93.5 740 ILE B C 1
ATOM 12284 O O . ILE B 1 740 ? 0.553 66.5 20.141 1 93.5 740 ILE B O 1
ATOM 12288 N N . HIS B 1 741 ? -0.374 68.5 20.609 1 93.19 741 HIS B N 1
ATOM 12289 C CA . HIS B 1 741 ? -1.669 68.125 20.062 1 93.19 741 HIS B CA 1
ATOM 12290 C C . HIS B 1 741 ? -2.166 69.188 19.062 1 93.19 741 HIS B C 1
ATOM 12292 O O . HIS B 1 741 ? -2.428 70.312 19.453 1 93.19 741 HIS B O 1
ATOM 12298 N N . ASN B 1 742 ? -2.211 68.875 17.844 1 93.19 742 ASN B N 1
ATOM 12299 C CA . ASN B 1 742 ? -2.752 69.688 16.797 1 93.19 742 ASN B CA 1
ATOM 12300 C C . ASN B 1 742 ? -4.145 69.25 16.359 1 93.19 742 ASN B C 1
ATOM 12302 O O . ASN B 1 742 ? -4.336 68.125 15.969 1 93.19 742 ASN B O 1
ATOM 12306 N N . VAL B 1 743 ? -5.098 70.188 16.453 1 93.12 743 VAL B N 1
ATOM 12307 C CA . VAL B 1 743 ? -6.492 69.812 16.172 1 93.12 743 VAL B CA 1
ATOM 12308 C C . VAL B 1 743 ? -7.043 70.75 15.094 1 93.12 743 VAL B C 1
ATOM 12310 O O . VAL B 1 743 ? -6.738 71.938 15.07 1 93.12 743 VAL B O 1
ATOM 12313 N N . GLY B 1 744 ? -7.836 70.312 14.203 1 88.62 744 GLY B N 1
ATOM 12314 C CA . GLY B 1 744 ? -8.328 71.062 13.062 1 88.62 744 GLY B CA 1
ATOM 12315 C C . GLY B 1 744 ? -9.422 72 13.422 1 88.62 744 GLY B C 1
ATOM 12316 O O . GLY B 1 744 ? -9.359 73.188 13.039 1 88.62 744 GLY B O 1
ATOM 12317 N N . GLN B 1 745 ? -10.445 71.625 14.266 1 86.31 745 GLN B N 1
ATOM 12318 C CA . GLN B 1 745 ? -11.609 72.5 14.445 1 86.31 745 GLN B CA 1
ATOM 12319 C C . GLN B 1 745 ? -11.766 72.875 15.898 1 86.31 745 GLN B C 1
ATOM 12321 O O . GLN B 1 745 ? -11.68 74.062 16.219 1 86.31 745 GLN B O 1
ATOM 12326 N N . HIS B 1 746 ? -12.023 72 16.781 1 87.81 746 HIS B N 1
ATOM 12327 C CA . HIS B 1 746 ? -12.289 72.375 18.156 1 87.81 746 HIS B CA 1
ATOM 12328 C C . HIS B 1 746 ? -11.703 71.375 19.156 1 87.81 746 HIS B C 1
ATOM 12330 O O . HIS B 1 746 ? -11.602 70.188 18.859 1 87.81 746 HIS B O 1
ATOM 12336 N N . ILE B 1 747 ? -11.297 71.875 20.266 1 92.69 747 ILE B N 1
ATOM 12337 C CA . ILE B 1 747 ? -10.953 71.125 21.469 1 92.69 747 ILE B CA 1
ATOM 12338 C C . ILE B 1 747 ? -12.016 71.375 22.547 1 92.69 747 ILE B C 1
ATOM 12340 O O . ILE B 1 747 ? -12.422 72.5 22.797 1 92.69 747 ILE B O 1
ATOM 12344 N N . SER B 1 748 ? -12.578 70.312 23 1 92.31 748 SER B N 1
ATOM 12345 C CA . SER B 1 748 ? -13.5 70.438 24.125 1 92.31 748 SER B CA 1
ATOM 12346 C C . SER B 1 748 ? -13.039 69.562 25.297 1 92.31 748 SER B C 1
ATOM 12348 O O . SER B 1 748 ? -12.961 68.312 25.172 1 92.31 748 SER B O 1
ATOM 12350 N N . LEU B 1 749 ? -12.641 70.125 26.391 1 93.5 749 LEU B N 1
ATOM 12351 C CA . LEU B 1 749 ? -12.32 69.438 27.641 1 93.5 749 LEU B CA 1
ATOM 12352 C C . LEU B 1 749 ? -13.414 69.625 28.688 1 93.5 749 LEU B C 1
ATOM 12354 O O . LEU B 1 749 ? -13.625 70.812 29.125 1 93.5 749 LEU B O 1
ATOM 12358 N N . PHE B 1 750 ? -14.062 68.625 29.016 1 92.12 750 PHE B N 1
ATOM 12359 C CA . PHE B 1 750 ? -15.172 68.75 29.953 1 92.12 750 PHE B CA 1
ATOM 12360 C C . PHE B 1 750 ? -14.93 67.875 31.188 1 92.12 750 PHE B C 1
ATOM 12362 O O . PHE B 1 750 ? -14.5 66.75 31.078 1 92.12 750 PHE B O 1
ATOM 12369 N N . VAL B 1 751 ? -15.125 68.438 32.406 1 93.44 751 VAL B N 1
ATOM 12370 C CA . VAL B 1 751 ? -15.047 67.688 33.656 1 93.44 751 VAL B CA 1
ATOM 12371 C C . VAL B 1 751 ? -16.359 67.812 34.438 1 93.44 751 VAL B C 1
ATOM 12373 O O . VAL B 1 751 ? -16.797 68.938 34.719 1 93.44 751 VAL B O 1
ATOM 12376 N N . ALA B 1 752 ? -16.969 66.75 34.75 1 88.19 752 ALA B N 1
ATOM 12377 C CA . ALA B 1 752 ? -18.172 66.75 35.562 1 88.19 752 ALA B CA 1
ATOM 12378 C C . ALA B 1 752 ? -17.844 67.312 36.969 1 88.19 752 ALA B C 1
ATOM 12380 O O . ALA B 1 752 ? -18.578 68.125 37.5 1 88.19 752 ALA B O 1
ATOM 12381 N N . GLY B 1 753 ? -16.734 66.938 37.5 1 87 753 GLY B N 1
ATOM 12382 C CA . GLY B 1 753 ? -16.172 67.5 38.719 1 87 753 GLY B CA 1
ATOM 12383 C C . GLY B 1 753 ? -16.844 67 39.969 1 87 753 GLY B C 1
ATOM 12384 O O . GLY B 1 753 ? -17.859 66.312 39.906 1 87 753 GLY B O 1
ATOM 12385 N N . VAL B 1 754 ? -16.156 67.25 41.094 1 83.31 754 VAL B N 1
ATOM 12386 C CA . VAL B 1 754 ? -16.641 67 42.438 1 83.31 754 VAL B CA 1
ATOM 12387 C C . VAL B 1 754 ? -16.812 68.312 43.219 1 83.31 754 VAL B C 1
ATOM 12389 O O . VAL B 1 754 ? -15.961 69.188 43.125 1 83.31 754 VAL B O 1
ATOM 12392 N N . LYS B 1 755 ? -17.938 68.5 43.969 1 81.38 755 LYS B N 1
ATOM 12393 C CA . LYS B 1 755 ? -18.25 69.75 44.688 1 81.38 755 LYS B CA 1
ATOM 12394 C C . LYS B 1 755 ? -17.125 70.125 45.625 1 81.38 755 LYS B C 1
ATOM 12396 O O . LYS B 1 755 ? -16.578 69.25 46.344 1 81.38 755 LYS B O 1
ATOM 12401 N N . ASP B 1 756 ? -16.703 71.312 45.688 1 78.44 756 ASP B N 1
ATOM 12402 C CA . ASP B 1 756 ? -15.75 71.938 46.594 1 78.44 756 ASP B CA 1
ATOM 12403 C C . ASP B 1 756 ? -14.336 71.438 46.375 1 78.44 756 ASP B C 1
ATOM 12405 O O . ASP B 1 756 ? -13.484 71.5 47.25 1 78.44 756 ASP B O 1
ATOM 12409 N N . LYS B 1 757 ? -14.07 70.812 45.188 1 85.44 757 LYS B N 1
ATOM 12410 C CA . LYS B 1 757 ? -12.727 70.375 44.844 1 85.44 757 LYS B CA 1
ATOM 12411 C C . LYS B 1 757 ? -12.258 71 43.531 1 85.44 757 LYS B C 1
ATOM 12413 O O . LYS B 1 757 ? -13.078 71.375 42.719 1 85.44 757 LYS B O 1
ATOM 12418 N N . VAL B 1 758 ? -10.867 71.062 43.438 1 87.06 758 VAL B N 1
ATOM 12419 C CA . VAL B 1 758 ? -10.352 71.562 42.156 1 87.06 758 VAL B CA 1
ATOM 12420 C C . VAL B 1 758 ? -10.555 70.5 41.062 1 87.06 758 VAL B C 1
ATOM 12422 O O . VAL B 1 758 ? -10.055 69.375 41.188 1 87.06 758 VAL B O 1
ATOM 12425 N N . ALA B 1 759 ? -11.312 70.812 40.125 1 89.69 759 ALA B N 1
ATOM 12426 C CA . ALA B 1 759 ? -11.688 69.812 39.094 1 89.69 759 ALA B CA 1
ATOM 12427 C C . ALA B 1 759 ? -10.758 69.938 37.875 1 89.69 759 ALA B C 1
ATOM 12429 O O . ALA B 1 759 ? -10.586 68.938 37.125 1 89.69 759 ALA B O 1
ATOM 12430 N N . LEU B 1 760 ? -10.156 71.062 37.562 1 92.75 760 LEU B N 1
ATOM 12431 C CA . LEU B 1 760 ? -9.25 71.25 36.438 1 92.75 760 LEU B CA 1
ATOM 12432 C C . LEU B 1 760 ? -7.984 72 36.875 1 92.75 760 LEU B C 1
ATOM 12434 O O . LEU B 1 760 ? -8.047 73.125 37.344 1 92.75 760 LEU B O 1
ATOM 12438 N N . LYS B 1 761 ? -6.91 71.312 36.75 1 92.12 761 LYS B N 1
ATOM 12439 C CA . LYS B 1 761 ? -5.609 71.875 37.094 1 92.12 761 LYS B CA 1
ATOM 12440 C C . LYS B 1 761 ? -4.719 72 35.875 1 92.12 761 LYS B C 1
ATOM 12442 O O . LYS B 1 761 ? -4.492 71 35.156 1 92.12 761 LYS B O 1
ATOM 12447 N N . LEU B 1 762 ? -4.227 73.188 35.562 1 94 762 LEU B N 1
ATOM 12448 C CA . LEU B 1 762 ? -3.174 73.438 34.562 1 94 762 LEU B CA 1
ATOM 12449 C C . LEU B 1 762 ? -1.963 74.062 35.25 1 94 762 LEU B C 1
ATOM 12451 O O . LEU B 1 762 ? -1.993 75.25 35.562 1 94 762 LEU B O 1
ATOM 12455 N N . ILE B 1 763 ? -0.928 73.312 35.438 1 93.88 763 ILE B N 1
ATOM 12456 C CA . ILE B 1 763 ? 0.175 73.812 36.281 1 93.88 763 ILE B CA 1
ATOM 12457 C C . ILE B 1 763 ? 1.488 73.688 35.5 1 93.88 763 ILE B C 1
ATOM 12459 O O . ILE B 1 763 ? 1.807 72.625 34.969 1 93.88 763 ILE B O 1
ATOM 12463 N N . ALA B 1 764 ? 2.268 74.688 35.344 1 94.38 764 ALA B N 1
ATOM 12464 C CA . ALA B 1 764 ? 3.662 74.688 34.906 1 94.38 764 ALA B CA 1
ATOM 12465 C C . ALA B 1 764 ? 4.602 75 36.094 1 94.38 764 ALA B C 1
ATOM 12467 O O . ALA B 1 764 ? 4.559 76.062 36.688 1 94.38 764 ALA B O 1
ATOM 12468 N N . ALA B 1 765 ? 5.398 74.062 36.406 1 92.44 765 ALA B N 1
ATOM 12469 C CA . ALA B 1 765 ? 6.324 74.25 37.5 1 92.44 765 ALA B CA 1
ATOM 12470 C C . ALA B 1 765 ? 7.383 75.312 37.156 1 92.44 765 ALA B C 1
ATOM 12472 O O . ALA B 1 765 ? 7.691 76.188 38 1 92.44 765 ALA B O 1
ATOM 12473 N N . LYS B 1 766 ? 7.926 75.125 36.094 1 92.19 766 LYS B N 1
ATOM 12474 C CA . LYS B 1 766 ? 8.859 76.062 35.531 1 92.19 766 LYS B CA 1
ATOM 12475 C C . LYS B 1 766 ? 8.422 76.562 34.156 1 92.19 766 LYS B C 1
ATOM 12477 O O . LYS B 1 766 ? 7.883 75.75 33.375 1 92.19 766 LYS B O 1
ATOM 12482 N N . GLY B 1 767 ? 8.711 77.812 33.906 1 90.25 767 GLY B N 1
ATOM 12483 C CA . GLY B 1 767 ? 8.422 78.312 32.594 1 90.25 767 GLY B CA 1
ATOM 12484 C C . GLY B 1 767 ? 7.125 79.125 32.531 1 90.25 767 GLY B C 1
ATOM 12485 O O . GLY B 1 767 ? 6.359 79.125 33.469 1 90.25 767 GLY B O 1
ATOM 12486 N N . LYS B 1 768 ? 6.844 79.812 31.344 1 92.38 768 LYS B N 1
ATOM 12487 C CA . LYS B 1 768 ? 5.684 80.688 31.141 1 92.38 768 LYS B CA 1
ATOM 12488 C C . LYS B 1 768 ? 4.484 79.875 30.641 1 92.38 768 LYS B C 1
ATOM 12490 O O . LYS B 1 768 ? 4.645 78.75 30.078 1 92.38 768 LYS B O 1
ATOM 12495 N N . VAL B 1 769 ? 3.281 80.312 30.953 1 93.12 769 VAL B N 1
ATOM 12496 C CA . VAL B 1 769 ? 2.027 79.812 30.406 1 93.12 769 VAL B CA 1
ATOM 12497 C C . VAL B 1 769 ? 1.44 80.812 29.438 1 93.12 769 VAL B C 1
ATOM 12499 O O . VAL B 1 769 ? 1.325 82 29.766 1 93.12 769 VAL B O 1
ATOM 12502 N N . GLN B 1 770 ? 1.238 80.312 28.266 1 93.31 770 GLN B N 1
ATOM 12503 C CA . GLN B 1 770 ? 0.654 81.188 27.25 1 93.31 770 GLN B CA 1
ATOM 12504 C C . GLN B 1 770 ? -0.681 80.688 26.75 1 93.31 770 GLN B C 1
ATOM 12506 O O . GLN B 1 770 ? -0.761 79.5 26.312 1 93.31 770 GLN B O 1
ATOM 12511 N N . VAL B 1 771 ? -1.756 81.5 26.844 1 92.38 771 VAL B N 1
ATOM 12512 C CA . VAL B 1 771 ? -3.064 81.188 26.266 1 92.38 771 VAL B CA 1
ATOM 12513 C C . VAL B 1 771 ? -3.465 82.25 25.281 1 92.38 771 VAL B C 1
ATOM 12515 O O . VAL B 1 771 ? -3.494 83.438 25.625 1 92.38 771 VAL B O 1
ATOM 12518 N N . GLN B 1 772 ? -3.764 81.875 24.031 1 92.88 772 GLN B N 1
ATOM 12519 C CA . GLN B 1 772 ? -4.012 82.875 23.016 1 92.88 772 GLN B CA 1
ATOM 12520 C C . GLN B 1 772 ? -5.238 82.562 22.172 1 92.88 772 GLN B C 1
ATOM 12522 O O . GLN B 1 772 ? -5.441 81.375 21.797 1 92.88 772 GLN B O 1
ATOM 12527 N N . ALA B 1 773 ? -6.148 83.562 21.922 1 94.25 773 ALA B N 1
ATOM 12528 C CA . ALA B 1 773 ? -7.105 83.562 20.812 1 94.25 773 ALA B CA 1
ATOM 12529 C C . ALA B 1 773 ? -6.664 84.562 19.75 1 94.25 773 ALA B C 1
ATOM 12531 O O . ALA B 1 773 ? -6.871 85.812 19.891 1 94.25 773 ALA B O 1
ATOM 12532 N N . GLN B 1 774 ? -6.297 84.125 18.781 1 90.31 774 GLN B N 1
ATOM 12533 C CA . GLN B 1 774 ? -5.504 85 17.906 1 90.31 774 GLN B CA 1
ATOM 12534 C C . GLN B 1 774 ? -6.395 85.75 16.938 1 90.31 774 GLN B C 1
ATOM 12536 O O . GLN B 1 774 ? -5.957 86.75 16.328 1 90.31 774 GLN B O 1
ATOM 12541 N N . SER B 1 775 ? -7.547 85.25 16.828 1 88.38 775 SER B N 1
ATOM 12542 C CA . SER B 1 775 ? -8.391 85.938 15.859 1 88.38 775 SER B CA 1
ATOM 12543 C C . SER B 1 775 ? -9.766 86.25 16.453 1 88.38 775 SER B C 1
ATOM 12545 O O . SER B 1 775 ? -10.688 86.625 15.727 1 88.38 775 SER B O 1
ATOM 12547 N N . ASP B 1 776 ? -9.938 85.938 17.672 1 91.31 776 ASP B N 1
ATOM 12548 C CA . ASP B 1 776 ? -11.266 86.062 18.266 1 91.31 776 ASP B CA 1
ATOM 12549 C C . ASP B 1 776 ? -11.172 86.375 19.766 1 91.31 776 ASP B C 1
ATOM 12551 O O . ASP B 1 776 ? -10.102 86.75 20.266 1 91.31 776 ASP B O 1
ATOM 12555 N N . ALA B 1 777 ? -12.32 86.312 20.516 1 93.12 777 ALA B N 1
ATOM 12556 C CA . ALA B 1 777 ? -12.414 86.688 21.906 1 93.12 777 ALA B CA 1
ATOM 12557 C C . ALA B 1 777 ? -12.055 85.562 22.844 1 93.12 777 ALA B C 1
ATOM 12559 O O . ALA B 1 777 ? -12.031 84.375 22.438 1 93.12 777 ALA B O 1
ATOM 12560 N N . MET B 1 778 ? -11.633 85.875 24.047 1 93 778 MET B N 1
ATOM 12561 C CA . MET B 1 778 ? -11.43 84.938 25.172 1 93 778 MET B CA 1
ATOM 12562 C C . MET B 1 778 ? -12.414 85.25 26.297 1 93 778 MET B C 1
ATOM 12564 O O . MET B 1 778 ? -12.664 86.375 26.625 1 93 778 MET B O 1
ATOM 12568 N N . GLU B 1 779 ? -13.016 84.188 26.719 1 92.62 779 GLU B N 1
ATOM 12569 C CA . GLU B 1 779 ? -13.969 84.312 27.828 1 92.62 779 GLU B CA 1
ATOM 12570 C C . GLU B 1 779 ? -13.586 83.438 29.016 1 92.62 779 GLU B C 1
ATOM 12572 O O . GLU B 1 779 ? -13.43 82.25 28.875 1 92.62 779 GLU B O 1
ATOM 12577 N N . LEU B 1 780 ? -13.375 84.062 30.188 1 93.12 780 LEU B N 1
ATOM 12578 C CA . LEU B 1 780 ? -13.195 83.438 31.453 1 93.12 780 LEU B CA 1
ATOM 12579 C C . LEU B 1 780 ? -14.375 83.688 32.375 1 93.12 780 LEU B C 1
ATOM 12581 O O . LEU B 1 780 ? -14.625 84.812 32.75 1 93.12 780 LEU B O 1
ATOM 12585 N N . THR B 1 781 ? -15.117 82.75 32.719 1 92.56 781 THR B N 1
ATOM 12586 C CA . THR B 1 781 ? -16.328 82.938 33.5 1 92.56 781 THR B CA 1
ATOM 12587 C C . THR B 1 781 ? -16.406 81.938 34.656 1 92.56 781 THR B C 1
ATOM 12589 O O . THR B 1 781 ? -16.188 80.75 34.469 1 92.56 781 THR B O 1
ATOM 12592 N N . ALA B 1 782 ? -16.656 82.375 35.906 1 93 782 ALA B N 1
ATOM 12593 C CA . ALA B 1 782 ? -16.891 81.5 37.062 1 93 782 ALA B CA 1
ATOM 12594 C C . ALA B 1 782 ? -18.219 81.812 37.719 1 93 782 ALA B C 1
ATOM 12596 O O . ALA B 1 782 ? -18.672 83 37.719 1 93 782 ALA B O 1
ATOM 12597 N N . ASP B 1 783 ? -18.828 80.812 38.312 1 90.5 783 ASP B N 1
ATOM 12598 C CA . ASP B 1 783 ? -20.062 81.062 39.094 1 90.5 783 ASP B CA 1
ATOM 12599 C C . ASP B 1 783 ? -19.766 81.812 40.375 1 90.5 783 ASP B C 1
ATOM 12601 O O . ASP B 1 783 ? -20.609 82.562 40.875 1 90.5 783 ASP B O 1
ATOM 12605 N N .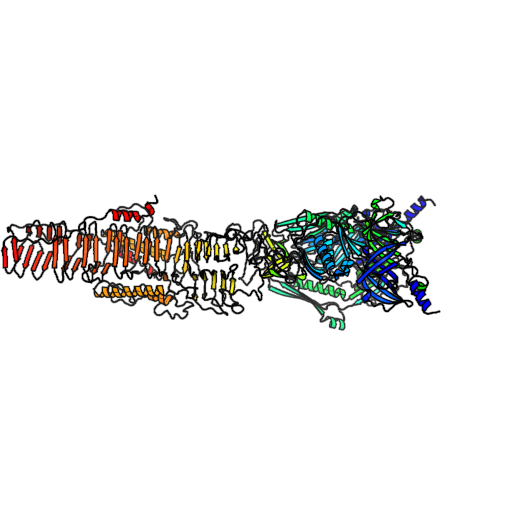 LYS B 1 784 ? -18.562 81.562 40.875 1 92.75 784 LYS B N 1
ATOM 12606 C CA . LYS B 1 784 ? -18.156 82.188 42.125 1 92.75 784 LYS B CA 1
ATOM 12607 C C . LYS B 1 784 ? -17.016 83.188 41.906 1 92.75 784 LYS B C 1
ATOM 12609 O O . LYS B 1 784 ? -17.078 84 41 1 92.75 784 LYS B O 1
ATOM 12614 N N . ASP B 1 785 ? -15.961 83 42.719 1 92.06 785 ASP B N 1
ATOM 12615 C CA . ASP B 1 785 ? -14.906 84 42.656 1 92.06 785 ASP B CA 1
ATOM 12616 C C . ASP B 1 785 ? -13.945 83.75 41.531 1 92.06 785 ASP B C 1
ATOM 12618 O O . ASP B 1 785 ? -13.688 82.562 41.188 1 92.06 785 ASP B O 1
ATOM 12622 N N . VAL B 1 786 ? -13.531 84.875 40.875 1 93.31 786 VAL B N 1
ATOM 12623 C CA . VAL B 1 786 ? -12.367 84.812 40 1 93.31 786 VAL B CA 1
ATOM 12624 C C . VAL B 1 786 ? -11.195 85.5 40.656 1 93.31 786 VAL B C 1
ATOM 12626 O O . VAL B 1 786 ? -11.305 86.688 41 1 93.31 786 VAL B O 1
ATOM 12629 N N . THR B 1 787 ? -10.195 84.75 40.906 1 93.62 787 THR B N 1
ATOM 12630 C CA . THR B 1 787 ? -9.016 85.375 41.5 1 93.62 787 THR B CA 1
ATOM 12631 C C . THR B 1 787 ? -7.828 85.312 40.531 1 93.62 787 THR B C 1
ATOM 12633 O O . THR B 1 787 ? -7.465 84.25 40.031 1 93.62 787 THR B O 1
ATOM 12636 N N . ILE B 1 788 ? -7.227 86.5 40.219 1 94.25 788 ILE B N 1
ATOM 12637 C CA . ILE B 1 788 ? -6.008 86.625 39.438 1 94.25 788 ILE B CA 1
ATOM 12638 C C . ILE B 1 788 ? -4.879 87.188 40.312 1 94.25 788 ILE B C 1
ATOM 12640 O O . ILE B 1 788 ? -4.984 88.25 40.875 1 94.25 788 ILE B O 1
ATOM 12644 N N . THR B 1 789 ? -3.791 86.438 40.438 1 93.62 789 THR B N 1
ATOM 12645 C CA . THR B 1 789 ? -2.754 86.75 41.406 1 93.62 789 THR B CA 1
ATOM 12646 C C . THR B 1 789 ? -1.375 86.75 40.75 1 93.62 789 THR B C 1
ATOM 12648 O O . THR B 1 789 ? -1.042 85.75 40.062 1 93.62 789 THR B O 1
ATOM 12651 N N . SER B 1 790 ? -0.591 87.812 40.844 1 94.12 790 SER B N 1
ATOM 12652 C CA . SER B 1 790 ? 0.858 87.812 40.656 1 94.12 790 SER B CA 1
ATOM 12653 C C . SER B 1 790 ? 1.574 87.75 42 1 94.12 790 SER B C 1
ATOM 12655 O O . SER B 1 790 ? 1.483 88.75 42.781 1 94.12 790 SER B O 1
ATOM 12657 N N . ALA B 1 791 ? 2.334 86.812 42.281 1 90.25 791 ALA B N 1
ATOM 12658 C CA . ALA B 1 791 ? 2.848 86.625 43.625 1 90.25 791 ALA B CA 1
ATOM 12659 C C . ALA B 1 791 ? 4.051 87.5 43.906 1 90.25 791 ALA B C 1
ATOM 12661 O O . ALA B 1 791 ? 4.238 88 45.031 1 90.25 791 ALA B O 1
ATOM 12662 N N . LYS B 1 792 ? 4.805 87.75 42.844 1 90.88 792 LYS B N 1
ATOM 12663 C CA . LYS B 1 792 ? 6.059 88.438 43.156 1 90.88 792 LYS B CA 1
ATOM 12664 C C . LYS B 1 792 ? 6.215 89.75 42.312 1 90.88 792 LYS B C 1
ATOM 12666 O O . LYS B 1 792 ? 7.016 90.625 42.656 1 90.88 792 LYS B O 1
ATOM 12671 N N . GLN B 1 793 ? 5.371 89.812 41.281 1 93.88 793 GLN B N 1
ATOM 12672 C CA . GLN B 1 793 ? 5.688 90.938 40.375 1 93.88 793 GLN B CA 1
ATOM 12673 C C . GLN B 1 793 ? 4.441 91.75 40.031 1 93.88 793 GLN B C 1
ATOM 12675 O O . GLN B 1 793 ? 3.746 92.25 40.906 1 93.88 793 GLN B O 1
ATOM 12680 N N . THR B 1 794 ? 4.125 91.875 38.656 1 92.88 794 THR B N 1
ATOM 12681 C CA . THR B 1 794 ? 3.113 92.875 38.281 1 92.88 794 THR B CA 1
ATOM 12682 C C . THR B 1 794 ? 1.979 92.188 37.5 1 92.88 794 THR B C 1
ATOM 12684 O O . THR B 1 794 ? 2.143 91.062 37 1 92.88 794 THR B O 1
ATOM 12687 N N . ILE B 1 795 ? 0.79 92.75 37.594 1 93.69 795 ILE B N 1
ATOM 12688 C CA . ILE B 1 795 ? -0.33 92.438 36.688 1 93.69 795 ILE B CA 1
ATOM 12689 C C . ILE B 1 795 ? -0.504 93.562 35.688 1 93.69 795 ILE B C 1
ATOM 12691 O O . ILE B 1 795 ? -0.649 94.688 36.031 1 93.69 795 ILE B O 1
ATOM 12695 N N . HIS B 1 796 ? -0.339 93.125 34.406 1 92.5 796 HIS B N 1
ATOM 12696 C CA . HIS B 1 796 ? -0.564 94.125 33.344 1 92.5 796 HIS B CA 1
ATOM 12697 C C . HIS B 1 796 ? -1.858 93.812 32.594 1 92.5 796 HIS B C 1
ATOM 12699 O O . HIS B 1 796 ? -2.047 92.688 32.094 1 92.5 796 HIS B O 1
ATOM 12705 N N . VAL B 1 797 ? -2.795 94.812 32.594 1 92.81 797 VAL B N 1
ATOM 12706 C CA . VAL B 1 797 ? -4.027 94.75 31.828 1 92.81 797 VAL B CA 1
ATOM 12707 C C . VAL B 1 797 ? -4.035 95.812 30.734 1 92.81 797 VAL B C 1
ATOM 12709 O O . VAL B 1 797 ? -4.035 97 31.016 1 92.81 797 VAL B O 1
ATOM 12712 N N . ASN B 1 798 ? -3.979 95.312 29.5 1 92.31 798 ASN B N 1
ATOM 12713 C CA . ASN B 1 798 ? -3.883 96.25 28.375 1 92.31 798 ASN B CA 1
ATOM 12714 C C . ASN B 1 798 ? -4.98 96 27.344 1 92.31 798 ASN B C 1
ATOM 12716 O O . ASN B 1 798 ? -5.246 94.812 26.984 1 92.31 798 ASN B O 1
ATOM 12720 N N . ALA B 1 799 ? -5.676 97.062 26.984 1 92.88 799 ALA B N 1
ATOM 12721 C CA . ALA B 1 799 ? -6.672 96.938 25.922 1 92.88 799 ALA B CA 1
ATOM 12722 C C . ALA B 1 799 ? -6.52 98.062 24.891 1 92.88 799 ALA B C 1
ATOM 12724 O O . ALA B 1 799 ? -6.219 99.25 25.25 1 92.88 799 ALA B O 1
ATOM 12725 N N . LYS B 1 800 ? -6.785 97.812 23.672 1 89.88 800 LYS B N 1
ATOM 12726 C CA . LYS B 1 800 ? -6.637 98.75 22.609 1 89.88 800 LYS B CA 1
ATOM 12727 C C . LYS B 1 800 ? -7.77 99.812 22.641 1 89.88 800 LYS B C 1
ATOM 12729 O O . LYS B 1 800 ? -7.535 101 22.484 1 89.88 800 LYS B O 1
ATOM 12734 N N . GLN B 1 801 ? -8.953 99.375 22.969 1 91.31 801 GLN B N 1
ATOM 12735 C CA . GLN B 1 801 ? -10.102 100.25 22.828 1 91.31 801 GLN B CA 1
ATOM 12736 C C . GLN B 1 801 ? -10.633 100.688 24.188 1 91.31 801 GLN B C 1
ATOM 12738 O O . GLN B 1 801 ? -10.883 101.875 24.422 1 91.31 801 GLN B O 1
ATOM 12743 N N . GLU B 1 802 ? -10.898 99.625 24.938 1 92.5 802 GLU B N 1
ATOM 12744 C CA . GLU B 1 802 ? -11.586 99.938 26.172 1 92.5 802 GLU B CA 1
ATOM 12745 C C . GLU B 1 802 ? -11.297 98.938 27.266 1 92.5 802 GLU B C 1
ATOM 12747 O O . GLU B 1 802 ? -11.172 97.75 26.969 1 92.5 802 GLU B O 1
ATOM 12752 N N . ILE B 1 803 ? -11.195 99.438 28.578 1 93.75 803 ILE B N 1
ATOM 12753 C CA . ILE B 1 803 ? -11.258 98.562 29.781 1 93.75 803 ILE B CA 1
ATOM 12754 C C . ILE B 1 803 ? -12.453 99 30.625 1 93.75 803 ILE B C 1
ATOM 12756 O O . ILE B 1 803 ? -12.562 100.188 31.016 1 93.75 803 ILE B O 1
ATOM 12760 N N . LEU B 1 804 ? -13.234 98.062 30.766 1 92.81 804 LEU B N 1
ATOM 12761 C CA . LEU B 1 804 ? -14.43 98.375 31.547 1 92.81 804 LEU B CA 1
ATOM 12762 C C . LEU B 1 804 ? -14.555 97.438 32.75 1 92.81 804 LEU B C 1
ATOM 12764 O O . LEU B 1 804 ? -14.57 96.25 32.562 1 92.81 804 LEU B O 1
ATOM 12768 N N . LEU B 1 805 ? -14.594 97.938 33.969 1 93.69 805 LEU B N 1
ATOM 12769 C CA . LEU B 1 805 ? -14.859 97.25 35.219 1 93.69 805 LEU B CA 1
ATOM 12770 C C . LEU B 1 805 ? -16.234 97.625 35.781 1 93.69 805 LEU B C 1
ATOM 12772 O O . LEU B 1 805 ? -16.516 98.75 36 1 93.69 805 LEU B O 1
ATOM 12776 N N . THR B 1 806 ? -17 96.625 36 1 91.69 806 THR B N 1
ATOM 12777 C CA . THR B 1 806 ? -18.344 96.938 36.469 1 91.69 806 THR B CA 1
ATOM 12778 C C . THR B 1 806 ? -18.734 96.062 37.625 1 91.69 806 THR B C 1
ATOM 12780 O O . THR B 1 806 ? -18.438 94.875 37.594 1 91.69 806 THR B O 1
ATOM 12783 N N . SER B 1 807 ? -19.344 96.688 38.656 1 92.56 807 SER B N 1
ATOM 12784 C CA . SER B 1 807 ? -19.906 95.938 39.781 1 92.56 807 SER B CA 1
ATOM 12785 C C . SER B 1 807 ? -21 96.75 40.469 1 92.56 807 SER B C 1
ATOM 12787 O O . SER B 1 807 ? -20.797 97.875 40.906 1 92.56 807 SER B O 1
ATOM 12789 N N . GLY B 1 808 ? -22.219 96.188 40.625 1 86.12 808 GLY B N 1
ATOM 12790 C CA . GLY B 1 808 ? -23.312 96.812 41.375 1 86.12 808 GLY B CA 1
ATOM 12791 C C . GLY B 1 808 ? -23.719 98.188 40.812 1 86.12 808 GLY B C 1
ATOM 12792 O O . GLY B 1 808 ? -24.078 99.062 41.562 1 86.12 808 GLY B O 1
ATOM 12793 N N . GLY B 1 809 ? -23.484 98.375 39.688 1 83.88 809 GLY B N 1
ATOM 12794 C CA . GLY B 1 809 ? -23.875 99.625 39.031 1 83.88 809 GLY B CA 1
ATOM 12795 C C . GLY B 1 809 ? -22.719 100.562 38.875 1 83.88 809 GLY B C 1
ATOM 12796 O O . GLY B 1 809 ? -22.766 101.5 38.031 1 83.88 809 GLY B O 1
ATOM 12797 N N . ALA B 1 810 ? -21.812 100.438 39.75 1 92.56 810 ALA B N 1
ATOM 12798 C CA . ALA B 1 810 ? -20.609 101.312 39.656 1 92.56 810 ALA B CA 1
ATOM 12799 C C . ALA B 1 810 ? -19.688 100.812 38.562 1 92.56 810 ALA B C 1
ATOM 12801 O O . ALA B 1 810 ? -19.656 99.625 38.25 1 92.56 810 ALA B O 1
ATOM 12802 N N . TYR B 1 811 ? -19 101.75 37.875 1 92.56 811 TYR B N 1
ATOM 12803 C CA . TYR B 1 811 ? -18.094 101.312 36.812 1 92.56 811 TYR B CA 1
ATOM 12804 C C . TYR B 1 811 ? -16.891 102.25 36.688 1 92.56 811 TYR B C 1
ATOM 12806 O O . TYR B 1 811 ? -16.969 103.438 37 1 92.56 811 TYR B O 1
ATOM 12814 N N . ILE B 1 812 ? -15.789 101.625 36.25 1 93.75 812 ILE B N 1
ATOM 12815 C CA . ILE B 1 812 ? -14.578 102.312 35.812 1 93.75 812 ILE B CA 1
ATOM 12816 C C . ILE B 1 812 ? -14.32 102.062 34.344 1 93.75 812 ILE B C 1
ATOM 12818 O O . ILE B 1 812 ? -14.203 100.875 33.938 1 93.75 812 ILE B O 1
ATOM 12822 N N . ARG B 1 813 ? -14.305 103.125 33.625 1 93.25 813 ARG B N 1
ATOM 12823 C CA . ARG B 1 813 ? -14.148 103 32.188 1 93.25 813 ARG B CA 1
ATOM 12824 C C . ARG B 1 813 ? -12.938 103.75 31.672 1 93.25 813 ARG B C 1
ATOM 12826 O O . ARG B 1 813 ? -12.789 104.938 31.938 1 93.25 813 ARG B O 1
ATOM 12833 N N . LEU B 1 814 ? -12.023 103 31.047 1 93.69 814 LEU B N 1
ATOM 12834 C CA . LEU B 1 814 ? -10.898 103.625 30.344 1 93.69 814 LEU B CA 1
ATOM 12835 C C . LEU B 1 814 ? -11.102 103.5 28.828 1 93.69 814 LEU B C 1
ATOM 12837 O O . LEU B 1 814 ? -11.047 102.438 28.25 1 93.69 814 LEU B O 1
ATOM 12841 N N . LYS B 1 815 ? -11.367 104.75 28.312 1 92.06 815 LYS B N 1
ATOM 12842 C CA . LYS B 1 815 ? -11.672 104.812 26.891 1 92.06 815 LYS B CA 1
ATOM 12843 C C . LYS B 1 815 ? -11.25 106.125 26.25 1 92.06 815 LYS B C 1
ATOM 12845 O O . LYS B 1 815 ? -11.469 107.188 26.828 1 92.06 815 LYS B O 1
ATOM 12850 N N . ASP B 1 816 ? -10.547 106.125 25.141 1 86.94 816 ASP B N 1
ATOM 12851 C CA . ASP B 1 816 ? -10.219 107.25 24.297 1 86.94 816 ASP B CA 1
ATOM 12852 C C . ASP B 1 816 ? -9.484 108.312 25.109 1 86.94 816 ASP B C 1
ATOM 12854 O O . ASP B 1 816 ? -9.781 109.5 25 1 86.94 816 ASP B O 1
ATOM 12858 N N . GLY B 1 817 ? -8.742 107.875 26.016 1 86.25 817 GLY B N 1
ATOM 12859 C CA . GLY B 1 817 ? -7.918 108.812 26.781 1 86.25 817 GLY B CA 1
ATOM 12860 C C . GLY B 1 817 ? -8.648 109.438 27.969 1 86.25 817 GLY B C 1
ATOM 12861 O O . GLY B 1 817 ? -8.133 110.312 28.625 1 86.25 817 GLY B O 1
ATOM 12862 N N . LYS B 1 818 ? -9.75 108.875 28.156 1 90.5 818 LYS B N 1
ATOM 12863 C CA . LYS B 1 818 ? -10.547 109.375 29.266 1 90.5 818 LYS B CA 1
ATOM 12864 C C . LYS B 1 818 ? -10.758 108.312 30.328 1 90.5 818 LYS B C 1
ATOM 12866 O O . LYS B 1 818 ? -10.75 107.125 30.016 1 90.5 818 LYS B O 1
ATOM 12871 N N . ILE B 1 819 ? -10.93 108.688 31.625 1 93.19 819 ILE B N 1
ATOM 12872 C CA . ILE B 1 819 ? -11.273 107.812 32.719 1 93.19 819 ILE B CA 1
ATOM 12873 C C . ILE B 1 819 ? -12.609 108.188 33.344 1 93.19 819 ILE B C 1
ATOM 12875 O O . ILE B 1 819 ? -12.789 109.375 33.688 1 93.19 819 ILE B O 1
ATOM 12879 N N . GLU B 1 820 ? -13.477 107.375 33.312 1 90.88 820 GLU B N 1
ATOM 12880 C CA . GLU B 1 820 ? -14.758 107.625 33.969 1 90.88 820 GLU B CA 1
ATOM 12881 C C . GLU B 1 820 ? -14.891 106.75 35.25 1 90.88 820 GLU B C 1
ATOM 12883 O O . GLU B 1 820 ? -14.773 105.562 35.219 1 90.88 820 GLU B O 1
ATOM 12888 N N . LEU B 1 821 ? -15.023 107.375 36.406 1 94.19 821 LEU B N 1
ATOM 12889 C CA . LEU B 1 821 ? -15.359 106.75 37.688 1 94.19 821 LEU B CA 1
ATOM 12890 C C . LEU B 1 821 ? -16.766 107.125 38.125 1 94.19 821 LEU B C 1
ATOM 12892 O O . LEU B 1 821 ? -16.969 108.188 38.75 1 94.19 821 LEU B O 1
ATOM 12896 N N . HIS B 1 822 ? -17.656 106.312 37.781 1 92.38 822 HIS B N 1
ATOM 12897 C CA . HIS B 1 822 ? -19.062 106.625 38.031 1 92.38 822 HIS B CA 1
ATOM 12898 C C . HIS B 1 822 ? -19.703 105.625 39 1 92.38 822 HIS B C 1
ATOM 12900 O O . HIS B 1 822 ? -19.406 104.438 38.938 1 92.38 822 HIS B O 1
ATOM 12906 N N . ALA B 1 823 ? -20.453 106.125 40 1 92.81 823 ALA B N 1
ATOM 12907 C CA . ALA B 1 823 ? -21.156 105.25 40.938 1 92.81 823 ALA B CA 1
ATOM 12908 C C . ALA B 1 823 ? -22.5 105.875 41.312 1 92.81 823 ALA B C 1
ATOM 12910 O O . ALA B 1 823 ? -22.641 107.062 41.438 1 92.81 823 ALA B O 1
ATOM 12911 N N . PRO B 1 824 ? -23.453 105.062 41.438 1 88.69 824 PRO B N 1
ATOM 12912 C CA . PRO B 1 824 ? -24.703 105.562 41.969 1 88.69 824 PRO B CA 1
ATOM 12913 C C . PRO B 1 824 ? -24.562 106 43.438 1 88.69 824 PRO B C 1
ATOM 12915 O O . PRO B 1 824 ? -25.297 106.938 43.875 1 88.69 824 PRO B O 1
ATOM 12918 N N . GLY B 1 825 ? -23.594 105.5 44.031 1 89.81 825 GLY B N 1
ATOM 12919 C CA . GLY B 1 825 ? -23.344 105.875 45.406 1 89.81 825 GLY B CA 1
ATOM 12920 C C . GLY B 1 825 ? -22.141 106.75 45.594 1 89.81 825 GLY B C 1
ATOM 12921 O O . GLY B 1 825 ? -21.844 107.562 44.75 1 89.81 825 GLY B O 1
ATOM 12922 N N . THR B 1 826 ? -21.484 106.562 46.75 1 90.75 826 THR B N 1
ATOM 12923 C CA . THR B 1 826 ? -20.391 107.438 47.156 1 90.75 826 THR B CA 1
ATOM 12924 C C . THR B 1 826 ? -19.078 107 46.5 1 90.75 826 THR B C 1
ATOM 12926 O O . THR B 1 826 ? -18.797 105.812 46.406 1 90.75 826 THR B O 1
ATOM 12929 N N . ILE B 1 827 ? -18.312 107.938 45.938 1 91.56 827 ILE B N 1
ATOM 12930 C CA . ILE B 1 827 ? -16.922 107.688 45.562 1 91.56 827 ILE B CA 1
ATOM 12931 C C . ILE B 1 827 ? -16.016 108.25 46.688 1 91.56 827 ILE B C 1
ATOM 12933 O O . ILE B 1 827 ? -16.016 109.438 46.938 1 91.56 827 ILE B O 1
ATOM 12937 N N . SER B 1 828 ? -15.367 107.438 47.312 1 91.31 828 SER B N 1
ATOM 12938 C CA . SER B 1 828 ? -14.5 107.875 48.438 1 91.31 828 SER B CA 1
ATOM 12939 C C . SER B 1 828 ? -13.031 107.812 48.031 1 91.31 828 SER B C 1
ATOM 12941 O O . SER B 1 828 ? -12.531 106.812 47.562 1 91.31 828 SER B O 1
ATOM 12943 N N . ILE B 1 829 ? -12.258 108.938 48.062 1 90.94 829 ILE B N 1
ATOM 12944 C CA . ILE B 1 829 ? -10.836 109 47.75 1 90.94 829 ILE B CA 1
ATOM 12945 C C . ILE B 1 829 ? -10.047 109.375 49 1 90.94 829 ILE B C 1
ATOM 12947 O O . ILE B 1 829 ? -10.156 110.5 49.531 1 90.94 829 ILE B O 1
ATOM 12951 N N . LYS B 1 830 ? -9.312 108.438 49.5 1 90.12 830 LYS B N 1
ATOM 12952 C CA . LYS B 1 830 ? -8.508 108.625 50.688 1 90.12 830 LYS B CA 1
ATOM 12953 C C . LYS B 1 830 ? -7.02 108.5 50.406 1 90.12 830 LYS B C 1
ATOM 12955 O O . LYS B 1 830 ? -6.609 107.438 49.875 1 90.12 830 LYS B O 1
ATOM 12960 N N . GLY B 1 831 ? -6.23 109.438 50.656 1 87.38 831 GLY B N 1
ATOM 12961 C CA . GLY B 1 831 ? -4.785 109.438 50.5 1 87.38 831 GLY B CA 1
ATOM 12962 C C . GLY B 1 831 ? -4.062 110.375 51.375 1 87.38 831 GLY B C 1
ATOM 12963 O O . GLY B 1 831 ? -4.684 111.312 51.969 1 87.38 831 GLY B O 1
ATOM 12964 N N . ALA B 1 832 ? -2.857 110.125 51.688 1 88.62 832 ALA B N 1
ATOM 12965 C CA . ALA B 1 832 ? -2.078 111.062 52.5 1 88.62 832 ALA B CA 1
ATOM 12966 C C . ALA B 1 832 ? -2.1 112.438 51.875 1 88.62 832 ALA B C 1
ATOM 12968 O O . ALA B 1 832 ? -2.105 113.438 52.625 1 88.62 832 ALA B O 1
ATOM 12969 N N . SER B 1 833 ? -2.027 112.438 50.656 1 87.25 833 SER B N 1
ATOM 12970 C CA . SER B 1 833 ? -2.178 113.688 49.906 1 87.25 833 SER B CA 1
ATOM 12971 C C . SER B 1 833 ? -2.883 113.438 48.562 1 87.25 833 SER B C 1
ATOM 12973 O O . SER B 1 833 ? -2.891 112.312 48.062 1 87.25 833 SER B O 1
ATOM 12975 N N . HIS B 1 834 ? -3.643 114.5 48.062 1 87.19 834 HIS B N 1
ATOM 12976 C CA . HIS B 1 834 ? -4.352 114.438 46.781 1 87.19 834 HIS B CA 1
ATOM 12977 C C . HIS B 1 834 ? -3.805 115.438 45.812 1 87.19 834 HIS B C 1
ATOM 12979 O O . HIS B 1 834 ? -3.826 116.625 46.062 1 87.19 834 HIS B O 1
ATOM 12985 N N . ASN B 1 835 ? -3.283 115.062 44.875 1 87.62 835 ASN B N 1
ATOM 12986 C CA . ASN B 1 835 ? -2.752 115.938 43.844 1 87.62 835 ASN B CA 1
ATOM 12987 C C . ASN B 1 835 ? -3.561 115.812 42.562 1 87.62 835 ASN B C 1
ATOM 12989 O O . ASN B 1 835 ? -3.631 114.75 41.938 1 87.62 835 ASN B O 1
ATOM 12993 N N . PHE B 1 836 ? -4.297 116.875 42 1 88.44 836 PHE B N 1
ATOM 12994 C CA . PHE B 1 836 ? -5.016 117 40.719 1 88.44 836 PHE B CA 1
ATOM 12995 C C . PHE B 1 836 ? -4.289 117.938 39.781 1 88.44 836 PHE B C 1
ATOM 12997 O O . PHE B 1 836 ? -4.223 119.125 40 1 88.44 836 PHE B O 1
ATOM 13004 N N . SER B 1 837 ? -3.584 117.438 38.938 1 88.88 837 SER B N 1
ATOM 13005 C CA . SER B 1 837 ? -2.742 118.25 38.062 1 88.88 837 SER B CA 1
ATOM 13006 C C . SER B 1 837 ? -3.076 118 36.594 1 88.88 837 SER B C 1
ATOM 13008 O O . SER B 1 837 ? -4.047 117.312 36.281 1 88.88 837 SER B O 1
ATOM 13010 N N . GLY B 1 838 ? -2.273 118.562 35.625 1 85.5 838 GLY B N 1
ATOM 13011 C CA . GLY B 1 838 ? -2.504 118.438 34.188 1 85.5 838 GLY B CA 1
ATOM 13012 C C . GLY B 1 838 ? -2.408 117.062 33.656 1 85.5 838 GLY B C 1
ATOM 13013 O O . GLY B 1 838 ? -2.129 116.125 34.406 1 85.5 838 GLY B O 1
ATOM 13014 N N . PRO B 1 839 ? -2.732 116.938 32.344 1 86.06 839 PRO B N 1
ATOM 13015 C CA . PRO B 1 839 ? -2.883 115.625 31.703 1 86.06 839 PRO B CA 1
ATOM 13016 C C . PRO B 1 839 ? -1.563 114.875 31.609 1 86.06 839 PRO B C 1
ATOM 13018 O O . PRO B 1 839 ? -0.497 115.5 31.516 1 86.06 839 PRO B O 1
ATOM 13021 N N . ASP B 1 840 ? -1.551 113.5 31.75 1 89.31 840 ASP B N 1
ATOM 13022 C CA . ASP B 1 840 ? -0.452 112.562 31.516 1 89.31 840 ASP B CA 1
ATOM 13023 C C . ASP B 1 840 ? -0.925 111.312 30.734 1 89.31 840 ASP B C 1
ATOM 13025 O O . ASP B 1 840 ? -2.129 111.125 30.594 1 89.31 840 ASP B O 1
ATOM 13029 N N . GLN B 1 841 ? 0.02 110.625 29.906 1 87.06 841 GLN B N 1
ATOM 13030 C CA . GLN B 1 841 ? -0.388 109.5 29.094 1 87.06 841 GLN B CA 1
ATOM 13031 C C . GLN B 1 841 ? 0.651 108.375 29.141 1 87.06 841 GLN B C 1
ATOM 13033 O O . GLN B 1 841 ? 1.836 108.625 29.359 1 87.06 841 GLN B O 1
ATOM 13038 N N . MET B 1 842 ? 0.199 107.062 29.172 1 87 842 MET B N 1
ATOM 13039 C CA . MET B 1 842 ? 1.028 105.812 29.031 1 87 842 MET B CA 1
ATOM 13040 C C . MET B 1 842 ? 0.489 104.938 27.953 1 87 842 MET B C 1
ATOM 13042 O O . MET B 1 842 ? -0.696 104.562 27.938 1 87 842 MET B O 1
ATOM 13046 N N . ASN B 1 843 ? 1.395 104.625 26.875 1 84.38 843 ASN B N 1
ATOM 13047 C CA . ASN B 1 843 ? 0.996 103.75 25.781 1 84.38 843 ASN B CA 1
ATOM 13048 C C . ASN B 1 843 ? 1.903 102.5 25.672 1 84.38 843 ASN B C 1
ATOM 13050 O O . ASN B 1 843 ? 2.891 102.562 24.922 1 84.38 843 ASN B O 1
ATOM 13054 N N . PRO B 1 844 ? 1.589 101.375 26.422 1 85.88 844 PRO B N 1
ATOM 13055 C CA . PRO B 1 844 ? 2.391 100.125 26.266 1 85.88 844 PRO B CA 1
ATOM 13056 C C . PRO B 1 844 ? 2.199 99.5 24.922 1 85.88 844 PRO B C 1
ATOM 13058 O O . PRO B 1 844 ? 1.111 99.562 24.344 1 85.88 844 PRO B O 1
ATOM 13061 N N . PRO B 1 845 ? 3.24 98.812 24.391 1 84 845 PRO B N 1
ATOM 13062 C CA . PRO B 1 845 ? 3.1 98.062 23.109 1 84 845 PRO B CA 1
ATOM 13063 C C . PRO B 1 845 ? 2.143 96.875 23.203 1 84 845 PRO B C 1
ATOM 13065 O O . PRO B 1 845 ? 2.119 96.188 24.219 1 84 845 PRO B O 1
ATOM 13068 N N . LEU B 1 846 ? 1.229 96.812 22.203 1 86.31 846 LEU B N 1
ATOM 13069 C CA . LEU B 1 846 ? 0.283 95.75 22.141 1 86.31 846 LEU B CA 1
ATOM 13070 C C . LEU B 1 846 ? 0.798 94.625 21.219 1 86.31 846 LEU B C 1
ATOM 13072 O O . LEU B 1 846 ? 1.418 94.938 20.203 1 86.31 846 LEU B O 1
ATOM 13076 N N . PRO B 1 847 ? 0.65 93.312 21.641 1 84.88 847 PRO B N 1
ATOM 13077 C CA . PRO B 1 847 ? 1.112 92.188 20.828 1 84.88 847 PRO B CA 1
ATOM 13078 C C . PRO B 1 847 ? 0.413 92.125 19.469 1 84.88 847 PRO B C 1
ATOM 13080 O O . PRO B 1 847 ? -0.744 92.562 19.344 1 84.88 847 PRO B O 1
ATOM 13083 N N . ARG B 1 848 ? 1.167 91.688 18.188 1 84.25 848 ARG B N 1
ATOM 13084 C CA . ARG B 1 848 ? 0.628 91.438 16.844 1 84.25 848 ARG B CA 1
ATOM 13085 C C . ARG B 1 848 ? 0.529 90 16.516 1 84.25 848 ARG B C 1
ATOM 13087 O O . ARG B 1 848 ? 1.477 89.25 16.75 1 84.25 848 ARG B O 1
ATOM 13094 N N . PHE B 1 849 ? -0.785 89.625 16.344 1 84.75 849 PHE B N 1
ATOM 13095 C CA . PHE B 1 849 ? -0.976 88.25 15.961 1 84.75 849 PHE B CA 1
ATOM 13096 C C . PHE B 1 849 ? -0.765 88.062 14.461 1 84.75 849 PHE B C 1
ATOM 13098 O O . PHE B 1 849 ? -1.022 89 13.68 1 84.75 849 PHE B O 1
ATOM 13105 N N . PRO B 1 850 ? -0.04 87 14.062 1 76.31 850 PRO B N 1
ATOM 13106 C CA . PRO B 1 850 ? 0.217 86.75 12.641 1 76.31 850 PRO B CA 1
ATOM 13107 C C . PRO B 1 850 ? -1.062 86.688 11.805 1 76.31 850 PRO B C 1
ATOM 13109 O O . PRO B 1 850 ? -2.107 86.25 12.289 1 76.31 850 PRO B O 1
ATOM 13112 N N . ASN B 1 851 ? -1.289 87.562 10.828 1 65.69 851 ASN B N 1
ATOM 13113 C CA . ASN B 1 851 ? -2.492 87.625 10 1 65.69 851 ASN B CA 1
ATOM 13114 C C . ASN B 1 851 ? -2.627 86.375 9.117 1 65.69 851 ASN B C 1
ATOM 13116 O O . ASN B 1 851 ? -3.646 86.25 8.445 1 65.69 851 ASN B O 1
ATOM 13120 N N . THR B 1 852 ? -1.624 85.75 8.742 1 54.78 852 THR B N 1
ATOM 13121 C CA . THR B 1 852 ? -1.765 84.875 7.594 1 54.78 852 THR B CA 1
ATOM 13122 C C . THR B 1 852 ? -1.936 83.375 8.055 1 54.78 852 THR B C 1
ATOM 13124 O O . THR B 1 852 ? -1.051 82.875 8.711 1 54.78 852 THR B O 1
ATOM 13127 N N . VAL B 1 853 ? -2.955 83 8.531 1 52.88 853 VAL B N 1
ATOM 13128 C CA . VAL B 1 853 ? -3.186 81.562 8.594 1 52.88 853 VAL B CA 1
ATOM 13129 C C . VAL B 1 853 ? -3.021 80.938 7.203 1 52.88 853 VAL B C 1
ATOM 13131 O O . VAL B 1 853 ? -3.617 81.438 6.234 1 52.88 853 VAL B O 1
ATOM 13134 N N . CYS B 1 854 ? -2.037 80.188 7.012 1 50.06 854 CYS B N 1
ATOM 13135 C CA . CYS B 1 854 ? -1.91 79.562 5.707 1 50.06 854 CYS B CA 1
ATOM 13136 C C . CYS B 1 854 ? -3.082 78.625 5.441 1 50.06 854 CYS B C 1
ATOM 13138 O O . CYS B 1 854 ? -3.02 77.438 5.773 1 50.06 854 CYS B O 1
ATOM 13140 N N . LYS B 1 855 ? -4.148 79.125 5.145 1 49.84 855 LYS B N 1
ATOM 13141 C CA . LYS B 1 855 ? -5.348 78.375 4.758 1 49.84 855 LYS B CA 1
ATOM 13142 C C . LYS B 1 855 ? -5.016 77.312 3.756 1 49.84 855 LYS B C 1
ATOM 13144 O O . LYS B 1 855 ? -5.578 76.188 3.818 1 49.84 855 LYS B O 1
ATOM 13149 N N . GLN B 1 856 ? -4.246 77.625 2.857 1 50.47 856 GLN B N 1
ATOM 13150 C CA . GLN B 1 856 ? -3.854 76.625 1.837 1 50.47 856 GLN B CA 1
ATOM 13151 C C . GLN B 1 856 ? -3.133 75.438 2.457 1 50.47 856 GLN B C 1
ATOM 13153 O O . GLN B 1 856 ? -3.322 74.312 2.027 1 50.47 856 GLN B O 1
ATOM 13158 N N . CYS B 1 857 ? -2.514 75.562 3.48 1 51 857 CYS B N 1
ATOM 13159 C CA . CYS B 1 857 ? -1.776 74.5 4.09 1 51 857 CYS B CA 1
ATOM 13160 C C . CYS B 1 857 ? -2.713 73.562 4.852 1 51 857 CYS B C 1
ATOM 13162 O O . CYS B 1 857 ? -2.564 72.312 4.793 1 51 857 CYS B O 1
ATOM 13164 N N . MET B 1 858 ? -3.627 74.125 5.457 1 51.78 858 MET B N 1
ATOM 13165 C CA . MET B 1 858 ? -4.566 73.312 6.203 1 51.78 858 MET B CA 1
ATOM 13166 C C . MET B 1 858 ? -5.496 72.562 5.258 1 51.78 858 MET B C 1
ATOM 13168 O O . MET B 1 858 ? -5.77 71.375 5.469 1 51.78 858 MET B O 1
ATOM 13172 N N . ALA B 1 859 ? -5.949 73.312 4.336 1 51.31 859 ALA B N 1
ATOM 13173 C CA . ALA B 1 859 ? -6.789 72.688 3.316 1 51.31 859 ALA B CA 1
ATOM 13174 C C . ALA B 1 859 ? -6.02 71.625 2.559 1 51.31 859 ALA B C 1
ATOM 13176 O O . ALA B 1 859 ? -6.562 70.562 2.264 1 51.31 859 ALA B O 1
ATOM 13177 N N . GLN B 1 860 ? -4.887 71.812 2.211 1 51.72 860 GLN B N 1
ATOM 13178 C CA . GLN B 1 860 ? -4.07 70.812 1.524 1 51.72 860 GLN B CA 1
ATOM 13179 C C . GLN B 1 860 ? -3.799 69.625 2.424 1 51.72 860 GLN B C 1
ATOM 13181 O O . GLN B 1 860 ? -3.795 68.5 1.961 1 51.72 860 GLN B O 1
ATOM 13186 N N . ALA B 1 861 ? -3.646 69.812 3.648 1 50.69 861 ALA B N 1
ATOM 13187 C CA . ALA B 1 861 ? -3.373 68.688 4.57 1 50.69 861 ALA B CA 1
ATOM 13188 C C . ALA B 1 861 ? -4.613 67.875 4.77 1 50.69 861 ALA B C 1
ATOM 13190 O O . ALA B 1 861 ? -4.516 66.625 4.797 1 50.69 861 ALA B O 1
ATOM 13191 N N . PHE B 1 862 ? -5.73 68.562 4.941 1 50.41 862 PHE B N 1
ATOM 13192 C CA . PHE B 1 862 ? -6.973 67.812 5.035 1 50.41 862 PHE B CA 1
ATOM 13193 C C . PHE B 1 862 ? -7.25 67.062 3.74 1 50.41 862 PHE B C 1
ATOM 13195 O O . PHE B 1 862 ? -7.715 65.875 3.768 1 50.41 862 PHE B O 1
ATOM 13202 N N . SER B 1 863 ? -7.062 67.75 2.633 1 49.78 863 SER B N 1
ATOM 13203 C CA . SER B 1 863 ? -7.289 67.125 1.342 1 49.78 863 SER B CA 1
ATOM 13204 C C . SER B 1 863 ? -6.305 65.938 1.111 1 49.78 863 SER B C 1
ATOM 13206 O O . SER B 1 863 ? -6.652 64.938 0.505 1 49.78 863 SER B O 1
ATOM 13208 N N . GLN B 1 864 ? -5.066 66.062 1.462 1 46.94 864 GLN B N 1
ATOM 13209 C CA . GLN B 1 864 ? -4.059 65 1.279 1 46.94 864 GLN B CA 1
ATOM 13210 C C . GLN B 1 864 ? -4.254 63.875 2.277 1 46.94 864 GLN B C 1
ATOM 13212 O O . GLN B 1 864 ? -3.758 62.75 2.066 1 46.94 864 GLN B O 1
ATOM 13217 N N . ALA B 1 865 ? -4.621 64.188 3.344 1 44.31 865 ALA B N 1
ATOM 13218 C CA . ALA B 1 865 ? -4.844 63.125 4.328 1 44.31 865 ALA B CA 1
ATOM 13219 C C . ALA B 1 865 ? -5.957 62.188 3.885 1 44.31 865 ALA B C 1
ATOM 13221 O O . ALA B 1 865 ? -6.105 61.094 4.43 1 44.31 865 ALA B O 1
ATOM 13222 N N . ASN B 1 866 ? -6.953 62.781 3.229 1 38.28 866 ASN B N 1
ATOM 13223 C CA . ASN B 1 866 ? -7.934 61.844 2.672 1 38.28 866 ASN B CA 1
ATOM 13224 C C . ASN B 1 866 ? -7.461 61.281 1.346 1 38.28 866 ASN B C 1
ATOM 13226 O O . ASN B 1 866 ? -7.668 61.875 0.287 1 38.28 866 ASN B O 1
ATOM 13230 N N . PRO B 1 867 ? -6.395 60.531 1.418 1 37.88 867 PRO B N 1
ATOM 13231 C CA . PRO B 1 867 ? -5.926 59.969 0.15 1 37.88 867 PRO B CA 1
ATOM 13232 C C . PRO B 1 867 ? -7.055 59.344 -0.67 1 37.88 867 PRO B C 1
ATOM 13234 O O . PRO B 1 867 ? -6.84 58.938 -1.817 1 37.88 867 PRO B O 1
ATOM 13237 N N . LEU B 1 868 ? -8.125 58.938 -0.05 1 35.66 868 LEU B N 1
ATOM 13238 C CA . LEU B 1 868 ? -9.078 58.281 -0.938 1 35.66 868 LEU B CA 1
ATOM 13239 C C . LEU B 1 868 ? -9.742 59.281 -1.869 1 35.66 868 LEU B C 1
ATOM 13241 O O . LEU B 1 868 ? -10.656 58.938 -2.619 1 35.66 868 LEU B O 1
ATOM 13245 N N . VAL B 1 869 ? -9.492 60.625 -1.735 1 32 869 VAL B N 1
ATOM 13246 C CA . VAL B 1 869 ? -10.258 61.375 -2.736 1 32 869 VAL B CA 1
ATOM 13247 C C . VAL B 1 869 ? -9.602 61.219 -4.105 1 32 869 VAL B C 1
ATOM 13249 O O . VAL B 1 869 ? -10.227 61.469 -5.137 1 32 869 VAL B O 1
ATOM 13252 N N . ALA B 1 870 ? -8.312 61.219 -4.328 1 31.81 870 ALA B N 1
ATOM 13253 C CA . ALA B 1 870 ? -7.871 61.188 -5.719 1 31.81 870 ALA B CA 1
ATOM 13254 C C . ALA B 1 870 ? -8.242 59.875 -6.383 1 31.81 870 ALA B C 1
ATOM 13256 O O . ALA B 1 870 ? -7.891 59.625 -7.543 1 31.81 870 ALA B O 1
ATOM 13257 N N . ALA B 1 871 ? -8.523 58.875 -5.641 1 30.27 871 ALA B N 1
ATOM 13258 C CA . ALA B 1 871 ? -8.883 57.781 -6.539 1 30.27 871 ALA B CA 1
ATOM 13259 C C . ALA B 1 871 ? -10.211 58.062 -7.242 1 30.27 871 ALA B C 1
ATOM 13261 O O . ALA B 1 871 ? -10.766 57.188 -7.914 1 30.27 871 ALA B O 1
ATOM 13262 N N . LYS B 1 872 ? -10.82 59.312 -7.168 1 23.25 872 LYS B N 1
ATOM 13263 C CA . LYS B 1 872 ? -11.68 59.438 -8.344 1 23.25 872 LYS B CA 1
ATOM 13264 C C . LYS B 1 872 ? -10.938 60.094 -9.492 1 23.25 872 LYS B C 1
ATOM 13266 O O . LYS B 1 872 ? -10.273 61.125 -9.297 1 23.25 872 LYS B O 1
#

Foldseek 3Di:
DDPVVVVVVVLVQLDCPPKQKAKDWALRPPPSSFWRWFKWWKKFFKLDWIKIKTKTWGLDLPPDQVVQFLIKMWMWGQDLVRDTDIDIFTFHDKDFPQDFLNITMMITMGTHPLVVLQVPWAKFKDAFAFLVRVLQVVLVVCLVVPVSSVPAEAEEEDEDDTGTDGMDIRDRGGSSLVNSQRCLQLLKMWGWDWDDDSGTYIYIYIYFFLQPFAAWPAQEAEEDDPPDPDSHWHWNDKDKDFDAFAQKEKEWAAEVPVGDIDIDMDGAPDPPDPVSCVVNVPRYHYDYDYHPPDVDNVRVNSSRVLQNLQRNVRGMKMKTKTFDNGDDARHKHFYPDDPVCPPPDRQQRIKGFRIKIKMAGMPRDPVVCVSGPDDPPPDDRIMMMTMIGRRRRGPRHHHPPDPSHDDFAPWKFKWFWAEAPPFWADADPQLWTDTAGPSDDCVSPVDAQHPRYRRNADTAAEDFPDDDDVDGDHDRHTGGWMFIWGATVRRPRHIHTDGTDADPVRFDDQPVVAAHPPQQVQKDWDWAADTVDRWIWTWIFGRQVPQTWTKTFTDAQRFIKIAAFAFDRDHSNDTHGDDGGIDGDGNDDDDDDDQLADEAEPDDDPPVPDDPLDDPPQLVVLVVQLVVLVVVQVVCVVVVFWGDDQDQFAPDDTPDPGHRNHPDHSVNVSLQSQQACDCPPVHVVSPSRDPDHYSHHYYDYYYPVDDDDDDPDDDDDDDLHDDDDGDPPDDDDDDDPDDDDDDQDDDTDDFPDDPPDDGDDDDDPDDDDDDDDQPDDDDDDDPDDDDDDDDPDDDDDDDDAWDWDDDPAWIWIDGPQDIDGDDPDDDDDDDPDDDDDDGDDDDDDDDHGDPCPPPVVSVVVVVVSCVVPPVD/DDPVVVVVVVLVQLDCPPKQKAKDWALRPPCSSFWHWFKWWKKFFKLDWIKIKTKTWGLDLPPDQVVQFLIKMKMWGQDLVGDTDIDIFTFHDKDFPQDFLNITMIITMGTHPLVVLQPAWAKFKDAFAFLVRVLVVVLVVCLVVPVSSVPAEAEEEPEDDTGTDGMDIRDRGGSSLVNSQRCLQLLKMWGWDWDDDSGTYIYIYIYFFLQPFAAWPAQEAEEDDPPDPDSDWHWNDKDKDFDAFAQKEKEWAAEVVVGDIDIDMDGAPDPPDPVSCVVNVPRYHYDYDYHPPDVDNVRVNSSRVLQNLQRNVRGMKMKTKTFDNGDDARHKHFYPDDPVCPPPDRQQRIKGFRIKIKMAGMPRDPVVCVRGPPDPPPDDRMMMMTMIDRRRRGPRHHHPPDPSHDDFAPWKFKWFWAEAPPFWADADPQLWTDTAGPSHDCVSPVDAQHPRYRRNADTAAEDFPDDDDVDDDHDRHTGGWMFIWGATVRHPRHIHTDGTDADPVRFDDQPVVAAHPPQQVQKDWDWAADTVDRWIWTWIFGDQVPQTWIKTFTDAQRFIKIAAFAFDRDHSNDTHTDDGGIDGDGNDDDDDDDQLADEDEPDDDPPVPDDPLDDPPQLVVLVVQLVVLVVVQVVCVVVVFFGDDQDQFAPDDTPDPGHGPGPDHSVNVSLQSQQACDCPPVHVVSPSRDPDHYSHHYYDYYYPVDDDDDDPDDDDDDDPHDDDDGDPPDDDDDDDPDDDDDDQDDDTDDFPDDPPDDGDDDDDPDDDDDDDDQPDDDDDDDPDDDDDDDPPDDDDDDDDAWDWDDDPAWIWIDGPQDTDGDDPDDDDDDDPDDDDDDGDDDDDDDDHRDPCPPPVVSVVCVVVVPVVPVVD